Protein 5HDT (pdb70)

Nearest PDB structures (foldseek):
  5hdt-assembly1_A  TM=1.001E+00  e=0.000E+00  Homo sapiens
  5hdt-assembly2_B  TM=9.439E-01  e=1.548E-101  Homo sapiens
  5frs-assembly1_A  TM=8.100E-01  e=3.503E-16  Saccharomyces cerevisiae
  5frr-assembly2_B  TM=7.842E-01  e=1.836E-15  Saccharomyces cerevisiae
  5j3v-assembly1_A  TM=2.015E-01  e=1.944E-08  Homo sapiens

InterPro domains:
  IPR011989 Armadillo-like helical [G3DSA:1.25.10.10] (144-434)
  IPR011989 Armadillo-like helical [G3DSA:1.25.10.10] (574-1063)
  IPR016024 Armadillo-type fold [SSF48371] (43-1021)
  IPR039776 Sister chromatid cohesion protein Pds5 [PTHR12663] (15-964)

Solvent-accessible surface area: 98051 Å² total

Foldseek 3Di:
DDDPPDDPVVLVVLVCLVVLVALPCPPVCVVCVVVLVCLLDPCQLVPPDLSSLLSSLSSNLSQPVNPPPDHSDDDLVSVVSNLSNLVNLLLCQPLPDPCNVSSVSSLLRCLVRLSLVVCLPHPCNLVSLLSSLLSLLVRFDPSDDVSSLSLSVLCCQQVHPDAAPSSVCSLLVCQQPVNCVVGVRSVVSSLSNCLSNVVRCLVVLLVVCVVCLCVDQVSDPCSVCVLSSVLSNCVSDVSSCVVVLVSLLVQCVDPPPVSNQSSLLSVLVCLDLVDDCCVVPVSSVVSNLVQCPPPDVSSVLSVLLSLLSCLSPLVCVVVCLVSLQVQCVDPDPSSVQSSQVSQLSSCLVPVVSHDLSSLVSLLVQCPPPDPSRVLSSNLLSNCLQCQVVVVPHDVSNVSSLCSLQSLLLQCPDPDLSSVLSSVVSVCPSCPLPDDLLVVCSVLVSLLSYDPVSVVSVLVLQVLLVLLVLVLVLLVLLPDDDDPVSVVVNLLSLCNLSNPPPSVCSSVLCVVSVCSNPDVVLSVLSNQQSDLQRDLVSLVVSLVVNLVVPPPVSSCVNSVSVSNGDRRAHLVNLLSLLVQLVCLVPPVVCCVVVPHPSVSSNLSSLVVLLSCCQSRQQSCPDPSNLVSLLVQCPPPPSSVLSSLSSLLSRQQCCVPPPVVSVVSLLVSLLCCLAVHDQSSVLSSLSSLLRHDPVSLVSLVVRLVVLLVVLDPVDLLNLQSSLSSVLSCLQSPVPSCVVSVLCCCVPRLPPPQLDDPDQQDEDDDQADPPVRDDSSLSNLSSLSLSNPNVAACVVVPLLVNLVQLQCCLVLVNSNVVPPSHYNNNLSNNLSSLLNLQNLCLHVNSVVNQAPVSVLSSLCQCVDPDPVSNVVSVVSLLVCLLVLSHFLLNLSLLLQLVPPDPVSLVVSLVSLLNSQVVLVVVCVSDPDDDVRNCRRNNLLSLLSNLLSLLPDPLCDDQADDVSVVSLLSSLCSNVVNLVPCPPLSLLQNLLLVWQLFWAQLVCRPPPSSLSSNQSSLSNVCSVPDDSNPDHHPDNDDHDCNGIPGTDDHSHDPD/DDDPVDDPVVLVVLVCLVVLVPCPCVVVCLVVLLVLLDPCQLVPPDLSSLLSSLSSVLSVLLVVSNDDQVSVQSNLSNLVNLLVCLDPPDPPHVSSLSSLLSCLVSVSLVVLLPHPCNLVSLLSNLLSVLVRDDPSDDVSNLSLSVLCCQQVHPDAAPSNVCSLLVCQFPVNCVVRVGSVVSSLSNCLSNVVRCLVVLLVVCVVCLCVPCPRDPCSVRVLSSVLRSCVSPVSSCVVVLVSLLVQCVDPDPVSNQSSLLRVLVCLDLPDCCCVVDVVSVVSSLVQCPPPDVSSVQSVLLSLLSCLSPLVCVVVCLVSLQVQCVDPDPSSVQSSLVSQLVSCLVPVSSDDLSSLVSLLVQCPPPDVSSVLSSNLLSSCLVCAVVNPPHDVSNVSSLCSLQSLLLQCPDPDLSSNLSSLVSVCPSCPLPDDLLVVLSVLVSLLSYDPSSNVSVLVLVVLLVLLVLVLVLLVLLPDDDDPVSVVVNVVSVCNCVSPDDVLCVVSVCSNPDPVLSVLSNQQSDLQRDLVSLVVSVVVNLPPNSSVVCSSSSSHGPSRDHLSNLLSLLVVLVCLVPVVVPAVVSPHDSVSSNLSSLVVLLSVLQRRLQSQPDDSSLVSLLVQCVPDVSSNLSSLNSLQSRVQCCCPPPVPSVVSVLVSLLVCLQPHDQSSNLSSLSSLLRRPPCNLVSLVVNLVVLLVVADLVPLVDCQSSLSSNLVCLQSPVPSCVPSVVCCCVPRLPPVQLPDDDQEDEDPDQADDPVNDDSSLNNLSSLVLSNCNVADCPVVPLVVNLVQLLCCLVCVNCNVVDPRYYNNNLSSLLSSLLNLLNLCLHPRSVVNQDPSSLLSSLCQCVDPDPVSVVVSVVSLLVCLLVVSHFLLNLSLLLCLVPPDVVSLVVSLVSLLNSQVVLVVVCVVDPDDDPSCCGSHNLLNLLSNLLSLLPDPLPDDLADPVSLVSLLSSLCSNVVSLPPCPQLSLLQSLLLVQQLQWAFLVCRPPVVNLSSNQSSLSNLVSCPDDSNPDHHPDNDDHDPNTIDGHDHSHDPVSPVD/DDDDD

Organism: Homo sapiens (NCBI:txid9606)

Sequence (2095 aa):
EISDKISKEEVRRLKVVKTFDDQDSEEEKELYLNLALHLASDFFLKHPDKDVRLLVACCLADIFRIYAPEAPHTSPDKLKDIFFITRQLKGLEDTKSPQFNRYFYLLENIAWVKSYNICFELEDSNEIFTQLYRTLFSVINNGHNQKVHHVDLSSIICEGDTVSQELLDTVLVNLVPAHKNLNKQAYDLAKALLKRTAQAIEPYITNFFNQVLLGKTSISDLSEHVFDLILELYNIDSHLLLSVLPQLEFKLKSNDNEERLQVVKLLAKFGAKDSELASQNKPLWQCYLGRFNDIHVPIRLECVKFASHCLNHPDLAKDLTEYLKVRSHDPEEAIRHDVIVSIVTAAKKDILLVNDHLLNFVRERTLDKRWRVRKEAGLAQIYKKYALQSAAGKDAAKQIAWIKDKLLHIYYQNSIDDRLLVERIFAQYVPHNLETTERKCLYYLYATLDLNAVKALNEWKCQNLLRHQVKDLLDLIKQPKTDASVKAIFSKVVITRNLPDPGKAQDFKKFTQVLEDDEKIRKQLEVLVSPTCSCKQAEGCVREITKKLGNPFLEIKFLLERIAPVHIDTESISALIKQVNKSIDGTADDEDEGVPTDQAIRAGLELLKVLSFTHPISFHSAETFESLLACLKDDEKVAEAALQIFKNTGSKIEEDFPHIRSALLPVLHHKSKKGPPRQAKYAIHCIHAIFSSKETQFAQIFEPLHKSLDPSNLEHLITPLVTIGHIALLAPDQFAAPLKSLVATFIVKDLLNDRLPGKKTTKLWVPDEEVSPETVKIQAIKVRWLLGKNNHSKSGTSTLRLLTTILHSDGDLTEQGKISKPDSRLRLAAGSAIVKLAQEPCYHEIITLEQYQLCALAINDECYQVRQVFAQKLHKGLSRLRLPLEYAICALCAKDPVKERRAHARQCLVKNINVRREYLKQHAAVSEKLLSLLPEYVVPYTIHLLAHDPDYVKVQDIEQLKDVKECLWFVLEILAKNENNSHAFIRKVENIKQTKDAQGPDDAKNEKLYTVCDVANIISKSTTYSLESPKDPVLPARFFTQPTKNYLPPEEISDKISKEEVRRLKVVKTFDSEEEKELYLNLALHLASDFFLKHPDKDVRLLVACCLADIFRIAPHTSPDKLKDIFFITRQLKGLEDTKSPQFNRYFYLLENIAWVKSYNICFELEDSNEIFTQLYRTLFSVINNGHNQKVHHVDLSSIICEGDTVSQELLDTVLVNLVPAHKNLNKQAYDLAKALLKRTAQAIEPYITNFFNQVLLGKTSISDLSEHVFDLILELYNIDSHLLLSVLPQLEFKLKSNDNEERLQVVKLLAKFGAKDSELASQNKPLWQCYLGRFNDIHVPIRLECVKFASHCLNHPDLAKDLTEYLKVRSHDPEEAIRHDVIVSIVTAAKKDILLVNDHLLNFVRERTLDKRWRVRKEAGLAQIYKKYALQSAAGKDAAKQIAWIKDKLLHIYYQNSIDDRLLVERIFAQYVPHNLETTERKCLYYLYATLDLNAVKALNEWKCQNLLRHQVKDLLDLIKQPKTDASVKAIFSKVVITRNLPDDFKKFTQVLEDDEKIRKQLEVLVSPTCSCKQAEGCVREITKKPFLEIKFLLERIAPVHIDTESISALIKQVNKSIDGTADDEDEGVPTDQAIRAGLELLKVLSFTHPISFHSAETFESLLACLKDDEKVAEAALQIFKNTGSKIEEDFPHIRSALLPVLHHKSKKGPPRQAKYAIHCIHAIFSSKETQFAQIFEPLHKSLDPSNLEHLITPLVTIGHIALLAPDQFAAPLKSLVATFIVKDLLNDRLPGKKTTKLWVPDEEVSPETVKIQAIKVRWLLGKNNHSKSGTSTLRLLTTILHSDGDLTEQGKISKPDSRLRLAAGSAIVKLAQEPCYHEIITLEQYQLCALAINDECYQVRQVFAQKLHKGLSRLRLPLEYAICALCAKDPVKERRAHARQCLVKNINVRREYLKQHAAVSEKLLSLLPEYVVPYTIHLLAHDPDYVKVQDIEQLKDVKECLWFVLEILAKNENNSHAFIRKVENIKQTKDAQGPDDAKNEKLYTVCDVANIISKSTTYSLESPKDPVLPARFFTQTKNYLPPEKSFFKTYSR

Secondary structure (DSSP, 8-state):
---SSS-S---TTT--TTT----S-HHHHHHHHHHHHHHTSHHHHT-S-HHHHHHHHHHHHHHHHHHTTS-S---HHHHHHH--HHHHGGGGG-TTSTTHHHHHHHHHHHHHHTGGGGGGGSTTHHHHHHHHHHHHHHH--TT--TTT------HHHHSSS---HHHHHHHHGGGSHHHHHH-HHHHHHHHHHHHHTHHHHHHHHHHHHHHH-----TT-TTGGGHHHHHHHHHHH-GGGGTTTHHHHHHHTT-S-HHHHHHHHHHHH---STT--HHHH-HHHHHHHHGGGG-SSHHHHHHHHHHHHHH---GGGGGGTHHHHHHHTT-SSHHHHHHHHHHHHHHHHH-GGGS-HHHHHHHHHHTT-SSHHHHHH--HHHHHIIIIIS-BTBHHHHHHTTTHHHHHHHGGGSS-HHHHHHHHHHHHH---TTS-TTT--HHHHHHTTS-HHHHHHHH--HHHHHHHHHHHHHHHHHHS---HHHHHHHHHH---GGGSS-HHHHTT--HHHHHHHH-HHHHHHHHHHHSTT--HHHHHHHHHHHHHTT--TTT--HHHHHHHS-SS-SHHHHHHHHHHHHHHHS--SHHHHHTS-HHHHHHHHHHHHHHHHHHSSGGG-SHHHHHHHHHHH---HHHHHHHHHHHHHH-TTHHHH-HHHHHHHHHHHHHHHHH--HHHHHHHHHHHHHH-TTHHHHHHHHHHHHHHH--TT-SGGGHHHHHHHHHHHHH-TTTTHHHHHHIIIIIIIIII---SSPPPP-S-S---GGGS-TT--HHHHH--HHHH----TTSHHHHHHHHHHHHHHTTT-SS-SS-S-S---HHHHHHHHHHHHHHTSHHHHTT--HHHHHHHHGGGG-SSHHHHHHHHHHHHHHHHTT-S-TT--GGGGGGG-S-HHHHHHHHHHHHHHHHHHHHHHHHSPP-HHHHHTT-GGGHHHHHHHHHHT-TT--STT-HHHHHHHHHHHHHHHTT-----TTHHHHHH--TTGGGS--SSSTT----HHHHHHHHH-------SSSSS--SS-----TTTS-------S---/---SSS-S---TTT--TTT---TTTHHHHHHHHHHTTSHHHHT-S-HHHHHHHHHHHHHHHH---S--HHHHHHH--HHHHGGGGG-SSSSTTHHHHHHHHHHHHHTGGGGGGGSTTHHHHHHHHHHHHHHH--TTS-TTT------HHHHSSS---HHHHHHHHTTTSHHHHHH-HHHHHHHHHHHHHTHHHHHHHHHHHHHHH----TTS-TTGGGHHHHHHHHHHH-GGGGTTTHHHHHHHTT-S-HHHHHHHHHHHH---SSS--HHHH-HHHHHHHHGGGG-SSHHHHHHHHHHHHHH---TTTGGGSHHHHHHHTT-SSHHHHHHHHHHHHHHHHH-GGGS-HHHHHHHHHGGG-SSHHHHHH--HHHHHIIIIIS-SS-SHHHHSSTTHHHHHHGGGGSS-HHHHHHHHHHHHH---TTS-TTT--HHHHHHHHS-HHHHHHHH--HHHHHHHHHHHHHHHHHHS---TTHHHHHHHH---GGGS-----HHHHHHHH-SHHHHHHHHHH-TT--HHHHHHHHHHHS-------HHHHHHHS-SS-SHHHHHHHHHHHHHHHS-THHHHHHTS-HHHHHHHHHHHHHHHHHH-GGGG--HHHHHHHHHHH---HHHHHHHHHHHHHHGGGHHHH-HHHHHHHHHHHHHHHHH--HHHHHHHHHHHHHH-TTHHHHHHHHHHHHHHS--TT--TT-HHHHHHHHHHHHH-TTTTHHHHHHHIIIIIIIII----S-----S-S---GGGS-TT--HHHHH--HHHH----TTSHHHHHHHHHHHHHHTTT-TT-SS-S-S---HHHHHHHHHHHHHTTSHHHHTT--HHHHHHHHGGGG-SSHHHHHHHHHHHHHHHHTT-S-TT--GGGGGGG-S-HHHHHHHHHHHHHHHHHHHHHHHHS---THHHHTT-GGGHHHHHHHHHHT-TT--STT-HHHHHHHHHHHHHHHTT-----TTHHHHHH--HHHHTSEETT-TT----HHHHHHHHH-------SSSSSPPSS-----TTTEE-----S-------/-----

Radius of gyration: 55.64 Å; Cα contacts (8 Å, |Δi|>4): 2531; chains: 3; bounding box: 81×143×168 Å

Structure (mmCIF, N/CA/C/O backbone):
data_5HDT
#
_entry.id   5HDT
#
_cell.length_a   120.760
_cell.length_b   162.368
_cell.length_c   173.061
_cell.angle_alpha   90.00
_cell.angle_beta   90.00
_cell.angle_gamma   90.00
#
_symmetry.space_group_name_H-M   'P 21 21 21'
#
loop_
_entity.id
_entity.type
_entity.pdbx_description
1 polymer 'Sister chromatid cohesion protein PDS5 homolog B'
2 polymer 'Wings apart-like protein homolog'
3 non-polymer 'INOSITOL HEXAKISPHOSPHATE'
#
loop_
_atom_site.group_PDB
_atom_site.id
_atom_site.type_symbol
_atom_site.label_atom_id
_atom_site.label_alt_id
_atom_site.label_comp_id
_atom_site.label_asym_id
_atom_site.label_entity_id
_atom_site.label_seq_id
_atom_site.pdbx_PDB_ins_code
_atom_site.Cartn_x
_atom_site.Cartn_y
_atom_site.Cartn_z
_atom_site.occupancy
_atom_site.B_iso_or_equiv
_atom_site.auth_seq_id
_atom_site.auth_comp_id
_atom_site.auth_asym_id
_atom_site.auth_atom_id
_atom_site.pdbx_PDB_model_num
ATOM 17 N N . GLU A 1 12 ? 117.284 123.250 102.636 1.00 56.10 21 GLU A N 1
ATOM 18 C CA . GLU A 1 12 ? 116.677 124.554 102.884 1.00 57.16 21 GLU A CA 1
ATOM 19 C C . GLU A 1 12 ? 115.359 124.414 103.636 1.00 57.08 21 GLU A C 1
ATOM 20 O O . GLU A 1 12 ? 114.537 123.552 103.320 1.00 58.69 21 GLU A O 1
ATOM 32 N N . ILE A 1 13 ? 115.171 125.278 104.628 1.00 55.67 22 ILE A N 1
ATOM 33 C CA . ILE A 1 13 ? 113.921 125.355 105.374 1.00 51.50 22 ILE A CA 1
ATOM 34 C C . ILE A 1 13 ? 113.526 126.819 105.528 1.00 53.90 22 ILE A C 1
ATOM 35 O O . ILE A 1 13 ? 114.265 127.612 106.111 1.00 55.38 22 ILE A O 1
ATOM 51 N N . SER A 1 14 ? 112.358 127.170 105.000 1.00 52.84 23 SER A N 1
ATOM 52 C CA . SER A 1 14 ? 111.917 128.558 104.976 1.00 57.04 23 SER A CA 1
ATOM 53 C C . SER A 1 14 ? 110.400 128.653 104.907 1.00 57.61 23 SER A C 1
ATOM 54 O O . SER A 1 14 ? 109.704 127.639 104.912 1.00 55.75 23 SER A O 1
ATOM 62 N N . ASP A 1 15 ? 109.897 129.881 104.837 1.00 67.53 24 ASP A N 1
ATOM 63 C CA . ASP A 1 15 ? 108.460 130.126 104.789 1.00 78.64 24 ASP A CA 1
ATOM 64 C C . ASP A 1 15 ? 107.892 129.973 103.376 1.00 80.46 24 ASP A C 1
ATOM 65 O O . ASP A 1 15 ? 106.689 130.130 103.165 1.00 82.35 24 ASP A O 1
ATOM 74 N N . LYS A 1 16 ? 108.757 129.659 102.415 1.00 79.32 25 LYS A N 1
ATOM 75 C CA . LYS A 1 16 ? 108.335 129.497 101.026 1.00 78.66 25 LYS A CA 1
ATOM 76 C C . LYS A 1 16 ? 107.710 128.123 100.808 1.00 84.88 25 LYS A C 1
ATOM 77 O O . LYS A 1 16 ? 106.691 127.987 100.131 1.00 87.74 25 LYS A O 1
ATOM 96 N N . ILE A 1 17 ? 108.335 127.109 101.396 1.00 83.61 26 ILE A N 1
ATOM 97 C CA . ILE A 1 17 ? 107.945 125.720 101.193 1.00 80.85 26 ILE A CA 1
ATOM 98 C C . ILE A 1 17 ? 106.567 125.424 101.786 1.00 77.60 26 ILE A C 1
ATOM 99 O O . ILE A 1 17 ? 106.144 126.067 102.746 1.00 75.85 26 ILE A O 1
ATOM 115 N N . SER A 1 18 ? 105.871 124.452 101.201 1.00 81.18 27 SER A N 1
ATOM 116 C CA . SER A 1 18 ? 104.605 123.973 101.749 1.00 82.28 27 SER A CA 1
ATOM 117 C C . SER A 1 18 ? 104.819 123.429 103.157 1.00 79.40 27 SER A C 1
ATOM 118 O O . SER A 1 18 ? 105.903 122.944 103.480 1.00 81.67 27 SER A O 1
ATOM 126 N N . LYS A 1 19 ? 103.785 123.506 103.988 1.00 76.88 28 LYS A N 1
ATOM 127 C CA . LYS A 1 19 ? 103.902 123.101 105.385 1.00 75.70 28 LYS A CA 1
ATOM 128 C C . LYS A 1 19 ? 104.307 121.634 105.510 1.00 70.65 28 LYS A C 1
ATOM 129 O O . LYS A 1 19 ? 105.117 121.281 106.365 1.00 70.45 28 LYS A O 1
ATOM 148 N N . GLU A 1 20 ? 103.745 120.787 104.654 1.00 68.18 29 GLU A N 1
ATOM 149 C CA . GLU A 1 20 ? 104.055 119.361 104.679 1.00 67.73 29 GLU A CA 1
ATOM 150 C C . GLU A 1 20 ? 105.523 119.099 104.369 1.00 61.32 29 GLU A C 1
ATOM 151 O O . GLU A 1 20 ? 106.193 118.355 105.084 1.00 61.40 29 GLU A O 1
ATOM 163 N N . GLU A 1 21 ? 106.017 119.711 103.298 1.00 60.23 30 GLU A N 1
ATOM 164 C CA . GLU A 1 21 ? 107.386 119.480 102.850 1.00 62.65 30 GLU A CA 1
ATOM 165 C C . GLU A 1 21 ? 108.402 120.064 103.829 1.00 62.45 30 GLU A C 1
ATOM 166 O O . GLU A 1 21 ? 109.511 119.546 103.959 1.00 60.69 30 GLU A O 1
ATOM 195 N N . VAL A 1 23 ? 108.053 120.261 107.212 1.00 53.15 32 VAL A N 1
ATOM 196 C CA . VAL A 1 23 ? 108.136 119.279 108.284 1.00 48.09 32 VAL A CA 1
ATOM 197 C C . VAL A 1 23 ? 108.957 118.080 107.824 1.00 47.25 32 VAL A C 1
ATOM 198 O O . VAL A 1 23 ? 109.835 117.608 108.543 1.00 43.26 32 VAL A O 1
ATOM 211 N N . ARG A 1 24 ? 108.666 117.604 106.615 1.00 49.46 33 ARG A N 1
ATOM 212 C CA . ARG A 1 24 ? 109.376 116.471 106.030 1.00 50.63 33 ARG A CA 1
ATOM 213 C C . ARG A 1 24 ? 110.881 116.730 106.014 1.00 47.15 33 ARG A C 1
ATOM 214 O O . ARG A 1 24 ? 111.676 115.830 106.281 1.00 46.07 33 ARG A O 1
ATOM 235 N N . ARG A 1 25 ? 111.263 117.968 105.717 1.00 47.89 34 ARG A N 1
ATOM 236 C CA . ARG A 1 25 ? 112.670 118.353 105.703 1.00 52.21 34 ARG A CA 1
ATOM 237 C C . ARG A 1 25 ? 113.227 118.456 107.120 1.00 53.20 34 ARG A C 1
ATOM 238 O O . ARG A 1 25 ? 114.349 118.023 107.385 1.00 54.19 34 ARG A O 1
ATOM 259 N N . LEU A 1 26 ? 112.443 119.033 108.026 1.00 51.11 35 LEU A N 1
ATOM 260 C CA . LEU A 1 26 ? 112.867 119.190 109.415 1.00 46.41 35 LEU A CA 1
ATOM 261 C C . LEU A 1 26 ? 113.159 117.843 110.061 1.00 42.20 35 LEU A C 1
ATOM 262 O O . LEU A 1 26 ? 114.194 117.672 110.701 1.00 41.29 35 LEU A O 1
ATOM 278 N N . LYS A 1 27 ? 112.250 116.888 109.883 1.00 41.83 36 LYS A N 1
ATOM 279 C CA . LYS A 1 27 ? 112.397 115.572 110.497 1.00 44.69 36 LYS A CA 1
ATOM 280 C C . LYS A 1 27 ? 113.662 114.864 110.007 1.00 49.97 36 LYS A C 1
ATOM 281 O O . LYS A 1 27 ? 114.168 113.959 110.670 1.00 53.46 36 LYS A O 1
ATOM 317 N N . VAL A 1 29 ? 116.417 116.867 109.111 1.00 53.41 38 VAL A N 1
ATOM 318 C CA . VAL A 1 29 ? 117.423 117.738 109.710 1.00 51.07 38 VAL A CA 1
ATOM 319 C C . VAL A 1 29 ? 117.661 117.372 111.175 1.00 53.73 38 VAL A C 1
ATOM 320 O O . VAL A 1 29 ? 118.759 117.559 111.696 1.00 53.28 38 VAL A O 1
ATOM 333 N N . VAL A 1 30 ? 116.632 116.845 111.834 1.00 53.17 39 VAL A N 1
ATOM 334 C CA . VAL A 1 30 ? 116.770 116.386 113.211 1.00 52.46 39 VAL A CA 1
ATOM 335 C C . VAL A 1 30 ? 117.749 115.219 113.289 1.00 54.05 39 VAL A C 1
ATOM 336 O O . VAL A 1 30 ? 118.583 115.160 114.192 1.00 51.82 39 VAL A O 1
ATOM 349 N N . LYS A 1 31 ? 117.640 114.292 112.341 1.00 56.30 40 LYS A N 1
ATOM 350 C CA . LYS A 1 31 ? 118.476 113.097 112.337 1.00 58.45 40 LYS A CA 1
ATOM 351 C C . LYS A 1 31 ? 119.950 113.427 112.126 1.00 57.66 40 LYS A C 1
ATOM 352 O O . LYS A 1 31 ? 120.813 112.898 112.826 1.00 53.48 40 LYS A O 1
ATOM 371 N N . THR A 1 32 ? 120.241 114.293 111.161 1.00 62.15 41 THR A N 1
ATOM 372 C CA . THR A 1 32 ? 121.625 114.645 110.867 1.00 68.62 41 THR A CA 1
ATOM 373 C C . THR A 1 32 ? 122.251 115.392 112.044 1.00 55.57 41 THR A C 1
ATOM 374 O O . THR A 1 32 ? 123.397 115.132 112.405 1.00 52.49 41 THR A O 1
ATOM 385 N N . PHE A 1 33 ? 121.494 116.302 112.652 1.00 51.16 42 PHE A N 1
ATOM 386 C CA . PHE A 1 33 ? 121.977 117.039 113.818 1.00 47.63 42 PHE A CA 1
ATOM 387 C C . PHE A 1 33 ? 122.158 116.108 115.010 1.00 49.05 42 PHE A C 1
ATOM 388 O O . PHE A 1 33 ? 123.049 116.301 115.838 1.00 51.91 42 PHE A O 1
ATOM 422 N N . ASP A 1 35 ? 122.948 112.932 114.784 1.00 62.65 44 ASP A N 1
ATOM 423 C CA . ASP A 1 35 ? 124.034 112.001 114.494 1.00 63.94 44 ASP A CA 1
ATOM 424 C C . ASP A 1 35 ? 125.381 112.703 114.339 1.00 58.52 44 ASP A C 1
ATOM 425 O O . ASP A 1 35 ? 126.430 112.061 114.398 1.00 60.28 44 ASP A O 1
ATOM 451 N N . ASP A 1 37 ? 128.748 115.026 114.994 1.00 54.08 46 ASP A N 1
ATOM 452 C CA . ASP A 1 37 ? 129.729 114.966 116.073 1.00 59.09 46 ASP A CA 1
ATOM 453 C C . ASP A 1 37 ? 130.416 116.309 116.258 1.00 60.88 46 ASP A C 1
ATOM 454 O O . ASP A 1 37 ? 130.494 117.115 115.330 1.00 62.46 46 ASP A O 1
ATOM 463 N N . GLN A 1 38 ? 130.915 116.540 117.466 1.00 63.75 47 GLN A N 1
ATOM 464 C CA . GLN A 1 38 ? 131.645 117.759 117.778 1.00 69.77 47 GLN A CA 1
ATOM 465 C C . GLN A 1 38 ? 132.941 117.826 116.978 1.00 74.68 47 GLN A C 1
ATOM 466 O O . GLN A 1 38 ? 133.495 118.903 116.756 1.00 72.40 47 GLN A O 1
ATOM 480 N N . ASP A 1 39 ? 133.412 116.660 116.543 1.00 83.68 48 ASP A N 1
ATOM 481 C CA . ASP A 1 39 ? 134.676 116.545 115.824 1.00 85.08 48 ASP A CA 1
ATOM 482 C C . ASP A 1 39 ? 134.539 116.968 114.360 1.00 87.42 48 ASP A C 1
ATOM 483 O O . ASP A 1 39 ? 135.446 117.580 113.796 1.00 84.41 48 ASP A O 1
ATOM 492 N N . SER A 1 40 ? 133.403 116.642 113.753 1.00 99.55 49 SER A N 1
ATOM 493 C CA . SER A 1 40 ? 133.188 116.898 112.331 1.00 104.58 49 SER A CA 1
ATOM 494 C C . SER A 1 40 ? 133.196 118.389 111.998 1.00 92.00 49 SER A C 1
ATOM 495 O O . SER A 1 40 ? 132.141 118.990 111.800 1.00 82.84 49 SER A O 1
ATOM 503 N N . GLU A 1 41 ? 134.389 118.974 111.929 1.00 93.72 50 GLU A N 1
ATOM 504 C CA . GLU A 1 41 ? 134.538 120.386 111.580 1.00 94.01 50 GLU A CA 1
ATOM 505 C C . GLU A 1 41 ? 133.939 120.682 110.211 1.00 90.43 50 GLU A C 1
ATOM 506 O O . GLU A 1 41 ? 133.388 121.758 109.982 1.00 85.80 50 GLU A O 1
ATOM 518 N N . GLU A 1 42 ? 134.060 119.719 109.305 1.00 93.35 51 GLU A N 1
ATOM 519 C CA . GLU A 1 42 ? 133.607 119.887 107.931 1.00 94.34 51 GLU A CA 1
ATOM 520 C C . GLU A 1 42 ? 132.100 120.103 107.864 1.00 83.60 51 GLU A C 1
ATOM 521 O O . GLU A 1 42 ? 131.626 121.094 107.307 1.00 80.01 51 GLU A O 1
ATOM 533 N N . GLU A 1 43 ? 131.353 119.169 108.442 1.00 76.70 52 GLU A N 1
ATOM 534 C CA . GLU A 1 43 ? 129.898 119.203 108.390 1.00 67.06 52 GLU A CA 1
ATOM 535 C C . GLU A 1 43 ? 129.334 120.364 109.206 1.00 63.29 52 GLU A C 1
ATOM 536 O O . GLU A 1 43 ? 128.246 120.866 108.918 1.00 61.27 52 GLU A O 1
ATOM 548 N N . LYS A 1 44 ? 130.079 120.784 110.224 1.00 58.20 53 LYS A N 1
ATOM 549 C CA . LYS A 1 44 ? 129.661 121.893 111.073 1.00 53.98 53 LYS A CA 1
ATOM 550 C C . LYS A 1 44 ? 129.691 123.209 110.306 1.00 55.68 53 LYS A C 1
ATOM 551 O O . LYS A 1 44 ? 128.700 123.938 110.283 1.00 57.84 53 LYS A O 1
ATOM 570 N N . GLU A 1 45 ? 130.823 123.507 109.673 1.00 59.42 54 GLU A N 1
ATOM 571 C CA . GLU A 1 45 ? 130.954 124.719 108.870 1.00 63.15 54 GLU A CA 1
ATOM 572 C C . GLU A 1 45 ? 129.896 124.751 107.773 1.00 50.95 54 GLU A C 1
ATOM 573 O O . GLU A 1 45 ? 129.429 125.816 107.372 1.00 42.92 54 GLU A O 1
ATOM 585 N N . LEU A 1 46 ? 129.516 123.570 107.300 1.00 50.30 55 LEU A N 1
ATOM 586 C CA . LEU A 1 46 ? 128.529 123.453 106.236 1.00 52.78 55 LEU A CA 1
ATOM 587 C C . LEU A 1 46 ? 127.130 123.791 106.740 1.00 55.15 55 LEU A C 1
ATOM 588 O O . LEU A 1 46 ? 126.415 124.586 106.127 1.00 50.41 55 LEU A O 1
ATOM 604 N N . TYR A 1 47 ? 126.750 123.190 107.864 1.00 60.29 56 TYR A N 1
ATOM 605 C CA . TYR A 1 47 ? 125.405 123.342 108.409 1.00 57.61 56 TYR A CA 1
ATOM 606 C C . TYR A 1 47 ? 125.257 124.557 109.325 1.00 57.57 56 TYR A C 1
ATOM 607 O O . TYR A 1 47 ? 124.157 124.845 109.797 1.00 61.38 56 TYR A O 1
ATOM 625 N N . LEU A 1 48 ? 126.356 125.265 109.569 1.00 54.45 57 LEU A N 1
ATOM 626 C CA . LEU A 1 48 ? 126.357 126.391 110.501 1.00 53.21 57 LEU A CA 1
ATOM 627 C C . LEU A 1 48 ? 125.310 127.443 110.146 1.00 53.02 57 LEU A C 1
ATOM 628 O O . LEU A 1 48 ? 124.681 128.022 111.032 1.00 57.15 57 LEU A O 1
ATOM 644 N N . ASN A 1 49 ? 125.117 127.690 108.856 1.00 51.49 58 ASN A N 1
ATOM 645 C CA . ASN A 1 49 ? 124.177 128.716 108.428 1.00 51.16 58 ASN A CA 1
ATOM 646 C C . ASN A 1 49 ? 122.737 128.275 108.681 1.00 39.83 58 ASN A C 1
ATOM 647 O O . ASN A 1 49 ? 121.869 129.097 108.968 1.00 34.28 58 ASN A O 1
ATOM 658 N N . LEU A 1 50 ? 122.491 126.973 108.582 1.00 39.37 59 LEU A N 1
ATOM 659 C CA . LEU A 1 50 ? 121.166 126.425 108.852 1.00 38.77 59 LEU A CA 1
ATOM 660 C C . LEU A 1 50 ? 120.877 126.443 110.350 1.00 43.31 59 LEU A C 1
ATOM 661 O O . LEU A 1 50 ? 119.748 126.696 110.774 1.00 44.19 59 LEU A O 1
ATOM 677 N N . ALA A 1 51 ? 121.907 126.172 111.146 1.00 40.62 60 ALA A N 1
ATOM 678 C CA . ALA A 1 51 ? 121.790 126.224 112.598 1.00 36.11 60 ALA A CA 1
ATOM 679 C C . ALA A 1 51 ? 121.379 127.621 113.051 1.00 38.45 60 ALA A C 1
ATOM 680 O O . ALA A 1 51 ? 120.486 127.773 113.886 1.00 42.49 60 ALA A O 1
ATOM 687 N N . LEU A 1 52 ? 122.030 128.637 112.494 1.00 34.60 61 LEU A N 1
ATOM 688 C CA . LEU A 1 52 ? 121.714 130.023 112.825 1.00 34.86 61 LEU A CA 1
ATOM 689 C C . LEU A 1 52 ? 120.300 130.383 112.387 1.00 35.25 61 LEU A C 1
ATOM 690 O O . LEU A 1 52 ? 119.648 131.228 112.998 1.00 37.03 61 LEU A O 1
ATOM 706 N N . HIS A 1 53 ? 119.829 129.734 111.328 1.00 36.98 62 HIS A N 1
ATOM 707 C CA . HIS A 1 53 ? 118.534 130.063 110.746 1.00 40.68 62 HIS A CA 1
ATOM 708 C C . HIS A 1 53 ? 117.383 129.414 111.511 1.00 41.95 62 HIS A C 1
ATOM 709 O O . HIS A 1 53 ? 116.308 130.000 111.635 1.00 41.75 62 HIS A O 1
ATOM 723 N N . LEU A 1 54 ? 117.609 128.205 112.019 1.00 39.74 63 LEU A N 1
ATOM 724 C CA . LEU A 1 54 ? 116.576 127.484 112.762 1.00 33.26 63 LEU A CA 1
ATOM 725 C C . LEU A 1 54 ? 116.165 128.228 114.032 1.00 33.26 63 LEU A C 1
ATOM 726 O O . LEU A 1 54 ? 115.093 127.982 114.585 1.00 34.25 63 LEU A O 1
ATOM 742 N N . ALA A 1 55 ? 117.018 129.138 114.492 1.00 29.76 64 ALA A N 1
ATOM 743 C CA . ALA A 1 55 ? 116.706 129.955 115.658 1.00 30.27 64 ALA A CA 1
ATOM 744 C C . ALA A 1 55 ? 115.817 131.142 115.290 1.00 34.82 64 ALA A C 1
ATOM 745 O O . ALA A 1 55 ? 115.404 131.902 116.164 1.00 33.85 64 ALA A O 1
ATOM 752 N N . SER A 1 56 ? 115.520 131.293 114.001 1.00 39.46 65 SER A N 1
ATOM 753 C CA . SER A 1 56 ? 114.714 132.415 113.518 1.00 38.75 65 SER A CA 1
ATOM 754 C C . SER A 1 56 ? 113.355 132.490 114.206 1.00 34.73 65 SER A C 1
ATOM 755 O O . SER A 1 56 ? 112.778 131.472 114.586 1.00 32.08 65 SER A O 1
ATOM 763 N N . ASP A 1 57 ? 112.847 133.709 114.348 1.00 36.09 66 ASP A N 1
ATOM 764 C CA . ASP A 1 57 ? 111.577 133.947 115.025 1.00 39.15 66 ASP A CA 1
ATOM 765 C C . ASP A 1 57 ? 110.409 133.284 114.293 1.00 33.55 66 ASP A C 1
ATOM 766 O O . ASP A 1 57 ? 109.317 133.156 114.843 1.00 31.34 66 ASP A O 1
ATOM 775 N N . PHE A 1 58 ? 110.642 132.870 113.050 1.00 36.64 67 PHE A N 1
ATOM 776 C CA . PHE A 1 58 ? 109.628 132.160 112.276 1.00 40.16 67 PHE A CA 1
ATOM 777 C C . PHE A 1 58 ? 109.377 130.771 112.851 1.00 44.28 67 PHE A C 1
ATOM 778 O O . PHE A 1 58 ? 108.279 130.224 112.729 1.00 45.68 67 PHE A O 1
ATOM 795 N N . PHE A 1 59 ? 110.402 130.210 113.483 1.00 44.99 68 PHE A N 1
ATOM 796 C CA . PHE A 1 59 ? 110.312 128.881 114.073 1.00 43.19 68 PHE A CA 1
ATOM 797 C C . PHE A 1 59 ? 109.900 128.940 115.541 1.00 38.94 68 PHE A C 1
ATOM 798 O O . PHE A 1 59 ? 109.027 128.192 115.979 1.00 39.53 68 PHE A O 1
ATOM 815 N N . LEU A 1 60 ? 110.530 129.837 116.294 1.00 32.19 69 LEU A N 1
ATOM 816 C CA . LEU A 1 60 ? 110.300 129.934 117.732 1.00 29.42 69 LEU A CA 1
ATOM 817 C C . LEU A 1 60 ? 108.857 130.300 118.080 1.00 37.76 69 LEU A C 1
ATOM 818 O O . LEU A 1 60 ? 108.420 130.106 119.218 1.00 41.28 69 LEU A O 1
ATOM 834 N N . LYS A 1 61 ? 108.126 130.830 117.103 1.00 39.52 70 LYS A N 1
ATOM 835 C CA . LYS A 1 61 ? 106.742 131.246 117.312 1.00 38.79 70 LYS A CA 1
ATOM 836 C C . LYS A 1 61 ? 105.797 130.580 116.317 1.00 38.69 70 LYS A C 1
ATOM 837 O O . LYS A 1 61 ? 104.656 131.007 116.151 1.00 40.99 70 LYS A O 1
ATOM 856 N N . HIS A 1 62 ? 106.274 129.527 115.662 1.00 38.21 71 HIS A N 1
ATOM 857 C CA . HIS A 1 62 ? 105.456 128.797 114.700 1.00 42.22 71 HIS A CA 1
ATOM 858 C C . HIS A 1 62 ? 104.234 128.198 115.399 1.00 51.01 71 HIS A C 1
ATOM 859 O O . HIS A 1 62 ? 104.382 127.489 116.391 1.00 53.31 71 HIS A O 1
ATOM 873 N N . PRO A 1 63 ? 103.022 128.479 114.889 1.00 59.77 72 PRO A N 1
ATOM 874 C CA . PRO A 1 63 ? 101.817 128.030 115.602 1.00 64.00 72 PRO A CA 1
ATOM 875 C C . PRO A 1 63 ? 101.618 126.513 115.615 1.00 66.22 72 PRO A C 1
ATOM 876 O O . PRO A 1 63 ? 100.763 126.024 116.355 1.00 72.76 72 PRO A O 1
ATOM 887 N N . ASP A 1 64 ? 102.391 125.784 114.815 1.00 61.33 73 ASP A N 1
ATOM 888 C CA . ASP A 1 64 ? 102.277 124.330 114.765 1.00 60.47 73 ASP A CA 1
ATOM 889 C C . ASP A 1 64 ? 103.109 123.688 115.872 1.00 57.91 73 ASP A C 1
ATOM 890 O O . ASP A 1 64 ? 104.312 123.927 115.980 1.00 54.63 73 ASP A O 1
ATOM 899 N N . LYS A 1 65 ? 102.452 122.871 116.689 1.00 58.56 74 LYS A N 1
ATOM 900 C CA . LYS A 1 65 ? 103.088 122.222 117.832 1.00 55.18 74 LYS A CA 1
ATOM 901 C C . LYS A 1 65 ? 104.224 121.288 117.411 1.00 49.81 74 LYS A C 1
ATOM 902 O O . LYS A 1 65 ? 105.237 121.181 118.103 1.00 48.83 74 LYS A O 1
ATOM 921 N N . ASP A 1 66 ? 104.054 120.620 116.274 1.00 46.21 75 ASP A N 1
ATOM 922 C CA . ASP A 1 66 ? 105.030 119.640 115.809 1.00 47.44 75 ASP A CA 1
ATOM 923 C C . ASP A 1 66 ? 106.309 120.301 115.301 1.00 41.80 75 ASP A C 1
ATOM 924 O O . ASP A 1 66 ? 107.392 119.724 115.398 1.00 38.72 75 ASP A O 1
ATOM 933 N N . VAL A 1 67 ? 106.183 121.506 114.755 1.00 35.70 76 VAL A N 1
ATOM 934 C CA . VAL A 1 67 ? 107.339 122.224 114.230 1.00 33.74 76 VAL A CA 1
ATOM 935 C C . VAL A 1 67 ? 108.231 122.722 115.362 1.00 33.20 76 VAL A C 1
ATOM 936 O O . VAL A 1 67 ? 109.442 122.507 115.341 1.00 31.12 76 VAL A O 1
ATOM 949 N N . ARG A 1 68 ? 107.630 123.398 116.337 1.00 32.43 77 ARG A N 1
ATOM 950 C CA . ARG A 1 68 ? 108.372 123.916 117.482 1.00 30.21 77 ARG A CA 1
ATOM 951 C C . ARG A 1 68 ? 109.146 122.802 118.179 1.00 26.38 77 ARG A C 1
ATOM 952 O O . ARG A 1 68 ? 110.274 123.005 118.629 1.00 24.23 77 ARG A O 1
ATOM 973 N N . LEU A 1 69 ? 108.534 121.625 118.258 1.00 23.72 78 LEU A N 1
ATOM 974 C CA . LEU A 1 69 ? 109.176 120.472 118.874 1.00 24.74 78 LEU A CA 1
ATOM 975 C C . LEU A 1 69 ? 110.432 120.069 118.111 1.00 26.78 78 LEU A C 1
ATOM 976 O O . LEU A 1 69 ? 111.502 119.914 118.700 1.00 28.20 78 LEU A O 1
ATOM 992 N N . LEU A 1 70 ? 110.294 119.902 116.799 1.00 28.96 79 LEU A N 1
ATOM 993 C CA . LEU A 1 70 ? 111.416 119.516 115.951 1.00 24.07 79 LEU A CA 1
ATOM 994 C C . LEU A 1 70 ? 112.533 120.555 116.018 1.00 27.21 79 LEU A C 1
ATOM 995 O O . LEU A 1 70 ? 113.712 120.205 116.103 1.00 28.12 79 LEU A O 1
ATOM 1011 N N . VAL A 1 71 ? 112.158 121.831 115.997 1.00 26.06 80 VAL A N 1
ATOM 1012 C CA . VAL A 1 71 ? 113.133 122.916 116.049 1.00 25.37 80 VAL A CA 1
ATOM 1013 C C . VAL A 1 71 ? 113.851 122.931 117.393 1.00 26.44 80 VAL A C 1
ATOM 1014 O O . VAL A 1 71 ? 115.046 123.218 117.464 1.00 24.83 80 VAL A O 1
ATOM 1027 N N . ALA A 1 72 ? 113.112 122.628 118.456 1.00 26.54 81 ALA A N 1
ATOM 1028 C CA . ALA A 1 72 ? 113.686 122.564 119.794 1.00 26.07 81 ALA A CA 1
ATOM 1029 C C . ALA A 1 72 ? 114.780 121.506 119.859 1.00 20.26 81 ALA A C 1
ATOM 1030 O O . ALA A 1 72 ? 115.875 121.761 120.361 1.00 14.94 81 ALA A O 1
ATOM 1037 N N . CYS A 1 73 ? 114.475 120.321 119.343 1.00 14.90 82 CYS A N 1
ATOM 1038 C CA . CYS A 1 73 ? 115.439 119.229 119.302 1.00 26.80 82 CYS A CA 1
ATOM 1039 C C . CYS A 1 73 ? 116.708 119.623 118.546 1.00 33.81 82 CYS A C 1
ATOM 1040 O O . CYS A 1 73 ? 117.818 119.307 118.976 1.00 33.19 82 CYS A O 1
ATOM 1048 N N . CYS A 1 74 ? 116.537 120.310 117.419 1.00 33.55 83 CYS A N 1
ATOM 1049 C CA . CYS A 1 74 ? 117.670 120.784 116.629 1.00 34.34 83 CYS A CA 1
ATOM 1050 C C . CYS A 1 74 ? 118.552 121.717 117.442 1.00 34.17 83 CYS A C 1
ATOM 1051 O O . CYS A 1 74 ? 119.757 121.497 117.565 1.00 32.88 83 CYS A O 1
ATOM 1059 N N . LEU A 1 75 ? 117.938 122.761 117.990 1.00 34.97 84 LEU A N 1
ATOM 1060 C CA . LEU A 1 75 ? 118.660 123.769 118.756 1.00 34.53 84 LEU A CA 1
ATOM 1061 C C . LEU A 1 75 ? 119.446 123.139 119.895 1.00 33.30 84 LEU A C 1
ATOM 1062 O O . LEU A 1 75 ? 120.543 123.588 120.225 1.00 36.87 84 LEU A O 1
ATOM 1078 N N . ALA A 1 76 ? 118.882 122.092 120.487 1.00 26.67 85 ALA A N 1
ATOM 1079 C CA . ALA A 1 76 ? 119.555 121.369 121.554 1.00 26.29 85 ALA A CA 1
ATOM 1080 C C . ALA A 1 76 ? 120.859 120.762 121.044 1.00 29.52 85 ALA A C 1
ATOM 1081 O O . ALA A 1 76 ? 121.927 121.019 121.596 1.00 33.08 85 ALA A O 1
ATOM 1088 N N . ASP A 1 77 ? 120.772 119.964 119.985 1.00 31.16 86 ASP A N 1
ATOM 1089 C CA . ASP A 1 77 ? 121.962 119.359 119.396 1.00 32.35 86 ASP A CA 1
ATOM 1090 C C . ASP A 1 77 ? 122.919 120.420 118.855 1.00 30.57 86 ASP A C 1
ATOM 1091 O O . ASP A 1 77 ? 124.136 120.270 118.954 1.00 35.49 86 ASP A O 1
ATOM 1100 N N . ILE A 1 78 ? 122.370 121.488 118.286 1.00 24.81 87 ILE A N 1
ATOM 1101 C CA . ILE A 1 78 ? 123.188 122.589 117.788 1.00 24.44 87 ILE A CA 1
ATOM 1102 C C . ILE A 1 78 ? 124.055 123.165 118.906 1.00 29.55 87 ILE A C 1
ATOM 1103 O O . ILE A 1 78 ? 125.162 123.639 118.656 1.00 30.10 87 ILE A O 1
ATOM 1119 N N . PHE A 1 79 ? 123.549 123.123 120.136 1.00 35.75 88 PHE A N 1
ATOM 1120 C CA . PHE A 1 79 ? 124.333 123.533 121.298 1.00 39.49 88 PHE A CA 1
ATOM 1121 C C . PHE A 1 79 ? 125.338 122.445 121.667 1.00 37.34 88 PHE A C 1
ATOM 1122 O O . PHE A 1 79 ? 126.443 122.740 122.120 1.00 33.56 88 PHE A O 1
ATOM 1139 N N . ARG A 1 80 ? 124.949 121.190 121.469 1.00 38.45 89 ARG A N 1
ATOM 1140 C CA . ARG A 1 80 ? 125.816 120.057 121.774 1.00 39.18 89 ARG A CA 1
ATOM 1141 C C . ARG A 1 80 ? 127.030 120.039 120.857 1.00 42.38 89 ARG A C 1
ATOM 1142 O O . ARG A 1 80 ? 128.165 119.899 121.311 1.00 45.56 89 ARG A O 1
ATOM 1163 N N . ILE A 1 81 ? 126.773 120.181 119.562 1.00 44.65 90 ILE A N 1
ATOM 1164 C CA . ILE A 1 81 ? 127.805 120.036 118.542 1.00 43.90 90 ILE A CA 1
ATOM 1165 C C . ILE A 1 81 ? 128.866 121.128 118.638 1.00 46.59 90 ILE A C 1
ATOM 1166 O O . ILE A 1 81 ? 130.056 120.859 118.475 1.00 49.28 90 ILE A O 1
ATOM 1182 N N . TYR A 1 82 ? 128.433 122.355 118.908 1.00 48.60 91 TYR A N 1
ATOM 1183 C CA . TYR A 1 82 ? 129.314 123.515 118.824 1.00 53.97 91 TYR A CA 1
ATOM 1184 C C . TYR A 1 82 ? 129.944 123.886 120.169 1.00 61.76 91 TYR A C 1
ATOM 1185 O O . TYR A 1 82 ? 130.709 124.843 120.253 1.00 57.91 91 TYR A O 1
ATOM 1203 N N . ALA A 1 83 ? 129.629 123.128 121.213 1.00 71.91 92 ALA A N 1
ATOM 1204 C CA . ALA A 1 83 ? 130.116 123.442 122.555 1.00 83.43 92 ALA A CA 1
ATOM 1205 C C . ALA A 1 83 ? 131.637 123.338 122.636 1.00 91.49 92 ALA A C 1
ATOM 1206 O O . ALA A 1 83 ? 132.241 122.571 121.888 1.00 92.07 92 ALA A O 1
ATOM 1213 N N . PRO A 1 84 ? 132.263 124.104 123.551 1.00 100.59 93 PRO A N 1
ATOM 1214 C CA . PRO A 1 84 ? 131.650 125.099 124.443 1.00 102.14 93 PRO A CA 1
ATOM 1215 C C . PRO A 1 84 ? 131.472 126.482 123.806 1.00 97.49 93 PRO A C 1
ATOM 1216 O O . PRO A 1 84 ? 131.304 127.460 124.536 1.00 93.27 93 PRO A O 1
ATOM 1227 N N . GLU A 1 85 ? 131.509 126.559 122.477 1.00 96.54 94 GLU A N 1
ATOM 1228 C CA . GLU A 1 85 ? 131.364 127.833 121.774 1.00 97.36 94 GLU A CA 1
ATOM 1229 C C . GLU A 1 85 ? 130.160 127.819 120.832 1.00 94.67 94 GLU A C 1
ATOM 1230 O O . GLU A 1 85 ? 130.283 127.496 119.650 1.00 91.12 94 GLU A O 1
ATOM 1242 N N . ALA A 1 86 ? 129.000 128.183 121.369 1.00 92.86 95 ALA A N 1
ATOM 1243 C CA . ALA A 1 86 ? 127.760 128.190 120.601 1.00 85.92 95 ALA A CA 1
ATOM 1244 C C . ALA A 1 86 ? 127.845 129.148 119.411 1.00 80.17 95 ALA A C 1
ATOM 1245 O O . ALA A 1 86 ? 128.674 130.059 119.404 1.00 82.37 95 ALA A O 1
ATOM 1252 N N . PRO A 1 87 ? 126.982 128.949 118.400 1.00 72.47 96 PRO A N 1
ATOM 1253 C CA . PRO A 1 87 ? 127.013 129.809 117.213 1.00 67.39 96 PRO A CA 1
ATOM 1254 C C . PRO A 1 87 ? 126.250 131.116 117.406 1.00 58.07 96 PRO A C 1
ATOM 1255 O O . PRO A 1 87 ? 126.701 132.161 116.938 1.00 54.61 96 PRO A O 1
ATOM 1266 N N . HIS A 1 88 ? 125.110 131.053 118.087 1.00 55.32 97 HIS A N 1
ATOM 1267 C CA . HIS A 1 88 ? 124.312 132.245 118.362 1.00 51.12 97 HIS A CA 1
ATOM 1268 C C . HIS A 1 88 ? 125.005 133.097 119.423 1.00 52.79 97 HIS A C 1
ATOM 1269 O O . HIS A 1 88 ? 125.217 132.644 120.549 1.00 53.95 97 HIS A O 1
ATOM 1283 N N . THR A 1 89 ? 125.348 134.330 119.059 1.00 51.88 98 THR A N 1
ATOM 1284 C CA . THR A 1 89 ? 126.110 135.211 119.938 1.00 55.13 98 THR A CA 1
ATOM 1285 C C . THR A 1 89 ? 125.235 136.295 120.564 1.00 47.88 98 THR A C 1
ATOM 1286 O O . THR A 1 89 ? 125.520 136.769 121.664 1.00 45.93 98 THR A O 1
ATOM 1297 N N . SER A 1 90 ? 124.176 136.685 119.861 1.00 42.62 99 SER A N 1
ATOM 1298 C CA . SER A 1 90 ? 123.284 137.747 120.328 1.00 40.37 99 SER A CA 1
ATOM 1299 C C . SER A 1 90 ? 122.566 137.358 121.623 1.00 38.48 99 SER A C 1
ATOM 1300 O O . SER A 1 90 ? 121.782 136.409 121.626 1.00 40.72 99 SER A O 1
ATOM 1308 N N . PRO A 1 91 ? 122.828 138.085 122.728 1.00 34.27 100 PRO A N 1
ATOM 1309 C CA . PRO A 1 91 ? 122.169 137.764 124.003 1.00 33.34 100 PRO A CA 1
ATOM 1310 C C . PRO A 1 91 ? 120.643 137.830 123.950 1.00 38.45 100 PRO A C 1
ATOM 1311 O O . PRO A 1 91 ? 119.976 136.996 124.563 1.00 39.00 100 PRO A O 1
ATOM 1322 N N . ASP A 1 92 ? 120.100 138.811 123.236 1.00 42.95 101 ASP A N 1
ATOM 1323 C CA . ASP A 1 92 ? 118.654 138.945 123.109 1.00 49.18 101 ASP A CA 1
ATOM 1324 C C . ASP A 1 92 ? 118.079 137.732 122.392 1.00 44.09 101 ASP A C 1
ATOM 1325 O O . ASP A 1 92 ? 116.992 137.257 122.721 1.00 44.52 101 ASP A O 1
ATOM 1334 N N . LYS A 1 93 ? 118.822 137.231 121.413 1.00 43.53 102 LYS A N 1
ATOM 1335 C CA . LYS A 1 93 ? 118.401 136.065 120.650 1.00 44.16 102 LYS A CA 1
ATOM 1336 C C . LYS A 1 93 ? 118.617 134.799 121.462 1.00 40.02 102 LYS A C 1
ATOM 1337 O O . LYS A 1 93 ? 117.807 133.873 121.432 1.00 37.67 102 LYS A O 1
ATOM 1356 N N . LEU A 1 94 ? 119.725 134.771 122.191 1.00 37.24 103 LEU A N 1
ATOM 1357 C CA . LEU A 1 94 ? 120.087 133.622 123.007 1.00 31.28 103 LEU A CA 1
ATOM 1358 C C . LEU A 1 94 ? 119.092 133.447 124.156 1.00 30.00 103 LEU A C 1
ATOM 1359 O O . LEU A 1 94 ? 118.916 132.348 124.677 1.00 30.27 103 LEU A O 1
ATOM 1375 N N . LYS A 1 95 ? 118.436 134.538 124.537 1.00 28.68 104 LYS A N 1
ATOM 1376 C CA . LYS A 1 95 ? 117.398 134.498 125.560 1.00 21.18 104 LYS A CA 1
ATOM 1377 C C . LYS A 1 95 ? 116.088 133.946 125.004 1.00 18.82 104 LYS A C 1
ATOM 1378 O O . LYS A 1 95 ? 115.369 133.226 125.692 1.00 20.80 104 LYS A O 1
ATOM 1397 N N . ASP A 1 96 ? 115.779 134.291 123.759 1.00 23.38 105 ASP A N 1
ATOM 1398 C CA . ASP A 1 96 ? 114.549 133.832 123.124 1.00 28.59 105 ASP A CA 1
ATOM 1399 C C . ASP A 1 96 ? 114.548 132.318 122.958 1.00 28.79 105 ASP A C 1
ATOM 1400 O O . ASP A 1 96 ? 113.503 131.674 123.054 1.00 26.24 105 ASP A O 1
ATOM 1409 N N . ILE A 1 97 ? 115.727 131.760 122.704 1.00 31.04 106 ILE A N 1
ATOM 1410 C CA . ILE A 1 97 ? 115.878 130.326 122.484 1.00 24.78 106 ILE A CA 1
ATOM 1411 C C . ILE A 1 97 ? 115.562 129.522 123.735 1.00 24.45 106 ILE A C 1
ATOM 1412 O O . ILE A 1 97 ? 114.769 128.582 123.695 1.00 20.49 106 ILE A O 1
ATOM 1428 N N . PHE A 1 98 ? 116.200 129.879 124.843 1.00 23.34 107 PHE A N 1
ATOM 1429 C CA . PHE A 1 98 ? 116.091 129.076 126.053 1.00 20.48 107 PHE A CA 1
ATOM 1430 C C . PHE A 1 98 ? 114.725 129.214 126.712 1.00 18.10 107 PHE A C 1
ATOM 1431 O O . PHE A 1 98 ? 114.254 128.283 127.362 1.00 22.45 107 PHE A O 1
ATOM 1465 N N . PHE A 1 100 ? 112.075 129.642 124.817 1.00 15.97 109 PHE A N 1
ATOM 1466 C CA . PHE A 1 100 ? 111.320 128.838 123.863 1.00 17.99 109 PHE A CA 1
ATOM 1467 C C . PHE A 1 100 ? 111.423 127.357 124.208 1.00 23.23 109 PHE A C 1
ATOM 1468 O O . PHE A 1 100 ? 110.428 126.633 124.170 1.00 27.61 109 PHE A O 1
ATOM 1485 N N . ILE A 1 101 ? 112.626 126.915 124.557 1.00 19.33 110 ILE A N 1
ATOM 1486 C CA . ILE A 1 101 ? 112.847 125.525 124.935 1.00 16.66 110 ILE A CA 1
ATOM 1487 C C . ILE A 1 101 ? 112.040 125.164 126.181 1.00 18.04 110 ILE A C 1
ATOM 1488 O O . ILE A 1 101 ? 111.458 124.085 126.258 1.00 22.78 110 ILE A O 1
ATOM 1504 N N . THR A 1 102 ? 112.007 126.068 127.153 1.00 19.93 111 THR A N 1
ATOM 1505 C CA . THR A 1 102 ? 111.275 125.827 128.391 1.00 21.23 111 THR A CA 1
ATOM 1506 C C . THR A 1 102 ? 109.781 125.650 128.133 1.00 20.08 111 THR A C 1
ATOM 1507 O O . THR A 1 102 ? 109.119 124.850 128.793 1.00 23.15 111 THR A O 1
ATOM 1518 N N . ARG A 1 103 ? 109.252 126.400 127.174 1.00 13.12 112 ARG A N 1
ATOM 1519 C CA . ARG A 1 103 ? 107.849 126.274 126.811 1.00 15.86 112 ARG A CA 1
ATOM 1520 C C . ARG A 1 103 ? 107.573 124.911 126.196 1.00 17.98 112 ARG A C 1
ATOM 1521 O O . ARG A 1 103 ? 106.480 124.369 126.353 1.00 20.97 112 ARG A O 1
ATOM 1542 N N . GLN A 1 104 ? 108.562 124.359 125.498 1.00 16.33 113 GLN A N 1
ATOM 1543 C CA . GLN A 1 104 ? 108.407 123.051 124.865 1.00 17.98 113 GLN A CA 1
ATOM 1544 C C . GLN A 1 104 ? 108.453 121.921 125.887 1.00 18.78 113 GLN A C 1
ATOM 1545 O O . GLN A 1 104 ? 107.814 120.886 125.701 1.00 23.66 113 GLN A O 1
ATOM 1559 N N . LEU A 1 105 ? 109.206 122.116 126.965 1.00 18.32 114 LEU A N 1
ATOM 1560 C CA . LEU A 1 105 ? 109.315 121.099 128.005 1.00 14.59 114 LEU A CA 1
ATOM 1561 C C . LEU A 1 105 ? 107.969 120.838 128.676 1.00 16.55 114 LEU A C 1
ATOM 1562 O O . LEU A 1 105 ? 107.820 119.872 129.421 1.00 23.19 114 LEU A O 1
ATOM 1578 N N . LYS A 1 106 ? 106.991 121.700 128.416 1.00 17.50 115 LYS A N 1
ATOM 1579 C CA . LYS A 1 106 ? 105.636 121.468 128.898 1.00 24.34 115 LYS A CA 1
ATOM 1580 C C . LYS A 1 106 ? 105.081 120.169 128.333 1.00 22.29 115 LYS A C 1
ATOM 1581 O O . LYS A 1 106 ? 104.235 119.526 128.952 1.00 28.36 115 LYS A O 1
ATOM 1600 N N . GLY A 1 107 ? 105.563 119.791 127.155 1.00 21.09 116 GLY A N 1
ATOM 1601 C CA . GLY A 1 107 ? 105.076 118.605 126.474 1.00 21.83 116 GLY A CA 1
ATOM 1602 C C . GLY A 1 107 ? 105.420 117.313 127.189 1.00 18.74 116 GLY A C 1
ATOM 1603 O O . GLY A 1 107 ? 104.874 116.258 126.876 1.00 24.31 116 GLY A O 1
ATOM 1607 N N . LEU A 1 108 ? 106.332 117.392 128.151 1.00 19.32 117 LEU A N 1
ATOM 1608 C CA . LEU A 1 108 ? 106.730 116.222 128.920 1.00 21.57 117 LEU A CA 1
ATOM 1609 C C . LEU A 1 108 ? 105.570 115.671 129.741 1.00 22.33 117 LEU A C 1
ATOM 1610 O O . LEU A 1 108 ? 105.582 114.508 130.134 1.00 26.97 117 LEU A O 1
ATOM 1626 N N . GLU A 1 109 ? 104.569 116.507 129.995 1.00 22.60 118 GLU A N 1
ATOM 1627 C CA . GLU A 1 109 ? 103.490 116.143 130.907 1.00 28.11 118 GLU A CA 1
ATOM 1628 C C . GLU A 1 109 ? 102.602 115.033 130.344 1.00 25.25 118 GLU A C 1
ATOM 1629 O O . GLU A 1 109 ? 102.184 114.139 131.078 1.00 27.91 118 GLU A O 1
ATOM 1641 N N . ASP A 1 110 ? 102.322 115.087 129.046 1.00 26.20 119 ASP A N 1
ATOM 1642 C CA . ASP A 1 110 ? 101.462 114.094 128.407 1.00 31.75 119 ASP A CA 1
ATOM 1643 C C . ASP A 1 110 ? 102.257 112.850 128.005 1.00 29.32 119 ASP A C 1
ATOM 1644 O O . ASP A 1 110 ? 102.765 112.754 126.888 1.00 30.56 119 ASP A O 1
ATOM 1653 N N . THR A 1 111 ? 102.349 111.893 128.922 1.00 28.11 120 THR A N 1
ATOM 1654 C CA . THR A 1 111 ? 103.112 110.671 128.687 1.00 28.86 120 THR A CA 1
ATOM 1655 C C . THR A 1 111 ? 102.416 109.704 127.730 1.00 30.53 120 THR A C 1
ATOM 1656 O O . THR A 1 111 ? 103.010 108.711 127.306 1.00 34.16 120 THR A O 1
ATOM 1667 N N . LYS A 1 112 ? 101.163 109.994 127.392 1.00 30.46 121 LYS A N 1
ATOM 1668 C CA . LYS A 1 112 ? 100.383 109.124 126.515 1.00 29.48 121 LYS A CA 1
ATOM 1669 C C . LYS A 1 112 ? 100.443 109.583 125.059 1.00 29.37 121 LYS A C 1
ATOM 1670 O O . LYS A 1 112 ? 100.046 108.850 124.155 1.00 33.96 121 LYS A O 1
ATOM 1689 N N . SER A 1 113 ? 100.938 110.794 124.829 1.00 29.03 122 SER A N 1
ATOM 1690 C CA . SER A 1 113 ? 101.042 111.322 123.473 1.00 28.05 122 SER A CA 1
ATOM 1691 C C . SER A 1 113 ? 102.113 110.587 122.676 1.00 26.89 122 SER A C 1
ATOM 1692 O O . SER A 1 113 ? 103.116 110.154 123.241 1.00 32.75 122 SER A O 1
ATOM 1700 N N . PRO A 1 114 ? 101.908 110.443 121.355 1.00 28.02 123 PRO A N 1
ATOM 1701 C CA . PRO A 1 114 ? 102.926 109.784 120.527 1.00 29.19 123 PRO A CA 1
ATOM 1702 C C . PRO A 1 114 ? 104.210 110.601 120.391 1.00 30.99 123 PRO A C 1
ATOM 1703 O O . PRO A 1 114 ? 105.241 110.047 120.004 1.00 31.03 123 PRO A O 1
ATOM 1714 N N . GLN A 1 115 ? 104.148 111.892 120.709 1.00 29.10 124 GLN A N 1
ATOM 1715 C CA . GLN A 1 115 ? 105.314 112.766 120.588 1.00 29.21 124 GLN A CA 1
ATOM 1716 C C . GLN A 1 115 ? 106.153 112.802 121.863 1.00 25.88 124 GLN A C 1
ATOM 1717 O O . GLN A 1 115 ? 107.182 113.475 121.905 1.00 23.82 124 GLN A O 1
ATOM 1731 N N . PHE A 1 116 ? 105.722 112.080 122.895 1.00 29.00 125 PHE A N 1
ATOM 1732 C CA . PHE A 1 116 ? 106.384 112.155 124.196 1.00 27.92 125 PHE A CA 1
ATOM 1733 C C . PHE A 1 116 ? 107.870 111.832 124.116 1.00 30.47 125 PHE A C 1
ATOM 1734 O O . PHE A 1 116 ? 108.695 112.545 124.686 1.00 38.72 125 PHE A O 1
ATOM 1751 N N . ASN A 1 117 ? 108.207 110.759 123.411 1.00 27.64 126 ASN A N 1
ATOM 1752 C CA . ASN A 1 117 ? 109.591 110.308 123.338 1.00 32.47 126 ASN A CA 1
ATOM 1753 C C . ASN A 1 117 ? 110.514 111.351 122.716 1.00 32.06 126 ASN A C 1
ATOM 1754 O O . ASN A 1 117 ? 111.715 111.361 122.987 1.00 36.14 126 ASN A O 1
ATOM 1765 N N . ARG A 1 118 ? 109.951 112.232 121.894 1.00 29.74 127 ARG A N 1
ATOM 1766 C CA . ARG A 1 118 ? 110.716 113.340 121.332 1.00 27.32 127 ARG A CA 1
ATOM 1767 C C . ARG A 1 118 ? 110.980 114.396 122.400 1.00 27.01 127 ARG A C 1
ATOM 1768 O O . ARG A 1 118 ? 112.090 114.918 122.505 1.00 26.43 127 ARG A O 1
ATOM 1789 N N . TYR A 1 119 ? 109.956 114.713 123.189 1.00 24.50 128 TYR A N 1
ATOM 1790 C CA . TYR A 1 119 ? 110.119 115.644 124.302 1.00 22.70 128 TYR A CA 1
ATOM 1791 C C . TYR A 1 119 ? 111.134 115.095 125.292 1.00 21.53 128 TYR A C 1
ATOM 1792 O O . TYR A 1 119 ? 111.893 115.849 125.900 1.00 21.16 128 TYR A O 1
ATOM 1810 N N . PHE A 1 120 ? 111.147 113.776 125.446 1.00 20.08 129 PHE A N 1
ATOM 1811 C CA . PHE A 1 120 ? 112.094 113.130 126.341 1.00 21.85 129 PHE A CA 1
ATOM 1812 C C . PHE A 1 120 ? 113.511 113.263 125.795 1.00 28.77 129 PHE A C 1
ATOM 1813 O O . PHE A 1 120 ? 114.460 113.463 126.555 1.00 32.89 129 PHE A O 1
ATOM 1830 N N . TYR A 1 121 ? 113.654 113.151 124.478 1.00 25.92 130 TYR A N 1
ATOM 1831 C CA . TYR A 1 121 ? 114.959 113.321 123.852 1.00 21.91 130 TYR A CA 1
ATOM 1832 C C . TYR A 1 121 ? 115.461 114.748 124.055 1.00 19.33 130 TYR A C 1
ATOM 1833 O O . TYR A 1 121 ? 116.659 114.978 124.228 1.00 20.30 130 TYR A O 1
ATOM 1851 N N . LEU A 1 122 ? 114.539 115.705 124.028 1.00 17.60 131 LEU A N 1
ATOM 1852 C CA . LEU A 1 122 ? 114.887 117.097 124.279 1.00 18.35 131 LEU A CA 1
ATOM 1853 C C . LEU A 1 122 ? 115.401 117.250 125.701 1.00 14.19 131 LEU A C 1
ATOM 1854 O O . LEU A 1 122 ? 116.462 117.831 125.924 1.00 28.46 131 LEU A O 1
ATOM 1870 N N . LEU A 1 123 ? 114.641 116.723 126.656 1.00 17.88 132 LEU A N 1
ATOM 1871 C CA . LEU A 1 123 ? 115.032 116.752 128.060 1.00 18.14 132 LEU A CA 1
ATOM 1872 C C . LEU A 1 123 ? 116.382 116.081 128.252 1.00 14.04 132 LEU A C 1
ATOM 1873 O O . LEU A 1 123 ? 117.279 116.641 128.878 1.00 14.09 132 LEU A O 1
ATOM 1889 N N . GLU A 1 124 ? 116.520 114.882 127.701 1.00 14.16 133 GLU A N 1
ATOM 1890 C CA . GLU A 1 124 ? 117.740 114.101 127.857 1.00 28.98 133 GLU A CA 1
ATOM 1891 C C . GLU A 1 124 ? 118.955 114.843 127.305 1.00 24.52 133 GLU A C 1
ATOM 1892 O O . GLU A 1 124 ? 120.053 114.746 127.850 1.00 24.34 133 GLU A O 1
ATOM 1904 N N . ASN A 1 125 ? 118.750 115.592 126.227 1.00 24.23 134 ASN A N 1
ATOM 1905 C CA . ASN A 1 125 ? 119.848 116.291 125.575 1.00 29.76 134 ASN A CA 1
ATOM 1906 C C . ASN A 1 125 ? 120.347 117.497 126.369 1.00 29.55 134 ASN A C 1
ATOM 1907 O O . ASN A 1 125 ? 121.532 117.581 126.681 1.00 32.89 134 ASN A O 1
ATOM 1918 N N . ILE A 1 126 ? 119.452 118.431 126.687 1.00 21.79 135 ILE A N 1
ATOM 1919 C CA . ILE A 1 126 ? 119.839 119.632 127.429 1.00 20.43 135 ILE A CA 1
ATOM 1920 C C . ILE A 1 126 ? 120.373 119.278 128.813 1.00 14.52 135 ILE A C 1
ATOM 1921 O O . ILE A 1 126 ? 121.150 120.031 129.397 1.00 19.14 135 ILE A O 1
ATOM 1937 N N . ALA A 1 127 ? 119.952 118.130 129.332 1.00 14.42 136 ALA A N 1
ATOM 1938 C CA . ALA A 1 127 ? 120.433 117.653 130.621 1.00 18.23 136 ALA A CA 1
ATOM 1939 C C . ALA A 1 127 ? 121.874 117.166 130.518 1.00 20.98 136 ALA A C 1
ATOM 1940 O O . ALA A 1 127 ? 122.705 117.481 131.365 1.00 26.59 136 ALA A O 1
ATOM 1947 N N . TRP A 1 128 ? 122.163 116.395 129.476 1.00 26.20 137 TRP A N 1
ATOM 1948 C CA . TRP A 1 128 ? 123.497 115.841 129.272 1.00 32.94 137 TRP A CA 1
ATOM 1949 C C . TRP A 1 128 ? 124.498 116.934 128.903 1.00 24.88 137 TRP A C 1
ATOM 1950 O O . TRP A 1 128 ? 125.640 116.920 129.357 1.00 24.85 137 TRP A O 1
ATOM 1971 N N . VAL A 1 129 ? 124.054 117.886 128.091 1.00 20.76 138 VAL A N 1
ATOM 1972 C CA . VAL A 1 129 ? 124.933 118.918 127.550 1.00 22.74 138 VAL A CA 1
ATOM 1973 C C . VAL A 1 129 ? 125.104 120.105 128.499 1.00 25.82 138 VAL A C 1
ATOM 1974 O O . VAL A 1 129 ? 126.087 120.839 128.409 1.00 24.20 138 VAL A O 1
ATOM 1987 N N . LYS A 1 130 ? 124.151 120.283 129.410 1.00 29.32 139 LYS A N 1
ATOM 1988 C CA . LYS A 1 130 ? 124.136 121.440 130.302 1.00 24.00 139 LYS A CA 1
ATOM 1989 C C . LYS A 1 130 ? 124.076 122.726 129.483 1.00 21.79 139 LYS A C 1
ATOM 1990 O O . LYS A 1 130 ? 124.802 123.682 129.753 1.00 17.40 139 LYS A O 1
ATOM 2009 N N . SER A 1 131 ? 123.197 122.736 128.485 1.00 22.46 140 SER A N 1
ATOM 2010 C CA . SER A 1 131 ? 123.074 123.862 127.565 1.00 18.74 140 SER A CA 1
ATOM 2011 C C . SER A 1 131 ? 122.656 125.143 128.284 1.00 21.08 140 SER A C 1
ATOM 2012 O O . SER A 1 131 ? 123.094 126.236 127.924 1.00 21.90 140 SER A O 1
ATOM 2020 N N . TYR A 1 132 ? 121.810 125.002 129.301 1.00 20.22 141 TYR A N 1
ATOM 2021 C CA . TYR A 1 132 ? 121.264 126.156 130.008 1.00 19.45 141 TYR A CA 1
ATOM 2022 C C . TYR A 1 132 ? 122.328 126.962 130.745 1.00 19.55 141 TYR A C 1
ATOM 2023 O O . TYR A 1 132 ? 122.106 128.129 131.067 1.00 24.03 141 TYR A O 1
ATOM 2041 N N . ASN A 1 133 ? 123.478 126.350 131.014 1.00 16.39 142 ASN A N 1
ATOM 2042 C CA . ASN A 1 133 ? 124.567 127.056 131.684 1.00 19.65 142 ASN A CA 1
ATOM 2043 C C . ASN A 1 133 ? 125.044 128.254 130.873 1.00 16.92 142 ASN A C 1
ATOM 2044 O O . ASN A 1 133 ? 125.695 129.156 131.400 1.00 17.58 142 ASN A O 1
ATOM 2055 N N . ILE A 1 134 ? 124.716 128.255 129.586 1.00 17.76 143 ILE A N 1
ATOM 2056 C CA . ILE A 1 134 ? 125.029 129.378 128.710 1.00 22.57 143 ILE A CA 1
ATOM 2057 C C . ILE A 1 134 ? 124.384 130.664 129.221 1.00 22.43 143 ILE A C 1
ATOM 2058 O O . ILE A 1 134 ? 124.886 131.761 128.972 1.00 22.17 143 ILE A O 1
ATOM 2074 N N . CYS A 1 135 ? 123.278 130.519 129.943 1.00 17.33 144 CYS A N 1
ATOM 2075 C CA . CYS A 1 135 ? 122.494 131.666 130.385 1.00 18.60 144 CYS A CA 1
ATOM 2076 C C . CYS A 1 135 ? 123.066 132.372 131.618 1.00 22.28 144 CYS A C 1
ATOM 2077 O O . CYS A 1 135 ? 122.550 133.412 132.023 1.00 24.99 144 CYS A O 1
ATOM 2085 N N . PHE A 1 136 ? 124.118 131.817 132.217 1.00 14.72 145 PHE A N 1
ATOM 2086 C CA . PHE A 1 136 ? 124.735 132.442 133.387 1.00 24.52 145 PHE A CA 1
ATOM 2087 C C . PHE A 1 136 ? 125.166 133.878 133.094 1.00 34.75 145 PHE A C 1
ATOM 2088 O O . PHE A 1 136 ? 125.147 134.732 133.981 1.00 40.84 145 PHE A O 1
ATOM 2105 N N . GLU A 1 137 ? 125.551 134.141 131.850 1.00 41.64 146 GLU A N 1
ATOM 2106 C CA . GLU A 1 137 ? 126.090 135.444 131.481 1.00 46.17 146 GLU A CA 1
ATOM 2107 C C . GLU A 1 137 ? 125.004 136.425 131.035 1.00 40.49 146 GLU A C 1
ATOM 2108 O O . GLU A 1 137 ? 125.256 137.625 130.923 1.00 42.05 146 GLU A O 1
ATOM 2120 N N . LEU A 1 138 ? 123.799 135.917 130.789 1.00 32.95 147 LEU A N 1
ATOM 2121 C CA . LEU A 1 138 ? 122.689 136.763 130.357 1.00 27.40 147 LEU A CA 1
ATOM 2122 C C . LEU A 1 138 ? 122.099 137.537 131.528 1.00 35.05 147 LEU A C 1
ATOM 2123 O O . LEU A 1 138 ? 122.051 137.041 132.651 1.00 41.47 147 LEU A O 1
ATOM 2139 N N . GLU A 1 139 ? 121.636 138.751 131.254 1.00 38.20 148 GLU A N 1
ATOM 2140 C CA . GLU A 1 139 ? 121.137 139.632 132.301 1.00 36.02 148 GLU A CA 1
ATOM 2141 C C . GLU A 1 139 ? 119.860 139.082 132.936 1.00 29.51 148 GLU A C 1
ATOM 2142 O O . GLU A 1 139 ? 119.588 139.332 134.111 1.00 29.16 148 GLU A O 1
ATOM 2154 N N . ASP A 1 140 ? 119.091 138.323 132.158 1.00 26.06 149 ASP A N 1
ATOM 2155 C CA . ASP A 1 140 ? 117.812 137.784 132.618 1.00 22.63 149 ASP A CA 1
ATOM 2156 C C . ASP A 1 140 ? 117.925 136.316 133.021 1.00 16.66 149 ASP A C 1
ATOM 2157 O O . ASP A 1 140 ? 116.964 135.556 132.912 1.00 14.41 149 ASP A O 1
ATOM 2166 N N . SER A 1 141 ? 119.102 135.930 133.502 1.00 18.34 150 SER A N 1
ATOM 2167 C CA . SER A 1 141 ? 119.367 134.545 133.871 1.00 13.85 150 SER A CA 1
ATOM 2168 C C . SER A 1 141 ? 118.384 134.027 134.917 1.00 13.56 150 SER A C 1
ATOM 2169 O O . SER A 1 141 ? 117.897 132.902 134.815 1.00 108.42 150 SER A O 1
ATOM 2177 N N . ASN A 1 142 ? 118.088 134.847 135.918 1.00 25.47 151 ASN A N 1
ATOM 2178 C CA . ASN A 1 142 ? 117.231 134.415 137.017 1.00 22.57 151 ASN A CA 1
ATOM 2179 C C . ASN A 1 142 ? 115.796 134.152 136.575 1.00 21.32 151 ASN A C 1
ATOM 2180 O O . ASN A 1 142 ? 115.143 133.248 137.090 1.00 28.85 151 ASN A O 1
ATOM 2191 N N . GLU A 1 143 ? 115.306 134.941 135.625 1.00 17.93 152 GLU A N 1
ATOM 2192 C CA . GLU A 1 143 ? 113.965 134.738 135.093 1.00 14.89 152 GLU A CA 1
ATOM 2193 C C . GLU A 1 143 ? 113.909 133.436 134.315 1.00 17.95 152 GLU A C 1
ATOM 2194 O O . GLU A 1 143 ? 112.911 132.719 134.359 1.00 18.57 152 GLU A O 1
ATOM 2206 N N . ILE A 1 144 ? 114.987 133.142 133.597 1.00 13.19 153 ILE A N 1
ATOM 2207 C CA . ILE A 1 144 ? 115.066 131.931 132.793 1.00 22.40 153 ILE A CA 1
ATOM 2208 C C . ILE A 1 144 ? 115.114 130.690 133.679 1.00 24.75 153 ILE A C 1
ATOM 2209 O O . ILE A 1 144 ? 114.368 129.736 133.462 1.00 28.75 153 ILE A O 1
ATOM 2225 N N . PHE A 1 145 ? 115.997 130.706 134.672 1.00 19.72 154 PHE A N 1
ATOM 2226 C CA . PHE A 1 145 ? 116.172 129.559 135.552 1.00 18.49 154 PHE A CA 1
ATOM 2227 C C . PHE A 1 145 ? 114.947 129.344 136.436 1.00 17.81 154 PHE A C 1
ATOM 2228 O O . PHE A 1 145 ? 114.576 128.208 136.731 1.00 18.71 154 PHE A O 1
ATOM 2245 N N . THR A 1 146 ? 114.322 130.434 136.862 1.00 17.79 155 THR A N 1
ATOM 2246 C CA . THR A 1 146 ? 113.134 130.335 137.698 1.00 19.88 155 THR A CA 1
ATOM 2247 C C . THR A 1 146 ? 111.983 129.720 136.910 1.00 17.38 155 THR A C 1
ATOM 2248 O O . THR A 1 146 ? 111.281 128.841 137.407 1.00 12.11 155 THR A O 1
ATOM 2259 N N . GLN A 1 147 ? 111.797 130.179 135.677 1.00 18.47 156 GLN A N 1
ATOM 2260 C CA . GLN A 1 147 ? 110.720 129.674 134.836 1.00 22.08 156 GLN A CA 1
ATOM 2261 C C . GLN A 1 147 ? 110.983 128.226 134.428 1.00 18.89 156 GLN A C 1
ATOM 2262 O O . GLN A 1 147 ? 110.050 127.453 134.210 1.00 20.33 156 GLN A O 1
ATOM 2276 N N . LEU A 1 148 ? 112.258 127.865 134.328 1.00 12.62 157 LEU A N 1
ATOM 2277 C CA . LEU A 1 148 ? 112.646 126.488 134.049 1.00 12.70 157 LEU A CA 1
ATOM 2278 C C . LEU A 1 148 ? 112.252 125.575 135.205 1.00 20.07 157 LEU A C 1
ATOM 2279 O O . LEU A 1 148 ? 111.635 124.530 134.999 1.00 20.38 157 LEU A O 1
ATOM 2295 N N . TYR A 1 149 ? 112.621 125.975 136.419 1.00 20.97 158 TYR A N 1
ATOM 2296 C CA . TYR A 1 149 ? 112.326 125.189 137.613 1.00 12.22 158 TYR A CA 1
ATOM 2297 C C . TYR A 1 149 ? 110.827 124.996 137.805 1.00 11.98 158 TYR A C 1
ATOM 2298 O O . TYR A 1 149 ? 110.377 123.888 138.083 1.00 11.88 158 TYR A O 1
ATOM 2316 N N . ARG A 1 150 ? 110.059 126.073 137.660 1.00 12.15 159 ARG A N 1
ATOM 2317 C CA . ARG A 1 150 ? 108.608 125.994 137.805 1.00 11.66 159 ARG A CA 1
ATOM 2318 C C . ARG A 1 150 ? 108.019 125.000 136.814 1.00 11.95 159 ARG A C 1
ATOM 2319 O O . ARG A 1 150 ? 107.162 124.193 137.170 1.00 16.39 159 ARG A O 1
ATOM 2340 N N . THR A 1 151 ? 108.482 125.069 135.570 1.00 11.91 160 THR A N 1
ATOM 2341 C CA . THR A 1 151 ? 107.997 124.180 134.521 1.00 18.33 160 THR A CA 1
ATOM 2342 C C . THR A 1 151 ? 108.235 122.721 134.892 1.00 22.81 160 THR A C 1
ATOM 2343 O O . THR A 1 151 ? 107.308 121.913 134.869 1.00 25.00 160 THR A O 1
ATOM 2354 N N . LEU A 1 152 ? 109.474 122.390 135.241 1.00 24.17 161 LEU A N 1
ATOM 2355 C CA . LEU A 1 152 ? 109.837 121.010 135.543 1.00 12.12 161 LEU A CA 1
ATOM 2356 C C . LEU A 1 152 ? 109.030 120.463 136.716 1.00 11.88 161 LEU A C 1
ATOM 2357 O O . LEU A 1 152 ? 108.601 119.310 136.695 1.00 28.10 161 LEU A O 1
ATOM 2373 N N . PHE A 1 153 ? 108.811 121.289 137.732 1.00 22.40 162 PHE A N 1
ATOM 2374 C CA . PHE A 1 153 ? 108.049 120.857 138.898 1.00 17.81 162 PHE A CA 1
ATOM 2375 C C . PHE A 1 153 ? 106.549 120.781 138.608 1.00 11.29 162 PHE A C 1
ATOM 2376 O O . PHE A 1 153 ? 105.805 120.155 139.363 1.00 26.29 162 PHE A O 1
ATOM 2393 N N . SER A 1 154 ? 106.109 121.400 137.513 1.00 20.03 163 SER A N 1
ATOM 2394 C CA . SER A 1 154 ? 104.685 121.420 137.169 1.00 18.69 163 SER A CA 1
ATOM 2395 C C . SER A 1 154 ? 104.317 120.347 136.142 1.00 19.34 163 SER A C 1
ATOM 2396 O O . SER A 1 154 ? 103.134 120.090 135.918 1.00 24.45 163 SER A O 1
ATOM 2404 N N . VAL A 1 155 ? 105.321 119.724 135.525 1.00 17.91 164 VAL A N 1
ATOM 2405 C CA . VAL A 1 155 ? 105.074 118.682 134.528 1.00 19.93 164 VAL A CA 1
ATOM 2406 C C . VAL A 1 155 ? 105.284 117.287 135.104 1.00 20.39 164 VAL A C 1
ATOM 2407 O O . VAL A 1 155 ? 104.677 116.328 134.635 1.00 29.68 164 VAL A O 1
ATOM 2420 N N . ILE A 1 156 ? 106.141 117.171 136.113 1.00 12.97 165 ILE A N 1
ATOM 2421 C CA . ILE A 1 156 ? 106.452 115.864 136.685 1.00 17.21 165 ILE A CA 1
ATOM 2422 C C . ILE A 1 156 ? 105.203 115.214 137.281 1.00 20.54 165 ILE A C 1
ATOM 2423 O O . ILE A 1 156 ? 104.466 115.835 138.046 1.00 23.26 165 ILE A O 1
ATOM 2439 N N . ASN A 1 157 ? 104.968 113.961 136.906 1.00 21.81 166 ASN A N 1
ATOM 2440 C CA . ASN A 1 157 ? 103.814 113.215 137.393 1.00 21.95 166 ASN A CA 1
ATOM 2441 C C . ASN A 1 157 ? 104.138 111.730 137.522 1.00 22.95 166 ASN A C 1
ATOM 2442 O O . ASN A 1 157 ? 105.266 111.309 137.260 1.00 22.86 166 ASN A O 1
ATOM 2453 N N . ASN A 1 158 ? 103.147 110.944 137.933 1.00 22.94 167 ASN A N 1
ATOM 2454 C CA . ASN A 1 158 ? 103.341 109.512 138.153 1.00 21.79 167 ASN A CA 1
ATOM 2455 C C . ASN A 1 158 ? 103.561 108.719 136.863 1.00 17.76 167 ASN A C 1
ATOM 2456 O O . ASN A 1 158 ? 103.822 107.517 136.908 1.00 20.59 167 ASN A O 1
ATOM 2467 N N . GLY A 1 159 ? 103.463 109.393 135.721 1.00 14.89 168 GLY A N 1
ATOM 2468 C CA . GLY A 1 159 ? 103.659 108.753 134.433 1.00 16.34 168 GLY A CA 1
ATOM 2469 C C . GLY A 1 159 ? 105.107 108.729 133.975 1.00 22.69 168 GLY A C 1
ATOM 2470 O O . GLY A 1 159 ? 105.427 108.109 132.962 1.00 36.57 168 GLY A O 1
ATOM 2474 N N . HIS A 1 160 ? 105.982 109.397 134.720 1.00 18.43 169 HIS A N 1
ATOM 2475 C CA . HIS A 1 160 ? 107.391 109.517 134.346 1.00 21.11 169 HIS A CA 1
ATOM 2476 C C . HIS A 1 160 ? 108.271 108.493 135.058 1.00 24.24 169 HIS A C 1
ATOM 2477 O O . HIS A 1 160 ? 108.212 108.357 136.281 1.00 22.02 169 HIS A O 1
ATOM 2491 N N . ASN A 1 161 ? 109.097 107.783 134.293 1.00 23.92 170 ASN A N 1
ATOM 2492 C CA . ASN A 1 161 ? 110.046 106.846 134.883 1.00 22.00 170 ASN A CA 1
ATOM 2493 C C . ASN A 1 161 ? 111.186 107.599 135.565 1.00 23.99 170 ASN A C 1
ATOM 2494 O O . ASN A 1 161 ? 111.240 108.826 135.513 1.00 29.45 170 ASN A O 1
ATOM 2505 N N . GLN A 1 162 ? 112.099 106.862 136.190 1.00 25.42 171 GLN A N 1
ATOM 2506 C CA . GLN A 1 162 ? 113.180 107.468 136.963 1.00 24.33 171 GLN A CA 1
ATOM 2507 C C . GLN A 1 162 ? 114.202 108.192 136.089 1.00 26.70 171 GLN A C 1
ATOM 2508 O O . GLN A 1 162 ? 114.932 109.056 136.571 1.00 32.05 171 GLN A O 1
ATOM 2522 N N . LYS A 1 163 ? 114.260 107.836 134.810 1.00 22.47 172 LYS A N 1
ATOM 2523 C CA . LYS A 1 163 ? 115.156 108.514 133.879 1.00 25.90 172 LYS A CA 1
ATOM 2524 C C . LYS A 1 163 ? 114.743 109.975 133.701 1.00 21.23 172 LYS A C 1
ATOM 2525 O O . LYS A 1 163 ? 115.592 110.861 133.594 1.00 22.31 172 LYS A O 1
ATOM 2544 N N . VAL A 1 164 ? 113.438 110.223 133.668 1.00 16.99 173 VAL A N 1
ATOM 2545 C CA . VAL A 1 164 ? 112.926 111.587 133.620 1.00 13.05 173 VAL A CA 1
ATOM 2546 C C . VAL A 1 164 ? 113.351 112.339 134.874 1.00 12.95 173 VAL A C 1
ATOM 2547 O O . VAL A 1 164 ? 113.905 113.431 134.790 1.00 26.90 173 VAL A O 1
ATOM 2560 N N . HIS A 1 165 ? 113.081 111.748 136.035 1.00 12.80 174 HIS A N 1
ATOM 2561 C CA . HIS A 1 165 ? 113.488 112.331 137.309 1.00 12.71 174 HIS A CA 1
ATOM 2562 C C . HIS A 1 165 ? 114.985 112.623 137.335 1.00 16.94 174 HIS A C 1
ATOM 2563 O O . HIS A 1 165 ? 115.412 113.674 137.804 1.00 21.60 174 HIS A O 1
ATOM 2594 N N . HIS A 1 167 ? 117.174 113.064 134.804 1.00 33.09 176 HIS A N 1
ATOM 2595 C CA . HIS A 1 167 ? 117.586 114.104 133.867 1.00 30.36 176 HIS A CA 1
ATOM 2596 C C . HIS A 1 167 ? 117.252 115.493 134.393 1.00 30.78 176 HIS A C 1
ATOM 2597 O O . HIS A 1 167 ? 118.006 116.443 134.187 1.00 33.29 176 HIS A O 1
ATOM 2628 N N . VAL A 1 169 ? 117.059 116.379 137.562 1.00 13.10 178 VAL A N 1
ATOM 2629 C CA . VAL A 1 169 ? 117.997 116.691 138.636 1.00 16.23 178 VAL A CA 1
ATOM 2630 C C . VAL A 1 169 ? 119.351 117.104 138.067 1.00 22.70 178 VAL A C 1
ATOM 2631 O O . VAL A 1 169 ? 119.952 118.072 138.531 1.00 25.39 178 VAL A O 1
ATOM 2644 N N . ASP A 1 170 ? 119.835 116.361 137.075 1.00 25.40 179 ASP A N 1
ATOM 2645 C CA . ASP A 1 170 ? 121.081 116.706 136.394 1.00 21.00 179 ASP A CA 1
ATOM 2646 C C . ASP A 1 170 ? 121.018 118.120 135.835 1.00 17.43 179 ASP A C 1
ATOM 2647 O O . ASP A 1 170 ? 121.953 118.906 135.980 1.00 22.85 179 ASP A O 1
ATOM 2656 N N . LEU A 1 171 ? 119.901 118.431 135.192 1.00 16.57 180 LEU A N 1
ATOM 2657 C CA . LEU A 1 171 ? 119.703 119.728 134.563 1.00 20.96 180 LEU A CA 1
ATOM 2658 C C . LEU A 1 171 ? 119.695 120.858 135.592 1.00 22.26 180 LEU A C 1
ATOM 2659 O O . LEU A 1 171 ? 120.358 121.877 135.408 1.00 26.93 180 LEU A O 1
ATOM 2692 N N . SER A 1 173 ? 120.661 120.677 138.864 1.00 13.44 182 SER A N 1
ATOM 2693 C CA . SER A 1 173 ? 121.830 120.647 139.736 1.00 25.88 182 SER A CA 1
ATOM 2694 C C . SER A 1 173 ? 122.954 121.518 139.194 1.00 30.99 182 SER A C 1
ATOM 2695 O O . SER A 1 173 ? 123.591 122.266 139.937 1.00 32.42 182 SER A O 1
ATOM 2703 N N . SER A 1 174 ? 123.192 121.405 137.892 1.00 30.17 183 SER A N 1
ATOM 2704 C CA . SER A 1 174 ? 124.264 122.137 137.235 1.00 26.56 183 SER A CA 1
ATOM 2705 C C . SER A 1 174 ? 124.125 123.638 137.457 1.00 23.69 183 SER A C 1
ATOM 2706 O O . SER A 1 174 ? 125.101 124.324 137.762 1.00 24.00 183 SER A O 1
ATOM 2714 N N . ILE A 1 175 ? 122.902 124.136 137.319 1.00 13.92 184 ILE A N 1
ATOM 2715 C CA . ILE A 1 175 ? 122.625 125.561 137.454 1.00 13.86 184 ILE A CA 1
ATOM 2716 C C . ILE A 1 175 ? 122.994 126.092 138.842 1.00 28.61 184 ILE A C 1
ATOM 2717 O O . ILE A 1 175 ? 123.422 127.238 138.979 1.00 30.38 184 ILE A O 1
ATOM 2733 N N . ILE A 1 176 ? 122.828 125.259 139.865 1.00 23.10 185 ILE A N 1
ATOM 2734 C CA . ILE A 1 176 ? 123.146 125.649 141.235 1.00 20.62 185 ILE A CA 1
ATOM 2735 C C . ILE A 1 176 ? 124.631 125.495 141.535 1.00 18.49 185 ILE A C 1
ATOM 2736 O O . ILE A 1 176 ? 125.264 126.404 142.070 1.00 22.65 185 ILE A O 1
ATOM 2752 N N . CYS A 1 177 ? 125.174 124.330 141.201 1.00 16.25 186 CYS A N 1
ATOM 2753 C CA . CYS A 1 177 ? 126.556 123.997 141.528 1.00 14.97 186 CYS A CA 1
ATOM 2754 C C . CYS A 1 177 ? 127.561 124.869 140.787 1.00 17.08 186 CYS A C 1
ATOM 2755 O O . CYS A 1 177 ? 128.569 125.284 141.357 1.00 24.50 186 CYS A O 1
ATOM 2763 N N . GLU A 1 178 ? 127.280 125.144 139.518 1.00 21.44 187 GLU A N 1
ATOM 2764 C CA . GLU A 1 178 ? 128.222 125.851 138.658 1.00 26.12 187 GLU A CA 1
ATOM 2765 C C . GLU A 1 178 ? 127.812 127.305 138.425 1.00 25.56 187 GLU A C 1
ATOM 2766 O O . GLU A 1 178 ? 128.472 128.032 137.684 1.00 27.02 187 GLU A O 1
ATOM 2778 N N . GLY A 1 179 ? 126.733 127.728 139.075 1.00 24.75 188 GLY A N 1
ATOM 2779 C CA . GLY A 1 179 ? 126.251 129.091 138.947 1.00 22.53 188 GLY A CA 1
ATOM 2780 C C . GLY A 1 179 ? 126.926 130.013 139.942 1.00 28.66 188 GLY A C 1
ATOM 2781 O O . GLY A 1 179 ? 127.555 129.553 140.894 1.00 32.37 188 GLY A O 1
ATOM 2785 N N . ASP A 1 180 ? 126.795 131.317 139.720 1.00 31.50 189 ASP A N 1
ATOM 2786 C CA . ASP A 1 180 ? 127.394 132.307 140.606 1.00 34.02 189 ASP A CA 1
ATOM 2787 C C . ASP A 1 180 ? 126.623 132.414 141.911 1.00 30.01 189 ASP A C 1
ATOM 2788 O O . ASP A 1 180 ? 127.208 132.627 142.974 1.00 28.29 189 ASP A O 1
ATOM 2797 N N . THR A 1 181 ? 125.306 132.267 141.821 1.00 33.14 190 THR A N 1
ATOM 2798 C CA . THR A 1 181 ? 124.435 132.506 142.962 1.00 34.34 190 THR A CA 1
ATOM 2799 C C . THR A 1 181 ? 123.096 131.788 142.830 1.00 30.95 190 THR A C 1
ATOM 2800 O O . THR A 1 181 ? 122.787 131.203 141.791 1.00 32.70 190 THR A O 1
ATOM 2811 N N . VAL A 1 182 ? 122.313 131.845 143.901 1.00 29.31 191 VAL A N 1
ATOM 2812 C CA . VAL A 1 182 ? 120.950 131.336 143.904 1.00 25.50 191 VAL A CA 1
ATOM 2813 C C . VAL A 1 182 ? 120.058 132.346 144.605 1.00 29.04 191 VAL A C 1
ATOM 2814 O O . VAL A 1 182 ? 120.130 132.518 145.822 1.00 62.39 191 VAL A O 1
ATOM 2827 N N . SER A 1 183 ? 119.223 133.017 143.824 1.00 18.01 192 SER A N 1
ATOM 2828 C CA . SER A 1 183 ? 118.284 133.986 144.365 1.00 16.40 192 SER A CA 1
ATOM 2829 C C . SER A 1 183 ? 117.277 133.297 145.264 1.00 25.39 192 SER A C 1
ATOM 2830 O O . SER A 1 183 ? 117.070 132.088 145.168 1.00 31.37 192 SER A O 1
ATOM 2838 N N . GLN A 1 184 ? 116.639 134.072 146.133 1.00 27.02 193 GLN A N 1
ATOM 2839 C CA . GLN A 1 184 ? 115.615 133.526 147.009 1.00 23.01 193 GLN A CA 1
ATOM 2840 C C . GLN A 1 184 ? 114.446 133.000 146.184 1.00 21.42 193 GLN A C 1
ATOM 2841 O O . GLN A 1 184 ? 113.842 131.985 146.526 1.00 22.27 193 GLN A O 1
ATOM 2855 N N . GLU A 1 185 ? 114.139 133.698 145.095 1.00 15.54 194 GLU A N 1
ATOM 2856 C CA . GLU A 1 185 ? 113.050 133.308 144.210 1.00 15.50 194 GLU A CA 1
ATOM 2857 C C . GLU A 1 185 ? 113.288 131.928 143.610 1.00 22.97 194 GLU A C 1
ATOM 2858 O O . GLU A 1 185 ? 112.395 131.081 143.612 1.00 24.49 194 GLU A O 1
ATOM 2870 N N . LEU A 1 186 ? 114.491 131.711 143.090 1.00 25.66 195 LEU A N 1
ATOM 2871 C CA . LEU A 1 186 ? 114.856 130.421 142.516 1.00 22.28 195 LEU A CA 1
ATOM 2872 C C . LEU A 1 186 ? 114.853 129.325 143.579 1.00 21.12 195 LEU A C 1
ATOM 2873 O O . LEU A 1 186 ? 114.407 128.209 143.326 1.00 23.83 195 LEU A O 1
ATOM 2889 N N . LEU A 1 187 ? 115.361 129.648 144.764 1.00 23.34 196 LEU A N 1
ATOM 2890 C CA . LEU A 1 187 ? 115.377 128.698 145.872 1.00 19.59 196 LEU A CA 1
ATOM 2891 C C . LEU A 1 187 ? 113.959 128.306 146.277 1.00 16.13 196 LEU A C 1
ATOM 2892 O O . LEU A 1 187 ? 113.708 127.158 146.638 1.00 14.55 196 LEU A O 1
ATOM 2908 N N . ASP A 1 188 ? 113.037 129.264 146.212 1.00 17.83 197 ASP A N 1
ATOM 2909 C CA . ASP A 1 188 ? 111.646 129.025 146.589 1.00 17.96 197 ASP A CA 1
ATOM 2910 C C . ASP A 1 188 ? 110.927 128.064 145.642 1.00 19.08 197 ASP A C 1
ATOM 2911 O O . ASP A 1 188 ? 110.004 127.366 146.059 1.00 18.68 197 ASP A O 1
ATOM 2920 N N . THR A 1 189 ? 111.328 128.031 144.372 1.00 16.16 198 THR A N 1
ATOM 2921 C CA . THR A 1 189 ? 110.701 127.115 143.421 1.00 11.33 198 THR A CA 1
ATOM 2922 C C . THR A 1 189 ? 110.967 125.666 143.817 1.00 21.24 198 THR A C 1
ATOM 2923 O O . THR A 1 189 ? 110.260 124.758 143.381 1.00 23.72 198 THR A O 1
ATOM 2934 N N . VAL A 1 190 ? 111.984 125.461 144.647 1.00 11.40 199 VAL A N 1
ATOM 2935 C CA . VAL A 1 190 ? 112.351 124.129 145.111 1.00 11.42 199 VAL A CA 1
ATOM 2936 C C . VAL A 1 190 ? 111.726 123.833 146.472 1.00 11.19 199 VAL A C 1
ATOM 2937 O O . VAL A 1 190 ? 111.174 122.755 146.688 1.00 11.49 199 VAL A O 1
ATOM 2950 N N . LEU A 1 191 ? 111.808 124.794 147.386 1.00 11.10 200 LEU A N 1
ATOM 2951 C CA . LEU A 1 191 ? 111.345 124.583 148.754 1.00 14.25 200 LEU A CA 1
ATOM 2952 C C . LEU A 1 191 ? 109.825 124.539 148.867 1.00 15.68 200 LEU A C 1
ATOM 2953 O O . LEU A 1 191 ? 109.290 123.930 149.790 1.00 17.85 200 LEU A O 1
ATOM 2969 N N . VAL A 1 192 ? 109.128 125.193 147.947 1.00 10.62 201 VAL A N 1
ATOM 2970 C CA . VAL A 1 192 ? 107.674 125.237 148.011 1.00 19.89 201 VAL A CA 1
ATOM 2971 C C . VAL A 1 192 ? 107.081 123.835 147.891 1.00 20.00 201 VAL A C 1
ATOM 2972 O O . VAL A 1 192 ? 106.007 123.560 148.421 1.00 25.77 201 VAL A O 1
ATOM 2985 N N . ASN A 1 193 ? 107.787 122.949 147.197 1.00 17.26 202 ASN A N 1
ATOM 2986 C CA . ASN A 1 193 ? 107.323 121.578 147.020 1.00 17.11 202 ASN A CA 1
ATOM 2987 C C . ASN A 1 193 ? 107.371 120.778 148.319 1.00 19.98 202 ASN A C 1
ATOM 2988 O O . ASN A 1 193 ? 106.760 119.714 148.420 1.00 24.49 202 ASN A O 1
ATOM 2999 N N . LEU A 1 194 ? 108.093 121.298 149.308 1.00 21.28 203 LEU A N 1
ATOM 3000 C CA . LEU A 1 194 ? 108.274 120.609 150.585 1.00 17.92 203 LEU A CA 1
ATOM 3001 C C . LEU A 1 194 ? 107.196 120.985 151.596 1.00 16.60 203 LEU A C 1
ATOM 3002 O O . LEU A 1 194 ? 106.933 120.233 152.534 1.00 21.42 203 LEU A O 1
ATOM 3018 N N . VAL A 1 195 ? 106.591 122.154 151.411 1.00 14.98 204 VAL A N 1
ATOM 3019 C CA . VAL A 1 195 ? 105.490 122.602 152.263 1.00 18.02 204 VAL A CA 1
ATOM 3020 C C . VAL A 1 195 ? 104.434 121.500 152.368 1.00 28.70 204 VAL A C 1
ATOM 3021 O O . VAL A 1 195 ? 104.084 120.893 151.356 1.00 33.88 204 VAL A O 1
ATOM 3034 N N . PRO A 1 196 ? 103.928 121.230 153.588 1.00 36.21 205 PRO A N 1
ATOM 3035 C CA . PRO A 1 196 ? 102.992 120.112 153.779 1.00 31.84 205 PRO A CA 1
ATOM 3036 C C . PRO A 1 196 ? 101.776 120.135 152.854 1.00 25.82 205 PRO A C 1
ATOM 3037 O O . PRO A 1 196 ? 101.369 119.077 152.377 1.00 26.48 205 PRO A O 1
ATOM 3048 N N . ALA A 1 197 ? 101.214 121.313 152.603 1.00 25.13 206 ALA A N 1
ATOM 3049 C CA . ALA A 1 197 ? 100.043 121.435 151.736 1.00 26.18 206 ALA A CA 1
ATOM 3050 C C . ALA A 1 197 ? 100.337 120.975 150.308 1.00 32.66 206 ALA A C 1
ATOM 3051 O O . ALA A 1 197 ? 99.518 120.300 149.686 1.00 37.86 206 ALA A O 1
ATOM 3058 N N . HIS A 1 198 ? 101.505 121.348 149.792 1.00 33.52 207 HIS A N 1
ATOM 3059 C CA . HIS A 1 198 ? 101.900 120.972 148.439 1.00 28.28 207 HIS A CA 1
ATOM 3060 C C . HIS A 1 198 ? 102.363 119.522 148.378 1.00 26.21 207 HIS A C 1
ATOM 3061 O O . HIS A 1 198 ? 102.030 118.797 147.441 1.00 31.37 207 HIS A O 1
ATOM 3075 N N . LYS A 1 199 ? 103.137 119.108 149.377 1.00 22.01 208 LYS A N 1
ATOM 3076 C CA . LYS A 1 199 ? 103.620 117.734 149.464 1.00 28.35 208 LYS A CA 1
ATOM 3077 C C . LYS A 1 199 ? 102.461 116.747 149.417 1.00 38.88 208 LYS A C 1
ATOM 3078 O O . LYS A 1 199 ? 102.603 115.631 148.918 1.00 41.08 208 LYS A O 1
ATOM 3097 N N . ASN A 1 200 ? 101.314 117.171 149.935 1.00 49.46 209 ASN A N 1
ATOM 3098 C CA . ASN A 1 200 ? 100.144 116.309 150.033 1.00 55.71 209 ASN A CA 1
ATOM 3099 C C . ASN A 1 200 ? 99.476 116.087 148.679 1.00 49.76 209 ASN A C 1
ATOM 3100 O O . ASN A 1 200 ? 99.115 114.962 148.334 1.00 46.11 209 ASN A O 1
ATOM 3111 N N . LEU A 1 201 ? 99.322 117.163 147.915 1.00 46.42 210 LEU A N 1
ATOM 3112 C CA . LEU A 1 201 ? 98.627 117.108 146.632 1.00 46.14 210 LEU A CA 1
ATOM 3113 C C . LEU A 1 201 ? 99.540 116.712 145.471 1.00 45.11 210 LEU A C 1
ATOM 3114 O O . LEU A 1 201 ? 99.062 116.475 144.360 1.00 48.77 210 LEU A O 1
ATOM 3130 N N . ASN A 1 202 ? 100.846 116.645 145.721 1.00 35.89 211 ASN A N 1
ATOM 3131 C CA . ASN A 1 202 ? 101.806 116.367 144.655 1.00 26.98 211 ASN A CA 1
ATOM 3132 C C . ASN A 1 202 ? 103.078 115.704 145.177 1.00 20.03 211 ASN A C 1
ATOM 3133 O O . ASN A 1 202 ? 104.062 116.373 145.484 1.00 24.26 211 ASN A O 1
ATOM 3144 N N . LYS A 1 203 ? 103.053 114.379 145.260 1.00 16.54 212 LYS A N 1
ATOM 3145 C CA . LYS A 1 203 ? 104.179 113.623 145.792 1.00 24.27 212 LYS A CA 1
ATOM 3146 C C . LYS A 1 203 ? 105.350 113.599 144.810 1.00 25.63 212 LYS A C 1
ATOM 3147 O O . LYS A 1 203 ? 106.502 113.439 145.208 1.00 27.73 212 LYS A O 1
ATOM 3166 N N . GLN A 1 204 ? 105.049 113.762 143.527 1.00 24.46 213 GLN A N 1
ATOM 3167 C CA . GLN A 1 204 ? 106.064 113.662 142.488 1.00 22.57 213 GLN A CA 1
ATOM 3168 C C . GLN A 1 204 ? 106.994 114.869 142.534 1.00 19.79 213 GLN A C 1
ATOM 3169 O O . GLN A 1 204 ? 108.218 114.729 142.529 1.00 18.56 213 GLN A O 1
ATOM 3183 N N . ALA A 1 205 ? 106.403 116.057 142.578 1.00 16.95 214 ALA A N 1
ATOM 3184 C CA . ALA A 1 205 ? 107.169 117.285 142.720 1.00 11.01 214 ALA A CA 1
ATOM 3185 C C . ALA A 1 205 ? 107.968 117.257 144.017 1.00 12.48 214 ALA A C 1
ATOM 3186 O O . ALA A 1 205 ? 109.077 117.782 144.088 1.00 16.70 214 ALA A O 1
ATOM 3193 N N . TYR A 1 206 ? 107.395 116.634 145.039 1.00 15.63 215 TYR A N 1
ATOM 3194 C CA . TYR A 1 206 ? 108.050 116.517 146.334 1.00 20.26 215 TYR A CA 1
ATOM 3195 C C . TYR A 1 206 ? 109.299 115.639 146.252 1.00 22.54 215 TYR A C 1
ATOM 3196 O O . TYR A 1 206 ? 110.359 116.010 146.758 1.00 20.96 215 TYR A O 1
ATOM 3214 N N . ASP A 1 207 ? 109.174 114.479 145.613 1.00 22.01 216 ASP A N 1
ATOM 3215 C CA . ASP A 1 207 ? 110.301 113.561 145.476 1.00 21.60 216 ASP A CA 1
ATOM 3216 C C . ASP A 1 207 ? 111.412 114.190 144.650 1.00 20.92 216 ASP A C 1
ATOM 3217 O O . ASP A 1 207 ? 112.594 113.951 144.894 1.00 20.55 216 ASP A O 1
ATOM 3226 N N . LEU A 1 208 ? 111.023 114.991 143.665 1.00 23.97 217 LEU A N 1
ATOM 3227 C CA . LEU A 1 208 ? 111.981 115.616 142.763 1.00 19.38 217 LEU A CA 1
ATOM 3228 C C . LEU A 1 208 ? 112.789 116.684 143.488 1.00 18.65 217 LEU A C 1
ATOM 3229 O O . LEU A 1 208 ? 113.994 116.813 143.280 1.00 21.00 217 LEU A O 1
ATOM 3245 N N . ALA A 1 209 ? 112.117 117.446 144.343 1.00 19.14 218 ALA A N 1
ATOM 3246 C CA . ALA A 1 209 ? 112.778 118.465 145.145 1.00 11.59 218 ALA A CA 1
ATOM 3247 C C . ALA A 1 209 ? 113.780 117.841 146.111 1.00 17.29 218 ALA A C 1
ATOM 3248 O O . ALA A 1 209 ? 114.881 118.359 146.285 1.00 22.63 218 ALA A O 1
ATOM 3255 N N . LYS A 1 210 ? 113.394 116.735 146.741 1.00 16.01 219 LYS A N 1
ATOM 3256 C CA . LYS A 1 210 ? 114.283 116.026 147.657 1.00 15.91 219 LYS A CA 1
ATOM 3257 C C . LYS A 1 210 ? 115.539 115.547 146.944 1.00 19.46 219 LYS A C 1
ATOM 3258 O O . LYS A 1 210 ? 116.650 115.704 147.451 1.00 25.10 219 LYS A O 1
ATOM 3277 N N . ALA A 1 211 ? 115.356 114.958 145.767 1.00 18.65 220 ALA A N 1
ATOM 3278 C CA . ALA A 1 211 ? 116.476 114.455 144.985 1.00 19.13 220 ALA A CA 1
ATOM 3279 C C . ALA A 1 211 ? 117.418 115.593 144.614 1.00 22.19 220 ALA A C 1
ATOM 3280 O O . ALA A 1 211 ? 118.638 115.432 144.628 1.00 23.10 220 ALA A O 1
ATOM 3287 N N . LEU A 1 212 ? 116.839 116.744 144.290 1.00 19.50 221 LEU A N 1
ATOM 3288 C CA . LEU A 1 212 ? 117.615 117.915 143.904 1.00 18.33 221 LEU A CA 1
ATOM 3289 C C . LEU A 1 212 ? 118.438 118.455 145.065 1.00 19.35 221 LEU A C 1
ATOM 3290 O O . LEU A 1 212 ? 119.649 118.639 144.948 1.00 21.26 221 LEU A O 1
ATOM 3306 N N . LEU A 1 213 ? 117.768 118.718 146.182 1.00 23.81 222 LEU A N 1
ATOM 3307 C CA . LEU A 1 213 ? 118.425 119.258 147.366 1.00 23.11 222 LEU A CA 1
ATOM 3308 C C . LEU A 1 213 ? 119.513 118.317 147.874 1.00 21.68 222 LEU A C 1
ATOM 3309 O O . LEU A 1 213 ? 120.565 118.762 148.330 1.00 22.70 222 LEU A O 1
ATOM 3325 N N . LYS A 1 214 ? 119.259 117.017 147.787 1.00 21.59 223 LYS A N 1
ATOM 3326 C CA . LYS A 1 214 ? 120.231 116.024 148.226 1.00 23.98 223 LYS A CA 1
ATOM 3327 C C . LYS A 1 214 ? 121.463 116.040 147.326 1.00 27.34 223 LYS A C 1
ATOM 3328 O O . LYS A 1 214 ? 122.594 115.965 147.804 1.00 31.51 223 LYS A O 1
ATOM 3347 N N . ARG A 1 215 ? 121.234 116.136 146.021 1.00 29.44 224 ARG A N 1
ATOM 3348 C CA . ARG A 1 215 ? 122.314 116.150 145.040 1.00 24.16 224 ARG A CA 1
ATOM 3349 C C . ARG A 1 215 ? 123.209 117.375 145.198 1.00 21.97 224 ARG A C 1
ATOM 3350 O O . ARG A 1 215 ? 124.413 117.305 144.955 1.00 21.08 224 ARG A O 1
ATOM 3371 N N . THR A 1 216 ? 122.608 118.493 145.595 1.00 21.60 225 THR A N 1
ATOM 3372 C CA . THR A 1 216 ? 123.302 119.776 145.635 1.00 22.84 225 THR A CA 1
ATOM 3373 C C . THR A 1 216 ? 123.412 120.326 147.053 1.00 29.52 225 THR A C 1
ATOM 3374 O O . THR A 1 216 ? 123.404 121.541 147.255 1.00 34.17 225 THR A O 1
ATOM 3385 N N . ALA A 1 217 ? 123.515 119.431 148.029 1.00 29.09 226 ALA A N 1
ATOM 3386 C CA . ALA A 1 217 ? 123.512 119.822 149.438 1.00 27.98 226 ALA A CA 1
ATOM 3387 C C . ALA A 1 217 ? 124.646 120.786 149.772 1.00 29.35 226 ALA A C 1
ATOM 3388 O O . ALA A 1 217 ? 124.418 121.833 150.376 1.00 29.10 226 ALA A O 1
ATOM 3395 N N . GLN A 1 218 ? 125.863 120.429 149.375 1.00 29.45 227 GLN A N 1
ATOM 3396 C CA . GLN A 1 218 ? 127.036 121.252 149.652 1.00 30.88 227 GLN A CA 1
ATOM 3397 C C . GLN A 1 218 ? 126.895 122.634 149.024 1.00 25.02 227 GLN A C 1
ATOM 3398 O O . GLN A 1 218 ? 127.223 123.648 149.641 1.00 27.15 227 GLN A O 1
ATOM 3412 N N . ALA A 1 219 ? 126.392 122.662 147.796 1.00 25.26 228 ALA A N 1
ATOM 3413 C CA . ALA A 1 219 ? 126.358 123.882 147.002 1.00 20.13 228 ALA A CA 1
ATOM 3414 C C . ALA A 1 219 ? 125.254 124.844 147.437 1.00 20.63 228 ALA A C 1
ATOM 3415 O O . ALA A 1 219 ? 125.410 126.061 147.310 1.00 20.96 228 ALA A O 1
ATOM 3422 N N . ILE A 1 220 ? 124.149 124.306 147.952 1.00 19.79 229 ILE A N 1
ATOM 3423 C CA . ILE A 1 220 ? 122.970 125.119 148.248 1.00 22.29 229 ILE A CA 1
ATOM 3424 C C . ILE A 1 220 ? 122.836 125.491 149.727 1.00 26.64 229 ILE A C 1
ATOM 3425 O O . ILE A 1 220 ? 122.010 126.330 150.084 1.00 31.79 229 ILE A O 1
ATOM 3441 N N . GLU A 1 221 ? 123.642 124.869 150.581 1.00 28.47 230 GLU A N 1
ATOM 3442 C CA . GLU A 1 221 ? 123.578 125.117 152.024 1.00 29.84 230 GLU A CA 1
ATOM 3443 C C . GLU A 1 221 ? 123.646 126.604 152.395 1.00 30.44 230 GLU A C 1
ATOM 3444 O O . GLU A 1 221 ? 122.884 127.056 153.250 1.00 36.18 230 GLU A O 1
ATOM 3456 N N . PRO A 1 222 ? 124.552 127.372 151.761 1.00 23.08 231 PRO A N 1
ATOM 3457 C CA . PRO A 1 222 ? 124.651 128.795 152.113 1.00 20.88 231 PRO A CA 1
ATOM 3458 C C . PRO A 1 222 ? 123.370 129.594 151.864 1.00 22.95 231 PRO A C 1
ATOM 3459 O O . PRO A 1 222 ? 123.074 130.519 152.620 1.00 21.92 231 PRO A O 1
ATOM 3470 N N . TYR A 1 223 ? 122.631 129.247 150.815 1.00 22.25 232 TYR A N 1
ATOM 3471 C CA . TYR A 1 223 ? 121.415 129.976 150.463 1.00 21.51 232 TYR A CA 1
ATOM 3472 C C . TYR A 1 223 ? 120.247 129.550 151.347 1.00 23.19 232 TYR A C 1
ATOM 3473 O O . TYR A 1 223 ? 119.327 130.329 151.599 1.00 24.49 232 TYR A O 1
ATOM 3491 N N . ILE A 1 224 ? 120.290 128.306 151.809 1.00 20.80 233 ILE A N 1
ATOM 3492 C CA . ILE A 1 224 ? 119.339 127.820 152.799 1.00 22.03 233 ILE A CA 1
ATOM 3493 C C . ILE A 1 224 ? 119.618 128.475 154.143 1.00 22.86 233 ILE A C 1
ATOM 3494 O O . ILE A 1 224 ? 118.703 128.949 154.813 1.00 24.44 233 ILE A O 1
ATOM 3510 N N . THR A 1 225 ? 120.889 128.485 154.534 1.00 21.42 234 THR A N 1
ATOM 3511 C CA . THR A 1 225 ? 121.317 129.143 155.762 1.00 19.95 234 THR A CA 1
ATOM 3512 C C . THR A 1 225 ? 120.925 130.615 155.758 1.00 23.22 234 THR A C 1
ATOM 3513 O O . THR A 1 225 ? 120.487 131.152 156.774 1.00 28.62 234 THR A O 1
ATOM 3524 N N . ASN A 1 226 ? 121.085 131.264 154.610 1.00 24.32 235 ASN A N 1
ATOM 3525 C CA . ASN A 1 226 ? 120.728 132.668 154.478 1.00 24.43 235 ASN A CA 1
ATOM 3526 C C . ASN A 1 226 ? 119.223 132.874 154.561 1.00 24.95 235 ASN A C 1
ATOM 3527 O O . ASN A 1 226 ? 118.756 133.910 155.029 1.00 28.87 235 ASN A O 1
ATOM 3538 N N . PHE A 1 227 ? 118.465 131.885 154.101 1.00 26.37 236 PHE A N 1
ATOM 3539 C CA . PHE A 1 227 ? 117.011 131.977 154.117 1.00 25.40 236 PHE A CA 1
ATOM 3540 C C . PHE A 1 227 ? 116.489 131.976 155.550 1.00 29.09 236 PHE A C 1
ATOM 3541 O O . PHE A 1 227 ? 115.717 132.852 155.940 1.00 27.60 236 PHE A O 1
ATOM 3558 N N . PHE A 1 228 ? 116.927 130.997 156.334 1.00 30.85 237 PHE A N 1
ATOM 3559 C CA . PHE A 1 228 ? 116.451 130.847 157.703 1.00 31.74 237 PHE A CA 1
ATOM 3560 C C . PHE A 1 228 ? 116.976 131.949 158.611 1.00 34.19 237 PHE A C 1
ATOM 3561 O O . PHE A 1 228 ? 116.266 132.410 159.504 1.00 36.15 237 PHE A O 1
ATOM 3578 N N . ASN A 1 229 ? 118.217 132.368 158.384 1.00 34.07 238 ASN A N 1
ATOM 3579 C CA . ASN A 1 229 ? 118.823 133.423 159.188 1.00 30.67 238 ASN A CA 1
ATOM 3580 C C . ASN A 1 229 ? 118.078 134.748 159.047 1.00 27.48 238 ASN A C 1
ATOM 3581 O O . ASN A 1 229 ? 118.043 135.550 159.978 1.00 33.11 238 ASN A O 1
ATOM 3592 N N . GLN A 1 230 ? 117.480 134.970 157.881 1.00 21.14 239 GLN A N 1
ATOM 3593 C CA . GLN A 1 230 ? 116.756 136.208 157.611 1.00 27.89 239 GLN A CA 1
ATOM 3594 C C . GLN A 1 230 ? 115.401 136.241 158.312 1.00 34.88 239 GLN A C 1
ATOM 3595 O O . GLN A 1 230 ? 114.959 137.291 158.777 1.00 41.39 239 GLN A O 1
ATOM 3609 N N . VAL A 1 231 ? 114.747 135.087 158.384 1.00 39.05 240 VAL A N 1
ATOM 3610 C CA . VAL A 1 231 ? 113.383 135.015 158.897 1.00 39.09 240 VAL A CA 1
ATOM 3611 C C . VAL A 1 231 ? 113.355 134.685 160.390 1.00 37.34 240 VAL A C 1
ATOM 3612 O O . VAL A 1 231 ? 112.566 135.261 161.137 1.00 38.08 240 VAL A O 1
ATOM 3625 N N . LEU A 1 232 ? 114.219 133.773 160.827 1.00 36.84 241 LEU A N 1
ATOM 3626 C CA . LEU A 1 232 ? 114.263 133.389 162.235 1.00 40.67 241 LEU A CA 1
ATOM 3627 C C . LEU A 1 232 ? 114.905 134.471 163.096 1.00 47.22 241 LEU A C 1
ATOM 3628 O O . LEU A 1 232 ? 114.279 134.998 164.017 1.00 54.08 241 LEU A O 1
ATOM 3661 N N . LEU A 1 234 ? 116.453 137.592 162.178 1.00 29.99 243 LEU A N 1
ATOM 3662 C CA . LEU A 1 234 ? 116.219 138.995 161.865 1.00 27.55 243 LEU A CA 1
ATOM 3663 C C . LEU A 1 234 ? 114.739 139.307 161.639 1.00 25.88 243 LEU A C 1
ATOM 3664 O O . LEU A 1 234 ? 114.367 140.463 161.445 1.00 27.81 243 LEU A O 1
ATOM 3680 N N . GLY A 1 235 ? 113.899 138.275 161.657 1.00 25.27 244 GLY A N 1
ATOM 3681 C CA . GLY A 1 235 ? 112.459 138.463 161.599 1.00 26.37 244 GLY A CA 1
ATOM 3682 C C . GLY A 1 235 ? 111.916 139.019 160.294 1.00 33.98 244 GLY A C 1
ATOM 3683 O O . GLY A 1 235 ? 110.792 139.523 160.257 1.00 33.95 244 GLY A O 1
ATOM 3687 N N . LYS A 1 236 ? 112.699 138.933 159.224 1.00 42.03 245 LYS A N 1
ATOM 3688 C CA . LYS A 1 236 ? 112.249 139.407 157.918 1.00 49.06 245 LYS A CA 1
ATOM 3689 C C . LYS A 1 236 ? 111.352 138.371 157.247 1.00 53.70 245 LYS A C 1
ATOM 3690 O O . LYS A 1 236 ? 111.830 137.338 156.779 1.00 58.99 245 LYS A O 1
ATOM 3709 N N . THR A 1 237 ? 110.052 138.654 157.203 1.00 48.10 246 THR A N 1
ATOM 3710 C CA . THR A 1 237 ? 109.080 137.734 156.616 1.00 44.82 246 THR A CA 1
ATOM 3711 C C . THR A 1 237 ? 108.791 138.065 155.153 1.00 49.65 246 THR A C 1
ATOM 3712 O O . THR A 1 237 ? 108.311 137.216 154.400 1.00 54.26 246 THR A O 1
ATOM 3723 N N . SER A 1 238 ? 109.079 139.300 154.756 1.00 48.97 247 SER A N 1
ATOM 3724 C CA . SER A 1 238 ? 108.824 139.749 153.389 1.00 48.94 247 SER A CA 1
ATOM 3725 C C . SER A 1 238 ? 109.757 139.071 152.390 1.00 41.22 247 SER A C 1
ATOM 3726 O O . SER A 1 238 ? 109.512 139.098 151.182 1.00 41.18 247 SER A O 1
ATOM 3734 N N . ILE A 1 239 ? 110.824 138.467 152.902 1.00 34.16 248 ILE A N 1
ATOM 3735 C CA . ILE A 1 239 ? 111.835 137.836 152.062 1.00 31.64 248 ILE A CA 1
ATOM 3736 C C . ILE A 1 239 ? 111.241 136.754 151.160 1.00 34.01 248 ILE A C 1
ATOM 3737 O O . ILE A 1 239 ? 111.689 136.567 150.028 1.00 33.18 248 ILE A O 1
ATOM 3753 N N . SER A 1 240 ? 110.226 136.057 151.662 1.00 35.97 249 SER A N 1
ATOM 3754 C CA . SER A 1 240 ? 109.639 134.931 150.946 1.00 33.22 249 SER A CA 1
ATOM 3755 C C . SER A 1 240 ? 108.212 134.658 151.408 1.00 39.64 249 SER A C 1
ATOM 3756 O O . SER A 1 240 ? 107.840 134.984 152.537 1.00 45.14 249 SER A O 1
ATOM 3764 N N . ASP A 1 241 ? 107.417 134.059 150.528 1.00 44.05 250 ASP A N 1
ATOM 3765 C CA . ASP A 1 241 ? 106.057 133.658 150.871 1.00 49.25 250 ASP A CA 1
ATOM 3766 C C . ASP A 1 241 ? 106.052 132.344 151.649 1.00 46.03 250 ASP A C 1
ATOM 3767 O O . ASP A 1 241 ? 105.000 131.879 152.090 1.00 48.88 250 ASP A O 1
ATOM 3776 N N . LEU A 1 242 ? 107.234 131.753 151.814 1.00 41.30 251 LEU A N 1
ATOM 3777 C CA . LEU A 1 242 ? 107.383 130.504 152.553 1.00 33.11 251 LEU A CA 1
ATOM 3778 C C . LEU A 1 242 ? 107.884 130.754 153.970 1.00 30.42 251 LEU A C 1
ATOM 3779 O O . LEU A 1 242 ? 108.363 129.839 154.637 1.00 31.25 251 LEU A O 1
ATOM 3795 N N . SER A 1 243 ? 107.773 131.997 154.428 1.00 36.89 252 SER A N 1
ATOM 3796 C CA . SER A 1 243 ? 108.278 132.377 155.745 1.00 39.50 252 SER A CA 1
ATOM 3797 C C . SER A 1 243 ? 107.495 131.710 156.873 1.00 39.80 252 SER A C 1
ATOM 3798 O O . SER A 1 243 ? 108.041 131.441 157.943 1.00 42.60 252 SER A O 1
ATOM 3806 N N . GLU A 1 244 ? 106.217 131.442 156.631 1.00 39.52 253 GLU A N 1
ATOM 3807 C CA . GLU A 1 244 ? 105.356 130.854 157.651 1.00 40.49 253 GLU A CA 1
ATOM 3808 C C . GLU A 1 244 ? 105.624 129.362 157.851 1.00 36.39 253 GLU A C 1
ATOM 3809 O O . GLU A 1 244 ? 105.270 128.801 158.889 1.00 38.86 253 GLU A O 1
ATOM 3821 N N . HIS A 1 245 ? 106.258 128.730 156.864 1.00 29.63 254 HIS A N 1
ATOM 3822 C CA . HIS A 1 245 ? 106.466 127.282 156.881 1.00 27.80 254 HIS A CA 1
ATOM 3823 C C . HIS A 1 245 ? 107.880 126.882 157.296 1.00 25.94 254 HIS A C 1
ATOM 3824 O O . HIS A 1 245 ? 108.288 125.740 157.077 1.00 27.33 254 HIS A O 1
ATOM 3838 N N . VAL A 1 246 ? 108.626 127.809 157.890 1.00 23.58 255 VAL A N 1
ATOM 3839 C CA . VAL A 1 246 ? 110.028 127.554 158.225 1.00 28.24 255 VAL A CA 1
ATOM 3840 C C . VAL A 1 246 ? 110.239 126.284 159.049 1.00 29.70 255 VAL A C 1
ATOM 3841 O O . VAL A 1 246 ? 111.130 125.493 158.746 1.00 34.74 255 VAL A O 1
ATOM 3854 N N . PHE A 1 247 ? 109.427 126.080 160.080 1.00 26.77 256 PHE A N 1
ATOM 3855 C CA . PHE A 1 247 ? 109.609 124.926 160.952 1.00 25.77 256 PHE A CA 1
ATOM 3856 C C . PHE A 1 247 ? 109.264 123.631 160.224 1.00 26.25 256 PHE A C 1
ATOM 3857 O O . PHE A 1 247 ? 109.930 122.613 160.411 1.00 29.70 256 PHE A O 1
ATOM 3874 N N . ASP A 1 248 ? 108.229 123.671 159.391 1.00 26.04 257 ASP A N 1
ATOM 3875 C CA . ASP A 1 248 ? 107.882 122.520 158.561 1.00 28.17 257 ASP A CA 1
ATOM 3876 C C . ASP A 1 248 ? 109.024 122.206 157.599 1.00 23.29 257 ASP A C 1
ATOM 3877 O O . ASP A 1 248 ? 109.323 121.042 157.331 1.00 17.90 257 ASP A O 1
ATOM 3886 N N . LEU A 1 249 ? 109.661 123.255 157.086 1.00 22.08 258 LEU A N 1
ATOM 3887 C CA . LEU A 1 249 ? 110.751 123.101 156.132 1.00 18.51 258 LEU A CA 1
ATOM 3888 C C . LEU A 1 249 ? 112.026 122.568 156.789 1.00 18.86 258 LEU A C 1
ATOM 3889 O O . LEU A 1 249 ? 112.712 121.723 156.211 1.00 20.74 258 LEU A O 1
ATOM 3905 N N . ILE A 1 250 ? 112.348 123.057 157.985 1.00 15.85 259 ILE A N 1
ATOM 3906 C CA . ILE A 1 250 ? 113.546 122.601 158.688 1.00 18.94 259 ILE A CA 1
ATOM 3907 C C . ILE A 1 250 ? 113.465 121.103 158.952 1.00 19.92 259 ILE A C 1
ATOM 3908 O O . ILE A 1 250 ? 114.466 120.394 158.869 1.00 19.95 259 ILE A O 1
ATOM 3924 N N . LEU A 1 251 ? 112.270 120.624 159.272 1.00 20.29 260 LEU A N 1
ATOM 3925 C CA . LEU A 1 251 ? 112.075 119.205 159.532 1.00 23.12 260 LEU A CA 1
ATOM 3926 C C . LEU A 1 251 ? 112.284 118.403 158.254 1.00 24.24 260 LEU A C 1
ATOM 3927 O O . LEU A 1 251 ? 113.005 117.402 158.244 1.00 26.34 260 LEU A O 1
ATOM 3943 N N . GLU A 1 252 ? 111.652 118.855 157.177 1.00 22.38 261 GLU A N 1
ATOM 3944 C CA . GLU A 1 252 ? 111.776 118.206 155.880 1.00 17.61 261 GLU A CA 1
ATOM 3945 C C . GLU A 1 252 ? 113.233 118.179 155.429 1.00 20.27 261 GLU A C 1
ATOM 3946 O O . GLU A 1 252 ? 113.721 117.163 154.936 1.00 23.34 261 GLU A O 1
ATOM 3958 N N . LEU A 1 253 ? 113.927 119.298 155.614 1.00 19.00 262 LEU A N 1
ATOM 3959 C CA . LEU A 1 253 ? 115.313 119.422 155.174 1.00 20.96 262 LEU A CA 1
ATOM 3960 C C . LEU A 1 253 ? 116.263 118.522 155.956 1.00 23.43 262 LEU A C 1
ATOM 3961 O O . LEU A 1 253 ? 117.201 117.962 155.384 1.00 18.85 262 LEU A O 1
ATOM 3977 N N . TYR A 1 254 ? 116.032 118.385 157.259 1.00 26.16 263 TYR A N 1
ATOM 3978 C CA . TYR A 1 254 ? 116.911 117.568 158.085 1.00 27.97 263 TYR A CA 1
ATOM 3979 C C . TYR A 1 254 ? 116.898 116.115 157.625 1.00 24.54 263 TYR A C 1
ATOM 3980 O O . TYR A 1 254 ? 117.929 115.443 157.642 1.00 20.88 263 TYR A O 1
ATOM 3998 N N . ASN A 1 255 ? 115.728 115.637 157.213 1.00 24.86 264 ASN A N 1
ATOM 3999 C CA . ASN A 1 255 ? 115.581 114.252 156.782 1.00 27.95 264 ASN A CA 1
ATOM 4000 C C . ASN A 1 255 ? 116.211 113.997 155.417 1.00 31.64 264 ASN A C 1
ATOM 4001 O O . ASN A 1 255 ? 116.686 112.895 155.144 1.00 36.62 264 ASN A O 1
ATOM 4012 N N . ILE A 1 256 ? 116.216 115.016 154.563 1.00 29.00 265 ILE A N 1
ATOM 4013 C CA . ILE A 1 256 ? 116.848 114.909 153.252 1.00 24.57 265 ILE A CA 1
ATOM 4014 C C . ILE A 1 256 ? 118.357 114.763 153.408 1.00 26.49 265 ILE A C 1
ATOM 4015 O O . ILE A 1 256 ? 118.961 113.840 152.860 1.00 27.75 265 ILE A O 1
ATOM 4031 N N . ASP A 1 257 ? 118.959 115.687 154.150 1.00 27.95 266 ASP A N 1
ATOM 4032 C CA . ASP A 1 257 ? 120.391 115.648 154.423 1.00 32.14 266 ASP A CA 1
ATOM 4033 C C . ASP A 1 257 ? 120.704 116.558 155.606 1.00 30.12 266 ASP A C 1
ATOM 4034 O O . ASP A 1 257 ? 120.263 117.707 155.650 1.00 28.30 266 ASP A O 1
ATOM 4043 N N . SER A 1 258 ? 121.466 116.035 156.562 1.00 31.51 267 SER A N 1
ATOM 4044 C CA . SER A 1 258 ? 121.774 116.769 157.784 1.00 33.59 267 SER A CA 1
ATOM 4045 C C . SER A 1 258 ? 122.591 118.021 157.493 1.00 32.18 267 SER A C 1
ATOM 4046 O O . SER A 1 258 ? 122.455 119.033 158.181 1.00 34.50 267 SER A O 1
ATOM 4054 N N . HIS A 1 259 ? 123.436 117.946 156.468 1.00 32.60 268 HIS A N 1
ATOM 4055 C CA . HIS A 1 259 ? 124.341 119.042 156.137 1.00 31.47 268 HIS A CA 1
ATOM 4056 C C . HIS A 1 259 ? 123.592 120.309 155.734 1.00 31.82 268 HIS A C 1
ATOM 4057 O O . HIS A 1 259 ? 124.127 121.413 155.842 1.00 34.71 268 HIS A O 1
ATOM 4071 N N . LEU A 1 260 ? 122.358 120.153 155.268 1.00 30.05 269 LEU A N 1
ATOM 4072 C CA . LEU A 1 260 ? 121.561 121.297 154.840 1.00 27.46 269 LEU A CA 1
ATOM 4073 C C . LEU A 1 260 ? 121.313 122.265 155.996 1.00 30.52 269 LEU A C 1
ATOM 4074 O O . LEU A 1 260 ? 121.185 123.472 155.785 1.00 33.61 269 LEU A O 1
ATOM 4090 N N . LEU A 1 261 ? 121.262 121.730 157.214 1.00 31.30 270 LEU A N 1
ATOM 4091 C CA . LEU A 1 261 ? 121.018 122.538 158.406 1.00 33.78 270 LEU A CA 1
ATOM 4092 C C . LEU A 1 261 ? 122.288 122.757 159.224 1.00 37.59 270 LEU A C 1
ATOM 4093 O O . LEU A 1 261 ? 122.219 123.027 160.421 1.00 41.62 270 LEU A O 1
ATOM 4109 N N . LEU A 1 262 ? 123.438 122.642 158.567 1.00 38.35 271 LEU A N 1
ATOM 4110 C CA . LEU A 1 262 ? 124.735 122.821 159.212 1.00 37.66 271 LEU A CA 1
ATOM 4111 C C . LEU A 1 262 ? 124.771 124.078 160.084 1.00 37.41 271 LEU A C 1
ATOM 4112 O O . LEU A 1 262 ? 125.159 124.020 161.252 1.00 43.86 271 LEU A O 1
ATOM 4128 N N . SER A 1 263 ? 124.345 125.202 159.518 1.00 32.89 272 SER A N 1
ATOM 4129 C CA . SER A 1 263 ? 124.372 126.480 160.223 1.00 31.12 272 SER A CA 1
ATOM 4130 C C . SER A 1 263 ? 123.000 126.880 160.765 1.00 34.62 272 SER A C 1
ATOM 4131 O O . SER A 1 263 ? 122.823 128.003 161.235 1.00 38.76 272 SER A O 1
ATOM 4139 N N . VAL A 1 264 ? 122.038 125.963 160.699 1.00 34.68 273 VAL A N 1
ATOM 4140 C CA . VAL A 1 264 ? 120.687 126.227 161.193 1.00 34.90 273 VAL A CA 1
ATOM 4141 C C . VAL A 1 264 ? 120.502 125.660 162.601 1.00 38.10 273 VAL A C 1
ATOM 4142 O O . VAL A 1 264 ? 119.722 126.188 163.393 1.00 36.35 273 VAL A O 1
ATOM 4155 N N . LEU A 1 265 ? 121.219 124.585 162.912 1.00 37.49 274 LEU A N 1
ATOM 4156 C CA . LEU A 1 265 ? 121.128 123.985 164.238 1.00 36.03 274 LEU A CA 1
ATOM 4157 C C . LEU A 1 265 ? 121.618 124.955 165.316 1.00 35.58 274 LEU A C 1
ATOM 4158 O O . LEU A 1 265 ? 121.011 125.048 166.381 1.00 39.60 274 LEU A O 1
ATOM 4174 N N . PRO A 1 266 ? 122.717 125.685 165.050 1.00 34.41 275 PRO A N 1
ATOM 4175 C CA . PRO A 1 266 ? 123.086 126.739 166.003 1.00 31.87 275 PRO A CA 1
ATOM 4176 C C . PRO A 1 266 ? 122.026 127.833 166.135 1.00 32.33 275 PRO A C 1
ATOM 4177 O O . PRO A 1 266 ? 121.934 128.463 167.187 1.00 35.80 275 PRO A O 1
ATOM 4188 N N . GLN A 1 267 ? 121.245 128.060 165.083 1.00 33.48 276 GLN A N 1
ATOM 4189 C CA . GLN A 1 267 ? 120.194 129.073 165.125 1.00 36.31 276 GLN A CA 1
ATOM 4190 C C . GLN A 1 267 ? 119.016 128.591 165.966 1.00 39.53 276 GLN A C 1
ATOM 4191 O O . GLN A 1 267 ? 118.275 129.398 166.530 1.00 42.10 276 GLN A O 1
ATOM 4205 N N . LEU A 1 268 ? 118.847 127.275 166.049 1.00 36.62 277 LEU A N 1
ATOM 4206 C CA . LEU A 1 268 ? 117.800 126.690 166.879 1.00 32.10 277 LEU A CA 1
ATOM 4207 C C . LEU A 1 268 ? 118.222 126.696 168.343 1.00 33.49 277 LEU A C 1
ATOM 4208 O O . LEU A 1 268 ? 117.415 126.964 169.233 1.00 35.69 277 LEU A O 1
ATOM 4224 N N . GLU A 1 269 ? 119.495 126.397 168.580 1.00 31.07 278 GLU A N 1
ATOM 4225 C CA . GLU A 1 269 ? 120.062 126.441 169.921 1.00 27.01 278 GLU A CA 1
ATOM 4226 C C . GLU A 1 269 ? 119.887 127.826 170.537 1.00 28.01 278 GLU A C 1
ATOM 4227 O O . GLU A 1 269 ? 119.676 127.956 171.741 1.00 34.45 278 GLU A O 1
ATOM 4239 N N . PHE A 1 270 ? 119.974 128.856 169.703 1.00 28.28 279 PHE A N 1
ATOM 4240 C CA . PHE A 1 270 ? 119.787 130.230 170.154 1.00 30.32 279 PHE A CA 1
ATOM 4241 C C . PHE A 1 270 ? 118.318 130.509 170.456 1.00 34.74 279 PHE A C 1
ATOM 4242 O O . PHE A 1 270 ? 117.996 131.279 171.361 1.00 40.61 279 PHE A O 1
ATOM 4259 N N . LYS A 1 271 ? 117.431 129.880 169.691 1.00 31.89 280 LYS A N 1
ATOM 4260 C CA . LYS A 1 271 ? 115.996 130.119 169.825 1.00 33.03 280 LYS A CA 1
ATOM 4261 C C . LYS A 1 271 ? 115.406 129.437 171.058 1.00 32.99 280 LYS A C 1
ATOM 4262 O O . LYS A 1 271 ? 114.330 129.814 171.524 1.00 28.32 280 LYS A O 1
ATOM 4281 N N . LEU A 1 272 ? 116.103 128.430 171.579 1.00 31.17 281 LEU A N 1
ATOM 4282 C CA . LEU A 1 272 ? 115.686 127.794 172.824 1.00 28.41 281 LEU A CA 1
ATOM 4283 C C . LEU A 1 272 ? 115.809 128.771 173.988 1.00 30.69 281 LEU A C 1
ATOM 4284 O O . LEU A 1 272 ? 115.114 128.639 174.996 1.00 34.60 281 LEU A O 1
ATOM 4300 N N . LYS A 1 273 ? 116.694 129.753 173.841 1.00 28.16 282 LYS A N 1
ATOM 4301 C CA . LYS A 1 273 ? 116.914 130.754 174.879 1.00 25.78 282 LYS A CA 1
ATOM 4302 C C . LYS A 1 273 ? 115.948 131.930 174.733 1.00 25.31 282 LYS A C 1
ATOM 4303 O O . LYS A 1 273 ? 116.020 132.901 175.487 1.00 28.12 282 LYS A O 1
ATOM 4322 N N . SER A 1 274 ? 115.042 131.835 173.765 1.00 23.61 283 SER A N 1
ATOM 4323 C CA . SER A 1 274 ? 114.078 132.901 173.508 1.00 24.45 283 SER A CA 1
ATOM 4324 C C . SER A 1 274 ? 113.176 133.149 174.711 1.00 28.48 283 SER A C 1
ATOM 4325 O O . SER A 1 274 ? 112.888 132.233 175.480 1.00 32.80 283 SER A O 1
ATOM 4333 N N . ASN A 1 275 ? 112.735 134.393 174.867 1.00 30.15 284 ASN A N 1
ATOM 4334 C CA . ASN A 1 275 ? 111.796 134.751 175.923 1.00 31.01 284 ASN A CA 1
ATOM 4335 C C . ASN A 1 275 ? 110.349 134.634 175.460 1.00 32.09 284 ASN A C 1
ATOM 4336 O O . ASN A 1 275 ? 109.422 134.756 176.259 1.00 40.71 284 ASN A O 1
ATOM 4347 N N . ASP A 1 276 ? 110.159 134.400 174.166 1.00 30.54 285 ASP A N 1
ATOM 4348 C CA . ASP A 1 276 ? 108.822 134.242 173.608 1.00 35.62 285 ASP A CA 1
ATOM 4349 C C . ASP A 1 276 ? 108.356 132.802 173.807 1.00 35.13 285 ASP A C 1
ATOM 4350 O O . ASP A 1 276 ? 108.849 131.883 173.150 1.00 36.04 285 ASP A O 1
ATOM 4359 N N . ASN A 1 277 ? 107.406 132.615 174.720 1.00 26.61 286 ASN A N 1
ATOM 4360 C CA . ASN A 1 277 ? 106.976 131.281 175.117 1.00 17.35 286 ASN A CA 1
ATOM 4361 C C . ASN A 1 277 ? 106.446 130.461 173.942 1.00 22.06 286 ASN A C 1
ATOM 4362 O O . ASN A 1 277 ? 106.773 129.281 173.799 1.00 21.10 286 ASN A O 1
ATOM 4373 N N . GLU A 1 278 ? 105.642 131.091 173.093 1.00 27.88 287 GLU A N 1
ATOM 4374 C CA . GLU A 1 278 ? 105.058 130.401 171.949 1.00 25.61 287 GLU A CA 1
ATOM 4375 C C . GLU A 1 278 ? 106.141 130.002 170.954 1.00 21.04 287 GLU A C 1
ATOM 4376 O O . GLU A 1 278 ? 106.116 128.898 170.411 1.00 22.29 287 GLU A O 1
ATOM 4388 N N . GLU A 1 279 ? 107.094 130.898 170.719 1.00 24.92 288 GLU A N 1
ATOM 4389 C CA . GLU A 1 279 ? 108.197 130.607 169.808 1.00 29.35 288 GLU A CA 1
ATOM 4390 C C . GLU A 1 279 ? 109.110 129.538 170.391 1.00 25.36 288 GLU A C 1
ATOM 4391 O O . GLU A 1 279 ? 109.581 128.657 169.675 1.00 16.07 288 GLU A O 1
ATOM 4403 N N . ARG A 1 280 ? 109.367 129.627 171.693 1.00 31.71 289 ARG A N 1
ATOM 4404 C CA . ARG A 1 280 ? 110.199 128.640 172.371 1.00 28.47 289 ARG A CA 1
ATOM 4405 C C . ARG A 1 280 ? 109.538 127.269 172.300 1.00 26.38 289 ARG A C 1
ATOM 4406 O O . ARG A 1 280 ? 110.201 126.260 172.067 1.00 29.63 289 ARG A O 1
ATOM 4427 N N . LEU A 1 281 ? 108.223 127.248 172.491 1.00 23.03 290 LEU A N 1
ATOM 4428 C CA . LEU A 1 281 ? 107.446 126.018 172.403 1.00 17.25 290 LEU A CA 1
ATOM 4429 C C . LEU A 1 281 ? 107.590 125.346 171.040 1.00 23.58 290 LEU A C 1
ATOM 4430 O O . LEU A 1 281 ? 107.755 124.127 170.955 1.00 26.32 290 LEU A O 1
ATOM 4446 N N . GLN A 1 282 ? 107.532 126.144 169.977 1.00 26.44 291 GLN A N 1
ATOM 4447 C CA . GLN A 1 282 ? 107.567 125.611 168.618 1.00 26.41 291 GLN A CA 1
ATOM 4448 C C . GLN A 1 282 ? 108.918 124.987 168.288 1.00 23.17 291 GLN A C 1
ATOM 4449 O O . GLN A 1 282 ? 108.987 123.973 167.593 1.00 27.34 291 GLN A O 1
ATOM 4463 N N . VAL A 1 283 ? 109.990 125.590 168.790 1.00 18.51 292 VAL A N 1
ATOM 4464 C CA . VAL A 1 283 ? 111.327 125.040 168.600 1.00 18.01 292 VAL A CA 1
ATOM 4465 C C . VAL A 1 283 ? 111.464 123.699 169.322 1.00 22.10 292 VAL A C 1
ATOM 4466 O O . VAL A 1 283 ? 112.130 122.785 168.831 1.00 20.69 292 VAL A O 1
ATOM 4479 N N . VAL A 1 284 ? 110.839 123.590 170.493 1.00 22.20 293 VAL A N 1
ATOM 4480 C CA . VAL A 1 284 ? 110.866 122.345 171.256 1.00 23.12 293 VAL A CA 1
ATOM 4481 C C . VAL A 1 284 ? 110.045 121.256 170.565 1.00 19.50 293 VAL A C 1
ATOM 4482 O O . VAL A 1 284 ? 110.474 120.102 170.502 1.00 16.56 293 VAL A O 1
ATOM 4495 N N . LYS A 1 285 ? 108.866 121.621 170.063 1.00 17.26 294 LYS A N 1
ATOM 4496 C CA . LYS A 1 285 ? 108.043 120.692 169.289 1.00 16.76 294 LYS A CA 1
ATOM 4497 C C . LYS A 1 285 ? 108.821 120.159 168.096 1.00 20.54 294 LYS A C 1
ATOM 4498 O O . LYS A 1 285 ? 108.764 118.973 167.776 1.00 26.20 294 LYS A O 1
ATOM 4517 N N . LEU A 1 286 ? 109.545 121.055 167.438 1.00 22.01 295 LEU A N 1
ATOM 4518 C CA . LEU A 1 286 ? 110.330 120.696 166.270 1.00 20.11 295 LEU A CA 1
ATOM 4519 C C . LEU A 1 286 ? 111.470 119.755 166.641 1.00 21.60 295 LEU A C 1
ATOM 4520 O O . LEU A 1 286 ? 111.583 118.656 166.096 1.00 25.29 295 LEU A O 1
ATOM 4536 N N . LEU A 1 287 ? 112.314 120.194 167.570 1.00 22.88 296 LEU A N 1
ATOM 4537 C CA . LEU A 1 287 ? 113.473 119.411 167.986 1.00 22.58 296 LEU A CA 1
ATOM 4538 C C . LEU A 1 287 ? 113.065 118.052 168.551 1.00 20.37 296 LEU A C 1
ATOM 4539 O O . LEU A 1 287 ? 113.837 117.095 168.499 1.00 17.42 296 LEU A O 1
ATOM 4555 N N . ALA A 1 288 ? 111.850 117.967 169.085 1.00 18.48 297 ALA A N 1
ATOM 4556 C CA . ALA A 1 288 ? 111.336 116.696 169.582 1.00 22.13 297 ALA A CA 1
ATOM 4557 C C . ALA A 1 288 ? 111.254 115.681 168.446 1.00 24.72 297 ALA A C 1
ATOM 4558 O O . ALA A 1 288 ? 111.708 114.544 168.582 1.00 26.05 297 ALA A O 1
ATOM 4565 N N . LYS A 1 289 ? 110.679 116.102 167.324 1.00 20.45 298 LYS A N 1
ATOM 4566 C CA . LYS A 1 289 ? 110.570 115.242 166.152 1.00 19.26 298 LYS A CA 1
ATOM 4567 C C . LYS A 1 289 ? 111.948 114.875 165.608 1.00 23.74 298 LYS A C 1
ATOM 4568 O O . LYS A 1 289 ? 112.179 113.738 165.201 1.00 27.36 298 LYS A O 1
ATOM 4604 N N . PHE A 1 291 ? 114.987 114.861 167.265 1.00 29.96 300 PHE A N 1
ATOM 4605 C CA . PHE A 1 291 ? 115.693 113.988 168.198 1.00 29.25 300 PHE A CA 1
ATOM 4606 C C . PHE A 1 291 ? 115.002 112.631 168.325 1.00 27.66 300 PHE A C 1
ATOM 4607 O O . PHE A 1 291 ? 115.659 111.596 168.444 1.00 25.66 300 PHE A O 1
ATOM 4624 N N . GLY A 1 292 ? 113.673 112.648 168.292 1.00 26.56 301 GLY A N 1
ATOM 4625 C CA . GLY A 1 292 ? 112.880 111.462 168.561 1.00 25.79 301 GLY A CA 1
ATOM 4626 C C . GLY A 1 292 ? 112.827 110.433 167.445 1.00 27.52 301 GLY A C 1
ATOM 4627 O O . GLY A 1 292 ? 112.656 109.245 167.719 1.00 30.35 301 GLY A O 1
ATOM 4631 N N . ALA A 1 293 ? 112.959 110.882 166.198 1.00 29.44 302 ALA A N 1
ATOM 4632 C CA . ALA A 1 293 ? 112.852 109.998 165.035 1.00 28.21 302 ALA A CA 1
ATOM 4633 C C . ALA A 1 293 ? 113.757 108.776 165.175 1.00 36.17 302 ALA A C 1
ATOM 4634 O O . ALA A 1 293 ? 114.846 108.866 165.740 1.00 40.44 302 ALA A O 1
ATOM 4641 N N . LYS A 1 294 ? 113.297 107.639 164.660 1.00 44.32 303 LYS A N 1
ATOM 4642 C CA . LYS A 1 294 ? 113.958 106.356 164.899 1.00 58.05 303 LYS A CA 1
ATOM 4643 C C . LYS A 1 294 ? 115.405 106.320 164.408 1.00 65.36 303 LYS A C 1
ATOM 4644 O O . LYS A 1 294 ? 116.299 105.875 165.129 1.00 70.57 303 LYS A O 1
ATOM 4663 N N . ASP A 1 295 ? 115.629 106.778 163.183 1.00 66.38 304 ASP A N 1
ATOM 4664 C CA . ASP A 1 295 ? 116.953 106.704 162.575 1.00 72.65 304 ASP A CA 1
ATOM 4665 C C . ASP A 1 295 ? 117.812 107.920 162.910 1.00 66.45 304 ASP A C 1
ATOM 4666 O O . ASP A 1 295 ? 118.972 107.994 162.502 1.00 69.33 304 ASP A O 1
ATOM 4675 N N . SER A 1 296 ? 117.246 108.867 163.653 1.00 55.96 305 SER A N 1
ATOM 4676 C CA . SER A 1 296 ? 117.930 110.126 163.930 1.00 46.58 305 SER A CA 1
ATOM 4677 C C . SER A 1 296 ? 119.241 109.918 164.678 1.00 41.26 305 SER A C 1
ATOM 4678 O O . SER A 1 296 ? 119.408 108.939 165.405 1.00 39.13 305 SER A O 1
ATOM 4686 N N . GLU A 1 297 ? 120.164 110.854 164.483 1.00 39.99 306 GLU A N 1
ATOM 4687 C CA . GLU A 1 297 ? 121.465 110.812 165.135 1.00 39.67 306 GLU A CA 1
ATOM 4688 C C . GLU A 1 297 ? 121.898 112.231 165.500 1.00 34.20 306 GLU A C 1
ATOM 4689 O O . GLU A 1 297 ? 123.087 112.535 165.570 1.00 36.57 306 GLU A O 1
ATOM 4701 N N . LEU A 1 298 ? 120.916 113.095 165.739 1.00 29.68 307 LEU A N 1
ATOM 4702 C CA . LEU A 1 298 ? 121.183 114.494 166.053 1.00 30.24 307 LEU A CA 1
ATOM 4703 C C . LEU A 1 298 ? 121.869 114.647 167.407 1.00 37.03 307 LEU A C 1
ATOM 4704 O O . LEU A 1 298 ? 122.657 115.570 167.609 1.00 39.66 307 LEU A O 1
ATOM 4720 N N . ALA A 1 299 ? 121.564 113.741 168.331 1.00 39.75 308 ALA A N 1
ATOM 4721 C CA . ALA A 1 299 ? 122.123 113.802 169.678 1.00 38.72 308 ALA A CA 1
ATOM 4722 C C . ALA A 1 299 ? 123.623 113.511 169.674 1.00 44.38 308 ALA A C 1
ATOM 4723 O O . ALA A 1 299 ? 124.387 114.146 170.401 1.00 47.59 308 ALA A O 1
ATOM 4730 N N . SER A 1 300 ? 124.039 112.552 168.851 1.00 44.03 309 SER A N 1
ATOM 4731 C CA . SER A 1 300 ? 125.448 112.181 168.752 1.00 43.77 309 SER A CA 1
ATOM 4732 C C . SER A 1 300 ? 126.245 113.207 167.954 1.00 45.61 309 SER A C 1
ATOM 4733 O O . SER A 1 300 ? 127.425 113.432 168.220 1.00 47.64 309 SER A O 1
ATOM 4741 N N . GLN A 1 301 ? 125.591 113.823 166.973 1.00 45.72 310 GLN A N 1
ATOM 4742 C CA . GLN A 1 301 ? 126.256 114.754 166.067 1.00 46.79 310 GLN A CA 1
ATOM 4743 C C . GLN A 1 301 ? 126.317 116.173 166.629 1.00 46.55 310 GLN A C 1
ATOM 4744 O O . GLN A 1 301 ? 127.155 116.974 166.212 1.00 47.62 310 GLN A O 1
ATOM 4758 N N . ASN A 1 302 ? 125.428 116.479 167.570 1.00 45.63 311 ASN A N 1
ATOM 4759 C CA . ASN A 1 302 ? 125.366 117.810 168.167 1.00 42.94 311 ASN A CA 1
ATOM 4760 C C . ASN A 1 302 ? 125.006 117.735 169.652 1.00 40.21 311 ASN A C 1
ATOM 4761 O O . ASN A 1 302 ? 123.854 117.935 170.039 1.00 41.28 311 ASN A O 1
ATOM 4772 N N . LYS A 1 303 ? 126.008 117.443 170.477 1.00 39.18 312 LYS A N 1
ATOM 4773 C CA . LYS A 1 303 ? 125.811 117.276 171.916 1.00 35.48 312 LYS A CA 1
ATOM 4774 C C . LYS A 1 303 ? 125.321 118.547 172.613 1.00 34.65 312 LYS A C 1
ATOM 4775 O O . LYS A 1 303 ? 124.426 118.475 173.454 1.00 36.84 312 LYS A O 1
ATOM 4794 N N . PRO A 1 304 ? 125.909 119.711 172.285 1.00 34.99 313 PRO A N 1
ATOM 4795 C CA . PRO A 1 304 ? 125.446 120.937 172.948 1.00 37.08 313 PRO A CA 1
ATOM 4796 C C . PRO A 1 304 ? 123.964 121.221 172.716 1.00 37.99 313 PRO A C 1
ATOM 4797 O O . PRO A 1 304 ? 123.293 121.729 173.615 1.00 39.06 313 PRO A O 1
ATOM 4808 N N . LEU A 1 305 ? 123.463 120.895 171.529 1.00 36.51 314 LEU A N 1
ATOM 4809 C CA . LEU A 1 305 ? 122.054 121.108 171.220 1.00 33.50 314 LEU A CA 1
ATOM 4810 C C . LEU A 1 305 ? 121.200 120.135 172.022 1.00 31.65 314 LEU A C 1
ATOM 4811 O O . LEU A 1 305 ? 120.113 120.479 172.485 1.00 31.07 314 LEU A O 1
ATOM 4827 N N . TRP A 1 306 ? 121.709 118.918 172.184 1.00 29.84 315 TRP A N 1
ATOM 4828 C CA . TRP A 1 306 ? 121.033 117.890 172.965 1.00 28.68 315 TRP A CA 1
ATOM 4829 C C . TRP A 1 306 ? 120.906 118.327 174.421 1.00 27.07 315 TRP A C 1
ATOM 4830 O O . TRP A 1 306 ? 119.829 118.246 175.008 1.00 27.61 315 TRP A O 1
ATOM 4851 N N . GLN A 1 307 ? 122.005 118.808 174.993 1.00 26.59 316 GLN A N 1
ATOM 4852 C CA . GLN A 1 307 ? 122.015 119.249 176.384 1.00 25.15 316 GLN A CA 1
ATOM 4853 C C . GLN A 1 307 ? 121.190 120.517 176.568 1.00 27.05 316 GLN A C 1
ATOM 4854 O O . GLN A 1 307 ? 120.515 120.690 177.583 1.00 31.72 316 GLN A O 1
ATOM 4868 N N . CYS A 1 308 ? 121.251 121.404 175.583 1.00 26.88 317 CYS A N 1
ATOM 4869 C CA . CYS A 1 308 ? 120.486 122.640 175.630 1.00 28.37 317 CYS A CA 1
ATOM 4870 C C . CYS A 1 308 ? 118.997 122.329 175.491 1.00 28.81 317 CYS A C 1
ATOM 4871 O O . CYS A 1 308 ? 118.147 123.088 175.959 1.00 28.90 317 CYS A O 1
ATOM 4879 N N . TYR A 1 309 ? 118.691 121.200 174.858 1.00 30.50 318 TYR A N 1
ATOM 4880 C CA . TYR A 1 309 ? 117.307 120.772 174.668 1.00 29.15 318 TYR A CA 1
ATOM 4881 C C . TYR A 1 309 ? 116.749 120.125 175.933 1.00 27.11 318 TYR A C 1
ATOM 4882 O O . TYR A 1 309 ? 115.653 120.470 176.378 1.00 23.40 318 TYR A O 1
ATOM 4900 N N . LEU A 1 310 ? 117.505 119.192 176.507 1.00 28.15 319 LEU A N 1
ATOM 4901 C CA . LEU A 1 310 ? 117.104 118.522 177.742 1.00 21.02 319 LEU A CA 1
ATOM 4902 C C . LEU A 1 310 ? 116.842 119.525 178.861 1.00 21.56 319 LEU A C 1
ATOM 4903 O O . LEU A 1 310 ? 116.055 119.266 179.766 1.00 20.12 319 LEU A O 1
ATOM 4919 N N . GLY A 1 311 ? 117.504 120.674 178.792 1.00 24.64 320 GLY A N 1
ATOM 4920 C CA . GLY A 1 311 ? 117.309 121.718 179.779 1.00 23.97 320 GLY A CA 1
ATOM 4921 C C . GLY A 1 311 ? 115.887 122.242 179.813 1.00 9.39 320 GLY A C 1
ATOM 4922 O O . GLY A 1 311 ? 115.478 122.866 180.790 1.00 30.38 320 GLY A O 1
ATOM 4926 N N . ARG A 1 312 ? 115.127 121.989 178.751 1.00 15.89 321 ARG A N 1
ATOM 4927 C CA . ARG A 1 312 ? 113.765 122.504 178.646 1.00 17.79 321 ARG A CA 1
ATOM 4928 C C . ARG A 1 312 ? 112.760 121.643 179.405 1.00 15.34 321 ARG A C 1
ATOM 4929 O O . ARG A 1 312 ? 111.594 122.015 179.538 1.00 14.10 321 ARG A O 1
ATOM 4950 N N . PHE A 1 313 ? 113.208 120.494 179.901 1.00 15.12 322 PHE A N 1
ATOM 4951 C CA . PHE A 1 313 ? 112.400 119.714 180.831 1.00 16.96 322 PHE A CA 1
ATOM 4952 C C . PHE A 1 313 ? 112.035 120.548 182.061 1.00 17.30 322 PHE A C 1
ATOM 4953 O O . PHE A 1 313 ? 111.021 120.294 182.707 1.00 15.94 322 PHE A O 1
ATOM 4970 N N . ASN A 1 314 ? 112.877 121.530 182.382 1.00 15.76 323 ASN A N 1
ATOM 4971 C CA . ASN A 1 314 ? 112.672 122.395 183.545 1.00 12.08 323 ASN A CA 1
ATOM 4972 C C . ASN A 1 314 ? 112.098 123.756 183.168 1.00 11.16 323 ASN A C 1
ATOM 4973 O O . ASN A 1 314 ? 112.167 124.705 183.948 1.00 11.68 323 ASN A O 1
ATOM 4984 N N . ASP A 1 315 ? 111.535 123.850 181.971 1.00 15.24 324 ASP A N 1
ATOM 4985 C CA . ASP A 1 315 ? 110.946 125.099 181.507 1.00 20.42 324 ASP A CA 1
ATOM 4986 C C . ASP A 1 315 ? 109.791 125.506 182.414 1.00 13.29 324 ASP A C 1
ATOM 4987 O O . ASP A 1 315 ? 109.068 124.652 182.929 1.00 7.88 324 ASP A O 1
ATOM 4996 N N . ILE A 1 316 ? 109.632 126.810 182.618 1.00 9.02 325 ILE A N 1
ATOM 4997 C CA . ILE A 1 316 ? 108.519 127.332 183.404 1.00 14.74 325 ILE A CA 1
ATOM 4998 C C . ILE A 1 316 ? 107.180 127.115 182.705 1.00 21.98 325 ILE A C 1
ATOM 4999 O O . ILE A 1 316 ? 106.147 126.966 183.358 1.00 27.22 325 ILE A O 1
ATOM 5015 N N . HIS A 1 317 ? 107.206 127.109 181.376 1.00 18.50 326 HIS A N 1
ATOM 5016 C CA . HIS A 1 317 ? 105.987 127.015 180.581 1.00 20.53 326 HIS A CA 1
ATOM 5017 C C . HIS A 1 317 ? 105.501 125.572 180.495 1.00 20.38 326 HIS A C 1
ATOM 5018 O O . HIS A 1 317 ? 106.217 124.695 180.008 1.00 21.35 326 HIS A O 1
ATOM 5032 N N . VAL A 1 318 ? 104.275 125.337 180.951 1.00 21.42 327 VAL A N 1
ATOM 5033 C CA . VAL A 1 318 ? 103.757 123.979 181.103 1.00 17.86 327 VAL A CA 1
ATOM 5034 C C . VAL A 1 318 ? 103.747 123.197 179.785 1.00 17.29 327 VAL A C 1
ATOM 5035 O O . VAL A 1 318 ? 104.170 122.041 179.759 1.00 23.89 327 VAL A O 1
ATOM 5048 N N . PRO A 1 319 ? 103.273 123.813 178.688 1.00 14.61 328 PRO A N 1
ATOM 5049 C CA . PRO A 1 319 ? 103.249 123.076 177.415 1.00 7.26 328 PRO A CA 1
ATOM 5050 C C . PRO A 1 319 ? 104.622 122.602 176.937 1.00 11.36 328 PRO A C 1
ATOM 5051 O O . PRO A 1 319 ? 104.694 121.612 176.209 1.00 11.95 328 PRO A O 1
ATOM 5062 N N . ILE A 1 320 ? 105.689 123.293 177.327 1.00 13.83 329 ILE A N 1
ATOM 5063 C CA . ILE A 1 320 ? 107.032 122.875 176.939 1.00 13.41 329 ILE A CA 1
ATOM 5064 C C . ILE A 1 320 ? 107.445 121.657 177.755 1.00 14.76 329 ILE A C 1
ATOM 5065 O O . ILE A 1 320 ? 108.018 120.707 177.224 1.00 12.43 329 ILE A O 1
ATOM 5081 N N . ARG A 1 321 ? 107.162 121.698 179.052 1.00 16.78 330 ARG A N 1
ATOM 5082 C CA . ARG A 1 321 ? 107.410 120.556 179.919 1.00 15.07 330 ARG A CA 1
ATOM 5083 C C . ARG A 1 321 ? 106.622 119.346 179.442 1.00 13.50 330 ARG A C 1
ATOM 5084 O O . ARG A 1 321 ? 107.158 118.247 179.337 1.00 14.75 330 ARG A O 1
ATOM 5105 N N . LEU A 1 322 ? 105.346 119.564 179.150 1.00 11.70 331 LEU A N 1
ATOM 5106 C CA . LEU A 1 322 ? 104.468 118.499 178.690 1.00 16.55 331 LEU A CA 1
ATOM 5107 C C . LEU A 1 322 ? 104.978 117.878 177.393 1.00 24.47 331 LEU A C 1
ATOM 5108 O O . LEU A 1 322 ? 104.862 116.671 177.185 1.00 30.41 331 LEU A O 1
ATOM 5124 N N . GLU A 1 323 ? 105.544 118.710 176.524 1.00 27.66 332 GLU A N 1
ATOM 5125 C CA . GLU A 1 323 ? 106.068 118.239 175.248 1.00 27.41 332 GLU A CA 1
ATOM 5126 C C . GLU A 1 323 ? 107.330 117.407 175.456 1.00 27.64 332 GLU A C 1
ATOM 5127 O O . GLU A 1 323 ? 107.522 116.384 174.798 1.00 31.28 332 GLU A O 1
ATOM 5139 N N . CYS A 1 324 ? 108.187 117.847 176.371 1.00 27.27 333 CYS A N 1
ATOM 5140 C CA . CYS A 1 324 ? 109.410 117.114 176.681 1.00 28.06 333 CYS A CA 1
ATOM 5141 C C . CYS A 1 324 ? 109.093 115.763 177.317 1.00 27.10 333 CYS A C 1
ATOM 5142 O O . CYS A 1 324 ? 109.817 114.787 177.120 1.00 24.45 333 CYS A O 1
ATOM 5150 N N . VAL A 1 325 ? 108.008 115.716 178.082 1.00 28.03 334 VAL A N 1
ATOM 5151 C CA . VAL A 1 325 ? 107.604 114.495 178.767 1.00 22.47 334 VAL A CA 1
ATOM 5152 C C . VAL A 1 325 ? 106.985 113.505 177.790 1.00 22.28 334 VAL A C 1
ATOM 5153 O O . VAL A 1 325 ? 107.245 112.306 177.867 1.00 18.58 334 VAL A O 1
ATOM 5166 N N . LYS A 1 326 ? 106.157 114.007 176.879 1.00 25.33 335 LYS A N 1
ATOM 5167 C CA . LYS A 1 326 ? 105.608 113.167 175.822 1.00 21.24 335 LYS A CA 1
ATOM 5168 C C . LYS A 1 326 ? 106.734 112.644 174.940 1.00 20.18 335 LYS A C 1
ATOM 5169 O O . LYS A 1 326 ? 106.710 111.497 174.498 1.00 25.95 335 LYS A O 1
ATOM 5188 N N . PHE A 1 327 ? 107.722 113.496 174.692 1.00 18.02 336 PHE A N 1
ATOM 5189 C CA . PHE A 1 327 ? 108.861 113.140 173.857 1.00 17.31 336 PHE A CA 1
ATOM 5190 C C . PHE A 1 327 ? 109.665 111.991 174.452 1.00 20.32 336 PHE A C 1
ATOM 5191 O O . PHE A 1 327 ? 110.248 111.190 173.721 1.00 23.80 336 PHE A O 1
ATOM 5208 N N . ALA A 1 328 ? 109.688 111.908 175.778 1.00 27.34 337 ALA A N 1
ATOM 5209 C CA . ALA A 1 328 ? 110.513 110.918 176.468 1.00 27.25 337 ALA A CA 1
ATOM 5210 C C . ALA A 1 328 ? 110.102 109.492 176.117 1.00 23.53 337 ALA A C 1
ATOM 5211 O O . ALA A 1 328 ? 110.934 108.587 176.115 1.00 23.11 337 ALA A O 1
ATOM 5218 N N . SER A 1 329 ? 108.821 109.292 175.823 1.00 22.96 338 SER A N 1
ATOM 5219 C CA . SER A 1 329 ? 108.329 107.967 175.468 1.00 27.05 338 SER A CA 1
ATOM 5220 C C . SER A 1 329 ? 108.995 107.489 174.180 1.00 26.96 338 SER A C 1
ATOM 5221 O O . SER A 1 329 ? 109.527 106.379 174.117 1.00 23.99 338 SER A O 1
ATOM 5229 N N . HIS A 1 330 ? 108.974 108.343 173.162 1.00 29.61 339 HIS A N 1
ATOM 5230 C CA . HIS A 1 330 ? 109.570 108.018 171.873 1.00 27.09 339 HIS A CA 1
ATOM 5231 C C . HIS A 1 330 ? 111.079 107.831 171.989 1.00 22.98 339 HIS A C 1
ATOM 5232 O O . HIS A 1 330 ? 111.653 106.942 171.361 1.00 23.65 339 HIS A O 1
ATOM 5246 N N . CYS A 1 331 ? 111.717 108.669 172.797 1.00 19.61 340 CYS A N 1
ATOM 5247 C CA . CYS A 1 331 ? 113.158 108.581 172.993 1.00 21.25 340 CYS A CA 1
ATOM 5248 C C . CYS A 1 331 ? 113.533 107.256 173.647 1.00 29.77 340 CYS A C 1
ATOM 5249 O O . CYS A 1 331 ? 114.491 106.604 173.235 1.00 35.13 340 CYS A O 1
ATOM 5257 N N . LEU A 1 332 ? 112.769 106.862 174.663 1.00 32.33 341 LEU A N 1
ATOM 5258 C CA . LEU A 1 332 ? 113.023 105.614 175.378 1.00 30.50 341 LEU A CA 1
ATOM 5259 C C . LEU A 1 332 ? 112.885 104.412 174.453 1.00 31.51 341 LEU A C 1
ATOM 5260 O O . LEU A 1 332 ? 113.628 103.438 174.571 1.00 32.48 341 LEU A O 1
ATOM 5293 N N . ASN A 1 334 ? 113.036 104.482 170.951 1.00 34.81 343 ASN A N 1
ATOM 5294 C CA . ASN A 1 334 ? 113.859 104.554 169.744 1.00 31.20 343 ASN A CA 1
ATOM 5295 C C . ASN A 1 334 ? 115.352 104.743 170.015 1.00 34.94 343 ASN A C 1
ATOM 5296 O O . ASN A 1 334 ? 116.183 104.429 169.161 1.00 38.09 343 ASN A O 1
ATOM 5307 N N . HIS A 1 335 ? 115.687 105.255 171.197 1.00 33.63 344 HIS A N 1
ATOM 5308 C CA . HIS A 1 335 ? 117.073 105.575 171.532 1.00 31.22 344 HIS A CA 1
ATOM 5309 C C . HIS A 1 335 ? 117.440 105.121 172.944 1.00 33.60 344 HIS A C 1
ATOM 5310 O O . HIS A 1 335 ? 117.571 105.945 173.852 1.00 31.42 344 HIS A O 1
ATOM 5324 N N . PRO A 1 336 ? 117.609 103.803 173.130 1.00 37.33 345 PRO A N 1
ATOM 5325 C CA . PRO A 1 336 ? 117.994 103.226 174.424 1.00 38.75 345 PRO A CA 1
ATOM 5326 C C . PRO A 1 336 ? 119.235 103.875 175.034 1.00 43.58 345 PRO A C 1
ATOM 5327 O O . PRO A 1 336 ? 119.291 104.069 176.248 1.00 50.59 345 PRO A O 1
ATOM 5338 N N . ASP A 1 337 ? 120.212 104.208 174.199 1.00 46.17 346 ASP A N 1
ATOM 5339 C CA . ASP A 1 337 ? 121.472 104.770 174.678 1.00 52.08 346 ASP A CA 1
ATOM 5340 C C . ASP A 1 337 ? 121.303 106.181 175.239 1.00 49.25 346 ASP A C 1
ATOM 5341 O O . ASP A 1 337 ? 122.173 106.676 175.959 1.00 46.83 346 ASP A O 1
ATOM 5350 N N . LEU A 1 338 ? 120.187 106.824 174.905 1.00 44.36 347 LEU A N 1
ATOM 5351 C CA . LEU A 1 338 ? 119.883 108.161 175.410 1.00 42.10 347 LEU A CA 1
ATOM 5352 C C . LEU A 1 338 ? 118.971 108.113 176.635 1.00 44.26 347 LEU A C 1
ATOM 5353 O O . LEU A 1 338 ? 118.664 109.147 177.231 1.00 45.89 347 LEU A O 1
ATOM 5369 N N . ALA A 1 339 ? 118.542 106.912 177.009 1.00 40.73 348 ALA A N 1
ATOM 5370 C CA . ALA A 1 339 ? 117.640 106.739 178.141 1.00 37.56 348 ALA A CA 1
ATOM 5371 C C . ALA A 1 339 ? 118.250 107.265 179.437 1.00 35.96 348 ALA A C 1
ATOM 5372 O O . ALA A 1 339 ? 117.540 107.787 180.296 1.00 39.89 348 ALA A O 1
ATOM 5379 N N . LYS A 1 340 ? 119.565 107.129 179.575 1.00 31.06 349 LYS A N 1
ATOM 5380 C CA . LYS A 1 340 ? 120.241 107.507 180.812 1.00 34.31 349 LYS A CA 1
ATOM 5381 C C . LYS A 1 340 ? 120.218 109.016 181.035 1.00 35.42 349 LYS A C 1
ATOM 5382 O O . LYS A 1 340 ? 120.273 109.482 182.173 1.00 40.28 349 LYS A O 1
ATOM 5401 N N . ASP A 1 341 ? 120.134 109.776 179.949 1.00 36.88 350 ASP A N 1
ATOM 5402 C CA . ASP A 1 341 ? 120.107 111.233 180.040 1.00 36.41 350 ASP A CA 1
ATOM 5403 C C . ASP A 1 341 ? 118.722 111.760 180.406 1.00 29.33 350 ASP A C 1
ATOM 5404 O O . ASP A 1 341 ? 118.538 112.965 180.568 1.00 32.03 350 ASP A O 1
ATOM 5413 N N . LEU A 1 342 ? 117.755 110.855 180.535 1.00 25.68 351 LEU A N 1
ATOM 5414 C CA . LEU A 1 342 ? 116.373 111.234 180.810 1.00 24.14 351 LEU A CA 1
ATOM 5415 C C . LEU A 1 342 ? 115.957 110.968 182.253 1.00 26.92 351 LEU A C 1
ATOM 5416 O O . LEU A 1 342 ? 115.025 111.593 182.758 1.00 29.09 351 LEU A O 1
ATOM 5432 N N . THR A 1 343 ? 116.650 110.041 182.909 1.00 29.43 352 THR A N 1
ATOM 5433 C CA . THR A 1 343 ? 116.245 109.554 184.225 1.00 30.73 352 THR A CA 1
ATOM 5434 C C . THR A 1 343 ? 116.094 110.677 185.246 1.00 31.88 352 THR A C 1
ATOM 5435 O O . THR A 1 343 ? 115.120 110.712 185.997 1.00 33.71 352 THR A O 1
ATOM 5446 N N . GLU A 1 344 ? 117.055 111.594 185.271 1.00 31.94 353 GLU A N 1
ATOM 5447 C CA . GLU A 1 344 ? 117.039 112.680 186.244 1.00 27.34 353 GLU A CA 1
ATOM 5448 C C . GLU A 1 344 ? 115.880 113.644 185.998 1.00 28.87 353 GLU A C 1
ATOM 5449 O O . GLU A 1 344 ? 115.278 114.151 186.945 1.00 33.28 353 GLU A O 1
ATOM 5461 N N . TYR A 1 345 ? 115.566 113.895 184.731 1.00 27.81 354 TYR A N 1
ATOM 5462 C CA . TYR A 1 345 ? 114.503 114.834 184.383 1.00 23.19 354 TYR A CA 1
ATOM 5463 C C . TYR A 1 345 ? 113.124 114.221 184.610 1.00 24.14 354 TYR A C 1
ATOM 5464 O O . TYR A 1 345 ? 112.184 114.916 184.995 1.00 23.66 354 TYR A O 1
ATOM 5482 N N . LEU A 1 346 ? 113.004 112.920 184.370 1.00 24.20 355 LEU A N 1
ATOM 5483 C CA . LEU A 1 346 ? 111.745 112.223 184.598 1.00 23.73 355 LEU A CA 1
ATOM 5484 C C . LEU A 1 346 ? 111.453 112.103 186.094 1.00 26.36 355 LEU A C 1
ATOM 5485 O O . LEU A 1 346 ? 110.298 111.987 186.503 1.00 28.13 355 LEU A O 1
ATOM 5501 N N . LYS A 1 347 ? 112.503 112.134 186.908 1.00 24.58 356 LYS A N 1
ATOM 5502 C CA . LYS A 1 347 ? 112.347 112.071 188.356 1.00 20.77 356 LYS A CA 1
ATOM 5503 C C . LYS A 1 347 ? 111.630 113.306 188.888 1.00 21.19 356 LYS A C 1
ATOM 5504 O O . LYS A 1 347 ? 110.600 113.198 189.549 1.00 28.40 356 LYS A O 1
ATOM 5523 N N . VAL A 1 348 ? 112.186 114.479 188.605 1.00 17.82 357 VAL A N 1
ATOM 5524 C CA . VAL A 1 348 ? 111.634 115.728 189.119 1.00 17.18 357 VAL A CA 1
ATOM 5525 C C . VAL A 1 348 ? 110.249 116.017 188.550 1.00 21.94 357 VAL A C 1
ATOM 5526 O O . VAL A 1 348 ? 109.415 116.629 189.218 1.00 29.43 357 VAL A O 1
ATOM 5539 N N . ARG A 1 349 ? 110.005 115.587 187.316 1.00 18.86 358 ARG A N 1
ATOM 5540 C CA . ARG A 1 349 ? 108.724 115.845 186.666 1.00 12.45 358 ARG A CA 1
ATOM 5541 C C . ARG A 1 349 ? 107.632 114.936 187.214 1.00 12.65 358 ARG A C 1
ATOM 5542 O O . ARG A 1 349 ? 106.447 115.228 187.072 1.00 10.89 358 ARG A O 1
ATOM 5563 N N . SER A 1 350 ? 108.026 113.834 187.839 1.00 20.10 359 SER A N 1
ATOM 5564 C CA . SER A 1 350 ? 107.057 112.961 188.484 1.00 17.75 359 SER A CA 1
ATOM 5565 C C . SER A 1 350 ? 106.513 113.623 189.748 1.00 13.02 359 SER A C 1
ATOM 5566 O O . SER A 1 350 ? 105.520 113.167 190.312 1.00 16.41 359 SER A O 1
ATOM 5574 N N . HIS A 1 351 ? 107.168 114.699 190.184 1.00 14.90 360 HIS A N 1
ATOM 5575 C CA . HIS A 1 351 ? 106.731 115.467 191.350 1.00 15.72 360 HIS A CA 1
ATOM 5576 C C . HIS A 1 351 ? 106.149 116.821 190.946 1.00 16.29 360 HIS A C 1
ATOM 5577 O O . HIS A 1 351 ? 105.952 117.696 191.788 1.00 21.02 360 HIS A O 1
ATOM 5591 N N . ASP A 1 352 ? 105.867 116.983 189.658 1.00 14.93 361 ASP A N 1
ATOM 5592 C CA . ASP A 1 352 ? 105.456 118.272 189.106 1.00 18.04 361 ASP A CA 1
ATOM 5593 C C . ASP A 1 352 ? 104.185 118.808 189.778 1.00 16.97 361 ASP A C 1
ATOM 5594 O O . ASP A 1 352 ? 103.318 118.026 190.168 1.00 20.53 361 ASP A O 1
ATOM 5603 N N . PRO A 1 353 ? 104.075 120.141 189.930 1.00 16.73 362 PRO A N 1
ATOM 5604 C CA . PRO A 1 353 ? 102.835 120.730 190.456 1.00 17.80 362 PRO A CA 1
ATOM 5605 C C . PRO A 1 353 ? 101.636 120.459 189.563 1.00 20.98 362 PRO A C 1
ATOM 5606 O O . PRO A 1 353 ? 100.515 120.346 190.055 1.00 26.58 362 PRO A O 1
ATOM 5617 N N . GLU A 1 354 ? 101.879 120.365 188.261 1.00 22.73 363 GLU A N 1
ATOM 5618 C CA . GLU A 1 354 ? 100.811 120.142 187.297 1.00 26.34 363 GLU A CA 1
ATOM 5619 C C . GLU A 1 354 ? 100.499 118.655 187.169 1.00 29.41 363 GLU A C 1
ATOM 5620 O O . GLU A 1 354 ? 101.369 117.851 186.829 1.00 30.27 363 GLU A O 1
ATOM 5632 N N . GLU A 1 355 ? 99.248 118.305 187.456 1.00 27.51 364 GLU A N 1
ATOM 5633 C CA . GLU A 1 355 ? 98.773 116.929 187.362 1.00 21.62 364 GLU A CA 1
ATOM 5634 C C . GLU A 1 355 ? 99.032 116.325 185.982 1.00 15.92 364 GLU A C 1
ATOM 5635 O O . GLU A 1 355 ? 99.395 115.154 185.866 1.00 13.17 364 GLU A O 1
ATOM 5647 N N . ALA A 1 356 ? 98.846 117.131 184.941 1.00 16.14 365 ALA A N 1
ATOM 5648 C CA . ALA A 1 356 ? 98.982 116.659 183.565 1.00 12.98 365 ALA A CA 1
ATOM 5649 C C . ALA A 1 356 ? 100.393 116.163 183.273 1.00 14.53 365 ALA A C 1
ATOM 5650 O O . ALA A 1 356 ? 100.581 115.212 182.516 1.00 18.61 365 ALA A O 1
ATOM 5657 N N . ILE A 1 357 ? 101.382 116.813 183.873 1.00 15.79 366 ILE A N 1
ATOM 5658 C CA . ILE A 1 357 ? 102.774 116.431 183.673 1.00 13.36 366 ILE A CA 1
ATOM 5659 C C . ILE A 1 357 ? 103.109 115.169 184.462 1.00 13.03 366 ILE A C 1
ATOM 5660 O O . ILE A 1 357 ? 103.766 114.275 183.944 1.00 16.09 366 ILE A O 1
ATOM 5676 N N . ARG A 1 358 ? 102.668 115.100 185.713 1.00 16.30 367 ARG A N 1
ATOM 5677 C CA . ARG A 1 358 ? 102.855 113.891 186.510 1.00 15.33 367 ARG A CA 1
ATOM 5678 C C . ARG A 1 358 ? 102.210 112.692 185.825 1.00 14.61 367 ARG A C 1
ATOM 5679 O O . ARG A 1 358 ? 102.787 111.608 185.763 1.00 10.38 367 ARG A O 1
ATOM 5700 N N . HIS A 1 359 ? 101.009 112.903 185.303 1.00 18.58 368 HIS A N 1
ATOM 5701 C CA . HIS A 1 359 ? 100.280 111.854 184.609 1.00 19.52 368 HIS A CA 1
ATOM 5702 C C . HIS A 1 359 ? 101.036 111.356 183.382 1.00 25.07 368 HIS A C 1
ATOM 5703 O O . HIS A 1 359 ? 101.166 110.151 183.176 1.00 29.03 368 HIS A O 1
ATOM 5717 N N . ASP A 1 360 ? 101.540 112.283 182.572 1.00 26.11 369 ASP A N 1
ATOM 5718 C CA . ASP A 1 360 ? 102.184 111.921 181.312 1.00 24.89 369 ASP A CA 1
ATOM 5719 C C . ASP A 1 360 ? 103.581 111.328 181.493 1.00 16.71 369 ASP A C 1
ATOM 5720 O O . ASP A 1 360 ? 104.074 110.634 180.606 1.00 19.77 369 ASP A O 1
ATOM 5729 N N . VAL A 1 361 ? 104.222 111.594 182.627 1.00 13.90 370 VAL A N 1
ATOM 5730 C CA . VAL A 1 361 ? 105.487 110.931 182.936 1.00 18.51 370 VAL A CA 1
ATOM 5731 C C . VAL A 1 361 ? 105.246 109.432 183.091 1.00 18.89 370 VAL A C 1
ATOM 5732 O O . VAL A 1 361 ? 106.084 108.615 182.715 1.00 22.29 370 VAL A O 1
ATOM 5745 N N . ILE A 1 362 ? 104.092 109.079 183.648 1.00 17.75 371 ILE A N 1
ATOM 5746 C CA . ILE A 1 362 ? 103.723 107.681 183.825 1.00 17.53 371 ILE A CA 1
ATOM 5747 C C . ILE A 1 362 ? 103.428 107.026 182.480 1.00 17.20 371 ILE A C 1
ATOM 5748 O O . ILE A 1 362 ? 103.901 105.924 182.203 1.00 19.38 371 ILE A O 1
ATOM 5764 N N . VAL A 1 363 ? 102.642 107.706 181.652 1.00 16.96 372 VAL A N 1
ATOM 5765 C CA . VAL A 1 363 ? 102.275 107.183 180.338 1.00 19.04 372 VAL A CA 1
ATOM 5766 C C . VAL A 1 363 ? 103.511 106.894 179.491 1.00 22.49 372 VAL A C 1
ATOM 5767 O O . VAL A 1 363 ? 103.560 105.899 178.769 1.00 23.49 372 VAL A O 1
ATOM 5780 N N . SER A 1 364 ? 104.508 107.766 179.579 1.00 23.17 373 SER A N 1
ATOM 5781 C CA . SER A 1 364 ? 105.725 107.603 178.794 1.00 23.41 373 SER A CA 1
ATOM 5782 C C . SER A 1 364 ? 106.532 106.391 179.244 1.00 25.62 373 SER A C 1
ATOM 5783 O O . SER A 1 364 ? 106.982 105.599 178.419 1.00 30.55 373 SER A O 1
ATOM 5791 N N . ILE A 1 365 ? 106.716 106.251 180.552 1.00 22.39 374 ILE A N 1
ATOM 5792 C CA . ILE A 1 365 ? 107.475 105.133 181.097 1.00 19.49 374 ILE A CA 1
ATOM 5793 C C . ILE A 1 365 ? 106.764 103.807 180.836 1.00 19.54 374 ILE A C 1
ATOM 5794 O O . ILE A 1 365 ? 107.391 102.830 180.425 1.00 21.37 374 ILE A O 1
ATOM 5810 N N . VAL A 1 366 ? 105.456 103.775 181.075 1.00 18.88 375 VAL A N 1
ATOM 5811 C CA . VAL A 1 366 ? 104.670 102.564 180.861 1.00 18.88 375 VAL A CA 1
ATOM 5812 C C . VAL A 1 366 ? 104.647 102.172 179.386 1.00 22.24 375 VAL A C 1
ATOM 5813 O O . VAL A 1 366 ? 104.857 101.009 179.049 1.00 28.90 375 VAL A O 1
ATOM 5826 N N . THR A 1 367 ? 104.382 103.141 178.514 1.00 23.30 376 THR A N 1
ATOM 5827 C CA . THR A 1 367 ? 104.338 102.892 177.074 1.00 24.82 376 THR A CA 1
ATOM 5828 C C . THR A 1 367 ? 105.622 102.238 176.572 1.00 25.02 376 THR A C 1
ATOM 5829 O O . THR A 1 367 ? 105.579 101.297 175.780 1.00 29.14 376 THR A O 1
ATOM 5840 N N . ALA A 1 368 ? 106.763 102.744 177.027 1.00 18.31 377 ALA A N 1
ATOM 5841 C CA . ALA A 1 368 ? 108.045 102.147 176.680 1.00 17.94 377 ALA A CA 1
ATOM 5842 C C . ALA A 1 368 ? 108.153 100.740 177.255 1.00 26.74 377 ALA A C 1
ATOM 5843 O O . ALA A 1 368 ? 108.627 99.821 176.585 1.00 30.92 377 ALA A O 1
ATOM 5850 N N . ALA A 1 369 ? 107.713 100.580 178.500 1.00 30.08 378 ALA A N 1
ATOM 5851 C CA . ALA A 1 369 ? 107.797 99.297 179.194 1.00 29.46 378 ALA A CA 1
ATOM 5852 C C . ALA A 1 369 ? 106.964 98.219 178.508 1.00 25.88 378 ALA A C 1
ATOM 5853 O O . ALA A 1 369 ? 107.400 97.075 178.385 1.00 25.75 378 ALA A O 1
ATOM 5860 N N . LYS A 1 370 ? 105.766 98.588 178.066 1.00 26.84 379 LYS A N 1
ATOM 5861 C CA . LYS A 1 370 ? 104.859 97.635 177.437 1.00 30.30 379 LYS A CA 1
ATOM 5862 C C . LYS A 1 370 ? 105.390 97.160 176.088 1.00 42.33 379 LYS A C 1
ATOM 5863 O O . LYS A 1 370 ? 105.074 96.055 175.647 1.00 51.04 379 LYS A O 1
ATOM 5882 N N . LYS A 1 371 ? 106.194 97.993 175.433 1.00 45.35 380 LYS A N 1
ATOM 5883 C CA . LYS A 1 371 ? 106.847 97.594 174.192 1.00 45.43 380 LYS A CA 1
ATOM 5884 C C . LYS A 1 371 ? 107.964 96.610 174.512 1.00 47.33 380 LYS A C 1
ATOM 5885 O O . LYS A 1 371 ? 108.084 95.557 173.885 1.00 53.12 380 LYS A O 1
ATOM 5904 N N . ASP A 1 372 ? 108.779 96.967 175.499 1.00 42.47 381 ASP A N 1
ATOM 5905 C CA . ASP A 1 372 ? 109.866 96.111 175.960 1.00 38.32 381 ASP A CA 1
ATOM 5906 C C . ASP A 1 372 ? 110.359 96.597 177.320 1.00 27.69 381 ASP A C 1
ATOM 5907 O O . ASP A 1 372 ? 110.757 97.752 177.469 1.00 20.63 381 ASP A O 1
ATOM 5916 N N . ILE A 1 373 ? 110.325 95.711 178.309 1.00 26.72 382 ILE A N 1
ATOM 5917 C CA . ILE A 1 373 ? 110.675 96.079 179.677 1.00 31.43 382 ILE A CA 1
ATOM 5918 C C . ILE A 1 373 ? 112.147 96.480 179.796 1.00 32.21 382 ILE A C 1
ATOM 5919 O O . ILE A 1 373 ? 112.523 97.211 180.712 1.00 32.13 382 ILE A O 1
ATOM 5935 N N . LEU A 1 374 ? 112.975 96.017 178.865 1.00 35.38 383 LEU A N 1
ATOM 5936 C CA . LEU A 1 374 ? 114.398 96.345 178.891 1.00 38.57 383 LEU A CA 1
ATOM 5937 C C . LEU A 1 374 ? 114.657 97.804 178.521 1.00 36.12 383 LEU A C 1
ATOM 5938 O O . LEU A 1 374 ? 115.764 98.309 178.709 1.00 37.18 383 LEU A O 1
ATOM 5954 N N . LEU A 1 375 ? 113.638 98.478 177.998 1.00 31.52 384 LEU A N 1
ATOM 5955 C CA . LEU A 1 375 ? 113.763 99.884 177.624 1.00 25.32 384 LEU A CA 1
ATOM 5956 C C . LEU A 1 375 ? 113.617 100.815 178.830 1.00 28.47 384 LEU A C 1
ATOM 5957 O O . LEU A 1 375 ? 113.942 102.001 178.747 1.00 29.33 384 LEU A O 1
ATOM 5973 N N . VAL A 1 376 ? 113.122 100.275 179.941 1.00 29.77 385 VAL A N 1
ATOM 5974 C CA . VAL A 1 376 ? 112.985 101.035 181.178 1.00 30.65 385 VAL A CA 1
ATOM 5975 C C . VAL A 1 376 ? 113.810 100.377 182.276 1.00 36.63 385 VAL A C 1
ATOM 5976 O O . VAL A 1 376 ? 113.828 99.151 182.398 1.00 45.05 385 VAL A O 1
ATOM 5989 N N . ASN A 1 377 ? 114.501 101.194 183.063 1.00 34.06 386 ASN A N 1
ATOM 5990 C CA . ASN A 1 377 ? 115.321 100.685 184.152 1.00 34.51 386 ASN A CA 1
ATOM 5991 C C . ASN A 1 377 ? 114.518 100.613 185.449 1.00 36.25 386 ASN A C 1
ATOM 5992 O O . ASN A 1 377 ? 113.302 100.818 185.445 1.00 33.53 386 ASN A O 1
ATOM 6003 N N . ASP A 1 378 ? 115.199 100.317 186.552 1.00 38.20 387 ASP A N 1
ATOM 6004 C CA . ASP A 1 378 ? 114.549 100.204 187.852 1.00 37.45 387 ASP A CA 1
ATOM 6005 C C . ASP A 1 378 ? 114.093 101.562 188.379 1.00 36.45 387 ASP A C 1
ATOM 6006 O O . ASP A 1 378 ? 113.085 101.656 189.082 1.00 39.82 387 ASP A O 1
ATOM 6015 N N . HIS A 1 379 ? 114.835 102.611 188.041 1.00 29.31 388 HIS A N 1
ATOM 6016 C CA . HIS A 1 379 ? 114.524 103.951 188.523 1.00 26.75 388 HIS A CA 1
ATOM 6017 C C . HIS A 1 379 ? 113.205 104.462 187.965 1.00 24.82 388 HIS A C 1
ATOM 6018 O O . HIS A 1 379 ? 112.455 105.147 188.658 1.00 29.29 388 HIS A O 1
ATOM 6032 N N . LEU A 1 380 ? 112.925 104.135 186.710 1.00 23.66 389 LEU A N 1
ATOM 6033 C CA . LEU A 1 380 ? 111.717 104.627 186.063 1.00 24.45 389 LEU A CA 1
ATOM 6034 C C . LEU A 1 380 ? 110.486 103.900 186.589 1.00 19.10 389 LEU A C 1
ATOM 6035 O O . LEU A 1 380 ? 109.422 104.498 186.733 1.00 20.15 389 LEU A O 1
ATOM 6051 N N . LEU A 1 381 ? 110.628 102.612 186.877 1.00 17.75 390 LEU A N 1
ATOM 6052 C CA . LEU A 1 381 ? 109.523 101.846 187.438 1.00 17.89 390 LEU A CA 1
ATOM 6053 C C . LEU A 1 381 ? 109.259 102.273 188.879 1.00 16.62 390 LEU A C 1
ATOM 6054 O O . LEU A 1 381 ? 108.120 102.256 189.343 1.00 16.74 390 LEU A O 1
ATOM 6070 N N . ASN A 1 382 ? 110.314 102.662 189.583 1.00 18.13 391 ASN A N 1
ATOM 6071 C CA . ASN A 1 382 ? 110.163 103.171 190.937 1.00 19.04 391 ASN A CA 1
ATOM 6072 C C . ASN A 1 382 ? 109.402 104.493 190.948 1.00 22.91 391 ASN A C 1
ATOM 6073 O O . ASN A 1 382 ? 108.706 104.802 191.912 1.00 28.48 391 ASN A O 1
ATOM 6084 N N . PHE A 1 383 ? 109.534 105.270 189.876 1.00 20.16 392 PHE A N 1
ATOM 6085 C CA . PHE A 1 383 ? 108.788 106.520 189.751 1.00 17.65 392 PHE A CA 1
ATOM 6086 C C . PHE A 1 383 ? 107.299 106.225 189.608 1.00 18.06 392 PHE A C 1
ATOM 6087 O O . PHE A 1 383 ? 106.465 106.889 190.220 1.00 18.75 392 PHE A O 1
ATOM 6104 N N . VAL A 1 384 ? 106.968 105.227 188.795 1.00 19.43 393 VAL A N 1
ATOM 6105 C CA . VAL A 1 384 ? 105.580 104.816 188.633 1.00 17.90 393 VAL A CA 1
ATOM 6106 C C . VAL A 1 384 ? 105.036 104.304 189.958 1.00 23.20 393 VAL A C 1
ATOM 6107 O O . VAL A 1 384 ? 103.898 104.594 190.323 1.00 30.29 393 VAL A O 1
ATOM 6120 N N . ARG A 1 385 ? 105.857 103.537 190.669 1.00 23.09 394 ARG A N 1
ATOM 6121 C CA . ARG A 1 385 ? 105.493 103.036 191.987 1.00 22.92 394 ARG A CA 1
ATOM 6122 C C . ARG A 1 385 ? 105.141 104.196 192.910 1.00 18.60 394 ARG A C 1
ATOM 6123 O O . ARG A 1 385 ? 104.076 104.209 193.525 1.00 15.26 394 ARG A O 1
ATOM 6144 N N . GLU A 1 386 ? 106.036 105.177 192.986 1.00 14.81 395 GLU A N 1
ATOM 6145 C CA . GLU A 1 386 ? 105.837 106.338 193.847 1.00 11.16 395 GLU A CA 1
ATOM 6146 C C . GLU A 1 386 ? 104.559 107.103 193.513 1.00 13.59 395 GLU A C 1
ATOM 6147 O O . GLU A 1 386 ? 104.030 107.820 194.361 1.00 16.18 395 GLU A O 1
ATOM 6159 N N . ARG A 1 387 ? 104.066 106.951 192.285 1.00 13.53 396 ARG A N 1
ATOM 6160 C CA . ARG A 1 387 ? 102.880 107.687 191.843 1.00 14.05 396 ARG A CA 1
ATOM 6161 C C . ARG A 1 387 ? 101.571 106.979 192.190 1.00 15.30 396 ARG A C 1
ATOM 6162 O O . ARG A 1 387 ? 100.499 107.565 192.059 1.00 11.03 396 ARG A O 1
ATOM 6183 N N . THR A 1 388 ? 101.643 105.724 192.621 1.00 18.45 397 THR A N 1
ATOM 6184 C CA . THR A 1 388 ? 100.451 105.047 193.120 1.00 16.10 397 THR A CA 1
ATOM 6185 C C . THR A 1 388 ? 99.982 105.713 194.418 1.00 17.10 397 THR A C 1
ATOM 6186 O O . THR A 1 388 ? 98.834 105.549 194.829 1.00 17.66 397 THR A O 1
ATOM 6197 N N . LEU A 1 389 ? 100.882 106.465 195.051 1.00 15.50 398 LEU A N 1
ATOM 6198 C CA . LEU A 1 389 ? 100.569 107.219 196.263 1.00 19.14 398 LEU A CA 1
ATOM 6199 C C . LEU A 1 389 ? 100.347 108.703 195.954 1.00 22.15 398 LEU A C 1
ATOM 6200 O O . LEU A 1 389 ? 100.313 109.537 196.857 1.00 22.61 398 LEU A O 1
ATOM 6216 N N . ASP A 1 390 ? 100.196 109.026 194.674 1.00 24.62 399 ASP A N 1
ATOM 6217 C CA . ASP A 1 390 ? 99.945 110.403 194.254 1.00 24.07 399 ASP A CA 1
ATOM 6218 C C . ASP A 1 390 ? 98.666 110.936 194.894 1.00 22.80 399 ASP A C 1
ATOM 6219 O O . ASP A 1 390 ? 97.786 110.169 195.277 1.00 24.78 399 ASP A O 1
ATOM 6228 N N . LYS A 1 391 ? 98.568 112.255 195.006 1.00 22.11 400 LYS A N 1
ATOM 6229 C CA . LYS A 1 391 ? 97.437 112.883 195.673 1.00 19.96 400 LYS A CA 1
ATOM 6230 C C . LYS A 1 391 ? 96.205 112.920 194.771 1.00 21.39 400 LYS A C 1
ATOM 6231 O O . LYS A 1 391 ? 95.076 112.986 195.258 1.00 28.04 400 LYS A O 1
ATOM 6250 N N . ARG A 1 392 ? 96.427 112.883 193.459 1.00 17.94 401 ARG A N 1
ATOM 6251 C CA . ARG A 1 392 ? 95.334 112.888 192.490 1.00 16.62 401 ARG A CA 1
ATOM 6252 C C . ARG A 1 392 ? 94.960 111.467 192.095 1.00 17.28 401 ARG A C 1
ATOM 6253 O O . ARG A 1 392 ? 95.815 110.684 191.679 1.00 17.91 401 ARG A O 1
ATOM 6274 N N . TRP A 1 393 ? 93.679 111.142 192.228 1.00 19.70 402 TRP A N 1
ATOM 6275 C CA . TRP A 1 393 ? 93.185 109.818 191.879 1.00 22.44 402 TRP A CA 1
ATOM 6276 C C . TRP A 1 393 ? 93.497 109.453 190.432 1.00 24.50 402 TRP A C 1
ATOM 6277 O O . TRP A 1 393 ? 93.894 108.325 190.141 1.00 28.36 402 TRP A O 1
ATOM 6298 N N . ARG A 1 394 ? 93.316 110.408 189.529 1.00 28.02 403 ARG A N 1
ATOM 6299 C CA . ARG A 1 394 ? 93.518 110.152 188.107 1.00 31.90 403 ARG A CA 1
ATOM 6300 C C . ARG A 1 394 ? 94.960 109.743 187.820 1.00 26.76 403 ARG A C 1
ATOM 6301 O O . ARG A 1 394 ? 95.222 108.981 186.890 1.00 31.91 403 ARG A O 1
ATOM 6322 N N . VAL A 1 395 ? 95.890 110.247 188.625 1.00 17.81 404 VAL A N 1
ATOM 6323 C CA . VAL A 1 395 ? 97.303 109.917 188.464 1.00 17.38 404 VAL A CA 1
ATOM 6324 C C . VAL A 1 395 ? 97.625 108.522 188.992 1.00 17.81 404 VAL A C 1
ATOM 6325 O O . VAL A 1 395 ? 98.240 107.718 188.295 1.00 16.53 404 VAL A O 1
ATOM 6338 N N . ARG A 1 396 ? 97.227 108.239 190.229 1.00 20.10 405 ARG A N 1
ATOM 6339 C CA . ARG A 1 396 ? 97.520 106.940 190.821 1.00 17.68 405 ARG A CA 1
ATOM 6340 C C . ARG A 1 396 ? 96.700 105.840 190.152 1.00 14.14 405 ARG A C 1
ATOM 6341 O O . ARG A 1 396 ? 97.098 104.680 190.149 1.00 21.01 405 ARG A O 1
ATOM 6362 N N . LYS A 1 397 ? 95.565 106.208 189.570 1.00 15.83 406 LYS A N 1
ATOM 6363 C CA . LYS A 1 397 ? 94.803 105.280 188.741 1.00 19.72 406 LYS A CA 1
ATOM 6364 C C . LYS A 1 397 ? 95.633 104.858 187.531 1.00 26.87 406 LYS A C 1
ATOM 6365 O O . LYS A 1 397 ? 95.565 103.713 187.084 1.00 30.85 406 LYS A O 1
ATOM 6384 N N . GLU A 1 398 ? 96.418 105.795 187.007 1.00 28.91 407 GLU A N 1
ATOM 6385 C CA . GLU A 1 398 ? 97.234 105.547 185.823 1.00 25.69 407 GLU A CA 1
ATOM 6386 C C . GLU A 1 398 ? 98.451 104.693 186.158 1.00 22.77 407 GLU A C 1
ATOM 6387 O O . GLU A 1 398 ? 98.869 103.855 185.361 1.00 24.87 407 GLU A O 1
ATOM 6399 N N . ALA A 1 399 ? 99.021 104.917 187.337 1.00 19.14 408 ALA A N 1
ATOM 6400 C CA . ALA A 1 399 ? 100.227 104.208 187.749 1.00 17.82 408 ALA A CA 1
ATOM 6401 C C . ALA A 1 399 ? 99.933 102.748 188.077 1.00 19.94 408 ALA A C 1
ATOM 6402 O O . ALA A 1 399 ? 100.697 101.858 187.706 1.00 24.37 408 ALA A O 1
ATOM 6443 N N . GLY A 1 402 ? 99.227 100.869 185.023 1.00 19.59 411 GLY A N 1
ATOM 6444 C CA . GLY A 1 402 ? 100.498 100.690 184.348 1.00 21.75 411 GLY A CA 1
ATOM 6445 C C . GLY A 1 402 ? 101.236 99.473 184.867 1.00 23.72 411 GLY A C 1
ATOM 6446 O O . GLY A 1 402 ? 101.644 98.605 184.095 1.00 27.61 411 GLY A O 1
ATOM 6450 N N . LEU A 1 403 ? 101.401 99.410 186.185 1.00 21.61 412 LEU A N 1
ATOM 6451 C CA . LEU A 1 403 ? 102.091 98.298 186.824 1.00 20.49 412 LEU A CA 1
ATOM 6452 C C . LEU A 1 403 ? 101.346 96.978 186.628 1.00 21.57 412 LEU A C 1
ATOM 6453 O O . LEU A 1 403 ? 101.963 95.917 186.527 1.00 26.15 412 LEU A O 1
ATOM 6469 N N . ALA A 1 404 ? 100.021 97.043 186.581 1.00 19.87 413 ALA A N 1
ATOM 6470 C CA . ALA A 1 404 ? 99.216 95.856 186.330 1.00 22.97 413 ALA A CA 1
ATOM 6471 C C . ALA A 1 404 ? 99.542 95.278 184.959 1.00 25.35 413 ALA A C 1
ATOM 6472 O O . ALA A 1 404 ? 99.838 94.091 184.824 1.00 26.92 413 ALA A O 1
ATOM 6479 N N . GLN A 1 405 ? 99.491 96.134 183.944 1.00 27.27 414 GLN A N 1
ATOM 6480 C CA . GLN A 1 405 ? 99.737 95.714 182.572 1.00 24.99 414 GLN A CA 1
ATOM 6481 C C . GLN A 1 405 ? 101.162 95.204 182.394 1.00 25.56 414 GLN A C 1
ATOM 6482 O O . GLN A 1 405 ? 101.412 94.316 181.579 1.00 28.09 414 GLN A O 1
ATOM 6496 N N . ILE A 1 406 ? 102.093 95.765 183.160 1.00 21.17 415 ILE A N 1
ATOM 6497 C CA . ILE A 1 406 ? 103.475 95.305 183.132 1.00 19.79 415 ILE A CA 1
ATOM 6498 C C . ILE A 1 406 ? 103.581 93.917 183.754 1.00 26.04 415 ILE A C 1
ATOM 6499 O O . ILE A 1 406 ? 104.253 93.039 183.214 1.00 31.49 415 ILE A O 1
ATOM 6515 N N . TYR A 1 407 ? 102.919 93.727 184.891 1.00 29.06 416 TYR A N 1
ATOM 6516 C CA . TYR A 1 407 ? 102.912 92.435 185.570 1.00 27.06 416 TYR A CA 1
ATOM 6517 C C . TYR A 1 407 ? 102.364 91.341 184.662 1.00 25.40 416 TYR A C 1
ATOM 6518 O O . TYR A 1 407 ? 102.964 90.275 184.526 1.00 20.72 416 TYR A O 1
ATOM 6536 N N . LYS A 1 408 ? 101.220 91.615 184.043 1.00 29.49 417 LYS A N 1
ATOM 6537 C CA . LYS A 1 408 ? 100.538 90.623 183.222 1.00 33.41 417 LYS A CA 1
ATOM 6538 C C . LYS A 1 408 ? 101.411 90.155 182.064 1.00 32.48 417 LYS A C 1
ATOM 6539 O O . LYS A 1 408 ? 101.286 89.021 181.608 1.00 38.23 417 LYS A O 1
ATOM 6558 N N . LYS A 1 409 ? 102.304 91.023 181.600 1.00 30.63 418 LYS A N 1
ATOM 6559 C CA . LYS A 1 409 ? 103.173 90.686 180.480 1.00 31.04 418 LYS A CA 1
ATOM 6560 C C . LYS A 1 409 ? 104.478 90.042 180.930 1.00 31.82 418 LYS A C 1
ATOM 6561 O O . LYS A 1 409 ? 104.819 88.946 180.488 1.00 38.77 418 LYS A O 1
ATOM 6580 N N . TYR A 1 410 ? 105.202 90.719 181.815 1.00 26.63 419 TYR A N 1
ATOM 6581 C CA . TYR A 1 410 ? 106.587 90.355 182.098 1.00 31.88 419 TYR A CA 1
ATOM 6582 C C . TYR A 1 410 ? 106.770 89.498 183.352 1.00 36.48 419 TYR A C 1
ATOM 6583 O O . TYR A 1 410 ? 107.880 89.043 183.633 1.00 44.02 419 TYR A O 1
ATOM 6601 N N . ALA A 1 411 ? 105.689 89.269 184.094 1.00 37.87 420 ALA A N 1
ATOM 6602 C CA . ALA A 1 411 ? 105.740 88.430 185.291 1.00 36.47 420 ALA A CA 1
ATOM 6603 C C . ALA A 1 411 ? 104.858 87.198 185.128 1.00 35.01 420 ALA A C 1
ATOM 6604 O O . ALA A 1 411 ? 105.322 86.067 185.262 1.00 38.82 420 ALA A O 1
ATOM 6611 N N . LEU A 1 412 ? 103.583 87.426 184.837 1.00 30.45 421 LEU A N 1
ATOM 6612 C CA . LEU A 1 412 ? 102.636 86.336 184.652 1.00 32.53 421 LEU A CA 1
ATOM 6613 C C . LEU A 1 412 ? 103.015 85.473 183.452 1.00 36.10 421 LEU A C 1
ATOM 6614 O O . LEU A 1 412 ? 103.043 84.245 183.544 1.00 37.76 421 LEU A O 1
ATOM 6630 N N . GLN A 1 413 ? 103.315 86.126 182.334 1.00 40.60 422 GLN A N 1
ATOM 6631 C CA . GLN A 1 413 ? 103.582 85.432 181.078 1.00 43.76 422 GLN A CA 1
ATOM 6632 C C . GLN A 1 413 ? 105.075 85.271 180.787 1.00 50.99 422 GLN A C 1
ATOM 6633 O O . GLN A 1 413 ? 105.452 84.527 179.883 1.00 51.70 422 GLN A O 1
ATOM 6647 N N . SER A 1 414 ? 105.915 85.965 181.551 1.00 60.84 423 SER A N 1
ATOM 6648 C CA . SER A 1 414 ? 107.363 85.912 181.354 1.00 68.26 423 SER A CA 1
ATOM 6649 C C . SER A 1 414 ? 107.719 86.219 179.903 1.00 73.55 423 SER A C 1
ATOM 6650 O O . SER A 1 414 ? 108.403 85.437 179.242 1.00 83.57 423 SER A O 1
ATOM 6658 N N . ALA A 1 415 ? 107.247 87.361 179.415 1.00 65.79 424 ALA A N 1
ATOM 6659 C CA . ALA A 1 415 ? 107.403 87.722 178.010 1.00 57.81 424 ALA A CA 1
ATOM 6660 C C . ALA A 1 415 ? 108.823 88.176 177.677 1.00 53.25 424 ALA A C 1
ATOM 6661 O O . ALA A 1 415 ? 109.178 88.294 176.503 1.00 48.97 424 ALA A O 1
ATOM 6668 N N . ALA A 1 416 ? 109.627 88.425 178.708 1.00 53.65 425 ALA A N 1
ATOM 6669 C CA . ALA A 1 416 ? 110.996 88.906 178.529 1.00 51.85 425 ALA A CA 1
ATOM 6670 C C . ALA A 1 416 ? 112.006 88.003 179.234 1.00 51.81 425 ALA A C 1
ATOM 6671 O O . ALA A 1 416 ? 113.127 88.422 179.532 1.00 51.58 425 ALA A O 1
ATOM 6678 N N . GLY A 1 417 ? 111.602 86.764 179.497 1.00 49.66 426 GLY A N 1
ATOM 6679 C CA . GLY A 1 417 ? 112.468 85.802 180.153 1.00 53.66 426 GLY A CA 1
ATOM 6680 C C . GLY A 1 417 ? 112.251 85.773 181.652 1.00 58.17 426 GLY A C 1
ATOM 6681 O O . GLY A 1 417 ? 111.394 86.485 182.177 1.00 62.23 426 GLY A O 1
ATOM 6685 N N . LYS A 1 418 ? 113.038 84.952 182.341 1.00 57.99 427 LYS A N 1
ATOM 6686 C CA . LYS A 1 418 ? 112.867 84.740 183.774 1.00 62.34 427 LYS A CA 1
ATOM 6687 C C . LYS A 1 418 ? 113.608 85.780 184.613 1.00 65.23 427 LYS A C 1
ATOM 6688 O O . LYS A 1 418 ? 113.144 86.155 185.690 1.00 68.32 427 LYS A O 1
ATOM 6707 N N . ASP A 1 419 ? 114.758 86.240 184.128 1.00 67.04 428 ASP A N 1
ATOM 6708 C CA . ASP A 1 419 ? 115.544 87.232 184.859 1.00 68.61 428 ASP A CA 1
ATOM 6709 C C . ASP A 1 419 ? 114.840 88.586 184.881 1.00 59.52 428 ASP A C 1
ATOM 6710 O O . ASP A 1 419 ? 115.023 89.376 185.808 1.00 57.80 428 ASP A O 1
ATOM 6719 N N . ALA A 1 420 ? 114.038 88.851 183.854 1.00 52.17 429 ALA A N 1
ATOM 6720 C CA . ALA A 1 420 ? 113.281 90.095 183.779 1.00 45.10 429 ALA A CA 1
ATOM 6721 C C . ALA A 1 420 ? 112.085 90.058 184.727 1.00 46.01 429 ALA A C 1
ATOM 6722 O O . ALA A 1 420 ? 111.660 91.089 185.248 1.00 47.20 429 ALA A O 1
ATOM 6729 N N . ALA A 1 421 ? 111.549 88.862 184.948 1.00 42.33 430 ALA A N 1
ATOM 6730 C CA . ALA A 1 421 ? 110.387 88.685 185.813 1.00 32.46 430 ALA A CA 1
ATOM 6731 C C . ALA A 1 421 ? 110.751 88.847 187.291 1.00 31.63 430 ALA A C 1
ATOM 6732 O O . ALA A 1 421 ? 109.881 89.107 188.125 1.00 35.04 430 ALA A O 1
ATOM 6739 N N . LYS A 1 422 ? 112.032 88.688 187.612 1.00 28.35 431 LYS A N 1
ATOM 6740 C CA . LYS A 1 422 ? 112.509 88.888 188.978 1.00 35.20 431 LYS A CA 1
ATOM 6741 C C . LYS A 1 422 ? 112.818 90.357 189.238 1.00 36.35 431 LYS A C 1
ATOM 6742 O O . LYS A 1 422 ? 112.859 90.796 190.387 1.00 35.00 431 LYS A O 1
ATOM 6761 N N . GLN A 1 423 ? 113.037 91.112 188.167 1.00 41.75 432 GLN A N 1
ATOM 6762 C CA . GLN A 1 423 ? 113.226 92.553 188.278 1.00 46.83 432 GLN A CA 1
ATOM 6763 C C . GLN A 1 423 ? 111.960 93.204 188.830 1.00 42.67 432 GLN A C 1
ATOM 6764 O O . GLN A 1 423 ? 112.030 94.175 189.584 1.00 45.17 432 GLN A O 1
ATOM 6778 N N . ILE A 1 424 ? 110.809 92.654 188.447 1.00 37.96 433 ILE A N 1
ATOM 6779 C CA . ILE A 1 424 ? 109.509 93.216 188.803 1.00 30.09 433 ILE A CA 1
ATOM 6780 C C . ILE A 1 424 ? 108.716 92.291 189.724 1.00 29.58 433 ILE A C 1
ATOM 6781 O O . ILE A 1 424 ? 107.485 92.282 189.702 1.00 35.58 433 ILE A O 1
ATOM 6797 N N . ALA A 1 425 ? 109.418 91.518 190.541 1.00 29.43 434 ALA A N 1
ATOM 6798 C CA . ALA A 1 425 ? 108.755 90.625 191.484 1.00 32.30 434 ALA A CA 1
ATOM 6799 C C . ALA A 1 425 ? 108.016 91.408 192.571 1.00 29.52 434 ALA A C 1
ATOM 6800 O O . ALA A 1 425 ? 107.222 90.838 193.317 1.00 34.76 434 ALA A O 1
ATOM 6807 N N . TRP A 1 426 ? 108.276 92.711 192.649 1.00 22.39 435 TRP A N 1
ATOM 6808 C CA . TRP A 1 426 ? 107.714 93.556 193.702 1.00 18.91 435 TRP A CA 1
ATOM 6809 C C . TRP A 1 426 ? 106.329 94.100 193.364 1.00 20.08 435 TRP A C 1
ATOM 6810 O O . TRP A 1 426 ? 105.643 94.637 194.234 1.00 21.20 435 TRP A O 1
ATOM 6831 N N . ILE A 1 427 ? 105.918 93.971 192.107 1.00 20.26 436 ILE A N 1
ATOM 6832 C CA . ILE A 1 427 ? 104.657 94.561 191.667 1.00 17.69 436 ILE A CA 1
ATOM 6833 C C . ILE A 1 427 ? 103.456 93.893 192.330 1.00 20.26 436 ILE A C 1
ATOM 6834 O O . ILE A 1 427 ? 102.558 94.580 192.811 1.00 22.64 436 ILE A O 1
ATOM 6850 N N . LYS A 1 428 ? 103.436 92.563 192.350 1.00 22.40 437 LYS A N 1
ATOM 6851 C CA . LYS A 1 428 ? 102.308 91.826 192.917 1.00 17.65 437 LYS A CA 1
ATOM 6852 C C . LYS A 1 428 ? 102.062 92.222 194.370 1.00 20.97 437 LYS A C 1
ATOM 6853 O O . LYS A 1 428 ? 100.918 92.410 194.784 1.00 25.48 437 LYS A O 1
ATOM 6872 N N . ASP A 1 429 ? 103.138 92.362 195.138 1.00 19.07 438 ASP A N 1
ATOM 6873 C CA . ASP A 1 429 ? 103.024 92.721 196.546 1.00 20.41 438 ASP A CA 1
ATOM 6874 C C . ASP A 1 429 ? 102.583 94.168 196.723 1.00 26.75 438 ASP A C 1
ATOM 6875 O O . ASP A 1 429 ? 101.690 94.459 197.515 1.00 36.22 438 ASP A O 1
ATOM 6884 N N . LYS A 1 430 ? 103.211 95.070 195.978 1.00 29.86 439 LYS A N 1
ATOM 6885 C CA . LYS A 1 430 ? 102.955 96.498 196.126 1.00 29.62 439 LYS A CA 1
ATOM 6886 C C . LYS A 1 430 ? 101.536 96.867 195.708 1.00 26.04 439 LYS A C 1
ATOM 6887 O O . LYS A 1 430 ? 100.901 97.716 196.332 1.00 26.87 439 LYS A O 1
ATOM 6906 N N . LEU A 1 431 ? 101.036 96.225 194.659 1.00 20.35 440 LEU A N 1
ATOM 6907 C CA . LEU A 1 431 ? 99.689 96.501 194.179 1.00 16.92 440 LEU A CA 1
ATOM 6908 C C . LEU A 1 431 ? 98.644 96.089 195.210 1.00 19.94 440 LEU A C 1
ATOM 6909 O O . LEU A 1 431 ? 97.644 96.778 195.397 1.00 18.39 440 LEU A O 1
ATOM 6925 N N . LEU A 1 432 ? 98.876 94.965 195.879 1.00 22.75 441 LEU A N 1
ATOM 6926 C CA . LEU A 1 432 ? 97.911 94.450 196.843 1.00 17.04 441 LEU A CA 1
ATOM 6927 C C . LEU A 1 432 ? 97.986 95.195 198.177 1.00 17.12 441 LEU A C 1
ATOM 6928 O O . LEU A 1 432 ? 97.014 95.222 198.931 1.00 24.33 441 LEU A O 1
ATOM 6944 N N . HIS A 1 433 ? 99.131 95.806 198.464 1.00 12.51 442 HIS A N 1
ATOM 6945 C CA . HIS A 1 433 ? 99.267 96.629 199.663 1.00 13.59 442 HIS A CA 1
ATOM 6946 C C . HIS A 1 433 ? 98.391 97.876 199.569 1.00 15.20 442 HIS A C 1
ATOM 6947 O O . HIS A 1 433 ? 98.111 98.521 200.578 1.00 17.99 442 HIS A O 1
ATOM 6961 N N . ILE A 1 434 ? 97.969 98.217 198.353 1.00 21.19 443 ILE A N 1
ATOM 6962 C CA . ILE A 1 434 ? 97.130 99.393 198.126 1.00 21.39 443 ILE A CA 1
ATOM 6963 C C . ILE A 1 434 ? 95.759 99.201 198.764 1.00 22.52 443 ILE A C 1
ATOM 6964 O O . ILE A 1 434 ? 95.065 100.170 199.064 1.00 20.19 443 ILE A O 1
ATOM 6980 N N . TYR A 1 435 ? 95.374 97.949 198.984 1.00 24.32 444 TYR A N 1
ATOM 6981 C CA . TYR A 1 435 ? 94.060 97.660 199.541 1.00 23.31 444 TYR A CA 1
ATOM 6982 C C . TYR A 1 435 ? 93.919 98.180 200.972 1.00 20.06 444 TYR A C 1
ATOM 6983 O O . TYR A 1 435 ? 92.809 98.259 201.500 1.00 18.98 444 TYR A O 1
ATOM 7001 N N . TYR A 1 436 ? 95.039 98.540 201.593 1.00 11.55 445 TYR A N 1
ATOM 7002 C CA . TYR A 1 436 ? 95.019 99.089 202.946 1.00 15.70 445 TYR A CA 1
ATOM 7003 C C . TYR A 1 436 ? 94.744 100.593 202.955 1.00 19.49 445 TYR A C 1
ATOM 7004 O O . TYR A 1 436 ? 94.719 101.215 204.016 1.00 24.63 445 TYR A O 1
ATOM 7022 N N . GLN A 1 437 ? 94.540 101.176 201.777 1.00 19.90 446 GLN A N 1
ATOM 7023 C CA . GLN A 1 437 ? 94.277 102.609 201.673 1.00 23.55 446 GLN A CA 1
ATOM 7024 C C . GLN A 1 437 ? 92.844 102.920 202.074 1.00 33.99 446 GLN A C 1
ATOM 7025 O O . GLN A 1 437 ? 91.944 102.103 201.879 1.00 34.85 446 GLN A O 1
ATOM 7039 N N . ASN A 1 438 ? 92.642 104.107 202.636 1.00 45.50 447 ASN A N 1
ATOM 7040 C CA . ASN A 1 438 ? 91.311 104.556 203.021 1.00 50.87 447 ASN A CA 1
ATOM 7041 C C . ASN A 1 438 ? 90.430 104.777 201.801 1.00 46.55 447 ASN A C 1
ATOM 7042 O O . ASN A 1 438 ? 89.225 104.528 201.842 1.00 51.56 447 ASN A O 1
ATOM 7053 N N . SER A 1 439 ? 91.043 105.247 200.720 1.00 38.17 448 SER A N 1
ATOM 7054 C CA . SER A 1 439 ? 90.319 105.565 199.494 1.00 36.75 448 SER A CA 1
ATOM 7055 C C . SER A 1 439 ? 89.533 104.373 198.971 1.00 31.62 448 SER A C 1
ATOM 7056 O O . SER A 1 439 ? 90.097 103.312 198.705 1.00 30.70 448 SER A O 1
ATOM 7064 N N . ILE A 1 440 ? 88.225 104.554 198.826 1.00 31.30 449 ILE A N 1
ATOM 7065 C CA . ILE A 1 440 ? 87.370 103.509 198.278 1.00 30.23 449 ILE A CA 1
ATOM 7066 C C . ILE A 1 440 ? 87.692 103.286 196.804 1.00 28.02 449 ILE A C 1
ATOM 7067 O O . ILE A 1 440 ? 87.616 102.164 196.310 1.00 26.47 449 ILE A O 1
ATOM 7083 N N . ASP A 1 441 ? 88.059 104.358 196.110 1.00 30.91 450 ASP A N 1
ATOM 7084 C CA . ASP A 1 441 ? 88.394 104.271 194.693 1.00 30.96 450 ASP A CA 1
ATOM 7085 C C . ASP A 1 441 ? 89.624 103.395 194.468 1.00 29.37 450 ASP A C 1
ATOM 7086 O O . ASP A 1 441 ? 89.675 102.621 193.514 1.00 28.92 450 ASP A O 1
ATOM 7095 N N . ASP A 1 442 ? 90.612 103.527 195.349 1.00 29.73 451 ASP A N 1
ATOM 7096 C CA . ASP A 1 442 ? 91.821 102.713 195.272 1.00 27.62 451 ASP A CA 1
ATOM 7097 C C . ASP A 1 442 ? 91.525 101.242 195.535 1.00 23.94 451 ASP A C 1
ATOM 7098 O O . ASP A 1 442 ? 91.896 100.377 194.745 1.00 23.96 451 ASP A O 1
ATOM 7107 N N . ARG A 1 443 ? 90.855 100.968 196.651 1.00 24.88 452 ARG A N 1
ATOM 7108 C CA . ARG A 1 443 ? 90.561 99.599 197.062 1.00 19.23 452 ARG A CA 1
ATOM 7109 C C . ARG A 1 443 ? 89.795 98.826 195.998 1.00 16.82 452 ARG A C 1
ATOM 7110 O O . ARG A 1 443 ? 90.103 97.668 195.727 1.00 23.25 452 ARG A O 1
ATOM 7131 N N . LEU A 1 444 ? 88.802 99.465 195.390 1.00 16.86 453 LEU A N 1
ATOM 7132 C CA . LEU A 1 444 ? 88.003 98.811 194.362 1.00 19.26 453 LEU A CA 1
ATOM 7133 C C . LEU A 1 444 ? 88.804 98.586 193.081 1.00 19.76 453 LEU A C 1
ATOM 7134 O O . LEU A 1 444 ? 88.502 97.676 192.308 1.00 22.48 453 LEU A O 1
ATOM 7150 N N . LEU A 1 445 ? 89.824 99.407 192.856 1.00 16.82 454 LEU A N 1
ATOM 7151 C CA . LEU A 1 445 ? 90.652 99.259 191.667 1.00 12.79 454 LEU A CA 1
ATOM 7152 C C . LEU A 1 445 ? 91.594 98.070 191.815 1.00 20.19 454 LEU A C 1
ATOM 7153 O O . LEU A 1 445 ? 91.872 97.367 190.842 1.00 24.11 454 LEU A O 1
ATOM 7169 N N . VAL A 1 446 ? 92.085 97.850 193.032 1.00 17.77 455 VAL A N 1
ATOM 7170 C CA . VAL A 1 446 ? 92.925 96.690 193.311 1.00 16.05 455 VAL A CA 1
ATOM 7171 C C . VAL A 1 446 ? 92.160 95.403 193.020 1.00 20.78 455 VAL A C 1
ATOM 7172 O O . VAL A 1 446 ? 92.734 94.421 192.551 1.00 23.33 455 VAL A O 1
ATOM 7185 N N . GLU A 1 447 ? 90.864 95.412 193.313 1.00 21.37 456 GLU A N 1
ATOM 7186 C CA . GLU A 1 447 ? 90.018 94.253 193.061 1.00 23.13 456 GLU A CA 1
ATOM 7187 C C . GLU A 1 447 ? 89.885 93.988 191.567 1.00 22.95 456 GLU A C 1
ATOM 7188 O O . GLU A 1 447 ? 89.953 92.840 191.128 1.00 27.20 456 GLU A O 1
ATOM 7200 N N . ARG A 1 448 ? 89.691 95.048 190.788 1.00 22.56 457 ARG A N 1
ATOM 7201 C CA . ARG A 1 448 ? 89.590 94.911 189.340 1.00 26.42 457 ARG A CA 1
ATOM 7202 C C . ARG A 1 448 ? 90.910 94.422 188.758 1.00 22.06 457 ARG A C 1
ATOM 7203 O O . ARG A 1 448 ? 90.926 93.571 187.868 1.00 24.87 457 ARG A O 1
ATOM 7224 N N . ILE A 1 449 ? 92.012 94.961 189.270 1.00 15.98 458 ILE A N 1
ATOM 7225 C CA . ILE A 1 449 ? 93.343 94.564 188.823 1.00 14.84 458 ILE A CA 1
ATOM 7226 C C . ILE A 1 449 ? 93.600 93.089 189.117 1.00 14.90 458 ILE A C 1
ATOM 7227 O O . ILE A 1 449 ? 94.130 92.364 188.278 1.00 16.48 458 ILE A O 1
ATOM 7243 N N . PHE A 1 450 ? 93.235 92.655 190.317 1.00 17.66 459 PHE A N 1
ATOM 7244 C CA . PHE A 1 450 ? 93.423 91.265 190.713 1.00 12.96 459 PHE A CA 1
ATOM 7245 C C . PHE A 1 450 ? 92.622 90.325 189.819 1.00 11.82 459 PHE A C 1
ATOM 7246 O O . PHE A 1 450 ? 93.080 89.238 189.481 1.00 17.23 459 PHE A O 1
ATOM 7263 N N . ALA A 1 451 ? 91.429 90.757 189.429 1.00 12.45 460 ALA A N 1
ATOM 7264 C CA . ALA A 1 451 ? 90.541 89.928 188.626 1.00 15.87 460 ALA A CA 1
ATOM 7265 C C . ALA A 1 451 ? 90.959 89.867 187.154 1.00 20.50 460 ALA A C 1
ATOM 7266 O O . ALA A 1 451 ? 90.661 88.889 186.466 1.00 20.45 460 ALA A O 1
ATOM 7273 N N . GLN A 1 452 ? 91.649 90.900 186.678 1.00 25.05 461 GLN A N 1
ATOM 7274 C CA . GLN A 1 452 ? 92.011 90.993 185.262 1.00 30.37 461 GLN A CA 1
ATOM 7275 C C . GLN A 1 452 ? 93.475 90.667 184.966 1.00 29.75 461 GLN A C 1
ATOM 7276 O O . GLN A 1 452 ? 93.772 89.977 183.990 1.00 35.76 461 GLN A O 1
ATOM 7290 N N . TYR A 1 453 ? 94.384 91.150 185.808 1.00 23.13 462 TYR A N 1
ATOM 7291 C CA . TYR A 1 453 ? 95.807 91.148 185.473 1.00 23.58 462 TYR A CA 1
ATOM 7292 C C . TYR A 1 453 ? 96.653 90.184 186.298 1.00 25.65 462 TYR A C 1
ATOM 7293 O O . TYR A 1 453 ? 97.692 89.719 185.832 1.00 32.79 462 TYR A O 1
ATOM 7328 N N . VAL A 1 455 ? 95.208 87.385 188.434 1.00 15.52 464 VAL A N 1
ATOM 7329 C CA . VAL A 1 455 ? 94.595 86.074 188.269 1.00 15.64 464 VAL A CA 1
ATOM 7330 C C . VAL A 1 455 ? 93.415 86.219 187.310 1.00 18.82 464 VAL A C 1
ATOM 7331 O O . VAL A 1 455 ? 92.262 86.249 187.740 1.00 18.80 464 VAL A O 1
ATOM 7344 N N . PRO A 1 456 ? 93.708 86.330 186.003 1.00 24.34 465 PRO A N 1
ATOM 7345 C CA . PRO A 1 456 ? 92.701 86.596 184.968 1.00 25.00 465 PRO A CA 1
ATOM 7346 C C . PRO A 1 456 ? 91.456 85.726 185.095 1.00 24.63 465 PRO A C 1
ATOM 7347 O O . PRO A 1 456 ? 91.554 84.508 185.216 1.00 27.73 465 PRO A O 1
ATOM 7358 N N . HIS A 1 457 ? 90.293 86.364 185.064 1.00 25.96 466 HIS A N 1
ATOM 7359 C CA . HIS A 1 457 ? 89.034 85.670 185.277 1.00 27.45 466 HIS A CA 1
ATOM 7360 C C . HIS A 1 457 ? 88.670 84.774 184.098 1.00 31.86 466 HIS A C 1
ATOM 7361 O O . HIS A 1 457 ? 88.019 83.743 184.272 1.00 36.10 466 HIS A O 1
ATOM 7375 N N . ASN A 1 458 ? 89.099 85.165 182.902 1.00 35.28 467 ASN A N 1
ATOM 7376 C CA . ASN A 1 458 ? 88.729 84.446 181.686 1.00 36.15 467 ASN A CA 1
ATOM 7377 C C . ASN A 1 458 ? 89.445 83.102 181.550 1.00 29.82 467 ASN A C 1
ATOM 7378 O O . ASN A 1 458 ? 89.141 82.317 180.652 1.00 30.10 467 ASN A O 1
ATOM 7389 N N . LEU A 1 459 ? 90.393 82.839 182.442 1.00 27.47 468 LEU A N 1
ATOM 7390 C CA . LEU A 1 459 ? 91.077 81.553 182.469 1.00 28.88 468 LEU A CA 1
ATOM 7391 C C . LEU A 1 459 ? 90.108 80.440 182.850 1.00 29.99 468 LEU A C 1
ATOM 7392 O O . LEU A 1 459 ? 89.165 80.662 183.606 1.00 32.12 468 LEU A O 1
ATOM 7408 N N . GLU A 1 460 ? 90.341 79.246 182.318 1.00 31.74 469 GLU A N 1
ATOM 7409 C CA . GLU A 1 460 ? 89.527 78.089 182.663 1.00 35.08 469 GLU A CA 1
ATOM 7410 C C . GLU A 1 460 ? 89.781 77.737 184.124 1.00 33.23 469 GLU A C 1
ATOM 7411 O O . GLU A 1 460 ? 90.842 78.055 184.663 1.00 37.94 469 GLU A O 1
ATOM 7423 N N . THR A 1 461 ? 88.803 77.094 184.757 1.00 27.30 470 THR A N 1
ATOM 7424 C CA . THR A 1 461 ? 88.828 76.847 186.197 1.00 26.62 470 THR A CA 1
ATOM 7425 C C . THR A 1 461 ? 90.150 76.259 186.688 1.00 27.56 470 THR A C 1
ATOM 7426 O O . THR A 1 461 ? 90.792 76.825 187.575 1.00 26.41 470 THR A O 1
ATOM 7437 N N . THR A 1 462 ? 90.557 75.133 186.111 1.00 32.12 471 THR A N 1
ATOM 7438 C CA . THR A 1 462 ? 91.774 74.449 186.548 1.00 33.35 471 THR A CA 1
ATOM 7439 C C . THR A 1 462 ? 93.009 75.322 186.349 1.00 32.94 471 THR A C 1
ATOM 7440 O O . THR A 1 462 ? 93.918 75.326 187.181 1.00 32.98 471 THR A O 1
ATOM 7451 N N . GLU A 1 463 ? 93.038 76.058 185.244 1.00 35.85 472 GLU A N 1
ATOM 7452 C CA . GLU A 1 463 ? 94.141 76.966 184.957 1.00 37.90 472 GLU A CA 1
ATOM 7453 C C . GLU A 1 463 ? 94.087 78.180 185.880 1.00 30.67 472 GLU A C 1
ATOM 7454 O O . GLU A 1 463 ? 95.120 78.726 186.271 1.00 26.04 472 GLU A O 1
ATOM 7466 N N . ARG A 1 464 ? 92.871 78.591 186.228 1.00 26.57 473 ARG A N 1
ATOM 7467 C CA . ARG A 1 464 ? 92.664 79.775 187.051 1.00 21.17 473 ARG A CA 1
ATOM 7468 C C . ARG A 1 464 ? 93.114 79.551 188.494 1.00 20.59 473 ARG A C 1
ATOM 7469 O O . ARG A 1 464 ? 93.615 80.472 189.139 1.00 20.33 473 ARG A O 1
ATOM 7507 N N . LYS A 1 466 ? 95.343 77.102 189.317 1.00 30.34 475 LYS A N 1
ATOM 7508 C CA . LYS A 1 466 ? 96.775 76.853 189.211 1.00 33.37 475 LYS A CA 1
ATOM 7509 C C . LYS A 1 466 ? 97.502 78.187 189.303 1.00 29.93 475 LYS A C 1
ATOM 7510 O O . LYS A 1 466 ? 98.541 78.303 189.951 1.00 31.55 475 LYS A O 1
ATOM 7529 N N . CYS A 1 467 ? 96.931 79.197 188.656 1.00 24.93 476 CYS A N 1
ATOM 7530 C CA . CYS A 1 467 ? 97.484 80.541 188.685 1.00 22.46 476 CYS A CA 1
ATOM 7531 C C . CYS A 1 467 ? 97.443 81.111 190.102 1.00 21.95 476 CYS A C 1
ATOM 7532 O O . CYS A 1 467 ? 98.458 81.577 190.622 1.00 22.79 476 CYS A O 1
ATOM 7540 N N . LEU A 1 468 ? 96.270 81.054 190.726 1.00 20.50 477 LEU A N 1
ATOM 7541 C CA . LEU A 1 468 ? 96.079 81.610 192.062 1.00 21.36 477 LEU A CA 1
ATOM 7542 C C . LEU A 1 468 ? 96.933 80.889 193.095 1.00 19.12 477 LEU A C 1
ATOM 7543 O O . LEU A 1 468 ? 97.490 81.513 193.999 1.00 14.68 477 LEU A O 1
ATOM 7559 N N . TYR A 1 469 ? 97.018 79.570 192.955 1.00 24.54 478 TYR A N 1
ATOM 7560 C CA . TYR A 1 469 ? 97.722 78.726 193.914 1.00 22.90 478 TYR A CA 1
ATOM 7561 C C . TYR A 1 469 ? 99.179 79.153 194.072 1.00 23.89 478 TYR A C 1
ATOM 7562 O O . TYR A 1 469 ? 99.653 79.363 195.189 1.00 21.63 478 TYR A O 1
ATOM 7580 N N . TYR A 1 470 ? 99.880 79.301 192.952 1.00 27.50 479 TYR A N 1
ATOM 7581 C CA . TYR A 1 470 ? 101.298 79.641 192.987 1.00 24.47 479 TYR A CA 1
ATOM 7582 C C . TYR A 1 470 ? 101.514 81.123 193.277 1.00 22.61 479 TYR A C 1
ATOM 7583 O O . TYR A 1 470 ? 102.553 81.511 193.813 1.00 26.36 479 TYR A O 1
ATOM 7601 N N . LEU A 1 471 ? 100.533 81.949 192.932 1.00 18.54 480 LEU A N 1
ATOM 7602 C CA . LEU A 1 471 ? 100.587 83.364 193.280 1.00 18.65 480 LEU A CA 1
ATOM 7603 C C . LEU A 1 471 ? 100.533 83.528 194.793 1.00 23.96 480 LEU A C 1
ATOM 7604 O O . LEU A 1 471 ? 101.385 84.187 195.389 1.00 26.57 480 LEU A O 1
ATOM 7620 N N . TYR A 1 472 ? 99.525 82.915 195.405 1.00 27.50 481 TYR A N 1
ATOM 7621 C CA . TYR A 1 472 ? 99.310 83.013 196.845 1.00 26.35 481 TYR A CA 1
ATOM 7622 C C . TYR A 1 472 ? 100.512 82.480 197.624 1.00 26.38 481 TYR A C 1
ATOM 7623 O O . TYR A 1 472 ? 100.750 82.875 198.765 1.00 27.19 481 TYR A O 1
ATOM 7641 N N . ALA A 1 473 ? 101.276 81.592 196.994 1.00 27.28 482 ALA A N 1
ATOM 7642 C CA . ALA A 1 473 ? 102.434 80.982 197.638 1.00 25.26 482 ALA A CA 1
ATOM 7643 C C . ALA A 1 473 ? 103.664 81.886 197.596 1.00 24.48 482 ALA A C 1
ATOM 7644 O O . ALA A 1 473 ? 104.634 81.648 198.316 1.00 24.80 482 ALA A O 1
ATOM 7651 N N . THR A 1 474 ? 103.615 82.920 196.758 1.00 24.81 483 THR A N 1
ATOM 7652 C CA . THR A 1 474 ? 104.767 83.794 196.538 1.00 23.43 483 THR A CA 1
ATOM 7653 C C . THR A 1 474 ? 104.520 85.242 196.970 1.00 21.75 483 THR A C 1
ATOM 7654 O O . THR A 1 474 ? 105.367 86.110 196.757 1.00 18.61 483 THR A O 1
ATOM 7665 N N . LEU A 1 475 ? 103.369 85.503 197.580 1.00 22.98 484 LEU A N 1
ATOM 7666 C CA . LEU A 1 475 ? 103.021 86.863 197.980 1.00 20.63 484 LEU A CA 1
ATOM 7667 C C . LEU A 1 475 ? 103.619 87.245 199.332 1.00 19.04 484 LEU A C 1
ATOM 7668 O O . LEU A 1 475 ? 103.909 86.390 200.168 1.00 17.54 484 LEU A O 1
ATOM 7684 N N . ASP A 1 476 ? 103.809 88.547 199.516 1.00 26.19 485 ASP A N 1
ATOM 7685 C CA . ASP A 1 476 ? 104.244 89.124 200.783 1.00 29.84 485 ASP A CA 1
ATOM 7686 C C . ASP A 1 476 ? 103.272 88.742 201.900 1.00 31.87 485 ASP A C 1
ATOM 7687 O O . ASP A 1 476 ? 102.152 88.303 201.634 1.00 30.72 485 ASP A O 1
ATOM 7696 N N . LEU A 1 477 ? 103.695 88.901 203.149 1.00 31.89 486 LEU A N 1
ATOM 7697 C CA . LEU A 1 477 ? 102.827 88.577 204.277 1.00 33.32 486 LEU A CA 1
ATOM 7698 C C . LEU A 1 477 ? 101.618 89.511 204.329 1.00 31.56 486 LEU A C 1
ATOM 7699 O O . LEU A 1 477 ? 100.494 89.065 204.546 1.00 34.42 486 LEU A O 1
ATOM 7715 N N . ASN A 1 478 ? 101.850 90.806 204.135 1.00 28.52 487 ASN A N 1
ATOM 7716 C CA . ASN A 1 478 ? 100.760 91.778 204.125 1.00 23.74 487 ASN A CA 1
ATOM 7717 C C . ASN A 1 478 ? 99.935 91.681 202.847 1.00 23.97 487 ASN A C 1
ATOM 7718 O O . ASN A 1 478 ? 98.783 92.115 202.804 1.00 18.77 487 ASN A O 1
ATOM 7729 N N . ALA A 1 479 ? 100.528 91.109 201.805 1.00 27.49 488 ALA A N 1
ATOM 7730 C CA . ALA A 1 479 ? 99.827 90.934 200.543 1.00 25.67 488 ALA A CA 1
ATOM 7731 C C . ALA A 1 479 ? 98.718 89.891 200.686 1.00 27.20 488 ALA A C 1
ATOM 7732 O O . ALA A 1 479 ? 97.583 90.131 200.273 1.00 26.73 488 ALA A O 1
ATOM 7739 N N . VAL A 1 480 ? 99.038 88.742 201.277 1.00 26.96 489 VAL A N 1
ATOM 7740 C CA . VAL A 1 480 ? 98.035 87.696 201.470 1.00 26.54 489 VAL A CA 1
ATOM 7741 C C . VAL A 1 480 ? 96.973 88.161 202.464 1.00 21.80 489 VAL A C 1
ATOM 7742 O O . VAL A 1 480 ? 95.800 87.816 202.331 1.00 24.76 489 VAL A O 1
ATOM 7755 N N . LYS A 1 481 ? 97.384 88.947 203.454 1.00 15.46 490 LYS A N 1
ATOM 7756 C CA . LYS A 1 481 ? 96.437 89.530 204.396 1.00 18.94 490 LYS A CA 1
ATOM 7757 C C . LYS A 1 481 ? 95.442 90.419 203.653 1.00 20.30 490 LYS A C 1
ATOM 7758 O O . LYS A 1 481 ? 94.238 90.350 203.895 1.00 24.01 490 LYS A O 1
ATOM 7777 N N . ALA A 1 482 ? 95.954 91.246 202.745 1.00 17.33 491 ALA A N 1
ATOM 7778 C CA . ALA A 1 482 ? 95.110 92.137 201.958 1.00 16.91 491 ALA A CA 1
ATOM 7779 C C . ALA A 1 482 ? 94.127 91.322 201.137 1.00 16.92 491 ALA A C 1
ATOM 7780 O O . ALA A 1 482 ? 92.960 91.686 200.988 1.00 16.76 491 ALA A O 1
ATOM 7787 N N . LEU A 1 483 ? 94.611 90.205 200.613 1.00 18.63 492 LEU A N 1
ATOM 7788 C CA . LEU A 1 483 ? 93.805 89.354 199.755 1.00 18.81 492 LEU A CA 1
ATOM 7789 C C . LEU A 1 483 ? 92.724 88.639 200.564 1.00 22.80 492 LEU A C 1
ATOM 7790 O O . LEU A 1 483 ? 91.625 88.400 200.068 1.00 24.36 492 LEU A O 1
ATOM 7806 N N . ASN A 1 484 ? 93.038 88.308 201.814 1.00 23.36 493 ASN A N 1
ATOM 7807 C CA . ASN A 1 484 ? 92.056 87.700 202.703 1.00 21.95 493 ASN A CA 1
ATOM 7808 C C . ASN A 1 484 ? 90.964 88.705 203.059 1.00 20.82 493 ASN A C 1
ATOM 7809 O O . ASN A 1 484 ? 89.777 88.377 203.044 1.00 21.78 493 ASN A O 1
ATOM 7820 N N . GLU A 1 485 ? 91.375 89.932 203.366 1.00 18.25 494 GLU A N 1
ATOM 7821 C CA . GLU A 1 485 ? 90.440 91.005 203.691 1.00 18.18 494 GLU A CA 1
ATOM 7822 C C . GLU A 1 485 ? 89.517 91.299 202.511 1.00 20.43 494 GLU A C 1
ATOM 7823 O O . GLU A 1 485 ? 88.355 91.662 202.694 1.00 24.96 494 GLU A O 1
ATOM 7852 N N . TRP A 1 487 ? 88.494 89.044 200.166 1.00 19.46 496 TRP A N 1
ATOM 7853 C CA . TRP A 1 487 ? 87.508 87.966 200.156 1.00 17.52 496 TRP A CA 1
ATOM 7854 C C . TRP A 1 487 ? 86.403 88.268 201.162 1.00 15.13 496 TRP A C 1
ATOM 7855 O O . TRP A 1 487 ? 85.215 88.174 200.856 1.00 12.90 496 TRP A O 1
ATOM 7876 N N . LYS A 1 488 ? 86.824 88.629 202.370 1.00 17.42 497 LYS A N 1
ATOM 7877 C CA . LYS A 1 488 ? 85.921 88.850 203.492 1.00 13.42 497 LYS A CA 1
ATOM 7878 C C . LYS A 1 488 ? 84.965 90.014 203.243 1.00 15.75 497 LYS A C 1
ATOM 7879 O O . LYS A 1 488 ? 83.794 89.949 203.612 1.00 18.75 497 LYS A O 1
ATOM 7898 N N . CYS A 1 489 ? 85.459 91.070 202.603 1.00 18.94 498 CYS A N 1
ATOM 7899 C CA . CYS A 1 489 ? 84.639 92.246 202.324 1.00 16.03 498 CYS A CA 1
ATOM 7900 C C . CYS A 1 489 ? 83.553 91.959 201.286 1.00 18.48 498 CYS A C 1
ATOM 7901 O O . CYS A 1 489 ? 82.430 92.448 201.409 1.00 22.70 498 CYS A O 1
ATOM 7909 N N . GLN A 1 490 ? 83.884 91.174 200.265 1.00 16.90 499 GLN A N 1
ATOM 7910 C CA . GLN A 1 490 ? 82.901 90.795 199.256 1.00 19.25 499 GLN A CA 1
ATOM 7911 C C . GLN A 1 490 ? 81.824 89.928 199.891 1.00 23.28 499 GLN A C 1
ATOM 7912 O O . GLN A 1 490 ? 80.635 90.127 199.647 1.00 25.96 499 GLN A O 1
ATOM 7926 N N . ASN A 1 491 ? 82.253 88.967 200.706 1.00 21.87 500 ASN A N 1
ATOM 7927 C CA . ASN A 1 491 ? 81.332 88.097 201.429 1.00 20.03 500 ASN A CA 1
ATOM 7928 C C . ASN A 1 491 ? 80.314 88.913 202.209 1.00 21.40 500 ASN A C 1
ATOM 7929 O O . ASN A 1 491 ? 79.113 88.651 202.160 1.00 27.77 500 ASN A O 1
ATOM 7940 N N . LEU A 1 492 ? 80.812 89.910 202.927 1.00 17.42 501 LEU A N 1
ATOM 7941 C CA . LEU A 1 492 ? 79.970 90.788 203.720 1.00 19.48 501 LEU A CA 1
ATOM 7942 C C . LEU A 1 492 ? 79.015 91.583 202.826 1.00 20.06 501 LEU A C 1
ATOM 7943 O O . LEU A 1 492 ? 77.855 91.794 203.184 1.00 22.82 501 LEU A O 1
ATOM 7959 N N . LEU A 1 493 ? 79.496 92.008 201.660 1.00 15.41 502 LEU A N 1
ATOM 7960 C CA . LEU A 1 493 ? 78.672 92.785 200.733 1.00 12.46 502 LEU A CA 1
ATOM 7961 C C . LEU A 1 493 ? 77.597 91.930 200.073 1.00 18.33 502 LEU A C 1
ATOM 7962 O O . LEU A 1 493 ? 76.462 92.375 199.910 1.00 21.48 502 LEU A O 1
ATOM 7978 N N . ARG A 1 494 ? 77.959 90.716 199.671 1.00 19.48 503 ARG A N 1
ATOM 7979 C CA . ARG A 1 494 ? 76.992 89.799 199.079 1.00 16.27 503 ARG A CA 1
ATOM 7980 C C . ARG A 1 494 ? 75.867 89.531 200.074 1.00 20.00 503 ARG A C 1
ATOM 7981 O O . ARG A 1 494 ? 74.695 89.494 199.704 1.00 22.36 503 ARG A O 1
ATOM 8002 N N . HIS A 1 495 ? 76.228 89.361 201.342 1.00 18.26 504 HIS A N 1
ATOM 8003 C CA . HIS A 1 495 ? 75.236 89.132 202.386 1.00 20.55 504 HIS A CA 1
ATOM 8004 C C . HIS A 1 495 ? 74.324 90.340 202.571 1.00 16.92 504 HIS A C 1
ATOM 8005 O O . HIS A 1 495 ? 73.123 90.191 202.793 1.00 13.66 504 HIS A O 1
ATOM 8019 N N . GLN A 1 496 ? 74.896 91.534 202.481 1.00 15.64 505 GLN A N 1
ATOM 8020 C CA . GLN A 1 496 ? 74.118 92.755 202.631 1.00 16.49 505 GLN A CA 1
ATOM 8021 C C . GLN A 1 496 ? 73.102 92.900 201.503 1.00 15.61 505 GLN A C 1
ATOM 8022 O O . GLN A 1 496 ? 72.008 93.421 201.714 1.00 16.57 505 GLN A O 1
ATOM 8036 N N . VAL A 1 497 ? 73.455 92.427 200.311 1.00 14.29 506 VAL A N 1
ATOM 8037 C CA . VAL A 1 497 ? 72.548 92.517 199.171 1.00 14.97 506 VAL A CA 1
ATOM 8038 C C . VAL A 1 497 ? 71.408 91.510 199.311 1.00 19.98 506 VAL A C 1
ATOM 8039 O O . VAL A 1 497 ? 70.254 91.840 199.030 1.00 22.94 506 VAL A O 1
ATOM 8052 N N . LYS A 1 498 ? 71.723 90.288 199.741 1.00 17.78 507 LYS A N 1
ATOM 8053 C CA . LYS A 1 498 ? 70.683 89.281 199.940 1.00 17.91 507 LYS A CA 1
ATOM 8054 C C . LYS A 1 498 ? 69.711 89.750 201.016 1.00 17.20 507 LYS A C 1
ATOM 8055 O O . LYS A 1 498 ? 68.506 89.513 200.921 1.00 19.78 507 LYS A O 1
ATOM 8074 N N . ASP A 1 499 ? 70.239 90.420 202.036 1.00 12.91 508 ASP A N 1
ATOM 8075 C CA . ASP A 1 499 ? 69.406 90.974 203.094 1.00 14.76 508 ASP A CA 1
ATOM 8076 C C . ASP A 1 499 ? 68.468 92.035 202.534 1.00 16.81 508 ASP A C 1
ATOM 8077 O O . ASP A 1 499 ? 67.302 92.109 202.922 1.00 21.81 508 ASP A O 1
ATOM 8086 N N . LEU A 1 500 ? 68.981 92.851 201.620 1.00 13.34 509 LEU A N 1
ATOM 8087 C CA . LEU A 1 500 ? 68.183 93.910 201.015 1.00 10.23 509 LEU A CA 1
ATOM 8088 C C . LEU A 1 500 ? 67.050 93.317 200.186 1.00 17.09 509 LEU A C 1
ATOM 8089 O O . LEU A 1 500 ? 65.922 93.809 200.222 1.00 19.68 509 LEU A O 1
ATOM 8105 N N . LEU A 1 501 ? 67.356 92.259 199.440 1.00 19.53 510 LEU A N 1
ATOM 8106 C CA . LEU A 1 501 ? 66.356 91.592 198.614 1.00 19.06 510 LEU A CA 1
ATOM 8107 C C . LEU A 1 501 ? 65.262 90.972 199.472 1.00 19.52 510 LEU A C 1
ATOM 8108 O O . LEU A 1 501 ? 64.084 91.030 199.124 1.00 23.79 510 LEU A O 1
ATOM 8124 N N . ASP A 1 502 ? 65.656 90.380 200.594 1.00 17.93 511 ASP A N 1
ATOM 8125 C CA . ASP A 1 502 ? 64.697 89.765 201.499 1.00 20.34 511 ASP A CA 1
ATOM 8126 C C . ASP A 1 502 ? 63.783 90.822 202.117 1.00 21.43 511 ASP A C 1
ATOM 8127 O O . ASP A 1 502 ? 62.601 90.568 202.346 1.00 26.98 511 ASP A O 1
ATOM 8136 N N . LEU A 1 503 ? 64.328 92.008 202.379 1.00 18.95 512 LEU A N 1
ATOM 8137 C CA . LEU A 1 503 ? 63.533 93.108 202.922 1.00 17.37 512 LEU A CA 1
ATOM 8138 C C . LEU A 1 503 ? 62.502 93.594 201.906 1.00 19.90 512 LEU A C 1
ATOM 8139 O O . LEU A 1 503 ? 61.372 93.924 202.262 1.00 27.54 512 LEU A O 1
ATOM 8155 N N . ILE A 1 504 ? 62.901 93.638 200.640 1.00 13.06 513 ILE A N 1
ATOM 8156 C CA . ILE A 1 504 ? 62.020 94.097 199.574 1.00 18.02 513 ILE A CA 1
ATOM 8157 C C . ILE A 1 504 ? 60.884 93.102 199.332 1.00 21.56 513 ILE A C 1
ATOM 8158 O O . ILE A 1 504 ? 59.795 93.485 198.907 1.00 21.22 513 ILE A O 1
ATOM 8174 N N . LYS A 1 505 ? 61.139 91.828 199.613 1.00 25.88 514 LYS A N 1
ATOM 8175 C CA . LYS A 1 505 ? 60.137 90.787 199.409 1.00 31.64 514 LYS A CA 1
ATOM 8176 C C . LYS A 1 505 ? 59.057 90.812 200.487 1.00 30.72 514 LYS A C 1
ATOM 8177 O O . LYS A 1 505 ? 57.993 90.217 200.317 1.00 31.30 514 LYS A O 1
ATOM 8196 N N . GLN A 1 506 ? 59.328 91.496 201.594 1.00 30.54 515 GLN A N 1
ATOM 8197 C CA . GLN A 1 506 ? 58.366 91.579 202.690 1.00 29.20 515 GLN A CA 1
ATOM 8198 C C . GLN A 1 506 ? 57.175 92.462 202.332 1.00 29.26 515 GLN A C 1
ATOM 8199 O O . GLN A 1 506 ? 57.272 93.305 201.441 1.00 34.45 515 GLN A O 1
ATOM 8213 N N . PRO A 1 507 ? 56.040 92.270 203.025 1.00 25.90 516 PRO A N 1
ATOM 8214 C CA . PRO A 1 507 ? 54.933 93.224 202.904 1.00 24.57 516 PRO A CA 1
ATOM 8215 C C . PRO A 1 507 ? 55.377 94.624 203.303 1.00 23.27 516 PRO A C 1
ATOM 8216 O O . PRO A 1 507 ? 55.915 94.808 204.394 1.00 27.54 516 PRO A O 1
ATOM 8227 N N . LYS A 1 508 ? 55.147 95.597 202.429 1.00 18.81 517 LYS A N 1
ATOM 8228 C CA . LYS A 1 508 ? 55.696 96.935 202.611 1.00 15.56 517 LYS A CA 1
ATOM 8229 C C . LYS A 1 508 ? 54.971 97.723 203.699 1.00 19.40 517 LYS A C 1
ATOM 8230 O O . LYS A 1 508 ? 53.806 98.092 203.544 1.00 26.79 517 LYS A O 1
ATOM 8249 N N . THR A 1 509 ? 55.678 97.961 204.802 1.00 20.34 518 THR A N 1
ATOM 8250 C CA . THR A 1 509 ? 55.215 98.843 205.873 1.00 21.21 518 THR A CA 1
ATOM 8251 C C . THR A 1 509 ? 56.180 100.012 206.060 1.00 24.63 518 THR A C 1
ATOM 8252 O O . THR A 1 509 ? 57.272 100.021 205.490 1.00 27.83 518 THR A O 1
ATOM 8263 N N . ASP A 1 510 ? 55.782 100.992 206.866 1.00 25.64 519 ASP A N 1
ATOM 8264 C CA . ASP A 1 510 ? 56.659 102.116 207.189 1.00 22.71 519 ASP A CA 1
ATOM 8265 C C . ASP A 1 510 ? 57.938 101.633 207.868 1.00 18.05 519 ASP A C 1
ATOM 8266 O O . ASP A 1 510 ? 58.983 102.272 207.763 1.00 17.29 519 ASP A O 1
ATOM 8275 N N . ALA A 1 511 ? 57.848 100.499 208.555 1.00 19.17 520 ALA A N 1
ATOM 8276 C CA . ALA A 1 511 ? 58.991 99.938 209.267 1.00 15.56 520 ALA A CA 1
ATOM 8277 C C . ALA A 1 511 ? 60.019 99.337 208.312 1.00 18.00 520 ALA A C 1
ATOM 8278 O O . ALA A 1 511 ? 61.216 99.591 208.438 1.00 22.17 520 ALA A O 1
ATOM 8285 N N . SER A 1 512 ? 59.555 98.534 207.360 1.00 19.08 521 SER A N 1
ATOM 8286 C CA . SER A 1 512 ? 60.462 97.895 206.412 1.00 17.68 521 SER A CA 1
ATOM 8287 C C . SER A 1 512 ? 61.064 98.938 205.479 1.00 16.47 521 SER A C 1
ATOM 8288 O O . SER A 1 512 ? 62.217 98.818 205.070 1.00 17.88 521 SER A O 1
ATOM 8296 N N . VAL A 1 513 ? 60.282 99.961 205.146 1.00 16.43 522 VAL A N 1
ATOM 8297 C CA . VAL A 1 513 ? 60.778 101.055 204.316 1.00 15.93 522 VAL A CA 1
ATOM 8298 C C . VAL A 1 513 ? 62.007 101.686 204.959 1.00 16.55 522 VAL A C 1
ATOM 8299 O O . VAL A 1 513 ? 62.955 102.064 204.273 1.00 19.33 522 VAL A O 1
ATOM 8312 N N . LYS A 1 514 ? 61.988 101.786 206.282 1.00 20.37 523 LYS A N 1
ATOM 8313 C CA . LYS A 1 514 ? 63.111 102.358 207.011 1.00 16.65 523 LYS A CA 1
ATOM 8314 C C . LYS A 1 514 ? 64.268 101.365 207.058 1.00 16.26 523 LYS A C 1
ATOM 8315 O O . LYS A 1 514 ? 65.429 101.747 206.903 1.00 21.18 523 LYS A O 1
ATOM 8334 N N . ALA A 1 515 ? 63.946 100.089 207.254 1.00 11.26 524 ALA A N 1
ATOM 8335 C CA . ALA A 1 515 ? 64.956 99.036 207.257 1.00 9.62 524 ALA A CA 1
ATOM 8336 C C . ALA A 1 515 ? 65.678 98.982 205.918 1.00 11.39 524 ALA A C 1
ATOM 8337 O O . ALA A 1 515 ? 66.893 98.805 205.863 1.00 21.10 524 ALA A O 1
ATOM 8344 N N . ILE A 1 516 ? 64.916 99.128 204.840 1.00 7.39 525 ILE A N 1
ATOM 8345 C CA . ILE A 1 516 ? 65.479 99.104 203.500 1.00 11.71 525 ILE A CA 1
ATOM 8346 C C . ILE A 1 516 ? 66.429 100.275 203.293 1.00 19.51 525 ILE A C 1
ATOM 8347 O O . ILE A 1 516 ? 67.473 100.132 202.658 1.00 26.18 525 ILE A O 1
ATOM 8363 N N . PHE A 1 517 ? 66.061 101.436 203.821 1.00 18.73 526 PHE A N 1
ATOM 8364 C CA . PHE A 1 517 ? 66.891 102.621 203.668 1.00 19.65 526 PHE A CA 1
ATOM 8365 C C . PHE A 1 517 ? 68.202 102.463 204.430 1.00 20.34 526 PHE A C 1
ATOM 8366 O O . PHE A 1 517 ? 69.246 102.938 203.981 1.00 21.06 526 PHE A O 1
ATOM 8383 N N . SER A 1 518 ? 68.145 101.796 205.579 1.00 19.16 527 SER A N 1
ATOM 8384 C CA . SER A 1 518 ? 69.346 101.541 206.368 1.00 24.21 527 SER A CA 1
ATOM 8385 C C . SER A 1 518 ? 70.302 100.641 205.601 1.00 27.11 527 SER A C 1
ATOM 8386 O O . SER A 1 518 ? 71.501 100.908 205.542 1.00 32.15 527 SER A O 1
ATOM 8394 N N . LYS A 1 519 ? 69.767 99.574 205.014 1.00 23.59 528 LYS A N 1
ATOM 8395 C CA . LYS A 1 519 ? 70.583 98.638 204.251 1.00 24.09 528 LYS A CA 1
ATOM 8396 C C . LYS A 1 519 ? 71.224 99.329 203.058 1.00 28.04 528 LYS A C 1
ATOM 8397 O O . LYS A 1 519 ? 72.405 99.130 202.780 1.00 35.52 528 LYS A O 1
ATOM 8416 N N . VAL A 1 520 ? 70.434 100.133 202.355 1.00 20.28 529 VAL A N 1
ATOM 8417 C CA . VAL A 1 520 ? 70.933 100.888 201.215 1.00 18.47 529 VAL A CA 1
ATOM 8418 C C . VAL A 1 520 ? 72.090 101.782 201.644 1.00 28.72 529 VAL A C 1
ATOM 8419 O O . VAL A 1 520 ? 73.127 101.835 200.986 1.00 34.84 529 VAL A O 1
ATOM 8449 N N . VAL A 1 522 ? 74.100 101.401 204.014 1.00 33.71 531 VAL A N 1
ATOM 8450 C CA . VAL A 1 522 ? 75.273 100.598 204.357 1.00 26.14 531 VAL A CA 1
ATOM 8451 C C . VAL A 1 522 ? 76.033 100.149 203.112 1.00 29.82 531 VAL A C 1
ATOM 8452 O O . VAL A 1 522 ? 77.265 100.130 203.098 1.00 35.23 531 VAL A O 1
ATOM 8465 N N . ILE A 1 523 ? 75.292 99.774 202.076 1.00 27.41 532 ILE A N 1
ATOM 8466 C CA . ILE A 1 523 ? 75.891 99.301 200.835 1.00 27.82 532 ILE A CA 1
ATOM 8467 C C . ILE A 1 523 ? 76.656 100.411 200.117 1.00 38.96 532 ILE A C 1
ATOM 8468 O O . ILE A 1 523 ? 77.703 100.162 199.520 1.00 46.84 532 ILE A O 1
ATOM 8484 N N . THR A 1 524 ? 76.130 101.630 200.170 1.00 41.35 533 THR A N 1
ATOM 8485 C CA . THR A 1 524 ? 76.734 102.753 199.459 1.00 45.72 533 THR A CA 1
ATOM 8486 C C . THR A 1 524 ? 78.089 103.151 200.031 1.00 49.35 533 THR A C 1
ATOM 8487 O O . THR A 1 524 ? 78.915 103.729 199.326 1.00 58.24 533 THR A O 1
ATOM 8498 N N . ARG A 1 525 ? 78.317 102.851 201.305 1.00 41.75 534 ARG A N 1
ATOM 8499 C CA . ARG A 1 525 ? 79.621 103.097 201.912 1.00 46.52 534 ARG A CA 1
ATOM 8500 C C . ARG A 1 525 ? 80.695 102.234 201.250 1.00 44.46 534 ARG A C 1
ATOM 8501 O O . ARG A 1 525 ? 81.888 102.496 201.396 1.00 44.30 534 ARG A O 1
ATOM 8522 N N . ASN A 1 526 ? 80.257 101.205 200.529 1.00 45.69 535 ASN A N 1
ATOM 8523 C CA . ASN A 1 526 ? 81.153 100.320 199.790 1.00 45.13 535 ASN A CA 1
ATOM 8524 C C . ASN A 1 526 ? 81.114 100.600 198.289 1.00 40.00 535 ASN A C 1
ATOM 8525 O O . ASN A 1 526 ? 81.418 99.725 197.476 1.00 35.05 535 ASN A O 1
ATOM 8536 N N . LEU A 1 527 ? 80.736 101.825 197.931 1.00 40.25 536 LEU A N 1
ATOM 8537 C CA . LEU A 1 527 ? 80.672 102.244 196.533 1.00 37.95 536 LEU A CA 1
ATOM 8538 C C . LEU A 1 527 ? 81.358 103.594 196.345 1.00 36.43 536 LEU A C 1
ATOM 8539 O O . LEU A 1 527 ? 81.417 104.396 197.276 1.00 36.74 536 LEU A O 1
ATOM 8555 N N . PRO A 1 528 ? 81.880 103.850 195.136 1.00 39.78 537 PRO A N 1
ATOM 8556 C CA . PRO A 1 528 ? 82.577 105.113 194.872 1.00 44.59 537 PRO A CA 1
ATOM 8557 C C . PRO A 1 528 ? 81.615 106.281 194.675 1.00 47.56 537 PRO A C 1
ATOM 8558 O O . PRO A 1 528 ? 80.544 106.094 194.098 1.00 44.19 537 PRO A O 1
ATOM 8569 N N . ASP A 1 529 ? 82.005 107.463 195.147 1.00 55.28 538 ASP A N 1
ATOM 8570 C CA . ASP A 1 529 ? 81.179 108.663 195.039 1.00 62.71 538 ASP A CA 1
ATOM 8571 C C . ASP A 1 529 ? 79.858 108.476 195.790 1.00 72.09 538 ASP A C 1
ATOM 8572 O O . ASP A 1 529 ? 78.792 108.401 195.175 1.00 75.94 538 ASP A O 1
ATOM 8581 N N . PRO A 1 530 ? 79.926 108.404 197.131 1.00 78.33 539 PRO A N 1
ATOM 8582 C CA . PRO A 1 530 ? 78.730 108.188 197.956 1.00 79.65 539 PRO A CA 1
ATOM 8583 C C . PRO A 1 530 ? 77.722 109.335 197.873 1.00 81.78 539 PRO A C 1
ATOM 8584 O O . PRO A 1 530 ? 76.588 109.188 198.332 1.00 83.93 539 PRO A O 1
ATOM 8595 N N . GLY A 1 531 ? 78.131 110.459 197.296 1.00 82.89 540 GLY A N 1
ATOM 8596 C CA . GLY A 1 531 ? 77.231 111.580 197.096 1.00 82.85 540 GLY A CA 1
ATOM 8597 C C . GLY A 1 531 ? 76.180 111.267 196.047 1.00 84.16 540 GLY A C 1
ATOM 8598 O O . GLY A 1 531 ? 75.081 111.822 196.072 1.00 84.49 540 GLY A O 1
ATOM 8602 N N . LYS A 1 532 ? 76.525 110.370 195.127 1.00 88.09 541 LYS A N 1
ATOM 8603 C CA . LYS A 1 532 ? 75.621 109.958 194.057 1.00 90.37 541 LYS A CA 1
ATOM 8604 C C . LYS A 1 532 ? 75.088 108.548 194.294 1.00 85.23 541 LYS A C 1
ATOM 8605 O O . LYS A 1 532 ? 74.004 108.200 193.827 1.00 81.52 541 LYS A O 1
ATOM 8624 N N . ALA A 1 533 ? 75.855 107.741 195.022 1.00 87.83 542 ALA A N 1
ATOM 8625 C CA . ALA A 1 533 ? 75.492 106.348 195.269 1.00 85.72 542 ALA A CA 1
ATOM 8626 C C . ALA A 1 533 ? 74.198 106.230 196.072 1.00 81.04 542 ALA A C 1
ATOM 8627 O O . ALA A 1 533 ? 73.354 105.383 195.776 1.00 81.82 542 ALA A O 1
ATOM 8634 N N . GLN A 1 534 ? 74.054 107.074 197.090 1.00 82.94 543 GLN A N 1
ATOM 8635 C CA . GLN A 1 534 ? 72.857 107.079 197.926 1.00 83.81 543 GLN A CA 1
ATOM 8636 C C . GLN A 1 534 ? 71.609 107.296 197.077 1.00 82.15 543 GLN A C 1
ATOM 8637 O O . GLN A 1 534 ? 70.590 106.633 197.273 1.00 77.16 543 GLN A O 1
ATOM 8651 N N . ASP A 1 535 ? 71.704 108.221 196.128 1.00 84.15 544 ASP A N 1
ATOM 8652 C CA . ASP A 1 535 ? 70.580 108.549 195.259 1.00 85.20 544 ASP A CA 1
ATOM 8653 C C . ASP A 1 535 ? 70.373 107.492 194.177 1.00 76.74 544 ASP A C 1
ATOM 8654 O O . ASP A 1 535 ? 69.248 107.249 193.746 1.00 79.58 544 ASP A O 1
ATOM 8663 N N . PHE A 1 536 ? 71.461 106.872 193.733 1.00 66.31 545 PHE A N 1
ATOM 8664 C CA . PHE A 1 536 ? 71.375 105.839 192.709 1.00 60.82 545 PHE A CA 1
ATOM 8665 C C . PHE A 1 536 ? 70.804 104.551 193.283 1.00 60.54 545 PHE A C 1
ATOM 8666 O O . PHE A 1 536 ? 70.127 103.800 192.582 1.00 60.99 545 PHE A O 1
ATOM 8700 N N . LYS A 1 538 ? 68.656 104.507 195.738 1.00 61.58 547 LYS A N 1
ATOM 8701 C CA . LYS A 1 538 ? 67.237 104.806 195.881 1.00 61.40 547 LYS A CA 1
ATOM 8702 C C . LYS A 1 538 ? 66.519 104.372 194.610 1.00 54.09 547 LYS A C 1
ATOM 8703 O O . LYS A 1 538 ? 65.487 103.703 194.660 1.00 51.66 547 LYS A O 1
ATOM 8722 N N . LYS A 1 539 ? 67.077 104.772 193.472 1.00 51.21 548 LYS A N 1
ATOM 8723 C CA . LYS A 1 539 ? 66.573 104.357 192.169 1.00 47.15 548 LYS A CA 1
ATOM 8724 C C . LYS A 1 539 ? 66.627 102.841 192.048 1.00 41.99 548 LYS A C 1
ATOM 8725 O O . LYS A 1 539 ? 65.721 102.221 191.499 1.00 44.62 548 LYS A O 1
ATOM 8744 N N . PHE A 1 540 ? 67.698 102.249 192.564 1.00 37.68 549 PHE A N 1
ATOM 8745 C CA . PHE A 1 540 ? 67.912 100.812 192.441 1.00 38.56 549 PHE A CA 1
ATOM 8746 C C . PHE A 1 540 ? 66.866 100.012 193.215 1.00 37.47 549 PHE A C 1
ATOM 8747 O O . PHE A 1 540 ? 66.341 99.021 192.709 1.00 38.85 549 PHE A O 1
ATOM 8764 N N . THR A 1 541 ? 66.566 100.438 194.439 1.00 35.32 550 THR A N 1
ATOM 8765 C CA . THR A 1 541 ? 65.539 99.776 195.236 1.00 35.99 550 THR A CA 1
ATOM 8766 C C . THR A 1 541 ? 64.182 99.893 194.555 1.00 36.81 550 THR A C 1
ATOM 8767 O O . THR A 1 541 ? 63.394 98.948 194.557 1.00 38.21 550 THR A O 1
ATOM 8778 N N . GLN A 1 542 ? 63.921 101.058 193.972 1.00 37.97 551 GLN A N 1
ATOM 8779 C CA . GLN A 1 542 ? 62.676 101.299 193.255 1.00 42.38 5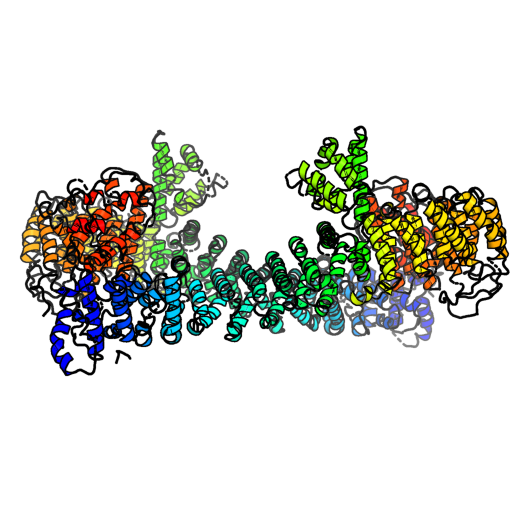51 GLN A CA 1
ATOM 8780 C C . GLN A 1 542 ? 62.511 100.282 192.129 1.00 36.82 551 GLN A C 1
ATOM 8781 O O . GLN A 1 542 ? 61.438 99.707 191.952 1.00 40.39 551 GLN A O 1
ATOM 8795 N N . VAL A 1 543 ? 63.584 100.056 191.379 1.00 31.22 552 VAL A N 1
ATOM 8796 C CA . VAL A 1 543 ? 63.568 99.098 190.279 1.00 29.15 552 VAL A CA 1
ATOM 8797 C C . VAL A 1 543 ? 63.343 97.675 190.783 1.00 32.92 552 VAL A C 1
ATOM 8798 O O . VAL A 1 543 ? 62.634 96.889 190.153 1.00 35.46 552 VAL A O 1
ATOM 8811 N N . LEU A 1 544 ? 63.956 97.344 191.915 1.00 34.06 553 LEU A N 1
ATOM 8812 C CA . LEU A 1 544 ? 63.855 96.000 192.470 1.00 31.80 553 LEU A CA 1
ATOM 8813 C C . LEU A 1 544 ? 62.457 95.708 193.002 1.00 33.73 553 LEU A C 1
ATOM 8814 O O . LEU A 1 544 ? 61.969 94.585 192.886 1.00 34.71 553 LEU A O 1
ATOM 8830 N N . GLU A 1 545 ? 61.815 96.715 193.585 1.00 41.33 554 GLU A N 1
ATOM 8831 C CA . GLU A 1 545 ? 60.451 96.558 194.082 1.00 49.83 554 GLU A CA 1
ATOM 8832 C C . GLU A 1 545 ? 59.482 96.243 192.946 1.00 52.91 554 GLU A C 1
ATOM 8833 O O . GLU A 1 545 ? 58.479 95.558 193.149 1.00 54.93 554 GLU A O 1
ATOM 8845 N N . ASP A 1 546 ? 59.794 96.741 191.752 1.00 54.97 555 ASP A N 1
ATOM 8846 C CA . ASP A 1 546 ? 58.909 96.607 190.598 1.00 59.30 555 ASP A CA 1
ATOM 8847 C C . ASP A 1 546 ? 59.275 95.418 189.711 1.00 62.51 555 ASP A C 1
ATOM 8848 O O . ASP A 1 546 ? 58.485 94.485 189.554 1.00 66.38 555 ASP A O 1
ATOM 8857 N N . ASP A 1 547 ? 60.469 95.459 189.128 1.00 60.10 556 ASP A N 1
ATOM 8858 C CA . ASP A 1 547 ? 60.901 94.424 188.192 1.00 57.76 556 ASP A CA 1
ATOM 8859 C C . ASP A 1 547 ? 61.216 93.121 188.923 1.00 52.73 556 ASP A C 1
ATOM 8860 O O . ASP A 1 547 ? 62.239 93.004 189.597 1.00 48.34 556 ASP A O 1
ATOM 8869 N N . GLU A 1 548 ? 60.326 92.143 188.782 1.00 57.49 557 GLU A N 1
ATOM 8870 C CA . GLU A 1 548 ? 60.488 90.851 189.437 1.00 63.59 557 GLU A CA 1
ATOM 8871 C C . GLU A 1 548 ? 61.568 90.019 188.755 1.00 63.77 557 GLU A C 1
ATOM 8872 O O . GLU A 1 548 ? 62.205 89.177 189.386 1.00 67.68 557 GLU A O 1
ATOM 8884 N N . LYS A 1 549 ? 61.775 90.262 187.466 1.00 62.34 558 LYS A N 1
ATOM 8885 C CA . LYS A 1 549 ? 62.742 89.498 186.684 1.00 62.27 558 LYS A CA 1
ATOM 8886 C C . LYS A 1 549 ? 64.184 89.918 186.978 1.00 55.54 558 LYS A C 1
ATOM 8887 O O . LYS A 1 549 ? 65.112 89.130 186.796 1.00 55.19 558 LYS A O 1
ATOM 8906 N N . ILE A 1 550 ? 64.368 91.155 187.429 1.00 47.69 559 ILE A N 1
ATOM 8907 C CA . ILE A 1 550 ? 65.689 91.635 187.826 1.00 39.51 559 ILE A CA 1
ATOM 8908 C C . ILE A 1 550 ? 66.016 91.138 189.230 1.00 37.10 559 ILE A C 1
ATOM 8909 O O . ILE A 1 550 ? 67.175 90.878 189.552 1.00 34.79 559 ILE A O 1
ATOM 8925 N N . ARG A 1 551 ? 64.987 91.016 190.062 1.00 34.55 560 ARG A N 1
ATOM 8926 C CA . ARG A 1 551 ? 65.147 90.462 191.402 1.00 35.01 560 ARG A CA 1
ATOM 8927 C C . ARG A 1 551 ? 65.679 89.036 191.337 1.00 36.42 560 ARG A C 1
ATOM 8928 O O . ARG A 1 551 ? 66.608 88.683 192.059 1.00 37.22 560 ARG A O 1
ATOM 8949 N N . LYS A 1 552 ? 65.084 88.225 190.467 1.00 40.25 561 LYS A N 1
ATOM 8950 C CA . LYS A 1 552 ? 65.472 86.827 190.328 1.00 43.67 561 LYS A CA 1
ATOM 8951 C C . LYS A 1 552 ? 66.940 86.685 189.946 1.00 41.51 561 LYS A C 1
ATOM 8952 O O . LYS A 1 552 ? 67.655 85.856 190.506 1.00 45.38 561 LYS A O 1
ATOM 8971 N N . GLN A 1 553 ? 67.382 87.493 188.989 1.00 36.95 562 GLN A N 1
ATOM 8972 C CA . GLN A 1 553 ? 68.759 87.424 188.511 1.00 41.28 562 GLN A CA 1
ATOM 8973 C C . GLN A 1 553 ? 69.753 87.814 189.600 1.00 35.72 562 GLN A C 1
ATOM 8974 O O . GLN A 1 553 ? 70.857 87.276 189.665 1.00 35.83 562 GLN A O 1
ATOM 8988 N N . LEU A 1 554 ? 69.358 88.750 190.454 1.00 31.79 563 LEU A N 1
ATOM 8989 C CA . LEU A 1 554 ? 70.218 89.191 191.542 1.00 26.43 563 LEU A CA 1
ATOM 8990 C C . LEU A 1 554 ? 70.196 88.167 192.678 1.00 27.00 563 LEU A C 1
ATOM 8991 O O . LEU A 1 554 ? 71.202 87.964 193.354 1.00 30.54 563 LEU A O 1
ATOM 9007 N N . GLU A 1 555 ? 69.051 87.519 192.878 1.00 28.44 564 GLU A N 1
ATOM 9008 C CA . GLU A 1 555 ? 68.938 86.450 193.867 1.00 27.23 564 GLU A CA 1
ATOM 9009 C C . GLU A 1 555 ? 69.920 85.332 193.551 1.00 24.46 564 GLU A C 1
ATOM 9010 O O . GLU A 1 555 ? 70.525 84.750 194.450 1.00 27.65 564 GLU A O 1
ATOM 9022 N N . VAL A 1 556 ? 70.071 85.040 192.264 1.00 22.09 565 VAL A N 1
ATOM 9023 C CA . VAL A 1 556 ? 70.961 83.978 191.812 1.00 22.83 565 VAL A CA 1
ATOM 9024 C C . VAL A 1 556 ? 72.420 84.391 191.945 1.00 22.34 565 VAL A C 1
ATOM 9025 O O . VAL A 1 556 ? 73.268 83.588 192.333 1.00 22.71 565 VAL A O 1
ATOM 9038 N N . LEU A 1 557 ? 72.703 85.645 191.611 1.00 22.97 566 LEU A N 1
ATOM 9039 C CA . LEU A 1 557 ? 74.066 86.163 191.644 1.00 24.86 566 LEU A CA 1
ATOM 9040 C C . LEU A 1 557 ? 74.630 86.166 193.062 1.00 27.66 566 LEU A C 1
ATOM 9041 O O . LEU A 1 557 ? 75.838 86.015 193.259 1.00 30.78 566 LEU A O 1
ATOM 9057 N N . VAL A 1 558 ? 73.749 86.322 194.045 1.00 23.08 567 VAL A N 1
ATOM 9058 C CA . VAL A 1 558 ? 74.161 86.472 195.437 1.00 25.13 567 VAL A CA 1
ATOM 9059 C C . VAL A 1 558 ? 74.142 85.143 196.203 1.00 25.69 567 VAL A C 1
ATOM 9060 O O . VAL A 1 558 ? 74.767 85.027 197.256 1.00 27.23 567 VAL A O 1
ATOM 9073 N N . SER A 1 559 ? 73.450 84.138 195.672 1.00 24.35 568 SER A N 1
ATOM 9074 C CA . SER A 1 559 ? 73.402 82.831 196.327 1.00 21.83 568 SER A CA 1
ATOM 9075 C C . SER A 1 559 ? 74.806 82.241 196.460 1.00 22.78 568 SER A C 1
ATOM 9076 O O . SER A 1 559 ? 75.636 82.408 195.566 1.00 27.42 568 SER A O 1
ATOM 9084 N N . PRO A 1 560 ? 75.077 81.544 197.576 1.00 18.71 569 PRO A N 1
ATOM 9085 C CA . PRO A 1 560 ? 76.421 81.001 197.808 1.00 18.81 569 PRO A CA 1
ATOM 9086 C C . PRO A 1 560 ? 76.802 79.859 196.863 1.00 18.61 569 PRO A C 1
ATOM 9087 O O . PRO A 1 560 ? 77.969 79.462 196.848 1.00 27.26 569 PRO A O 1
ATOM 9098 N N . THR A 1 561 ? 75.844 79.349 196.093 1.00 17.75 570 THR A N 1
ATOM 9099 C CA . THR A 1 561 ? 76.111 78.270 195.139 1.00 24.17 570 THR A CA 1
ATOM 9100 C C . THR A 1 561 ? 76.200 78.796 193.708 1.00 27.85 570 THR A C 1
ATOM 9101 O O . THR A 1 561 ? 76.063 78.035 192.749 1.00 33.11 570 THR A O 1
ATOM 9112 N N . CYS A 1 562 ? 76.430 80.097 193.568 1.00 22.72 571 CYS A N 1
ATOM 9113 C CA . CYS A 1 562 ? 76.523 80.713 192.250 1.00 22.33 571 CYS A CA 1
ATOM 9114 C C . CYS A 1 562 ? 77.891 80.459 191.630 1.00 24.19 571 CYS A C 1
ATOM 9115 O O . CYS A 1 562 ? 78.912 80.908 192.151 1.00 31.79 571 CYS A O 1
ATOM 9123 N N . SER A 1 563 ? 77.910 79.730 190.520 1.00 21.74 572 SER A N 1
ATOM 9124 C CA . SER A 1 563 ? 79.157 79.460 189.816 1.00 19.34 572 SER A CA 1
ATOM 9125 C C . SER A 1 563 ? 79.609 80.715 189.091 1.00 19.94 572 SER A C 1
ATOM 9126 O O . SER A 1 563 ? 78.823 81.637 188.886 1.00 16.91 572 SER A O 1
ATOM 9134 N N . CYS A 1 564 ? 80.876 80.746 188.698 1.00 23.70 573 CYS A N 1
ATOM 9135 C CA . CYS A 1 564 ? 81.418 81.895 187.991 1.00 18.10 573 CYS A CA 1
ATOM 9136 C C . CYS A 1 564 ? 80.725 82.071 186.641 1.00 23.73 573 CYS A C 1
ATOM 9137 O O . CYS A 1 564 ? 80.537 83.194 186.175 1.00 26.47 573 CYS A O 1
ATOM 9145 N N . LYS A 1 565 ? 80.334 80.957 186.028 1.00 29.61 574 LYS A N 1
ATOM 9146 C CA . LYS A 1 565 ? 79.642 80.985 184.742 1.00 31.63 574 LYS A CA 1
ATOM 9147 C C . LYS A 1 565 ? 78.268 81.637 184.862 1.00 32.52 574 LYS A C 1
ATOM 9148 O O . LYS A 1 565 ? 77.931 82.533 184.089 1.00 35.54 574 LYS A O 1
ATOM 9167 N N . GLN A 1 566 ? 77.474 81.173 185.824 1.00 31.30 575 GLN A N 1
ATOM 9168 C CA . GLN A 1 566 ? 76.166 81.765 186.094 1.00 33.63 575 GLN A CA 1
ATOM 9169 C C . GLN A 1 566 ? 76.278 83.262 186.341 1.00 35.78 575 GLN A C 1
ATOM 9170 O O . GLN A 1 566 ? 75.465 84.047 185.852 1.00 39.14 575 GLN A O 1
ATOM 9184 N N . ALA A 1 567 ? 77.290 83.645 187.115 1.00 31.93 576 ALA A N 1
ATOM 9185 C CA . ALA A 1 567 ? 77.506 85.038 187.477 1.00 32.33 576 ALA A CA 1
ATOM 9186 C C . ALA A 1 567 ? 77.688 85.911 186.241 1.00 32.06 576 ALA A C 1
ATOM 9187 O O . ALA A 1 567 ? 77.081 86.976 186.134 1.00 33.71 576 ALA A O 1
ATOM 9194 N N . GLU A 1 568 ? 78.522 85.457 185.310 1.00 35.91 577 GLU A N 1
ATOM 9195 C CA . GLU A 1 568 ? 78.743 86.189 184.066 1.00 42.31 577 GLU A CA 1
ATOM 9196 C C . GLU A 1 568 ? 77.432 86.366 183.308 1.00 41.33 577 GLU A C 1
ATOM 9197 O O . GLU A 1 568 ? 77.212 87.387 182.658 1.00 42.78 577 GLU A O 1
ATOM 9209 N N . GLY A 1 569 ? 76.561 85.369 183.406 1.00 40.08 578 GLY A N 1
ATOM 9210 C CA . GLY A 1 569 ? 75.256 85.436 182.778 1.00 39.82 578 GLY A CA 1
ATOM 9211 C C . GLY A 1 569 ? 74.320 86.398 183.486 1.00 39.39 578 GLY A C 1
ATOM 9212 O O . GLY A 1 569 ? 73.534 87.091 182.845 1.00 40.52 578 GLY A O 1
ATOM 9216 N N . CYS A 1 570 ? 74.409 86.444 184.812 1.00 39.25 579 CYS A N 1
ATOM 9217 C CA . CYS A 1 570 ? 73.517 87.275 185.617 1.00 32.61 579 CYS A CA 1
ATOM 9218 C C . CYS A 1 570 ? 73.799 88.764 185.451 1.00 32.33 579 CYS A C 1
ATOM 9219 O O . CYS A 1 570 ? 72.871 89.567 185.361 1.00 31.05 579 CYS A O 1
ATOM 9227 N N . VAL A 1 571 ? 75.074 89.137 185.420 1.00 34.19 580 VAL A N 1
ATOM 9228 C CA . VAL A 1 571 ? 75.440 90.533 185.208 1.00 39.03 580 VAL A CA 1
ATOM 9229 C C . VAL A 1 571 ? 75.050 90.970 183.800 1.00 44.64 580 VAL A C 1
ATOM 9230 O O . VAL A 1 571 ? 74.772 92.143 183.558 1.00 51.33 580 VAL A O 1
ATOM 9243 N N . ARG A 1 572 ? 75.032 90.016 182.875 1.00 44.79 581 ARG A N 1
ATOM 9244 C CA . ARG A 1 572 ? 74.639 90.291 181.500 1.00 49.14 581 ARG A CA 1
ATOM 9245 C C . ARG A 1 572 ? 73.168 90.695 181.430 1.00 48.08 581 ARG A C 1
ATOM 9246 O O . ARG A 1 572 ? 72.827 91.743 180.881 1.00 47.44 581 ARG A O 1
ATOM 9267 N N . GLU A 1 573 ? 72.303 89.858 181.995 1.00 49.29 582 GLU A N 1
ATOM 9268 C CA . GLU A 1 573 ? 70.862 90.082 181.945 1.00 54.48 582 GLU A CA 1
ATOM 9269 C C . GLU A 1 573 ? 70.451 91.355 182.675 1.00 55.20 582 GLU A C 1
ATOM 9270 O O . GLU A 1 573 ? 69.581 92.089 182.209 1.00 62.65 582 GLU A O 1
ATOM 9282 N N . ILE A 1 574 ? 71.071 91.612 183.822 1.00 50.91 583 ILE A N 1
ATOM 9283 C CA . ILE A 1 574 ? 70.732 92.788 184.615 1.00 50.25 583 ILE A CA 1
ATOM 9284 C C . ILE A 1 574 ? 71.156 94.063 183.896 1.00 50.64 583 ILE A C 1
ATOM 9285 O O . ILE A 1 574 ? 70.410 95.041 183.866 1.00 47.15 583 ILE A O 1
ATOM 9301 N N . THR A 1 575 ? 72.355 94.050 183.325 1.00 60.30 584 THR A N 1
ATOM 9302 C CA . THR A 1 575 ? 72.867 95.206 182.597 1.00 63.14 584 THR A CA 1
ATOM 9303 C C . THR A 1 575 ? 71.979 95.528 181.399 1.00 68.14 584 THR A C 1
ATOM 9304 O O . THR A 1 575 ? 71.776 96.695 181.062 1.00 72.73 584 THR A O 1
ATOM 9315 N N . LYS A 1 576 ? 71.450 94.489 180.761 1.00 68.19 585 LYS A N 1
ATOM 9316 C CA . LYS A 1 576 ? 70.584 94.664 179.600 1.00 67.89 585 LYS A CA 1
ATOM 9317 C C . LYS A 1 576 ? 69.274 95.354 179.959 1.00 68.48 585 LYS A C 1
ATOM 9318 O O . LYS A 1 576 ? 68.898 96.346 179.337 1.00 72.10 585 LYS A O 1
ATOM 9337 N N . LYS A 1 577 ? 68.582 94.827 180.964 1.00 69.56 586 LYS A N 1
ATOM 9338 C CA . LYS A 1 577 ? 67.255 95.322 181.323 1.00 74.11 586 LYS A CA 1
ATOM 9339 C C . LYS A 1 577 ? 67.289 96.679 182.034 1.00 68.07 586 LYS A C 1
ATOM 9340 O O . LYS A 1 577 ? 66.251 97.179 182.471 1.00 66.27 586 LYS A O 1
ATOM 9359 N N . LEU A 1 578 ? 68.479 97.267 182.142 1.00 63.61 587 LEU A N 1
ATOM 9360 C CA . LEU A 1 578 ? 68.635 98.611 182.696 1.00 61.90 587 LEU A CA 1
ATOM 9361 C C . LEU A 1 578 ? 69.219 99.572 181.660 1.00 61.98 587 LEU A C 1
ATOM 9362 O O . LEU A 1 578 ? 69.547 100.718 181.975 1.00 54.03 587 LEU A O 1
ATOM 9378 N N . GLY A 1 579 ? 69.342 99.099 180.423 1.00 75.12 588 GLY A N 1
ATOM 9379 C CA . GLY A 1 579 ? 69.857 99.918 179.341 1.00 74.20 588 GLY A CA 1
ATOM 9380 C C . GLY A 1 579 ? 68.814 100.883 178.810 1.00 69.98 588 GLY A C 1
ATOM 9381 O O . GLY A 1 579 ? 68.714 101.099 177.602 1.00 66.37 588 GLY A O 1
ATOM 9385 N N . ASN A 1 586 ? 72.090 106.701 182.972 1.00 71.99 595 ASN A N 1
ATOM 9386 C CA . ASN A 1 586 ? 73.322 106.292 182.307 1.00 76.44 595 ASN A CA 1
ATOM 9387 C C . ASN A 1 586 ? 74.518 106.352 183.266 1.00 76.84 595 ASN A C 1
ATOM 9388 O O . ASN A 1 586 ? 75.341 105.437 183.280 1.00 78.68 595 ASN A O 1
ATOM 9398 N N . PRO A 1 587 ? 74.620 107.420 184.079 1.00 75.33 596 PRO A N 1
ATOM 9399 C CA . PRO A 1 587 ? 75.578 107.337 185.188 1.00 72.45 596 PRO A CA 1
ATOM 9400 C C . PRO A 1 587 ? 75.091 106.360 186.255 1.00 66.00 596 PRO A C 1
ATOM 9401 O O . PRO A 1 587 ? 75.873 105.876 187.074 1.00 62.40 596 PRO A O 1
ATOM 9412 N N . PHE A 1 588 ? 73.790 106.091 186.236 1.00 60.92 597 PHE A N 1
ATOM 9413 C CA . PHE A 1 588 ? 73.175 105.123 187.132 1.00 53.83 597 PHE A CA 1
ATOM 9414 C C . PHE A 1 588 ? 73.611 103.710 186.763 1.00 51.99 597 PHE A C 1
ATOM 9415 O O . PHE A 1 588 ? 74.052 102.941 187.616 1.00 52.26 597 PHE A O 1
ATOM 9432 N N . LEU A 1 589 ? 73.492 103.381 185.481 1.00 49.97 598 LEU A N 1
ATOM 9433 C CA . LEU A 1 589 ? 73.899 102.074 184.980 1.00 50.36 598 LEU A CA 1
ATOM 9434 C C . LEU A 1 589 ? 75.397 101.849 185.179 1.00 52.66 598 LEU A C 1
ATOM 9435 O O . LEU A 1 589 ? 75.860 100.712 185.231 1.00 51.82 598 LEU A O 1
ATOM 9451 N N . GLU A 1 590 ? 76.151 102.939 185.284 1.00 59.12 599 GLU A N 1
ATOM 9452 C CA . GLU A 1 590 ? 77.582 102.858 185.549 1.00 63.06 599 GLU A CA 1
ATOM 9453 C C . GLU A 1 590 ? 77.820 102.446 186.999 1.00 62.67 599 GLU A C 1
ATOM 9454 O O . GLU A 1 590 ? 78.727 101.668 187.296 1.00 65.32 599 GLU A O 1
ATOM 9483 N N . ILE A 1 592 ? 75.799 100.717 189.053 1.00 39.76 601 ILE A N 1
ATOM 9484 C CA . ILE A 1 592 ? 75.372 99.360 189.364 1.00 42.77 601 ILE A CA 1
ATOM 9485 C C . ILE A 1 592 ? 76.399 98.339 188.886 1.00 44.46 601 ILE A C 1
ATOM 9486 O O . ILE A 1 592 ? 76.566 97.291 189.505 1.00 50.27 601 ILE A O 1
ATOM 9502 N N . LYS A 1 593 ? 77.094 98.645 187.795 1.00 41.98 602 LYS A N 1
ATOM 9503 C CA . LYS A 1 593 ? 78.133 97.752 187.294 1.00 40.42 602 LYS A CA 1
ATOM 9504 C C . LYS A 1 593 ? 79.257 97.608 188.315 1.00 34.58 602 LYS A C 1
ATOM 9505 O O . LYS A 1 593 ? 79.853 96.539 188.440 1.00 36.28 602 LYS A O 1
ATOM 9524 N N . PHE A 1 594 ? 79.548 98.683 189.044 1.00 27.87 603 PHE A N 1
ATOM 9525 C CA . PHE A 1 594 ? 80.515 98.608 190.132 1.00 29.32 603 PHE A CA 1
ATOM 9526 C C . PHE A 1 594 ? 80.004 97.635 191.186 1.00 27.63 603 PHE A C 1
ATOM 9527 O O . PHE A 1 594 ? 80.740 96.771 191.653 1.00 29.55 603 PHE A O 1
ATOM 9544 N N . LEU A 1 595 ? 78.734 97.777 191.550 1.00 26.51 604 LEU A N 1
ATOM 9545 C CA . LEU A 1 595 ? 78.121 96.895 192.536 1.00 25.56 604 LEU A CA 1
ATOM 9546 C C . LEU A 1 595 ? 78.132 95.448 192.052 1.00 29.41 604 LEU A C 1
ATOM 9547 O O . LEU A 1 595 ? 78.428 94.532 192.818 1.00 29.23 604 LEU A O 1
ATOM 9563 N N . LEU A 1 596 ? 77.811 95.250 190.777 1.00 27.80 605 LEU A N 1
ATOM 9564 C CA . LEU A 1 596 ? 77.674 93.909 190.228 1.00 25.26 605 LEU A CA 1
ATOM 9565 C C . LEU A 1 596 ? 79.010 93.187 190.125 1.00 23.82 605 LEU A C 1
ATOM 9566 O O . LEU A 1 596 ? 79.066 91.971 190.282 1.00 26.46 605 LEU A O 1
ATOM 9582 N N . GLU A 1 597 ? 80.086 93.920 189.858 1.00 23.46 606 GLU A N 1
ATOM 9583 C CA . GLU A 1 597 ? 81.389 93.281 189.715 1.00 26.45 606 GLU A CA 1
ATOM 9584 C C . GLU A 1 597 ? 81.989 92.967 191.085 1.00 29.46 606 GLU A C 1
ATOM 9585 O O . GLU A 1 597 ? 82.845 92.089 191.204 1.00 37.36 606 GLU A O 1
ATOM 9597 N N . ARG A 1 598 ? 81.534 93.674 192.117 1.00 24.31 607 ARG A N 1
ATOM 9598 C CA . ARG A 1 598 ? 82.007 93.421 193.475 1.00 20.38 607 ARG A CA 1
ATOM 9599 C C . ARG A 1 598 ? 81.450 92.114 194.025 1.00 21.60 607 ARG A C 1
ATOM 9600 O O . ARG A 1 598 ? 82.182 91.310 194.603 1.00 29.42 607 ARG A O 1
ATOM 9621 N N . ILE A 1 599 ? 80.150 91.911 193.843 1.00 16.35 608 ILE A N 1
ATOM 9622 C CA . ILE A 1 599 ? 79.459 90.777 194.444 1.00 16.17 608 ILE A CA 1
ATOM 9623 C C . ILE A 1 599 ? 79.541 89.534 193.568 1.00 19.47 608 ILE A C 1
ATOM 9624 O O . ILE A 1 599 ? 79.444 88.413 194.065 1.00 21.45 608 ILE A O 1
ATOM 9640 N N . ALA A 1 600 ? 79.721 89.729 192.267 1.00 19.95 609 ALA A N 1
ATOM 9641 C CA . ALA A 1 600 ? 79.755 88.605 191.339 1.00 21.61 609 ALA A CA 1
ATOM 9642 C C . ALA A 1 600 ? 80.979 87.733 191.600 1.00 24.87 609 ALA A C 1
ATOM 9643 O O . ALA A 1 600 ? 82.099 88.241 191.642 1.00 28.36 609 ALA A O 1
ATOM 9650 N N . PRO A 1 601 ? 80.774 86.417 191.784 1.00 21.93 610 PRO A N 1
ATOM 9651 C CA . PRO A 1 601 ? 81.939 85.542 191.940 1.00 20.31 610 PRO A CA 1
ATOM 9652 C C . PRO A 1 601 ? 82.745 85.442 190.647 1.00 22.67 610 PRO A C 1
ATOM 9653 O O . PRO A 1 601 ? 82.181 85.207 189.578 1.00 24.35 610 PRO A O 1
ATOM 9664 N N . VAL A 1 602 ? 84.055 85.625 190.761 1.00 26.25 611 VAL A N 1
ATOM 9665 C CA . VAL A 1 602 ? 84.943 85.647 189.606 1.00 25.37 611 VAL A CA 1
ATOM 9666 C C . VAL A 1 602 ? 85.936 84.490 189.662 1.00 26.87 611 VAL A C 1
ATOM 9667 O O . VAL A 1 602 ? 86.210 83.847 188.647 1.00 30.59 611 VAL A O 1
ATOM 9680 N N . HIS A 1 603 ? 86.465 84.231 190.855 1.00 23.09 612 HIS A N 1
ATOM 9681 C CA . HIS A 1 603 ? 87.489 83.212 191.050 1.00 21.00 612 HIS A CA 1
ATOM 9682 C C . HIS A 1 603 ? 86.955 81.967 191.755 1.00 23.39 612 HIS A C 1
ATOM 9683 O O . HIS A 1 603 ? 87.240 80.844 191.342 1.00 27.35 612 HIS A O 1
ATOM 9697 N N . ILE A 1 604 ? 86.186 82.174 192.820 1.00 26.45 613 ILE A N 1
ATOM 9698 C CA . ILE A 1 604 ? 85.783 81.086 193.709 1.00 23.49 613 ILE A CA 1
ATOM 9699 C C . ILE A 1 604 ? 84.345 80.612 193.494 1.00 18.87 613 ILE A C 1
ATOM 9700 O O . ILE A 1 604 ? 83.394 81.380 193.646 1.00 21.11 613 ILE A O 1
ATOM 9716 N N . ASP A 1 605 ? 84.202 79.337 193.147 1.00 11.05 614 ASP A N 1
ATOM 9717 C CA . ASP A 1 605 ? 82.910 78.664 193.160 1.00 12.23 614 ASP A CA 1
ATOM 9718 C C . ASP A 1 605 ? 83.125 77.196 193.520 1.00 17.56 614 ASP A C 1
ATOM 9719 O O . ASP A 1 605 ? 84.217 76.811 193.935 1.00 19.51 614 ASP A O 1
ATOM 9728 N N . THR A 1 606 ? 82.092 76.378 193.358 1.00 21.09 615 THR A N 1
ATOM 9729 C CA . THR A 1 606 ? 82.159 74.985 193.785 1.00 21.80 615 THR A CA 1
ATOM 9730 C C . THR A 1 606 ? 83.224 74.192 193.023 1.00 26.18 615 THR A C 1
ATOM 9731 O O . THR A 1 606 ? 83.940 73.382 193.612 1.00 33.94 615 THR A O 1
ATOM 9742 N N . GLU A 1 607 ? 83.328 74.430 191.720 1.00 25.53 616 GLU A N 1
ATOM 9743 C CA . GLU A 1 607 ? 84.286 73.713 190.883 1.00 26.18 616 GLU A CA 1
ATOM 9744 C C . GLU A 1 607 ? 85.717 74.194 191.117 1.00 26.56 616 GLU A C 1
ATOM 9745 O O . GLU A 1 607 ? 86.666 73.414 191.016 1.00 31.62 616 GLU A O 1
ATOM 9757 N N . SER A 1 608 ? 85.868 75.479 191.420 1.00 19.17 617 SER A N 1
ATOM 9758 C CA . SER A 1 608 ? 87.183 76.060 191.662 1.00 16.31 617 SER A CA 1
ATOM 9759 C C . SER A 1 608 ? 87.819 75.458 192.908 1.00 17.82 617 SER A C 1
ATOM 9760 O O . SER A 1 608 ? 88.991 75.084 192.896 1.00 17.03 617 SER A O 1
ATOM 9768 N N . ILE A 1 609 ? 87.040 75.373 193.982 1.00 18.50 618 ILE A N 1
ATOM 9769 C CA . ILE A 1 609 ? 87.521 74.798 195.231 1.00 16.77 618 ILE A CA 1
ATOM 9770 C C . ILE A 1 609 ? 87.986 73.367 194.993 1.00 22.49 618 ILE A C 1
ATOM 9771 O O . ILE A 1 609 ? 88.995 72.934 195.547 1.00 24.05 618 ILE A O 1
ATOM 9787 N N . SER A 1 610 ? 87.243 72.640 194.163 1.00 24.50 619 SER A N 1
ATOM 9788 C CA . SER A 1 610 ? 87.610 71.277 193.796 1.00 24.13 619 SER A CA 1
ATOM 9789 C C . SER A 1 610 ? 88.937 71.259 193.045 1.00 26.07 619 SER A C 1
ATOM 9790 O O . SER A 1 610 ? 89.802 70.427 193.312 1.00 28.18 619 SER A O 1
ATOM 9798 N N . ALA A 1 611 ? 89.090 72.184 192.103 1.00 24.65 620 ALA A N 1
ATOM 9799 C CA . ALA A 1 611 ? 90.317 72.284 191.323 1.00 24.61 620 ALA A CA 1
ATOM 9800 C C . ALA A 1 611 ? 91.499 72.662 192.205 1.00 25.71 620 ALA A C 1
ATOM 9801 O O . ALA A 1 611 ? 92.619 72.196 191.992 1.00 31.04 620 ALA A O 1
ATOM 9808 N N . LEU A 1 612 ? 91.241 73.510 193.196 1.00 22.91 621 LEU A N 1
ATOM 9809 C CA . LEU A 1 612 ? 92.298 74.034 194.051 1.00 18.31 621 LEU A CA 1
ATOM 9810 C C . LEU A 1 612 ? 92.801 72.988 195.037 1.00 20.47 621 LEU A C 1
ATOM 9811 O O . LEU A 1 612 ? 94.001 72.894 195.281 1.00 22.15 621 LEU A O 1
ATOM 9827 N N . ILE A 1 613 ? 91.890 72.208 195.611 1.00 25.54 622 ILE A N 1
ATOM 9828 C CA . ILE A 1 613 ? 92.288 71.169 196.554 1.00 28.26 622 ILE A CA 1
ATOM 9829 C C . ILE A 1 613 ? 93.032 70.071 195.801 1.00 31.30 622 ILE A C 1
ATOM 9830 O O . ILE A 1 613 ? 93.968 69.469 196.324 1.00 34.96 622 ILE A O 1
ATOM 9846 N N . LYS A 1 614 ? 92.615 69.829 194.563 1.00 32.02 623 LYS A N 1
ATOM 9847 C CA . LYS A 1 614 ? 93.269 68.844 193.713 1.00 28.74 623 LYS A CA 1
ATOM 9848 C C . LYS A 1 614 ? 94.667 69.313 193.316 1.00 27.14 623 LYS A C 1
ATOM 9849 O O . LYS A 1 614 ? 95.577 68.502 193.132 1.00 24.45 623 LYS A O 1
ATOM 9868 N N . GLN A 1 615 ? 94.831 70.625 193.185 1.00 28.70 624 GLN A N 1
ATOM 9869 C CA . GLN A 1 615 ? 96.126 71.203 192.851 1.00 33.12 624 GLN A CA 1
ATOM 9870 C C . GLN A 1 615 ? 97.095 71.043 194.018 1.00 37.71 624 GLN A C 1
ATOM 9871 O O . GLN A 1 615 ? 98.279 70.785 193.815 1.00 45.63 624 GLN A O 1
ATOM 9885 N N . VAL A 1 616 ? 96.590 71.195 195.238 1.00 35.25 625 VAL A N 1
ATOM 9886 C CA . VAL A 1 616 ? 97.412 70.996 196.428 1.00 33.23 625 VAL A CA 1
ATOM 9887 C C . VAL A 1 616 ? 97.743 69.516 196.583 1.00 36.15 625 VAL A C 1
ATOM 9888 O O . VAL A 1 616 ? 98.852 69.163 196.979 1.00 35.62 625 VAL A O 1
ATOM 9901 N N . ASN A 1 617 ? 96.776 68.655 196.281 1.00 41.56 626 ASN A N 1
ATOM 9902 C CA . ASN A 1 617 ? 97.008 67.215 196.297 1.00 47.52 626 ASN A CA 1
ATOM 9903 C C . ASN A 1 617 ? 98.157 66.837 195.374 1.00 48.59 626 ASN A C 1
ATOM 9904 O O . ASN A 1 617 ? 99.072 66.121 195.779 1.00 48.57 626 ASN A O 1
ATOM 9915 N N . LYS A 1 618 ? 98.097 67.317 194.134 1.00 47.08 627 LYS A N 1
ATOM 9916 C CA . LYS A 1 618 ? 99.162 67.084 193.167 1.00 47.45 627 LYS A CA 1
ATOM 9917 C C . LYS A 1 618 ? 100.513 67.466 193.759 1.00 44.71 627 LYS A C 1
ATOM 9918 O O . LYS A 1 618 ? 101.468 66.694 193.701 1.00 44.80 627 LYS A O 1
ATOM 9937 N N . SER A 1 619 ? 100.572 68.653 194.352 1.00 44.19 628 SER A N 1
ATOM 9938 C CA . SER A 1 619 ? 101.800 69.176 194.938 1.00 45.25 628 SER A CA 1
ATOM 9939 C C . SER A 1 619 ? 102.369 68.256 196.019 1.00 45.62 628 SER A C 1
ATOM 9940 O O . SER A 1 619 ? 103.574 68.255 196.265 1.00 48.21 628 SER A O 1
ATOM 9948 N N . ILE A 1 620 ? 101.507 67.470 196.654 1.00 50.81 629 ILE A N 1
ATOM 9949 C CA . ILE A 1 620 ? 101.937 66.589 197.736 1.00 54.92 629 ILE A CA 1
ATOM 9950 C C . ILE A 1 620 ? 102.544 65.288 197.199 1.00 56.63 629 ILE A C 1
ATOM 9951 O O . ILE A 1 620 ? 103.453 64.728 197.814 1.00 53.25 629 ILE A O 1
ATOM 9967 N N . ASP A 1 621 ? 102.044 64.816 196.057 1.00 61.51 630 ASP A N 1
ATOM 9968 C CA . ASP A 1 621 ? 102.542 63.584 195.445 1.00 70.25 630 ASP A CA 1
ATOM 9969 C C . ASP A 1 621 ? 103.065 63.805 194.021 1.00 82.06 630 ASP A C 1
ATOM 9970 O O . ASP A 1 621 ? 102.358 63.569 193.039 1.00 80.01 630 ASP A O 1
ATOM 9979 N N . GLY A 1 622 ? 104.314 64.252 193.923 1.00 95.74 631 GLY A N 1
ATOM 9980 C CA . GLY A 1 622 ? 104.971 64.440 192.639 1.00 110.48 631 GLY A CA 1
ATOM 9981 C C . GLY A 1 622 ? 104.813 65.848 192.098 1.00 125.06 631 GLY A C 1
ATOM 9982 O O . GLY A 1 622 ? 105.567 66.746 192.463 1.00 137.10 631 GLY A O 1
ATOM 9986 N N . THR A 1 623 ? 103.838 66.023 191.209 1.00 125.29 632 THR A N 1
ATOM 9987 C CA . THR A 1 623 ? 103.446 67.331 190.677 1.00 120.85 632 THR A CA 1
ATOM 9988 C C . THR A 1 623 ? 104.421 67.857 189.620 1.00 115.49 632 THR A C 1
ATOM 9989 O O . THR A 1 623 ? 103.992 68.251 188.536 1.00 113.55 632 THR A O 1
ATOM 10000 N N . ALA A 1 624 ? 105.716 67.875 189.926 1.00 114.91 633 ALA A N 1
ATOM 10001 C CA . ALA A 1 624 ? 106.749 68.312 188.981 1.00 122.03 633 ALA A CA 1
ATOM 10002 C C . ALA A 1 624 ? 106.595 69.761 188.481 1.00 127.34 633 ALA A C 1
ATOM 10003 O O . ALA A 1 624 ? 107.460 70.262 187.761 1.00 131.78 633 ALA A O 1
ATOM 10010 N N . ASP A 1 625 ? 105.509 70.429 188.865 1.00 130.46 634 ASP A N 1
ATOM 10011 C CA . ASP A 1 625 ? 105.255 71.812 188.462 1.00 130.89 634 ASP A CA 1
ATOM 10012 C C . ASP A 1 625 ? 105.951 72.829 189.367 1.00 108.25 634 ASP A C 1
ATOM 10013 O O . ASP A 1 625 ? 106.488 73.825 188.883 1.00 116.98 634 ASP A O 1
ATOM 10022 N N . ASP A 1 626 ? 105.930 72.574 190.674 1.00 102.18 635 ASP A N 1
ATOM 10023 C CA . ASP A 1 626 ? 106.449 73.518 191.665 1.00 94.16 635 ASP A CA 1
ATOM 10024 C C . ASP A 1 626 ? 107.847 74.015 191.320 1.00 99.52 635 ASP A C 1
ATOM 10025 O O . ASP A 1 626 ? 108.150 75.199 191.463 1.00 97.95 635 ASP A O 1
ATOM 10034 N N . GLU A 1 627 ? 108.691 73.098 190.861 1.00 111.29 636 GLU A N 1
ATOM 10035 C CA . GLU A 1 627 ? 110.091 73.401 190.594 1.00 110.00 636 GLU A CA 1
ATOM 10036 C C . GLU A 1 627 ? 110.250 74.380 189.431 1.00 106.21 636 GLU A C 1
ATOM 10037 O O . GLU A 1 627 ? 110.991 75.358 189.536 1.00 110.60 636 GLU A O 1
ATOM 10049 N N . ASP A 1 628 ? 109.545 74.126 188.332 1.00 91.93 637 ASP A N 1
ATOM 10050 C CA . ASP A 1 628 ? 109.653 74.969 187.144 1.00 88.79 637 ASP A CA 1
ATOM 10051 C C . ASP A 1 628 ? 108.751 76.201 187.227 1.00 83.91 637 ASP A C 1
ATOM 10052 O O . ASP A 1 628 ? 108.854 77.107 186.398 1.00 83.65 637 ASP A O 1
ATOM 10061 N N . GLU A 1 629 ? 107.870 76.234 188.224 1.00 79.45 638 GLU A N 1
ATOM 10062 C CA . GLU A 1 629 ? 106.978 77.375 188.419 1.00 69.01 638 GLU A CA 1
ATOM 10063 C C . GLU A 1 629 ? 107.631 78.423 189.319 1.00 61.09 638 GLU A C 1
ATOM 10064 O O . GLU A 1 629 ? 107.133 79.541 189.448 1.00 62.13 638 GLU A O 1
ATOM 10076 N N . GLY A 1 630 ? 108.740 78.049 189.949 1.00 57.07 639 GLY A N 1
ATOM 10077 C CA . GLY A 1 630 ? 109.523 78.982 190.738 1.00 58.28 639 GLY A CA 1
ATOM 10078 C C . GLY A 1 630 ? 109.033 79.138 192.162 1.00 61.56 639 GLY A C 1
ATOM 10079 O O . GLY A 1 630 ? 108.834 80.255 192.640 1.00 65.91 639 GLY A O 1
ATOM 10083 N N . VAL A 1 631 ? 108.840 78.017 192.847 1.00 59.82 640 VAL A N 1
ATOM 10084 C CA . VAL A 1 631 ? 108.478 78.050 194.258 1.00 58.25 640 VAL A CA 1
ATOM 10085 C C . VAL A 1 631 ? 108.736 76.685 194.903 1.00 49.80 640 VAL A C 1
ATOM 10086 O O . VAL A 1 631 ? 108.370 75.654 194.337 1.00 45.36 640 VAL A O 1
ATOM 10099 N N . PRO A 1 632 ? 109.385 76.671 196.083 1.00 44.88 641 PRO A N 1
ATOM 10100 C CA . PRO A 1 632 ? 109.609 75.396 196.773 1.00 43.66 641 PRO A CA 1
ATOM 10101 C C . PRO A 1 632 ? 108.316 74.634 197.022 1.00 49.38 641 PRO A C 1
ATOM 10102 O O . PRO A 1 632 ? 107.346 75.214 197.510 1.00 57.00 641 PRO A O 1
ATOM 10113 N N . THR A 1 633 ? 108.310 73.347 196.690 1.00 49.89 642 THR A N 1
ATOM 10114 C CA . THR A 1 633 ? 107.141 72.500 196.899 1.00 51.53 642 THR A CA 1
ATOM 10115 C C . THR A 1 633 ? 106.682 72.525 198.357 1.00 52.53 642 THR A C 1
ATOM 10116 O O . THR A 1 633 ? 105.532 72.212 198.659 1.00 52.59 642 THR A O 1
ATOM 10127 N N . ASP A 1 634 ? 107.585 72.906 199.256 1.00 56.40 643 ASP A N 1
ATOM 10128 C CA . ASP A 1 634 ? 107.264 73.000 200.675 1.00 63.25 643 ASP A CA 1
ATOM 10129 C C . ASP A 1 634 ? 106.286 74.141 200.947 1.00 58.06 643 ASP A C 1
ATOM 10130 O O . ASP A 1 634 ? 105.159 73.911 201.385 1.00 58.27 643 ASP A O 1
ATOM 10139 N N . GLN A 1 635 ? 106.720 75.370 200.678 1.00 51.26 644 GLN A N 1
ATOM 10140 C CA . GLN A 1 635 ? 105.926 76.551 201.005 1.00 43.32 644 GLN A CA 1
ATOM 10141 C C . GLN A 1 635 ? 104.669 76.652 200.148 1.00 37.05 644 GLN A C 1
ATOM 10142 O O . GLN A 1 635 ? 103.700 77.305 200.536 1.00 37.22 644 GLN A O 1
ATOM 10156 N N . ALA A 1 636 ? 104.690 76.018 198.981 1.00 31.01 645 ALA A N 1
ATOM 10157 C CA . ALA A 1 636 ? 103.525 76.010 198.105 1.00 30.05 645 ALA A CA 1
ATOM 10158 C C . ALA A 1 636 ? 102.395 75.213 198.746 1.00 33.74 645 ALA A C 1
ATOM 10159 O O . ALA A 1 636 ? 101.237 75.627 198.719 1.00 35.78 645 ALA A O 1
ATOM 10166 N N . ILE A 1 637 ? 102.742 74.068 199.326 1.00 33.96 646 ILE A N 1
ATOM 10167 C CA . ILE A 1 637 ? 101.769 73.235 200.019 1.00 31.74 646 ILE A CA 1
ATOM 10168 C C . ILE A 1 637 ? 101.178 73.986 201.208 1.00 29.14 646 ILE A C 1
ATOM 10169 O O . ILE A 1 637 ? 99.962 74.036 201.368 1.00 31.08 646 ILE A O 1
ATOM 10185 N N . ARG A 1 638 ? 102.041 74.575 202.032 1.00 27.40 647 ARG A N 1
ATOM 10186 C CA . ARG A 1 638 ? 101.592 75.304 203.214 1.00 29.02 647 ARG A CA 1
ATOM 10187 C C . ARG A 1 638 ? 100.660 76.447 202.827 1.00 27.53 647 ARG A C 1
ATOM 10188 O O . ARG A 1 638 ? 99.638 76.670 203.473 1.00 29.49 647 ARG A O 1
ATOM 10209 N N . ALA A 1 639 ? 101.017 77.164 201.767 1.00 24.58 648 ALA A N 1
ATOM 10210 C CA . ALA A 1 639 ? 100.210 78.280 201.293 1.00 21.66 648 ALA A CA 1
ATOM 10211 C C . ALA A 1 639 ? 98.851 77.788 200.805 1.00 24.57 648 ALA A C 1
ATOM 10212 O O . ALA A 1 639 ? 97.821 78.398 201.089 1.00 27.45 648 ALA A O 1
ATOM 10219 N N . GLY A 1 640 ? 98.856 76.678 200.073 1.00 22.93 649 GLY A N 1
ATOM 10220 C CA . GLY A 1 640 ? 97.627 76.106 199.553 1.00 21.95 649 GLY A CA 1
ATOM 10221 C C . GLY A 1 640 ? 96.662 75.719 200.657 1.00 24.00 649 GLY A C 1
ATOM 10222 O O . GLY A 1 640 ? 95.446 75.827 200.495 1.00 24.87 649 GLY A O 1
ATOM 10226 N N . LEU A 1 641 ? 97.204 75.270 201.785 1.00 24.84 650 LEU A N 1
ATOM 10227 C CA . LEU A 1 641 ? 96.379 74.889 202.925 1.00 24.33 650 LEU A CA 1
ATOM 10228 C C . LEU A 1 641 ? 95.824 76.132 203.608 1.00 28.97 650 LEU A C 1
ATOM 10229 O O . LEU A 1 641 ? 94.666 76.157 204.025 1.00 33.11 650 LEU A O 1
ATOM 10245 N N . GLU A 1 642 ? 96.653 77.164 203.718 1.00 27.00 651 GLU A N 1
ATOM 10246 C CA . GLU A 1 642 ? 96.218 78.422 204.308 1.00 22.96 651 GLU A CA 1
ATOM 10247 C C . GLU A 1 642 ? 95.140 79.060 203.443 1.00 18.82 651 GLU A C 1
ATOM 10248 O O . GLU A 1 642 ? 94.165 79.609 203.955 1.00 17.98 651 GLU A O 1
ATOM 10260 N N . LEU A 1 643 ? 95.318 78.974 202.128 1.00 19.00 652 LEU A N 1
ATOM 10261 C CA . LEU A 1 643 ? 94.352 79.530 201.189 1.00 15.81 652 LEU A CA 1
ATOM 10262 C C . LEU A 1 643 ? 93.006 78.841 201.360 1.00 17.04 652 LEU A C 1
ATOM 10263 O O . LEU A 1 643 ? 91.968 79.496 201.438 1.00 23.26 652 LEU A O 1
ATOM 10279 N N . LEU A 1 644 ? 93.034 77.515 201.430 1.00 15.79 653 LEU A N 1
ATOM 10280 C CA . LEU A 1 644 ? 91.821 76.731 201.615 1.00 17.29 653 LEU A CA 1
ATOM 10281 C C . LEU A 1 644 ? 91.183 77.005 202.974 1.00 17.89 653 LEU A C 1
ATOM 10282 O O . LEU A 1 644 ? 89.959 77.051 203.093 1.00 19.81 653 LEU A O 1
ATOM 10298 N N . LYS A 1 645 ? 92.014 77.193 203.995 1.00 14.47 654 LYS A N 1
ATOM 10299 C CA . LYS A 1 645 ? 91.516 77.509 205.327 1.00 15.55 654 LYS A CA 1
ATOM 10300 C C . LYS A 1 645 ? 90.824 78.867 205.329 1.00 18.92 654 LYS A C 1
ATOM 10301 O O . LYS A 1 645 ? 89.806 79.052 205.993 1.00 20.44 654 LYS A O 1
ATOM 10320 N N . VAL A 1 646 ? 91.378 79.815 204.580 1.00 18.46 655 VAL A N 1
ATOM 10321 C CA . VAL A 1 646 ? 90.780 81.139 204.463 1.00 13.90 655 VAL A CA 1
ATOM 10322 C C . VAL A 1 646 ? 89.456 81.061 203.712 1.00 15.86 655 VAL A C 1
ATOM 10323 O O . VAL A 1 646 ? 88.448 81.614 204.148 1.00 16.62 655 VAL A O 1
ATOM 10336 N N . LEU A 1 647 ? 89.470 80.370 202.579 1.00 16.05 656 LEU A N 1
ATOM 10337 C CA . LEU A 1 647 ? 88.287 80.264 201.740 1.00 15.52 656 LEU A CA 1
ATOM 10338 C C . LEU A 1 647 ? 87.182 79.449 202.412 1.00 20.75 656 LEU A C 1
ATOM 10339 O O . LEU A 1 647 ? 86.014 79.560 202.040 1.00 27.06 656 LEU A O 1
ATOM 10355 N N . SER A 1 648 ? 87.542 78.640 203.403 1.00 20.65 657 SER A N 1
ATOM 10356 C CA . SER A 1 648 ? 86.548 77.853 204.128 1.00 20.25 657 SER A CA 1
ATOM 10357 C C . SER A 1 648 ? 85.717 78.747 205.046 1.00 20.65 657 SER A C 1
ATOM 10358 O O . SER A 1 648 ? 84.634 78.358 205.480 1.00 25.21 657 SER A O 1
ATOM 10366 N N . PHE A 1 649 ? 86.228 79.941 205.337 1.00 14.92 658 PHE A N 1
ATOM 10367 C CA . PHE A 1 649 ? 85.493 80.918 206.138 1.00 16.34 658 PHE A CA 1
ATOM 10368 C C . PHE A 1 649 ? 84.660 81.851 205.261 1.00 16.42 658 PHE A C 1
ATOM 10369 O O . PHE A 1 649 ? 83.538 82.208 205.619 1.00 21.90 658 PHE A O 1
ATOM 10386 N N . THR A 1 650 ? 85.209 82.240 204.113 1.00 16.17 659 THR A N 1
ATOM 10387 C CA . THR A 1 650 ? 84.554 83.209 203.235 1.00 16.10 659 THR A CA 1
ATOM 10388 C C . THR A 1 650 ? 83.610 82.541 202.234 1.00 19.38 659 THR A C 1
ATOM 10389 O O . THR A 1 650 ? 82.595 83.124 201.850 1.00 20.05 659 THR A O 1
ATOM 10400 N N . HIS A 1 651 ? 83.957 81.325 201.811 1.00 18.91 660 HIS A N 1
ATOM 10401 C CA . HIS A 1 651 ? 83.177 80.581 200.822 1.00 14.27 660 HIS A CA 1
ATOM 10402 C C . HIS A 1 651 ? 82.910 79.153 201.282 1.00 20.63 660 HIS A C 1
ATOM 10403 O O . HIS A 1 651 ? 83.246 78.204 200.574 1.00 21.42 660 HIS A O 1
ATOM 10417 N N . PRO A 1 652 ? 82.298 78.993 202.463 1.00 23.45 661 PRO A N 1
ATOM 10418 C CA . PRO A 1 652 ? 82.096 77.657 203.035 1.00 16.36 661 PRO A CA 1
ATOM 10419 C C . PRO A 1 652 ? 81.218 76.757 202.171 1.00 17.13 661 PRO A C 1
ATOM 10420 O O . PRO A 1 652 ? 81.539 75.580 202.006 1.00 22.13 661 PRO A O 1
ATOM 10431 N N . ILE A 1 653 ? 80.129 77.297 201.631 1.00 15.96 662 ILE A N 1
ATOM 10432 C CA . ILE A 1 653 ? 79.200 76.489 200.840 1.00 20.85 662 ILE A CA 1
ATOM 10433 C C . ILE A 1 653 ? 79.883 75.937 199.597 1.00 22.22 662 ILE A C 1
ATOM 10434 O O . ILE A 1 653 ? 79.550 74.851 199.126 1.00 27.20 662 ILE A O 1
ATOM 10450 N N . SER A 1 654 ? 80.840 76.693 199.070 1.00 19.17 663 SER A N 1
ATOM 10451 C CA . SER A 1 654 ? 81.533 76.303 197.849 1.00 19.38 663 SER A CA 1
ATOM 10452 C C . SER A 1 654 ? 82.351 75.028 198.041 1.00 16.33 663 SER A C 1
ATOM 10453 O O . SER A 1 654 ? 82.766 74.403 197.069 1.00 24.94 663 SER A O 1
ATOM 10461 N N . PHE A 1 655 ? 82.579 74.642 199.292 1.00 13.56 664 PHE A N 1
ATOM 10462 C CA . PHE A 1 655 ? 83.299 73.406 199.584 1.00 18.88 664 PHE A CA 1
ATOM 10463 C C . PHE A 1 655 ? 82.369 72.198 199.527 1.00 20.65 664 PHE A C 1
ATOM 10464 O O . PHE A 1 655 ? 82.824 71.054 199.537 1.00 20.59 664 PHE A O 1
ATOM 10481 N N . HIS A 1 656 ? 81.067 72.455 199.457 1.00 19.15 665 HIS A N 1
ATOM 10482 C CA . HIS A 1 656 ? 80.083 71.382 199.514 1.00 19.45 665 HIS A CA 1
ATOM 10483 C C . HIS A 1 656 ? 79.942 70.663 198.174 1.00 21.31 665 HIS A C 1
ATOM 10484 O O . HIS A 1 656 ? 79.014 70.925 197.408 1.00 23.77 665 HIS A O 1
ATOM 10498 N N . SER A 1 657 ? 80.872 69.753 197.901 1.00 21.57 666 SER A N 1
ATOM 10499 C CA . SER A 1 657 ? 80.794 68.897 196.724 1.00 23.16 666 SER A CA 1
ATOM 10500 C C . SER A 1 657 ? 81.450 67.555 197.023 1.00 27.89 666 SER A C 1
ATOM 10501 O O . SER A 1 657 ? 82.315 67.459 197.895 1.00 27.29 666 SER A O 1
ATOM 10509 N N . ALA A 1 658 ? 81.031 66.524 196.297 1.00 34.08 667 ALA A N 1
ATOM 10510 C CA . ALA A 1 658 ? 81.559 65.181 196.495 1.00 34.48 667 ALA A CA 1
ATOM 10511 C C . ALA A 1 658 ? 83.059 65.133 196.218 1.00 33.91 667 ALA A C 1
ATOM 10512 O O . ALA A 1 658 ? 83.808 64.477 196.940 1.00 35.60 667 ALA A O 1
ATOM 10519 N N . GLU A 1 659 ? 83.492 65.837 195.176 1.00 32.40 668 GLU A N 1
ATOM 10520 C CA . GLU A 1 659 ? 84.897 65.832 194.778 1.00 31.06 668 GLU A CA 1
ATOM 10521 C C . GLU A 1 659 ? 85.778 66.475 195.846 1.00 24.85 668 GLU A C 1
ATOM 10522 O O . GLU A 1 659 ? 86.861 65.971 196.147 1.00 22.69 668 GLU A O 1
ATOM 10534 N N . THR A 1 660 ? 85.310 67.583 196.416 1.00 20.92 669 THR A N 1
ATOM 10535 C CA . THR A 1 660 ? 86.073 68.307 197.429 1.00 18.26 669 THR A CA 1
ATOM 10536 C C . THR A 1 660 ? 86.213 67.490 198.709 1.00 21.50 669 THR A C 1
ATOM 10537 O O . THR A 1 660 ? 87.300 67.397 199.280 1.00 27.04 669 THR A O 1
ATOM 10548 N N . PHE A 1 661 ? 85.112 66.902 199.162 1.00 23.93 670 PHE A N 1
ATOM 10549 C CA . PHE A 1 661 ? 85.119 66.141 200.406 1.00 23.87 670 PHE A CA 1
ATOM 10550 C C . PHE A 1 661 ? 85.922 64.849 200.260 1.00 25.82 670 PHE A C 1
ATOM 10551 O O . PHE A 1 661 ? 86.558 64.397 201.212 1.00 27.73 670 PHE A O 1
ATOM 10568 N N . GLU A 1 662 ? 85.894 64.257 199.071 1.00 27.81 671 GLU A N 1
ATOM 10569 C CA . GLU A 1 662 ? 86.696 63.070 198.807 1.00 33.60 671 GLU A CA 1
ATOM 10570 C C . GLU A 1 662 ? 88.181 63.421 198.843 1.00 33.60 671 GLU A C 1
ATOM 10571 O O . GLU A 1 662 ? 88.990 62.673 199.393 1.00 34.59 671 GLU A O 1
ATOM 10583 N N . SER A 1 663 ? 88.531 64.567 198.267 1.00 30.09 672 SER A N 1
ATOM 10584 C CA . SER A 1 663 ? 89.911 65.038 198.278 1.00 30.49 672 SER A CA 1
ATOM 10585 C C . SER A 1 663 ? 90.360 65.361 199.699 1.00 31.39 672 SER A C 1
ATOM 10586 O O . SER A 1 663 ? 91.503 65.099 200.072 1.00 33.07 672 SER A O 1
ATOM 10594 N N . LEU A 1 664 ? 89.454 65.932 200.487 1.00 29.95 673 LEU A N 1
ATOM 10595 C CA . LEU A 1 664 ? 89.752 66.283 201.871 1.00 32.17 673 LEU A CA 1
ATOM 10596 C C . LEU A 1 664 ? 89.935 65.041 202.735 1.00 37.78 673 LEU A C 1
ATOM 10597 O O . LEU A 1 664 ? 90.709 65.052 203.693 1.00 38.41 673 LEU A O 1
ATOM 10613 N N . LEU A 1 665 ? 89.211 63.977 202.401 1.00 40.73 674 LEU A N 1
ATOM 10614 C CA . LEU A 1 665 ? 89.319 62.719 203.132 1.00 38.23 674 LEU A CA 1
ATOM 10615 C C . LEU A 1 665 ? 90.711 62.121 202.976 1.00 36.00 674 LEU A C 1
ATOM 10616 O O . LEU A 1 665 ? 91.312 61.660 203.945 1.00 40.01 674 LEU A O 1
ATOM 10632 N N . ALA A 1 666 ? 91.214 62.124 201.747 1.00 29.37 675 ALA A N 1
ATOM 10633 C CA . ALA A 1 666 ? 92.547 61.617 201.474 1.00 25.58 675 ALA A CA 1
ATOM 10634 C C . ALA A 1 666 ? 93.590 62.458 202.206 1.00 31.97 675 ALA A C 1
ATOM 10635 O O . ALA A 1 666 ? 94.586 61.930 202.701 1.00 37.81 675 ALA A O 1
ATOM 10642 N N . CYS A 1 667 ? 93.349 63.765 202.279 1.00 32.43 676 CYS A N 1
ATOM 10643 C CA . CYS A 1 667 ? 94.236 64.674 203.000 1.00 39.58 676 CYS A CA 1
ATOM 10644 C C . CYS A 1 667 ? 94.243 64.372 204.492 1.00 45.53 676 CYS A C 1
ATOM 10645 O O . CYS A 1 667 ? 95.240 64.587 205.180 1.00 48.49 676 CYS A O 1
ATOM 10653 N N . LEU A 1 668 ? 93.118 63.875 204.989 1.00 45.28 677 LEU A N 1
ATOM 10654 C CA . LEU A 1 668 ? 92.960 63.614 206.411 1.00 39.89 677 LEU A CA 1
ATOM 10655 C C . LEU A 1 668 ? 93.715 62.357 206.847 1.00 45.96 677 LEU A C 1
ATOM 10656 O O . LEU A 1 668 ? 93.914 62.129 208.041 1.00 50.22 677 LEU A O 1
ATOM 10672 N N . LYS A 1 669 ? 94.142 61.558 205.871 1.00 48.43 678 LYS A N 1
ATOM 10673 C CA . LYS A 1 669 ? 94.869 60.316 206.131 1.00 48.53 678 LYS A CA 1
ATOM 10674 C C . LYS A 1 669 ? 96.274 60.361 205.529 1.00 55.17 678 LYS A C 1
ATOM 10675 O O . LYS A 1 669 ? 96.715 59.400 204.898 1.00 59.50 678 LYS A O 1
ATOM 10711 N N . ASP A 1 671 ? 99.300 61.404 207.224 1.00 76.88 680 ASP A N 1
ATOM 10712 C CA . ASP A 1 671 ? 100.393 61.263 208.196 1.00 79.86 680 ASP A CA 1
ATOM 10713 C C . ASP A 1 671 ? 101.183 62.568 208.327 1.00 77.37 680 ASP A C 1
ATOM 10714 O O . ASP A 1 671 ? 102.001 62.713 209.236 1.00 81.97 680 ASP A O 1
ATOM 10723 N N . ASP A 1 672 ? 100.943 63.512 207.421 1.00 66.41 681 ASP A N 1
ATOM 10724 C CA . ASP A 1 672 ? 101.473 64.864 207.565 1.00 56.16 681 ASP A CA 1
ATOM 10725 C C . ASP A 1 672 ? 100.544 65.639 208.489 1.00 48.43 681 ASP A C 1
ATOM 10726 O O . ASP A 1 672 ? 99.391 65.897 208.145 1.00 46.98 681 ASP A O 1
ATOM 10735 N N . GLU A 1 673 ? 101.048 66.000 209.665 1.00 47.65 682 GLU A N 1
ATOM 10736 C CA . GLU A 1 673 ? 100.227 66.642 210.683 1.00 51.59 682 GLU A CA 1
ATOM 10737 C C . GLU A 1 673 ? 99.614 67.946 210.185 1.00 53.03 682 GLU A C 1
ATOM 10738 O O . GLU A 1 673 ? 98.442 68.221 210.436 1.00 59.43 682 GLU A O 1
ATOM 10750 N N . LYS A 1 674 ? 100.401 68.741 209.470 1.00 47.53 683 LYS A N 1
ATOM 10751 C CA . LYS A 1 674 ? 99.939 70.045 209.010 1.00 45.09 683 LYS A CA 1
ATOM 10752 C C . LYS A 1 674 ? 98.850 69.912 207.948 1.00 35.16 683 LYS A C 1
ATOM 10753 O O . LYS A 1 674 ? 97.968 70.765 207.846 1.00 36.48 683 LYS A O 1
ATOM 10772 N N . VAL A 1 675 ? 98.907 68.842 207.164 1.00 28.10 684 VAL A N 1
ATOM 10773 C CA . VAL A 1 675 ? 97.898 68.592 206.140 1.00 24.36 684 VAL A CA 1
ATOM 10774 C C . VAL A 1 675 ? 96.607 68.078 206.774 1.00 29.56 684 VAL A C 1
ATOM 10775 O O . VAL A 1 675 ? 95.512 68.499 206.399 1.00 30.31 684 VAL A O 1
ATOM 10788 N N . ALA A 1 676 ? 96.744 67.166 207.731 1.00 30.17 685 ALA A N 1
ATOM 10789 C CA . ALA A 1 676 ? 95.594 66.623 208.446 1.00 26.20 685 ALA A CA 1
ATOM 10790 C C . ALA A 1 676 ? 94.928 67.696 209.303 1.00 26.16 685 ALA A C 1
ATOM 10791 O O . ALA A 1 676 ? 93.701 67.784 209.354 1.00 24.86 685 ALA A O 1
ATOM 10798 N N . GLU A 1 677 ? 95.744 68.503 209.975 1.00 26.76 686 GLU A N 1
ATOM 10799 C CA . GLU A 1 677 ? 95.239 69.600 210.796 1.00 27.17 686 GLU A CA 1
ATOM 10800 C C . GLU A 1 677 ? 94.377 70.550 209.973 1.00 30.79 686 GLU A C 1
ATOM 10801 O O . GLU A 1 677 ? 93.388 71.091 210.469 1.00 37.43 686 GLU A O 1
ATOM 10813 N N . ALA A 1 678 ? 94.752 70.743 208.712 1.00 24.06 687 ALA A N 1
ATOM 10814 C CA . ALA A 1 678 ? 94.025 71.647 207.830 1.00 19.88 687 ALA A CA 1
ATOM 10815 C C . ALA A 1 678 ? 92.709 71.031 207.372 1.00 20.95 687 ALA A C 1
ATOM 10816 O O . ALA A 1 678 ? 91.679 71.702 207.350 1.00 29.85 687 ALA A O 1
ATOM 10823 N N . ALA A 1 679 ? 92.744 69.754 207.006 1.00 14.07 688 ALA A N 1
ATOM 10824 C CA . ALA A 1 679 ? 91.547 69.069 206.533 1.00 14.60 688 ALA A CA 1
ATOM 10825 C C . ALA A 1 679 ? 90.471 69.030 207.615 1.00 15.10 688 ALA A C 1
ATOM 10826 O O . ALA A 1 679 ? 89.285 69.189 207.327 1.00 17.99 688 ALA A O 1
ATOM 10833 N N . LEU A 1 680 ? 90.889 68.818 208.859 1.00 15.43 689 LEU A N 1
ATOM 10834 C CA . LEU A 1 680 ? 89.956 68.777 209.979 1.00 19.47 689 LEU A CA 1
ATOM 10835 C C . LEU A 1 680 ? 89.291 70.132 210.173 1.00 22.00 689 LEU A C 1
ATOM 10836 O O . LEU A 1 680 ? 88.090 70.213 210.431 1.00 25.24 689 LEU A O 1
ATOM 10852 N N . GLN A 1 681 ? 90.076 71.195 210.040 1.00 20.36 690 GLN A N 1
ATOM 10853 C CA . GLN A 1 681 ? 89.567 72.543 210.254 1.00 20.61 690 GLN A CA 1
ATOM 10854 C C . GLN A 1 681 ? 88.592 72.937 209.150 1.00 16.94 690 GLN A C 1
ATOM 10855 O O . GLN A 1 681 ? 87.629 73.662 209.393 1.00 20.23 690 GLN A O 1
ATOM 10869 N N . ILE A 1 682 ? 88.841 72.445 207.941 1.00 17.55 691 ILE A N 1
ATOM 10870 C CA . ILE A 1 682 ? 87.970 72.722 206.805 1.00 16.76 691 ILE A CA 1
ATOM 10871 C C . ILE A 1 682 ? 86.647 71.959 206.916 1.00 21.38 691 ILE A C 1
ATOM 10872 O O . ILE A 1 682 ? 85.590 72.497 206.590 1.00 22.19 691 ILE A O 1
ATOM 10888 N N . PHE A 1 683 ? 86.709 70.705 207.361 1.00 23.69 692 PHE A N 1
ATOM 10889 C CA . PHE A 1 683 ? 85.500 69.915 207.595 1.00 22.70 692 PHE A CA 1
ATOM 10890 C C . PHE A 1 683 ? 84.614 70.570 208.648 1.00 22.79 692 PHE A C 1
ATOM 10891 O O . PHE A 1 683 ? 83.390 70.629 208.502 1.00 17.94 692 PHE A O 1
ATOM 10908 N N . LYS A 1 684 ? 85.249 71.046 209.714 1.00 23.69 693 LYS A N 1
ATOM 10909 C CA . LYS A 1 684 ? 84.559 71.738 210.797 1.00 28.45 693 LYS A CA 1
ATOM 10910 C C . LYS A 1 684 ? 83.767 72.940 210.287 1.00 28.91 693 LYS A C 1
ATOM 10911 O O . LYS A 1 684 ? 82.689 73.245 210.801 1.00 30.75 693 LYS A O 1
ATOM 10930 N N . ASN A 1 685 ? 84.302 73.608 209.268 1.00 25.14 694 ASN A N 1
ATOM 10931 C CA . ASN A 1 685 ? 83.729 74.859 208.778 1.00 22.65 694 ASN A CA 1
ATOM 10932 C C . ASN A 1 685 ? 82.808 74.708 207.568 1.00 18.80 694 ASN A C 1
ATOM 10933 O O . ASN A 1 685 ? 82.164 75.677 207.168 1.00 20.89 694 ASN A O 1
ATOM 10944 N N . THR A 1 686 ? 82.742 73.511 206.987 1.00 14.84 695 THR A N 1
ATOM 10945 C CA . THR A 1 686 ? 81.971 73.303 205.760 1.00 16.55 695 THR A CA 1
ATOM 10946 C C . THR A 1 686 ? 81.187 71.993 205.730 1.00 21.10 695 THR A C 1
ATOM 10947 O O . THR A 1 686 ? 80.451 71.730 204.776 1.00 20.77 695 THR A O 1
ATOM 10958 N N . GLY A 1 687 ? 81.339 71.174 206.765 1.00 23.19 696 GLY A N 1
ATOM 10959 C CA . GLY A 1 687 ? 80.735 69.853 206.774 1.00 21.53 696 GLY A CA 1
ATOM 10960 C C . GLY A 1 687 ? 79.320 69.823 207.318 1.00 21.12 696 GLY A C 1
ATOM 10961 O O . GLY A 1 687 ? 78.789 68.755 207.612 1.00 21.09 696 GLY A O 1
ATOM 10965 N N . SER A 1 688 ? 78.702 70.992 207.432 1.00 26.62 697 SER A N 1
ATOM 10966 C CA . SER A 1 688 ? 77.402 71.124 208.086 1.00 28.27 697 SER A CA 1
ATOM 10967 C C . SER A 1 688 ? 76.286 70.286 207.451 1.00 27.49 697 SER A C 1
ATOM 10968 O O . SER A 1 688 ? 75.277 70.013 208.100 1.00 33.43 697 SER A O 1
ATOM 10976 N N . LYS A 1 689 ? 76.464 69.882 206.195 1.00 23.94 698 LYS A N 1
ATOM 10977 C CA . LYS A 1 689 ? 75.438 69.123 205.477 1.00 19.30 698 LYS A CA 1
ATOM 10978 C C . LYS A 1 689 ? 75.982 67.828 204.862 1.00 19.46 698 LYS A C 1
ATOM 10979 O O . LYS A 1 689 ? 75.339 67.228 204.000 1.00 17.63 698 LYS A O 1
ATOM 10998 N N . ILE A 1 690 ? 77.159 67.397 205.307 1.00 19.57 699 ILE A N 1
ATOM 10999 C CA . ILE A 1 690 ? 77.768 66.172 204.795 1.00 17.17 699 ILE A CA 1
ATOM 11000 C C . ILE A 1 690 ? 76.895 64.958 205.073 1.00 23.81 699 ILE A C 1
ATOM 11001 O O . ILE A 1 690 ? 76.734 64.089 204.217 1.00 22.28 699 ILE A O 1
ATOM 11017 N N . GLU A 1 691 ? 76.346 64.902 206.280 1.00 32.91 700 GLU A N 1
ATOM 11018 C CA . GLU A 1 691 ? 75.544 63.764 206.713 1.00 38.45 700 GLU A CA 1
ATOM 11019 C C . GLU A 1 691 ? 74.303 63.587 205.847 1.00 34.97 700 GLU A C 1
ATOM 11020 O O . GLU A 1 691 ? 73.852 62.467 205.611 1.00 34.18 700 GLU A O 1
ATOM 11032 N N . GLU A 1 692 ? 73.762 64.701 205.368 1.00 35.39 701 GLU A N 1
ATOM 11033 C CA . GLU A 1 692 ? 72.528 64.685 204.594 1.00 38.97 701 GLU A CA 1
ATOM 11034 C C . GLU A 1 692 ? 72.770 64.327 203.129 1.00 40.02 701 GLU A C 1
ATOM 11035 O O . GLU A 1 692 ? 72.089 63.461 202.579 1.00 42.39 701 GLU A O 1
ATOM 11047 N N . ASP A 1 693 ? 73.745 64.987 202.507 1.00 38.15 702 ASP A N 1
ATOM 11048 C CA . ASP A 1 693 ? 73.956 64.869 201.065 1.00 33.85 702 ASP A CA 1
ATOM 11049 C C . ASP A 1 693 ? 75.042 63.869 200.670 1.00 34.06 702 ASP A C 1
ATOM 11050 O O . ASP A 1 693 ? 75.072 63.415 199.527 1.00 39.84 702 ASP A O 1
ATOM 11059 N N . PHE A 1 694 ? 75.931 63.533 201.600 1.00 35.30 703 PHE A N 1
ATOM 11060 C CA . PHE A 1 694 ? 77.058 62.650 201.296 1.00 37.80 703 PHE A CA 1
ATOM 11061 C C . PHE A 1 694 ? 77.304 61.634 202.407 1.00 39.73 703 PHE A C 1
ATOM 11062 O O . PHE A 1 694 ? 78.309 61.712 203.112 1.00 37.26 703 PHE A O 1
ATOM 11079 N N . PRO A 1 695 ? 76.388 60.665 202.556 1.00 42.30 704 PRO A N 1
ATOM 11080 C CA . PRO A 1 695 ? 76.464 59.689 203.650 1.00 37.54 704 PRO A CA 1
ATOM 11081 C C . PRO A 1 695 ? 77.712 58.809 203.610 1.00 34.81 704 PRO A C 1
ATOM 11082 O O . PRO A 1 695 ? 78.182 58.384 204.664 1.00 39.85 704 PRO A O 1
ATOM 11093 N N . HIS A 1 696 ? 78.240 58.539 202.422 1.00 31.47 705 HIS A N 1
ATOM 11094 C CA . HIS A 1 696 ? 79.421 57.690 202.302 1.00 33.61 705 HIS A CA 1
ATOM 11095 C C . HIS A 1 696 ? 80.655 58.414 202.833 1.00 34.74 705 HIS A C 1
ATOM 11096 O O . HIS A 1 696 ? 81.571 57.785 203.361 1.00 39.07 705 HIS A O 1
ATOM 11110 N N . ILE A 1 697 ? 80.673 59.737 202.692 1.00 34.51 706 ILE A N 1
ATOM 11111 C CA . ILE A 1 697 ? 81.736 60.555 203.267 1.00 30.46 706 ILE A CA 1
ATOM 11112 C C . ILE A 1 697 ? 81.643 60.520 204.790 1.00 29.60 706 ILE A C 1
ATOM 11113 O O . ILE A 1 697 ? 82.642 60.310 205.479 1.00 33.42 706 ILE A O 1
ATOM 11129 N N . ARG A 1 698 ? 80.433 60.741 205.299 1.00 23.04 707 ARG A N 1
ATOM 11130 C CA . ARG A 1 698 ? 80.158 60.721 206.734 1.00 23.39 707 ARG A CA 1
ATOM 11131 C C . ARG A 1 698 ? 80.707 59.467 207.408 1.00 27.55 707 ARG A C 1
ATOM 11132 O O . ARG A 1 698 ? 81.438 59.551 208.397 1.00 29.85 707 ARG A O 1
ATOM 11153 N N . SER A 1 699 ? 80.334 58.308 206.876 1.00 29.28 708 SER A N 1
ATOM 11154 C CA . SER A 1 699 ? 80.698 57.034 207.481 1.00 33.54 708 SER A CA 1
ATOM 11155 C C . SER A 1 699 ? 82.194 56.768 207.357 1.00 34.06 708 SER A C 1
ATOM 11156 O O . SER A 1 699 ? 82.792 56.140 208.228 1.00 39.99 708 SER A O 1
ATOM 11164 N N . ALA A 1 700 ? 82.792 57.247 206.273 1.00 29.42 709 ALA A N 1
ATOM 11165 C CA . ALA A 1 700 ? 84.230 57.110 206.069 1.00 25.16 709 ALA A CA 1
ATOM 11166 C C . ALA A 1 700 ? 85.001 58.011 207.026 1.00 27.87 709 ALA A C 1
ATOM 11167 O O . ALA A 1 700 ? 86.156 57.743 207.358 1.00 33.71 709 ALA A O 1
ATOM 11174 N N . LEU A 1 701 ? 84.344 59.077 207.469 1.00 27.20 710 LEU A N 1
ATOM 11175 C CA . LEU A 1 701 ? 84.972 60.101 208.292 1.00 26.43 710 LEU A CA 1
ATOM 11176 C C . LEU A 1 701 ? 84.942 59.747 209.780 1.00 30.00 710 LEU A C 1
ATOM 11177 O O . LEU A 1 701 ? 85.859 60.095 210.523 1.00 33.25 710 LEU A O 1
ATOM 11193 N N . LEU A 1 702 ? 83.891 59.047 210.201 1.00 27.58 711 LEU A N 1
ATOM 11194 C CA . LEU A 1 702 ? 83.673 58.730 211.615 1.00 24.17 711 LEU A CA 1
ATOM 11195 C C . LEU A 1 702 ? 84.870 58.076 212.304 1.00 29.41 711 LEU A C 1
ATOM 11196 O O . LEU A 1 702 ? 85.335 58.574 213.330 1.00 35.34 711 LEU A O 1
ATOM 11212 N N . PRO A 1 703 ? 85.362 56.950 211.759 1.00 28.20 712 PRO A N 1
ATOM 11213 C CA . PRO A 1 703 ? 86.460 56.233 212.420 1.00 26.78 712 PRO A CA 1
ATOM 11214 C C . PRO A 1 703 ? 87.714 57.086 212.602 1.00 26.82 712 PRO A C 1
ATOM 11215 O O . PRO A 1 703 ? 88.417 56.940 213.602 1.00 29.87 712 PRO A O 1
ATOM 11226 N N . VAL A 1 704 ? 87.983 57.968 211.646 1.00 22.30 713 VAL A N 1
ATOM 11227 C CA . VAL A 1 704 ? 89.178 58.802 211.699 1.00 23.54 713 VAL A CA 1
ATOM 11228 C C . VAL A 1 704 ? 89.062 59.813 212.831 1.00 21.93 713 VAL A C 1
ATOM 11229 O O . VAL A 1 704 ? 90.024 60.057 213.561 1.00 20.73 713 VAL A O 1
ATOM 11242 N N . LEU A 1 705 ? 87.877 60.396 212.975 1.00 23.62 714 LEU A N 1
ATOM 11243 C CA . LEU A 1 705 ? 87.642 61.397 214.005 1.00 24.70 714 LEU A CA 1
ATOM 11244 C C . LEU A 1 705 ? 87.776 60.796 215.400 1.00 29.87 714 LEU A C 1
ATOM 11245 O O . LEU A 1 705 ? 88.298 61.441 216.307 1.00 35.11 714 LEU A O 1
ATOM 11261 N N . HIS A 1 706 ? 87.309 59.563 215.569 1.00 29.92 715 HIS A N 1
ATOM 11262 C CA . HIS A 1 706 ? 87.430 58.878 216.852 1.00 24.20 715 HIS A CA 1
ATOM 11263 C C . HIS A 1 706 ? 88.886 58.576 217.171 1.00 19.55 715 HIS A C 1
ATOM 11264 O O . HIS A 1 706 ? 89.316 58.706 218.315 1.00 21.71 715 HIS A O 1
ATOM 11278 N N . HIS A 1 707 ? 89.644 58.174 216.156 1.00 17.10 716 HIS A N 1
ATOM 11279 C CA . HIS A 1 707 ? 91.063 57.893 216.337 1.00 24.56 716 HIS A CA 1
ATOM 11280 C C . HIS A 1 707 ? 91.805 59.150 216.775 1.00 29.41 716 HIS A C 1
ATOM 11281 O O . HIS A 1 707 ? 92.462 59.159 217.816 1.00 30.65 716 HIS A O 1
ATOM 11295 N N . LYS A 1 708 ? 91.688 60.210 215.979 1.00 31.07 717 LYS A N 1
ATOM 11296 C CA . LYS A 1 708 ? 92.363 61.472 216.268 1.00 29.74 717 LYS A CA 1
ATOM 11297 C C . LYS A 1 708 ? 91.920 62.036 217.614 1.00 31.12 717 LYS A C 1
ATOM 11298 O O . LYS A 1 708 ? 92.708 62.651 218.332 1.00 32.07 717 LYS A O 1
ATOM 11317 N N . SER A 1 709 ? 90.655 61.812 217.951 1.00 30.84 718 SER A N 1
ATOM 11318 C CA . SER A 1 709 ? 90.091 62.303 219.201 1.00 30.30 718 SER A CA 1
ATOM 11319 C C . SER A 1 709 ? 90.621 61.543 220.419 1.00 34.59 718 SER A C 1
ATOM 11320 O O . SER A 1 709 ? 90.582 62.054 221.539 1.00 34.55 718 SER A O 1
ATOM 11328 N N . LYS A 1 710 ? 91.120 60.330 220.194 1.00 39.96 719 LYS A N 1
ATOM 11329 C CA . LYS A 1 710 ? 91.593 59.468 221.277 1.00 39.08 719 LYS A CA 1
ATOM 11330 C C . LYS A 1 710 ? 93.120 59.410 221.367 1.00 38.92 719 LYS A C 1
ATOM 11331 O O . LYS A 1 710 ? 93.681 59.390 222.463 1.00 38.28 719 LYS A O 1
ATOM 11350 N N . LYS A 1 711 ? 93.782 59.387 220.213 1.00 39.47 720 LYS A N 1
ATOM 11351 C CA . LYS A 1 711 ? 95.230 59.193 220.158 1.00 41.48 720 LYS A CA 1
ATOM 11352 C C . LYS A 1 711 ? 95.983 60.457 219.751 1.00 38.12 720 LYS A C 1
ATOM 11353 O O . LYS A 1 711 ? 97.211 60.452 219.666 1.00 37.85 720 LYS A O 1
ATOM 11372 N N . GLY A 1 712 ? 95.253 61.538 219.501 1.00 36.88 721 GLY A N 1
ATOM 11373 C CA . GLY A 1 712 ? 95.874 62.806 219.165 1.00 33.68 721 GLY A CA 1
ATOM 11374 C C . GLY A 1 712 ? 96.370 62.861 217.729 1.00 31.89 721 GLY A C 1
ATOM 11375 O O . GLY A 1 712 ? 95.968 62.039 216.903 1.00 35.60 721 GLY A O 1
ATOM 11379 N N . PRO A 1 713 ? 97.252 63.828 217.418 1.00 26.46 722 PRO A N 1
ATOM 11380 C CA . PRO A 1 713 ? 97.794 64.840 218.336 1.00 28.33 722 PRO A CA 1
ATOM 11381 C C . PRO A 1 713 ? 96.725 65.776 218.895 1.00 33.02 722 PRO A C 1
ATOM 11382 O O . PRO A 1 713 ? 95.610 65.796 218.373 1.00 37.16 722 PRO A O 1
ATOM 11393 N N . PRO A 1 714 ? 97.064 66.548 219.941 1.00 31.07 723 PRO A N 1
ATOM 11394 C CA . PRO A 1 714 ? 96.124 67.460 220.604 1.00 30.07 723 PRO A CA 1
ATOM 11395 C C . PRO A 1 714 ? 95.366 68.368 219.638 1.00 30.11 723 PRO A C 1
ATOM 11396 O O . PRO A 1 714 ? 94.137 68.411 219.688 1.00 32.95 723 PRO A O 1
ATOM 11407 N N . ARG A 1 715 ? 96.090 69.075 218.775 1.00 26.82 724 ARG A N 1
ATOM 11408 C CA . ARG A 1 715 ? 95.475 70.012 217.841 1.00 27.46 724 ARG A CA 1
ATOM 11409 C C . ARG A 1 715 ? 94.410 69.315 216.998 1.00 29.11 724 ARG A C 1
ATOM 11410 O O . ARG A 1 715 ? 93.309 69.835 216.822 1.00 35.64 724 ARG A O 1
ATOM 11431 N N . GLN A 1 716 ? 94.737 68.129 216.496 1.00 24.16 725 GLN A N 1
ATOM 11432 C CA . GLN A 1 716 ? 93.812 67.373 215.659 1.00 21.26 725 GLN A CA 1
ATOM 11433 C C . GLN A 1 716 ? 92.672 66.780 216.485 1.00 20.82 725 GLN A C 1
ATOM 11434 O O . GLN A 1 716 ? 91.556 66.620 215.988 1.00 25.64 725 GLN A O 1
ATOM 11448 N N . ALA A 1 717 ? 92.953 66.462 217.745 1.00 16.64 726 ALA A N 1
ATOM 11449 C CA . ALA A 1 717 ? 91.935 65.931 218.648 1.00 16.31 726 ALA A CA 1
ATOM 11450 C C . ALA A 1 717 ? 90.858 66.980 218.892 1.00 20.41 726 ALA A C 1
ATOM 11451 O O . ALA A 1 717 ? 89.664 66.676 218.895 1.00 21.29 726 ALA A O 1
ATOM 11458 N N . LYS A 1 718 ? 91.295 68.219 219.091 1.00 25.31 727 LYS A N 1
ATOM 11459 C CA . LYS A 1 718 ? 90.383 69.340 219.274 1.00 23.90 727 LYS A CA 1
ATOM 11460 C C . LYS A 1 718 ? 89.467 69.504 218.066 1.00 20.11 727 LYS A C 1
ATOM 11461 O O . LYS A 1 718 ? 88.243 69.511 218.197 1.00 16.95 727 LYS A O 1
ATOM 11480 N N . TYR A 1 719 ? 90.070 69.641 216.890 1.00 20.43 728 TYR A N 1
ATOM 11481 C CA . TYR A 1 719 ? 89.312 69.827 215.661 1.00 22.82 728 TYR A CA 1
ATOM 11482 C C . TYR A 1 719 ? 88.385 68.642 215.407 1.00 23.04 728 TYR A C 1
ATOM 11483 O O . TYR A 1 719 ? 87.269 68.816 214.915 1.00 21.86 728 TYR A O 1
ATOM 11501 N N . ALA A 1 720 ? 88.845 67.444 215.755 1.00 21.31 729 ALA A N 1
ATOM 11502 C CA . ALA A 1 720 ? 88.041 66.240 215.579 1.00 16.74 729 ALA A CA 1
ATOM 11503 C C . ALA A 1 720 ? 86.758 66.324 216.401 1.00 15.68 729 ALA A C 1
ATOM 11504 O O . ALA A 1 720 ? 85.678 65.995 215.912 1.00 17.51 729 ALA A O 1
ATOM 11511 N N . ILE A 1 721 ? 86.879 66.770 217.646 1.00 17.46 730 ILE A N 1
ATOM 11512 C CA . ILE A 1 721 ? 85.721 66.901 218.527 1.00 19.20 730 ILE A CA 1
ATOM 11513 C C . ILE A 1 721 ? 84.707 67.908 217.985 1.00 18.19 730 ILE A C 1
ATOM 11514 O O . ILE A 1 721 ? 83.499 67.690 218.076 1.00 18.33 730 ILE A O 1
ATOM 11530 N N . HIS A 1 722 ? 85.198 69.011 217.431 1.00 17.71 731 HIS A N 1
ATOM 11531 C CA . HIS A 1 722 ? 84.319 70.023 216.860 1.00 18.72 731 HIS A CA 1
ATOM 11532 C C . HIS A 1 722 ? 83.733 69.554 215.529 1.00 22.38 731 HIS A C 1
ATOM 11533 O O . HIS A 1 722 ? 82.636 69.968 215.152 1.00 26.94 731 HIS A O 1
ATOM 11547 N N . CYS A 1 723 ? 84.460 68.688 214.825 1.00 16.87 732 CYS A N 1
ATOM 11548 C CA . CYS A 1 723 ? 83.946 68.069 213.605 1.00 17.66 732 CYS A CA 1
ATOM 11549 C C . CYS A 1 723 ? 82.752 67.172 213.909 1.00 20.50 732 CYS A C 1
ATOM 11550 O O . CYS A 1 723 ? 81.751 67.193 213.192 1.00 23.85 732 CYS A O 1
ATOM 11558 N N . ILE A 1 724 ? 82.871 66.373 214.966 1.00 15.84 733 ILE A N 1
ATOM 11559 C CA . ILE A 1 724 ? 81.786 65.493 215.386 1.00 14.31 733 ILE A CA 1
ATOM 11560 C C . ILE A 1 724 ? 80.557 66.312 215.767 1.00 16.26 733 ILE A C 1
ATOM 11561 O O . ILE A 1 724 ? 79.430 65.951 215.431 1.00 19.58 733 ILE A O 1
ATOM 11577 N N . HIS A 1 725 ? 80.788 67.412 216.474 1.00 17.33 734 HIS A N 1
ATOM 11578 C CA . HIS A 1 725 ? 79.716 68.304 216.900 1.00 21.09 734 HIS A CA 1
ATOM 11579 C C . HIS A 1 725 ? 79.039 68.993 215.711 1.00 22.72 734 HIS A C 1
ATOM 11580 O O . HIS A 1 725 ? 77.844 69.285 215.749 1.00 24.26 734 HIS A O 1
ATOM 11594 N N . ALA A 1 726 ? 79.808 69.236 214.654 1.00 17.87 735 ALA A N 1
ATOM 11595 C CA . ALA A 1 726 ? 79.329 70.015 213.516 1.00 18.50 735 ALA A CA 1
ATOM 11596 C C . ALA A 1 726 ? 78.556 69.180 212.501 1.00 22.75 735 ALA A C 1
ATOM 11597 O O . ALA A 1 726 ? 77.597 69.659 211.898 1.00 27.19 735 ALA A O 1
ATOM 11604 N N . ILE A 1 727 ? 78.980 67.936 212.317 1.00 23.33 736 ILE A N 1
ATOM 11605 C CA . ILE A 1 727 ? 78.488 67.111 211.219 1.00 25.03 736 ILE A CA 1
ATOM 11606 C C . ILE A 1 727 ? 77.429 66.095 211.645 1.00 29.49 736 ILE A C 1
ATOM 11607 O O . ILE A 1 727 ? 76.434 65.903 210.945 1.00 34.84 736 ILE A O 1
ATOM 11623 N N . PHE A 1 728 ? 77.651 65.445 212.784 1.00 21.47 737 PHE A N 1
ATOM 11624 C CA . PHE A 1 728 ? 76.857 64.283 213.168 1.00 19.41 737 PHE A CA 1
ATOM 11625 C C . PHE A 1 728 ? 75.723 64.607 214.130 1.00 26.78 737 PHE A C 1
ATOM 11626 O O . PHE A 1 728 ? 75.948 65.101 215.235 1.00 30.80 737 PHE A O 1
ATOM 11643 N N . SER A 1 729 ? 74.501 64.304 213.702 1.00 27.25 738 SER A N 1
ATOM 11644 C CA . SER A 1 729 ? 73.328 64.452 214.553 1.00 26.40 738 SER A CA 1
ATOM 11645 C C . SER A 1 729 ? 73.392 63.490 215.734 1.00 29.84 738 SER A C 1
ATOM 11646 O O . SER A 1 729 ? 72.733 63.697 216.754 1.00 34.56 738 SER A O 1
ATOM 11654 N N . SER A 1 730 ? 74.191 62.437 215.586 1.00 27.58 739 SER A N 1
ATOM 11655 C CA . SER A 1 730 ? 74.351 61.433 216.630 1.00 26.75 739 SER A CA 1
ATOM 11656 C C . SER A 1 730 ? 75.496 61.785 217.572 1.00 33.64 739 SER A C 1
ATOM 11657 O O . SER A 1 730 ? 75.990 60.923 218.298 1.00 36.09 739 SER A O 1
ATOM 11665 N N . LYS A 1 731 ? 75.908 63.051 217.560 1.00 34.06 740 LYS A N 1
ATOM 11666 C CA . LYS A 1 731 ? 77.091 63.493 218.295 1.00 30.74 740 LYS A CA 1
ATOM 11667 C C . LYS A 1 731 ? 77.093 63.065 219.762 1.00 29.80 740 LYS A C 1
ATOM 11668 O O . LYS A 1 731 ? 78.155 62.845 220.344 1.00 29.54 740 LYS A O 1
ATOM 11687 N N . GLU A 1 732 ? 75.908 62.940 220.352 1.00 29.85 741 GLU A N 1
ATOM 11688 C CA . GLU A 1 732 ? 75.793 62.559 221.756 1.00 29.91 741 GLU A CA 1
ATOM 11689 C C . GLU A 1 732 ? 76.436 61.200 222.020 1.00 31.35 741 GLU A C 1
ATOM 11690 O O . GLU A 1 732 ? 77.322 61.080 222.868 1.00 34.50 741 GLU A O 1
ATOM 11702 N N . THR A 1 733 ? 75.998 60.181 221.287 1.00 29.68 742 THR A N 1
ATOM 11703 C CA . THR A 1 733 ? 76.525 58.835 221.475 1.00 27.28 742 THR A CA 1
ATOM 11704 C C . THR A 1 733 ? 77.986 58.761 221.047 1.00 28.92 742 THR A C 1
ATOM 11705 O O . THR A 1 733 ? 78.756 57.972 221.593 1.00 32.13 742 THR A O 1
ATOM 11716 N N . GLN A 1 734 ? 78.365 59.584 220.073 1.00 27.19 743 GLN A N 1
ATOM 11717 C CA . GLN A 1 734 ? 79.752 59.640 219.621 1.00 25.07 743 GLN A CA 1
ATOM 11718 C C . GLN A 1 734 ? 80.663 60.092 220.757 1.00 25.53 743 GLN A C 1
ATOM 11719 O O . GLN A 1 734 ? 81.734 59.525 220.974 1.00 23.50 743 GLN A O 1
ATOM 11733 N N . PHE A 1 735 ? 80.225 61.115 221.482 1.00 28.06 744 PHE A N 1
ATOM 11734 C CA . PHE A 1 735 ? 80.992 61.651 222.597 1.00 28.18 744 PHE A CA 1
ATOM 11735 C C . PHE A 1 735 ? 81.096 60.641 223.734 1.00 28.77 744 PHE A C 1
ATOM 11736 O O . PHE A 1 735 ? 82.101 60.599 224.444 1.00 29.56 744 PHE A O 1
ATOM 11753 N N . ALA A 1 736 ? 80.054 59.834 223.909 1.00 29.95 745 ALA A N 1
ATOM 11754 C CA . ALA A 1 736 ? 80.047 58.821 224.957 1.00 27.03 745 ALA A CA 1
ATOM 11755 C C . ALA A 1 736 ? 81.152 57.794 224.726 1.00 30.59 745 ALA A C 1
ATOM 11756 O O . ALA A 1 736 ? 81.894 57.456 225.648 1.00 36.56 745 ALA A O 1
ATOM 11763 N N . GLN A 1 737 ? 81.265 57.307 223.493 1.00 27.02 746 GLN A N 1
ATOM 11764 C CA . GLN A 1 737 ? 82.289 56.321 223.153 1.00 26.88 746 GLN A CA 1
ATOM 11765 C C . GLN A 1 737 ? 83.695 56.867 223.362 1.00 29.26 746 GLN A C 1
ATOM 11766 O O . GLN A 1 737 ? 84.644 56.104 223.529 1.00 33.26 746 GLN A O 1
ATOM 11780 N N . ILE A 1 738 ? 83.824 58.188 223.328 1.00 29.58 747 ILE A N 1
ATOM 11781 C CA . ILE A 1 738 ? 85.121 58.839 223.456 1.00 28.67 747 ILE A CA 1
ATOM 11782 C C . ILE A 1 738 ? 85.404 59.211 224.907 1.00 29.84 747 ILE A C 1
ATOM 11783 O O . ILE A 1 738 ? 86.503 58.986 225.412 1.00 27.06 747 ILE A O 1
ATOM 11799 N N . PHE A 1 739 ? 84.401 59.776 225.570 1.00 30.01 748 PHE A N 1
ATOM 11800 C CA . PHE A 1 739 ? 84.569 60.313 226.915 1.00 27.46 748 PHE A CA 1
ATOM 11801 C C . PHE A 1 739 ? 84.865 59.230 227.943 1.00 34.88 748 PHE A C 1
ATOM 11802 O O . PHE A 1 739 ? 85.818 59.345 228.714 1.00 36.95 748 PHE A O 1
ATOM 11819 N N . GLU A 1 740 ? 84.045 58.182 227.952 1.00 42.85 749 GLU A N 1
ATOM 11820 C CA . GLU A 1 740 ? 84.119 57.158 228.993 1.00 48.56 749 GLU A CA 1
ATOM 11821 C C . GLU A 1 740 ? 85.480 56.449 229.027 1.00 49.19 749 GLU A C 1
ATOM 11822 O O . GLU A 1 740 ? 86.058 56.293 230.103 1.00 50.92 749 GLU A O 1
ATOM 11834 N N . PRO A 1 741 ? 86.005 56.025 227.862 1.00 45.34 750 PRO A N 1
ATOM 11835 C CA . PRO A 1 741 ? 87.370 55.482 227.898 1.00 46.23 750 PRO A CA 1
ATOM 11836 C C . PRO A 1 741 ? 88.411 56.493 228.374 1.00 50.91 750 PRO A C 1
ATOM 11837 O O . PRO A 1 741 ? 89.284 56.146 229.171 1.00 50.71 750 PRO A O 1
ATOM 11848 N N . LEU A 1 742 ? 88.322 57.726 227.881 1.00 56.46 751 LEU A N 1
ATOM 11849 C CA . LEU A 1 742 ? 89.269 58.769 228.261 1.00 53.34 751 LEU A CA 1
ATOM 11850 C C . LEU A 1 742 ? 89.090 59.167 229.723 1.00 55.05 751 LEU A C 1
ATOM 11851 O O . LEU A 1 742 ? 90.022 59.663 230.353 1.00 51.89 751 LEU A O 1
ATOM 11867 N N . HIS A 1 743 ? 87.893 58.946 230.257 1.00 52.46 752 HIS A N 1
ATOM 11868 C CA . HIS A 1 743 ? 87.616 59.244 231.657 1.00 55.39 752 HIS A CA 1
ATOM 11869 C C . HIS A 1 743 ? 88.350 58.264 232.570 1.00 61.31 752 HIS A C 1
ATOM 11870 O O . HIS A 1 743 ? 88.751 58.616 233.679 1.00 63.69 752 HIS A O 1
ATOM 11884 N N . LYS A 1 744 ? 88.525 57.034 232.094 1.00 65.42 753 LYS A N 1
ATOM 11885 C CA . LYS A 1 744 ? 89.218 56.000 232.858 1.00 67.19 753 LYS A CA 1
ATOM 11886 C C . LYS A 1 744 ? 90.731 56.186 232.845 1.00 73.10 753 LYS A C 1
ATOM 11887 O O . LYS A 1 744 ? 91.391 56.024 233.870 1.00 78.40 753 LYS A O 1
ATOM 11906 N N . SER A 1 745 ? 91.274 56.519 231.678 1.00 74.84 754 SER A N 1
ATOM 11907 C CA . SER A 1 745 ? 92.721 56.609 231.498 1.00 79.07 754 SER A CA 1
ATOM 11908 C C . SER A 1 745 ? 93.363 57.665 232.395 1.00 80.24 754 SER A C 1
ATOM 11909 O O . SER A 1 745 ? 94.579 57.658 232.596 1.00 84.99 754 SER A O 1
ATOM 11917 N N . LEU A 1 746 ? 92.551 58.570 232.933 1.00 77.65 755 LEU A N 1
ATOM 11918 C CA . LEU A 1 746 ? 93.067 59.640 233.777 1.00 73.49 755 LEU A CA 1
ATOM 11919 C C . LEU A 1 746 ? 93.654 59.083 235.069 1.00 71.84 755 LEU A C 1
ATOM 11920 O O . LEU A 1 746 ? 92.949 58.915 236.066 1.00 61.97 755 LEU A O 1
ATOM 11936 N N . ASP A 1 747 ? 94.952 58.798 235.028 1.00 83.79 756 ASP A N 1
ATOM 11937 C CA . ASP A 1 747 ? 95.684 58.278 236.176 1.00 92.76 756 ASP A CA 1
ATOM 11938 C C . ASP A 1 747 ? 96.926 59.140 236.401 1.00 87.92 756 ASP A C 1
ATOM 11939 O O . ASP A 1 747 ? 97.747 59.279 235.493 1.00 86.27 756 ASP A O 1
ATOM 11948 N N . PRO A 1 748 ? 97.069 59.734 237.603 1.00 119.07 757 PRO A N 1
ATOM 11949 C CA . PRO A 1 748 ? 98.233 60.592 237.867 1.00 124.98 757 PRO A CA 1
ATOM 11950 C C . PRO A 1 748 ? 99.585 59.913 237.644 1.00 110.22 757 PRO A C 1
ATOM 11951 O O . PRO A 1 748 ? 100.597 60.605 237.540 1.00 108.61 757 PRO A O 1
ATOM 11962 N N . SER A 1 749 ? 99.602 58.585 237.576 1.00 97.67 758 SER A N 1
ATOM 11963 C CA . SER A 1 749 ? 100.839 57.848 237.335 1.00 104.88 758 SER A CA 1
ATOM 11964 C C . SER A 1 749 ? 101.427 58.199 235.969 1.00 105.04 758 SER A C 1
ATOM 11965 O O . SER A 1 749 ? 102.646 58.279 235.810 1.00 100.79 758 SER A O 1
ATOM 11973 N N . ASN A 1 750 ? 100.550 58.401 234.989 1.00 111.44 759 ASN A N 1
ATOM 11974 C CA . ASN A 1 750 ? 100.957 58.823 233.653 1.00 113.73 759 ASN A CA 1
ATOM 11975 C C . ASN A 1 750 ? 100.787 60.326 233.480 1.00 111.93 759 ASN A C 1
ATOM 11976 O O . ASN A 1 750 ? 99.677 60.843 233.584 1.00 113.24 759 ASN A O 1
ATOM 11987 N N . LEU A 1 751 ? 101.891 61.022 233.222 1.00 111.14 760 LEU A N 1
ATOM 11988 C CA . LEU A 1 751 ? 101.862 62.465 233.009 1.00 109.47 760 LEU A CA 1
ATOM 11989 C C . LEU A 1 751 ? 101.926 62.795 231.523 1.00 104.15 760 LEU A C 1
ATOM 11990 O O . LEU A 1 751 ? 101.204 63.665 231.038 1.00 104.55 760 LEU A O 1
ATOM 12006 N N . GLU A 1 752 ? 102.792 62.094 230.802 1.00 100.77 761 GLU A N 1
ATOM 12007 C CA . GLU A 1 752 ? 103.006 62.377 229.389 1.00 99.96 761 GLU A CA 1
ATOM 12008 C C . GLU A 1 752 ? 101.783 62.038 228.542 1.00 91.43 761 GLU A C 1
ATOM 12009 O O . GLU A 1 752 ? 101.572 62.629 227.483 1.00 95.90 761 GLU A O 1
ATOM 12021 N N . HIS A 1 753 ? 100.979 61.091 229.016 1.00 83.98 762 HIS A N 1
ATOM 12022 C CA . HIS A 1 753 ? 99.837 60.599 228.253 1.00 77.40 762 HIS A CA 1
ATOM 12023 C C . HIS A 1 753 ? 98.528 61.301 228.612 1.00 64.75 762 HIS A C 1
ATOM 12024 O O . HIS A 1 753 ? 97.461 60.891 228.156 1.00 61.22 762 HIS A O 1
ATOM 12038 N N . LEU A 1 754 ? 98.609 62.356 229.419 1.00 57.42 763 LEU A N 1
ATOM 12039 C CA . LEU A 1 754 ? 97.414 63.067 229.877 1.00 51.57 763 LEU A CA 1
ATOM 12040 C C . LEU A 1 754 ? 97.105 64.321 229.063 1.00 45.88 763 LEU A C 1
ATOM 12041 O O . LEU A 1 754 ? 96.055 64.938 229.245 1.00 45.66 763 LEU A O 1
ATOM 12057 N N . ILE A 1 755 ? 98.008 64.696 228.165 1.00 40.09 764 ILE A N 1
ATOM 12058 C CA . ILE A 1 755 ? 97.820 65.902 227.365 1.00 36.35 764 ILE A CA 1
ATOM 12059 C C . ILE A 1 755 ? 96.587 65.804 226.466 1.00 32.40 764 ILE A C 1
ATOM 12060 O O . ILE A 1 755 ? 95.646 66.580 226.609 1.00 29.07 764 ILE A O 1
ATOM 12076 N N . THR A 1 756 ? 96.599 64.851 225.539 1.00 36.12 765 THR A N 1
ATOM 12077 C CA . THR A 1 756 ? 95.513 64.714 224.571 1.00 33.63 765 THR A CA 1
ATOM 12078 C C . THR A 1 756 ? 94.163 64.401 225.229 1.00 28.30 765 THR A C 1
ATOM 12079 O O . THR A 1 756 ? 93.146 64.981 224.849 1.00 30.24 765 THR A O 1
ATOM 12090 N N . PRO A 1 757 ? 94.141 63.481 226.209 1.00 26.82 766 PRO A N 1
ATOM 12091 C CA . PRO A 1 757 ? 92.865 63.222 226.888 1.00 31.07 766 PRO A CA 1
ATOM 12092 C C . PRO A 1 757 ? 92.258 64.462 227.547 1.00 32.30 766 PRO A C 1
ATOM 12093 O O . PRO A 1 757 ? 91.042 64.640 227.502 1.00 32.65 766 PRO A O 1
ATOM 12104 N N . LEU A 1 758 ? 93.093 65.298 228.156 1.00 33.36 767 LEU A N 1
ATOM 12105 C CA . LEU A 1 758 ? 92.612 66.520 228.794 1.00 29.54 767 LEU A CA 1
ATOM 12106 C C . LEU A 1 758 ? 92.077 67.509 227.765 1.00 25.91 767 LEU A C 1
ATOM 12107 O O . LEU A 1 758 ? 91.094 68.204 228.019 1.00 34.11 767 LEU A O 1
ATOM 12123 N N . VAL A 1 759 ? 92.727 67.576 226.608 1.00 16.49 768 VAL A N 1
ATOM 12124 C CA . VAL A 1 759 ? 92.263 68.442 225.530 1.00 15.08 768 VAL A CA 1
ATOM 12125 C C . VAL A 1 759 ? 90.885 67.995 225.055 1.00 21.15 768 VAL A C 1
ATOM 12126 O O . VAL A 1 759 ? 89.953 68.794 224.989 1.00 26.15 768 VAL A O 1
ATOM 12139 N N . THR A 1 760 ? 90.770 66.711 224.728 1.00 26.11 769 THR A N 1
ATOM 12140 C CA . THR A 1 760 ? 89.523 66.144 224.224 1.00 24.02 769 THR A CA 1
ATOM 12141 C C . THR A 1 760 ? 88.379 66.325 225.215 1.00 26.55 769 THR A C 1
ATOM 12142 O O . THR A 1 760 ? 87.282 66.726 224.833 1.00 31.40 769 THR A O 1
ATOM 12153 N N . ILE A 1 761 ? 88.639 66.027 226.484 1.00 27.87 770 ILE A N 1
ATOM 12154 C CA . ILE A 1 761 ? 87.625 66.163 227.524 1.00 29.92 770 ILE A CA 1
ATOM 12155 C C . ILE A 1 761 ? 87.192 67.618 227.666 1.00 29.68 770 ILE A C 1
ATOM 12156 O O . ILE A 1 761 ? 86.014 67.909 227.875 1.00 27.81 770 ILE A O 1
ATOM 12172 N N . GLY A 1 762 ? 88.155 68.527 227.557 1.00 28.93 771 GLY A N 1
ATOM 12173 C CA . GLY A 1 762 ? 87.883 69.943 227.697 1.00 28.89 771 GLY A CA 1
ATOM 12174 C C . GLY A 1 762 ? 86.904 70.451 226.658 1.00 25.89 771 GLY A C 1
ATOM 12175 O O . GLY A 1 762 ? 85.978 71.198 226.977 1.00 24.97 771 GLY A O 1
ATOM 12179 N N . HIS A 1 763 ? 87.102 70.039 225.411 1.00 21.07 772 HIS A N 1
ATOM 12180 C CA . HIS A 1 763 ? 86.245 70.489 224.323 1.00 21.31 772 HIS A CA 1
ATOM 12181 C C . HIS A 1 763 ? 84.887 69.796 224.372 1.00 24.16 772 HIS A C 1
ATOM 12182 O O . HIS A 1 763 ? 83.882 70.355 223.934 1.00 23.82 772 HIS A O 1
ATOM 12196 N N . ILE A 1 764 ? 84.859 68.584 224.913 1.00 26.44 773 ILE A N 1
ATOM 12197 C CA . ILE A 1 764 ? 83.601 67.883 225.122 1.00 28.05 773 ILE A CA 1
ATOM 12198 C C . ILE A 1 764 ? 82.802 68.598 226.209 1.00 26.03 773 ILE A C 1
ATOM 12199 O O . ILE A 1 764 ? 81.587 68.752 226.098 1.00 28.47 773 ILE A O 1
ATOM 12215 N N . ALA A 1 765 ? 83.493 69.040 227.254 1.00 24.54 774 ALA A N 1
ATOM 12216 C CA . ALA A 1 765 ? 82.852 69.771 228.342 1.00 26.94 774 ALA A CA 1
ATOM 12217 C C . ALA A 1 765 ? 82.302 71.105 227.853 1.00 27.45 774 ALA A C 1
ATOM 12218 O O . ALA A 1 765 ? 81.358 71.647 228.426 1.00 31.20 774 ALA A O 1
ATOM 12225 N N . LEU A 1 766 ? 82.904 71.628 226.790 1.00 29.10 775 LEU A N 1
ATOM 12226 C CA . LEU A 1 766 ? 82.497 72.906 226.217 1.00 29.47 775 LEU A CA 1
ATOM 12227 C C . LEU A 1 766 ? 81.257 72.745 225.339 1.00 28.82 775 LEU A C 1
ATOM 12228 O O . LEU A 1 766 ? 80.324 73.547 225.407 1.00 26.71 775 LEU A O 1
ATOM 12244 N N . LEU A 1 767 ? 81.260 71.696 224.521 1.00 29.38 776 LEU A N 1
ATOM 12245 C CA . LEU A 1 767 ? 80.209 71.466 223.535 1.00 24.96 776 LEU A CA 1
ATOM 12246 C C . LEU A 1 767 ? 79.060 70.622 224.085 1.00 25.25 776 LEU A C 1
ATOM 12247 O O . LEU A 1 767 ? 77.931 70.705 223.597 1.00 24.90 776 LEU A O 1
ATOM 12263 N N . ALA A 1 768 ? 79.353 69.816 225.102 1.00 25.10 777 ALA A N 1
ATOM 12264 C CA . ALA A 1 768 ? 78.353 68.948 225.717 1.00 23.74 777 ALA A CA 1
ATOM 12265 C C . ALA A 1 768 ? 78.356 69.114 227.235 1.00 28.66 777 ALA A C 1
ATOM 12266 O O . ALA A 1 768 ? 78.753 68.203 227.962 1.00 30.16 777 ALA A O 1
ATOM 12273 N N . PRO A 1 769 ? 77.904 70.283 227.719 1.00 31.34 778 PRO A N 1
ATOM 12274 C CA . PRO A 1 769 ? 77.960 70.589 229.153 1.00 34.76 778 PRO A CA 1
ATOM 12275 C C . PRO A 1 769 ? 76.998 69.754 229.993 1.00 41.06 778 PRO A C 1
ATOM 12276 O O . PRO A 1 769 ? 77.370 69.279 231.067 1.00 44.44 778 PRO A O 1
ATOM 12287 N N . ASP A 1 770 ? 75.773 69.589 229.503 1.00 41.34 779 ASP A N 1
ATOM 12288 C CA . ASP A 1 770 ? 74.717 68.933 230.265 1.00 41.61 779 ASP A CA 1
ATOM 12289 C C . ASP A 1 770 ? 74.851 67.411 230.246 1.00 37.57 779 ASP A C 1
ATOM 12290 O O . ASP A 1 770 ? 74.601 66.745 231.249 1.00 39.56 779 ASP A O 1
ATOM 12299 N N . GLN A 1 771 ? 75.246 66.868 229.100 1.00 33.17 780 GLN A N 1
ATOM 12300 C CA . GLN A 1 771 ? 75.351 65.423 228.929 1.00 30.61 780 GLN A CA 1
ATOM 12301 C C . GLN A 1 771 ? 76.373 64.802 229.883 1.00 31.01 780 GLN A C 1
ATOM 12302 O O . GLN A 1 771 ? 76.224 63.649 230.288 1.00 32.48 780 GLN A O 1
ATOM 12316 N N . PHE A 1 772 ? 77.401 65.570 230.239 1.00 32.74 781 PHE A N 1
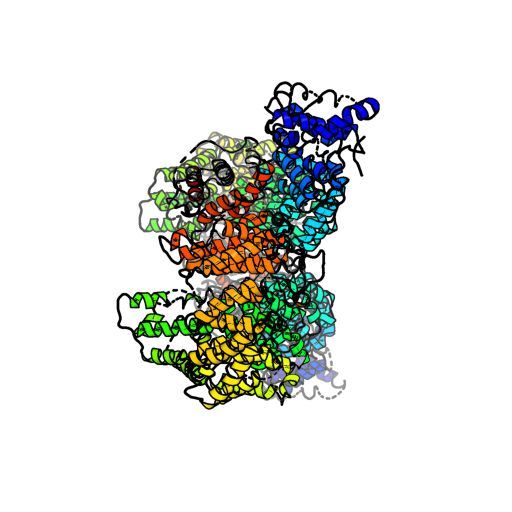ATOM 12317 C CA . PHE A 1 772 ? 78.482 65.077 231.092 1.00 34.43 781 PHE A CA 1
ATOM 12318 C C . PHE A 1 772 ? 78.665 65.946 232.337 1.00 35.38 781 PHE A C 1
ATOM 12319 O O . PHE A 1 772 ? 79.768 66.046 232.876 1.00 33.29 781 PHE A O 1
ATOM 12336 N N . ALA A 1 773 ? 77.577 66.559 232.794 1.00 35.37 782 ALA A N 1
ATOM 12337 C CA . ALA A 1 773 ? 77.626 67.492 233.917 1.00 36.59 782 ALA A CA 1
ATOM 12338 C C . ALA A 1 773 ? 78.223 66.870 235.180 1.00 46.49 782 ALA A C 1
ATOM 12339 O O . ALA A 1 773 ? 79.044 67.493 235.855 1.00 53.01 782 ALA A O 1
ATOM 12346 N N . ALA A 1 774 ? 77.816 65.645 235.497 1.00 46.08 783 ALA A N 1
ATOM 12347 C CA . ALA A 1 774 ? 78.218 65.026 23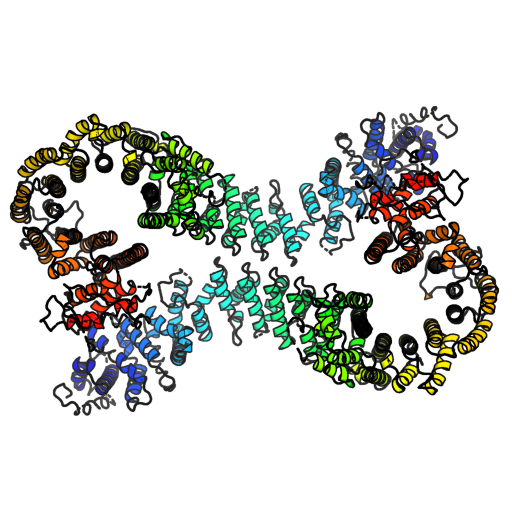6.758 1.00 39.98 783 ALA A CA 1
ATOM 12348 C C . ALA A 1 774 ? 79.641 64.452 236.715 1.00 36.73 783 ALA A C 1
ATOM 12349 O O . ALA A 1 774 ? 80.423 64.696 237.633 1.00 37.84 783 ALA A O 1
ATOM 12356 N N . PRO A 1 775 ? 79.987 63.687 235.661 1.00 34.13 784 PRO A N 1
ATOM 12357 C CA . PRO A 1 775 ? 81.366 63.178 235.600 1.00 35.28 784 PRO A CA 1
ATOM 12358 C C . PRO A 1 775 ? 82.424 64.283 235.591 1.00 39.79 784 PRO A C 1
ATOM 12359 O O . PRO A 1 775 ? 83.483 64.124 236.198 1.00 40.67 784 PRO A O 1
ATOM 12370 N N . LEU A 1 776 ? 82.136 65.385 234.905 1.00 39.95 785 LEU A N 1
ATOM 12371 C CA . LEU A 1 776 ? 83.065 66.509 234.839 1.00 37.71 785 LEU A CA 1
ATOM 12372 C C . LEU A 1 776 ? 83.231 67.166 236.204 1.00 35.28 785 LEU A C 1
ATOM 12373 O O . LEU A 1 776 ? 84.348 67.439 236.641 1.00 34.56 785 LEU A O 1
ATOM 12389 N N . LYS A 1 777 ? 82.109 67.417 236.869 1.00 34.02 786 LYS A N 1
ATOM 12390 C CA . LYS A 1 777 ? 82.110 68.054 238.179 1.00 32.94 786 LYS A CA 1
ATOM 12391 C C . LYS A 1 777 ? 82.971 67.267 239.165 1.00 34.15 786 LYS A C 1
ATOM 12392 O O . LYS A 1 777 ? 83.719 67.849 239.951 1.00 34.99 786 LYS A O 1
ATOM 12411 N N . SER A 1 778 ? 82.871 65.943 239.106 1.00 36.75 787 SER A N 1
ATOM 12412 C CA . SER A 1 778 ? 83.676 65.073 239.955 1.00 45.71 787 SER A CA 1
ATOM 12413 C C . SER A 1 778 ? 85.117 65.026 239.461 1.00 50.03 787 SER A C 1
ATOM 12414 O O . SER A 1 778 ? 86.058 65.037 240.253 1.00 54.36 787 SER A O 1
ATOM 12422 N N . LEU A 1 779 ? 85.271 64.969 238.142 1.00 46.15 788 LEU A N 1
ATOM 12423 C CA . LEU A 1 779 ? 86.581 64.911 237.506 1.00 41.48 788 LEU A CA 1
ATOM 12424 C C . LEU A 1 779 ? 87.447 66.109 237.886 1.00 36.71 788 LEU A C 1
ATOM 12425 O O . LEU A 1 779 ? 88.616 65.955 238.234 1.00 34.21 788 LEU A O 1
ATOM 12441 N N . VAL A 1 780 ? 86.868 67.303 237.818 1.00 36.38 789 VAL A N 1
ATOM 12442 C CA . VAL A 1 780 ? 87.586 68.519 238.177 1.00 39.75 789 VAL A CA 1
ATOM 12443 C C . VAL A 1 780 ? 87.913 68.537 239.667 1.00 41.93 789 VAL A C 1
ATOM 12444 O O . VAL A 1 780 ? 89.051 68.790 240.058 1.00 41.58 789 VAL A O 1
ATOM 12457 N N . ALA A 1 781 ? 86.906 68.262 240.490 1.00 44.76 790 ALA A N 1
ATOM 12458 C CA . ALA A 1 781 ? 87.039 68.363 241.940 1.00 43.37 790 ALA A CA 1
ATOM 12459 C C . ALA A 1 781 ? 88.113 67.438 242.509 1.00 47.31 790 ALA A C 1
ATOM 12460 O O . ALA A 1 781 ? 88.868 67.836 243.397 1.00 52.15 790 ALA A O 1
ATOM 12467 N N . THR A 1 782 ? 88.183 66.211 241.998 1.00 48.06 791 THR A N 1
ATOM 12468 C CA . THR A 1 782 ? 89.068 65.195 242.567 1.00 50.96 791 THR A CA 1
ATOM 12469 C C . THR A 1 782 ? 90.386 65.052 241.807 1.00 48.14 791 THR A C 1
ATOM 12470 O O . THR A 1 782 ? 91.455 65.068 242.414 1.00 53.29 791 THR A O 1
ATOM 12481 N N . PHE A 1 783 ? 90.318 64.914 240.487 1.00 42.15 792 PHE A N 1
ATOM 12482 C CA . PHE A 1 783 ? 91.518 64.651 239.697 1.00 44.63 792 PHE A CA 1
ATOM 12483 C C . PHE A 1 783 ? 92.309 65.916 239.370 1.00 49.93 792 PHE A C 1
ATOM 12484 O O . PHE A 1 783 ? 93.513 65.980 239.612 1.00 53.61 792 PHE A O 1
ATOM 12501 N N . ILE A 1 784 ? 91.640 66.917 238.808 1.00 49.09 793 ILE A N 1
ATOM 12502 C CA . ILE A 1 784 ? 92.316 68.155 238.428 1.00 43.99 793 ILE A CA 1
ATOM 12503 C C . ILE A 1 784 ? 92.835 68.890 239.652 1.00 44.90 793 ILE A C 1
ATOM 12504 O O . ILE A 1 784 ? 94.041 69.043 239.831 1.00 46.67 793 ILE A O 1
ATOM 12520 N N . VAL A 1 785 ? 91.915 69.353 240.488 1.00 43.72 794 VAL A N 1
ATOM 12521 C CA . VAL A 1 785 ? 92.280 70.124 241.665 1.00 44.14 794 VAL A CA 1
ATOM 12522 C C . VAL A 1 785 ? 93.166 69.317 242.615 1.00 48.15 794 VAL A C 1
ATOM 12523 O O . VAL A 1 785 ? 94.358 69.589 242.730 1.00 47.09 794 VAL A O 1
ATOM 12536 N N . LYS A 1 786 ? 92.590 68.318 243.275 1.00 51.17 795 LYS A N 1
ATOM 12537 C CA . LYS A 1 786 ? 93.263 67.649 244.386 1.00 57.89 795 LYS A CA 1
ATOM 12538 C C . LYS A 1 786 ? 94.440 66.753 243.982 1.00 59.43 795 LYS A C 1
ATOM 12539 O O . LYS A 1 786 ? 95.473 66.759 244.651 1.00 60.78 795 LYS A O 1
ATOM 12558 N N . ASP A 1 787 ? 94.296 65.985 242.906 1.00 62.95 796 ASP A N 1
ATOM 12559 C CA . ASP A 1 787 ? 95.312 64.990 242.555 1.00 65.86 796 ASP A CA 1
ATOM 12560 C C . ASP A 1 787 ? 96.435 65.544 241.680 1.00 63.19 796 ASP A C 1
ATOM 12561 O O . ASP A 1 787 ? 97.560 65.047 241.730 1.00 61.25 796 ASP A O 1
ATOM 12570 N N . LEU A 1 788 ? 96.134 66.568 240.886 1.00 64.54 797 LEU A N 1
ATOM 12571 C CA . LEU A 1 788 ? 97.041 66.998 239.824 1.00 64.77 797 LEU A CA 1
ATOM 12572 C C . LEU A 1 788 ? 97.703 68.352 240.091 1.00 59.83 797 LEU A C 1
ATOM 12573 O O . LEU A 1 788 ? 98.908 68.504 239.888 1.00 58.69 797 LEU A O 1
ATOM 12589 N N . LEU A 1 789 ? 96.925 69.329 240.547 1.00 55.26 798 LEU A N 1
ATOM 12590 C CA . LEU A 1 789 ? 97.450 70.675 240.781 1.00 52.01 798 LEU A CA 1
ATOM 12591 C C . LEU A 1 789 ? 98.158 70.809 242.133 1.00 57.58 798 LEU A C 1
ATOM 12592 O O . LEU A 1 789 ? 98.873 71.786 242.368 1.00 53.92 798 LEU A O 1
ATOM 12625 N N . ASN A 1 791 ? 100.247 68.437 243.581 1.00 91.91 800 ASN A N 1
ATOM 12626 C CA . ASN A 1 791 ? 101.426 67.584 243.716 1.00 96.12 800 ASN A CA 1
ATOM 12627 C C . ASN A 1 791 ? 102.517 67.930 242.707 1.00 89.91 800 ASN A C 1
ATOM 12628 O O . ASN A 1 791 ? 102.256 68.574 241.691 1.00 82.64 800 ASN A O 1
ATOM 12639 N N . ASP A 1 792 ? 103.739 67.494 243.007 1.00 93.94 801 ASP A N 1
ATOM 12640 C CA . ASP A 1 792 ? 104.890 67.721 242.139 1.00 110.66 801 ASP A CA 1
ATOM 12641 C C . ASP A 1 792 ? 105.700 66.437 241.987 1.00 116.71 801 ASP A C 1
ATOM 12642 O O . ASP A 1 792 ? 106.782 66.305 242.560 1.00 106.24 801 ASP A O 1
ATOM 12651 N N . ARG A 1 793 ? 105.170 65.493 241.215 1.00 128.14 802 ARG A N 1
ATOM 12652 C CA . ARG A 1 793 ? 105.812 64.193 241.040 1.00 130.63 802 ARG A CA 1
ATOM 12653 C C . ARG A 1 793 ? 107.198 64.307 240.410 1.00 121.83 802 ARG A C 1
ATOM 12654 O O . ARG A 1 793 ? 108.131 63.618 240.826 1.00 114.14 802 ARG A O 1
ATOM 12675 N N . LEU A 1 794 ? 107.325 65.174 239.408 1.00 126.45 803 LEU A N 1
ATOM 12676 C CA . LEU A 1 794 ? 108.588 65.363 238.698 1.00 132.22 803 LEU A CA 1
ATOM 12677 C C . LEU A 1 794 ? 109.046 66.818 238.777 1.00 126.72 803 LEU A C 1
ATOM 12678 O O . LEU A 1 794 ? 108.732 67.618 237.896 1.00 130.13 803 LEU A O 1
ATOM 12694 N N . PRO A 1 795 ? 109.786 67.167 239.843 1.00 114.90 804 PRO A N 1
ATOM 12695 C CA . PRO A 1 795 ? 110.302 68.530 240.007 1.00 103.76 804 PRO A CA 1
ATOM 12696 C C . PRO A 1 795 ? 111.214 68.959 238.863 1.00 91.44 804 PRO A C 1
ATOM 12697 O O . PRO A 1 795 ? 112.192 68.271 238.570 1.00 78.20 804 PRO A O 1
ATOM 12708 N N . GLY A 1 796 ? 110.889 70.077 238.221 1.00 105.27 805 GLY A N 1
ATOM 12709 C CA . GLY A 1 796 ? 111.744 70.636 237.191 1.00 109.05 805 GLY A CA 1
ATOM 12710 C C . GLY A 1 796 ? 113.086 71.018 237.783 1.00 109.83 805 GLY A C 1
ATOM 12711 O O . GLY A 1 796 ? 113.188 71.260 238.987 1.00 109.95 805 GLY A O 1
ATOM 12715 N N . LYS A 1 797 ? 114.117 71.070 236.947 1.00 104.83 806 LYS A N 1
ATOM 12716 C CA . LYS A 1 797 ? 115.460 71.363 237.432 1.00 97.15 806 LYS A CA 1
ATOM 12717 C C . LYS A 1 797 ? 115.539 72.776 238.001 1.00 91.91 806 LYS A C 1
ATOM 12718 O O . LYS A 1 797 ? 114.967 73.713 237.448 1.00 94.00 806 LYS A O 1
ATOM 12737 N N . LYS A 1 798 ? 116.238 72.915 239.122 1.00 86.11 807 LYS A N 1
ATOM 12738 C CA . LYS A 1 798 ? 116.451 74.222 239.736 1.00 79.91 807 LYS A CA 1
ATOM 12739 C C . LYS A 1 798 ? 117.348 75.086 238.851 1.00 68.74 807 LYS A C 1
ATOM 12740 O O . LYS A 1 798 ? 118.425 74.656 238.437 1.00 66.43 807 LYS A O 1
ATOM 12759 N N . THR A 1 799 ? 116.893 76.305 238.566 1.00 60.80 808 THR A N 1
ATOM 12760 C CA . THR A 1 799 ? 117.606 77.210 237.669 1.00 52.81 808 THR A CA 1
ATOM 12761 C C . THR A 1 799 ? 117.390 78.674 238.043 1.00 49.87 808 THR A C 1
ATOM 12762 O O . THR A 1 799 ? 116.506 79.003 238.834 1.00 47.87 808 THR A O 1
ATOM 12773 N N . THR A 1 800 ? 118.211 79.545 237.463 1.00 51.72 809 THR A N 1
ATOM 12774 C CA . THR A 1 800 ? 118.132 80.980 237.712 1.00 52.03 809 THR A CA 1
ATOM 12775 C C . THR A 1 800 ? 117.166 81.653 236.742 1.00 53.97 809 THR A C 1
ATOM 12776 O O . THR A 1 800 ? 116.552 82.669 237.066 1.00 54.89 809 THR A O 1
ATOM 12787 N N . LYS A 1 801 ? 117.038 81.076 235.551 1.00 53.15 810 LYS A N 1
ATOM 12788 C CA . LYS A 1 801 ? 116.182 81.635 234.510 1.00 52.46 810 LYS A CA 1
ATOM 12789 C C . LYS A 1 801 ? 114.714 81.657 234.939 1.00 50.09 810 LYS A C 1
ATOM 12790 O O . LYS A 1 801 ? 114.267 80.800 235.701 1.00 46.29 810 LYS A O 1
ATOM 12809 N N . LEU A 1 802 ? 113.975 82.648 234.444 1.00 51.10 811 LEU A N 1
ATOM 12810 C CA . LEU A 1 802 ? 112.551 82.793 234.747 1.00 48.24 811 LEU A CA 1
ATOM 12811 C C . LEU A 1 802 ? 111.668 82.237 233.631 1.00 43.03 811 LEU A C 1
ATOM 12812 O O . LEU A 1 802 ? 110.441 82.214 233.753 1.00 39.72 811 LEU A O 1
ATOM 12828 N N . TRP A 1 803 ? 112.293 81.791 232.546 1.00 37.21 812 TRP A N 1
ATOM 12829 C CA . TRP A 1 803 ? 111.550 81.282 231.402 1.00 34.92 812 TRP A CA 1
ATOM 12830 C C . TRP A 1 803 ? 112.384 80.302 230.589 1.00 39.25 812 TRP A C 1
ATOM 12831 O O . TRP A 1 803 ? 113.601 80.455 230.477 1.00 40.28 812 TRP A O 1
ATOM 12852 N N . VAL A 1 804 ? 111.717 79.298 230.025 1.00 40.66 813 VAL A N 1
ATOM 12853 C CA . VAL A 1 804 ? 112.376 78.299 229.190 1.00 39.20 813 VAL A CA 1
ATOM 12854 C C . VAL A 1 804 ? 111.513 77.974 227.975 1.00 39.87 813 VAL A C 1
ATOM 12855 O O . VAL A 1 804 ? 110.291 78.106 228.032 1.00 37.71 813 VAL A O 1
ATOM 12868 N N . PRO A 1 805 ? 112.143 77.546 226.867 1.00 38.60 814 PRO A N 1
ATOM 12869 C CA . PRO A 1 805 ? 111.368 77.149 225.685 1.00 43.31 814 PRO A CA 1
ATOM 12870 C C . PRO A 1 805 ? 110.380 76.028 225.991 1.00 47.70 814 PRO A C 1
ATOM 12871 O O . PRO A 1 805 ? 110.541 75.339 226.996 1.00 48.78 814 PRO A O 1
ATOM 12882 N N . ASP A 1 806 ? 109.380 75.850 225.132 1.00 56.57 815 ASP A N 1
ATOM 12883 C CA . ASP A 1 806 ? 108.348 74.837 225.345 1.00 61.93 815 ASP A CA 1
ATOM 12884 C C . ASP A 1 806 ? 108.940 73.436 225.483 1.00 63.75 815 ASP A C 1
ATOM 12885 O O . ASP A 1 806 ? 108.361 72.570 226.139 1.00 64.07 815 ASP A O 1
ATOM 12894 N N . GLU A 1 807 ? 110.099 73.221 224.868 1.00 67.20 816 GLU A N 1
ATOM 12895 C CA . GLU A 1 807 ? 110.746 71.914 224.883 1.00 65.35 816 GLU A CA 1
ATOM 12896 C C . GLU A 1 807 ? 111.268 71.550 226.272 1.00 63.25 816 GLU A C 1
ATOM 12897 O O . GLU A 1 807 ? 111.232 70.386 226.670 1.00 66.94 816 GLU A O 1
ATOM 12909 N N . GLU A 1 808 ? 111.744 72.553 227.004 1.00 55.52 817 GLU A N 1
ATOM 12910 C CA . GLU A 1 808 ? 112.439 72.324 228.269 1.00 51.98 817 GLU A CA 1
ATOM 12911 C C . GLU A 1 808 ? 111.524 72.442 229.489 1.00 46.23 817 GLU A C 1
ATOM 12912 O O . GLU A 1 808 ? 111.993 72.408 230.626 1.00 43.25 817 GLU A O 1
ATOM 12924 N N . VAL A 1 809 ? 110.223 72.582 229.256 1.00 47.37 818 VAL A N 1
ATOM 12925 C CA . VAL A 1 809 ? 109.260 72.637 230.351 1.00 43.87 818 VAL A CA 1
ATOM 12926 C C . VAL A 1 809 ? 108.977 71.228 230.854 1.00 45.58 818 VAL A C 1
ATOM 12927 O O . VAL A 1 809 ? 108.854 70.294 230.062 1.00 47.84 818 VAL A O 1
ATOM 12940 N N . SER A 1 810 ? 108.879 71.077 232.170 1.00 48.03 819 SER A N 1
ATOM 12941 C CA . SER A 1 810 ? 108.572 69.780 232.758 1.00 55.08 819 SER A CA 1
ATOM 12942 C C . SER A 1 810 ? 107.211 69.295 232.260 1.00 56.55 819 SER A C 1
ATOM 12943 O O . SER A 1 810 ? 106.245 70.057 232.290 1.00 56.45 819 SER A O 1
ATOM 12951 N N . PRO A 1 811 ? 107.129 68.034 231.793 1.00 55.70 820 PRO A N 1
ATOM 12952 C CA . PRO A 1 811 ? 105.849 67.514 231.289 1.00 51.80 820 PRO A CA 1
ATOM 12953 C C . PRO A 1 811 ? 104.692 67.634 232.278 1.00 45.33 820 PRO A C 1
ATOM 12954 O O . PRO A 1 811 ? 103.541 67.665 231.851 1.00 45.02 820 PRO A O 1
ATOM 12965 N N . GLU A 1 812 ? 104.989 67.701 233.572 1.00 46.34 821 GLU A N 1
ATOM 12966 C CA . GLU A 1 812 ? 103.945 67.857 234.579 1.00 53.64 821 GLU A CA 1
ATOM 12967 C C . GLU A 1 812 ? 103.321 69.246 234.502 1.00 52.41 821 GLU A C 1
ATOM 12968 O O . GLU A 1 812 ? 102.116 69.406 234.701 1.00 52.74 821 GLU A O 1
ATOM 12980 N N . THR A 1 813 ? 104.147 70.249 234.223 1.00 49.20 822 THR A N 1
ATOM 12981 C CA . THR A 1 813 ? 103.666 71.617 234.089 1.00 44.82 822 THR A CA 1
ATOM 12982 C C . THR A 1 813 ? 102.761 71.735 232.869 1.00 38.35 822 THR A C 1
ATOM 12983 O O . THR A 1 813 ? 101.706 72.363 232.930 1.00 36.84 822 THR A O 1
ATOM 13011 N N . VAL A 1 815 ? 100.941 69.602 231.693 1.00 33.25 824 VAL A N 1
ATOM 13012 C CA . VAL A 1 815 ? 99.676 68.958 232.022 1.00 33.10 824 VAL A CA 1
ATOM 13013 C C . VAL A 1 815 ? 98.824 69.873 232.894 1.00 31.87 824 VAL A C 1
ATOM 13014 O O . VAL A 1 815 ? 97.608 69.950 232.722 1.00 31.85 824 VAL A O 1
ATOM 13027 N N . LYS A 1 816 ? 99.466 70.560 233.834 1.00 32.14 825 LYS A N 1
ATOM 13028 C CA . LYS A 1 816 ? 98.767 71.497 234.704 1.00 29.73 825 LYS A CA 1
ATOM 13029 C C . LYS A 1 816 ? 98.158 72.625 233.880 1.00 33.48 825 LYS A C 1
ATOM 13030 O O . LYS A 1 816 ? 96.996 72.983 234.065 1.00 36.21 825 LYS A O 1
ATOM 13049 N N . ILE A 1 817 ? 98.953 73.175 232.967 1.00 30.85 826 ILE A N 1
ATOM 13050 C CA . ILE A 1 817 ? 98.486 74.224 232.068 1.00 27.62 826 ILE A CA 1
ATOM 13051 C C . ILE A 1 817 ? 97.257 73.756 231.305 1.00 25.86 826 ILE A C 1
ATOM 13052 O O . ILE A 1 817 ? 96.252 74.460 231.236 1.00 27.80 826 ILE A O 1
ATOM 13068 N N . GLN A 1 818 ? 97.345 72.558 230.739 1.00 27.80 827 GLN A N 1
ATOM 13069 C CA . GLN A 1 818 ? 96.255 72.005 229.949 1.00 27.88 827 GLN A CA 1
ATOM 13070 C C . GLN A 1 818 ? 95.059 71.671 230.835 1.00 27.09 827 GLN A C 1
ATOM 13071 O O . GLN A 1 818 ? 93.917 71.669 230.377 1.00 29.32 827 GLN A O 1
ATOM 13085 N N . ALA A 1 819 ? 95.330 71.396 232.106 1.00 26.40 828 ALA A N 1
ATOM 13086 C CA . ALA A 1 819 ? 94.277 71.096 233.068 1.00 22.85 828 ALA A CA 1
ATOM 13087 C C . ALA A 1 819 ? 93.537 72.370 233.451 1.00 23.63 828 ALA A C 1
ATOM 13088 O O . ALA A 1 819 ? 92.347 72.339 233.762 1.00 21.72 828 ALA A O 1
ATOM 13095 N N . ILE A 1 820 ? 94.251 73.490 233.431 1.00 28.38 829 ILE A N 1
ATOM 13096 C CA . ILE A 1 820 ? 93.645 74.786 233.704 1.00 28.50 829 ILE A CA 1
ATOM 13097 C C . ILE A 1 820 ? 92.769 75.204 232.529 1.00 28.93 829 ILE A C 1
ATOM 13098 O O . ILE A 1 820 ? 91.640 75.652 232.720 1.00 32.14 829 ILE A O 1
ATOM 13114 N N . LYS A 1 821 ? 93.293 75.057 231.315 1.00 21.97 830 LYS A N 1
ATOM 13115 C CA . LYS A 1 821 ? 92.527 75.372 230.115 1.00 20.48 830 LYS A CA 1
ATOM 13116 C C . LYS A 1 821 ? 91.284 74.491 230.040 1.00 22.11 830 LYS A C 1
ATOM 13117 O O . LYS A 1 821 ? 90.264 74.888 229.481 1.00 24.09 830 LYS A O 1
ATOM 13170 N N . VAL A 1 824 ? 88.533 76.006 232.309 1.00 27.00 833 VAL A N 1
ATOM 13171 C CA . VAL A 1 824 ? 87.925 77.183 231.705 1.00 28.21 833 VAL A CA 1
ATOM 13172 C C . VAL A 1 824 ? 86.865 76.759 230.700 1.00 31.52 833 VAL A C 1
ATOM 13173 O O . VAL A 1 824 ? 85.763 77.304 230.683 1.00 38.13 833 VAL A O 1
ATOM 13186 N N . ARG A 1 825 ? 87.204 75.783 229.864 1.00 29.90 834 ARG A N 1
ATOM 13187 C CA . ARG A 1 825 ? 86.271 75.279 228.865 1.00 27.25 834 ARG A CA 1
ATOM 13188 C C . ARG A 1 825 ? 85.079 74.613 229.545 1.00 23.90 834 ARG A C 1
ATOM 13189 O O . ARG A 1 825 ? 83.955 74.672 229.048 1.00 20.78 834 ARG A O 1
ATOM 13210 N N . TRP A 1 826 ? 85.335 73.997 230.694 1.00 26.92 835 TRP A N 1
ATOM 13211 C CA . TRP A 1 826 ? 84.283 73.379 231.493 1.00 32.15 835 TRP A CA 1
ATOM 13212 C C . TRP A 1 826 ? 83.283 74.432 231.969 1.00 34.80 835 TRP A C 1
ATOM 13213 O O . TRP A 1 826 ? 82.081 74.173 232.037 1.00 35.98 835 TRP A O 1
ATOM 13234 N N . LEU A 1 827 ? 83.784 75.626 232.273 1.00 37.04 836 LEU A N 1
ATOM 13235 C CA . LEU A 1 827 ? 82.941 76.726 232.735 1.00 33.52 836 LEU A CA 1
ATOM 13236 C C . LEU A 1 827 ? 82.248 77.437 231.574 1.00 32.04 836 LEU A C 1
ATOM 13237 O O . LEU A 1 827 ? 81.081 77.811 231.680 1.00 33.79 836 LEU A O 1
ATOM 13253 N N . LEU A 1 828 ? 82.963 77.625 230.470 1.00 29.50 837 LEU A N 1
ATOM 13254 C CA . LEU A 1 828 ? 82.384 78.272 229.298 1.00 26.73 837 LEU A CA 1
ATOM 13255 C C . LEU A 1 828 ? 81.293 77.405 228.671 1.00 28.24 837 LEU A C 1
ATOM 13256 O O . LEU A 1 828 ? 80.469 77.894 227.902 1.00 26.63 837 LEU A O 1
ATOM 13272 N N . GLY A 1 829 ? 81.295 76.117 229.003 1.00 35.63 838 GLY A N 1
ATOM 13273 C CA . GLY A 1 829 ? 80.256 75.211 228.548 1.00 38.56 838 GLY A CA 1
ATOM 13274 C C . GLY A 1 829 ? 78.970 75.403 229.329 1.00 41.32 838 GLY A C 1
ATOM 13275 O O . GLY A 1 829 ? 77.881 75.431 228.756 1.00 42.84 838 GLY A O 1
ATOM 13296 N N . LYS A 1 831 ? 78.136 78.141 231.271 1.00 55.31 840 LYS A N 1
ATOM 13297 C CA . LYS A 1 831 ? 77.671 79.521 231.161 1.00 56.92 840 LYS A CA 1
ATOM 13298 C C . LYS A 1 831 ? 76.674 79.868 232.265 1.00 54.70 840 LYS A C 1
ATOM 13299 O O . LYS A 1 831 ? 75.734 80.630 232.045 1.00 55.84 840 LYS A O 1
ATOM 13318 N N . ASN A 1 832 ? 76.883 79.302 233.450 1.00 72.77 841 ASN A N 1
ATOM 13319 C CA . ASN A 1 832 ? 76.079 79.653 234.615 1.00 92.03 841 ASN A CA 1
ATOM 13320 C C . ASN A 1 832 ? 76.848 79.391 235.908 1.00 82.91 841 ASN A C 1
ATOM 13321 O O . ASN A 1 832 ? 77.681 78.489 235.975 1.00 69.66 841 ASN A O 1
ATOM 13332 N N . ASN A 1 833 ? 76.567 80.199 236.925 1.00 93.60 842 ASN A N 1
ATOM 13333 C CA . ASN A 1 833 ? 77.226 80.083 238.222 1.00 104.26 842 ASN A CA 1
ATOM 13334 C C . ASN A 1 833 ? 76.234 79.693 239.311 1.00 108.69 842 ASN A C 1
ATOM 13335 O O . ASN A 1 833 ? 76.400 80.054 240.477 1.00 106.75 842 ASN A O 1
ATOM 13346 N N . HIS A 1 834 ? 75.200 78.954 238.918 1.00 115.26 843 HIS A N 1
ATOM 13347 C CA . HIS A 1 834 ? 74.127 78.569 239.829 1.00 119.76 843 HIS A CA 1
ATOM 13348 C C . HIS A 1 834 ? 74.637 77.800 241.044 1.00 126.39 843 HIS A C 1
ATOM 13349 O O . HIS A 1 834 ? 74.370 78.182 242.184 1.00 129.15 843 HIS A O 1
ATOM 13363 N N . SER A 1 835 ? 75.376 76.722 240.798 1.00 123.22 844 SER A N 1
ATOM 13364 C CA . SER A 1 835 ? 75.865 75.869 241.876 1.00 121.49 844 SER A CA 1
ATOM 13365 C C . SER A 1 835 ? 77.186 76.373 242.452 1.00 119.49 844 SER A C 1
ATOM 13366 O O . SER A 1 835 ? 77.957 75.597 243.019 1.00 122.06 844 SER A O 1
ATOM 13374 N N . LYS A 1 836 ? 77.441 77.672 242.305 1.00 112.32 845 LYS A N 1
ATOM 13375 C CA . LYS A 1 836 ? 78.637 78.299 242.861 1.00 103.49 845 LYS A CA 1
ATOM 13376 C C . LYS A 1 836 ? 79.903 77.605 242.366 1.00 90.11 845 LYS A C 1
ATOM 13377 O O . LYS A 1 836 ? 80.921 77.573 243.058 1.00 87.50 845 LYS A O 1
ATOM 13396 N N . SER A 1 837 ? 79.829 77.049 241.162 1.00 83.01 846 SER A N 1
ATOM 13397 C CA . SER A 1 837 ? 80.939 76.295 240.594 1.00 72.02 846 SER A CA 1
ATOM 13398 C C . SER A 1 837 ? 81.970 77.230 239.968 1.00 57.56 846 SER A C 1
ATOM 13399 O O . SER A 1 837 ? 83.150 76.893 239.870 1.00 51.65 846 SER A O 1
ATOM 13407 N N . GLY A 1 838 ? 81.518 78.409 239.550 1.00 52.67 847 GLY A N 1
ATOM 13408 C CA . GLY A 1 838 ? 82.401 79.402 238.968 1.00 46.34 847 GLY A CA 1
ATOM 13409 C C . GLY A 1 838 ? 83.232 80.110 240.020 1.00 47.39 847 GLY A C 1
ATOM 13410 O O . GLY A 1 838 ? 84.385 80.462 239.777 1.00 49.63 847 GLY A O 1
ATOM 13414 N N . THR A 1 839 ? 82.642 80.319 241.194 1.00 47.85 848 THR A N 1
ATOM 13415 C CA . THR A 1 839 ? 83.334 80.977 242.297 1.00 43.04 848 THR A CA 1
ATOM 13416 C C . THR A 1 839 ? 84.538 80.151 242.738 1.00 40.99 848 THR A C 1
ATOM 13417 O O . THR A 1 839 ? 85.604 80.693 243.028 1.00 41.08 848 THR A O 1
ATOM 13428 N N . SER A 1 840 ? 84.355 78.836 242.786 1.00 39.43 849 SER A N 1
ATOM 13429 C CA . SER A 1 840 ? 85.407 77.922 243.213 1.00 39.70 849 SER A CA 1
ATOM 13430 C C . SER A 1 840 ? 86.635 78.003 242.312 1.00 39.14 849 SER A C 1
ATOM 13431 O O . SER A 1 840 ? 87.765 78.114 242.792 1.00 36.28 849 SER A O 1
ATOM 13439 N N . THR A 1 841 ? 86.409 77.944 241.005 1.00 39.45 850 THR A N 1
ATOM 13440 C CA . THR A 1 841 ? 87.499 77.955 240.040 1.00 36.19 850 THR A CA 1
ATOM 13441 C C . THR A 1 841 ? 88.218 79.298 240.039 1.00 34.33 850 THR A C 1
ATOM 13442 O O . THR A 1 841 ? 89.443 79.355 239.925 1.00 33.20 850 THR A O 1
ATOM 13453 N N . LEU A 1 842 ? 87.454 80.379 240.163 1.00 33.14 851 LEU A N 1
ATOM 13454 C CA . LEU A 1 842 ? 88.036 81.715 240.229 1.00 32.69 851 LEU A CA 1
ATOM 13455 C C . LEU A 1 842 ? 88.842 81.891 241.511 1.00 35.40 851 LEU A C 1
ATOM 13456 O O . LEU A 1 842 ? 89.846 82.600 241.529 1.00 34.13 851 LEU A O 1
ATOM 13472 N N . ARG A 1 843 ? 88.399 81.243 242.583 1.00 40.27 852 ARG A N 1
ATOM 13473 C CA . ARG A 1 843 ? 89.121 81.290 243.845 1.00 44.66 852 ARG A CA 1
ATOM 13474 C C . ARG A 1 843 ? 90.436 80.525 243.724 1.00 44.51 852 ARG A C 1
ATOM 13475 O O . ARG A 1 843 ? 91.438 80.898 244.332 1.00 50.01 852 ARG A O 1
ATOM 13496 N N . LEU A 1 844 ? 90.426 79.457 242.932 1.00 41.62 853 LEU A N 1
ATOM 13497 C CA . LEU A 1 844 ? 91.612 78.627 242.742 1.00 40.46 853 LEU A CA 1
ATOM 13498 C C . LEU A 1 844 ? 92.669 79.338 241.902 1.00 41.04 853 LEU A C 1
ATOM 13499 O O . LEU A 1 844 ? 93.836 79.405 242.286 1.00 40.22 853 LEU A O 1
ATOM 13515 N N . LEU A 1 845 ? 92.255 79.855 240.749 1.00 40.24 854 LEU A N 1
ATOM 13516 C CA . LEU A 1 845 ? 93.166 80.545 239.842 1.00 35.48 854 LEU A CA 1
ATOM 13517 C C . LEU A 1 845 ? 93.842 81.729 240.526 1.00 38.06 854 LEU A C 1
ATOM 13518 O O . LEU A 1 845 ? 94.978 82.077 240.204 1.00 40.73 854 LEU A O 1
ATOM 13534 N N . THR A 1 846 ? 93.137 82.343 241.472 1.00 39.61 855 THR A N 1
ATOM 13535 C CA . THR A 1 846 ? 93.660 83.500 242.189 1.00 38.34 855 THR A CA 1
ATOM 13536 C C . THR A 1 846 ? 94.774 83.098 243.146 1.00 37.95 855 THR A C 1
ATOM 13537 O O . THR A 1 846 ? 95.782 83.794 243.258 1.00 41.47 855 THR A O 1
ATOM 13548 N N . THR A 1 847 ? 94.589 81.978 243.836 1.00 37.96 856 THR A N 1
ATOM 13549 C CA . THR A 1 847 ? 95.592 81.491 244.777 1.00 39.26 856 THR A CA 1
ATOM 13550 C C . THR A 1 847 ? 96.878 81.102 244.050 1.00 37.30 856 THR A C 1
ATOM 13551 O O . THR A 1 847 ? 97.967 81.231 244.603 1.00 43.70 856 THR A O 1
ATOM 13562 N N . ILE A 1 848 ? 96.752 80.629 242.813 1.00 32.52 857 ILE A N 1
ATOM 13563 C CA . ILE A 1 848 ? 97.925 80.313 242.006 1.00 33.56 857 ILE A CA 1
ATOM 13564 C C . ILE A 1 848 ? 98.750 81.571 241.754 1.00 36.53 857 ILE A C 1
ATOM 13565 O O . ILE A 1 848 ? 99.979 81.533 241.799 1.00 41.64 857 ILE A O 1
ATOM 13581 N N . LEU A 1 849 ? 98.071 82.680 241.479 1.00 36.28 858 LEU A N 1
ATOM 13582 C CA . LEU A 1 849 ? 98.750 83.950 241.243 1.00 38.23 858 LEU A CA 1
ATOM 13583 C C . LEU A 1 849 ? 99.321 84.525 242.535 1.00 40.94 858 LEU A C 1
ATOM 13584 O O . LEU A 1 849 ? 100.411 85.099 242.539 1.00 38.35 858 LEU A O 1
ATOM 13600 N N . HIS A 1 850 ? 98.580 84.371 243.627 1.00 42.85 859 HIS A N 1
ATOM 13601 C CA . HIS A 1 850 ? 98.989 84.924 244.912 1.00 46.03 859 HIS A CA 1
ATOM 13602 C C . HIS A 1 850 ? 100.205 84.185 245.461 1.00 41.82 859 HIS A C 1
ATOM 13603 O O . HIS A 1 850 ? 100.991 84.749 246.222 1.00 42.07 859 HIS A O 1
ATOM 13617 N N . SER A 1 851 ? 100.353 82.924 245.069 1.00 39.99 860 SER A N 1
ATOM 13618 C CA . SER A 1 851 ? 101.483 82.112 245.505 1.00 37.81 860 SER A CA 1
ATOM 13619 C C . SER A 1 851 ? 102.586 82.083 244.448 1.00 38.23 860 SER A C 1
ATOM 13620 O O . SER A 1 851 ? 103.444 81.201 244.459 1.00 39.46 860 SER A O 1
ATOM 13628 N N . ASP A 1 852 ? 102.550 83.050 243.536 1.00 37.45 861 ASP A N 1
ATOM 13629 C CA . ASP A 1 852 ? 103.591 83.214 242.522 1.00 39.02 861 ASP A CA 1
ATOM 13630 C C . ASP A 1 852 ? 103.731 81.999 241.598 1.00 38.56 861 ASP A C 1
ATOM 13631 O O . ASP A 1 852 ? 104.754 81.835 240.932 1.00 36.09 861 ASP A O 1
ATOM 13640 N N . GLY A 1 853 ? 102.698 81.160 241.557 1.00 39.97 862 GLY A N 1
ATOM 13641 C CA . GLY A 1 853 ? 102.680 79.994 240.688 1.00 41.97 862 GLY A CA 1
ATOM 13642 C C . GLY A 1 853 ? 102.875 78.683 241.432 1.00 50.05 862 GLY A C 1
ATOM 13643 O O . GLY A 1 853 ? 102.530 77.616 240.921 1.00 53.42 862 GLY A O 1
ATOM 13647 N N . ASP A 1 854 ? 103.429 78.763 242.639 1.00 53.61 863 ASP A N 1
ATOM 13648 C CA . ASP A 1 854 ? 103.642 77.584 243.473 1.00 53.24 863 ASP A CA 1
ATOM 13649 C C . ASP A 1 854 ? 102.432 77.363 244.376 1.00 47.82 863 ASP A C 1
ATOM 13650 O O . ASP A 1 854 ? 102.395 77.837 245.510 1.00 48.27 863 ASP A O 1
ATOM 13659 N N . LEU A 1 855 ? 101.443 76.639 243.862 1.00 42.77 864 LEU A N 1
ATOM 13660 C CA . LEU A 1 855 ? 100.191 76.428 244.580 1.00 39.71 864 LEU A CA 1
ATOM 13661 C C . LEU A 1 855 ? 100.410 75.690 245.904 1.00 42.48 864 LEU A C 1
ATOM 13662 O O . LEU A 1 855 ? 99.709 75.942 246.886 1.00 37.20 864 LEU A O 1
ATOM 13678 N N . THR A 1 856 ? 101.388 74.789 245.926 1.00 49.64 865 THR A N 1
ATOM 13679 C CA . THR A 1 856 ? 101.692 74.008 247.122 1.00 56.67 865 THR A CA 1
ATOM 13680 C C . THR A 1 856 ? 102.659 74.747 248.049 1.00 65.83 865 THR A C 1
ATOM 13681 O O . THR A 1 856 ? 102.707 74.473 249.248 1.00 69.51 865 THR A O 1
ATOM 13692 N N . GLU A 1 857 ? 103.426 75.675 247.481 1.00 69.58 866 GLU A N 1
ATOM 13693 C CA . GLU A 1 857 ? 104.390 76.483 248.232 1.00 67.16 866 GLU A CA 1
ATOM 13694 C C . GLU A 1 857 ? 105.461 75.626 248.911 1.00 67.04 866 GLU A C 1
ATOM 13695 O O . GLU A 1 857 ? 105.996 76.000 249.955 1.00 67.69 866 GLU A O 1
ATOM 13707 N N . GLN A 1 858 ? 105.784 74.487 248.305 1.00 70.54 867 GLN A N 1
ATOM 13708 C CA . GLN A 1 858 ? 106.815 73.600 248.840 1.00 74.98 867 GLN A CA 1
ATOM 13709 C C . GLN A 1 858 ? 108.185 73.933 248.255 1.00 71.52 867 GLN A C 1
ATOM 13710 O O . GLN A 1 858 ? 109.217 73.551 248.809 1.00 77.28 867 GLN A O 1
ATOM 13724 N N . GLY A 1 859 ? 108.191 74.645 247.133 1.00 65.34 868 GLY A N 1
ATOM 13725 C CA . GLY A 1 859 ? 109.428 75.054 246.494 1.00 58.73 868 GLY A CA 1
ATOM 13726 C C . GLY A 1 859 ? 110.017 73.980 245.598 1.00 57.22 868 GLY A C 1
ATOM 13727 O O . GLY A 1 859 ? 111.135 74.122 245.102 1.00 54.70 868 GLY A O 1
ATOM 13731 N N . LYS A 1 860 ? 109.266 72.904 245.387 1.00 65.93 869 LYS A N 1
ATOM 13732 C CA . LYS A 1 860 ? 109.720 71.816 244.528 1.00 71.01 869 LYS A CA 1
ATOM 13733 C C . LYS A 1 860 ? 109.540 72.168 243.055 1.00 64.61 869 LYS A C 1
ATOM 13734 O O . LYS A 1 860 ? 110.177 71.577 242.183 1.00 63.15 869 LYS A O 1
ATOM 13753 N N . ILE A 1 861 ? 108.674 73.138 242.785 1.00 59.01 870 ILE A N 1
ATOM 13754 C CA . ILE A 1 861 ? 108.386 73.547 241.415 1.00 54.68 870 ILE A CA 1
ATOM 13755 C C . ILE A 1 861 ? 109.442 74.521 240.893 1.00 46.51 870 ILE A C 1
ATOM 13756 O O . ILE A 1 861 ? 109.919 75.390 241.623 1.00 43.05 870 ILE A O 1
ATOM 13772 N N . SER A 1 862 ? 109.801 74.364 239.622 1.00 44.38 871 SER A N 1
ATOM 13773 C CA . SER A 1 862 ? 110.836 75.179 238.995 1.00 46.53 871 SER A CA 1
ATOM 13774 C C . SER A 1 862 ? 110.367 76.622 238.820 1.00 54.73 871 SER A C 1
ATOM 13775 O O . SER A 1 862 ? 109.168 76.891 238.831 1.00 63.48 871 SER A O 1
ATOM 13783 N N . LYS A 1 863 ? 111.309 77.548 238.654 1.00 52.69 872 LYS A N 1
ATOM 13784 C CA . LYS A 1 863 ? 110.963 78.960 238.491 1.00 52.14 872 LYS A CA 1
ATOM 13785 C C . LYS A 1 863 ? 110.334 79.242 237.122 1.00 46.05 872 LYS A C 1
ATOM 13786 O O . LYS A 1 863 ? 109.321 79.938 237.041 1.00 46.54 872 LYS A O 1
ATOM 13805 N N . PRO A 1 864 ? 110.932 78.717 236.039 1.00 39.06 873 PRO A N 1
ATOM 13806 C CA . PRO A 1 864 ? 110.276 78.862 234.734 1.00 40.83 873 PRO A CA 1
ATOM 13807 C C . PRO A 1 864 ? 108.889 78.228 234.687 1.00 42.71 873 PRO A C 1
ATOM 13808 O O . PRO A 1 864 ? 108.025 78.704 233.954 1.00 44.45 873 PRO A O 1
ATOM 13819 N N . ASP A 1 865 ? 108.685 77.161 235.454 1.00 44.31 874 ASP A N 1
ATOM 13820 C CA . ASP A 1 865 ? 107.387 76.500 235.507 1.00 43.81 874 ASP A CA 1
ATOM 13821 C C . ASP A 1 865 ? 106.385 77.355 236.271 1.00 37.81 874 ASP A C 1
ATOM 13822 O O . ASP A 1 865 ? 105.203 77.390 235.933 1.00 40.95 874 ASP A O 1
ATOM 13848 N N . SER A 1 867 ? 106.432 80.589 236.310 1.00 33.75 876 SER A N 1
ATOM 13849 C CA . SER A 1 867 ? 106.082 81.649 235.373 1.00 28.22 876 SER A CA 1
ATOM 13850 C C . SER A 1 867 ? 104.950 81.205 234.454 1.00 31.73 876 SER A C 1
ATOM 13851 O O . SER A 1 867 ? 103.980 81.934 234.252 1.00 35.28 876 SER A O 1
ATOM 13859 N N . ARG A 1 868 ? 105.071 79.999 233.908 1.00 32.01 877 ARG A N 1
ATOM 13860 C CA . ARG A 1 868 ? 104.081 79.491 232.967 1.00 31.14 877 ARG A CA 1
ATOM 13861 C C . ARG A 1 868 ? 102.754 79.173 233.656 1.00 28.70 877 ARG A C 1
ATOM 13862 O O . ARG A 1 868 ? 101.724 79.058 232.995 1.00 31.03 877 ARG A O 1
ATOM 13883 N N . LEU A 1 869 ? 102.780 79.045 234.981 1.00 26.57 878 LEU A N 1
ATOM 13884 C CA . LEU A 1 869 ? 101.561 78.801 235.750 1.00 27.11 878 LEU A CA 1
ATOM 13885 C C . LEU A 1 869 ? 100.880 80.113 236.130 1.00 32.75 878 LEU A C 1
ATOM 13886 O O . LEU A 1 869 ? 99.652 80.189 236.183 1.00 36.24 878 LEU A O 1
ATOM 13902 N N . ARG A 1 870 ? 101.674 81.143 236.404 1.00 32.56 879 ARG A N 1
ATOM 13903 C CA . ARG A 1 870 ? 101.121 82.469 236.644 1.00 26.62 879 ARG A CA 1
ATOM 13904 C C . ARG A 1 870 ? 100.424 82.949 235.377 1.00 29.17 879 ARG A C 1
ATOM 13905 O O . ARG A 1 870 ? 99.301 83.453 235.423 1.00 28.35 879 ARG A O 1
ATOM 13926 N N . LEU A 1 871 ? 101.099 82.773 234.246 1.00 28.90 880 LEU A N 1
ATOM 13927 C CA . LEU A 1 871 ? 100.560 83.171 232.950 1.00 24.32 880 LEU A CA 1
ATOM 13928 C C . LEU A 1 871 ? 99.278 82.415 232.626 1.00 24.85 880 LEU A C 1
ATOM 13929 O O . LEU A 1 871 ? 98.348 82.977 232.051 1.00 22.63 880 LEU A O 1
ATOM 13945 N N . ALA A 1 872 ? 99.234 81.139 232.998 1.00 28.20 881 ALA A N 1
ATOM 13946 C CA . ALA A 1 872 ? 98.080 80.294 232.713 1.00 26.95 881 ALA A CA 1
ATOM 13947 C C . ALA A 1 872 ? 96.869 80.714 233.540 1.00 28.34 881 ALA A C 1
ATOM 13948 O O . ALA A 1 872 ? 95.745 80.738 233.039 1.00 31.82 881 ALA A O 1
ATOM 13955 N N . ALA A 1 873 ? 97.103 81.043 234.806 1.00 25.43 882 ALA A N 1
ATOM 13956 C CA . ALA A 1 873 ? 96.026 81.451 235.699 1.00 27.08 882 ALA A CA 1
ATOM 13957 C C . ALA A 1 873 ? 95.547 82.861 235.358 1.00 32.59 882 ALA A C 1
ATOM 13958 O O . ALA A 1 873 ? 94.353 83.156 235.427 1.00 35.02 882 ALA A O 1
ATOM 13965 N N . GLY A 1 874 ? 96.485 83.729 234.992 1.00 33.21 883 GLY A N 1
ATOM 13966 C CA . GLY A 1 874 ? 96.152 85.084 234.591 1.00 25.57 883 GLY A CA 1
ATOM 13967 C C . GLY A 1 874 ? 95.360 85.087 233.299 1.00 21.76 883 GLY A C 1
ATOM 13968 O O . GLY A 1 874 ? 94.377 85.811 233.163 1.00 23.62 883 GLY A O 1
ATOM 13972 N N . SER A 1 875 ? 95.791 84.268 232.347 1.00 20.13 884 SER A N 1
ATOM 13973 C CA . SER A 1 875 ? 95.098 84.144 231.073 1.00 19.99 884 SER A CA 1
ATOM 13974 C C . SER A 1 875 ? 93.705 83.557 231.268 1.00 26.32 884 SER A C 1
ATOM 13975 O O . SER A 1 875 ? 92.766 83.910 230.551 1.00 30.05 884 SER A O 1
ATOM 13983 N N . ALA A 1 876 ? 93.578 82.661 232.243 1.00 27.20 885 ALA A N 1
ATOM 13984 C CA . ALA A 1 876 ? 92.312 81.985 232.505 1.00 23.42 885 ALA A CA 1
ATOM 13985 C C . ALA A 1 876 ? 91.243 82.975 232.958 1.00 25.46 885 ALA A C 1
ATOM 13986 O O . ALA A 1 876 ? 90.129 82.969 232.436 1.00 28.38 885 ALA A O 1
ATOM 13993 N N . ILE A 1 877 ? 91.587 83.826 233.921 1.00 27.31 886 ILE A N 1
ATOM 13994 C CA . ILE A 1 877 ? 90.642 84.807 234.452 1.00 26.69 886 ILE A CA 1
ATOM 13995 C C . ILE A 1 877 ? 90.187 85.773 233.360 1.00 26.69 886 ILE A C 1
ATOM 13996 O O . ILE A 1 877 ? 89.017 86.150 233.303 1.00 27.13 886 ILE A O 1
ATOM 14012 N N . VAL A 1 878 ? 91.116 86.170 232.497 1.00 28.64 887 VAL A N 1
ATOM 14013 C CA . VAL A 1 878 ? 90.808 87.093 231.410 1.00 26.02 887 VAL A CA 1
ATOM 14014 C C . VAL A 1 878 ? 89.830 86.462 230.422 1.00 29.35 887 VAL A C 1
ATOM 14015 O O . VAL A 1 878 ? 88.972 87.146 229.869 1.00 34.06 887 VAL A O 1
ATOM 14028 N N . LYS A 1 879 ? 89.958 85.156 230.205 1.00 24.54 888 LYS A N 1
ATOM 14029 C CA . LYS A 1 879 ? 89.076 84.456 229.280 1.00 21.21 888 LYS A CA 1
ATOM 14030 C C . LYS A 1 879 ? 87.677 84.309 229.875 1.00 27.61 888 LYS A C 1
ATOM 14031 O O . LYS A 1 879 ? 86.676 84.450 229.172 1.00 34.92 888 LYS A O 1
ATOM 14050 N N . LEU A 1 880 ? 87.609 84.023 231.172 1.00 22.51 889 LEU A N 1
ATOM 14051 C CA . LEU A 1 880 ? 86.327 83.901 231.857 1.00 22.37 889 LEU A CA 1
ATOM 14052 C C . LEU A 1 880 ? 85.631 85.257 231.955 1.00 23.36 889 LEU A C 1
ATOM 14053 O O . LEU A 1 880 ? 84.405 85.336 231.927 1.00 28.55 889 LEU A O 1
ATOM 14069 N N . ALA A 1 881 ? 86.418 86.323 232.070 1.00 18.04 890 ALA A N 1
ATOM 14070 C CA . ALA A 1 881 ? 85.866 87.669 232.183 1.00 18.80 890 ALA A CA 1
ATOM 14071 C C . ALA A 1 881 ? 85.143 88.071 230.904 1.00 19.19 890 ALA A C 1
ATOM 14072 O O . ALA A 1 881 ? 84.286 88.954 230.921 1.00 24.48 890 ALA A O 1
ATOM 14079 N N . GLN A 1 882 ? 85.495 87.422 229.799 1.00 21.57 891 GLN A N 1
ATOM 14080 C CA . GLN A 1 882 ? 84.851 87.685 228.516 1.00 27.06 891 GLN A CA 1
ATOM 14081 C C . GLN A 1 882 ? 83.490 87.001 228.428 1.00 30.55 891 GLN A C 1
ATOM 14082 O O . GLN A 1 882 ? 82.756 87.189 227.457 1.00 29.78 891 GLN A O 1
ATOM 14096 N N . GLU A 1 883 ? 83.167 86.204 229.444 1.00 34.93 892 GLU A N 1
ATOM 14097 C CA . GLU A 1 883 ? 81.859 85.569 229.556 1.00 35.97 892 GLU A CA 1
ATOM 14098 C C . GLU A 1 883 ? 81.054 86.299 230.630 1.00 31.08 892 GLU A C 1
ATOM 14099 O O . GLU A 1 883 ? 81.402 86.221 231.808 1.00 32.47 892 GLU A O 1
ATOM 14111 N N . PRO A 1 884 ? 79.983 87.016 230.233 1.00 27.42 893 PRO A N 1
ATOM 14112 C CA . PRO A 1 884 ? 79.237 87.881 231.162 1.00 26.46 893 PRO A CA 1
ATOM 14113 C C . PRO A 1 884 ? 78.870 87.245 232.507 1.00 28.29 893 PRO A C 1
ATOM 14114 O O . PRO A 1 884 ? 78.954 87.917 233.534 1.00 28.30 893 PRO A O 1
ATOM 14125 N N . CYS A 1 885 ? 78.477 85.976 232.502 1.00 30.01 894 CYS A N 1
ATOM 14126 C CA . CYS A 1 885 ? 77.999 85.330 233.721 1.00 31.27 894 CYS A CA 1
ATOM 14127 C C . CYS A 1 885 ? 79.110 85.145 234.754 1.00 35.88 894 CYS A C 1
ATOM 14128 O O . CYS A 1 885 ? 78.844 85.110 235.956 1.00 42.11 894 CYS A O 1
ATOM 14136 N N . TYR A 1 886 ? 80.350 85.024 234.288 1.00 34.64 895 TYR A N 1
ATOM 14137 C CA . TYR A 1 886 ? 81.489 84.852 235.187 1.00 32.27 895 TYR A CA 1
ATOM 14138 C C . TYR A 1 886 ? 82.153 86.188 235.507 1.00 34.36 895 TYR A C 1
ATOM 14139 O O . TYR A 1 886 ? 82.876 86.309 236.496 1.00 33.61 895 TYR A O 1
ATOM 14157 N N . HIS A 1 887 ? 81.907 87.188 234.668 1.00 34.05 896 HIS A N 1
ATOM 14158 C CA . HIS A 1 887 ? 82.399 88.533 234.930 1.00 34.77 896 HIS A CA 1
ATOM 14159 C C . HIS A 1 887 ? 81.759 89.090 236.199 1.00 38.55 896 HIS A C 1
ATOM 14160 O O . HIS A 1 887 ? 82.385 89.846 236.941 1.00 40.36 896 HIS A O 1
ATOM 14174 N N . GLU A 1 888 ? 80.509 88.704 236.439 1.00 45.14 897 GLU A N 1
ATOM 14175 C CA . GLU A 1 888 ? 79.780 89.123 237.631 1.00 50.72 897 GLU A CA 1
ATOM 14176 C C . GLU A 1 888 ? 80.432 88.579 238.896 1.00 49.64 897 GLU A C 1
ATOM 14177 O O . GLU A 1 888 ? 80.416 89.224 239.944 1.00 53.67 897 GLU A O 1
ATOM 14189 N N . ILE A 1 889 ? 81.003 87.384 238.789 1.00 45.24 898 ILE A N 1
ATOM 14190 C CA . ILE A 1 889 ? 81.581 86.702 239.939 1.00 46.81 898 ILE A CA 1
ATOM 14191 C C . ILE A 1 889 ? 82.951 87.259 240.308 1.00 45.26 898 ILE A C 1
ATOM 14192 O O . ILE A 1 889 ? 83.323 87.275 241.482 1.00 46.30 898 ILE A O 1
ATOM 14208 N N . ILE A 1 890 ? 83.704 87.702 239.306 1.00 43.06 899 ILE A N 1
ATOM 14209 C CA . ILE A 1 890 ? 85.052 88.210 239.536 1.00 37.15 899 ILE A CA 1
ATOM 14210 C C . ILE A 1 890 ? 85.019 89.424 240.455 1.00 35.30 899 ILE A C 1
ATOM 14211 O O . ILE A 1 890 ? 84.519 90.487 240.087 1.00 30.55 899 ILE A O 1
ATOM 14227 N N . THR A 1 891 ? 85.558 89.249 241.657 1.00 39.51 900 THR A N 1
ATOM 14228 C CA . THR A 1 891 ? 85.627 90.321 242.639 1.00 41.40 900 THR A CA 1
ATOM 14229 C C . THR A 1 891 ? 86.723 91.310 242.266 1.00 46.16 900 THR A C 1
ATOM 14230 O O . THR A 1 891 ? 87.633 90.980 241.505 1.00 47.15 900 THR A O 1
ATOM 14241 N N . LEU A 1 892 ? 86.630 92.522 242.807 1.00 45.91 901 LEU A N 1
ATOM 14242 C CA . LEU A 1 892 ? 87.640 93.549 242.574 1.00 40.33 901 LEU A CA 1
ATOM 14243 C C . LEU A 1 892 ? 89.033 93.058 242.954 1.00 35.41 901 LEU A C 1
ATOM 14244 O O . LEU A 1 892 ? 89.994 93.264 242.216 1.00 34.33 901 LEU A O 1
ATOM 14260 N N . GLU A 1 893 ? 89.133 92.402 244.105 1.00 34.46 902 GLU A N 1
ATOM 14261 C CA . GLU A 1 893 ? 90.420 91.939 244.609 1.00 35.43 902 GLU A CA 1
ATOM 14262 C C . GLU A 1 893 ? 91.043 90.899 243.677 1.00 34.69 902 GLU A C 1
ATOM 14263 O O . GLU A 1 893 ? 92.258 90.886 243.476 1.00 31.58 902 GLU A O 1
ATOM 14275 N N . GLN A 1 894 ? 90.208 90.035 243.107 1.00 37.31 903 GLN A N 1
ATOM 14276 C CA . GLN A 1 894 ? 90.676 89.039 242.146 1.00 35.04 903 GLN A CA 1
ATOM 14277 C C . GLN A 1 894 ? 91.150 89.712 240.863 1.00 33.50 903 GLN A C 1
ATOM 14278 O O . GLN A 1 894 ? 92.194 89.364 240.313 1.00 33.85 903 GLN A O 1
ATOM 14292 N N . TYR A 1 895 ? 90.370 90.679 240.395 1.00 30.45 904 TYR A N 1
ATOM 14293 C CA . TYR A 1 895 ? 90.697 91.420 239.185 1.00 28.99 904 TYR A CA 1
ATOM 14294 C C . TYR A 1 895 ? 91.958 92.258 239.364 1.00 31.38 904 TYR A C 1
ATOM 14295 O O . TYR A 1 895 ? 92.771 92.372 238.447 1.00 34.21 904 TYR A O 1
ATOM 14313 N N . GLN A 1 896 ? 92.122 92.835 240.550 1.00 30.50 905 GLN A N 1
ATOM 14314 C CA . GLN A 1 896 ? 93.267 93.692 240.833 1.00 28.40 905 GLN A CA 1
ATOM 14315 C C . GLN A 1 896 ? 94.556 92.885 240.930 1.00 26.23 905 GLN A C 1
ATOM 14316 O O . GLN A 1 896 ? 95.620 93.351 240.526 1.00 28.79 905 GLN A O 1
ATOM 14330 N N . LEU A 1 897 ? 94.456 91.673 241.463 1.00 28.42 906 LEU A N 1
ATOM 14331 C CA . LEU A 1 897 ? 95.610 90.788 241.558 1.00 32.09 906 LEU A CA 1
ATOM 14332 C C . LEU A 1 897 ? 95.972 90.257 240.176 1.00 34.17 906 LEU A C 1
ATOM 14333 O O . LEU A 1 897 ? 97.149 90.120 239.839 1.00 37.62 906 LEU A O 1
ATOM 14349 N N . CYS A 1 898 ? 94.950 89.968 239.378 1.00 31.37 907 CYS A N 1
ATOM 14350 C CA . CYS A 1 898 ? 95.148 89.508 238.009 1.00 30.08 907 CYS A CA 1
ATOM 14351 C C . CYS A 1 898 ? 95.824 90.586 237.171 1.00 27.49 907 CYS A C 1
ATOM 14352 O O . CYS A 1 898 ? 96.662 90.291 236.320 1.00 26.64 907 CYS A O 1
ATOM 14360 N N . ALA A 1 899 ? 95.456 91.837 237.426 1.00 27.02 908 ALA A N 1
ATOM 14361 C CA . ALA A 1 899 ? 95.977 92.967 236.666 1.00 27.24 908 ALA A CA 1
ATOM 14362 C C . ALA A 1 899 ? 97.485 93.119 236.834 1.00 29.13 908 ALA A C 1
ATOM 14363 O O . ALA A 1 899 ? 98.174 93.563 235.917 1.00 31.05 908 ALA A O 1
ATOM 14370 N N . LEU A 1 900 ? 97.995 92.748 238.005 1.00 28.44 909 LEU A N 1
ATOM 14371 C CA . LEU A 1 900 ? 99.415 92.902 238.303 1.00 25.38 909 LEU A CA 1
ATOM 14372 C C . LEU A 1 900 ? 100.291 91.949 237.488 1.00 24.83 909 LEU A C 1
ATOM 14373 O O . LEU A 1 900 ? 101.518 92.032 237.536 1.00 28.75 909 LEU A O 1
ATOM 14389 N N . ALA A 1 901 ? 99.664 91.045 236.741 1.00 18.01 910 ALA A N 1
ATOM 14390 C CA . ALA A 1 901 ? 100.400 90.148 235.858 1.00 19.06 910 ALA A CA 1
ATOM 14391 C C . ALA A 1 901 ? 101.056 90.930 234.723 1.00 26.40 910 ALA A C 1
ATOM 14392 O O . ALA A 1 901 ? 101.994 90.449 234.083 1.00 26.87 910 ALA A O 1
ATOM 14399 N N . ILE A 1 902 ? 100.557 92.136 234.474 1.00 30.38 911 ILE A N 1
ATOM 14400 C CA . ILE A 1 902 ? 101.095 92.984 233.418 1.00 30.34 911 ILE A CA 1
ATOM 14401 C C . ILE A 1 902 ? 102.488 93.504 233.784 1.00 36.12 911 ILE A C 1
ATOM 14402 O O . ILE A 1 902 ? 103.221 93.995 232.923 1.00 37.19 911 ILE A O 1
ATOM 14418 N N . ASN A 1 903 ? 102.840 93.397 235.064 1.00 38.43 912 ASN A N 1
ATOM 14419 C CA . ASN A 1 903 ? 104.156 93.809 235.549 1.00 39.38 912 ASN A CA 1
ATOM 14420 C C . ASN A 1 903 ? 104.900 92.652 236.208 1.00 39.82 912 ASN A C 1
ATOM 14421 O O . ASN A 1 903 ? 105.697 92.855 237.125 1.00 41.69 912 ASN A O 1
ATOM 14432 N N . ASP A 1 904 ? 104.636 91.439 235.733 1.00 37.27 913 ASP A N 1
ATOM 14433 C CA . ASP A 1 904 ? 105.289 90.251 236.269 1.00 36.79 913 ASP A CA 1
ATOM 14434 C C . ASP A 1 904 ? 106.803 90.360 236.106 1.00 36.76 913 ASP A C 1
ATOM 14435 O O . ASP A 1 904 ? 107.289 91.051 235.210 1.00 35.59 913 ASP A O 1
ATOM 14444 N N . GLU A 1 905 ? 107.541 89.686 236.982 1.00 33.42 914 GLU A N 1
ATOM 14445 C CA . GLU A 1 905 ? 108.997 89.703 236.931 1.00 33.09 914 GLU A CA 1
ATOM 14446 C C . GLU A 1 905 ? 109.506 89.151 235.601 1.00 27.09 914 GLU A C 1
ATOM 14447 O O . GLU A 1 905 ? 110.569 89.545 235.121 1.00 25.69 914 GLU A O 1
ATOM 14459 N N . CYS A 1 906 ? 108.732 88.243 235.012 1.00 24.85 915 CYS A N 1
ATOM 14460 C CA . CYS A 1 906 ? 109.104 87.590 233.761 1.00 24.14 915 CYS A CA 1
ATOM 14461 C C . CYS A 1 906 ? 108.580 88.349 232.544 1.00 30.67 915 CYS A C 1
ATOM 14462 O O . CYS A 1 906 ? 107.385 88.627 232.443 1.00 35.75 915 CYS A O 1
ATOM 14470 N N . TYR A 1 907 ? 109.478 88.672 231.617 1.00 35.17 916 TYR A N 1
ATOM 14471 C CA . TYR A 1 907 ? 109.114 89.417 230.415 1.00 33.74 916 TYR A CA 1
ATOM 14472 C C . TYR A 1 907 ? 108.088 88.669 229.570 1.00 36.01 916 TYR A C 1
ATOM 14473 O O . TYR A 1 907 ? 107.124 89.262 229.084 1.00 38.82 916 TYR A O 1
ATOM 14491 N N . GLN A 1 908 ? 108.305 87.369 229.394 1.00 34.04 917 GLN A N 1
ATOM 14492 C CA . GLN A 1 908 ? 107.427 86.551 228.562 1.00 30.39 917 GLN A CA 1
ATOM 14493 C C . GLN A 1 908 ? 106.011 86.515 229.132 1.00 30.11 917 GLN A C 1
ATOM 14494 O O . GLN A 1 908 ? 105.033 86.537 228.386 1.00 33.12 917 GLN A O 1
ATOM 14508 N N . VAL A 1 909 ? 105.909 86.467 230.456 1.00 26.98 918 VAL A N 1
ATOM 14509 C CA . VAL A 1 909 ? 104.614 86.441 231.127 1.00 23.13 918 VAL A CA 1
ATOM 14510 C C . VAL A 1 909 ? 103.832 87.721 230.857 1.00 27.02 918 VAL A C 1
ATOM 14511 O O . VAL A 1 909 ? 102.676 87.673 230.440 1.00 31.70 918 VAL A O 1
ATOM 14524 N N . ARG A 1 910 ? 104.461 88.866 231.102 1.00 27.65 919 ARG A N 1
ATOM 14525 C CA . ARG A 1 910 ? 103.779 90.142 230.929 1.00 28.00 919 ARG A CA 1
ATOM 14526 C C . ARG A 1 910 ? 103.486 90.408 229.454 1.00 31.67 919 ARG A C 1
ATOM 14527 O O . ARG A 1 910 ? 102.512 91.083 229.123 1.00 36.93 919 ARG A O 1
ATOM 14548 N N . GLN A 1 911 ? 104.325 89.874 228.571 1.00 32.59 920 GLN A N 1
ATOM 14549 C CA . GLN A 1 911 ? 104.128 90.046 227.136 1.00 37.65 920 GLN A CA 1
ATOM 14550 C C . GLN A 1 911 ? 102.879 89.309 226.663 1.00 38.07 920 GLN A C 1
ATOM 14551 O O . GLN A 1 911 ? 102.001 89.899 226.035 1.00 41.71 920 GLN A O 1
ATOM 14565 N N . VAL A 1 912 ? 102.810 88.016 226.961 1.00 31.14 921 VAL A N 1
ATOM 14566 C CA . VAL A 1 912 ? 101.695 87.188 226.518 1.00 25.56 921 VAL A CA 1
ATOM 14567 C C . VAL A 1 912 ? 100.394 87.586 227.208 1.00 22.95 921 VAL A C 1
ATOM 14568 O O . VAL A 1 912 ? 99.329 87.563 226.592 1.00 26.20 921 VAL A O 1
ATOM 14581 N N . PHE A 1 913 ? 100.478 87.939 228.487 1.00 19.51 922 PHE A N 1
ATOM 14582 C CA . PHE A 1 913 ? 99.304 88.393 229.223 1.00 21.55 922 PHE A CA 1
ATOM 14583 C C . PHE A 1 913 ? 98.712 89.623 228.548 1.00 24.66 922 PHE A C 1
ATOM 14584 O O . PHE A 1 913 ? 97.496 89.737 228.390 1.00 26.56 922 PHE A O 1
ATOM 14601 N N . ALA A 1 914 ? 99.585 90.538 228.142 1.00 25.46 923 ALA A N 1
ATOM 14602 C CA . ALA A 1 914 ? 99.160 91.746 227.450 1.00 22.06 923 ALA A CA 1
ATOM 14603 C C . ALA A 1 914 ? 98.514 91.403 226.109 1.00 22.75 923 ALA A C 1
ATOM 14604 O O . ALA A 1 914 ? 97.510 92.003 225.726 1.00 21.87 923 ALA A O 1
ATOM 14611 N N . GLN A 1 915 ? 99.090 90.434 225.402 1.00 25.87 924 GLN A N 1
ATOM 14612 C CA . GLN A 1 915 ? 98.547 89.991 224.120 1.00 25.01 924 GLN A CA 1
ATOM 14613 C C . GLN A 1 915 ? 97.126 89.468 224.285 1.00 22.49 924 GLN A C 1
ATOM 14614 O O . GLN A 1 915 ? 96.291 89.620 223.392 1.00 23.10 924 GLN A O 1
ATOM 14628 N N . LYS A 1 916 ? 96.858 88.854 225.433 1.00 19.70 925 LYS A N 1
ATOM 14629 C CA . LYS A 1 916 ? 95.542 88.296 225.713 1.00 19.41 925 LYS A CA 1
ATOM 14630 C C . LYS A 1 916 ? 94.536 89.403 226.008 1.00 22.96 925 LYS A C 1
ATOM 14631 O O . LYS A 1 916 ? 93.372 89.306 225.621 1.00 26.58 925 LYS A O 1
ATOM 14650 N N . LEU A 1 917 ? 94.985 90.452 226.692 1.00 23.08 926 LEU A N 1
ATOM 14651 C CA . LEU A 1 917 ? 94.134 91.610 226.945 1.00 24.55 926 LEU A CA 1
ATOM 14652 C C . LEU A 1 917 ? 93.750 92.282 225.633 1.00 26.33 926 LEU A C 1
ATOM 14653 O O . LEU A 1 917 ? 92.574 92.541 225.380 1.00 32.91 926 LEU A O 1
ATOM 14669 N N . HIS A 1 918 ? 94.753 92.561 224.806 1.00 24.32 927 HIS A N 1
ATOM 14670 C CA . HIS A 1 918 ? 94.543 93.182 223.503 1.00 22.99 927 HIS A CA 1
ATOM 14671 C C . HIS A 1 918 ? 93.502 92.420 222.691 1.00 19.52 927 HIS A C 1
ATOM 14672 O O . HIS A 1 918 ? 92.597 93.016 222.107 1.00 23.66 927 HIS A O 1
ATOM 14686 N N . LYS A 1 919 ? 93.627 91.098 222.670 1.00 16.63 928 LYS A N 1
ATOM 14687 C CA . LYS A 1 919 ? 92.729 90.260 221.887 1.00 18.81 928 LYS A CA 1
ATOM 14688 C C . LYS A 1 919 ? 91.304 90.335 222.426 1.00 21.71 928 LYS A C 1
ATOM 14689 O O . LYS A 1 919 ? 90.348 90.433 221.659 1.00 26.86 928 LYS A O 1
ATOM 14708 N N . GLY A 1 920 ? 91.164 90.298 223.746 1.00 22.68 929 GLY A N 1
ATOM 14709 C CA . GLY A 1 920 ? 89.856 90.380 224.367 1.00 21.09 929 GLY A CA 1
ATOM 14710 C C . GLY A 1 920 ? 89.223 91.738 224.136 1.00 20.09 929 GLY A C 1
ATOM 14711 O O . GLY A 1 920 ? 88.007 91.851 223.974 1.00 19.63 929 GLY A O 1
ATOM 14715 N N . LEU A 1 921 ? 90.055 92.774 224.111 1.00 19.78 930 LEU A N 1
ATOM 14716 C CA . LEU A 1 921 ? 89.571 94.136 223.924 1.00 22.20 930 LEU A CA 1
ATOM 14717 C C . LEU A 1 921 ? 89.265 94.419 222.454 1.00 27.19 930 LEU A C 1
ATOM 14718 O O . LEU A 1 921 ? 88.360 95.191 222.143 1.00 29.34 930 LEU A O 1
ATOM 14734 N N . SER A 1 922 ? 90.019 93.796 221.553 1.00 29.20 931 SER A N 1
ATOM 14735 C CA . SER A 1 922 ? 89.826 94.006 220.120 1.00 31.13 931 SER A CA 1
ATOM 14736 C C . SER A 1 922 ? 88.494 93.439 219.651 1.00 31.91 931 SER A C 1
ATOM 14737 O O . SER A 1 922 ? 87.859 93.978 218.743 1.00 31.60 931 SER A O 1
ATOM 14745 N N . ARG A 1 923 ? 88.081 92.345 220.279 1.00 28.70 932 ARG A N 1
ATOM 14746 C CA . ARG A 1 923 ? 86.850 91.662 219.913 1.00 25.44 932 ARG A CA 1
ATOM 14747 C C . ARG A 1 923 ? 85.647 92.246 220.644 1.00 28.94 932 ARG A C 1
ATOM 14748 O O . ARG A 1 923 ? 84.535 91.736 220.517 1.00 32.75 932 ARG A O 1
ATOM 14769 N N . LEU A 1 924 ? 85.876 93.317 221.401 1.00 30.67 933 LEU A N 1
ATOM 14770 C CA . LEU A 1 924 ? 84.808 94.001 222.130 1.00 33.42 933 LEU A CA 1
ATOM 14771 C C . LEU A 1 924 ? 84.043 93.029 223.033 1.00 33.28 933 LEU A C 1
ATOM 14772 O O . LEU A 1 924 ? 82.818 93.105 223.153 1.00 32.42 933 LEU A O 1
ATOM 14788 N N . ARG A 1 925 ? 84.780 92.119 223.667 1.00 32.45 934 ARG A N 1
ATOM 14789 C CA . ARG A 1 925 ? 84.192 91.147 224.588 1.00 37.40 934 ARG A CA 1
ATOM 14790 C C . ARG A 1 925 ? 84.771 91.280 225.993 1.00 32.17 934 ARG A C 1
ATOM 14791 O O . ARG A 1 925 ? 84.275 90.660 226.934 1.00 35.48 934 ARG A O 1
ATOM 14812 N N . LEU A 1 926 ? 85.813 92.096 226.130 1.00 27.68 935 LEU A N 1
ATOM 14813 C CA . LEU A 1 926 ? 86.473 92.303 227.418 1.00 24.53 935 LEU A CA 1
ATOM 14814 C C . LEU A 1 926 ? 86.166 93.709 227.956 1.00 25.84 935 LEU A C 1
ATOM 14815 O O . LEU A 1 926 ? 86.432 94.698 227.272 1.00 24.64 935 LEU A O 1
ATOM 14831 N N . PRO A 1 927 ? 85.593 93.805 229.175 1.00 26.07 936 PRO A N 1
ATOM 14832 C CA . PRO A 1 927 ? 85.230 95.116 229.742 1.00 26.36 936 PRO A CA 1
ATOM 14833 C C . PRO A 1 927 ? 86.392 96.107 229.853 1.00 34.16 936 PRO A C 1
ATOM 14834 O O . PRO A 1 927 ? 87.555 95.707 229.846 1.00 41.87 936 PRO A O 1
ATOM 14845 N N . LEU A 1 928 ? 86.061 97.391 229.972 1.00 34.62 937 LEU A N 1
ATOM 14846 C CA . LEU A 1 928 ? 87.056 98.463 229.947 1.00 33.79 937 LEU A CA 1
ATOM 14847 C C . LEU A 1 928 ? 87.968 98.462 231.165 1.00 33.65 937 LEU A C 1
ATOM 14848 O O . LEU A 1 928 ? 89.069 99.010 231.117 1.00 35.53 937 LEU A O 1
ATOM 14864 N N . GLU A 1 929 ? 87.515 97.856 232.257 1.00 29.52 938 GLU A N 1
ATOM 14865 C CA . GLU A 1 929 ? 88.322 97.799 233.470 1.00 30.14 938 GLU A CA 1
ATOM 14866 C C . GLU A 1 929 ? 89.624 97.052 233.201 1.00 28.42 938 GLU A C 1
ATOM 14867 O O . GLU A 1 929 ? 90.627 97.267 233.882 1.00 27.16 938 GLU A O 1
ATOM 14879 N N . TYR A 1 930 ? 89.600 96.183 232.194 1.00 26.83 939 TYR A N 1
ATOM 14880 C CA . TYR A 1 930 ? 90.780 95.422 231.806 1.00 23.86 939 TYR A CA 1
ATOM 14881 C C . TYR A 1 930 ? 91.654 96.210 230.834 1.00 27.81 939 TYR A C 1
ATOM 14882 O O . TYR A 1 930 ? 92.810 95.857 230.606 1.00 35.03 939 TYR A O 1
ATOM 14917 N N . ALA A 1 932 ? 92.109 99.427 231.507 1.00 24.10 941 ALA A N 1
ATOM 14918 C CA . ALA A 1 932 ? 92.767 100.291 232.477 1.00 20.35 941 ALA A CA 1
ATOM 14919 C C . ALA A 1 932 ? 94.077 99.667 232.943 1.00 22.65 941 ALA A C 1
ATOM 14920 O O . ALA A 1 932 ? 94.962 100.363 233.438 1.00 22.08 941 ALA A O 1
ATOM 14927 N N . ILE A 1 933 ? 94.192 98.352 232.782 1.00 26.11 942 ILE A N 1
ATOM 14928 C CA . ILE A 1 933 ? 95.390 97.627 233.189 1.00 25.24 942 ILE A CA 1
ATOM 14929 C C . ILE A 1 933 ? 96.596 98.083 232.379 1.00 25.02 942 ILE A C 1
ATOM 14930 O O . ILE A 1 933 ? 97.718 98.098 232.882 1.00 29.31 942 ILE A O 1
ATOM 14946 N N . CYS A 1 934 ? 96.358 98.456 231.126 1.00 23.65 943 CYS A N 1
ATOM 14947 C CA . CYS A 1 934 ? 97.428 98.899 230.237 1.00 27.15 943 CYS A CA 1
ATOM 14948 C C . CYS A 1 934 ? 98.140 100.136 230.785 1.00 31.12 943 CYS A C 1
ATOM 14949 O O . CYS A 1 934 ? 99.275 100.421 230.409 1.00 31.70 943 CYS A O 1
ATOM 14957 N N . ALA A 1 935 ? 97.472 100.864 231.676 1.00 33.24 944 ALA A N 1
ATOM 14958 C CA . ALA A 1 935 ? 98.057 102.053 232.288 1.00 34.80 944 ALA A CA 1
ATOM 14959 C C . ALA A 1 935 ? 99.256 101.695 233.159 1.00 38.67 944 ALA A C 1
ATOM 14960 O O . ALA A 1 935 ? 100.140 102.524 233.382 1.00 43.19 944 ALA A O 1
ATOM 14967 N N . LEU A 1 936 ? 99.281 100.460 233.653 1.00 34.97 945 LEU A N 1
ATOM 14968 C CA . LEU A 1 936 ? 100.360 100.003 234.524 1.00 28.88 945 LEU A CA 1
ATOM 14969 C C . LEU A 1 936 ? 101.623 99.668 233.736 1.00 27.48 945 LEU A C 1
ATOM 14970 O O . LEU A 1 936 ? 102.676 99.409 234.322 1.00 30.93 945 LEU A O 1
ATOM 14986 N N . CYS A 1 937 ? 101.520 99.672 232.410 1.00 21.39 946 CYS A N 1
ATOM 14987 C CA . CYS A 1 937 ? 102.666 99.370 231.555 1.00 21.44 946 CYS A CA 1
ATOM 14988 C C . CYS A 1 937 ? 103.655 100.532 231.490 1.00 27.60 946 CYS A C 1
ATOM 14989 O O . CYS A 1 937 ? 104.729 100.407 230.901 1.00 29.11 946 CYS A O 1
ATOM 14997 N N . ALA A 1 938 ? 103.291 101.661 232.091 1.00 30.92 947 ALA A N 1
ATOM 14998 C CA . ALA A 1 938 ? 104.197 102.802 232.178 1.00 28.96 947 ALA A CA 1
ATOM 14999 C C . ALA A 1 938 ? 105.343 102.505 233.143 1.00 37.45 947 ALA A C 1
ATOM 15000 O O . ALA A 1 938 ? 106.364 103.193 233.141 1.00 41.54 947 ALA A O 1
ATOM 15007 N N . LYS A 1 939 ? 105.162 101.472 233.964 1.00 40.43 948 LYS A N 1
ATOM 15008 C CA . LYS A 1 939 ? 106.177 101.049 234.922 1.00 39.43 948 LYS A CA 1
ATOM 15009 C C . LYS A 1 939 ? 107.163 100.060 234.306 1.00 38.17 948 LYS A C 1
ATOM 15010 O O . LYS A 1 939 ? 108.045 99.545 234.993 1.00 37.54 948 LYS A O 1
ATOM 15029 N N . ASP A 1 940 ? 107.011 99.795 233.013 1.00 37.72 949 ASP A N 1
ATOM 15030 C CA . ASP A 1 940 ? 107.791 98.757 232.350 1.00 39.67 949 ASP A CA 1
ATOM 15031 C C . ASP A 1 940 ? 109.118 99.309 231.829 1.00 48.73 949 ASP A C 1
ATOM 15032 O O . ASP A 1 940 ? 109.120 100.221 231.001 1.00 57.35 949 ASP A O 1
ATOM 15041 N N . PRO A 1 941 ? 110.253 98.763 232.308 1.00 43.27 950 PRO A N 1
ATOM 15042 C CA . PRO A 1 941 ? 111.556 99.241 231.826 1.00 40.19 950 PRO A CA 1
ATOM 15043 C C . PRO A 1 941 ? 111.763 99.024 230.329 1.00 41.37 950 PRO A C 1
ATOM 15044 O O . PRO A 1 941 ? 112.488 99.784 229.686 1.00 43.62 950 PRO A O 1
ATOM 15055 N N . VAL A 1 942 ? 111.129 97.989 229.790 1.00 39.13 951 VAL A N 1
ATOM 15056 C CA . VAL A 1 942 ? 111.336 97.595 228.402 1.00 40.84 951 VAL A CA 1
ATOM 15057 C C . VAL A 1 942 ? 110.587 98.514 227.441 1.00 45.80 951 VAL A C 1
ATOM 15058 O O . VAL A 1 942 ? 109.373 98.688 227.549 1.00 46.78 951 VAL A O 1
ATOM 15071 N N . LYS A 1 943 ? 111.325 99.091 226.497 1.00 51.00 952 LYS A N 1
ATOM 15072 C CA . LYS A 1 943 ? 110.755 99.987 225.498 1.00 56.25 952 LYS A CA 1
ATOM 15073 C C . LYS A 1 943 ? 109.698 99.287 224.655 1.00 55.91 952 LYS A C 1
ATOM 15074 O O . LYS A 1 943 ? 108.650 99.860 224.358 1.00 56.68 952 LYS A O 1
ATOM 15093 N N . GLU A 1 944 ? 109.982 98.048 224.270 1.00 56.36 953 GLU A N 1
ATOM 15094 C CA . GLU A 1 944 ? 109.076 97.285 223.422 1.00 57.35 953 GLU A CA 1
ATOM 15095 C C . GLU A 1 944 ? 107.727 97.077 224.102 1.00 51.38 953 GLU A C 1
ATOM 15096 O O . GLU A 1 944 ? 106.689 97.065 223.441 1.00 52.27 953 GLU A O 1
ATOM 15108 N N . ARG A 1 945 ? 107.744 96.920 225.421 1.00 43.34 954 ARG A N 1
ATOM 15109 C CA . ARG A 1 945 ? 106.512 96.702 226.169 1.00 39.15 954 ARG A CA 1
ATOM 15110 C C . ARG A 1 945 ? 105.667 97.970 226.213 1.00 35.74 954 ARG A C 1
ATOM 15111 O O . ARG A 1 945 ? 104.446 97.916 226.071 1.00 35.32 954 ARG A O 1
ATOM 15132 N N . ARG A 1 946 ? 106.318 99.110 226.416 1.00 35.05 955 ARG A N 1
ATOM 15133 C CA . ARG A 1 946 ? 105.611 100.383 226.439 1.00 33.50 955 ARG A CA 1
ATOM 15134 C C . ARG A 1 946 ? 105.022 100.703 225.068 1.00 32.45 955 ARG A C 1
ATOM 15135 O O . ARG A 1 946 ? 103.941 101.279 224.970 1.00 34.53 955 ARG A O 1
ATOM 15156 N N . ALA A 1 947 ? 105.733 100.319 224.013 1.00 30.96 956 ALA A N 1
ATOM 15157 C CA . ALA A 1 947 ? 105.287 100.591 222.653 1.00 31.32 956 ALA A CA 1
ATOM 15158 C C . ALA A 1 947 ? 104.046 99.777 222.312 1.00 32.42 956 ALA A C 1
ATOM 15159 O O . ALA A 1 947 ? 103.123 100.276 221.671 1.00 36.93 956 ALA A O 1
ATOM 15166 N N . HIS A 1 948 ? 104.031 98.521 222.743 1.00 30.21 957 HIS A N 1
ATOM 15167 C CA . HIS A 1 948 ? 102.904 97.639 222.476 1.00 32.72 957 HIS A CA 1
ATOM 15168 C C . HIS A 1 948 ? 101.684 98.047 223.296 1.00 29.23 957 HIS A C 1
ATOM 15169 O O . HIS A 1 948 ? 100.548 97.912 222.843 1.00 32.09 957 HIS A O 1
ATOM 15183 N N . ALA A 1 949 ? 101.926 98.546 224.504 1.00 24.97 958 ALA A N 1
ATOM 15184 C CA . ALA A 1 949 ? 100.848 98.990 225.382 1.00 25.03 958 ALA A CA 1
ATOM 15185 C C . ALA A 1 949 ? 100.144 100.211 224.802 1.00 28.19 958 ALA A C 1
ATOM 15186 O O . ALA A 1 949 ? 98.915 100.290 224.808 1.00 29.02 958 ALA A O 1
ATOM 15193 N N . ARG A 1 950 ? 100.927 101.166 224.309 1.00 29.97 959 ARG A N 1
ATOM 15194 C CA . ARG A 1 950 ? 100.371 102.346 223.660 1.00 30.56 959 ARG A CA 1
ATOM 15195 C C . ARG A 1 950 ? 99.641 101.946 222.383 1.00 31.93 959 ARG A C 1
ATOM 15196 O O . ARG A 1 950 ? 98.555 102.447 222.098 1.00 31.99 959 ARG A O 1
ATOM 15217 N N . GLN A 1 951 ? 100.247 101.041 221.620 1.00 33.66 960 GLN A N 1
ATOM 15218 C CA . GLN A 1 951 ? 99.640 100.529 220.397 1.00 37.85 960 GLN A CA 1
ATOM 15219 C C . GLN A 1 951 ? 98.285 99.897 220.702 1.00 35.65 960 GLN A C 1
ATOM 15220 O O . GLN A 1 951 ? 97.318 100.095 219.968 1.00 37.27 960 GLN A O 1
ATOM 15234 N N . CYS A 1 952 ? 98.225 99.136 221.789 1.00 33.36 961 CYS A N 1
ATOM 15235 C CA . CYS A 1 952 ? 96.990 98.483 222.204 1.00 33.26 961 CYS A CA 1
ATOM 15236 C C . CYS A 1 952 ? 95.910 99.511 222.509 1.00 30.88 961 CYS A C 1
ATOM 15237 O O . CYS A 1 952 ? 94.773 99.380 222.060 1.00 33.39 961 CYS A O 1
ATOM 15245 N N . LEU A 1 953 ? 96.276 100.538 223.269 1.00 27.89 962 LEU A N 1
ATOM 15246 C CA . LEU A 1 953 ? 95.334 101.574 223.676 1.00 25.37 962 LEU A CA 1
ATOM 15247 C C . LEU A 1 953 ? 94.778 102.338 222.479 1.00 28.56 962 LEU A C 1
ATOM 15248 O O . LEU A 1 953 ? 93.572 102.557 222.387 1.00 32.76 962 LEU A O 1
ATOM 15264 N N . VAL A 1 954 ? 95.656 102.740 221.566 1.00 27.44 963 VAL A N 1
ATOM 15265 C CA . VAL A 1 954 ? 95.238 103.498 220.392 1.00 29.26 963 VAL A CA 1
ATOM 15266 C C . VAL A 1 954 ? 94.235 102.701 219.561 1.00 31.99 963 VAL A C 1
ATOM 15267 O O . VAL A 1 954 ? 93.160 103.199 219.226 1.00 28.18 963 VAL A O 1
ATOM 15280 N N . LYS A 1 955 ? 94.595 101.463 219.239 1.00 33.88 964 LYS A N 1
ATOM 15281 C CA . LYS A 1 955 ? 93.756 100.614 218.403 1.00 34.17 964 LYS A CA 1
ATOM 15282 C C . LYS A 1 955 ? 92.414 100.305 219.063 1.00 35.78 964 LYS A C 1
ATOM 15283 O O . LYS A 1 955 ? 91.393 100.225 218.383 1.00 38.14 964 LYS A O 1
ATOM 15302 N N . ASN A 1 956 ? 92.411 100.144 220.383 1.00 37.07 965 ASN A N 1
ATOM 15303 C CA . ASN A 1 956 ? 91.189 99.787 221.103 1.00 38.15 965 ASN A CA 1
ATOM 15304 C C . ASN A 1 956 ? 90.285 100.981 221.385 1.00 36.63 965 ASN A C 1
ATOM 15305 O O . ASN A 1 956 ? 89.068 100.829 221.498 1.00 37.34 965 ASN A O 1
ATOM 15316 N N . ILE A 1 957 ? 90.876 102.163 221.508 1.00 34.07 966 ILE A N 1
ATOM 15317 C CA . ILE A 1 957 ? 90.094 103.376 221.713 1.00 32.05 966 ILE A CA 1
ATOM 15318 C C . ILE A 1 957 ? 89.431 103.794 220.403 1.00 33.27 966 ILE A C 1
ATOM 15319 O O . ILE A 1 957 ? 88.307 104.291 220.399 1.00 37.94 966 ILE A O 1
ATOM 15335 N N . ASN A 1 958 ? 90.131 103.585 219.292 1.00 32.61 967 ASN A N 1
ATOM 15336 C CA . ASN A 1 958 ? 89.625 103.985 217.984 1.00 36.10 967 ASN A CA 1
ATOM 15337 C C . ASN A 1 958 ? 88.466 103.119 217.493 1.00 41.26 967 ASN A C 1
ATOM 15338 O O . ASN A 1 958 ? 87.436 103.645 217.071 1.00 43.36 967 ASN A O 1
ATOM 15349 N N . VAL A 1 959 ? 88.630 101.798 217.540 1.00 43.00 968 VAL A N 1
ATOM 15350 C CA . VAL A 1 959 ? 87.593 100.894 217.043 1.00 46.74 968 VAL A CA 1
ATOM 15351 C C . VAL A 1 959 ? 86.308 101.035 217.846 1.00 48.78 968 VAL A C 1
ATOM 15352 O O . VAL A 1 959 ? 85.220 100.765 217.340 1.00 55.26 968 VAL A O 1
ATOM 15365 N N . ARG A 1 960 ? 86.437 101.456 219.098 1.00 46.84 969 ARG A N 1
ATOM 15366 C CA . ARG A 1 960 ? 85.274 101.671 219.948 1.00 46.93 969 ARG A CA 1
ATOM 15367 C C . ARG A 1 960 ? 84.568 102.970 219.579 1.00 47.51 969 ARG A C 1
ATOM 15368 O O . ARG A 1 960 ? 83.359 103.101 219.765 1.00 48.89 969 ARG A O 1
ATOM 15389 N N . ARG A 1 961 ? 85.327 103.922 219.047 1.00 47.13 970 ARG A N 1
ATOM 15390 C CA . ARG A 1 961 ? 84.757 105.180 218.579 1.00 50.95 970 ARG A CA 1
ATOM 15391 C C . ARG A 1 961 ? 84.135 105.017 217.195 1.00 56.26 970 ARG A C 1
ATOM 15392 O O . ARG A 1 961 ? 83.039 105.516 216.939 1.00 58.67 970 ARG A O 1
ATOM 15413 N N . GLU A 1 962 ? 84.836 104.319 216.307 1.00 59.64 971 GLU A N 1
ATOM 15414 C CA . GLU A 1 962 ? 84.322 104.061 214.966 1.00 63.28 971 GLU A CA 1
ATOM 15415 C C . GLU A 1 962 ? 83.059 103.208 215.010 1.00 61.44 971 GLU A C 1
ATOM 15416 O O . GLU A 1 962 ? 82.155 103.385 214.195 1.00 66.94 971 GLU A O 1
ATOM 15428 N N . TYR A 1 963 ? 83.002 102.279 215.958 1.00 55.38 972 TYR A N 1
ATOM 15429 C CA . TYR A 1 963 ? 81.832 101.423 216.114 1.00 51.36 972 TYR A CA 1
ATOM 15430 C C . TYR A 1 963 ? 80.623 102.240 216.561 1.00 48.30 972 TYR A C 1
ATOM 15431 O O . TYR A 1 963 ? 79.535 102.104 216.004 1.00 49.13 972 TYR A O 1
ATOM 15449 N N . LEU A 1 964 ? 80.817 103.087 217.567 1.00 50.75 973 LEU A N 1
ATOM 15450 C CA . LEU A 1 964 ? 79.738 103.921 218.087 1.00 51.42 973 LEU A CA 1
ATOM 15451 C C . LEU A 1 964 ? 79.295 104.961 217.063 1.00 57.53 973 LEU A C 1
ATOM 15452 O O . LEU A 1 964 ? 78.163 105.444 217.106 1.00 61.60 973 LEU A O 1
ATOM 15468 N N . LYS A 1 965 ? 80.194 105.304 216.147 1.00 60.28 974 LYS A N 1
ATOM 15469 C CA . LYS A 1 965 ? 79.894 106.279 215.106 1.00 63.64 974 LYS A CA 1
ATOM 15470 C C . LYS A 1 965 ? 78.799 105.767 214.174 1.00 71.47 974 LYS A C 1
ATOM 15471 O O . LYS A 1 965 ? 77.916 106.521 213.764 1.00 71.52 974 LYS A O 1
ATOM 15490 N N . GLN A 1 966 ? 78.862 104.479 213.853 1.00 77.69 975 GLN A N 1
ATOM 15491 C CA . GLN A 1 966 ? 77.948 103.873 212.890 1.00 87.23 975 GLN A CA 1
ATOM 15492 C C . GLN A 1 966 ? 76.702 103.293 213.557 1.00 88.52 975 GLN A C 1
ATOM 15493 O O . GLN A 1 966 ? 75.581 103.524 213.104 1.00 84.28 975 GLN A O 1
ATOM 15507 N N . HIS A 1 967 ? 76.905 102.543 214.636 1.00 92.16 976 HIS A N 1
ATOM 15508 C CA . HIS A 1 967 ? 75.808 101.862 215.316 1.00 94.40 976 HIS A CA 1
ATOM 15509 C C . HIS A 1 967 ? 75.105 102.778 216.311 1.00 85.83 976 HIS A C 1
ATOM 15510 O O . HIS A 1 967 ? 75.748 103.548 217.024 1.00 69.49 976 HIS A O 1
ATOM 15524 N N . ALA A 1 968 ? 73.779 102.689 216.354 1.00 100.85 977 ALA A N 1
ATOM 15525 C CA . ALA A 1 968 ? 72.995 103.429 217.335 1.00 103.96 977 ALA A CA 1
ATOM 15526 C C . ALA A 1 968 ? 73.247 102.859 218.727 1.00 109.61 977 ALA A C 1
ATOM 15527 O O . ALA A 1 968 ? 73.332 101.642 218.901 1.00 109.82 977 ALA A O 1
ATOM 15534 N N . ALA A 1 969 ? 73.362 103.742 219.713 1.00 112.41 978 ALA A N 1
ATOM 15535 C CA . ALA A 1 969 ? 73.731 103.341 221.067 1.00 117.33 978 ALA A CA 1
ATOM 15536 C C . ALA A 1 969 ? 72.516 102.983 221.919 1.00 120.85 978 ALA A C 1
ATOM 15537 O O . ALA A 1 969 ? 71.380 103.307 221.573 1.00 119.56 978 ALA A O 1
ATOM 15544 N N . VAL A 1 970 ? 72.778 102.306 223.035 1.00 124.27 979 VAL A N 1
ATOM 15545 C CA . VAL A 1 970 ? 71.746 101.943 224.000 1.00 122.12 979 VAL A CA 1
ATOM 15546 C C . VAL A 1 970 ? 72.294 102.161 225.406 1.00 115.47 979 VAL A C 1
ATOM 15547 O O . VAL A 1 970 ? 73.495 102.019 225.628 1.00 104.25 979 VAL A O 1
ATOM 15560 N N . SER A 1 971 ? 71.405 102.493 226.340 1.00 125.76 980 SER A N 1
ATOM 15561 C CA . SER A 1 971 ? 71.769 102.880 227.706 1.00 123.12 980 SER A CA 1
ATOM 15562 C C . SER A 1 971 ? 72.964 102.125 228.294 1.00 118.75 980 SER A C 1
ATOM 15563 O O . SER A 1 971 ? 74.007 102.722 228.558 1.00 117.22 980 SER A O 1
ATOM 15571 N N . GLU A 1 972 ? 72.811 100.820 228.494 1.00 119.11 981 GLU A N 1
ATOM 15572 C CA . GLU A 1 972 ? 73.853 100.018 229.132 1.00 115.04 981 GLU A CA 1
ATOM 15573 C C . GLU A 1 972 ? 74.944 99.611 228.142 1.00 110.79 981 GLU A C 1
ATOM 15574 O O . GLU A 1 972 ? 76.110 99.476 228.516 1.00 110.68 981 GLU A O 1
ATOM 15586 N N . LYS A 1 973 ? 74.564 99.415 226.882 1.00 107.26 982 LYS A N 1
ATOM 15587 C CA . LYS A 1 973 ? 75.514 99.005 225.851 1.00 101.08 982 LYS A CA 1
ATOM 15588 C C . LYS A 1 973 ? 76.370 100.172 225.354 1.00 93.15 982 LYS A C 1
ATOM 15589 O O . LYS A 1 973 ? 77.328 99.970 224.607 1.00 87.82 982 LYS A O 1
ATOM 15608 N N . LEU A 1 974 ? 76.026 101.388 225.769 1.00 93.78 983 LEU A N 1
ATOM 15609 C CA . LEU A 1 974 ? 76.780 102.575 225.375 1.00 89.94 983 LEU A CA 1
ATOM 15610 C C . LEU A 1 974 ? 77.925 102.829 226.354 1.00 88.96 983 LEU A C 1
ATOM 15611 O O . LEU A 1 974 ? 79.041 103.154 225.945 1.00 91.96 983 LEU A O 1
ATOM 15627 N N . LEU A 1 975 ? 77.646 102.673 227.645 1.00 83.56 984 LEU A N 1
ATOM 15628 C CA . LEU A 1 975 ? 78.664 102.854 228.676 1.00 80.64 984 LEU A CA 1
ATOM 15629 C C . LEU A 1 975 ? 79.791 101.842 228.510 1.00 78.90 984 LEU A C 1
ATOM 15630 O O . LEU A 1 975 ? 80.924 102.084 228.925 1.00 79.81 984 LEU A O 1
ATOM 15646 N N . SER A 1 976 ? 79.468 100.707 227.900 1.00 74.45 985 SER A N 1
ATOM 15647 C CA . SER A 1 976 ? 80.419 99.615 227.744 1.00 67.25 985 SER A CA 1
ATOM 15648 C C . SER A 1 976 ? 81.480 99.905 226.684 1.00 60.83 985 SER A C 1
ATOM 15649 O O . SER A 1 976 ? 82.570 99.332 226.720 1.00 60.86 985 SER A O 1
ATOM 15657 N N . LEU A 1 977 ? 81.159 100.796 225.748 1.00 52.32 986 LEU A N 1
ATOM 15658 C CA . LEU A 1 977 ? 82.028 101.053 224.604 1.00 47.00 986 LEU A CA 1
ATOM 15659 C C . LEU A 1 977 ? 82.697 102.423 224.658 1.00 45.57 986 LEU A C 1
ATOM 15660 O O . LEU A 1 977 ? 83.771 102.605 224.088 1.00 46.81 986 LEU A O 1
ATOM 15676 N N . LEU A 1 978 ? 82.071 103.384 225.331 1.00 44.44 987 LEU A N 1
ATOM 15677 C CA . LEU A 1 978 ? 82.647 104.724 225.429 1.00 44.35 987 LEU A CA 1
ATOM 15678 C C . LEU A 1 978 ? 84.035 104.669 226.067 1.00 37.61 987 LEU A C 1
ATOM 15679 O O . LEU A 1 978 ? 84.151 104.365 227.254 1.00 41.17 987 LEU A O 1
ATOM 15695 N N . PRO A 1 979 ? 85.092 104.960 225.285 1.00 30.28 988 PRO A N 1
ATOM 15696 C CA . PRO A 1 979 ? 86.452 104.812 225.818 1.00 28.41 988 PRO A CA 1
ATOM 15697 C C . PRO A 1 979 ? 86.707 105.672 227.047 1.00 34.03 988 PRO A C 1
ATOM 15698 O O . PRO A 1 979 ? 87.486 105.281 227.917 1.00 37.05 988 PRO A O 1
ATOM 15709 N N . GLU A 1 980 ? 86.051 106.828 227.112 1.00 33.12 989 GLU A N 1
ATOM 15710 C CA . GLU A 1 980 ? 86.262 107.773 228.203 1.00 29.14 989 GLU A CA 1
ATOM 15711 C C . GLU A 1 980 ? 85.998 107.135 229.563 1.00 31.70 989 GLU A C 1
ATOM 15712 O O . GLU A 1 980 ? 86.529 107.586 230.578 1.00 36.90 989 GLU A O 1
ATOM 15724 N N . TYR A 1 981 ? 85.191 106.079 229.580 1.00 30.97 990 TYR A N 1
ATOM 15725 C CA . TYR A 1 981 ? 84.835 105.409 230.827 1.00 34.37 990 TYR A CA 1
ATOM 15726 C C . TYR A 1 981 ? 85.970 104.542 231.375 1.00 33.81 990 TYR A C 1
ATOM 15727 O O . TYR A 1 981 ? 85.789 103.833 232.364 1.00 33.64 990 TYR A O 1
ATOM 15745 N N . VAL A 1 982 ? 87.139 104.606 230.744 1.00 31.26 991 VAL A N 1
ATOM 15746 C CA . VAL A 1 982 ? 88.306 103.884 231.238 1.00 30.22 991 VAL A CA 1
ATOM 15747 C C . VAL A 1 982 ? 88.956 104.642 232.391 1.00 34.66 991 VAL A C 1
ATOM 15748 O O . VAL A 1 982 ? 89.626 104.049 233.240 1.00 36.20 991 VAL A O 1
ATOM 15761 N N . VAL A 1 983 ? 88.752 105.956 232.413 1.00 34.59 992 VAL A N 1
ATOM 15762 C CA . VAL A 1 983 ? 89.410 106.819 233.389 1.00 33.79 992 VAL A CA 1
ATOM 15763 C C . VAL A 1 983 ? 89.021 106.476 234.831 1.00 34.41 992 VAL A C 1
ATOM 15764 O O . VAL A 1 983 ? 89.897 106.368 235.686 1.00 40.30 992 VAL A O 1
ATOM 15777 N N . PRO A 1 984 ? 87.715 106.308 235.113 1.00 33.52 993 PRO A N 1
ATOM 15778 C CA . PRO A 1 984 ? 87.351 105.885 236.471 1.00 37.08 993 PRO A CA 1
ATOM 15779 C C . PRO A 1 984 ? 88.024 104.581 236.890 1.00 41.12 993 PRO A C 1
ATOM 15780 O O . PRO A 1 984 ? 88.483 104.463 238.027 1.00 47.24 993 PRO A O 1
ATOM 15791 N N . TYR A 1 985 ? 88.074 103.616 235.978 1.00 37.60 994 TYR A N 1
ATOM 15792 C CA . TYR A 1 985 ? 88.712 102.336 236.253 1.00 31.29 994 TYR A CA 1
ATOM 15793 C C . TYR A 1 985 ? 90.209 102.511 236.474 1.00 32.49 994 TYR A C 1
ATOM 15794 O O . TYR A 1 985 ? 90.800 101.856 237.331 1.00 37.66 994 TYR A O 1
ATOM 15812 N N . THR A 1 986 ? 90.817 103.395 235.692 1.00 30.59 995 THR A N 1
ATOM 15813 C CA . THR A 1 986 ? 92.247 103.655 235.804 1.00 29.73 995 THR A CA 1
ATOM 15814 C C . THR A 1 986 ? 92.561 104.369 237.116 1.00 35.53 995 THR A C 1
ATOM 15815 O O . THR A 1 986 ? 93.559 104.070 237.771 1.00 34.24 995 THR A O 1
ATOM 15826 N N . ILE A 1 987 ? 91.703 105.314 237.493 1.00 39.37 996 ILE A N 1
ATOM 15827 C CA . ILE A 1 987 ? 91.853 106.029 238.757 1.00 36.28 996 ILE A CA 1
ATOM 15828 C C . ILE A 1 987 ? 91.714 105.064 239.927 1.00 35.03 996 ILE A C 1
ATOM 15829 O O . ILE A 1 987 ? 92.459 105.143 240.901 1.00 38.09 996 ILE A O 1
ATOM 15845 N N . HIS A 1 988 ? 90.752 104.155 239.823 1.00 33.53 997 HIS A N 1
ATOM 15846 C CA . HIS A 1 988 ? 90.505 103.191 240.883 1.00 35.07 997 HIS A CA 1
ATOM 15847 C C . HIS A 1 988 ? 91.644 102.182 240.979 1.00 31.14 997 HIS A C 1
ATOM 15848 O O . HIS A 1 988 ? 92.103 101.859 242.073 1.00 33.00 997 HIS A O 1
ATOM 15862 N N . LEU A 1 989 ? 92.100 101.694 239.829 1.00 29.31 998 LEU A N 1
ATOM 15863 C CA . LEU A 1 989 ? 93.133 100.663 239.782 1.00 27.21 998 LEU A CA 1
ATOM 15864 C C . LEU A 1 989 ? 94.443 101.164 240.374 1.00 28.23 998 LEU A C 1
ATOM 15865 O O . LEU A 1 989 ? 95.135 100.431 241.079 1.00 30.43 998 LEU A O 1
ATOM 15881 N N . LEU A 1 990 ? 94.777 102.418 240.087 1.00 32.67 999 LEU A N 1
ATOM 15882 C CA . LEU A 1 990 ? 96.019 103.011 240.570 1.00 30.15 999 LEU A CA 1
ATOM 15883 C C . LEU A 1 990 ? 95.933 103.321 242.056 1.00 31.57 999 LEU A C 1
ATOM 15884 O O . LEU A 1 990 ? 96.907 103.162 242.788 1.00 35.40 999 LEU A O 1
ATOM 15900 N N . ALA A 1 991 ? 94.758 103.759 242.496 1.00 32.81 1000 ALA A N 1
ATOM 15901 C CA . ALA A 1 991 ? 94.535 104.069 243.903 1.00 36.43 1000 ALA A CA 1
ATOM 15902 C C . ALA A 1 991 ? 94.699 102.825 244.778 1.00 39.09 1000 ALA A C 1
ATOM 15903 O O . ALA A 1 991 ? 94.915 102.934 245.986 1.00 39.88 1000 ALA A O 1
ATOM 15910 N N . HIS A 1 992 ? 94.599 101.651 244.158 1.00 39.01 1001 HIS A N 1
ATOM 15911 C CA . HIS A 1 992 ? 94.744 100.380 244.861 1.00 38.10 1001 HIS A CA 1
ATOM 15912 C C . HIS A 1 992 ? 96.037 99.661 244.495 1.00 36.83 1001 HIS A C 1
ATOM 15913 O O . HIS A 1 992 ? 96.240 98.509 244.872 1.00 37.52 1001 HIS A O 1
ATOM 15927 N N . ASP A 1 993 ? 96.914 100.336 243.761 1.00 39.09 1002 ASP A N 1
ATOM 15928 C CA . ASP A 1 993 ? 98.167 99.720 243.339 1.00 44.45 1002 ASP A CA 1
ATOM 15929 C C . ASP A 1 993 ? 99.072 99.448 244.546 1.00 43.91 1002 ASP A C 1
ATOM 15930 O O . ASP A 1 993 ? 99.090 100.238 245.490 1.00 45.34 1002 ASP A O 1
ATOM 15939 N N . PRO A 1 994 ? 99.820 98.327 244.525 1.00 42.36 1003 PRO A N 1
ATOM 15940 C CA . PRO A 1 994 ? 100.682 97.997 245.671 1.00 42.81 1003 PRO A CA 1
ATOM 15941 C C . PRO A 1 994 ? 101.806 99.001 245.928 1.00 39.92 1003 PRO A C 1
ATOM 15942 O O . PRO A 1 994 ? 102.204 99.183 247.079 1.00 37.68 1003 PRO A O 1
ATOM 15953 N N . ASP A 1 995 ? 102.318 99.631 244.874 1.00 39.35 1004 ASP A N 1
ATOM 15954 C CA . ASP A 1 995 ? 103.420 100.579 245.012 1.00 40.85 1004 ASP A CA 1
ATOM 15955 C C . ASP A 1 995 ? 102.964 101.868 245.691 1.00 39.31 1004 ASP A C 1
ATOM 15956 O O . ASP A 1 995 ? 103.772 102.593 246.272 1.00 41.60 1004 ASP A O 1
ATOM 15965 N N . TYR A 1 996 ? 101.666 102.146 245.618 1.00 35.99 1005 TYR A N 1
ATOM 15966 C CA . TYR A 1 996 ? 101.108 103.354 246.215 1.00 35.85 1005 TYR A CA 1
ATOM 15967 C C . TYR A 1 996 ? 100.765 103.120 247.685 1.00 41.98 1005 TYR A C 1
ATOM 15968 O O . TYR A 1 996 ? 99.624 102.800 248.023 1.00 42.78 1005 TYR A O 1
ATOM 15986 N N . VAL A 1 997 ? 101.759 103.291 248.553 1.00 48.09 1006 VAL A N 1
ATOM 15987 C CA . VAL A 1 997 ? 101.608 102.996 249.976 1.00 55.75 1006 VAL A CA 1
ATOM 15988 C C . VAL A 1 997 ? 101.279 104.253 250.772 1.00 61.97 1006 VAL A C 1
ATOM 15989 O O . VAL A 1 997 ? 100.224 104.340 251.402 1.00 64.42 1006 VAL A O 1
ATOM 16002 N N . LYS A 1 998 ? 102.193 105.219 250.745 1.00 65.77 1007 LYS A N 1
ATOM 16003 C CA . LYS A 1 998 ? 102.018 106.475 251.463 1.00 66.77 1007 LYS A CA 1
ATOM 16004 C C . LYS A 1 998 ? 101.153 107.425 250.644 1.00 63.99 1007 LYS A C 1
ATOM 16005 O O . LYS A 1 998 ? 101.451 107.701 249.484 1.00 57.69 1007 LYS A O 1
ATOM 16024 N N . VAL A 1 999 ? 100.087 107.924 251.264 1.00 66.45 1008 VAL A N 1
ATOM 16025 C CA . VAL A 1 999 ? 99.062 108.696 250.564 1.00 65.47 1008 VAL A CA 1
ATOM 16026 C C . VAL A 1 999 ? 99.621 109.914 249.834 1.00 58.49 1008 VAL A C 1
ATOM 16027 O O . VAL A 1 999 ? 99.324 110.128 248.658 1.00 55.11 1008 VAL A O 1
ATOM 16040 N N . GLN A 1 1000 ? 100.425 110.708 250.535 1.00 58.41 1009 GLN A N 1
ATOM 16041 C CA . GLN A 1 1000 ? 100.873 111.996 250.017 1.00 56.87 1009 GLN A CA 1
ATOM 16042 C C . GLN A 1 1000 ? 102.347 111.997 249.610 1.00 56.97 1009 GLN A C 1
ATOM 16043 O O . GLN A 1 1000 ? 102.945 113.059 249.434 1.00 60.19 1009 GLN A O 1
ATOM 16057 N N . ASP A 1 1001 ? 102.930 110.812 249.453 1.00 53.49 1010 ASP A N 1
ATOM 16058 C CA . ASP A 1 1001 ? 104.322 110.710 249.026 1.00 51.05 1010 ASP A CA 1
ATOM 16059 C C . ASP A 1 1001 ? 104.460 111.147 247.572 1.00 56.32 1010 ASP A C 1
ATOM 16060 O O . ASP A 1 1001 ? 103.567 110.921 246.758 1.00 60.17 1010 ASP A O 1
ATOM 16069 N N . ILE A 1 1002 ? 105.588 111.771 247.254 1.00 59.26 1011 ILE A N 1
ATOM 16070 C CA . ILE A 1 1002 ? 105.774 112.408 245.957 1.00 65.47 1011 ILE A CA 1
ATOM 16071 C C . ILE A 1 1002 ? 106.178 111.422 244.861 1.00 64.15 1011 ILE A C 1
ATOM 16072 O O . ILE A 1 1002 ? 105.529 111.358 243.818 1.00 61.97 1011 ILE A O 1
ATOM 16088 N N . GLU A 1 1003 ? 107.249 110.667 245.087 1.00 63.36 1012 GLU A N 1
ATOM 16089 C CA . GLU A 1 1003 ? 107.741 109.733 244.076 1.00 62.49 1012 GLU A CA 1
ATOM 16090 C C . GLU A 1 1003 ? 106.708 108.664 243.741 1.00 59.00 1012 GLU A C 1
ATOM 16091 O O . GLU A 1 1003 ? 106.659 108.172 242.614 1.00 66.10 1012 GLU A O 1
ATOM 16103 N N . GLN A 1 1004 ? 105.886 108.305 244.721 1.00 48.02 1013 GLN A N 1
ATOM 16104 C CA . GLN A 1 1004 ? 104.808 107.351 244.496 1.00 41.24 1013 GLN A CA 1
ATOM 16105 C C . GLN A 1 1004 ? 103.689 107.987 243.680 1.00 44.72 1013 GLN A C 1
ATOM 16106 O O . GLN A 1 1004 ? 103.035 107.314 242.882 1.00 42.81 1013 GLN A O 1
ATOM 16120 N N . LEU A 1 1005 ? 103.475 109.284 243.881 1.00 49.12 1014 LEU A N 1
ATOM 16121 C CA . LEU A 1 1005 ? 102.444 110.015 243.148 1.00 48.26 1014 LEU A CA 1
ATOM 16122 C C . LEU A 1 1005 ? 102.937 110.452 241.770 1.00 52.02 1014 LEU A C 1
ATOM 16123 O O . LEU A 1 1005 ? 102.136 110.692 240.868 1.00 57.52 1014 LEU A O 1
ATOM 16139 N N . LYS A 1 1006 ? 104.252 110.565 241.613 1.00 50.31 1015 LYS A N 1
ATOM 16140 C CA . LYS A 1 1006 ? 104.838 110.765 240.294 1.00 49.47 1015 LYS A CA 1
ATOM 16141 C C . LYS A 1 1006 ? 104.579 109.526 239.445 1.00 47.66 1015 LYS A C 1
ATOM 16142 O O . LYS A 1 1006 ? 104.382 109.615 238.234 1.00 45.44 1015 LYS A O 1
ATOM 16161 N N . ASP A 1 1007 ? 104.581 108.369 240.100 1.00 48.42 1016 ASP A N 1
ATOM 16162 C CA . ASP A 1 1007 ? 104.341 107.098 239.431 1.00 51.49 1016 ASP A CA 1
ATOM 16163 C C . ASP A 1 1007 ? 102.880 106.997 238.998 1.00 43.21 1016 ASP A C 1
ATOM 16164 O O . ASP A 1 1007 ? 102.583 106.606 237.869 1.00 47.27 1016 ASP A O 1
ATOM 16173 N N . VAL A 1 1008 ? 101.976 107.351 239.907 1.00 30.96 1017 VAL A N 1
ATOM 16174 C CA . VAL A 1 1008 ? 100.547 107.386 239.612 1.00 23.11 1017 VAL A CA 1
ATOM 16175 C C . VAL A 1 1008 ? 100.256 108.326 238.448 1.00 30.24 1017 VAL A C 1
ATOM 16176 O O . VAL A 1 1008 ? 99.369 108.068 237.634 1.00 34.24 1017 VAL A O 1
ATOM 16189 N N . LYS A 1 1009 ? 101.009 109.419 238.380 1.00 33.63 1018 LYS A N 1
ATOM 16190 C CA . LYS A 1 1009 ? 100.799 110.430 237.354 1.00 35.85 1018 LYS A CA 1
ATOM 16191 C C . LYS A 1 1009 ? 101.163 109.906 235.968 1.00 35.18 1018 LYS A C 1
ATOM 16192 O O . LYS A 1 1009 ? 100.374 110.022 235.031 1.00 31.00 1018 LYS A O 1
ATOM 16211 N N . GLU A 1 1010 ? 102.355 109.330 235.837 1.00 42.12 1019 GLU A N 1
ATOM 16212 C CA . GLU A 1 1010 ? 102.826 108.870 234.535 1.00 45.62 1019 GLU A CA 1
ATOM 16213 C C . GLU A 1 1010 ? 101.978 107.704 234.037 1.00 39.08 1019 GLU A C 1
ATOM 16214 O O . GLU A 1 1010 ? 101.896 107.459 232.836 1.00 38.65 1019 GLU A O 1
ATOM 16226 N N . CYS A 1 1011 ? 101.345 106.992 234.963 1.00 33.48 1020 CYS A N 1
ATOM 16227 C CA . CYS A 1 1011 ? 100.408 105.936 234.598 1.00 26.99 1020 CYS A CA 1
ATOM 16228 C C . CYS A 1 1011 ? 99.133 106.544 234.026 1.00 22.75 1020 CYS A C 1
ATOM 16229 O O . CYS A 1 1011 ? 98.653 106.126 232.974 1.00 20.84 1020 CYS A O 1
ATOM 16237 N N . LEU A 1 1012 ? 98.589 107.532 234.727 1.00 24.33 1021 LEU A N 1
ATOM 16238 C CA . LEU A 1 1012 ? 97.408 108.245 234.257 1.00 22.58 1021 LEU A CA 1
ATOM 16239 C C . LEU A 1 1012 ? 97.669 108.921 232.917 1.00 27.27 1021 LEU A C 1
ATOM 16240 O O . LEU A 1 1012 ? 96.838 108.871 232.012 1.00 31.02 1021 LEU A O 1
ATOM 16256 N N . TRP A 1 1013 ? 98.832 109.552 232.797 1.00 29.86 1022 TRP A N 1
ATOM 16257 C CA . TRP A 1 1013 ? 99.198 110.271 231.580 1.00 31.72 1022 TRP A CA 1
ATOM 16258 C C . TRP A 1 1013 ? 99.461 109.307 230.425 1.00 29.72 1022 TRP A C 1
ATOM 16259 O O . TRP A 1 1013 ? 99.407 109.690 229.257 1.00 30.14 1022 TRP A O 1
ATOM 16280 N N . PHE A 1 1014 ? 99.735 108.050 230.758 1.00 33.16 1023 PHE A N 1
ATOM 16281 C CA . PHE A 1 1014 ? 100.015 107.033 229.750 1.00 31.37 1023 PHE A CA 1
ATOM 16282 C C . PHE A 1 1014 ? 98.780 106.747 228.893 1.00 37.35 1023 PHE A C 1
ATOM 16283 O O . PHE A 1 1014 ? 98.899 106.484 227.694 1.00 38.88 1023 PHE A O 1
ATOM 16300 N N . VAL A 1 1015 ? 97.601 106.808 229.510 1.00 38.29 1024 VAL A N 1
ATOM 16301 C CA . VAL A 1 1015 ? 96.346 106.532 228.813 1.00 3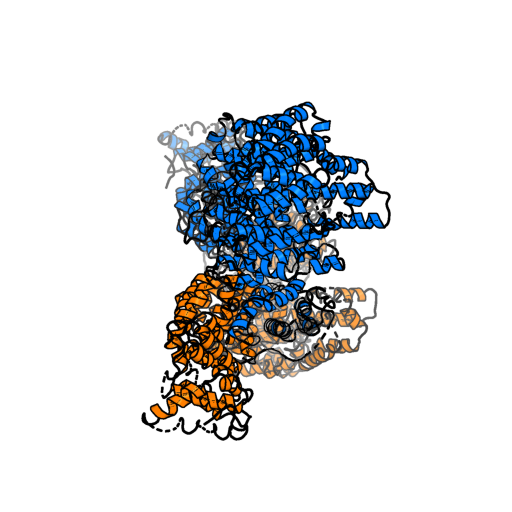5.38 1024 VAL A CA 1
ATOM 16302 C C . VAL A 1 1015 ? 95.634 107.815 228.399 1.00 33.76 1024 VAL A C 1
ATOM 16303 O O . VAL A 1 1015 ? 94.967 107.854 227.365 1.00 34.06 1024 VAL A O 1
ATOM 16316 N N . LEU A 1 1016 ? 95.776 108.864 229.204 1.00 33.27 1025 LEU A N 1
ATOM 16317 C CA . LEU A 1 1016 ? 95.075 110.118 228.950 1.00 28.98 1025 LEU A CA 1
ATOM 16318 C C . LEU A 1 1016 ? 95.621 110.830 227.717 1.00 32.93 1025 LEU A C 1
ATOM 16319 O O . LEU A 1 1016 ? 94.866 111.450 226.971 1.00 36.69 1025 LEU A O 1
ATOM 16335 N N . GLU A 1 1017 ? 96.930 110.740 227.506 1.00 35.99 1026 GLU A N 1
ATOM 16336 C CA . GLU A 1 1017 ? 97.555 111.348 226.336 1.00 36.67 1026 GLU A CA 1
ATOM 16337 C C . GLU A 1 1017 ? 96.935 110.807 225.052 1.00 38.41 1026 GLU A C 1
ATOM 16338 O O . GLU A 1 1017 ? 96.820 111.522 224.057 1.00 48.81 1026 GLU A O 1
ATOM 16350 N N . ILE A 1 1018 ? 96.530 109.542 225.089 1.00 31.32 1027 ILE A N 1
ATOM 16351 C CA . ILE A 1 1018 ? 95.923 108.892 223.935 1.00 33.45 1027 ILE A CA 1
ATOM 16352 C C . ILE A 1 1018 ? 94.425 109.169 223.884 1.00 38.50 1027 ILE A C 1
ATOM 16353 O O . ILE A 1 1018 ? 93.869 109.453 222.824 1.00 45.00 1027 ILE A O 1
ATOM 16369 N N . LEU A 1 1019 ? 93.780 109.080 225.041 1.00 34.86 1028 LEU A N 1
ATOM 16370 C CA . LEU A 1 1019 ? 92.336 109.248 225.143 1.00 28.57 1028 LEU A CA 1
ATOM 16371 C C . LEU A 1 1019 ? 91.901 110.669 224.786 1.00 35.98 1028 LEU A C 1
ATOM 16372 O O . LEU A 1 1019 ? 90.771 110.887 224.348 1.00 37.53 1028 LEU A O 1
ATOM 16405 N N . ALA A 1 1021 ? 93.705 112.724 222.658 1.00 45.55 1030 ALA A N 1
ATOM 16406 C CA . ALA A 1 1021 ? 94.304 113.137 221.393 1.00 47.80 1030 ALA A CA 1
ATOM 16407 C C . ALA A 1 1021 ? 93.259 113.642 220.397 1.00 54.72 1030 ALA A C 1
ATOM 16408 O O . ALA A 1 1021 ? 93.537 114.538 219.599 1.00 59.09 1030 ALA A O 1
ATOM 16415 N N . LYS A 1 1022 ? 92.058 113.072 220.449 1.00 55.30 1031 LYS A N 1
ATOM 16416 C CA . LYS A 1 1022 ? 90.993 113.451 219.528 1.00 55.62 1031 LYS A CA 1
ATOM 16417 C C . LYS A 1 1022 ? 90.428 114.818 219.890 1.00 57.54 1031 LYS A C 1
ATOM 16418 O O . LYS A 1 1022 ? 90.420 115.735 219.067 1.00 57.19 1031 LYS A O 1
ATOM 16437 N N . ASN A 1 1023 ? 89.954 114.940 221.127 1.00 59.38 1032 ASN A N 1
ATOM 16438 C CA . ASN A 1 1023 ? 89.381 116.185 221.630 1.00 60.06 1032 ASN A CA 1
ATOM 16439 C C . ASN A 1 1023 ? 88.190 116.651 220.791 1.00 63.02 1032 ASN A C 1
ATOM 16440 O O . ASN A 1 1023 ? 88.215 117.736 220.206 1.00 61.99 1032 ASN A O 1
ATOM 16451 N N . GLU A 1 1024 ? 87.153 115.820 220.739 1.00 66.00 1033 GLU A N 1
ATOM 16452 C CA . GLU A 1 1024 ? 85.929 116.146 220.014 1.00 69.63 1033 GLU A CA 1
ATOM 16453 C C . GLU A 1 1024 ? 84.703 115.724 220.813 1.00 69.64 1033 GLU A C 1
ATOM 16454 O O . GLU A 1 1024 ? 84.789 114.864 221.689 1.00 72.39 1033 GLU A O 1
ATOM 16466 N N . ASN A 1 1025 ? 83.564 116.333 220.497 1.00 70.14 1034 ASN A N 1
ATOM 16467 C CA . ASN A 1 1025 ? 82.307 116.042 221.179 1.00 72.45 1034 ASN A CA 1
ATOM 16468 C C . ASN A 1 1025 ? 82.423 116.213 222.691 1.00 72.36 1034 ASN A C 1
ATOM 16469 O O . ASN A 1 1025 ? 81.836 115.449 223.457 1.00 69.82 1034 ASN A O 1
ATOM 16480 N N . ASN A 1 1026 ? 83.181 117.225 223.107 1.00 74.96 1035 ASN A N 1
ATOM 16481 C CA . ASN A 1 1026 ? 83.398 117.509 224.522 1.00 75.58 1035 ASN A CA 1
ATOM 16482 C C . ASN A 1 1026 ? 83.931 116.291 225.269 1.00 74.01 1035 ASN A C 1
ATOM 16483 O O . ASN A 1 1026 ? 83.429 115.931 226.334 1.00 75.01 1035 ASN A O 1
ATOM 16494 N N . SER A 1 1027 ? 84.952 115.658 224.702 1.00 72.93 1036 SER A N 1
ATOM 16495 C CA . SER A 1 1027 ? 85.584 114.510 225.337 1.00 69.75 1036 SER A CA 1
ATOM 16496 C C . SER A 1 1027 ? 86.217 114.925 226.658 1.00 62.52 1036 SER A C 1
ATOM 16497 O O . SER A 1 1027 ? 86.070 114.243 227.671 1.00 62.84 1036 SER A O 1
ATOM 16505 N N . HIS A 1 1028 ? 86.911 116.059 226.640 1.00 54.01 1037 HIS A N 1
ATOM 16506 C CA . HIS A 1 1028 ? 87.642 116.532 227.809 1.00 45.95 1037 HIS A CA 1
ATOM 16507 C C . HIS A 1 1028 ? 86.695 116.976 228.917 1.00 46.51 1037 HIS A C 1
ATOM 16508 O O . HIS A 1 1028 ? 86.941 116.714 230.095 1.00 48.42 1037 HIS A O 1
ATOM 16522 N N . ALA A 1 1029 ? 85.616 117.650 228.535 1.00 46.42 1038 ALA A N 1
ATOM 16523 C CA . ALA A 1 1029 ? 84.617 118.093 229.498 1.00 45.45 1038 ALA A CA 1
ATOM 16524 C C . ALA A 1 1029 ? 83.933 116.888 230.129 1.00 44.03 1038 ALA A C 1
ATOM 16525 O O . ALA A 1 1029 ? 83.590 116.900 231.311 1.00 38.20 1038 ALA A O 1
ATOM 16532 N N . PHE A 1 1030 ? 83.742 115.847 229.327 1.00 48.56 1039 PHE A N 1
ATOM 16533 C CA . PHE A 1 1030 ? 83.118 114.615 229.793 1.00 47.25 1039 PHE A CA 1
ATOM 16534 C C . PHE A 1 1030 ? 83.999 113.944 230.839 1.00 41.81 1039 PHE A C 1
ATOM 16535 O O . PHE A 1 1030 ? 83.515 113.491 231.875 1.00 40.13 1039 PHE A O 1
ATOM 16552 N N . ILE A 1 1031 ? 85.297 113.895 230.558 1.00 39.41 1040 ILE A N 1
ATOM 16553 C CA . ILE A 1 1031 ? 86.257 113.260 231.452 1.00 36.44 1040 ILE A CA 1
ATOM 16554 C C . ILE A 1 1031 ? 86.309 113.959 232.806 1.00 40.93 1040 ILE A C 1
ATOM 16555 O O . ILE A 1 1031 ? 86.189 113.309 233.843 1.00 44.06 1040 ILE A O 1
ATOM 16571 N N . ARG A 1 1032 ? 86.489 115.277 232.799 1.00 40.32 1041 ARG A N 1
ATOM 16572 C CA . ARG A 1 1032 ? 86.630 116.019 234.047 1.00 49.69 1041 ARG A CA 1
ATOM 16573 C C . ARG A 1 1032 ? 85.378 115.894 234.908 1.00 49.94 1041 ARG A C 1
ATOM 16574 O O . ARG A 1 1032 ? 85.452 115.968 236.133 1.00 51.08 1041 ARG A O 1
ATOM 16595 N N . LYS A 1 1033 ? 84.231 115.700 234.266 1.00 50.83 1042 LYS A N 1
ATOM 16596 C CA . LYS A 1 1033 ? 82.979 115.566 234.996 1.00 55.78 1042 LYS A CA 1
ATOM 16597 C C . LYS A 1 1033 ? 82.926 114.222 235.712 1.00 56.22 1042 LYS A C 1
ATOM 16598 O O . LYS A 1 1033 ? 82.313 114.102 236.772 1.00 57.10 1042 LYS A O 1
ATOM 16634 N N . VAL A 1 1035 ? 85.709 112.676 236.868 1.00 52.26 1044 VAL A N 1
ATOM 16635 C CA . VAL A 1 1035 ? 86.660 112.830 237.960 1.00 52.57 1044 VAL A CA 1
ATOM 16636 C C . VAL A 1 1035 ? 86.051 113.645 239.096 1.00 54.58 1044 VAL A C 1
ATOM 16637 O O . VAL A 1 1035 ? 86.299 113.369 240.270 1.00 57.73 1044 VAL A O 1
ATOM 16650 N N . GLU A 1 1036 ? 85.256 114.650 238.744 1.00 52.05 1045 GLU A N 1
ATOM 16651 C CA . GLU A 1 1036 ? 84.556 115.446 239.742 1.00 50.88 1045 GLU A CA 1
ATOM 16652 C C . GLU A 1 1036 ? 83.557 114.581 240.502 1.00 54.00 1045 GLU A C 1
ATOM 16653 O O . GLU A 1 1036 ? 83.458 114.661 241.726 1.00 57.51 1045 GLU A O 1
ATOM 16665 N N . ASN A 1 1037 ? 82.822 113.751 239.767 1.00 51.31 1046 ASN A N 1
ATOM 16666 C CA . ASN A 1 1037 ? 81.831 112.867 240.369 1.00 52.97 1046 ASN A CA 1
ATOM 16667 C C . ASN A 1 1037 ? 82.461 111.850 241.315 1.00 53.31 1046 ASN A C 1
ATOM 16668 O O . ASN A 1 1037 ? 81.863 111.492 242.327 1.00 54.23 1046 ASN A O 1
ATOM 16679 N N . ILE A 1 1038 ? 83.663 111.387 240.986 1.00 54.05 1047 ILE A N 1
ATOM 16680 C CA . ILE A 1 1038 ? 84.350 110.405 241.821 1.00 56.40 1047 ILE A CA 1
ATOM 16681 C C . ILE A 1 1038 ? 84.639 110.985 243.202 1.00 55.83 1047 ILE A C 1
ATOM 16682 O O . ILE A 1 1038 ? 84.558 110.281 244.207 1.00 55.27 1047 ILE A O 1
ATOM 16698 N N . LYS A 1 1039 ? 84.971 112.272 243.248 1.00 59.02 1048 LYS A N 1
ATOM 16699 C CA . LYS A 1 1039 ? 85.261 112.937 244.515 1.00 62.82 1048 LYS A CA 1
ATOM 16700 C C . LYS A 1 1039 ? 84.008 113.096 245.377 1.00 65.70 1048 LYS A C 1
ATOM 16701 O O . LYS A 1 1039 ? 84.099 113.442 246.556 1.00 66.79 1048 LYS A O 1
ATOM 16720 N N . GLN A 1 1040 ? 82.846 112.842 244.781 1.00 64.83 1049 GLN A N 1
ATOM 16721 C CA . GLN A 1 1040 ? 81.574 112.920 245.491 1.00 62.58 1049 GLN A CA 1
ATOM 16722 C C . GLN A 1 1040 ? 81.076 111.533 245.907 1.00 59.00 1049 GLN A C 1
ATOM 16723 O O . GLN A 1 1040 ? 79.971 111.398 246.437 1.00 57.95 1049 GLN A O 1
ATOM 16737 N N . THR A 1 1041 ? 81.897 110.512 245.668 1.00 59.06 1050 THR A N 1
ATOM 16738 C CA . THR A 1 1041 ? 81.534 109.129 245.971 1.00 60.17 1050 THR A CA 1
ATOM 16739 C C . THR A 1 1041 ? 82.505 108.517 246.974 1.00 54.78 1050 THR A C 1
ATOM 16740 O O . THR A 1 1041 ? 83.353 109.214 247.532 1.00 53.92 1050 THR A O 1
ATOM 16751 N N . LYS A 1 1042 ? 82.366 107.214 247.201 1.00 54.59 1051 LYS A N 1
ATOM 16752 C CA . LYS A 1 1042 ? 83.257 106.478 248.089 1.00 58.85 1051 LYS A CA 1
ATOM 16753 C C . LYS A 1 1042 ? 83.833 105.272 247.352 1.00 59.15 1051 LYS A C 1
ATOM 16754 O O . LYS A 1 1042 ? 83.313 104.865 246.313 1.00 61.46 1051 LYS A O 1
ATOM 16773 N N . ASP A 1 1043 ? 84.907 104.707 247.895 1.00 57.36 1052 ASP A N 1
ATOM 16774 C CA . ASP A 1 1043 ? 85.707 103.721 247.174 1.00 61.97 1052 ASP A CA 1
ATOM 16775 C C . ASP A 1 1043 ? 84.969 102.415 246.887 1.00 73.01 1052 ASP A C 1
ATOM 16776 O O . ASP A 1 1043 ? 85.426 101.616 246.070 1.00 70.06 1052 ASP A O 1
ATOM 16785 N N . ALA A 1 1044 ? 83.854 102.185 247.577 1.00 79.65 1053 ALA A N 1
ATOM 16786 C CA . ALA A 1 1044 ? 83.020 100.994 247.374 1.00 82.99 1053 ALA A CA 1
ATOM 16787 C C . ALA A 1 1044 ? 83.705 99.690 247.806 1.00 83.34 1053 ALA A C 1
ATOM 16788 O O . ALA A 1 1044 ? 83.043 98.784 248.311 1.00 90.47 1053 ALA A O 1
ATOM 16795 N N . GLN A 1 1045 ? 85.015 99.585 247.602 1.00 72.77 1054 GLN A N 1
ATOM 16796 C CA . GLN A 1 1045 ? 85.782 98.452 248.110 1.00 63.99 1054 GLN A CA 1
ATOM 16797 C C . GLN A 1 1045 ? 86.017 98.603 249.616 1.00 69.85 1054 GLN A C 1
ATOM 16798 O O . GLN A 1 1045 ? 86.508 97.687 250.278 1.00 63.24 1054 GLN A O 1
ATOM 16812 N N . GLY A 1 1046 ? 85.658 99.768 250.149 1.00 88.43 1055 GLY A N 1
ATOM 16813 C CA . GLY A 1 1046 ? 85.771 100.040 251.570 1.00 94.38 1055 GLY A CA 1
ATOM 16814 C C . GLY A 1 1046 ? 85.302 101.451 251.877 1.00 98.93 1055 GLY A C 1
ATOM 16815 O O . GLY A 1 1046 ? 86.119 102.321 252.181 1.00 100.99 1055 GLY A O 1
ATOM 16819 N N . PRO A 1 1047 ? 83.982 101.691 251.790 1.00 151.70 1056 PRO A N 1
ATOM 16820 C CA . PRO A 1 1047 ? 83.413 103.035 251.953 1.00 161.11 1056 PRO A CA 1
ATOM 16821 C C . PRO A 1 1047 ? 83.717 103.679 253.305 1.00 130.28 1056 PRO A C 1
ATOM 16822 O O . PRO A 1 1047 ? 83.912 104.893 253.369 1.00 121.72 1056 PRO A O 1
ATOM 16833 N N . ASP A 1 1048 ? 83.749 102.879 254.365 1.00 111.63 1057 ASP A N 1
ATOM 16834 C CA . ASP A 1 1048 ? 83.980 103.401 255.708 1.00 116.59 1057 ASP A CA 1
ATOM 16835 C C . ASP A 1 1048 ? 85.459 103.690 255.953 1.00 111.49 1057 ASP A C 1
ATOM 16836 O O . ASP A 1 1048 ? 85.806 104.506 256.807 1.00 115.49 1057 ASP A O 1
ATOM 16845 N N . ASP A 1 1049 ? 86.327 103.016 255.204 1.00 105.77 1058 ASP A N 1
ATOM 16846 C CA . ASP A 1 1049 ? 87.767 103.220 255.324 1.00 103.20 1058 ASP A CA 1
ATOM 16847 C C . ASP A 1 1049 ? 88.139 104.623 254.850 1.00 107.06 1058 ASP A C 1
ATOM 16848 O O . ASP A 1 1049 ? 88.138 104.904 253.652 1.00 99.66 1058 ASP A O 1
ATOM 16857 N N . ALA A 1 1050 ? 88.461 105.497 255.798 1.00 106.33 1059 ALA A N 1
ATOM 16858 C CA . ALA A 1 1050 ? 88.770 106.887 255.486 1.00 101.49 1059 ALA A CA 1
ATOM 16859 C C . ALA A 1 1050 ? 90.070 107.010 254.699 1.00 96.87 1059 ALA A C 1
ATOM 16860 O O . ALA A 1 1050 ? 90.126 107.711 253.689 1.00 99.22 1059 ALA A O 1
ATOM 16867 N N . LYS A 1 1051 ? 91.112 106.327 255.165 1.00 88.09 1060 LYS A N 1
ATOM 16868 C CA . LYS A 1 1051 ? 92.427 106.406 254.536 1.00 86.53 1060 LYS A CA 1
ATOM 16869 C C . LYS A 1 1051 ? 92.402 105.919 253.090 1.00 81.16 1060 LYS A C 1
ATOM 16870 O O . LYS A 1 1051 ? 93.217 106.344 252.271 1.00 82.42 1060 LYS A O 1
ATOM 16906 N N . ASN A 1 1053 ? 89.686 106.229 251.042 1.00 62.79 1062 ASN A N 1
ATOM 16907 C CA . ASN A 1 1053 ? 88.993 107.249 250.263 1.00 60.47 1062 ASN A CA 1
ATOM 16908 C C . ASN A 1 1053 ? 89.888 108.458 250.025 1.00 56.92 1062 ASN A C 1
ATOM 16909 O O . ASN A 1 1053 ? 89.774 109.129 249.000 1.00 50.69 1062 ASN A O 1
ATOM 16920 N N . GLU A 1 1054 ? 90.774 108.733 250.977 1.00 65.82 1063 GLU A N 1
ATOM 16921 C CA . GLU A 1 1054 ? 91.769 109.785 250.811 1.00 70.71 1063 GLU A CA 1
ATOM 16922 C C . GLU A 1 1054 ? 92.633 109.483 249.592 1.00 63.49 1063 GLU A C 1
ATOM 16923 O O . GLU A 1 1054 ? 92.955 110.376 248.808 1.00 61.72 1063 GLU A O 1
ATOM 16935 N N . LYS A 1 1055 ? 92.998 108.213 249.443 1.00 61.46 1064 LYS A N 1
ATOM 16936 C CA . LYS A 1 1055 ? 93.830 107.774 248.330 1.00 58.13 1064 LYS A CA 1
ATOM 16937 C C . LYS A 1 1055 ? 93.077 107.828 247.007 1.00 53.62 1064 LYS A C 1
ATOM 16938 O O . LYS A 1 1055 ? 93.674 108.049 245.958 1.00 52.86 1064 LYS A O 1
ATOM 16957 N N . LEU A 1 1056 ? 91.768 107.616 247.051 1.00 53.89 1065 LEU A N 1
ATOM 16958 C CA . LEU A 1 1056 ? 90.956 107.726 245.847 1.00 56.18 1065 LEU A CA 1
ATOM 16959 C C . LEU A 1 1056 ? 90.875 109.182 245.399 1.00 61.99 1065 LEU A C 1
ATOM 16960 O O . LEU A 1 1056 ? 91.164 109.502 244.247 1.00 67.99 1065 LEU A O 1
ATOM 16976 N N . TYR A 1 1057 ? 90.493 110.060 246.322 1.00 61.40 1066 TYR A N 1
ATOM 16977 C CA . TYR A 1 1057 ? 90.293 111.473 246.010 1.00 59.21 1066 TYR A CA 1
ATOM 16978 C C . TYR A 1 1057 ? 91.564 112.156 245.505 1.00 54.16 1066 TYR A C 1
ATOM 16979 O O . TYR A 1 1057 ? 91.495 113.068 244.683 1.00 56.58 1066 TYR A O 1
ATOM 16997 N N . THR A 1 1058 ? 92.720 111.728 246.000 1.00 47.71 1067 THR A N 1
ATOM 16998 C CA . THR A 1 1058 ? 93.974 112.362 245.611 1.00 46.54 1067 THR A CA 1
ATOM 16999 C C . THR A 1 1058 ? 94.397 111.947 244.206 1.00 43.75 1067 THR A C 1
ATOM 17000 O O . THR A 1 1058 ? 94.927 112.761 243.454 1.00 45.16 1067 THR A O 1
ATOM 17011 N N . VAL A 1 1059 ? 94.156 110.690 243.846 1.00 43.06 1068 VAL A N 1
ATOM 17012 C CA . VAL A 1 1059 ? 94.435 110.232 242.487 1.00 39.51 1068 VAL A CA 1
ATOM 17013 C C . VAL A 1 1059 ? 93.573 111.010 241.495 1.00 39.74 1068 VAL A C 1
ATOM 17014 O O . VAL A 1 1059 ? 93.995 111.277 240.370 1.00 42.90 1068 VAL A O 1
ATOM 17027 N N . CYS A 1 1060 ? 92.366 111.376 241.917 1.00 36.01 1069 CYS A N 1
ATOM 17028 C CA . CYS A 1 1060 ? 91.492 112.204 241.095 1.00 36.51 1069 CYS A CA 1
ATOM 17029 C C . CYS A 1 1060 ? 92.109 113.578 240.854 1.00 37.37 1069 CYS A C 1
ATOM 17030 O O . CYS A 1 1060 ? 92.049 114.108 239.744 1.00 38.72 1069 CYS A O 1
ATOM 17038 N N . ASP A 1 1061 ? 92.701 114.154 241.895 1.00 34.52 1070 ASP A N 1
ATOM 17039 C CA . ASP A 1 1061 ? 93.301 115.477 241.781 1.00 40.30 1070 ASP A CA 1
ATOM 17040 C C . ASP A 1 1061 ? 94.557 115.440 240.919 1.00 38.70 1070 ASP A C 1
ATOM 17041 O O . ASP A 1 1061 ? 94.854 116.401 240.212 1.00 38.98 1070 ASP A O 1
ATOM 17050 N N . VAL A 1 1062 ? 95.295 114.335 240.978 1.00 35.29 1071 VAL A N 1
ATOM 17051 C CA . VAL A 1 1062 ? 96.439 114.154 240.094 1.00 34.42 1071 VAL A CA 1
ATOM 17052 C C . VAL A 1 1062 ? 95.939 114.041 238.659 1.00 40.63 1071 VAL A C 1
ATOM 17053 O O . VAL A 1 1062 ? 96.508 114.633 237.744 1.00 39.98 1071 VAL A O 1
ATOM 17066 N N . ALA A 1 1063 ? 94.871 113.272 238.475 1.00 43.00 1072 ALA A N 1
ATOM 17067 C CA . ALA A 1 1063 ? 94.237 113.142 237.171 1.00 42.03 1072 ALA A CA 1
ATOM 17068 C C . ALA A 1 1063 ? 93.707 114.491 236.707 1.00 39.53 1072 ALA A C 1
ATOM 17069 O O . ALA A 1 1063 ? 93.823 114.845 235.536 1.00 37.38 1072 ALA A O 1
ATOM 17093 N N . ASN A 1 1065 ? 94.826 117.403 237.578 1.00 40.56 1074 ASN A N 1
ATOM 17094 C CA . ASN A 1 1065 ? 95.957 118.277 237.299 1.00 40.81 1074 ASN A CA 1
ATOM 17095 C C . ASN A 1 1065 ? 96.487 118.055 235.885 1.00 39.66 1074 ASN A C 1
ATOM 17096 O O . ASN A 1 1065 ? 96.953 118.988 235.232 1.00 39.13 1074 ASN A O 1
ATOM 17107 N N . ILE A 1 1066 ? 96.404 116.813 235.417 1.00 41.35 1075 ILE A N 1
ATOM 17108 C CA . ILE A 1 1066 ? 96.859 116.461 234.077 1.00 39.70 1075 ILE A CA 1
ATOM 17109 C C . ILE A 1 1066 ? 95.921 117.035 233.019 1.00 42.71 1075 ILE A C 1
ATOM 17110 O O . ILE A 1 1066 ? 96.370 117.619 232.033 1.00 46.38 1075 ILE A O 1
ATOM 17126 N N . ILE A 1 1067 ? 94.620 116.859 233.228 1.00 43.64 1076 ILE A N 1
ATOM 17127 C CA . ILE A 1 1067 ? 93.610 117.349 232.294 1.00 44.75 1076 ILE A CA 1
ATOM 17128 C C . ILE A 1 1067 ? 93.693 118.867 232.136 1.00 46.98 1076 ILE A C 1
ATOM 17129 O O . ILE A 1 1067 ? 93.684 119.388 231.020 1.00 44.12 1076 ILE A O 1
ATOM 17162 N N . SER A 1 1069 ? 96.179 120.847 232.674 1.00 44.95 1078 SER A N 1
ATOM 17163 C CA . SER A 1 1069 ? 97.460 121.332 232.172 1.00 45.90 1078 SER A CA 1
ATOM 17164 C C . SER A 1 1069 ? 97.756 120.904 230.735 1.00 42.56 1078 SER A C 1
ATOM 17165 O O . SER A 1 1069 ? 98.765 121.320 230.163 1.00 42.21 1078 SER A O 1
ATOM 17173 N N . LYS A 1 1070 ? 96.879 120.087 230.153 1.00 42.52 1079 LYS A N 1
ATOM 17174 C CA . LYS A 1 1070 ? 97.119 119.519 228.826 1.00 42.73 1079 LYS A CA 1
ATOM 17175 C C . LYS A 1 1070 ? 96.045 119.898 227.808 1.00 44.71 1079 LYS A C 1
ATOM 17176 O O . LYS A 1 1070 ? 96.154 119.551 226.630 1.00 46.05 1079 LYS A O 1
ATOM 17195 N N . SER A 1 1071 ? 95.010 120.599 228.260 1.00 47.41 1080 SER A N 1
ATOM 17196 C CA . SER A 1 1071 ? 93.927 121.002 227.370 1.00 49.51 1080 SER A CA 1
ATOM 17197 C C . SER A 1 1071 ? 93.330 122.346 227.759 1.00 55.42 1080 SER A C 1
ATOM 17198 O O . SER A 1 1071 ? 93.717 122.956 228.759 1.00 57.76 1080 SER A O 1
ATOM 17206 N N . THR A 1 1072 ? 92.375 122.787 226.948 1.00 56.25 1081 THR A N 1
ATOM 17207 C CA . THR A 1 1072 ? 91.690 124.054 227.155 1.00 55.48 1081 THR A CA 1
ATOM 17208 C C . THR A 1 1072 ? 90.176 123.896 227.011 1.00 57.30 1081 THR A C 1
ATOM 17209 O O . THR A 1 1072 ? 89.414 124.797 227.361 1.00 60.01 1081 THR A O 1
ATOM 17220 N N . THR A 1 1073 ? 89.752 122.742 226.504 1.00 55.75 1082 THR A N 1
ATOM 17221 C CA . THR A 1 1073 ? 88.342 122.483 226.232 1.00 54.37 1082 THR A CA 1
ATOM 17222 C C . THR A 1 1073 ? 87.694 121.649 227.333 1.00 45.26 1082 THR A C 1
ATOM 17223 O O . THR A 1 1073 ? 86.626 121.070 227.134 1.00 42.77 1082 THR A O 1
ATOM 17234 N N . TYR A 1 1074 ? 88.340 121.589 228.493 1.00 44.02 1083 TYR A N 1
ATOM 17235 C CA . TYR A 1 1074 ? 87.840 120.782 229.601 1.00 49.42 1083 TYR A CA 1
ATOM 17236 C C . TYR A 1 1074 ? 86.767 121.519 230.401 1.00 53.24 1083 TYR A C 1
ATOM 17237 O O . TYR A 1 1074 ? 85.871 120.898 230.972 1.00 53.56 1083 TYR A O 1
ATOM 17255 N N . SER A 1 1075 ? 86.856 122.844 230.428 1.00 59.40 1084 SER A N 1
ATOM 17256 C CA . SER A 1 1075 ? 85.963 123.659 231.247 1.00 61.61 1084 SER A CA 1
ATOM 17257 C C . SER A 1 1075 ? 84.539 123.736 230.692 1.00 62.34 1084 SER A C 1
ATOM 17258 O O . SER A 1 1075 ? 83.647 124.284 231.340 1.00 61.54 1084 SER A O 1
ATOM 17266 N N . LEU A 1 1076 ? 84.326 123.186 229.500 1.00 63.68 1085 LEU A N 1
ATOM 17267 C CA . LEU A 1 1076 ? 83.007 123.214 228.874 1.00 64.70 1085 LEU A CA 1
ATOM 17268 C C . LEU A 1 1076 ? 82.027 122.303 229.609 1.00 66.82 1085 LEU A C 1
ATOM 17269 O O . LEU A 1 1076 ? 82.391 121.636 230.578 1.00 62.17 1085 LEU A O 1
ATOM 17285 N N . GLU A 1 1077 ? 80.783 122.280 229.141 1.00 77.95 1086 GLU A N 1
ATOM 17286 C CA . GLU A 1 1077 ? 79.747 121.452 229.750 1.00 85.72 1086 GLU A CA 1
ATOM 17287 C C . GLU A 1 1077 ? 79.836 120.013 229.258 1.00 86.19 1086 GLU A C 1
ATOM 17288 O O . GLU A 1 1077 ? 80.114 119.764 228.085 1.00 85.15 1086 GLU A O 1
ATOM 17300 N N . SER A 1 1078 ? 79.596 119.069 230.162 1.00 92.10 1087 SER A N 1
ATOM 17301 C CA . SER A 1 1078 ? 79.586 117.656 229.804 1.00 98.11 1087 SER A CA 1
ATOM 17302 C C . SER A 1 1078 ? 78.320 117.329 229.015 1.00 101.03 1087 SER A C 1
ATOM 17303 O O . SER A 1 1078 ? 77.235 117.785 229.374 1.00 95.16 1087 SER A O 1
ATOM 17311 N N . PRO A 1 1079 ? 78.450 116.533 227.939 1.00 111.11 1088 PRO A N 1
ATOM 17312 C CA . PRO A 1 1079 ? 77.265 116.217 227.131 1.00 111.09 1088 PRO A CA 1
ATOM 17313 C C . PRO A 1 1079 ? 76.215 115.432 227.911 1.00 112.65 1088 PRO A C 1
ATOM 17314 O O . PRO A 1 1079 ? 75.022 115.556 227.631 1.00 117.11 1088 PRO A O 1
ATOM 17325 N N . LYS A 1 1080 ? 76.657 114.639 228.882 1.00 117.34 1089 LYS A N 1
ATOM 17326 C CA . LYS A 1 1080 ? 75.741 113.843 229.690 1.00 115.60 1089 LYS A CA 1
ATOM 17327 C C . LYS A 1 1080 ? 76.344 113.551 231.058 1.00 97.71 1089 LYS A C 1
ATOM 17328 O O . LYS A 1 1080 ? 77.559 113.420 231.197 1.00 84.13 1089 LYS A O 1
ATOM 17347 N N . ASP A 1 1081 ? 75.485 113.459 232.068 1.00 96.64 1090 ASP A N 1
ATOM 17348 C CA . ASP A 1 1081 ? 75.929 113.194 233.431 1.00 92.42 1090 ASP A CA 1
ATOM 17349 C C . ASP A 1 1081 ? 76.489 111.774 233.531 1.00 88.36 1090 ASP A C 1
ATOM 17350 O O . ASP A 1 1081 ? 75.735 110.806 233.426 1.00 89.08 1090 ASP A O 1
ATOM 17359 N N . PRO A 1 1082 ? 77.813 111.641 233.737 1.00 82.03 1091 PRO A N 1
ATOM 17360 C CA . PRO A 1 1082 ? 78.430 110.308 233.716 1.00 74.56 1091 PRO A CA 1
ATOM 17361 C C . PRO A 1 1082 ? 77.966 109.392 234.845 1.00 66.71 1091 PRO A C 1
ATOM 17362 O O . PRO A 1 1082 ? 77.933 109.803 236.005 1.00 64.61 1091 PRO A O 1
ATOM 17373 N N . VAL A 1 1083 ? 77.613 108.159 234.493 1.00 60.44 1092 VAL A N 1
ATOM 17374 C CA . VAL A 1 1083 ? 77.255 107.142 235.474 1.00 55.91 1092 VAL A CA 1
ATOM 17375 C C . VAL A 1 1083 ? 78.487 106.319 235.827 1.00 51.98 1092 VAL A C 1
ATOM 17376 O O . VAL A 1 1083 ? 79.001 105.574 234.994 1.00 52.13 1092 VAL A O 1
ATOM 17389 N N . LEU A 1 1084 ? 78.965 106.459 237.059 1.00 50.56 1093 LEU A N 1
ATOM 17390 C CA . LEU A 1 1084 ? 80.138 105.713 237.498 1.00 54.99 1093 LEU A CA 1
ATOM 17391 C C . LEU A 1 1084 ? 79.761 104.259 237.767 1.00 57.57 1093 LEU A C 1
ATOM 17392 O O . LEU A 1 1084 ? 78.614 103.974 238.114 1.00 60.99 1093 LEU A O 1
ATOM 17408 N N . PRO A 1 1085 ? 80.721 103.332 237.601 1.00 55.40 1094 PRO A N 1
ATOM 17409 C CA . PRO A 1 1085 ? 80.442 101.919 237.890 1.00 53.01 1094 PRO A CA 1
ATOM 17410 C C . PRO A 1 1085 ? 79.982 101.705 239.328 1.00 52.52 1094 PRO A C 1
ATOM 17411 O O . PRO A 1 1085 ? 80.640 102.168 240.257 1.00 46.65 1094 PRO A O 1
ATOM 17422 N N . ALA A 1 1086 ? 78.866 101.005 239.499 1.00 62.32 1095 ALA A N 1
ATOM 17423 C CA . ALA A 1 1086 ? 78.241 100.855 240.808 1.00 67.51 1095 ALA A CA 1
ATOM 17424 C C . ALA A 1 1086 ? 79.107 100.061 241.784 1.00 66.67 1095 ALA A C 1
ATOM 17425 O O . ALA A 1 1086 ? 79.050 100.290 242.993 1.00 68.84 1095 ALA A O 1
ATOM 17432 N N . ARG A 1 1087 ? 79.904 99.134 241.260 1.00 61.71 1096 ARG A N 1
ATOM 17433 C CA . ARG A 1 1087 ? 80.713 98.257 242.105 1.00 59.66 1096 ARG A CA 1
ATOM 17434 C C . ARG A 1 1087 ? 82.156 98.745 242.246 1.00 51.57 1096 ARG A C 1
ATOM 17435 O O . ARG A 1 1087 ? 83.004 98.036 242.787 1.00 45.40 1096 ARG A O 1
ATOM 17456 N N . PHE A 1 1088 ? 82.423 99.953 241.756 1.00 53.08 1097 PHE A N 1
ATOM 17457 C CA . PHE A 1 1088 ? 83.711 100.614 241.964 1.00 53.16 1097 PHE A CA 1
ATOM 17458 C C . PHE A 1 1088 ? 83.526 101.901 242.765 1.00 53.79 1097 PHE A C 1
ATOM 17459 O O . PHE A 1 1088 ? 84.429 102.336 243.482 1.00 49.37 1097 PHE A O 1
ATOM 17476 N N . PHE A 1 1089 ? 82.350 102.508 242.630 1.00 56.38 1098 PHE A N 1
ATOM 17477 C CA . PHE A 1 1089 ? 82.033 103.747 243.328 1.00 55.84 1098 PHE A CA 1
ATOM 17478 C C . PHE A 1 1089 ? 80.590 103.740 243.816 1.00 58.93 1098 PHE A C 1
ATOM 17479 O O . PHE A 1 1089 ? 79.680 103.342 243.087 1.00 57.38 1098 PHE A O 1
ATOM 17496 N N . THR A 1 1090 ? 80.387 104.183 245.052 1.00 59.21 1099 THR A N 1
ATOM 17497 C CA . THR A 1 1090 ? 79.043 104.355 245.585 1.00 61.45 1099 THR A CA 1
ATOM 17498 C C . THR A 1 1090 ? 78.336 105.480 244.838 1.00 66.57 1099 THR A C 1
ATOM 17499 O O . THR A 1 1090 ? 78.964 106.219 244.082 1.00 62.34 1099 THR A O 1
ATOM 17510 N N . GLN A 1 1091 ? 77.030 105.608 245.045 1.00 75.84 1100 GLN A N 1
ATOM 17511 C CA . GLN A 1 1091 ? 76.275 106.686 244.414 1.00 78.00 1100 GLN A CA 1
ATOM 17512 C C . GLN A 1 1091 ? 76.727 108.027 244.991 1.00 73.71 1100 GLN A C 1
ATOM 17513 O O . GLN A 1 1091 ? 76.932 108.141 246.200 1.00 72.46 1100 GLN A O 1
ATOM 17527 N N . PRO A 1 1092 ? 76.898 109.047 244.132 1.00 86.63 1101 PRO A N 1
ATOM 17528 C CA . PRO A 1 1092 ? 77.353 110.349 244.638 1.00 96.17 1101 PRO A CA 1
ATOM 17529 C C . PRO A 1 1092 ? 76.261 111.113 245.385 1.00 100.12 1101 PRO A C 1
ATOM 17530 O O . PRO A 1 1092 ? 76.582 111.890 246.285 1.00 101.17 1101 PRO A O 1
ATOM 17541 N N . THR A 1 1099 ? 85.802 118.383 246.963 1.00 79.92 1108 THR A N 1
ATOM 17542 C CA . THR A 1 1099 ? 85.767 119.617 247.740 1.00 82.77 1108 THR A CA 1
ATOM 17543 C C . THR A 1 1099 ? 87.118 120.340 247.682 1.00 81.85 1108 THR A C 1
ATOM 17544 O O . THR A 1 1099 ? 87.300 121.253 246.874 1.00 80.28 1108 THR A O 1
ATOM 17554 N N . LYS A 1 1100 ? 88.058 119.932 248.533 1.00 81.71 1109 LYS A N 1
ATOM 17555 C CA . LYS A 1 1100 ? 89.388 120.538 248.563 1.00 76.50 1109 LYS A CA 1
ATOM 17556 C C . LYS A 1 1100 ? 90.349 119.775 247.656 1.00 71.68 1109 LYS A C 1
ATOM 17557 O O . LYS A 1 1100 ? 89.990 118.740 247.095 1.00 60.98 1109 LYS A O 1
ATOM 17576 N N . ASN A 1 1101 ? 91.570 120.289 247.521 1.00 84.25 1110 ASN A N 1
ATOM 17577 C CA . ASN A 1 1101 ? 92.615 119.596 246.776 1.00 84.96 1110 ASN A CA 1
ATOM 17578 C C . ASN A 1 1101 ? 93.423 118.698 247.709 1.00 78.60 1110 ASN A C 1
ATOM 17579 O O . ASN A 1 1101 ? 93.833 119.120 248.792 1.00 77.90 1110 ASN A O 1
ATOM 17590 N N . TYR A 1 1102 ? 93.641 117.458 247.284 1.00 69.91 1111 TYR A N 1
ATOM 17591 C CA . TYR A 1 1102 ? 94.343 116.472 248.097 1.00 58.39 1111 TYR A CA 1
ATOM 17592 C C . TYR A 1 1102 ? 95.806 116.338 247.682 1.00 54.20 1111 TYR A C 1
ATOM 17593 O O . TYR A 1 1102 ? 96.521 115.464 248.173 1.00 49.10 1111 TYR A O 1
ATOM 17611 N N . LEU A 1 1103 ? 96.251 117.204 246.777 1.00 57.09 1112 LEU A N 1
ATOM 17612 C CA . LEU A 1 1103 ? 97.631 117.168 246.306 1.00 64.16 1112 LEU A CA 1
ATOM 17613 C C . LEU A 1 1103 ? 98.587 117.760 247.331 1.00 69.36 1112 LEU A C 1
ATOM 17614 O O . LEU A 1 1103 ? 98.250 118.739 247.997 1.00 74.82 1112 LEU A O 1
ATOM 17630 N N . PRO A 1 1104 ? 99.788 117.172 247.464 1.00 71.00 1113 PRO A N 1
ATOM 17631 C CA . PRO A 1 1104 ? 100.822 117.915 248.190 1.00 70.31 1113 PRO A CA 1
ATOM 17632 C C . PRO A 1 1104 ? 101.246 119.128 247.365 1.00 70.46 1113 PRO A C 1
ATOM 17633 O O . PRO A 1 1104 ? 101.361 118.995 246.147 1.00 69.02 1113 PRO A O 1
ATOM 17644 N N . PRO A 1 1105 ? 101.472 120.289 248.004 1.00 74.23 1114 PRO A N 1
ATOM 17645 C CA . PRO A 1 1105 ? 101.751 121.520 247.247 1.00 75.41 1114 PRO A CA 1
ATOM 17646 C C . PRO A 1 1105 ? 102.908 121.418 246.249 1.00 75.00 1114 PRO A C 1
ATOM 17647 O O . PRO A 1 1105 ? 103.020 122.268 245.366 1.00 74.08 1114 PRO A O 1
ATOM 17658 N N . GLU A 1 1106 ? 103.745 120.393 246.380 1.00 75.50 1115 GLU A N 1
ATOM 17659 C CA . GLU A 1 1106 ? 104.937 120.267 245.546 1.00 80.04 1115 GLU A CA 1
ATOM 17660 C C . GLU A 1 1106 ? 104.635 119.790 244.125 1.00 80.33 1115 GLU A C 1
ATOM 17661 O O . GLU A 1 1106 ? 105.460 119.951 243.226 1.00 78.56 1115 GLU A O 1
ATOM 17706 N N . GLU B 1 12 ? 118.058 127.425 268.227 1.00 83.49 21 GLU B N 1
ATOM 17707 C CA . GLU B 1 12 ? 117.420 126.190 267.773 1.00 81.29 21 GLU B CA 1
ATOM 17708 C C . GLU B 1 12 ? 116.092 126.540 267.107 1.00 79.33 21 GLU B C 1
ATOM 17709 O O . GLU B 1 12 ? 115.283 127.290 267.661 1.00 78.97 21 GLU B O 1
ATOM 17721 N N . ILE B 1 13 ? 115.889 126.001 265.908 1.00 73.68 22 ILE B N 1
ATOM 17722 C CA . ILE B 1 13 ? 114.639 126.159 265.178 1.00 64.62 22 ILE B CA 1
ATOM 17723 C C . ILE B 1 13 ? 114.002 124.787 264.966 1.00 57.62 22 ILE B C 1
ATOM 17724 O O . ILE B 1 13 ? 114.596 123.910 264.341 1.00 52.23 22 ILE B O 1
ATOM 17740 N N . SER B 1 14 ? 112.793 124.606 265.488 1.00 63.62 23 SER B N 1
ATOM 17741 C CA . SER B 1 14 ? 112.128 123.311 265.441 1.00 67.41 23 SER B CA 1
ATOM 17742 C C . SER B 1 14 ? 110.619 123.481 265.424 1.00 67.31 23 SER B C 1
ATOM 17743 O O . SER B 1 14 ? 110.106 124.598 265.499 1.00 61.84 23 SER B O 1
ATOM 17751 N N . ASP B 1 15 ? 109.911 122.362 265.324 1.00 73.24 24 ASP B N 1
ATOM 17752 C CA . ASP B 1 15 ? 108.456 122.376 265.306 1.00 77.24 24 ASP B CA 1
ATOM 17753 C C . ASP B 1 15 ? 107.874 122.686 266.683 1.00 81.30 24 ASP B C 1
ATOM 17754 O O . ASP B 1 15 ? 106.673 122.919 266.816 1.00 82.77 24 ASP B O 1
ATOM 17763 N N . LYS B 1 16 ? 108.729 122.691 267.703 1.00 82.76 25 LYS B N 1
ATOM 17764 C CA . LYS B 1 16 ? 108.294 122.959 269.070 1.00 82.99 25 LYS B CA 1
ATOM 17765 C C . LYS B 1 16 ? 108.217 124.457 269.340 1.00 87.87 25 LYS B C 1
ATOM 17766 O O . LYS B 1 16 ? 107.342 124.922 270.072 1.00 89.05 25 LYS B O 1
ATOM 17785 N N . ILE B 1 17 ? 109.141 125.206 268.747 1.00 88.89 26 ILE B N 1
ATOM 17786 C CA . ILE B 1 17 ? 109.171 126.655 268.896 1.00 95.40 26 ILE B CA 1
ATOM 17787 C C . ILE B 1 17 ? 107.877 127.262 268.358 1.00 90.71 26 ILE B C 1
ATOM 17788 O O . ILE B 1 17 ? 107.274 126.731 267.424 1.00 91.73 26 ILE B O 1
ATOM 17804 N N . SER B 1 18 ? 107.449 128.369 268.958 1.00 90.20 27 SER B N 1
ATOM 17805 C CA . SER B 1 18 ? 106.241 129.061 268.520 1.00 91.37 27 SER B CA 1
ATOM 17806 C C . SER B 1 18 ? 106.391 129.547 267.081 1.00 95.20 27 SER B C 1
ATOM 17807 O O . SER B 1 18 ? 107.507 129.697 266.582 1.00 93.21 27 SER B O 1
ATOM 17815 N N . LYS B 1 19 ? 105.264 129.792 266.419 1.00 100.89 28 LYS B N 1
ATOM 17816 C CA . LYS B 1 19 ? 105.269 130.212 265.022 1.00 102.86 28 LYS B CA 1
ATOM 17817 C C . LYS B 1 19 ? 105.969 131.558 264.849 1.00 100.22 28 LYS B C 1
ATOM 17818 O O . LYS B 1 19 ? 106.796 131.724 263.952 1.00 99.75 28 LYS B O 1
ATOM 17837 N N . GLU B 1 20 ? 105.635 132.511 265.714 1.00 102.35 29 GLU B N 1
ATOM 17838 C CA . GLU B 1 20 ? 106.195 133.855 265.631 1.00 98.47 29 GLU B CA 1
ATOM 17839 C C . GLU B 1 20 ? 107.694 133.827 265.908 1.00 93.13 29 GLU B C 1
ATOM 17840 O O . GLU B 1 20 ? 108.474 134.508 265.243 1.00 92.45 29 GLU B O 1
ATOM 17852 N N . GLU B 1 21 ? 108.087 133.028 266.894 1.00 90.90 30 GLU B N 1
ATOM 17853 C CA . GLU B 1 21 ? 109.482 132.949 267.310 1.00 90.31 30 GLU B CA 1
ATOM 17854 C C . GLU B 1 21 ? 110.349 132.294 266.238 1.00 90.02 30 GLU B C 1
ATOM 17855 O O . GLU B 1 21 ? 111.479 132.722 266.004 1.00 92.34 30 GLU B O 1
ATOM 17884 N N . VAL B 1 23 ? 109.953 132.266 262.980 1.00 90.89 32 VAL B N 1
ATOM 17885 C CA . VAL B 1 23 ? 110.187 133.239 261.922 1.00 89.62 32 VAL B CA 1
ATOM 17886 C C . VAL B 1 23 ? 111.272 134.220 262.346 1.00 91.01 32 VAL B C 1
ATOM 17887 O O . VAL B 1 23 ? 112.277 134.381 261.656 1.00 88.50 32 VAL B O 1
ATOM 17900 N N . ARG B 1 24 ? 111.061 134.866 263.489 1.00 94.95 33 ARG B N 1
ATOM 17901 C CA . ARG B 1 24 ? 111.990 135.872 263.989 1.00 98.87 33 ARG B CA 1
ATOM 17902 C C . ARG B 1 24 ? 113.383 135.292 264.208 1.00 99.65 33 ARG B C 1
ATOM 17903 O O . ARG B 1 24 ? 114.385 135.988 264.048 1.00 100.35 33 ARG B O 1
ATOM 17924 N N . ARG B 1 25 ? 113.442 134.015 264.574 1.00 101.49 34 ARG B N 1
ATOM 17925 C CA . ARG B 1 25 ? 114.715 133.362 264.851 1.00 101.19 34 ARG B CA 1
ATOM 17926 C C . ARG B 1 25 ? 115.419 132.965 263.557 1.00 93.11 34 ARG B C 1
ATOM 17927 O O . ARG B 1 25 ? 116.642 132.862 263.521 1.00 85.34 34 ARG B O 1
ATOM 17948 N N . LEU B 1 26 ? 114.644 132.746 262.498 1.00 99.17 35 LEU B N 1
ATOM 17949 C CA . LEU B 1 26 ? 115.212 132.432 261.187 1.00 95.98 35 LEU B CA 1
ATOM 17950 C C . LEU B 1 26 ? 115.806 133.677 260.538 1.00 100.71 35 LEU B C 1
ATOM 17951 O O . LEU B 1 26 ? 116.826 133.603 259.855 1.00 97.16 35 LEU B O 1
ATOM 17967 N N . LYS B 1 27 ? 115.161 134.819 260.758 1.00 114.03 36 LYS B N 1
ATOM 17968 C CA . LYS B 1 27 ? 115.609 136.081 260.177 1.00 117.20 36 LYS B CA 1
ATOM 17969 C C . LYS B 1 27 ? 117.020 136.449 260.639 1.00 104.36 36 LYS B C 1
ATOM 17970 O O . LYS B 1 27 ? 117.685 137.276 260.015 1.00 92.09 36 LYS B O 1
ATOM 18006 N N . VAL B 1 29 ? 119.311 133.851 261.272 1.00 124.23 38 VAL B N 1
ATOM 18007 C CA . VAL B 1 29 ? 120.130 132.793 260.691 1.00 121.46 38 VAL B CA 1
ATOM 18008 C C . VAL B 1 29 ? 120.609 133.158 259.287 1.00 120.68 38 VAL B C 1
ATOM 18009 O O . VAL B 1 29 ? 121.734 132.837 258.907 1.00 117.45 38 VAL B O 1
ATOM 18022 N N . VAL B 1 30 ? 119.755 133.829 258.520 1.00 123.47 39 VAL B N 1
ATOM 18023 C CA . VAL B 1 30 ? 120.115 134.239 257.166 1.00 115.61 39 VAL B CA 1
ATOM 18024 C C . VAL B 1 30 ? 121.256 135.253 257.183 1.00 105.11 39 VAL B C 1
ATOM 18025 O O . VAL B 1 30 ? 122.124 135.234 256.310 1.00 106.59 39 VAL B O 1
ATOM 18038 N N . LYS B 1 31 ? 121.254 136.128 258.184 1.00 110.81 40 LYS B N 1
ATOM 18039 C CA . LYS B 1 31 ? 122.230 137.210 258.260 1.00 110.16 40 LYS B CA 1
ATOM 18040 C C . LYS B 1 31 ? 123.607 136.721 258.702 1.00 105.16 40 LYS B C 1
ATOM 18041 O O . LYS B 1 31 ? 124.623 137.325 258.360 1.00 103.34 40 LYS B O 1
ATOM 18060 N N . THR B 1 32 ? 123.638 135.628 259.460 1.00 104.47 41 THR B N 1
ATOM 18061 C CA . THR B 1 32 ? 124.897 135.077 259.952 1.00 102.57 41 THR B CA 1
ATOM 18062 C C . THR B 1 32 ? 125.493 134.076 258.960 1.00 102.39 41 THR B C 1
ATOM 18063 O O . THR B 1 32 ? 126.682 133.760 259.026 1.00 100.89 41 THR B O 1
ATOM 18074 N N . PHE B 1 33 ? 124.666 133.586 258.039 1.00 100.20 42 PHE B N 1
ATOM 18075 C CA . PHE B 1 33 ? 125.128 132.650 257.015 1.00 94.41 42 PHE B CA 1
ATOM 18076 C C . PHE B 1 33 ? 125.732 133.374 255.812 1.00 92.16 42 PHE B C 1
ATOM 18077 O O . PHE B 1 33 ? 126.560 132.812 255.093 1.00 84.75 42 PHE B O 1
ATOM 18111 N N . ASP B 1 35 ? 127.207 136.605 256.008 1.00 107.95 44 ASP B N 1
ATOM 18112 C CA . ASP B 1 35 ? 128.357 137.408 256.414 1.00 103.78 44 ASP B CA 1
ATOM 18113 C C . ASP B 1 35 ? 129.542 136.537 256.824 1.00 104.82 44 ASP B C 1
ATOM 18114 O O . ASP B 1 35 ? 129.914 136.497 257.996 1.00 107.80 44 ASP B O 1
ATOM 18140 N N . SER B 1 40 ? 136.322 131.936 257.282 1.00 101.47 49 SER B N 1
ATOM 18141 C CA . SER B 1 40 ? 135.800 131.685 258.620 1.00 109.81 49 SER B CA 1
ATOM 18142 C C . SER B 1 40 ? 135.389 130.224 258.784 1.00 126.51 49 SER B C 1
ATOM 18143 O O . SER B 1 40 ? 134.222 129.926 259.036 1.00 131.88 49 SER B O 1
ATOM 18150 N N . GLU B 1 41 ? 136.352 129.317 258.648 1.00 131.03 50 GLU B N 1
ATOM 18151 C CA . GLU B 1 41 ? 136.079 127.887 258.778 1.00 131.88 50 GLU B CA 1
ATOM 18152 C C . GLU B 1 41 ? 135.845 127.475 260.231 1.00 125.41 50 GLU B C 1
ATOM 18153 O O . GLU B 1 41 ? 135.553 126.312 260.513 1.00 123.61 50 GLU B O 1
ATOM 18165 N N . GLU B 1 42 ? 135.980 128.428 261.148 1.00 125.11 51 GLU B N 1
ATOM 18166 C CA . GLU B 1 42 ? 135.706 128.178 262.558 1.00 120.57 51 GLU B CA 1
ATOM 18167 C C . GLU B 1 42 ? 134.233 127.845 262.767 1.00 122.96 51 GLU B C 1
ATOM 18168 O O . GLU B 1 42 ? 133.886 126.957 263.546 1.00 119.82 51 GLU B O 1
ATOM 18180 N N . GLU B 1 43 ? 133.373 128.563 262.053 1.00 125.77 52 GLU B N 1
ATOM 18181 C CA . GLU B 1 43 ? 131.932 128.462 262.249 1.00 126.19 52 GLU B CA 1
ATOM 18182 C C . GLU B 1 43 ? 131.339 127.255 261.529 1.00 130.96 52 GLU B C 1
ATOM 18183 O O . GLU B 1 43 ? 130.229 126.824 261.843 1.00 129.39 52 GLU B O 1
ATOM 18195 N N . LYS B 1 44 ? 132.080 126.713 260.566 1.00 135.04 53 LYS B N 1
ATOM 18196 C CA . LYS B 1 44 ? 131.609 125.572 259.784 1.00 135.07 53 LYS B CA 1
ATOM 18197 C C . LYS B 1 44 ? 131.291 124.372 260.669 1.00 134.04 53 LYS B C 1
ATOM 18198 O O . LYS B 1 44 ? 130.156 123.901 260.698 1.00 130.02 53 LYS B O 1
ATOM 18217 N N . GLU B 1 45 ? 132.294 123.891 261.396 1.00 134.89 54 GLU B N 1
ATOM 18218 C CA . GLU B 1 45 ? 132.145 122.702 262.233 1.00 134.97 54 GLU B CA 1
ATOM 18219 C C . GLU B 1 45 ? 130.997 122.825 263.235 1.00 132.48 54 GLU B C 1
ATOM 18220 O O . GLU B 1 45 ? 130.458 121.818 263.695 1.00 128.50 54 GLU B O 1
ATOM 18232 N N . LEU B 1 46 ? 130.624 124.058 263.565 1.00 137.54 55 LEU B N 1
ATOM 18233 C CA . LEU B 1 46 ? 129.563 124.308 264.537 1.00 141.10 55 LEU B CA 1
ATOM 18234 C C . LEU B 1 46 ? 128.183 124.349 263.883 1.00 137.91 55 LEU B C 1
ATOM 18235 O O . LEU B 1 46 ? 127.223 123.785 264.409 1.00 142.36 55 LEU B O 1
ATOM 18251 N N . TYR B 1 47 ? 128.090 125.011 262.734 1.00 149.38 56 TYR B N 1
ATOM 18252 C CA . TYR B 1 47 ? 126.809 125.204 262.059 1.00 150.71 56 TYR B CA 1
ATOM 18253 C C . TYR B 1 47 ? 126.425 124.041 261.147 1.00 130.11 56 TYR B C 1
ATOM 18254 O O . TYR B 1 47 ? 125.243 123.828 260.880 1.00 121.47 56 TYR B O 1
ATOM 18272 N N . LEU B 1 48 ? 127.414 123.292 260.666 1.00 119.79 57 LEU B N 1
ATOM 18273 C CA . LEU B 1 48 ? 127.147 122.202 259.727 1.00 122.50 57 LEU B CA 1
ATOM 18274 C C . LEU B 1 48 ? 126.338 121.070 260.366 1.00 123.00 57 LEU B C 1
ATOM 18275 O O . LEU B 1 48 ? 125.935 120.127 259.683 1.00 124.97 57 LEU B O 1
ATOM 18291 N N . ASN B 1 49 ? 126.105 121.162 261.671 1.00 120.52 58 ASN B N 1
ATOM 18292 C CA . ASN B 1 49 ? 125.140 120.295 262.335 1.00 113.62 58 ASN B CA 1
ATOM 18293 C C . ASN B 1 49 ? 123.730 120.839 262.124 1.00 93.25 58 ASN B C 1
ATOM 18294 O O . ASN B 1 49 ? 122.769 120.080 261.999 1.00 84.44 58 ASN B O 1
ATOM 18305 N N . LEU B 1 50 ? 123.624 122.165 262.083 1.00 87.62 59 LEU B N 1
ATOM 18306 C CA . LEU B 1 50 ? 122.350 122.839 261.852 1.00 88.61 59 LEU B CA 1
ATOM 18307 C C . LEU B 1 50 ? 122.010 122.875 260.368 1.00 89.01 59 LEU B C 1
ATOM 18308 O O . LEU B 1 50 ? 120.860 122.667 259.981 1.00 84.25 59 LEU B O 1
ATOM 18324 N N . ALA B 1 51 ? 123.017 123.152 259.545 1.00 97.43 60 ALA B N 1
ATOM 18325 C CA . ALA B 1 51 ? 122.833 123.253 258.101 1.00 92.39 60 ALA B CA 1
ATOM 18326 C C . ALA B 1 51 ? 122.241 121.970 257.528 1.00 88.59 60 ALA B C 1
ATOM 18327 O O . ALA B 1 51 ? 121.359 122.014 256.671 1.00 91.06 60 ALA B O 1
ATOM 18334 N N . LEU B 1 52 ? 122.729 120.831 258.007 1.00 83.68 61 LEU B N 1
ATOM 18335 C CA . LEU B 1 52 ? 122.228 119.536 257.563 1.00 81.64 61 LEU B CA 1
ATOM 18336 C C . LEU B 1 52 ? 120.777 119.343 258.002 1.00 76.11 61 LEU B C 1
ATOM 18337 O O . LEU B 1 52 ? 119.977 118.737 257.289 1.00 74.40 61 LEU B O 1
ATOM 18353 N N . HIS B 1 53 ? 120.447 119.872 259.176 1.00 73.61 62 HIS B N 1
ATOM 18354 C CA . HIS B 1 53 ? 119.097 119.769 259.723 1.00 67.21 62 HIS B CA 1
ATOM 18355 C C . HIS B 1 53 ? 118.168 120.819 259.119 1.00 63.98 62 HIS B C 1
ATOM 18356 O O . HIS B 1 53 ? 116.957 120.610 259.024 1.00 61.10 62 HIS B O 1
ATOM 18370 N N . LEU B 1 54 ? 118.740 121.943 258.698 1.00 62.30 63 LEU B N 1
ATOM 18371 C CA . LEU B 1 54 ? 117.951 123.056 258.176 1.00 62.46 63 LEU B CA 1
ATOM 18372 C C . LEU B 1 54 ? 117.377 122.756 256.785 1.00 66.95 63 LEU B C 1
ATOM 18373 O O . LEU B 1 54 ? 116.689 123.591 256.194 1.00 67.22 63 LEU B O 1
ATOM 18389 N N . ALA B 1 55 ? 117.666 121.562 256.270 1.00 62.26 64 ALA B N 1
ATOM 18390 C CA . ALA B 1 55 ? 117.092 121.091 255.013 1.00 54.81 64 ALA B CA 1
ATOM 18391 C C . ALA B 1 55 ? 116.101 119.956 255.264 1.00 54.97 64 ALA B C 1
ATOM 18392 O O . ALA B 1 55 ? 115.844 119.139 254.379 1.00 50.33 64 ALA B O 1
ATOM 18399 N N . SER B 1 56 ? 115.547 119.906 256.472 1.00 61.85 65 SER B N 1
ATOM 18400 C CA . SER B 1 56 ? 114.636 118.828 256.852 1.00 60.94 65 SER B CA 1
ATOM 18401 C C . SER B 1 56 ? 113.275 118.995 256.185 1.00 57.93 65 SER B C 1
ATOM 18402 O O . SER B 1 56 ? 112.904 120.095 255.778 1.00 56.50 65 SER B O 1
ATOM 18410 N N . ASP B 1 57 ? 112.535 117.894 256.084 1.00 59.54 66 ASP B N 1
ATOM 18411 C CA . ASP B 1 57 ? 111.231 117.897 255.429 1.00 63.79 66 ASP B CA 1
ATOM 18412 C C . ASP B 1 57 ? 110.254 118.846 256.118 1.00 59.70 66 ASP B C 1
ATOM 18413 O O . ASP B 1 57 ? 109.276 119.281 255.515 1.00 60.90 66 ASP B O 1
ATOM 18422 N N . PHE B 1 58 ? 110.519 119.160 257.381 1.00 55.13 67 PHE B N 1
ATOM 18423 C CA . PHE B 1 58 ? 109.688 120.105 258.118 1.00 52.91 67 PHE B CA 1
ATOM 18424 C C . PHE B 1 58 ? 109.775 121.493 257.492 1.00 50.23 67 PHE B C 1
ATOM 18425 O O . PHE B 1 58 ? 108.823 122.274 257.547 1.00 48.09 67 PHE B O 1
ATOM 18442 N N . PHE B 1 59 ? 110.924 121.788 256.890 1.00 53.30 68 PHE B N 1
ATOM 18443 C CA . PHE B 1 59 ? 111.156 123.078 256.253 1.00 59.34 68 PHE B CA 1
ATOM 18444 C C . PHE B 1 59 ? 110.720 123.070 254.792 1.00 59.45 68 PHE B C 1
ATOM 18445 O O . PHE B 1 59 ? 110.056 123.996 254.326 1.00 61.17 68 PHE B O 1
ATOM 18462 N N . LEU B 1 60 ? 111.098 122.018 254.073 1.00 56.13 69 LEU B N 1
ATOM 18463 C CA . LEU B 1 60 ? 110.838 121.933 252.640 1.00 49.11 69 LEU B CA 1
ATOM 18464 C C . LEU B 1 60 ? 109.351 121.772 252.330 1.00 47.95 69 LEU B C 1
ATOM 18465 O O . LEU B 1 60 ? 108.913 122.043 251.211 1.00 54.82 69 LEU B O 1
ATOM 18481 N N . LYS B 1 61 ? 108.584 121.334 253.325 1.00 41.50 70 LYS B N 1
ATOM 18482 C CA . LYS B 1 61 ? 107.146 121.133 253.170 1.00 39.35 70 LYS B CA 1
ATOM 18483 C C . LYS B 1 61 ? 106.352 122.097 254.048 1.00 38.35 70 LYS B C 1
ATOM 18484 O O . LYS B 1 61 ? 105.149 121.923 254.241 1.00 37.33 70 LYS B O 1
ATOM 18503 N N . HIS B 1 62 ? 107.025 123.116 254.572 1.00 40.84 71 HIS B N 1
ATOM 18504 C CA . HIS B 1 62 ? 106.384 124.066 255.476 1.00 50.33 71 HIS B CA 1
ATOM 18505 C C . HIS B 1 62 ? 105.310 124.867 254.738 1.00 57.93 71 HIS B C 1
ATOM 18506 O O . HIS B 1 62 ? 105.474 125.167 253.558 1.00 61.73 71 HIS B O 1
ATOM 18520 N N . PRO B 1 63 ? 104.204 125.213 255.426 1.00 65.69 72 PRO B N 1
ATOM 18521 C CA . PRO B 1 63 ? 103.097 125.881 254.729 1.00 69.44 72 PRO B CA 1
ATOM 18522 C C . PRO B 1 63 ? 103.204 127.407 254.627 1.00 71.63 72 PRO B C 1
ATOM 18523 O O . PRO B 1 63 ? 102.320 128.022 254.028 1.00 74.58 72 PRO B O 1
ATOM 18534 N N . ASP B 1 64 ? 104.256 128.003 255.183 1.00 73.76 73 ASP B N 1
ATOM 18535 C CA . ASP B 1 64 ? 104.423 129.457 255.139 1.00 78.23 73 ASP B CA 1
ATOM 18536 C C . ASP B 1 64 ? 105.476 129.871 254.113 1.00 84.08 73 ASP B C 1
ATOM 18537 O O . ASP B 1 64 ? 106.564 129.295 254.055 1.00 89.34 73 ASP B O 1
ATOM 18546 N N . LYS B 1 65 ? 105.143 130.876 253.308 1.00 87.65 74 LYS B N 1
ATOM 18547 C CA . LYS B 1 65 ? 106.060 131.400 252.302 1.00 87.11 74 LYS B CA 1
ATOM 18548 C C . LYS B 1 65 ? 107.338 131.936 252.933 1.00 83.36 74 LYS B C 1
ATOM 18549 O O . LYS B 1 65 ? 108.441 131.537 252.557 1.00 80.53 74 LYS B O 1
ATOM 18568 N N . ASP B 1 66 ? 107.174 132.845 253.890 1.00 83.89 75 ASP B N 1
ATOM 18569 C CA . ASP B 1 66 ? 108.297 133.534 254.515 1.00 79.31 75 ASP B CA 1
ATOM 18570 C C . ASP B 1 66 ? 109.316 132.551 255.084 1.00 73.44 75 ASP B C 1
ATOM 18571 O O . ASP B 1 66 ? 110.521 132.789 255.017 1.00 71.57 75 ASP B O 1
ATOM 18580 N N . VAL B 1 67 ? 108.828 131.444 255.633 1.00 70.83 76 VAL B N 1
ATOM 18581 C CA . VAL B 1 67 ? 109.706 130.413 256.174 1.00 72.45 76 VAL B CA 1
ATOM 18582 C C . VAL B 1 67 ? 110.509 129.753 255.057 1.00 71.57 76 VAL B C 1
ATOM 18583 O O . VAL B 1 67 ? 111.739 129.773 255.079 1.00 70.70 76 VAL B O 1
ATOM 18596 N N . ARG B 1 68 ? 109.805 129.170 254.088 1.00 68.81 77 ARG B N 1
ATOM 18597 C CA . ARG B 1 68 ? 110.445 128.506 252.954 1.00 64.65 77 ARG B CA 1
ATOM 18598 C C . ARG B 1 68 ? 111.425 129.425 252.229 1.00 63.43 77 ARG B C 1
ATOM 18599 O O . ARG B 1 68 ? 112.467 128.976 251.750 1.00 67.02 77 ARG B O 1
ATOM 18620 N N . LEU B 1 69 ? 111.084 130.707 252.146 1.00 56.19 78 LEU B N 1
ATOM 18621 C CA . LEU B 1 69 ? 111.970 131.697 251.546 1.00 54.77 78 LEU B CA 1
ATOM 18622 C C . LEU B 1 69 ? 113.299 131.730 252.290 1.00 57.41 78 LEU B C 1
ATOM 18623 O O . LEU B 1 69 ? 114.365 131.570 251.692 1.00 56.12 78 LEU B O 1
ATOM 18639 N N . LEU B 1 70 ? 113.223 131.929 253.603 1.00 62.52 79 LEU B N 1
ATOM 18640 C CA . LEU B 1 70 ? 114.409 132.033 254.444 1.00 62.36 79 LEU B CA 1
ATOM 18641 C C . LEU B 1 70 ? 115.239 130.754 254.411 1.00 64.18 79 LEU B C 1
ATOM 18642 O O . LEU B 1 70 ? 116.467 130.810 254.348 1.00 68.75 79 LEU B O 1
ATOM 18658 N N . VAL B 1 71 ? 114.570 129.606 254.451 1.00 58.60 80 VAL B N 1
ATOM 18659 C CA . VAL B 1 71 ? 115.260 128.322 254.402 1.00 57.88 80 VAL B CA 1
ATOM 18660 C C . VAL B 1 71 ? 116.064 128.209 253.112 1.00 58.02 80 VAL B C 1
ATOM 18661 O O . VAL B 1 71 ? 117.199 127.736 253.118 1.00 50.23 80 VAL B O 1
ATOM 18674 N N . ALA B 1 72 ? 115.469 128.651 252.009 1.00 66.99 81 ALA B N 1
ATOM 18675 C CA . ALA B 1 72 ? 116.140 128.626 250.716 1.00 65.95 81 ALA B CA 1
ATOM 18676 C C . ALA B 1 72 ? 117.388 129.503 250.746 1.00 62.39 81 ALA B C 1
ATOM 18677 O O . ALA B 1 72 ? 118.463 129.079 250.322 1.00 62.70 81 ALA B O 1
ATOM 18684 N N . CYS B 1 73 ? 117.237 130.724 251.252 1.00 53.31 82 CYS B N 1
ATOM 18685 C CA . CYS B 1 73 ? 118.356 131.651 251.374 1.00 46.42 82 CYS B CA 1
ATOM 18686 C C . CYS B 1 73 ? 119.492 131.037 252.187 1.00 52.13 82 CYS B C 1
ATOM 18687 O O . CYS B 1 73 ? 120.664 131.200 251.850 1.00 54.09 82 CYS B O 1
ATOM 18695 N N . CYS B 1 74 ? 119.139 130.331 253.258 1.00 56.57 83 CYS B N 1
ATOM 18696 C CA . CYS B 1 74 ? 120.129 129.655 254.087 1.00 63.55 83 CYS B CA 1
ATOM 18697 C C . CYS B 1 74 ? 120.849 128.580 253.287 1.00 67.60 83 CYS B C 1
ATOM 18698 O O . CYS B 1 74 ? 122.076 128.575 253.204 1.00 70.27 83 CYS B O 1
ATOM 18706 N N . LEU B 1 75 ? 120.073 127.674 252.697 1.00 68.81 84 LEU B N 1
ATOM 18707 C CA . LEU B 1 75 ? 120.624 126.573 251.915 1.00 69.49 84 LEU B CA 1
ATOM 18708 C C . LEU B 1 75 ? 121.499 127.084 250.776 1.00 69.83 84 LEU B C 1
ATOM 18709 O O . LEU B 1 75 ? 122.455 126.422 250.374 1.00 67.20 84 LEU B O 1
ATOM 18725 N N . ALA B 1 76 ? 121.175 128.268 250.268 1.00 73.08 85 ALA B N 1
ATOM 18726 C CA . ALA B 1 76 ? 121.974 128.890 249.222 1.00 76.59 85 ALA B CA 1
ATOM 18727 C C . ALA B 1 76 ? 123.370 129.225 249.742 1.00 79.19 85 ALA B C 1
ATOM 18728 O O . ALA B 1 76 ? 124.376 128.859 249.131 1.00 81.04 85 ALA B O 1
ATOM 18735 N N . ASP B 1 77 ? 123.424 129.917 250.877 1.00 80.19 86 ASP B N 1
ATOM 18736 C CA . ASP B 1 77 ? 124.694 130.291 251.490 1.00 73.26 86 ASP B CA 1
ATOM 18737 C C . ASP B 1 77 ? 125.425 129.073 252.046 1.00 75.60 86 ASP B C 1
ATOM 18738 O O . ASP B 1 77 ? 126.651 129.061 252.125 1.00 75.01 86 ASP B O 1
ATOM 18747 N N . ILE B 1 78 ? 124.667 128.055 252.438 1.00 77.34 87 ILE B N 1
ATOM 18748 C CA . ILE B 1 78 ? 125.256 126.811 252.918 1.00 79.63 87 ILE B CA 1
ATOM 18749 C C . ILE B 1 78 ? 126.031 126.120 251.796 1.00 82.09 87 ILE B C 1
ATOM 18750 O O . ILE B 1 78 ? 127.057 125.486 252.042 1.00 82.77 87 ILE B O 1
ATOM 18766 N N . PHE B 1 79 ? 125.536 126.246 250.568 1.00 81.94 88 PHE B N 1
ATOM 18767 C CA . PHE B 1 79 ? 126.208 125.664 249.410 1.00 78.09 88 PHE B CA 1
ATOM 18768 C C . PHE B 1 79 ? 127.439 126.475 249.018 1.00 75.55 88 PHE B C 1
ATOM 18769 O O . PHE B 1 79 ? 128.435 125.917 248.550 1.00 71.73 88 PHE B O 1
ATOM 18786 N N . ARG B 1 80 ? 127.362 127.790 249.197 1.00 74.55 89 ARG B N 1
ATOM 18787 C CA . ARG B 1 80 ? 128.513 128.661 248.982 1.00 77.25 89 ARG B CA 1
ATOM 18788 C C . ARG B 1 80 ? 129.651 128.245 249.906 1.00 80.22 89 ARG B C 1
ATOM 18789 O O . ARG B 1 80 ? 130.793 128.073 249.476 1.00 78.00 89 ARG B O 1
ATOM 18810 N N . ILE B 1 81 ? 129.315 128.083 251.181 1.00 78.83 90 ILE B N 1
ATOM 18811 C CA . ILE B 1 81 ? 130.293 127.805 252.222 1.00 69.76 90 ILE B CA 1
ATOM 18812 C C . ILE B 1 81 ? 130.378 126.306 252.497 1.00 63.08 90 ILE B C 1
ATOM 18813 O O . ILE B 1 81 ? 131.005 125.558 251.744 1.00 60.31 90 ILE B O 1
ATOM 18829 N N . ALA B 1 86 ? 129.703 120.136 249.617 1.00 124.11 95 ALA B N 1
ATOM 18830 C CA . ALA B 1 86 ? 128.316 119.697 249.722 1.00 124.03 95 ALA B CA 1
ATOM 18831 C C . ALA B 1 86 ? 128.037 119.116 251.107 1.00 122.49 95 ALA B C 1
ATOM 18832 O O . ALA B 1 86 ? 128.116 117.901 251.297 1.00 122.39 95 ALA B O 1
ATOM 18838 N N . PRO B 1 87 ? 127.716 119.986 252.081 1.00 131.47 96 PRO B N 1
ATOM 18839 C CA . PRO B 1 87 ? 127.436 119.565 253.460 1.00 130.44 96 PRO B CA 1
ATOM 18840 C C . PRO B 1 87 ? 126.387 118.459 253.568 1.00 117.69 96 PRO B C 1
ATOM 18841 O O . PRO B 1 87 ? 126.551 117.537 254.369 1.00 112.40 96 PRO B O 1
ATOM 18852 N N . HIS B 1 88 ? 125.327 118.551 252.771 1.00 112.36 97 HIS B N 1
ATOM 18853 C CA . HIS B 1 88 ? 124.231 117.589 252.842 1.00 106.55 97 HIS B CA 1
ATOM 18854 C C . HIS B 1 88 ? 124.655 116.223 252.312 1.00 108.95 97 HIS B C 1
ATOM 18855 O O . HIS B 1 88 ? 124.503 115.213 253.000 1.00 96.87 97 HIS B O 1
ATOM 18869 N N . THR B 1 89 ? 125.185 116.201 251.092 1.00 120.98 98 THR B N 1
ATOM 18870 C CA . THR B 1 89 ? 125.737 114.983 250.507 1.00 127.99 98 THR B CA 1
ATOM 18871 C C . THR B 1 89 ? 124.708 113.855 250.473 1.00 127.14 98 THR B C 1
ATOM 18872 O O . THR B 1 89 ? 124.765 112.922 251.274 1.00 132.22 98 THR B O 1
ATOM 18883 N N . SER B 1 90 ? 123.765 113.949 249.543 1.00 116.83 99 SER B N 1
ATOM 18884 C CA . SER B 1 90 ? 122.743 112.923 249.383 1.00 104.52 99 SER B CA 1
ATOM 18885 C C . SER B 1 90 ? 122.089 113.057 248.009 1.00 97.21 99 SER B C 1
ATOM 18886 O O . SER B 1 90 ? 121.828 114.170 247.556 1.00 88.09 99 SER B O 1
ATOM 18894 N N . PRO B 1 91 ? 121.810 111.925 247.343 1.00 103.48 100 PRO B N 1
ATOM 18895 C CA . PRO B 1 91 ? 121.284 112.034 245.979 1.00 103.13 100 PRO B CA 1
ATOM 18896 C C . PRO B 1 91 ? 119.818 112.455 245.941 1.00 98.21 100 PRO B C 1
ATOM 18897 O O . PRO B 1 91 ? 119.399 113.133 245.003 1.00 97.06 100 PRO B O 1
ATOM 18908 N N . ASP B 1 92 ? 119.055 112.063 246.956 1.00 93.17 101 ASP B N 1
ATOM 18909 C CA . ASP B 1 92 ? 117.640 112.405 247.029 1.00 92.04 101 ASP B CA 1
ATOM 18910 C C . ASP B 1 92 ? 117.443 113.765 247.686 1.00 91.71 101 ASP B C 1
ATOM 18911 O O . ASP B 1 92 ? 116.576 114.539 247.283 1.00 92.44 101 ASP B O 1
ATOM 18920 N N . LYS B 1 93 ? 118.254 114.052 248.698 1.00 88.68 102 LYS B N 1
ATOM 18921 C CA . LYS B 1 93 ? 118.114 115.292 249.450 1.00 86.34 102 LYS B CA 1
ATOM 18922 C C . LYS B 1 93 ? 118.545 116.484 248.605 1.00 75.89 102 LYS B C 1
ATOM 18923 O O . LYS B 1 93 ? 117.869 117.511 248.587 1.00 69.28 102 LYS B O 1
ATOM 18942 N N . LEU B 1 94 ? 119.667 116.345 247.904 1.00 77.88 103 LEU B N 1
ATOM 18943 C CA . LEU B 1 94 ? 120.154 117.411 247.032 1.00 75.68 103 LEU B CA 1
ATOM 18944 C C . LEU B 1 94 ? 119.119 117.744 245.965 1.00 67.05 103 LEU B C 1
ATOM 18945 O O . LEU B 1 94 ? 118.950 118.905 245.596 1.00 63.56 103 LEU B O 1
ATOM 18961 N N . LYS B 1 95 ? 118.427 116.721 245.477 1.00 62.80 104 LYS B N 1
ATOM 18962 C CA . LYS B 1 95 ? 117.355 116.927 244.516 1.00 60.27 104 LYS B CA 1
ATOM 18963 C C . LYS B 1 95 ? 116.242 117.743 245.157 1.00 57.56 104 LYS B C 1
ATOM 18964 O O . LYS B 1 95 ? 115.865 118.796 244.647 1.00 56.70 104 LYS B O 1
ATOM 18983 N N . ASP B 1 96 ? 115.731 117.257 246.284 1.00 60.81 105 ASP B N 1
ATOM 18984 C CA . ASP B 1 96 ? 114.637 117.920 246.988 1.00 61.35 105 ASP B CA 1
ATOM 18985 C C . ASP B 1 96 ? 114.980 119.368 247.322 1.00 52.87 105 ASP B C 1
ATOM 18986 O O . ASP B 1 96 ? 114.107 120.234 247.333 1.00 52.17 105 ASP B O 1
ATOM 18995 N N . ILE B 1 97 ? 116.257 119.623 247.587 1.00 48.45 106 ILE B N 1
ATOM 18996 C CA . ILE B 1 97 ? 116.715 120.964 247.931 1.00 47.75 106 ILE B CA 1
ATOM 18997 C C . ILE B 1 97 ? 116.595 121.912 246.743 1.00 46.71 106 ILE B C 1
ATOM 18998 O O . ILE B 1 97 ? 115.962 122.958 246.842 1.00 45.79 106 ILE B O 1
ATOM 19014 N N . PHE B 1 98 ? 117.204 121.551 245.618 1.00 43.87 107 PHE B N 1
ATOM 19015 C CA . PHE B 1 98 ? 117.213 122.437 244.459 1.00 39.05 107 PHE B CA 1
ATOM 19016 C C . PHE B 1 98 ? 115.828 122.537 243.827 1.00 32.42 107 PHE B C 1
ATOM 19017 O O . PHE B 1 98 ? 115.448 123.594 243.323 1.00 33.68 107 PHE B O 1
ATOM 19051 N N . PHE B 1 100 ? 113.196 122.445 245.659 1.00 39.37 109 PHE B N 1
ATOM 19052 C CA . PHE B 1 100 ? 112.583 123.353 246.622 1.00 39.78 109 PHE B CA 1
ATOM 19053 C C . PHE B 1 100 ? 112.953 124.802 246.316 1.00 35.08 109 PHE B C 1
ATOM 19054 O O . PHE B 1 100 ? 112.078 125.661 246.241 1.00 33.51 109 PHE B O 1
ATOM 19071 N N . ILE B 1 101 ? 114.243 125.065 246.120 1.00 35.46 110 ILE B N 1
ATOM 19072 C CA . ILE B 1 101 ? 114.706 126.420 245.828 1.00 40.24 110 ILE B CA 1
ATOM 19073 C C . ILE B 1 101 ? 114.048 126.939 244.553 1.00 43.71 110 ILE B C 1
ATOM 19074 O O . ILE B 1 101 ? 113.623 128.093 244.494 1.00 44.77 110 ILE B O 1
ATOM 19090 N N . THR B 1 102 ? 113.969 126.079 243.540 1.00 40.98 111 THR B N 1
ATOM 19091 C CA . THR B 1 102 ? 113.340 126.435 242.273 1.00 35.15 111 THR B CA 1
ATOM 19092 C C . THR B 1 102 ? 111.904 126.896 242.490 1.00 30.33 111 THR B C 1
ATOM 19093 O O . THR B 1 102 ? 111.491 127.919 241.951 1.00 30.45 111 THR B O 1
ATOM 19104 N N . ARG B 1 103 ? 111.147 126.138 243.277 1.00 32.08 112 ARG B N 1
ATOM 19105 C CA . ARG B 1 103 ? 109.748 126.467 243.533 1.00 37.22 112 ARG B CA 1
ATOM 19106 C C . ARG B 1 103 ? 109.600 127.839 244.187 1.00 41.68 112 ARG B C 1
ATOM 19107 O O . ARG B 1 103 ? 108.634 128.554 243.921 1.00 44.40 112 ARG B O 1
ATOM 19128 N N . GLN B 1 104 ? 110.558 128.206 245.033 1.00 41.05 113 GLN B N 1
ATOM 19129 C CA . GLN B 1 104 ? 110.488 129.474 245.754 1.00 40.95 113 GLN B CA 1
ATOM 19130 C C . GLN B 1 104 ? 110.832 130.661 244.856 1.00 45.03 113 GLN B C 1
ATOM 19131 O O . GLN B 1 104 ? 110.572 131.811 245.216 1.00 46.51 113 GLN B O 1
ATOM 19145 N N . LEU B 1 105 ? 111.413 130.386 243.692 1.00 46.68 114 LEU B N 1
ATOM 19146 C CA . LEU B 1 105 ? 111.749 131.447 242.747 1.00 47.16 114 LEU B CA 1
ATOM 19147 C C . LEU B 1 105 ? 110.511 131.959 242.014 1.00 53.57 114 LEU B C 1
ATOM 19148 O O . LEU B 1 105 ? 110.592 132.917 241.246 1.00 55.23 114 LEU B O 1
ATOM 19164 N N . LYS B 1 106 ? 109.365 131.329 242.258 1.00 54.96 115 LYS B N 1
ATOM 19165 C CA . LYS B 1 106 ? 108.108 131.792 241.680 1.00 61.00 115 LYS B CA 1
ATOM 19166 C C . LYS B 1 106 ? 107.629 133.081 242.345 1.00 64.54 115 LYS B C 1
ATOM 19167 O O . LYS B 1 106 ? 106.630 133.666 241.929 1.00 61.66 115 LYS B O 1
ATOM 19186 N N . GLY B 1 107 ? 108.345 133.518 243.377 1.00 76.63 116 GLY B N 1
ATOM 19187 C CA . GLY B 1 107 ? 107.984 134.721 244.107 1.00 83.90 116 GLY B CA 1
ATOM 19188 C C . GLY B 1 107 ? 108.536 135.996 243.495 1.00 88.86 116 GLY B C 1
ATOM 19189 O O . GLY B 1 107 ? 108.188 137.096 243.926 1.00 98.13 116 GLY B O 1
ATOM 19193 N N . LEU B 1 108 ? 109.398 135.856 242.494 1.00 94.61 117 LEU B N 1
ATOM 19194 C CA . LEU B 1 108 ? 109.961 137.013 241.805 1.00 97.01 117 LEU B CA 1
ATOM 19195 C C . LEU B 1 108 ? 108.911 137.709 240.944 1.00 105.58 117 LEU B C 1
ATOM 19196 O O . LEU B 1 108 ? 109.132 138.816 240.456 1.00 104.92 117 LEU B O 1
ATOM 19212 N N . GLU B 1 109 ? 107.767 137.055 240.765 1.00 111.28 118 GLU B N 1
ATOM 19213 C CA . GLU B 1 109 ? 106.718 137.566 239.891 1.00 116.84 118 GLU B CA 1
ATOM 19214 C C . GLU B 1 109 ? 106.085 138.844 240.440 1.00 109.52 118 GLU B C 1
ATOM 19215 O O . GLU B 1 109 ? 105.569 139.663 239.678 1.00 105.50 118 GLU B O 1
ATOM 19227 N N . ASP B 1 110 ? 106.130 139.008 241.760 1.00 110.62 119 ASP B N 1
ATOM 19228 C CA . ASP B 1 110 ? 105.567 140.187 242.414 1.00 118.43 119 ASP B CA 1
ATOM 19229 C C . ASP B 1 110 ? 106.677 141.148 242.840 1.00 134.72 119 ASP B C 1
ATOM 19230 O O . ASP B 1 110 ? 107.290 140.982 243.896 1.00 131.80 119 ASP B O 1
ATOM 19239 N N . THR B 1 111 ? 106.932 142.151 242.005 1.00 146.43 120 THR B N 1
ATOM 19240 C CA . THR B 1 111 ? 107.943 143.160 242.300 1.00 150.82 120 THR B CA 1
ATOM 19241 C C . THR B 1 111 ? 107.413 144.211 243.274 1.00 152.44 120 THR B C 1
ATOM 19242 O O . THR B 1 111 ? 108.188 144.905 243.932 1.00 156.48 120 THR B O 1
ATOM 19253 N N . LYS B 1 112 ? 106.091 144.317 243.362 1.00 151.00 121 LYS B N 1
ATOM 19254 C CA . LYS B 1 112 ? 105.449 145.339 244.182 1.00 146.31 121 LYS B CA 1
ATOM 19255 C C . LYS B 1 112 ? 105.399 144.952 245.658 1.00 143.61 121 LYS B C 1
ATOM 19256 O O . LYS B 1 112 ? 105.484 145.814 246.532 1.00 143.87 121 LYS B O 1
ATOM 19275 N N . SER B 1 113 ? 105.257 143.658 245.930 1.00 138.18 122 SER B N 1
ATOM 19276 C CA . SER B 1 113 ? 105.165 143.167 247.303 1.00 130.23 122 SER B CA 1
ATOM 19277 C C . SER B 1 113 ? 106.416 143.534 248.102 1.00 123.47 122 SER B C 1
ATOM 19278 O O . SER B 1 113 ? 107.506 143.613 247.535 1.00 117.88 122 SER B O 1
ATOM 19286 N N . PRO B 1 114 ? 106.263 143.771 249.420 1.00 125.21 123 PRO B N 1
ATOM 19287 C CA . PRO B 1 114 ? 107.431 144.090 250.254 1.00 124.95 123 PRO B CA 1
ATOM 19288 C C . PRO B 1 114 ? 108.515 143.020 250.175 1.00 124.71 123 PRO B C 1
ATOM 19289 O O . PRO B 1 114 ? 109.703 143.340 250.122 1.00 120.36 123 PRO B O 1
ATOM 19300 N N . GLN B 1 115 ? 108.097 141.759 250.167 1.00 130.28 124 GLN B N 1
ATOM 19301 C CA . GLN B 1 115 ? 109.022 140.643 250.036 1.00 127.16 124 GLN B CA 1
ATOM 19302 C C . GLN B 1 115 ? 109.568 140.580 248.616 1.00 120.80 124 GLN B C 1
ATOM 19303 O O . GLN B 1 115 ? 108.877 140.138 247.698 1.00 122.74 124 GLN B O 1
ATOM 19317 N N . PHE B 1 116 ? 110.804 141.034 248.434 1.00 126.27 125 PHE B N 1
ATOM 19318 C CA . PHE B 1 116 ? 111.441 140.986 247.125 1.00 130.38 125 PHE B CA 1
ATOM 19319 C C . PHE B 1 116 ? 112.956 140.920 247.239 1.00 122.83 125 PHE B C 1
ATOM 19320 O O . PHE B 1 116 ? 113.594 140.081 246.606 1.00 107.74 125 PHE B O 1
ATOM 19337 N N . ASN B 1 117 ? 113.532 141.809 248.041 1.00 131.63 126 ASN B N 1
ATOM 19338 C CA . ASN B 1 117 ? 114.981 141.859 248.200 1.00 137.95 126 ASN B CA 1
ATOM 19339 C C . ASN B 1 117 ? 115.534 140.548 248.752 1.00 114.42 126 ASN B C 1
ATOM 19340 O O . ASN B 1 117 ? 116.715 140.244 248.581 1.00 107.22 126 ASN B O 1
ATOM 19351 N N . ARG B 1 118 ? 114.675 139.775 249.410 1.00 101.56 127 ARG B N 1
ATOM 19352 C CA . ARG B 1 118 ? 115.043 138.440 249.865 1.00 97.29 127 ARG B CA 1
ATOM 19353 C C . ARG B 1 118 ? 115.016 137.474 248.686 1.00 94.20 127 ARG B C 1
ATOM 19354 O O . ARG B 1 118 ? 115.906 136.637 248.537 1.00 95.17 127 ARG B O 1
ATOM 19375 N N . TYR B 1 119 ? 113.985 137.593 247.853 1.00 85.71 128 TYR B N 1
ATOM 19376 C CA . TYR B 1 119 ? 113.892 136.809 246.625 1.00 75.13 128 TYR B CA 1
ATOM 19377 C C . TYR B 1 119 ? 115.035 137.167 245.680 1.00 68.62 128 TYR B C 1
ATOM 19378 O O . TYR B 1 119 ? 115.738 136.290 245.178 1.00 65.21 128 TYR B O 1
ATOM 19396 N N . PHE B 1 120 ? 115.205 138.464 245.441 1.00 65.54 129 PHE B N 1
ATOM 19397 C CA . PHE B 1 120 ? 116.264 138.970 244.576 1.00 65.88 129 PHE B CA 1
ATOM 19398 C C . PHE B 1 120 ? 117.633 138.495 245.055 1.00 67.98 129 PHE B C 1
ATOM 19399 O O . PHE B 1 120 ? 118.495 138.142 244.250 1.00 68.74 129 PHE B O 1
ATOM 19416 N N . TYR B 1 121 ? 117.825 138.492 246.371 1.00 71.06 130 TYR B N 1
ATOM 19417 C CA . TYR B 1 121 ? 119.086 138.057 246.961 1.00 73.62 130 TYR B CA 1
ATOM 19418 C C . TYR B 1 121 ? 119.323 136.572 246.709 1.00 72.45 130 TYR B C 1
ATOM 19419 O O . TYR B 1 121 ? 120.454 136.151 246.467 1.00 72.47 130 TYR B O 1
ATOM 19437 N N . LEU B 1 122 ? 118.252 135.784 246.768 1.00 72.38 131 LEU B N 1
ATOM 19438 C CA . LEU B 1 122 ? 118.340 134.352 246.502 1.00 70.94 131 LEU B CA 1
ATOM 19439 C C . LEU B 1 122 ? 118.800 134.116 245.069 1.00 73.82 131 LEU B C 1
ATOM 19440 O O . LEU B 1 122 ? 119.697 133.311 244.820 1.00 74.53 131 LEU B O 1
ATOM 19456 N N . LEU B 1 123 ? 118.176 134.827 244.135 1.00 70.30 132 LEU B N 1
ATOM 19457 C CA . LEU B 1 123 ? 118.543 134.751 242.727 1.00 66.82 132 LEU B CA 1
ATOM 19458 C C . LEU B 1 123 ? 120.003 135.141 242.522 1.00 68.32 132 LEU B C 1
ATOM 19459 O O . LEU B 1 123 ? 120.766 134.416 241.884 1.00 69.86 132 LEU B O 1
ATOM 19475 N N . GLU B 1 124 ? 120.384 136.290 243.072 1.00 70.94 133 GLU B N 1
ATOM 19476 C CA . GLU B 1 124 ? 121.743 136.799 242.933 1.00 74.86 133 GLU B CA 1
ATOM 19477 C C . GLU B 1 124 ? 122.763 135.855 243.565 1.00 72.25 133 GLU B C 1
ATOM 19478 O O . GLU B 1 124 ? 123.908 135.779 243.120 1.00 73.47 133 GLU B O 1
ATOM 19490 N N . ASN B 1 125 ? 122.344 135.137 244.602 1.00 73.63 134 ASN B N 1
ATOM 19491 C CA . ASN B 1 125 ? 123.244 134.237 245.312 1.00 78.49 134 ASN B CA 1
ATOM 19492 C C . ASN B 1 125 ? 123.581 133.005 244.479 1.00 74.37 134 ASN B C 1
ATOM 19493 O O . ASN B 1 125 ? 124.751 132.718 244.231 1.00 75.14 134 ASN B O 1
ATOM 19504 N N . ILE B 1 126 ? 122.551 132.281 244.049 1.00 75.05 135 ILE B N 1
ATOM 19505 C CA . ILE B 1 126 ? 122.740 131.089 243.226 1.00 75.16 135 ILE B CA 1
ATOM 19506 C C . ILE B 1 126 ? 123.378 131.449 241.889 1.00 75.65 135 ILE B C 1
ATOM 19507 O O . ILE B 1 126 ? 124.036 130.621 241.256 1.00 73.37 135 ILE B O 1
ATOM 19523 N N . ALA B 1 127 ? 123.175 132.691 241.463 1.00 78.61 136 ALA B N 1
ATOM 19524 C CA . ALA B 1 127 ? 123.745 133.176 240.215 1.00 79.89 136 ALA B CA 1
ATOM 19525 C C . ALA B 1 127 ? 125.258 133.338 240.332 1.00 83.81 136 ALA B C 1
ATOM 19526 O O . ALA B 1 127 ? 126.003 132.921 239.447 1.00 86.06 136 ALA B O 1
ATOM 19533 N N . TRP B 1 128 ? 125.705 133.939 241.430 1.00 86.47 137 TRP B N 1
ATOM 19534 C CA . TRP B 1 128 ? 127.124 134.222 241.629 1.00 91.06 137 TRP B CA 1
ATOM 19535 C C . TRP B 1 128 ? 127.888 132.985 242.094 1.00 96.94 137 TRP B C 1
ATOM 19536 O O . TRP B 1 128 ? 129.044 132.783 241.724 1.00 90.60 137 TRP B O 1
ATOM 19557 N N . VAL B 1 129 ? 127.236 132.160 242.906 1.00 109.26 138 VAL B N 1
ATOM 19558 C CA . VAL B 1 129 ? 127.869 130.968 243.462 1.00 123.37 138 VAL B CA 1
ATOM 19559 C C . VAL B 1 129 ? 127.905 129.827 242.448 1.00 104.69 138 VAL B C 1
ATOM 19560 O O . VAL B 1 129 ? 128.785 128.968 242.507 1.00 107.76 138 VAL B O 1
ATOM 19573 N N . LYS B 1 130 ? 126.952 129.834 241.519 1.00 82.10 139 LYS B N 1
ATOM 19574 C CA . LYS B 1 130 ? 126.794 128.749 240.552 1.00 79.06 139 LYS B CA 1
ATOM 19575 C C . LYS B 1 130 ? 126.499 127.446 241.288 1.00 70.85 139 LYS B C 1
ATOM 19576 O O . LYS B 1 130 ? 127.072 126.399 240.985 1.00 65.75 139 LYS B O 1
ATOM 19595 N N . SER B 1 131 ? 125.589 127.522 242.253 1.00 70.72 140 SER B N 1
ATOM 19596 C CA . SER B 1 131 ? 125.297 126.396 243.130 1.00 70.87 140 SER B CA 1
ATOM 19597 C C . SER B 1 131 ? 124.533 125.287 242.413 1.00 67.69 140 SER B C 1
ATOM 19598 O O . SER B 1 131 ? 124.687 124.111 242.740 1.00 68.61 140 SER B O 1
ATOM 19606 N N . TYR B 1 132 ? 123.709 125.661 241.439 1.00 60.19 141 TYR B N 1
ATOM 19607 C CA . TYR B 1 132 ? 122.934 124.681 240.685 1.00 53.88 141 TYR B CA 1
ATOM 19608 C C . TYR B 1 132 ? 123.841 123.717 239.925 1.00 53.57 141 TYR B C 1
ATOM 19609 O O . TYR B 1 132 ? 123.425 122.614 239.566 1.00 43.72 141 TYR B O 1
ATOM 19627 N N . ASN B 1 133 ? 125.083 124.135 239.689 1.00 65.84 142 ASN B N 1
ATOM 19628 C CA . ASN B 1 133 ? 126.055 123.303 238.985 1.00 69.83 142 ASN B CA 1
ATOM 19629 C C . ASN B 1 133 ? 126.464 122.079 239.798 1.00 72.05 142 ASN B C 1
ATOM 19630 O O . ASN B 1 133 ? 127.147 121.188 239.295 1.00 70.27 142 ASN B O 1
ATOM 19641 N N . ILE B 1 134 ? 126.049 122.043 241.059 1.00 78.96 143 ILE B N 1
ATOM 19642 C CA . ILE B 1 134 ? 126.255 120.874 241.902 1.00 83.85 143 ILE B CA 1
ATOM 19643 C C . ILE B 1 134 ? 125.444 119.690 241.374 1.00 79.80 143 ILE B C 1
ATOM 19644 O O . ILE B 1 134 ? 125.764 118.532 241.646 1.00 79.23 143 ILE B O 1
ATOM 19660 N N . CYS B 1 135 ? 124.408 119.990 240.598 1.00 76.12 144 CYS B N 1
ATOM 19661 C CA . CYS B 1 135 ? 123.431 118.985 240.194 1.00 71.89 144 CYS B CA 1
ATOM 19662 C C . CYS B 1 135 ? 123.880 118.086 239.043 1.00 72.23 144 CYS B C 1
ATOM 19663 O O . CYS B 1 135 ? 123.142 117.191 238.637 1.00 72.68 144 CYS B O 1
ATOM 19671 N N . PHE B 1 136 ? 125.082 118.314 238.522 1.00 73.90 145 PHE B N 1
ATOM 19672 C CA . PHE B 1 136 ? 125.551 117.582 237.345 1.00 77.13 145 PHE B CA 1
ATOM 19673 C C . PHE B 1 136 ? 125.718 116.082 237.600 1.00 82.11 145 PHE B C 1
ATOM 19674 O O . PHE B 1 136 ? 125.669 115.282 236.664 1.00 79.10 145 PHE B O 1
ATOM 19691 N N . GLU B 1 137 ? 125.905 115.703 238.861 1.00 92.92 146 GLU B N 1
ATOM 19692 C CA . GLU B 1 137 ? 126.224 114.319 239.204 1.00 100.19 146 GLU B CA 1
ATOM 19693 C C . GLU B 1 137 ? 124.999 113.469 239.552 1.00 95.59 146 GLU B C 1
ATOM 19694 O O . GLU B 1 137 ? 125.138 112.304 239.928 1.00 93.94 146 GLU B O 1
ATOM 19706 N N . LEU B 1 138 ? 123.805 114.039 239.416 1.00 90.79 147 LEU B N 1
ATOM 19707 C CA . LEU B 1 138 ? 122.580 113.312 239.737 1.00 88.71 147 LEU B CA 1
ATOM 19708 C C . LEU B 1 138 ? 121.963 112.683 238.494 1.00 78.96 147 LEU B C 1
ATOM 19709 O O . LEU B 1 138 ? 122.158 113.164 237.377 1.00 69.40 147 LEU B O 1
ATOM 19725 N N . GLU B 1 139 ? 121.219 111.603 238.702 1.00 86.24 148 GLU B N 1
ATOM 19726 C CA . GLU B 1 139 ? 120.597 110.870 237.606 1.00 84.52 148 GLU B CA 1
ATOM 19727 C C . GLU B 1 139 ? 119.391 111.628 237.052 1.00 80.77 148 GLU B C 1
ATOM 19728 O O . GLU B 1 139 ? 119.062 111.507 235.872 1.00 78.48 148 GLU B O 1
ATOM 19740 N N . ASP B 1 140 ? 118.741 112.405 237.915 1.00 79.31 149 ASP B N 1
ATOM 19741 C CA . ASP B 1 140 ? 117.590 113.215 237.526 1.00 74.58 149 ASP B CA 1
ATOM 19742 C C . ASP B 1 140 ? 118.004 114.673 237.349 1.00 69.34 149 ASP B C 1
ATOM 19743 O O . ASP B 1 140 ? 117.280 115.591 237.737 1.00 70.38 149 ASP B O 1
ATOM 19752 N N . SER B 1 141 ? 119.176 114.876 236.756 1.00 61.57 150 SER B N 1
ATOM 19753 C CA . SER B 1 141 ? 119.739 116.212 236.598 1.00 55.64 150 SER B CA 1
ATOM 19754 C C . SER B 1 141 ? 118.945 117.061 235.607 1.00 50.81 150 SER B C 1
ATOM 19755 O O . SER B 1 141 ? 118.854 118.280 235.757 1.00 48.42 150 SER B O 1
ATOM 19763 N N . ASN B 1 142 ? 118.374 116.415 234.596 1.00 47.38 151 ASN B N 1
ATOM 19764 C CA . ASN B 1 142 ? 117.636 117.126 233.559 1.00 45.33 151 ASN B CA 1
ATOM 19765 C C . ASN B 1 142 ? 116.310 117.663 234.087 1.00 44.73 151 ASN B C 1
ATOM 19766 O O . ASN B 1 142 ? 115.868 118.743 233.696 1.00 48.52 151 ASN B O 1
ATOM 19777 N N . GLU B 1 143 ? 115.682 116.905 234.980 1.00 43.58 152 GLU B N 1
ATOM 19778 C CA . GLU B 1 143 ? 114.412 117.310 235.573 1.00 45.03 152 GLU B CA 1
ATOM 19779 C C . GLU B 1 143 ? 114.565 118.606 236.366 1.00 40.76 152 GLU B C 1
ATOM 19780 O O . GLU B 1 143 ? 113.658 119.439 236.395 1.00 42.14 152 GLU B O 1
ATOM 19792 N N . ILE B 1 144 ? 115.718 118.767 237.008 1.00 33.62 153 ILE B N 1
ATOM 19793 C CA . ILE B 1 144 ? 115.997 119.961 237.800 1.00 34.63 153 ILE B CA 1
ATOM 19794 C C . ILE B 1 144 ? 116.163 121.184 236.903 1.00 34.61 153 ILE B C 1
ATOM 19795 O O . ILE B 1 144 ? 115.478 122.191 237.080 1.00 39.48 153 ILE B O 1
ATOM 19811 N N . PHE B 1 145 ? 117.083 121.090 235.947 1.00 32.06 154 PHE B N 1
ATOM 19812 C CA . PHE B 1 145 ? 117.402 122.212 235.070 1.00 29.92 154 PHE B CA 1
ATOM 19813 C C . PHE B 1 145 ? 116.202 122.614 234.228 1.00 26.49 154 PHE B C 1
ATOM 19814 O O . PHE B 1 145 ? 115.998 123.795 233.951 1.00 28.18 154 PHE B O 1
ATOM 19831 N N . THR B 1 146 ? 115.410 121.626 233.824 1.00 25.61 155 THR B N 1
ATOM 19832 C CA . THR B 1 146 ? 114.212 121.883 233.035 1.00 29.28 155 THR B CA 1
ATOM 19833 C C . THR B 1 146 ? 113.233 122.738 233.830 1.00 28.27 155 THR B C 1
ATOM 19834 O O . THR B 1 146 ? 112.762 123.765 233.345 1.00 29.12 155 THR B O 1
ATOM 19845 N N . GLN B 1 147 ? 112.935 122.311 235.053 1.00 30.97 156 GLN B N 1
ATOM 19846 C CA . GLN B 1 147 ? 112.022 123.047 235.920 1.00 35.23 156 GLN B CA 1
ATOM 19847 C C . GLN B 1 147 ? 112.564 124.430 236.271 1.00 33.55 156 GLN B C 1
ATOM 19848 O O . GLN B 1 147 ? 111.796 125.367 236.475 1.00 32.53 156 GLN B O 1
ATOM 19862 N N . LEU B 1 148 ? 113.886 124.552 236.342 1.00 33.29 157 LEU B N 1
ATOM 19863 C CA . LEU B 1 148 ? 114.517 125.837 236.625 1.00 28.07 157 LEU B CA 1
ATOM 19864 C C . LEU B 1 148 ? 114.261 126.829 235.492 1.00 30.86 157 LEU B C 1
ATOM 19865 O O . LEU B 1 148 ? 113.743 127.920 235.724 1.00 32.75 157 LEU B O 1
ATOM 19881 N N . TYR B 1 149 ? 114.627 126.446 234.270 1.00 30.99 158 TYR B N 1
ATOM 19882 C CA . TYR B 1 149 ? 114.428 127.302 233.103 1.00 28.86 158 TYR B CA 1
ATOM 19883 C C . TYR B 1 149 ? 112.958 127.646 232.935 1.00 25.19 158 TYR B C 1
ATOM 19884 O O . TYR B 1 149 ? 112.589 128.804 232.745 1.00 28.79 158 TYR B O 1
ATOM 19902 N N . ARG B 1 150 ? 112.125 126.618 233.008 1.00 21.89 159 ARG B N 1
ATOM 19903 C CA . ARG B 1 150 ? 110.694 126.763 232.812 1.00 24.78 159 ARG B CA 1
ATOM 19904 C C . ARG B 1 150 ? 110.100 127.755 233.809 1.00 28.78 159 ARG B C 1
ATOM 19905 O O . ARG B 1 150 ? 109.190 128.513 233.474 1.00 29.76 159 ARG B O 1
ATOM 19926 N N . THR B 1 151 ? 110.629 127.754 235.029 1.00 31.74 160 THR B N 1
ATOM 19927 C CA . THR B 1 151 ? 110.165 128.667 236.069 1.00 30.24 160 THR B CA 1
ATOM 19928 C C . THR B 1 151 ? 110.580 130.102 235.762 1.00 30.60 160 THR B C 1
ATOM 19929 O O . THR B 1 151 ? 109.756 131.013 235.797 1.00 34.49 160 THR B O 1
ATOM 19940 N N . LEU B 1 152 ? 111.860 130.296 235.463 1.00 27.72 161 LEU B N 1
ATOM 19941 C CA . LEU B 1 152 ? 112.398 131.631 235.220 1.00 28.59 161 LEU B CA 1
ATOM 19942 C C . LEU B 1 152 ? 111.711 132.339 234.052 1.00 31.91 161 LEU B C 1
ATOM 19943 O O . LEU B 1 152 ? 111.466 133.543 234.112 1.00 36.17 161 LEU B O 1
ATOM 19959 N N . PHE B 1 153 ? 111.401 131.601 232.992 1.00 31.00 162 PHE B N 1
ATOM 19960 C CA . PHE B 1 153 ? 110.724 132.192 231.844 1.00 30.91 162 PHE B CA 1
ATOM 19961 C C . PHE B 1 153 ? 109.267 132.529 232.163 1.00 34.73 162 PHE B C 1
ATOM 19962 O O . PHE B 1 153 ? 108.667 133.387 231.515 1.00 31.89 162 PHE B O 1
ATOM 19979 N N . SER B 1 154 ? 108.702 131.860 233.164 1.00 44.51 163 SER B N 1
ATOM 19980 C CA . SER B 1 154 ? 107.284 132.015 233.482 1.00 51.85 163 SER B CA 1
ATOM 19981 C C . SER B 1 154 ? 107.025 133.123 234.504 1.00 58.39 163 SER B C 1
ATOM 19982 O O . SER B 1 154 ? 105.905 133.625 234.607 1.00 61.57 163 SER B O 1
ATOM 19990 N N . VAL B 1 155 ? 108.056 133.504 235.252 1.00 61.37 164 VAL B N 1
ATOM 19991 C CA . VAL B 1 155 ? 107.906 134.514 236.296 1.00 68.26 164 VAL B CA 1
ATOM 19992 C C . VAL B 1 155 ? 108.221 135.918 235.799 1.00 78.25 164 VAL B C 1
ATOM 19993 O O . VAL B 1 155 ? 107.722 136.899 236.348 1.00 80.42 164 VAL B O 1
ATOM 20006 N N . ILE B 1 156 ? 109.057 136.012 234.771 1.00 87.18 165 ILE B N 1
ATOM 20007 C CA . ILE B 1 156 ? 109.570 137.304 234.328 1.00 96.47 165 ILE B CA 1
ATOM 20008 C C . ILE B 1 156 ? 108.467 138.250 233.855 1.00 89.83 165 ILE B C 1
ATOM 20009 O O . ILE B 1 156 ? 107.583 137.871 233.084 1.00 85.86 165 ILE B O 1
ATOM 20025 N N . ASN B 1 157 ? 108.536 139.485 234.345 1.00 89.22 166 ASN B N 1
ATOM 20026 C CA . ASN B 1 157 ? 107.655 140.562 233.910 1.00 91.56 166 ASN B CA 1
ATOM 20027 C C . ASN B 1 157 ? 108.487 141.785 233.553 1.00 86.33 166 ASN B C 1
ATOM 20028 O O . ASN B 1 157 ? 109.711 141.770 233.684 1.00 86.62 166 ASN B O 1
ATOM 20039 N N . ASN B 1 158 ? 107.824 142.844 233.104 1.00 82.73 167 ASN B N 1
ATOM 20040 C CA . ASN B 1 158 ? 108.514 144.084 232.770 1.00 83.04 167 ASN B CA 1
ATOM 20041 C C . ASN B 1 158 ? 108.860 144.906 234.013 1.00 84.46 167 ASN B C 1
ATOM 20042 O O . ASN B 1 158 ? 109.448 145.984 233.910 1.00 83.87 167 ASN B O 1
ATOM 20053 N N . GLY B 1 159 ? 108.496 144.390 235.185 1.00 82.77 168 GLY B N 1
ATOM 20054 C CA . GLY B 1 159 ? 108.768 145.069 236.440 1.00 80.53 168 GLY B CA 1
ATOM 20055 C C . GLY B 1 159 ? 110.194 144.873 236.924 1.00 80.02 168 GLY B C 1
ATOM 20056 O O . GLY B 1 159 ? 110.682 145.632 237.762 1.00 78.32 168 GLY B O 1
ATOM 20060 N N . HIS B 1 160 ? 110.862 143.853 236.397 1.00 80.38 169 HIS B N 1
ATOM 20061 C CA . HIS B 1 160 ? 112.234 143.548 236.791 1.00 76.06 169 HIS B CA 1
ATOM 20062 C C . HIS B 1 160 ? 113.229 144.434 236.052 1.00 72.60 169 HIS B C 1
ATOM 20063 O O . HIS B 1 160 ? 113.111 144.640 234.844 1.00 69.65 169 HIS B O 1
ATOM 20077 N N . ASN B 1 161 ? 114.208 144.958 236.782 1.00 72.66 170 ASN B N 1
ATOM 20078 C CA . ASN B 1 161 ? 115.295 145.711 236.170 1.00 71.02 170 ASN B CA 1
ATOM 20079 C C . ASN B 1 161 ? 116.269 144.762 235.480 1.00 67.77 170 ASN B C 1
ATOM 20080 O O . ASN B 1 161 ? 116.141 143.544 235.596 1.00 64.16 170 ASN B O 1
ATOM 20091 N N . GLN B 1 162 ? 117.244 145.318 234.769 1.00 70.62 171 GLN B N 1
ATOM 20092 C CA . GLN B 1 162 ? 118.202 144.501 234.031 1.00 76.43 171 GLN B CA 1
ATOM 20093 C C . GLN B 1 162 ? 119.120 143.713 234.962 1.00 79.33 171 GLN B C 1
ATOM 20094 O O . GLN B 1 162 ? 119.749 142.742 234.541 1.00 78.66 171 GLN B O 1
ATOM 20108 N N . LYS B 1 163 ? 119.197 144.129 236.222 1.00 83.75 172 LYS B N 1
ATOM 20109 C CA . LYS B 1 163 ? 119.994 143.412 237.212 1.00 86.61 172 LYS B CA 1
ATOM 20110 C C . LYS B 1 163 ? 119.482 141.985 237.367 1.00 79.72 172 LYS B C 1
ATOM 20111 O O . LYS B 1 163 ? 120.252 141.057 237.617 1.00 76.02 172 LYS B O 1
ATOM 20130 N N . VAL B 1 164 ? 118.172 141.820 237.217 1.00 77.83 173 VAL B N 1
ATOM 20131 C CA . VAL B 1 164 ? 117.548 140.507 237.298 1.00 73.29 173 VAL B CA 1
ATOM 20132 C C . VAL B 1 164 ? 117.907 139.674 236.074 1.00 62.17 173 VAL B C 1
ATOM 20133 O O . VAL B 1 164 ? 118.380 138.545 236.202 1.00 54.95 173 VAL B O 1
ATOM 20146 N N . HIS B 1 165 ? 117.671 140.242 234.893 1.00 58.32 174 HIS B N 1
ATOM 20147 C CA . HIS B 1 165 ? 117.987 139.582 233.630 1.00 52.87 174 HIS B CA 1
ATOM 20148 C C . HIS B 1 165 ? 119.422 139.070 233.615 1.00 54.45 174 HIS B C 1
ATOM 20149 O O . HIS B 1 165 ? 119.674 137.920 233.257 1.00 54.13 174 HIS B O 1
ATOM 20180 N N . HIS B 1 167 ? 121.347 138.224 235.986 1.00 60.95 176 HIS B N 1
ATOM 20181 C CA . HIS B 1 167 ? 121.526 137.082 236.872 1.00 63.51 176 HIS B CA 1
ATOM 20182 C C . HIS B 1 167 ? 120.827 135.844 236.322 1.00 59.64 176 HIS B C 1
ATOM 20183 O O . HIS B 1 167 ? 121.361 134.738 236.405 1.00 58.90 176 HIS B O 1
ATOM 20214 N N . VAL B 1 169 ? 120.248 135.168 233.134 1.00 43.35 178 VAL B N 1
ATOM 20215 C CA . VAL B 1 169 ? 121.072 134.711 232.021 1.00 41.46 178 VAL B CA 1
ATOM 20216 C C . VAL B 1 169 ? 122.376 134.106 232.529 1.00 44.99 178 VAL B C 1
ATOM 20217 O O . VAL B 1 169 ? 122.774 133.026 232.096 1.00 46.10 178 VAL B O 1
ATOM 20230 N N . ASP B 1 170 ? 123.039 134.810 233.443 1.00 51.39 179 ASP B N 1
ATOM 20231 C CA . ASP B 1 170 ? 124.291 134.334 234.019 1.00 58.09 179 ASP B CA 1
ATOM 20232 C C . ASP B 1 170 ? 124.073 132.987 234.703 1.00 55.66 179 ASP B C 1
ATOM 20233 O O . ASP B 1 170 ? 124.926 132.100 234.645 1.00 53.57 179 ASP B O 1
ATOM 20242 N N . LEU B 1 171 ? 122.915 132.842 235.338 1.00 54.37 180 LEU B N 1
ATOM 20243 C CA . LEU B 1 171 ? 122.542 131.589 235.984 1.00 53.70 180 LEU B CA 1
ATOM 20244 C C . LEU B 1 171 ? 122.369 130.478 234.955 1.00 47.88 180 LEU B C 1
ATOM 20245 O O . LEU B 1 171 ? 123.027 129.442 235.035 1.00 42.41 180 LEU B O 1
ATOM 20278 N N . SER B 1 173 ? 123.150 130.407 231.811 1.00 35.00 182 SER B N 1
ATOM 20279 C CA . SER B 1 173 ? 124.306 130.250 230.936 1.00 38.77 182 SER B CA 1
ATOM 20280 C C . SER B 1 173 ? 125.220 129.128 231.413 1.00 44.23 182 SER B C 1
ATOM 20281 O O . SER B 1 173 ? 125.750 128.358 230.613 1.00 47.18 182 SER B O 1
ATOM 20289 N N . SER B 1 174 ? 125.388 129.038 232.727 1.00 45.83 183 SER B N 1
ATOM 20290 C CA . SER B 1 174 ? 126.342 128.114 233.321 1.00 48.71 183 SER B CA 1
ATOM 20291 C C . SER B 1 174 ? 125.941 126.655 233.127 1.00 46.49 183 SER B C 1
ATOM 20292 O O . SER B 1 174 ? 126.790 125.808 232.852 1.00 48.60 183 SER B O 1
ATOM 20300 N N . ILE B 1 175 ? 124.653 126.361 233.270 1.00 43.51 184 ILE B N 1
ATOM 20301 C CA . ILE B 1 175 ? 124.170 124.990 233.142 1.00 47.34 184 ILE B CA 1
ATOM 20302 C C . ILE B 1 175 ? 124.442 124.447 231.741 1.00 47.51 184 ILE B C 1
ATOM 20303 O O . ILE B 1 175 ? 124.703 123.256 231.568 1.00 46.88 184 ILE B O 1
ATOM 20319 N N . ILE B 1 176 ? 124.383 125.326 230.745 1.00 52.68 185 ILE B N 1
ATOM 20320 C CA . ILE B 1 176 ? 124.620 124.930 229.360 1.00 53.70 185 ILE B CA 1
ATOM 20321 C C . ILE B 1 176 ? 126.114 124.768 229.084 1.00 57.19 185 ILE B C 1
ATOM 20322 O O . ILE B 1 176 ? 126.556 123.714 228.626 1.00 55.51 185 ILE B O 1
ATOM 20338 N N . CYS B 1 177 ? 126.881 125.819 229.360 1.00 65.95 186 CYS B N 1
ATOM 20339 C CA . CYS B 1 177 ? 128.320 125.824 229.109 1.00 77.42 186 CYS B CA 1
ATOM 20340 C C . CYS B 1 177 ? 129.052 124.700 229.840 1.00 95.46 186 CYS B C 1
ATOM 20341 O O . CYS B 1 177 ? 129.720 123.874 229.216 1.00 100.81 186 CYS B O 1
ATOM 20349 N N . GLU B 1 178 ? 128.921 124.672 231.162 1.00 102.06 187 GLU B N 1
ATOM 20350 C CA . GLU B 1 178 ? 129.711 123.767 231.991 1.00 106.85 187 GLU B CA 1
ATOM 20351 C C . GLU B 1 178 ? 129.147 122.348 232.025 1.00 98.13 187 GLU B C 1
ATOM 20352 O O . GLU B 1 178 ? 129.819 121.420 232.473 1.00 87.05 187 GLU B O 1
ATOM 20364 N N . GLY B 1 179 ? 127.917 122.181 231.553 1.00 102.93 188 GLY B N 1
ATOM 20365 C CA . GLY B 1 179 ? 127.318 120.861 231.461 1.00 104.39 188 GLY B CA 1
ATOM 20366 C C . GLY B 1 179 ? 127.945 120.061 230.336 1.00 103.72 188 GLY B C 1
ATOM 20367 O O . GLY B 1 179 ? 128.558 120.632 229.435 1.00 104.69 188 GLY B O 1
ATOM 20371 N N . ASP B 1 180 ? 127.794 118.741 230.385 1.00 105.61 189 ASP B N 1
ATOM 20372 C CA . ASP B 1 180 ? 128.370 117.871 229.361 1.00 100.36 189 ASP B CA 1
ATOM 20373 C C . ASP B 1 180 ? 127.438 117.721 228.159 1.00 92.27 189 ASP B C 1
ATOM 20374 O O . ASP B 1 180 ? 127.895 117.479 227.042 1.00 92.52 189 ASP B O 1
ATOM 20383 N N . THR B 1 181 ? 126.135 117.863 228.392 1.00 81.05 190 THR B N 1
ATOM 20384 C CA . THR B 1 181 ? 125.155 117.791 227.313 1.00 71.11 190 THR B CA 1
ATOM 20385 C C . THR B 1 181 ? 123.949 118.686 227.579 1.00 61.80 190 THR B C 1
ATOM 20386 O O . THR B 1 181 ? 123.747 119.165 228.696 1.00 59.98 190 THR B O 1
ATOM 20397 N N . VAL B 1 182 ? 123.154 118.896 226.534 1.00 51.96 191 VAL B N 1
ATOM 20398 C CA . VAL B 1 182 ? 121.913 119.654 226.627 1.00 40.90 191 VAL B CA 1
ATOM 20399 C C . VAL B 1 182 ? 120.805 118.878 225.932 1.00 36.84 191 VAL B C 1
ATOM 20400 O O . VAL B 1 182 ? 120.744 118.841 224.704 1.00 39.16 191 VAL B O 1
ATOM 20413 N N . SER B 1 183 ? 119.930 118.260 226.718 1.00 38.05 192 SER B N 1
ATOM 20414 C CA . SER B 1 183 ? 118.833 117.476 226.165 1.00 38.58 192 SER B CA 1
ATOM 20415 C C . SER B 1 183 ? 117.950 118.344 225.283 1.00 37.67 192 SER B C 1
ATOM 20416 O O . SER B 1 183 ? 118.018 119.573 225.335 1.00 30.74 192 SER B O 1
ATOM 20424 N N . GLN B 1 184 ? 117.119 117.701 224.473 1.00 40.65 193 GLN B N 1
ATOM 20425 C CA . GLN B 1 184 ? 116.204 118.432 223.613 1.00 41.65 193 GLN B CA 1
ATOM 20426 C C . GLN B 1 184 ? 115.157 119.150 224.454 1.00 43.63 193 GLN B C 1
ATOM 20427 O O . GLN B 1 184 ? 114.759 120.271 224.137 1.00 42.68 193 GLN B O 1
ATOM 20441 N N . GLU B 1 185 ? 114.720 118.497 225.528 1.00 44.72 194 GLU B N 1
ATOM 20442 C CA . GLU B 1 185 ? 113.715 119.067 226.418 1.00 38.06 194 GLU B CA 1
ATOM 20443 C C . GLU B 1 185 ? 114.207 120.369 227.040 1.00 31.24 194 GLU B C 1
ATOM 20444 O O . GLU B 1 185 ? 113.465 121.348 227.111 1.00 30.58 194 GLU B O 1
ATOM 20456 N N . LEU B 1 186 ? 115.458 120.382 227.485 1.00 28.33 195 LEU B N 1
ATOM 20457 C CA . LEU B 1 186 ? 116.023 121.576 228.101 1.00 30.59 195 LEU B CA 1
ATOM 20458 C C . LEU B 1 186 ? 116.167 122.689 227.069 1.00 32.48 195 LEU B C 1
ATOM 20459 O O . LEU B 1 186 ? 115.946 123.860 227.373 1.00 32.73 195 LEU B O 1
ATOM 20475 N N . LEU B 1 187 ? 116.538 122.317 225.849 1.00 33.38 196 LEU B N 1
ATOM 20476 C CA . LEU B 1 187 ? 116.671 123.286 224.768 1.00 32.20 196 LEU B CA 1
ATOM 20477 C C . LEU B 1 187 ? 115.307 123.858 224.382 1.00 30.56 196 LEU B C 1
ATOM 20478 O O . LEU B 1 187 ? 115.192 125.038 224.052 1.00 29.12 196 LEU B O 1
ATOM 20494 N N . ASP B 1 188 ? 114.277 123.018 224.429 1.00 29.44 197 ASP B N 1
ATOM 20495 C CA . ASP B 1 188 ? 112.928 123.445 224.072 1.00 32.72 197 ASP B CA 1
ATOM 20496 C C . ASP B 1 188 ? 112.399 124.506 225.032 1.00 37.53 197 ASP B C 1
ATOM 20497 O O . ASP B 1 188 ? 111.654 125.396 224.623 1.00 43.11 197 ASP B O 1
ATOM 20506 N N . THR B 1 189 ? 112.777 124.413 226.305 1.00 34.30 198 THR B N 1
ATOM 20507 C CA . THR B 1 189 ? 112.328 125.386 227.300 1.00 31.43 198 THR B CA 1
ATOM 20508 C C . THR B 1 189 ? 112.787 126.794 226.937 1.00 29.95 198 THR B C 1
ATOM 20509 O O . THR B 1 189 ? 112.159 127.778 227.330 1.00 35.79 198 THR B O 1
ATOM 20520 N N . VAL B 1 190 ? 113.884 126.880 226.190 1.00 21.48 199 VAL B N 1
ATOM 20521 C CA . VAL B 1 190 ? 114.419 128.162 225.751 1.00 21.87 199 VAL B CA 1
ATOM 20522 C C . VAL B 1 190 ? 113.791 128.602 224.430 1.00 24.08 199 VAL B C 1
ATOM 20523 O O . VAL B 1 190 ? 113.356 129.745 224.295 1.00 26.92 199 VAL B O 1
ATOM 20536 N N . LEU B 1 191 ? 113.750 127.691 223.462 1.00 24.23 200 LEU B N 1
ATOM 20537 C CA . LEU B 1 191 ? 113.301 128.020 222.111 1.00 26.60 200 LEU B CA 1
ATOM 20538 C C . LEU B 1 191 ? 111.799 128.275 222.044 1.00 27.99 200 LEU B C 1
ATOM 20539 O O . LEU B 1 191 ? 111.329 128.988 221.161 1.00 31.29 200 LEU B O 1
ATOM 20555 N N . VAL B 1 192 ? 111.048 127.693 222.972 1.00 24.33 201 VAL B N 1
ATOM 20556 C CA . VAL B 1 192 ? 109.596 127.835 222.973 1.00 24.03 201 VAL B CA 1
ATOM 20557 C C . VAL B 1 192 ? 109.192 129.303 223.096 1.00 28.32 201 VAL B C 1
ATOM 20558 O O . VAL B 1 192 ? 108.088 129.688 222.716 1.00 33.32 201 VAL B O 1
ATOM 20571 N N . ASN B 1 193 ? 110.095 130.122 223.624 1.00 30.47 202 ASN B N 1
ATOM 20572 C CA . ASN B 1 193 ? 109.826 131.544 223.793 1.00 33.92 202 ASN B CA 1
ATOM 20573 C C . ASN B 1 193 ? 109.943 132.322 222.482 1.00 38.70 202 ASN B C 1
ATOM 20574 O O . ASN B 1 193 ? 109.430 133.436 222.365 1.00 40.60 202 ASN B O 1
ATOM 20585 N N . LEU B 1 194 ? 110.605 131.722 221.495 1.00 37.01 203 LEU B N 1
ATOM 20586 C CA . LEU B 1 194 ? 110.895 132.398 220.234 1.00 35.02 203 LEU B CA 1
ATOM 20587 C C . LEU B 1 194 ? 109.785 132.252 219.200 1.00 36.52 203 LEU B C 1
ATOM 20588 O O . LEU B 1 194 ? 109.742 133.006 218.229 1.00 37.00 203 LEU B O 1
ATOM 20604 N N . VAL B 1 195 ? 108.896 131.282 219.391 1.00 36.16 204 VAL B N 1
ATOM 20605 C CA . VAL B 1 195 ? 107.826 131.061 218.425 1.00 40.82 204 VAL B CA 1
ATOM 20606 C C . VAL B 1 195 ? 106.907 132.281 218.415 1.00 50.38 204 VAL B C 1
ATOM 20607 O O . VAL B 1 195 ? 106.801 132.977 219.424 1.00 48.79 204 VAL B O 1
ATOM 20620 N N . PRO B 1 196 ? 106.245 132.549 217.275 1.00 64.48 205 PRO B N 1
ATOM 20621 C CA . PRO B 1 196 ? 105.450 133.779 217.141 1.00 63.72 205 PRO B CA 1
ATOM 20622 C C . PRO B 1 196 ? 104.364 133.940 218.203 1.00 59.23 205 PRO B C 1
ATOM 20623 O O . PRO B 1 196 ? 104.168 135.044 218.711 1.00 62.11 205 PRO B O 1
ATOM 20634 N N . ALA B 1 197 ? 103.671 132.855 218.530 1.00 51.81 206 ALA B N 1
ATOM 20635 C CA . ALA B 1 197 ? 102.568 132.911 219.485 1.00 49.48 206 ALA B CA 1
ATOM 20636 C C . ALA B 1 197 ? 103.042 133.313 220.883 1.00 51.49 206 ALA B C 1
ATOM 20637 O O . ALA B 1 197 ? 102.403 134.126 221.549 1.00 57.06 206 ALA B O 1
ATOM 20644 N N . HIS B 1 198 ? 104.160 132.746 221.323 1.00 49.18 207 HIS B N 1
ATOM 20645 C CA . HIS B 1 198 ? 104.701 133.052 222.643 1.00 48.16 207 HIS B CA 1
ATOM 20646 C C . HIS B 1 198 ? 105.473 134.371 222.635 1.00 47.52 207 HIS B C 1
ATOM 20647 O O . HIS B 1 198 ? 105.627 135.015 223.672 1.00 50.19 207 HIS B O 1
ATOM 20661 N N . LYS B 1 199 ? 105.954 134.766 221.461 1.00 47.06 208 LYS B N 1
ATOM 20662 C CA . LYS B 1 199 ? 106.687 136.019 221.310 1.00 51.27 208 LYS B CA 1
ATOM 20663 C C . LYS B 1 199 ? 105.795 137.220 221.607 1.00 53.06 208 LYS B C 1
ATOM 20664 O O . LYS B 1 199 ? 106.217 138.172 222.263 1.00 47.34 208 LYS B O 1
ATOM 20683 N N . ASN B 1 200 ? 104.562 137.173 221.114 1.00 61.96 209 ASN B N 1
ATOM 20684 C CA . ASN B 1 200 ? 103.641 138.296 221.246 1.00 66.00 209 ASN B CA 1
ATOM 20685 C C . ASN B 1 200 ? 103.072 138.434 222.655 1.00 68.66 209 ASN B C 1
ATOM 20686 O O . ASN B 1 200 ? 103.052 139.530 223.215 1.00 72.30 209 ASN B O 1
ATOM 20697 N N . LEU B 1 201 ? 102.609 137.326 223.225 1.00 70.39 210 LEU B N 1
ATOM 20698 C CA . LEU B 1 201 ? 102.016 137.348 224.559 1.00 69.79 210 LEU B CA 1
ATOM 20699 C C . LEU B 1 201 ? 103.040 137.700 225.638 1.00 67.50 210 LEU B C 1
ATOM 20700 O O . LEU B 1 201 ? 102.730 138.434 226.577 1.00 70.05 210 LEU B O 1
ATOM 20716 N N . ASN B 1 202 ? 104.255 137.173 225.497 1.00 63.00 211 ASN B N 1
ATOM 20717 C CA . ASN B 1 202 ? 105.319 137.406 226.467 1.00 62.79 211 ASN B CA 1
ATOM 20718 C C . ASN B 1 202 ? 106.571 137.962 225.796 1.00 61.36 211 ASN B C 1
ATOM 20719 O O . ASN B 1 202 ? 107.409 137.214 225.291 1.00 60.76 211 ASN B O 1
ATOM 20730 N N . LYS B 1 203 ? 106.687 139.285 225.798 1.00 64.42 212 LYS B N 1
ATOM 20731 C CA . LYS B 1 203 ? 107.824 139.965 225.190 1.00 67.00 212 LYS B CA 1
ATOM 20732 C C . LYS B 1 203 ? 109.075 139.824 226.058 1.00 60.97 212 LYS B C 1
ATOM 20733 O O . LYS B 1 203 ? 110.196 139.820 225.549 1.00 58.46 212 LYS B O 1
ATOM 20752 N N . GLN B 1 204 ? 108.878 139.698 227.366 1.00 54.77 213 GLN B N 1
ATOM 20753 C CA . GLN B 1 204 ? 109.993 139.646 228.307 1.00 51.09 213 GLN B CA 1
ATOM 20754 C C . GLN B 1 204 ? 110.690 138.290 228.305 1.00 45.59 213 GLN B C 1
ATOM 20755 O O . GLN B 1 204 ? 111.919 138.219 228.330 1.00 42.82 213 GLN B O 1
ATOM 20769 N N . ALA B 1 205 ? 109.906 137.218 228.286 1.00 45.06 214 ALA B N 1
ATOM 20770 C CA . ALA B 1 205 ? 110.465 135.875 228.182 1.00 41.85 214 ALA B CA 1
ATOM 20771 C C . ALA B 1 205 ? 111.194 135.734 226.851 1.00 39.65 214 ALA B C 1
ATOM 20772 O O . ALA B 1 205 ? 112.232 135.076 226.762 1.00 36.76 214 ALA B O 1
ATOM 20779 N N . TYR B 1 206 ? 110.639 136.369 225.823 1.00 41.80 215 TYR B N 1
ATOM 20780 C CA . TYR B 1 206 ? 111.242 136.385 224.496 1.00 41.92 215 TYR B CA 1
ATOM 20781 C C . TYR B 1 206 ? 112.620 137.038 224.536 1.00 41.56 215 TYR B C 1
ATOM 20782 O O . TYR B 1 206 ? 113.586 136.497 223.997 1.00 39.10 215 TYR B O 1
ATOM 20800 N N . ASP B 1 207 ? 112.710 138.194 225.187 1.00 44.93 216 ASP B N 1
ATOM 20801 C CA . ASP B 1 207 ? 113.974 138.918 225.283 1.00 47.49 216 ASP B CA 1
ATOM 20802 C C . ASP B 1 207 ? 114.977 138.182 226.165 1.00 40.89 216 ASP B C 1
ATOM 20803 O O . ASP B 1 207 ? 116.175 138.175 225.881 1.00 36.95 216 ASP B O 1
ATOM 20812 N N . LEU B 1 208 ? 114.488 137.562 227.232 1.00 40.07 217 LEU B N 1
ATOM 20813 C CA . LEU B 1 208 ? 115.353 136.785 228.111 1.00 41.02 217 LEU B CA 1
ATOM 20814 C C . LEU B 1 208 ? 115.936 135.596 227.359 1.00 39.97 217 LEU B C 1
ATOM 20815 O O . LEU B 1 208 ? 117.087 135.212 227.577 1.00 36.69 217 LEU B O 1
ATOM 20831 N N . ALA B 1 209 ? 115.128 135.013 226.477 1.00 39.52 218 ALA B N 1
ATOM 20832 C CA . ALA B 1 209 ? 115.573 133.904 225.643 1.00 35.76 218 ALA B CA 1
ATOM 20833 C C . ALA B 1 209 ? 116.625 134.391 224.656 1.00 36.49 218 ALA B C 1
ATOM 20834 O O . ALA B 1 209 ? 117.653 133.741 224.463 1.00 34.65 218 ALA B O 1
ATOM 20841 N N . LYS B 1 210 ? 116.363 135.541 224.039 1.00 40.56 219 LYS B N 1
ATOM 20842 C CA . LYS B 1 210 ? 117.327 136.169 223.139 1.00 46.23 219 LYS B CA 1
ATOM 20843 C C . LYS B 1 210 ? 118.663 136.371 223.839 1.00 48.66 219 LYS B C 1
ATOM 20844 O O . LYS B 1 210 ? 119.720 136.064 223.288 1.00 53.05 219 LYS B O 1
ATOM 20863 N N . ALA B 1 211 ? 118.602 136.890 225.061 1.00 45.97 220 ALA B N 1
ATOM 20864 C CA . ALA B 1 211 ? 119.799 137.181 225.835 1.00 40.30 220 ALA B CA 1
ATOM 20865 C C . ALA B 1 211 ? 120.575 135.907 226.140 1.00 38.62 220 ALA B C 1
ATOM 20866 O O . ALA B 1 211 ? 121.803 135.878 226.048 1.00 42.95 220 ALA B O 1
ATOM 20873 N N . LEU B 1 212 ? 119.850 134.855 226.503 1.00 33.53 221 LEU B N 1
ATOM 20874 C CA . LEU B 1 212 ? 120.474 133.583 226.848 1.00 34.30 221 LEU B CA 1
ATOM 20875 C C . LEU B 1 212 ? 121.165 132.962 225.637 1.00 38.38 221 LEU B C 1
ATOM 20876 O O . LEU B 1 212 ? 122.305 132.507 225.729 1.00 40.10 221 LEU B O 1
ATOM 20892 N N . LEU B 1 213 ? 120.471 132.948 224.504 1.00 39.92 222 LEU B N 1
ATOM 20893 C CA . LEU B 1 213 ? 120.999 132.331 223.292 1.00 37.29 222 LEU B CA 1
ATOM 20894 C C . LEU B 1 213 ? 122.229 133.070 222.773 1.00 40.83 222 LEU B C 1
ATOM 20895 O O . LEU B 1 213 ? 123.173 132.448 222.286 1.00 47.96 222 LEU B O 1
ATOM 20911 N N . LYS B 1 214 ? 122.218 134.394 222.881 1.00 38.32 223 LYS B N 1
ATOM 20912 C CA . LYS B 1 214 ? 123.323 135.204 222.382 1.00 43.23 223 LYS B CA 1
ATOM 20913 C C . LYS B 1 214 ? 124.582 134.982 223.215 1.00 45.58 223 LYS B C 1
ATOM 20914 O O . LYS B 1 214 ? 125.683 134.877 222.674 1.00 44.66 223 LYS B O 1
ATOM 20933 N N . ARG B 1 215 ? 124.412 134.907 224.532 1.00 49.43 224 ARG B N 1
ATOM 20934 C CA . ARG B 1 215 ? 125.528 134.675 225.445 1.00 54.32 224 ARG B CA 1
ATOM 20935 C C . ARG B 1 215 ? 126.101 133.271 225.268 1.00 55.35 224 ARG B C 1
ATOM 20936 O O . ARG B 1 215 ? 127.312 133.066 225.367 1.00 59.85 224 ARG B O 1
ATOM 20957 N N . THR B 1 216 ? 125.219 132.313 225.006 1.00 58.41 225 THR B N 1
ATOM 20958 C CA . THR B 1 216 ? 125.584 130.900 224.986 1.00 61.34 225 THR B CA 1
ATOM 20959 C C . THR B 1 216 ? 125.729 130.363 223.565 1.00 57.78 225 THR B C 1
ATOM 20960 O O . THR B 1 216 ? 125.744 129.151 223.353 1.00 58.83 225 THR B O 1
ATOM 20971 N N . ALA B 1 217 ? 125.840 131.272 222.599 1.00 44.75 226 ALA B N 1
ATOM 20972 C CA . ALA B 1 217 ? 125.843 130.914 221.182 1.00 35.71 226 ALA B CA 1
ATOM 20973 C C . ALA B 1 217 ? 126.855 129.820 220.844 1.00 37.17 226 ALA B C 1
ATOM 20974 O O . ALA B 1 217 ? 126.499 128.804 220.249 1.00 39.82 226 ALA B O 1
ATOM 20981 N N . GLN B 1 218 ? 128.109 130.031 221.231 1.00 42.73 227 GLN B N 1
ATOM 20982 C CA . GLN B 1 218 ? 129.190 129.101 220.909 1.00 46.76 227 GLN B CA 1
ATOM 20983 C C . GLN B 1 218 ? 128.946 127.707 221.487 1.00 46.48 227 GLN B C 1
ATOM 20984 O O . GLN B 1 218 ? 129.227 126.698 220.840 1.00 44.99 227 GLN B O 1
ATOM 20998 N N . ALA B 1 219 ? 128.422 127.659 222.706 1.00 46.53 228 ALA B N 1
ATOM 20999 C CA . ALA B 1 219 ? 128.268 126.399 223.422 1.00 44.82 228 ALA B CA 1
ATOM 21000 C C . ALA B 1 219 ? 127.013 125.634 223.006 1.00 48.11 228 ALA B C 1
ATOM 21001 O O . ALA B 1 219 ? 127.008 124.402 223.005 1.00 48.02 228 ALA B O 1
ATOM 21008 N N . ILE B 1 220 ? 125.956 126.362 222.653 1.00 48.21 229 ILE B N 1
ATOM 21009 C CA . ILE B 1 220 ? 124.651 125.746 222.412 1.00 48.89 229 ILE B CA 1
ATOM 21010 C C . ILE B 1 220 ? 124.422 125.393 220.941 1.00 54.24 229 ILE B C 1
ATOM 21011 O O . ILE B 1 220 ? 123.501 124.643 220.614 1.00 54.81 229 ILE B O 1
ATOM 21027 N N . GLU B 1 221 ? 125.265 125.932 220.065 1.00 58.09 230 GLU B N 1
ATOM 21028 C CA . GLU B 1 221 ? 125.134 125.723 218.622 1.00 60.43 230 GLU B CA 1
ATOM 21029 C C . GLU B 1 221 ? 125.006 124.247 218.217 1.00 54.11 230 GLU B C 1
ATOM 21030 O O . GLU B 1 221 ? 124.157 123.913 217.391 1.00 53.31 230 GLU B O 1
ATOM 21042 N N . PRO B 1 222 ? 125.840 123.359 218.791 1.00 47.28 231 PRO B N 1
ATOM 21043 C CA . PRO B 1 222 ? 125.791 121.954 218.365 1.00 40.83 231 PRO B CA 1
ATOM 21044 C C . PRO B 1 222 ? 124.437 121.290 218.597 1.00 41.12 231 PRO B C 1
ATOM 21045 O O . PRO B 1 222 ? 124.006 120.479 217.777 1.00 45.37 231 PRO B O 1
ATOM 21056 N N . TYR B 1 223 ? 123.781 121.626 219.702 1.00 40.05 232 TYR B N 1
ATOM 21057 C CA . TYR B 1 223 ? 122.505 121.010 220.046 1.00 38.42 232 TYR B CA 1
ATOM 21058 C C . TYR B 1 223 ? 121.393 121.598 219.185 1.00 37.04 232 TYR B C 1
ATOM 21059 O O . TYR B 1 223 ? 120.415 120.921 218.865 1.00 36.82 232 TYR B O 1
ATOM 21077 N N . ILE B 1 224 ? 121.556 122.861 218.807 1.00 37.56 233 ILE B N 1
ATOM 21078 C CA . ILE B 1 224 ? 120.633 123.510 217.886 1.00 37.72 233 ILE B CA 1
ATOM 21079 C C . ILE B 1 224 ? 120.743 122.874 216.506 1.00 37.96 233 ILE B C 1
ATOM 21080 O O . ILE B 1 224 ? 119.734 122.590 215.861 1.00 37.40 233 ILE B O 1
ATOM 21096 N N . THR B 1 225 ? 121.976 122.659 216.060 1.00 36.27 234 THR B N 1
ATOM 21097 C CA . THR B 1 225 ? 122.227 122.006 214.784 1.00 36.04 234 THR B CA 1
ATOM 21098 C C . THR B 1 225 ? 121.628 120.605 214.769 1.00 37.65 234 THR B C 1
ATOM 21099 O O . THR B 1 225 ? 121.025 120.188 213.781 1.00 41.67 234 THR B O 1
ATOM 21110 N N . ASN B 1 226 ? 121.798 119.883 215.871 1.00 36.93 235 ASN B N 1
ATOM 21111 C CA . ASN B 1 226 ? 121.260 118.536 215.984 1.00 42.60 235 ASN B CA 1
ATOM 21112 C C . ASN B 1 226 ? 119.742 118.549 215.881 1.00 43.36 235 ASN B C 1
ATOM 21113 O O . ASN B 1 226 ? 119.141 117.621 215.341 1.00 41.96 235 ASN B O 1
ATOM 21124 N N . PHE B 1 227 ? 119.129 119.610 216.396 1.00 45.45 236 PHE B N 1
ATOM 21125 C CA . PHE B 1 227 ? 117.674 119.722 216.410 1.00 46.46 236 PHE B CA 1
ATOM 21126 C C . PHE B 1 227 ? 117.121 119.849 214.998 1.00 47.51 236 PHE B C 1
ATOM 21127 O O . PHE B 1 227 ? 116.248 119.080 214.597 1.00 47.81 236 PHE B O 1
ATOM 21144 N N . PHE B 1 228 ? 117.634 120.816 214.246 1.00 46.70 237 PHE B N 1
ATOM 21145 C CA . PHE B 1 228 ? 117.163 121.044 212.886 1.00 47.72 237 PHE B CA 1
ATOM 21146 C C . PHE B 1 228 ? 117.520 119.872 211.982 1.00 47.78 237 PHE B C 1
ATOM 21147 O O . PHE B 1 228 ? 116.716 119.455 211.149 1.00 45.38 237 PHE B O 1
ATOM 21164 N N . ASN B 1 229 ? 118.723 119.336 212.156 1.00 48.51 238 ASN B N 1
ATOM 21165 C CA . ASN B 1 229 ? 119.169 118.195 211.366 1.00 44.94 238 ASN B CA 1
ATOM 21166 C C . ASN B 1 229 ? 118.267 116.982 211.562 1.00 41.66 238 ASN B C 1
ATOM 21167 O O . ASN B 1 229 ? 118.166 116.126 210.687 1.00 44.94 238 ASN B O 1
ATOM 21178 N N . GLN B 1 230 ? 117.607 116.913 212.712 1.00 38.33 239 GLN B N 1
ATOM 21179 C CA . GLN B 1 230 ? 116.752 115.777 213.022 1.00 44.66 239 GLN B CA 1
ATOM 21180 C C . GLN B 1 230 ? 115.387 115.917 212.353 1.00 46.09 239 GLN B C 1
ATOM 21181 O O . GLN B 1 230 ? 114.796 114.928 211.920 1.00 41.43 239 GLN B O 1
ATOM 21195 N N . VAL B 1 231 ? 114.898 117.151 212.265 1.00 55.72 240 VAL B N 1
ATOM 21196 C CA . VAL B 1 231 ? 113.539 117.409 211.795 1.00 59.61 240 VAL B CA 1
ATOM 21197 C C . VAL B 1 231 ? 113.498 117.786 210.313 1.00 58.87 240 VAL B C 1
ATOM 21198 O O . VAL B 1 231 ? 112.572 117.400 209.598 1.00 62.42 240 VAL B O 1
ATOM 21211 N N . LEU B 1 232 ? 114.493 118.538 209.852 1.00 52.77 241 LEU B N 1
ATOM 21212 C CA . LEU B 1 232 ? 114.566 118.910 208.440 1.00 48.25 241 LEU B CA 1
ATOM 21213 C C . LEU B 1 232 ? 115.038 117.741 207.585 1.00 45.54 241 LEU B C 1
ATOM 21214 O O . LEU B 1 232 ? 114.331 117.296 206.679 1.00 46.33 241 LEU B O 1
ATOM 21247 N N . LEU B 1 234 ? 116.388 114.317 208.512 1.00 53.31 243 LEU B N 1
ATOM 21248 C CA . LEU B 1 234 ? 115.946 112.961 208.822 1.00 51.58 243 LEU B CA 1
ATOM 21249 C C . LEU B 1 234 ? 114.430 112.861 208.991 1.00 50.41 243 LEU B C 1
ATOM 21250 O O . LEU B 1 234 ? 113.892 111.768 209.167 1.00 51.17 243 LEU B O 1
ATOM 21266 N N . GLY B 1 235 ? 113.746 114.000 208.941 1.00 48.78 244 GLY B N 1
ATOM 21267 C CA . GLY B 1 235 ? 112.294 114.019 208.976 1.00 50.46 244 GLY B CA 1
ATOM 21268 C C . GLY B 1 235 ? 111.687 113.542 210.284 1.00 53.85 244 GLY B C 1
ATOM 21269 O O . GLY B 1 235 ? 110.478 113.321 210.365 1.00 53.33 244 GLY B O 1
ATOM 21273 N N . LYS B 1 236 ? 112.520 113.387 211.309 1.00 57.43 245 LYS B N 1
ATOM 21274 C CA . LYS B 1 236 ? 112.056 112.934 212.617 1.00 61.83 245 LYS B CA 1
ATOM 21275 C C . LYS B 1 236 ? 111.357 114.063 213.368 1.00 65.17 245 LYS B C 1
ATOM 21276 O O . LYS B 1 236 ? 111.991 114.813 214.109 1.00 67.45 245 LYS B O 1
ATOM 21295 N N . THR B 1 237 ? 110.047 114.174 213.176 1.00 64.58 246 THR B N 1
ATOM 21296 C CA . THR B 1 237 ? 109.256 115.210 213.833 1.00 66.24 246 THR B CA 1
ATOM 21297 C C . THR B 1 237 ? 108.892 114.821 215.265 1.00 64.45 246 THR B C 1
ATOM 21298 O O . THR B 1 237 ? 108.199 115.564 215.962 1.00 59.24 246 THR B O 1
ATOM 21309 N N . SER B 1 238 ? 109.366 113.657 215.697 1.00 69.79 247 SER B N 1
ATOM 21310 C CA . SER B 1 238 ? 109.036 113.126 217.016 1.00 70.98 247 SER B CA 1
ATOM 21311 C C . SER B 1 238 ? 109.934 113.705 218.106 1.00 68.37 247 SER B C 1
ATOM 21312 O O . SER B 1 238 ? 109.572 113.704 219.283 1.00 67.74 247 SER B O 1
AT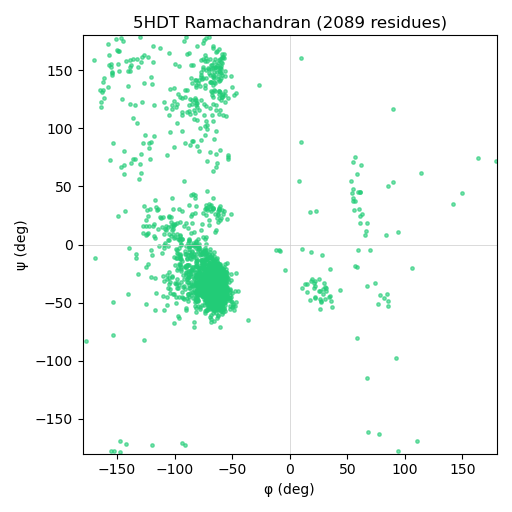OM 21320 N N . ILE B 1 239 ? 111.101 114.200 217.706 1.00 65.93 248 ILE B N 1
ATOM 21321 C CA . ILE B 1 239 ? 112.113 114.658 218.653 1.00 63.07 248 ILE B CA 1
ATOM 21322 C C . ILE B 1 239 ? 111.627 115.820 219.522 1.00 58.98 248 ILE B C 1
ATOM 21323 O O . ILE B 1 239 ? 112.113 116.005 220.639 1.00 59.65 248 ILE B O 1
ATOM 21339 N N . SER B 1 240 ? 110.671 116.596 219.018 1.00 54.16 249 SER B N 1
ATOM 21340 C CA . SER B 1 240 ? 110.195 117.773 219.739 1.00 50.88 249 SER B CA 1
ATOM 21341 C C . SER B 1 240 ? 108.787 118.197 219.331 1.00 52.64 249 SER B C 1
ATOM 21342 O O . SER B 1 240 ? 108.277 117.791 218.285 1.00 59.54 249 SER B O 1
ATOM 21350 N N . ASP B 1 241 ? 108.170 119.019 220.175 1.00 51.31 250 ASP B N 1
ATOM 21351 C CA . ASP B 1 241 ? 106.856 119.587 219.894 1.00 54.04 250 ASP B CA 1
ATOM 21352 C C . ASP B 1 241 ? 106.987 120.917 219.151 1.00 45.87 250 ASP B C 1
ATOM 21353 O O . ASP B 1 241 ? 105.994 121.487 218.695 1.00 40.14 250 ASP B O 1
ATOM 21362 N N . LEU B 1 242 ? 108.219 121.405 219.037 1.00 44.60 251 LEU B N 1
ATOM 21363 C CA . LEU B 1 242 ? 108.507 122.615 218.276 1.00 43.23 251 LEU B CA 1
ATOM 21364 C C . LEU B 1 242 ? 108.870 122.279 216.831 1.00 47.16 251 LEU B C 1
ATOM 21365 O O . LEU B 1 242 ? 109.416 123.114 216.110 1.00 51.31 251 LEU B O 1
ATOM 21381 N N . SER B 1 243 ? 108.564 121.055 216.412 1.00 48.72 252 SER B N 1
ATOM 21382 C CA . SER B 1 243 ? 108.943 120.578 215.087 1.00 48.91 252 SER B CA 1
ATOM 21383 C C . SER B 1 243 ? 108.182 121.311 213.982 1.00 48.68 252 SER B C 1
ATOM 21384 O O . SER B 1 243 ? 108.644 121.385 212.844 1.00 51.98 252 SER B O 1
ATOM 21392 N N . GLU B 1 244 ? 107.023 121.864 214.327 1.00 46.51 253 GLU B N 1
ATOM 21393 C CA . GLU B 1 244 ? 106.165 122.529 213.350 1.00 47.84 253 GLU B CA 1
ATOM 21394 C C . GLU B 1 244 ? 106.422 124.035 213.277 1.00 48.21 253 GLU B C 1
ATOM 21395 O O . GLU B 1 244 ? 105.721 124.751 212.560 1.00 53.83 253 GLU B O 1
ATOM 21407 N N . HIS B 1 245 ? 107.426 124.507 214.014 1.00 39.66 254 HIS B N 1
ATOM 21408 C CA . HIS B 1 245 ? 107.774 125.926 214.036 1.00 30.71 254 HIS B CA 1
ATOM 21409 C C . HIS B 1 245 ? 109.221 126.160 213.607 1.00 31.73 254 HIS B C 1
ATOM 21410 O O . HIS B 1 245 ? 109.771 127.237 213.835 1.00 36.19 254 HIS B O 1
ATOM 21424 N N . VAL B 1 246 ? 109.834 125.160 212.980 1.00 28.42 255 VAL B N 1
ATOM 21425 C CA . VAL B 1 246 ? 111.250 125.233 212.628 1.00 31.61 255 VAL B CA 1
ATOM 21426 C C . VAL B 1 246 ? 111.603 126.458 211.787 1.00 32.54 255 VAL B C 1
ATOM 21427 O O . VAL B 1 246 ? 112.637 127.083 212.005 1.00 36.47 255 VAL B O 1
ATOM 21440 N N . PHE B 1 247 ? 110.747 126.809 210.835 1.00 34.63 256 PHE B N 1
ATOM 21441 C CA . PHE B 1 247 ? 111.056 127.909 209.930 1.00 41.37 256 PHE B CA 1
ATOM 21442 C C . PHE B 1 247 ? 110.948 129.255 210.644 1.00 44.94 256 PHE B C 1
ATOM 21443 O O . PHE B 1 247 ? 111.763 130.150 210.417 1.00 50.86 256 PHE B O 1
ATOM 21460 N N . ASP B 1 248 ? 109.954 129.395 211.514 1.00 40.46 257 ASP B N 1
ATOM 21461 C CA . ASP B 1 248 ? 109.809 130.612 212.304 1.00 36.98 257 ASP B CA 1
ATOM 21462 C C . ASP B 1 248 ? 110.988 130.773 213.261 1.00 32.99 257 ASP B C 1
ATOM 21463 O O . ASP B 1 248 ? 111.382 131.893 213.589 1.00 36.11 257 ASP B O 1
ATOM 21472 N N . LEU B 1 249 ? 111.554 129.651 213.696 1.00 26.68 258 LEU B N 1
ATOM 21473 C CA . LEU B 1 249 ? 112.658 129.666 214.651 1.00 22.94 258 LEU B CA 1
ATOM 21474 C C . LEU B 1 249 ? 113.984 130.017 213.985 1.00 28.99 258 LEU B C 1
ATOM 21475 O O . LEU B 1 249 ? 114.772 130.786 214.533 1.00 34.11 258 LEU B O 1
ATOM 21491 N N . ILE B 1 250 ? 114.228 129.447 212.808 1.00 28.17 259 ILE B N 1
ATOM 21492 C CA . ILE B 1 250 ? 115.460 129.714 212.072 1.00 25.84 259 ILE B CA 1
ATOM 21493 C C . ILE B 1 250 ? 115.562 131.196 211.736 1.00 30.40 259 ILE B C 1
ATOM 21494 O O . ILE B 1 250 ? 116.657 131.751 211.671 1.00 34.09 259 ILE B O 1
ATOM 21510 N N . LEU B 1 251 ? 114.417 131.834 211.526 1.00 33.21 260 LEU B N 1
ATOM 21511 C CA . LEU B 1 251 ? 114.389 133.266 211.262 1.00 35.66 260 LEU B CA 1
ATOM 21512 C C . LEU B 1 251 ? 114.804 134.043 212.510 1.00 39.48 260 LEU B C 1
ATOM 21513 O O . LEU B 1 251 ? 115.599 134.980 212.434 1.00 40.06 260 LEU B O 1
ATOM 21529 N N . GLU B 1 252 ? 114.262 133.642 213.657 1.00 38.88 261 GLU B N 1
ATOM 21530 C CA . GLU B 1 252 ? 114.572 134.289 214.928 1.00 35.58 261 GLU B CA 1
ATOM 21531 C C . GLU B 1 252 ? 116.038 134.109 215.304 1.00 34.76 261 GLU B C 1
ATOM 21532 O O . GLU B 1 252 ? 116.711 135.067 215.684 1.00 37.02 261 GLU B O 1
ATOM 21544 N N . LEU B 1 253 ? 116.526 132.878 215.198 1.00 31.14 262 LEU B N 1
ATOM 21545 C CA . LEU B 1 253 ? 117.893 132.561 215.595 1.00 32.56 262 LEU B CA 1
ATOM 21546 C C . LEU B 1 253 ? 118.927 133.280 214.735 1.00 35.14 262 LEU B C 1
ATOM 21547 O O . LEU B 1 253 ? 120.064 133.473 215.164 1.00 39.24 262 LEU B O 1
ATOM 21563 N N . TYR B 1 254 ? 118.540 133.672 213.525 1.00 34.19 263 TYR B N 1
ATOM 21564 C CA . TYR B 1 254 ? 119.455 134.390 212.646 1.00 33.15 263 TYR B CA 1
ATOM 21565 C C . TYR B 1 254 ? 119.582 135.847 213.081 1.00 37.39 263 TYR B C 1
ATOM 21566 O O . TYR B 1 254 ? 120.664 136.430 213.018 1.00 38.30 263 TYR B O 1
ATOM 21584 N N . ASN B 1 255 ? 118.471 136.428 213.522 1.00 40.83 264 ASN B N 1
ATOM 21585 C CA . ASN B 1 255 ? 118.454 137.816 213.972 1.00 43.04 264 ASN B CA 1
ATOM 21586 C C . ASN B 1 255 ? 119.144 137.992 215.323 1.00 42.52 264 ASN B C 1
ATOM 21587 O O . ASN B 1 255 ? 119.519 139.104 215.697 1.00 43.70 264 ASN B O 1
ATOM 21598 N N . ILE B 1 256 ? 119.309 136.888 216.047 1.00 38.70 265 ILE B N 1
ATOM 21599 C CA . ILE B 1 256 ? 120.018 136.901 217.322 1.00 33.15 265 ILE B CA 1
ATOM 21600 C C . ILE B 1 256 ? 121.524 136.819 217.096 1.00 38.13 265 ILE B C 1
ATOM 21601 O O . ILE B 1 256 ? 122.259 137.761 217.397 1.00 42.53 265 ILE B O 1
ATOM 21617 N N . ASP B 1 257 ? 121.973 135.680 216.576 1.00 38.75 266 ASP B N 1
ATOM 21618 C CA . ASP B 1 257 ? 123.386 135.462 216.286 1.00 46.10 266 ASP B CA 1
ATOM 21619 C C . ASP B 1 257 ? 123.535 134.595 215.040 1.00 45.39 266 ASP B C 1
ATOM 21620 O O . ASP B 1 257 ? 122.978 133.502 214.961 1.00 43.72 266 ASP B O 1
ATOM 21629 N N . SER B 1 258 ? 124.292 135.094 214.070 1.00 49.72 267 SER B N 1
ATOM 21630 C CA . SER B 1 258 ? 124.500 134.384 212.814 1.00 51.90 267 SER B CA 1
ATOM 21631 C C . SER B 1 258 ? 125.118 133.007 213.041 1.00 54.82 267 SER B C 1
ATOM 21632 O O . SER B 1 258 ? 124.826 132.060 212.312 1.00 57.37 267 SER B O 1
ATOM 21640 N N . HIS B 1 259 ? 125.967 132.903 214.060 1.00 55.48 268 HIS B N 1
ATOM 21641 C CA . HIS B 1 259 ? 126.709 131.674 214.328 1.00 55.08 268 HIS B CA 1
ATOM 21642 C C . HIS B 1 259 ? 125.795 130.507 214.693 1.00 52.00 268 HIS B C 1
ATOM 21643 O O . HIS B 1 259 ? 126.119 129.350 214.422 1.00 53.65 268 HIS B O 1
ATOM 21657 N N . LEU B 1 260 ? 124.656 130.813 215.305 1.00 44.04 269 LEU B N 1
ATOM 21658 C CA . LEU B 1 260 ? 123.712 129.785 215.737 1.00 38.45 269 LEU B CA 1
ATOM 21659 C C . LEU B 1 260 ? 123.293 128.854 214.600 1.00 44.94 269 LEU B C 1
ATOM 21660 O O . LEU B 1 260 ? 122.955 127.693 214.835 1.00 44.32 269 LEU B O 1
ATOM 21676 N N . LEU B 1 261 ? 123.326 129.369 213.372 1.00 53.45 270 LEU B N 1
ATOM 21677 C CA . LEU B 1 261 ? 122.855 128.630 212.204 1.00 51.83 270 LEU B CA 1
ATOM 21678 C C . LEU B 1 261 ? 123.992 128.257 211.261 1.00 63.54 270 LEU B C 1
ATOM 21679 O O . LEU B 1 261 ? 123.765 128.024 210.074 1.00 69.74 270 LEU B O 1
ATOM 21695 N N . LEU B 1 262 ? 125.211 128.202 211.789 1.00 68.55 271 LEU B N 1
ATOM 21696 C CA . LEU B 1 262 ? 126.389 127.914 210.976 1.00 73.08 271 LEU B CA 1
ATOM 21697 C C . LEU B 1 262 ? 126.224 126.633 210.161 1.00 66.49 271 LEU B C 1
ATOM 21698 O O . LEU B 1 262 ? 126.517 126.609 208.965 1.00 68.24 271 LEU B O 1
ATOM 21714 N N . SER B 1 263 ? 125.745 125.578 210.813 1.00 55.61 272 SER B N 1
ATOM 21715 C CA . SER B 1 263 ? 125.587 124.280 210.169 1.00 49.66 272 SER B CA 1
ATOM 21716 C C . SER B 1 263 ? 124.170 124.071 209.643 1.00 44.79 272 SER B C 1
ATOM 21717 O O . SER B 1 263 ? 123.853 123.009 209.109 1.00 45.20 272 SER B O 1
ATOM 21725 N N . VAL B 1 264 ? 123.323 125.087 209.790 1.00 46.16 273 VAL B N 1
ATOM 21726 C CA . VAL B 1 264 ? 121.931 124.995 209.358 1.00 46.85 273 VAL B CA 1
ATOM 21727 C C . VAL B 1 264 ? 121.747 125.560 207.953 1.00 46.96 273 VAL B C 1
ATOM 21728 O O . VAL B 1 264 ? 120.892 125.097 207.201 1.00 48.90 273 VAL B O 1
ATOM 21741 N N . LEU B 1 265 ? 122.542 126.566 207.605 1.00 46.60 274 LEU B N 1
ATOM 21742 C CA . LEU B 1 265 ? 122.446 127.181 206.285 1.00 46.25 274 LEU B CA 1
ATOM 21743 C C . LEU B 1 265 ? 122.732 126.166 205.172 1.00 48.68 274 LEU B C 1
ATOM 21744 O O . LEU B 1 265 ? 122.040 126.160 204.154 1.00 52.63 274 LEU B O 1
ATOM 21760 N N . PRO B 1 266 ? 123.748 125.304 205.355 1.00 47.25 275 PRO B N 1
ATOM 21761 C CA . PRO B 1 266 ? 123.929 124.229 204.372 1.00 44.59 275 PRO B CA 1
ATOM 21762 C C . PRO B 1 266 ? 122.711 123.316 204.244 1.00 44.65 275 PRO B C 1
ATOM 21763 O O . PRO B 1 266 ? 122.502 122.727 203.183 1.00 48.39 275 PRO B O 1
ATOM 21774 N N . GLN B 1 267 ? 121.921 123.197 205.306 1.00 42.88 276 GLN B N 1
ATOM 21775 C CA . GLN B 1 267 ? 120.740 122.338 205.273 1.00 43.98 276 GLN B CA 1
ATOM 21776 C C . GLN B 1 267 ? 119.633 122.986 204.450 1.00 40.57 276 GLN B C 1
ATOM 21777 O O . GLN B 1 267 ? 118.839 122.296 203.812 1.00 38.32 276 GLN B O 1
ATOM 21791 N N . LEU B 1 268 ? 119.587 124.315 204.465 1.00 40.19 277 LEU B N 1
ATOM 21792 C CA . LEU B 1 268 ? 118.602 125.051 203.681 1.00 37.76 277 LEU B CA 1
ATOM 21793 C C . LEU B 1 268 ? 118.977 125.024 202.205 1.00 33.40 277 LEU B C 1
ATOM 21794 O O . LEU B 1 268 ? 118.109 124.964 201.335 1.00 33.50 277 LEU B O 1
ATOM 21810 N N . GLU B 1 269 ? 120.277 125.069 201.933 1.00 31.29 278 GLU B N 1
ATOM 21811 C CA . GLU B 1 269 ? 120.778 125.007 200.568 1.00 28.91 278 GLU B CA 1
ATOM 21812 C C . GLU B 1 269 ? 120.353 123.695 199.920 1.00 30.58 278 GLU B C 1
ATOM 21813 O O . GLU B 1 269 ? 120.036 123.646 198.732 1.00 35.93 278 GLU B O 1
ATOM 21825 N N . PHE B 1 270 ? 120.335 122.636 200.722 1.00 31.28 279 PHE B N 1
ATOM 21826 C CA . PHE B 1 270 ? 119.946 121.311 200.256 1.00 31.50 279 PHE B CA 1
ATOM 21827 C C . PHE B 1 270 ? 118.434 121.223 200.060 1.00 35.19 279 PHE B C 1
ATOM 21828 O O . PHE B 1 270 ? 117.952 120.480 199.204 1.00 43.48 279 PHE B O 1
ATOM 21845 N N . LYS B 1 271 ? 117.693 121.990 200.852 1.00 32.39 280 LYS B N 1
ATOM 21846 C CA . LYS B 1 271 ? 116.233 121.964 200.805 1.00 30.61 280 LYS B CA 1
ATOM 21847 C C . LYS B 1 271 ? 115.692 122.735 199.605 1.00 27.51 280 LYS B C 1
ATOM 21848 O O . LYS B 1 271 ? 114.552 122.528 199.191 1.00 28.06 280 LYS B O 1
ATOM 21867 N N . LEU B 1 272 ? 116.507 123.622 199.044 1.00 23.97 281 LEU B N 1
ATOM 21868 C CA . LEU B 1 272 ? 116.131 124.323 197.821 1.00 22.55 281 LEU B CA 1
ATOM 21869 C C . LEU B 1 272 ? 116.078 123.362 196.632 1.00 25.40 281 LEU B C 1
ATOM 21870 O O . LEU B 1 272 ? 115.581 123.718 195.563 1.00 34.03 281 LEU B O 1
ATOM 21886 N N . LYS B 1 273 ? 116.600 122.152 196.824 1.00 21.32 282 LYS B N 1
ATOM 21887 C CA . LYS B 1 273 ? 116.620 121.135 195.776 1.00 21.07 282 LYS B CA 1
ATOM 21888 C C . LYS B 1 273 ? 115.566 120.060 196.037 1.00 21.38 282 LYS B C 1
ATOM 21889 O O . LYS B 1 273 ? 115.538 119.026 195.367 1.00 21.09 282 LYS B O 1
ATOM 21908 N N . SER B 1 274 ? 114.702 120.308 197.016 1.00 20.25 283 SER B N 1
ATOM 21909 C CA . SER B 1 274 ? 113.655 119.359 197.371 1.00 16.16 283 SER B CA 1
ATOM 21910 C C . SER B 1 274 ? 112.647 119.199 196.243 1.00 18.02 283 SER B C 1
ATOM 21911 O O . SER B 1 274 ? 112.273 120.174 195.594 1.00 23.46 283 SER B O 1
ATOM 21919 N N . ASN B 1 275 ? 112.211 117.965 196.015 1.00 22.67 284 ASN B N 1
ATOM 21920 C CA . ASN B 1 275 ? 111.200 117.690 195.003 1.00 26.30 284 ASN B CA 1
ATOM 21921 C C . ASN B 1 275 ? 109.813 118.081 195.489 1.00 26.72 284 ASN B C 1
ATOM 21922 O O . ASN B 1 275 ? 108.893 118.246 194.690 1.00 36.85 284 ASN B O 1
ATOM 21933 N N . ASP B 1 276 ? 109.662 118.224 196.801 1.00 25.46 285 ASP B N 1
ATOM 21934 C CA . ASP B 1 276 ? 108.391 118.647 197.373 1.00 28.91 285 ASP B CA 1
ATOM 21935 C C . ASP B 1 276 ? 108.198 120.136 197.117 1.00 27.27 285 ASP B C 1
ATOM 21936 O O . ASP B 1 276 ? 109.020 120.955 197.527 1.00 29.80 285 ASP B O 1
ATOM 21945 N N . ASN B 1 277 ? 107.113 120.482 196.433 1.00 19.18 286 ASN B N 1
ATOM 21946 C CA . ASN B 1 277 ? 106.882 121.860 196.022 1.00 18.33 286 ASN B CA 1
ATOM 21947 C C . ASN B 1 277 ? 106.482 122.764 197.187 1.00 22.82 286 ASN B C 1
ATOM 21948 O O . ASN B 1 277 ? 106.878 123.929 197.239 1.00 22.91 286 ASN B O 1
ATOM 21959 N N . GLU B 1 278 ? 105.698 122.232 198.120 1.00 27.05 287 GLU B N 1
ATOM 21960 C CA . GLU B 1 278 ? 105.270 123.014 199.276 1.00 25.53 287 GLU B CA 1
ATOM 21961 C C . GLU B 1 278 ? 106.429 123.237 200.238 1.00 18.26 287 GLU B C 1
ATOM 21962 O O . GLU B 1 278 ? 106.565 124.314 200.814 1.00 18.69 287 GLU B O 1
ATOM 21974 N N . GLU B 1 279 ? 107.264 122.219 200.412 1.00 17.03 288 GLU B N 1
ATOM 21975 C CA . GLU B 1 279 ? 108.421 122.342 201.290 1.00 20.90 288 GLU B CA 1
ATOM 21976 C C . GLU B 1 279 ? 109.401 123.357 200.722 1.00 22.46 288 GLU B C 1
ATOM 21977 O O . GLU B 1 279 ? 109.892 124.227 201.438 1.00 22.53 288 GLU B O 1
ATOM 21989 N N . ARG B 1 280 ? 109.676 123.238 199.426 1.00 22.93 289 ARG B N 1
ATOM 21990 C CA . ARG B 1 280 ? 110.601 124.135 198.748 1.00 18.20 289 ARG B CA 1
ATOM 21991 C C . ARG B 1 280 ? 110.089 125.573 198.779 1.00 19.01 289 ARG B C 1
ATOM 21992 O O . ARG B 1 280 ? 110.875 126.515 198.808 1.00 20.17 289 ARG B O 1
ATOM 22013 N N . LEU B 1 281 ? 108.769 125.734 198.782 1.00 24.42 290 LEU B N 1
ATOM 22014 C CA . LEU B 1 281 ? 108.157 127.059 198.838 1.00 21.43 290 LEU B CA 1
ATOM 22015 C C . LEU B 1 281 ? 108.403 127.732 200.182 1.00 22.42 290 LEU B C 1
ATOM 22016 O O . LEU B 1 281 ? 108.612 128.941 200.246 1.00 28.03 290 LEU B O 1
ATOM 22032 N N . GLN B 1 282 ? 108.375 126.947 201.255 1.00 24.65 291 GLN B N 1
ATOM 22033 C CA . GLN B 1 282 ? 108.557 127.486 202.598 1.00 26.78 291 GLN B CA 1
ATOM 22034 C C . GLN B 1 282 ? 109.994 127.943 202.817 1.00 24.49 291 GLN B C 1
ATOM 22035 O O . GLN B 1 282 ? 110.244 128.885 203.568 1.00 30.54 291 GLN B O 1
ATOM 22049 N N . VAL B 1 283 ? 110.936 127.277 202.160 1.00 16.74 292 VAL B N 1
ATOM 22050 C CA . VAL B 1 283 ? 112.340 127.652 202.270 1.00 19.17 292 VAL B CA 1
ATOM 22051 C C . VAL B 1 283 ? 112.616 128.949 201.520 1.00 26.03 292 VAL B C 1
ATOM 22052 O O . VAL B 1 283 ? 113.415 129.773 201.963 1.00 32.51 292 VAL B O 1
ATOM 22065 N N . VAL B 1 284 ? 111.966 129.119 200.374 1.00 23.29 293 VAL B N 1
ATOM 22066 C CA . VAL B 1 284 ? 112.107 130.346 199.603 1.00 20.20 293 VAL B CA 1
ATOM 22067 C C . VAL B 1 284 ? 111.436 131.498 200.349 1.00 19.91 293 VAL B C 1
ATOM 22068 O O . VAL B 1 284 ? 111.996 132.591 200.436 1.00 20.30 293 VAL B O 1
ATOM 22081 N N . LYS B 1 285 ? 110.243 131.245 200.883 1.00 22.87 294 LYS B N 1
ATOM 22082 C CA . LYS B 1 285 ? 109.536 132.231 201.699 1.00 26.16 294 LYS B CA 1
ATOM 22083 C C . LYS B 1 285 ? 110.404 132.678 202.867 1.00 30.46 294 LYS B C 1
ATOM 22084 O O . LYS B 1 285 ? 110.424 133.852 203.234 1.00 33.57 294 LYS B O 1
ATOM 22103 N N . LEU B 1 286 ? 111.119 131.723 203.447 1.00 29.47 295 LEU B N 1
ATOM 22104 C CA . LEU B 1 286 ? 111.982 131.993 204.585 1.00 29.26 295 LEU B CA 1
ATOM 22105 C C . LEU B 1 286 ? 113.176 132.852 204.189 1.00 36.67 295 LEU B C 1
ATOM 22106 O O . LEU B 1 286 ? 113.347 133.959 204.698 1.00 44.89 295 LEU B O 1
ATOM 22122 N N . LEU B 1 287 ? 113.997 132.337 203.279 1.00 34.49 296 LEU B N 1
ATOM 22123 C CA . LEU B 1 287 ? 115.218 133.024 202.865 1.00 30.43 296 LEU B CA 1
ATOM 22124 C C . LEU B 1 287 ? 114.928 134.419 202.309 1.00 28.66 296 LEU B C 1
ATOM 22125 O O . LEU B 1 287 ? 115.792 135.294 202.328 1.00 26.05 296 LEU B O 1
ATOM 22141 N N . ALA B 1 288 ? 113.709 134.625 201.822 1.00 27.76 297 ALA B N 1
ATOM 22142 C CA . ALA B 1 288 ? 113.303 135.934 201.325 1.00 28.57 297 ALA B CA 1
ATOM 22143 C C . ALA B 1 288 ? 113.267 136.943 202.466 1.00 35.00 297 ALA B C 1
ATOM 22144 O O . ALA B 1 288 ? 113.584 138.117 202.278 1.00 37.69 297 ALA B O 1
ATOM 22151 N N . LYS B 1 289 ? 112.876 136.480 203.650 1.00 37.69 298 LYS B N 1
ATOM 22152 C CA . LYS B 1 289 ? 112.847 137.335 204.830 1.00 38.02 298 LYS B CA 1
ATOM 22153 C C . LYS B 1 289 ? 114.265 137.666 205.285 1.00 44.65 298 LYS B C 1
ATOM 22154 O O . LYS B 1 289 ? 114.558 138.807 205.642 1.00 51.11 298 LYS B O 1
ATOM 22190 N N . PHE B 1 291 ? 117.418 137.385 203.528 1.00 38.89 300 PHE B N 1
ATOM 22191 C CA . PHE B 1 291 ? 118.159 138.165 202.541 1.00 40.43 300 PHE B CA 1
ATOM 22192 C C . PHE B 1 291 ? 117.621 139.588 202.407 1.00 48.75 300 PHE B C 1
ATOM 22193 O O . PHE B 1 291 ? 118.391 140.541 202.288 1.00 52.05 300 PHE B O 1
ATOM 22210 N N . GLY B 1 292 ? 116.299 139.722 202.428 1.00 56.59 301 GLY B N 1
ATOM 22211 C CA . GLY B 1 292 ? 115.649 140.979 202.100 1.00 67.98 301 GLY B CA 1
ATOM 22212 C C . GLY B 1 292 ? 115.451 141.942 203.256 1.00 97.64 301 GLY B C 1
ATOM 22213 O O . GLY B 1 292 ? 114.877 143.016 203.073 1.00 99.52 301 GLY B O 1
ATOM 22217 N N . ALA B 1 293 ? 115.917 141.567 204.444 1.00 124.63 302 ALA B N 1
ATOM 22218 C CA . ALA B 1 293 ? 115.805 142.438 205.610 1.00 134.58 302 ALA B CA 1
ATOM 22219 C C . ALA B 1 293 ? 116.649 143.694 205.417 1.00 128.63 302 ALA B C 1
ATOM 22220 O O . ALA B 1 293 ? 117.593 143.700 204.628 1.00 130.36 302 ALA B O 1
ATOM 22227 N N . LYS B 1 294 ? 116.305 144.755 206.138 1.00 120.14 303 LYS B N 1
ATOM 22228 C CA . LYS B 1 294 ? 117.010 146.026 206.009 1.00 130.66 303 LYS B CA 1
ATOM 22229 C C . LYS B 1 294 ? 118.457 145.904 206.483 1.00 136.35 303 LYS B C 1
ATOM 22230 O O . LYS B 1 294 ? 119.381 146.348 205.800 1.00 142.59 303 LYS B O 1
ATOM 22249 N N . ASP B 1 295 ? 118.641 145.301 207.655 1.00 135.64 304 ASP B N 1
ATOM 22250 C CA . ASP B 1 295 ? 119.970 145.104 208.229 1.00 138.58 304 ASP B CA 1
ATOM 22251 C C . ASP B 1 295 ? 120.392 143.640 208.125 1.00 123.25 304 ASP B C 1
ATOM 22252 O O . ASP B 1 295 ? 120.342 142.894 209.105 1.00 121.53 304 ASP B O 1
ATOM 22261 N N . SER B 1 296 ? 120.806 143.240 206.927 1.00 145.11 305 SER B N 1
ATOM 22262 C CA . SER B 1 296 ? 121.223 141.867 206.671 1.00 146.73 305 SER B CA 1
ATOM 22263 C C . SER B 1 296 ? 122.539 141.830 205.905 1.00 100.37 305 SER B C 1
ATOM 22264 O O . SER B 1 296 ? 122.930 142.810 205.270 1.00 77.98 305 SER B O 1
ATOM 22272 N N . GLU B 1 297 ? 123.216 140.689 205.976 1.00 80.78 306 GLU B N 1
ATOM 22273 C CA . GLU B 1 297 ? 124.508 140.508 205.326 1.00 77.38 306 GLU B CA 1
ATOM 22274 C C . GLU B 1 297 ? 124.680 139.049 204.909 1.00 60.27 306 GLU B C 1
ATOM 22275 O O . GLU B 1 297 ? 125.797 138.559 204.761 1.00 56.71 306 GLU B O 1
ATOM 22287 N N . LEU B 1 298 ? 123.561 138.360 204.718 1.00 50.83 307 LEU B N 1
ATOM 22288 C CA . LEU B 1 298 ? 123.586 136.933 204.423 1.00 44.63 307 LEU B CA 1
ATOM 22289 C C . LEU B 1 298 ? 124.180 136.650 203.049 1.00 47.10 307 LEU B C 1
ATOM 22290 O O . LEU B 1 298 ? 124.872 135.651 202.859 1.00 49.09 307 LEU B O 1
ATOM 22306 N N . ALA B 1 299 ? 123.904 137.533 202.095 1.00 48.87 308 ALA B N 1
ATOM 22307 C CA . ALA B 1 299 ? 124.367 137.354 200.724 1.00 45.04 308 ALA B CA 1
ATOM 22308 C C . ALA B 1 299 ? 125.886 137.482 200.630 1.00 47.38 308 ALA B C 1
ATOM 22309 O O . ALA B 1 299 ? 126.527 136.792 199.837 1.00 46.86 308 ALA B O 1
ATOM 22316 N N . SER B 1 300 ? 126.454 138.367 201.443 1.00 50.92 309 SER B N 1
ATOM 22317 C CA . SER B 1 300 ? 127.897 138.585 201.451 1.00 50.12 309 SER B CA 1
ATOM 22318 C C . SER B 1 300 ? 128.616 137.457 202.180 1.00 52.14 309 SER B C 1
ATOM 22319 O O . SER B 1 300 ? 129.690 137.025 201.764 1.00 52.47 309 SER B O 1
ATOM 22327 N N . GLN B 1 301 ? 128.018 136.980 203.267 1.00 57.22 310 GLN B N 1
ATOM 22328 C CA . GLN B 1 301 ? 128.624 135.929 204.077 1.00 63.99 310 GLN B CA 1
ATOM 22329 C C . GLN B 1 301 ? 128.525 134.559 203.408 1.00 58.19 310 GLN B C 1
ATOM 22330 O O . GLN B 1 301 ? 129.452 133.752 203.498 1.00 58.19 310 GLN B O 1
ATOM 22344 N N . ASN B 1 302 ? 127.401 134.304 202.742 1.00 53.04 311 ASN B N 1
ATOM 22345 C CA . ASN B 1 302 ? 127.155 133.017 202.094 1.00 47.22 311 ASN B CA 1
ATOM 22346 C C . ASN B 1 302 ? 126.767 133.194 200.624 1.00 40.56 311 ASN B C 1
ATOM 22347 O O . ASN B 1 302 ? 125.588 133.266 200.280 1.00 37.71 311 ASN B O 1
ATOM 22358 N N . LYS B 1 303 ? 127.776 133.260 199.762 1.00 41.92 312 LYS B N 1
ATOM 22359 C CA . LYS B 1 303 ? 127.567 133.519 198.340 1.00 43.03 312 LYS B CA 1
ATOM 22360 C C . LYS B 1 303 ? 126.896 132.358 197.599 1.00 42.42 312 LYS B C 1
ATOM 22361 O O . LYS B 1 303 ? 125.985 132.585 196.804 1.00 45.75 312 LYS B O 1
ATOM 22380 N N . PRO B 1 304 ? 127.346 131.115 197.840 1.00 38.80 313 PRO B N 1
ATOM 22381 C CA . PRO B 1 304 ? 126.690 129.980 197.180 1.00 32.41 313 PRO B CA 1
ATOM 22382 C C . PRO B 1 304 ? 125.197 129.894 197.478 1.00 32.16 313 PRO B C 1
ATOM 22383 O O . PRO B 1 304 ? 124.408 129.607 196.577 1.00 34.11 313 PRO B O 1
ATOM 22394 N N . LEU B 1 305 ? 124.820 130.140 198.728 1.00 30.79 314 LEU B N 1
ATOM 22395 C CA . LEU B 1 305 ? 123.419 130.082 199.126 1.00 29.69 314 LEU B CA 1
ATOM 22396 C C . LEU B 1 305 ? 122.615 131.151 198.394 1.00 28.90 314 LEU B C 1
ATOM 22397 O O . LEU B 1 305 ? 121.488 130.907 197.961 1.00 31.88 314 LEU B O 1
ATOM 22413 N N . TRP B 1 306 ? 123.205 132.333 198.257 1.00 26.71 315 TRP B N 1
ATOM 22414 C CA . TRP B 1 306 ? 122.577 133.432 197.530 1.00 27.85 315 TRP B CA 1
ATOM 22415 C C . TRP B 1 306 ? 122.299 133.022 196.088 1.00 29.64 315 TRP B C 1
ATOM 22416 O O . TRP B 1 306 ? 121.237 133.319 195.543 1.00 32.95 315 TRP B O 1
ATOM 22437 N N . GLN B 1 307 ? 123.250 132.316 195.485 1.00 27.17 316 GLN B N 1
ATOM 22438 C CA . GLN B 1 307 ? 123.126 131.885 194.097 1.00 20.60 316 GLN B CA 1
ATOM 22439 C C . GLN B 1 307 ? 122.048 130.823 193.915 1.00 25.15 316 GLN B C 1
ATOM 22440 O O . GLN B 1 307 ? 121.259 130.892 192.974 1.00 33.92 316 GLN B O 1
ATOM 22454 N N . CYS B 1 308 ? 122.021 129.838 194.806 1.00 23.04 317 CYS B N 1
ATOM 22455 C CA . CYS B 1 308 ? 121.003 128.797 194.745 1.00 23.90 317 CYS B CA 1
ATOM 22456 C C . CYS B 1 308 ? 119.616 129.410 194.901 1.00 24.28 317 CYS B C 1
ATOM 22457 O O . CYS B 1 308 ? 118.666 128.998 194.237 1.00 27.17 317 CYS B O 1
ATOM 22465 N N . TYR B 1 309 ? 119.511 130.403 195.780 1.00 25.54 318 TYR B N 1
ATOM 22466 C CA . TYR B 1 309 ? 118.243 131.079 196.024 1.00 18.18 318 TYR B CA 1
ATOM 22467 C C . TYR B 1 309 ? 117.763 131.810 194.777 1.00 19.77 318 TYR B C 1
ATOM 22468 O O . TYR B 1 309 ? 116.602 131.693 194.397 1.00 25.48 318 TYR B O 1
ATOM 22486 N N . LEU B 1 310 ? 118.659 132.567 194.149 1.00 18.08 319 LEU B N 1
ATOM 22487 C CA . LEU B 1 310 ? 118.326 133.310 192.936 1.00 18.14 319 LEU B CA 1
ATOM 22488 C C . LEU B 1 310 ? 117.853 132.372 191.829 1.00 19.58 319 LEU B C 1
ATOM 22489 O O . LEU B 1 310 ? 117.000 132.731 191.021 1.00 18.30 319 LEU B O 1
ATOM 22505 N N . GLY B 1 311 ? 118.409 131.167 191.802 1.00 18.54 320 GLY B N 1
ATOM 22506 C CA . GLY B 1 311 ? 118.036 130.177 190.809 1.00 19.91 320 GLY B CA 1
ATOM 22507 C C . GLY B 1 311 ? 116.568 129.801 190.876 1.00 19.42 320 GLY B C 1
ATOM 22508 O O . GLY B 1 311 ? 116.020 129.247 189.923 1.00 18.99 320 GLY B O 1
ATOM 22512 N N . ARG B 1 312 ? 115.928 130.106 192.002 1.00 10.46 321 ARG B N 1
ATOM 22513 C CA . ARG B 1 312 ? 114.516 129.789 192.186 1.00 22.99 321 ARG B CA 1
ATOM 22514 C C . ARG B 1 312 ? 113.614 130.798 191.482 1.00 21.39 321 ARG B C 1
ATOM 22515 O O . ARG B 1 312 ? 112.392 130.653 191.487 1.00 20.99 321 ARG B O 1
ATOM 22536 N N . PHE B 1 313 ? 114.209 131.820 190.878 1.00 21.66 322 PHE B N 1
ATOM 22537 C CA . PHE B 1 313 ? 113.451 132.715 190.013 1.00 19.95 322 PHE B CA 1
ATOM 22538 C C . PHE B 1 313 ? 112.942 131.949 188.792 1.00 16.16 322 PHE B C 1
ATOM 22539 O O . PHE B 1 313 ? 111.954 132.340 188.177 1.00 18.46 322 PHE B O 1
ATOM 22556 N N . ASN B 1 314 ? 113.626 130.859 188.449 1.00 14.93 323 ASN B N 1
ATOM 22557 C CA . ASN B 1 314 ? 113.247 130.026 187.308 1.00 18.97 323 ASN B CA 1
ATOM 22558 C C . ASN B 1 314 ? 112.548 128.737 187.737 1.00 16.69 323 ASN B C 1
ATOM 22559 O O . ASN B 1 314 ? 112.543 127.749 187.002 1.00 15.14 323 ASN B O 1
ATOM 22570 N N . ASP B 1 315 ? 111.952 128.755 188.925 1.00 16.25 324 ASP B N 1
ATOM 22571 C CA . ASP B 1 315 ? 111.308 127.567 189.471 1.00 15.06 324 ASP B CA 1
ATOM 22572 C C . ASP B 1 315 ? 110.005 127.287 188.738 1.00 17.00 324 ASP B C 1
ATOM 22573 O O . ASP B 1 315 ? 109.211 128.192 188.491 1.00 18.38 324 ASP B O 1
ATOM 22582 N N . ILE B 1 316 ? 109.794 126.025 188.388 1.00 19.90 325 ILE B N 1
ATOM 22583 C CA . ILE B 1 316 ? 108.591 125.614 187.673 1.00 17.57 325 ILE B CA 1
ATOM 22584 C C . ILE B 1 316 ? 107.316 125.853 188.481 1.00 19.66 325 ILE B C 1
ATOM 22585 O O . ILE B 1 316 ? 106.235 125.995 187.911 1.00 24.67 325 ILE B O 1
ATOM 22601 N N . HIS B 1 317 ? 107.446 125.897 189.804 1.00 22.16 326 HIS B N 1
ATOM 22602 C CA . HIS B 1 317 ? 106.303 126.113 190.689 1.00 20.36 326 HIS B CA 1
ATOM 22603 C C . HIS B 1 317 ? 105.974 127.601 190.784 1.00 24.23 326 HIS B C 1
ATOM 22604 O O . HIS B 1 317 ? 106.807 128.402 191.210 1.00 25.57 326 HIS B O 1
ATOM 22618 N N . VAL B 1 318 ? 104.755 127.964 190.395 1.00 22.26 327 VAL B N 1
ATOM 22619 C CA . VAL B 1 318 ? 104.388 129.372 190.254 1.00 17.00 327 VAL B CA 1
ATOM 22620 C C . VAL B 1 318 ? 104.487 130.156 191.566 1.00 14.67 327 VAL B C 1
ATOM 22621 O O . VAL B 1 318 ? 105.052 131.247 191.576 1.00 21.27 327 VAL B O 1
ATOM 22634 N N . PRO B 1 319 ? 103.943 129.615 192.671 1.00 15.65 328 PRO B N 1
ATOM 22635 C CA . PRO B 1 319 ? 104.032 130.340 193.947 1.00 11.74 328 PRO B CA 1
ATOM 22636 C C . PRO B 1 319 ? 105.463 130.709 194.336 1.00 14.85 328 PRO B C 1
ATOM 22637 O O . PRO B 1 319 ? 105.673 131.717 195.010 1.00 19.51 328 PRO B O 1
ATOM 22648 N N . ILE B 1 320 ? 106.430 129.902 193.915 1.00 14.10 329 ILE B N 1
ATOM 22649 C CA . ILE B 1 320 ? 107.828 130.185 194.211 1.00 16.63 329 ILE B CA 1
ATOM 22650 C C . ILE B 1 320 ? 108.318 131.342 193.348 1.00 20.18 329 ILE B C 1
ATOM 22651 O O . ILE B 1 320 ? 108.947 132.271 193.850 1.00 26.46 329 ILE B O 1
ATOM 22667 N N . ARG B 1 321 ? 108.028 131.280 192.052 1.00 20.83 330 ARG B N 1
ATOM 22668 C CA . ARG B 1 321 ? 108.370 132.367 191.140 1.00 16.06 330 ARG B CA 1
ATOM 22669 C C . ARG B 1 321 ? 107.788 133.679 191.632 1.00 14.59 330 ARG B C 1
ATOM 22670 O O . ARG B 1 321 ? 108.447 134.714 191.596 1.00 15.45 330 ARG B O 1
ATOM 22691 N N . LEU B 1 322 ? 106.549 133.618 192.107 1.00 18.02 331 LEU B N 1
ATOM 22692 C CA . LEU B 1 322 ? 105.833 134.806 192.551 1.00 16.74 331 LEU B CA 1
ATOM 22693 C C . LEU B 1 322 ? 106.422 135.354 193.844 1.00 18.56 331 LEU B C 1
ATOM 22694 O O . LEU B 1 322 ? 106.422 136.562 194.072 1.00 24.17 331 LEU B O 1
ATOM 22710 N N . GLU B 1 323 ? 106.926 134.459 194.689 1.00 22.96 332 GLU B N 1
ATOM 22711 C CA . GLU B 1 323 ? 107.537 134.856 195.952 1.00 25.72 332 GLU B CA 1
ATOM 22712 C C . GLU B 1 323 ? 108.853 135.587 195.711 1.00 28.39 332 GLU B C 1
ATOM 22713 O O . GLU B 1 323 ? 109.186 136.539 196.417 1.00 33.29 332 GLU B O 1
ATOM 22725 N N . CYS B 1 324 ? 109.600 135.130 194.712 1.00 22.38 333 CYS B N 1
ATOM 22726 C CA . CYS B 1 324 ? 110.876 135.741 194.371 1.00 19.28 333 CYS B CA 1
ATOM 22727 C C . CYS B 1 324 ? 110.693 137.133 193.770 1.00 27.31 333 CYS B C 1
ATOM 22728 O O . CYS B 1 324 ? 111.469 138.045 194.055 1.00 29.80 333 CYS B O 1
ATOM 22736 N N . VAL B 1 325 ? 109.670 137.292 192.934 1.00 27.83 334 VAL B N 1
ATOM 22737 C CA . VAL B 1 325 ? 109.405 138.577 192.292 1.00 29.52 334 VAL B CA 1
ATOM 22738 C C . VAL B 1 325 ? 108.971 139.618 193.319 1.00 32.74 334 VAL B C 1
ATOM 22739 O O . VAL B 1 325 ? 109.314 140.794 193.206 1.00 35.72 334 VAL B O 1
ATOM 22752 N N . LYS B 1 326 ? 108.208 139.182 194.315 1.00 33.77 335 LYS B N 1
ATOM 22753 C CA . LYS B 1 326 ? 107.772 140.075 195.380 1.00 40.32 335 LYS B CA 1
ATOM 22754 C C . LYS B 1 326 ? 108.927 140.396 196.325 1.00 41.16 335 LYS B C 1
ATOM 22755 O O . LYS B 1 326 ? 108.970 141.472 196.922 1.00 41.65 335 LYS B O 1
ATOM 22774 N N . PHE B 1 327 ? 109.864 139.462 196.456 1.00 38.96 336 PHE B N 1
ATOM 22775 C CA . PHE B 1 327 ? 111.066 139.702 197.244 1.00 36.36 336 PHE B CA 1
ATOM 22776 C C . PHE B 1 327 ? 111.976 140.715 196.558 1.00 33.24 336 PHE B C 1
ATOM 22777 O O . PHE B 1 327 ? 112.644 141.509 197.220 1.00 33.35 336 PHE B O 1
ATOM 22794 N N . ALA B 1 328 ? 112.000 140.676 195.230 1.00 30.76 337 ALA B N 1
ATOM 22795 C CA . ALA B 1 328 ? 112.852 141.566 194.449 1.00 28.07 337 ALA B CA 1
ATOM 22796 C C . ALA B 1 328 ? 112.511 143.025 194.718 1.00 30.09 337 ALA B C 1
ATOM 22797 O O . ALA B 1 328 ? 113.371 143.898 194.623 1.00 33.25 337 ALA B O 1
ATOM 22804 N N . SER B 1 329 ? 111.251 143.283 195.052 1.00 30.96 338 SER B N 1
ATOM 22805 C CA . SER B 1 329 ? 110.813 144.630 195.394 1.00 31.95 338 SER B CA 1
ATOM 22806 C C . SER B 1 329 ? 111.627 145.195 196.556 1.00 32.98 338 SER B C 1
ATOM 22807 O O . SER B 1 329 ? 112.230 146.261 196.441 1.00 35.25 338 SER B O 1
ATOM 22815 N N . HIS B 1 330 ? 111.646 144.471 197.670 1.00 33.88 339 HIS B N 1
ATOM 22816 C CA . HIS B 1 330 ? 112.360 144.917 198.861 1.00 35.91 339 HIS B CA 1
ATOM 22817 C C . HIS B 1 330 ? 113.870 144.909 198.644 1.00 32.60 339 HIS B C 1
ATOM 22818 O O . HIS B 1 330 ? 114.573 145.813 199.092 1.00 38.17 339 HIS B O 1
ATOM 22832 N N . CYS B 1 331 ? 114.368 143.890 197.953 1.00 25.71 340 CYS B N 1
ATOM 22833 C CA . CYS B 1 331 ? 115.798 143.777 197.693 1.00 23.75 340 CYS B CA 1
ATOM 22834 C C . CYS B 1 331 ? 116.288 144.921 196.807 1.00 33.88 340 CYS B C 1
ATOM 22835 O O . CYS B 1 331 ? 117.472 145.251 196.809 1.00 40.82 340 CYS B O 1
ATOM 22843 N N . LEU B 1 332 ? 115.375 145.523 196.049 1.00 37.13 341 LEU B N 1
ATOM 22844 C CA . LEU B 1 332 ? 115.723 146.659 195.200 1.00 38.70 341 LEU B CA 1
ATOM 22845 C C . LEU B 1 332 ? 115.863 147.924 196.038 1.00 42.17 341 LEU B C 1
ATOM 22846 O O . LEU B 1 332 ? 116.692 148.789 195.745 1.00 41.22 341 LEU B O 1
ATOM 22879 N N . ASN B 1 334 ? 116.029 147.925 199.711 1.00 55.28 343 ASN B N 1
ATOM 22880 C CA . ASN B 1 334 ? 116.767 147.729 200.954 1.00 50.74 343 ASN B CA 1
ATOM 22881 C C . ASN B 1 334 ? 118.155 147.120 200.747 1.00 49.27 343 ASN B C 1
ATOM 22882 O O . ASN B 1 334 ? 118.925 146.989 201.700 1.00 55.43 343 ASN B O 1
ATOM 22893 N N . HIS B 1 335 ? 118.472 146.749 199.508 1.00 44.42 344 HIS B N 1
ATOM 22894 C CA . HIS B 1 335 ? 119.794 146.216 199.179 1.00 47.27 344 HIS B CA 1
ATOM 22895 C C . HIS B 1 335 ? 120.226 146.603 197.766 1.00 43.92 344 HIS B C 1
ATOM 22896 O O . HIS B 1 335 ? 120.358 145.739 196.899 1.00 42.02 344 HIS B O 1
ATOM 22910 N N . PRO B 1 336 ? 120.458 147.905 197.533 1.00 43.45 345 PRO B N 1
ATOM 22911 C CA . PRO B 1 336 ? 120.852 148.430 196.219 1.00 44.07 345 PRO B CA 1
ATOM 22912 C C . PRO B 1 336 ? 122.040 147.712 195.582 1.00 51.11 345 PRO B C 1
ATOM 22913 O O . PRO B 1 336 ? 122.169 147.724 194.358 1.00 53.05 345 PRO B O 1
ATOM 22924 N N . ASP B 1 337 ? 122.895 147.104 196.400 1.00 59.83 346 ASP B N 1
ATOM 22925 C CA . ASP B 1 337 ? 124.099 146.446 195.898 1.00 65.69 346 ASP B CA 1
ATOM 22926 C C . ASP B 1 337 ? 123.815 145.027 195.405 1.00 66.66 346 ASP B C 1
ATOM 22927 O O . ASP B 1 337 ? 124.682 144.384 194.810 1.00 59.10 346 ASP B O 1
ATOM 22936 N N . LEU B 1 338 ? 122.599 144.547 195.656 1.00 74.62 347 LEU B N 1
ATOM 22937 C CA . LEU B 1 338 ? 122.159 143.240 195.172 1.00 68.99 347 LEU B CA 1
ATOM 22938 C C . LEU B 1 338 ? 121.309 143.375 193.909 1.00 66.84 347 LEU B C 1
ATOM 22939 O O . LEU B 1 338 ? 121.121 142.407 193.172 1.00 64.74 347 LEU B O 1
ATOM 22955 N N . ALA B 1 339 ? 120.806 144.582 193.668 1.00 68.00 348 ALA B N 1
ATOM 22956 C CA . ALA B 1 339 ? 119.893 144.842 192.558 1.00 69.50 348 ALA B CA 1
ATOM 22957 C C . ALA B 1 339 ? 120.468 144.414 191.210 1.00 67.93 348 ALA B C 1
ATOM 22958 O O . ALA B 1 339 ? 119.722 144.088 190.286 1.00 74.39 348 ALA B O 1
ATOM 22965 N N . LYS B 1 340 ? 121.791 144.416 191.099 1.00 60.39 349 LYS B N 1
ATOM 22966 C CA . LYS B 1 340 ? 122.451 144.043 189.853 1.00 57.21 349 LYS B CA 1
ATOM 22967 C C . LYS B 1 340 ? 122.293 142.551 189.566 1.00 47.67 349 LYS B C 1
ATOM 22968 O O . LYS B 1 340 ? 122.351 142.122 188.412 1.00 38.25 349 LYS B O 1
ATOM 22987 N N . ASP B 1 341 ? 122.094 141.768 190.623 1.00 50.56 350 ASP B N 1
ATOM 22988 C CA . ASP B 1 341 ? 121.973 140.318 190.501 1.00 47.11 350 ASP B CA 1
ATOM 22989 C C . ASP B 1 341 ? 120.571 139.890 190.078 1.00 40.27 350 ASP B C 1
ATOM 22990 O O . ASP B 1 341 ? 120.371 138.755 189.644 1.00 41.12 350 ASP B O 1
ATOM 22999 N N . LEU B 1 342 ? 119.609 140.800 190.206 1.00 33.32 351 LEU B N 1
ATOM 23000 C CA . LEU B 1 342 ? 118.210 140.496 189.914 1.00 25.38 351 LEU B CA 1
ATOM 23001 C C . LEU B 1 342 ? 117.783 140.890 188.501 1.00 29.81 351 LEU B C 1
ATOM 23002 O O . LEU B 1 342 ? 116.680 140.558 188.073 1.00 38.11 351 LEU B O 1
ATOM 23018 N N . THR B 1 343 ? 118.645 141.598 187.779 1.00 29.10 352 THR B N 1
ATOM 23019 C CA . THR B 1 343 ? 118.264 142.158 186.486 1.00 30.93 352 THR B CA 1
ATOM 23020 C C . THR B 1 343 ? 117.888 141.076 185.473 1.00 31.75 352 THR B C 1
ATOM 23021 O O . THR B 1 343 ? 116.840 141.163 184.835 1.00 36.47 352 THR B O 1
ATOM 23032 N N . GLU B 1 344 ? 118.732 140.059 185.326 1.00 29.17 353 GLU B N 1
ATOM 23033 C CA . GLU B 1 344 ? 118.483 139.019 184.331 1.00 27.63 353 GLU B CA 1
ATOM 23034 C C . GLU B 1 344 ? 117.227 138.218 184.669 1.00 28.69 353 GLU B C 1
ATOM 23035 O O . GLU B 1 344 ? 116.555 137.701 183.774 1.00 34.00 353 GLU B O 1
ATOM 23047 N N . TYR B 1 345 ? 116.909 138.124 185.957 1.00 22.43 354 TYR B N 1
ATOM 23048 C CA . TYR B 1 345 ? 115.764 137.334 186.402 1.00 21.85 354 TYR B CA 1
ATOM 23049 C C . TYR B 1 345 ? 114.456 138.105 186.234 1.00 21.14 354 TYR B C 1
ATOM 23050 O O . TYR B 1 345 ? 113.476 137.563 185.727 1.00 20.29 354 TYR B O 1
ATOM 23068 N N . LEU B 1 346 ? 114.440 139.368 186.652 1.00 21.81 355 LEU B N 1
ATOM 23069 C CA . LEU B 1 346 ? 113.271 140.216 186.444 1.00 21.22 355 LEU B CA 1
ATOM 23070 C C . LEU B 1 346 ? 112.989 140.363 184.950 1.00 24.21 355 LEU B C 1
ATOM 23071 O O . LEU B 1 346 ? 111.843 140.554 184.540 1.00 31.41 355 LEU B O 1
ATOM 23087 N N . LYS B 1 347 ? 114.040 140.265 184.142 1.00 16.82 356 LYS B N 1
ATOM 23088 C CA . LYS B 1 347 ? 113.904 140.346 182.695 1.00 18.87 356 LYS B CA 1
ATOM 23089 C C . LYS B 1 347 ? 113.036 139.211 182.164 1.00 21.30 356 LYS B C 1
ATOM 23090 O O . LYS B 1 347 ? 111.991 139.451 181.563 1.00 29.13 356 LYS B O 1
ATOM 23109 N N . VAL B 1 348 ? 113.475 137.975 182.380 1.00 18.22 357 VAL B N 1
ATOM 23110 C CA . VAL B 1 348 ? 112.734 136.812 181.898 1.00 18.37 357 VAL B CA 1
ATOM 23111 C C . VAL B 1 348 ? 111.352 136.726 182.538 1.00 20.27 357 VAL B C 1
ATOM 23112 O O . VAL B 1 348 ? 110.401 136.264 181.910 1.00 25.92 357 VAL B O 1
ATOM 23125 N N . ARG B 1 349 ? 111.236 137.179 183.782 1.00 21.42 358 ARG B N 1
ATOM 23126 C CA . ARG B 1 349 ? 109.966 137.100 184.497 1.00 25.12 358 ARG B CA 1
ATOM 23127 C C . ARG B 1 349 ? 108.979 138.146 183.992 1.00 27.83 358 ARG B C 1
ATOM 23128 O O . ARG B 1 349 ? 107.784 138.060 184.268 1.00 30.02 358 ARG B O 1
ATOM 23149 N N . SER B 1 350 ? 109.475 139.138 183.261 1.00 28.30 359 SER B N 1
ATOM 23150 C CA . SER B 1 350 ? 108.594 140.121 182.642 1.00 24.85 359 SER B CA 1
ATOM 23151 C C . SER B 1 350 ? 107.932 139.515 181.403 1.00 23.96 359 SER B C 1
ATOM 23152 O O . SER B 1 350 ? 106.970 140.071 180.873 1.00 24.12 359 SER B O 1
ATOM 23160 N N . HIS B 1 351 ? 108.458 138.375 180.954 1.00 24.77 360 HIS B N 1
ATOM 23161 C CA . HIS B 1 351 ? 107.887 137.620 179.837 1.00 21.61 360 HIS B CA 1
ATOM 23162 C C . HIS B 1 351 ? 107.163 136.361 180.316 1.00 22.45 360 HIS B C 1
ATOM 23163 O O . HIS B 1 351 ? 106.862 135.470 179.523 1.00 22.84 360 HIS B O 1
ATOM 23177 N N . ASP B 1 352 ? 106.888 136.291 181.614 1.00 23.92 361 ASP B N 1
ATOM 23178 C CA . ASP B 1 352 ? 106.364 135.074 182.230 1.00 23.77 361 ASP B CA 1
ATOM 23179 C C . ASP B 1 352 ? 105.000 134.669 181.665 1.00 25.00 361 ASP B C 1
ATOM 23180 O O . ASP B 1 352 ? 104.170 135.533 181.381 1.00 26.96 361 ASP B O 1
ATOM 23189 N N . PRO B 1 353 ? 104.762 133.353 181.500 1.00 24.21 362 PRO B N 1
ATOM 23190 C CA . PRO B 1 353 ? 103.439 132.876 181.080 1.00 18.84 362 PRO B CA 1
ATOM 23191 C C . PRO B 1 353 ? 102.317 133.321 182.014 1.00 22.07 362 PRO B C 1
ATOM 23192 O O . PRO B 1 353 ? 101.218 133.609 181.543 1.00 33.35 362 PRO B O 1
ATOM 23203 N N . GLU B 1 354 ? 102.590 133.369 183.315 1.00 16.63 363 GLU B N 1
ATOM 23204 C CA . GLU B 1 354 ? 101.578 133.765 184.292 1.00 23.45 363 GLU B CA 1
ATOM 23205 C C . GLU B 1 354 ? 101.453 135.283 184.379 1.00 29.57 363 GLU B C 1
ATOM 23206 O O . GLU B 1 354 ? 102.430 135.987 184.637 1.00 33.74 363 GLU B O 1
ATOM 23218 N N . GLU B 1 355 ? 100.236 135.773 184.165 1.00 30.66 364 GLU B N 1
ATOM 23219 C CA . GLU B 1 355 ? 99.940 137.197 184.229 1.00 25.74 364 GLU B CA 1
ATOM 23220 C C . GLU B 1 355 ? 100.332 137.793 185.577 1.00 27.17 364 GLU B C 1
ATOM 23221 O O . GLU B 1 355 ? 100.906 138.881 185.638 1.00 29.41 364 GLU B O 1
ATOM 23233 N N . ALA B 1 356 ? 100.021 137.075 186.652 1.00 29.43 365 ALA B N 1
ATOM 23234 C CA . ALA B 1 356 ? 100.266 137.567 188.005 1.00 25.27 365 ALA B CA 1
ATOM 23235 C C . ALA B 1 356 ? 101.746 137.851 188.230 1.00 27.93 365 ALA B C 1
ATOM 23236 O O . ALA B 1 356 ? 102.106 138.789 188.939 1.00 30.81 365 ALA B O 1
ATOM 23243 N N . ILE B 1 357 ? 102.600 137.035 187.621 1.00 25.86 366 ILE B N 1
ATOM 23244 C CA . ILE B 1 357 ? 104.041 137.217 187.739 1.00 23.14 366 ILE B CA 1
ATOM 23245 C C . ILE B 1 357 ? 104.492 138.420 186.918 1.00 24.31 366 ILE B C 1
ATOM 23246 O O . ILE B 1 357 ? 105.216 139.276 187.417 1.00 26.38 366 ILE B O 1
ATOM 23262 N N . ARG B 1 358 ? 104.063 138.479 185.661 1.00 27.56 367 ARG B N 1
ATOM 23263 C CA . ARG B 1 358 ? 104.380 139.609 184.797 1.00 21.51 367 ARG B CA 1
ATOM 23264 C C . ARG B 1 358 ? 103.913 140.915 185.424 1.00 26.54 367 ARG B C 1
ATOM 23265 O O . ARG B 1 358 ? 104.581 141.943 185.310 1.00 31.34 367 ARG B O 1
ATOM 23286 N N . HIS B 1 359 ? 102.771 140.864 186.100 1.00 26.22 368 HIS B N 1
ATOM 23287 C CA . HIS B 1 359 ? 102.203 142.050 186.726 1.00 26.54 368 HIS B CA 1
ATOM 23288 C C . HIS B 1 359 ? 103.034 142.499 187.924 1.00 28.42 368 HIS B C 1
ATOM 23289 O O . HIS B 1 359 ? 103.321 143.685 188.075 1.00 33.32 368 HIS B O 1
ATOM 23303 N N . ASP B 1 360 ? 103.430 141.551 188.769 1.00 27.80 369 ASP B N 1
ATOM 23304 C CA . ASP B 1 360 ? 104.144 141.882 190.000 1.00 30.60 369 ASP B CA 1
ATOM 23305 C C . ASP B 1 360 ? 105.579 142.335 189.737 1.00 28.21 369 ASP B C 1
ATOM 23306 O O . ASP B 1 360 ? 106.150 143.072 190.539 1.00 30.41 369 ASP B O 1
ATOM 23315 N N . VAL B 1 361 ? 106.161 141.902 188.623 1.00 24.41 370 VAL B N 1
ATOM 23316 C CA . VAL B 1 361 ? 107.484 142.386 188.239 1.00 20.19 370 VAL B CA 1
ATOM 23317 C C . VAL B 1 361 ? 107.429 143.895 188.025 1.00 21.47 370 VAL B C 1
ATOM 23318 O O . VAL B 1 361 ? 108.353 144.617 188.394 1.00 21.65 370 VAL B O 1
ATOM 23331 N N . ILE B 1 362 ? 106.338 144.362 187.430 1.00 20.29 371 ILE B N 1
ATOM 23332 C CA . ILE B 1 362 ? 106.152 145.784 187.185 1.00 24.33 371 ILE B CA 1
ATOM 23333 C C . ILE B 1 362 ? 105.960 146.531 188.498 1.00 28.17 371 ILE B C 1
ATOM 23334 O O . ILE B 1 362 ? 106.527 147.604 188.699 1.00 29.44 371 ILE B O 1
ATOM 23350 N N . VAL B 1 363 ? 105.152 145.963 189.386 1.00 28.06 372 VAL B N 1
ATOM 23351 C CA . VAL B 1 363 ? 104.901 146.567 190.688 1.00 26.54 372 VAL B CA 1
ATOM 23352 C C . VAL B 1 363 ? 106.203 146.707 191.469 1.00 24.85 372 VAL B C 1
ATOM 23353 O O . VAL B 1 363 ? 106.435 147.721 192.122 1.00 32.34 372 VAL B O 1
ATOM 23366 N N . SER B 1 364 ? 107.050 145.687 191.394 1.00 20.76 373 SER B N 1
ATOM 23367 C CA . SER B 1 364 ? 108.326 145.707 192.099 1.00 25.02 373 SER B CA 1
ATOM 23368 C C . SER B 1 364 ? 109.224 146.828 191.588 1.00 27.53 373 SER B C 1
ATOM 23369 O O . SER B 1 364 ? 109.844 147.544 192.375 1.00 28.27 373 SER B O 1
ATOM 23377 N N . ILE B 1 365 ? 109.285 146.978 190.269 1.00 26.34 374 ILE B N 1
ATOM 23378 C CA . ILE B 1 365 ? 110.145 147.980 189.648 1.00 22.93 374 ILE B CA 1
ATOM 23379 C C . ILE B 1 365 ? 109.585 149.389 189.851 1.00 25.06 374 ILE B C 1
ATOM 23380 O O . ILE B 1 365 ? 110.330 150.322 190.143 1.00 28.27 374 ILE B O 1
ATOM 23396 N N . VAL B 1 366 ? 108.273 149.538 189.694 1.00 25.70 375 VAL B N 1
ATOM 23397 C CA . VAL B 1 366 ? 107.629 150.842 189.824 1.00 24.66 375 VAL B CA 1
ATOM 23398 C C . VAL B 1 366 ? 107.624 151.320 191.273 1.00 31.00 375 VAL B C 1
ATOM 23399 O O . VAL B 1 366 ? 107.840 152.501 191.539 1.00 32.03 375 VAL B O 1
ATOM 23412 N N . THR B 1 367 ? 107.363 150.406 192.204 1.00 35.73 376 THR B N 1
ATOM 23413 C CA . THR B 1 367 ? 107.363 150.746 193.623 1.00 37.41 376 THR B CA 1
ATOM 23414 C C . THR B 1 367 ? 108.729 151.287 194.027 1.00 40.04 376 THR B C 1
ATOM 23415 O O . THR B 1 367 ? 108.829 152.291 194.733 1.00 43.80 376 THR B O 1
ATOM 23426 N N . ALA B 1 368 ? 109.780 150.615 193.568 1.00 36.54 377 ALA B N 1
ATOM 23427 C CA . ALA B 1 368 ? 111.146 151.041 193.845 1.00 30.02 377 ALA B CA 1
ATOM 23428 C C . ALA B 1 368 ? 111.455 152.374 193.173 1.00 31.60 377 ALA B C 1
ATOM 23429 O O . ALA B 1 368 ? 112.003 153.280 193.798 1.00 35.56 377 ALA B O 1
ATOM 23436 N N . ALA B 1 369 ? 111.099 152.487 191.898 1.00 32.89 378 ALA B N 1
ATOM 23437 C CA . ALA B 1 369 ? 111.416 153.676 191.114 1.00 34.69 378 ALA B CA 1
ATOM 23438 C C . ALA B 1 369 ? 110.824 154.942 191.729 1.00 37.51 378 ALA B C 1
ATOM 23439 O O . ALA B 1 369 ? 111.453 155.999 191.708 1.00 41.19 378 ALA B O 1
ATOM 23446 N N . LYS B 1 370 ? 109.621 154.835 192.282 1.00 37.82 379 LYS B N 1
ATOM 23447 C CA . LYS B 1 370 ? 108.933 156.002 192.822 1.00 40.58 379 LYS B CA 1
ATOM 23448 C C . LYS B 1 370 ? 109.564 156.461 194.130 1.00 40.60 379 LYS B C 1
ATOM 23449 O O . LYS B 1 370 ? 109.549 157.648 194.448 1.00 40.67 379 LYS B O 1
ATOM 23468 N N . LYS B 1 371 ? 110.119 155.520 194.887 1.00 41.53 380 LYS B N 1
ATOM 23469 C CA . LYS B 1 371 ? 110.832 155.863 196.112 1.00 44.86 380 LYS B CA 1
ATOM 23470 C C . LYS B 1 371 ? 112.103 156.638 195.774 1.00 46.41 380 LYS B C 1
ATOM 23471 O O . LYS B 1 371 ? 112.392 157.675 196.372 1.00 47.42 380 LYS B O 1
ATOM 23490 N N . ASP B 1 372 ? 112.857 156.123 194.808 1.00 42.94 381 ASP B N 1
ATOM 23491 C CA . ASP B 1 372 ? 114.087 156.765 194.364 1.00 42.33 381 ASP B CA 1
ATOM 23492 C C . ASP B 1 372 ? 114.515 156.200 193.012 1.00 34.60 381 ASP B C 1
ATOM 23493 O O . ASP B 1 372 ? 114.790 155.008 192.887 1.00 30.87 381 ASP B O 1
ATOM 23502 N N . ILE B 1 373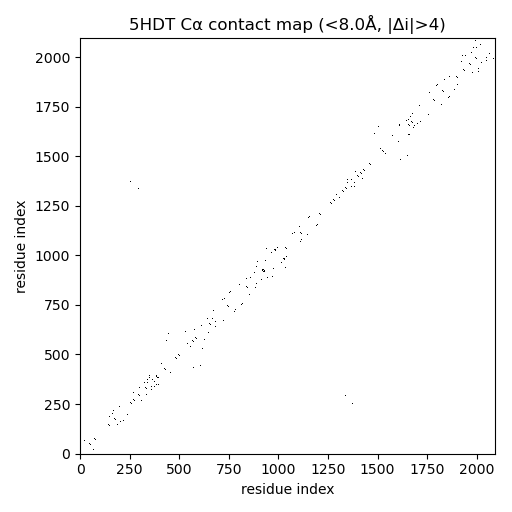 ? 114.567 157.067 192.005 1.00 31.81 382 ILE B N 1
ATOM 23503 C CA . ILE B 1 373 ? 114.873 156.652 190.638 1.00 30.24 382 ILE B CA 1
ATOM 23504 C C . ILE B 1 373 ? 116.227 155.950 190.544 1.00 32.08 382 ILE B C 1
ATOM 23505 O O . ILE B 1 373 ? 116.447 155.134 189.650 1.00 34.37 382 ILE B O 1
ATOM 23521 N N . LEU B 1 374 ? 117.127 156.258 191.473 1.00 33.47 383 LEU B N 1
ATOM 23522 C CA . LEU B 1 374 ? 118.463 155.666 191.461 1.00 34.94 383 LEU B CA 1
ATOM 23523 C C . LEU B 1 374 ? 118.450 154.205 191.920 1.00 37.23 383 LEU B C 1
ATOM 23524 O O . LEU B 1 374 ? 119.477 153.527 191.878 1.00 36.55 383 LEU B O 1
ATOM 23540 N N . LEU B 1 375 ? 117.289 153.724 192.357 1.00 36.60 384 LEU B N 1
ATOM 23541 C CA . LEU B 1 375 ? 117.152 152.333 192.780 1.00 34.74 384 LEU B CA 1
ATOM 23542 C C . LEU B 1 375 ? 116.880 151.405 191.597 1.00 34.70 384 LEU B C 1
ATOM 23543 O O . LEU B 1 375 ? 116.916 150.182 191.741 1.00 38.39 384 LEU B O 1
ATOM 23559 N N . VAL B 1 376 ? 116.607 151.992 190.434 1.00 31.58 385 VAL B N 1
ATOM 23560 C CA . VAL B 1 376 ? 116.368 151.225 189.217 1.00 29.80 385 VAL B CA 1
ATOM 23561 C C . VAL B 1 376 ? 117.278 151.707 188.089 1.00 31.13 385 VAL B C 1
ATOM 23562 O O . VAL B 1 376 ? 117.500 152.906 187.925 1.00 41.73 385 VAL B O 1
ATOM 23575 N N . ASN B 1 377 ? 117.814 150.760 187.326 1.00 28.30 386 ASN B N 1
ATOM 23576 C CA . ASN B 1 377 ? 118.639 151.077 186.169 1.00 36.40 386 ASN B CA 1
ATOM 23577 C C . ASN B 1 377 ? 117.774 151.207 184.916 1.00 43.90 386 ASN B C 1
ATOM 23578 O O . ASN B 1 377 ? 116.558 151.018 184.974 1.00 43.95 386 ASN B O 1
ATOM 23589 N N . ASP B 1 378 ? 118.397 151.527 183.787 1.00 49.54 387 ASP B N 1
ATOM 23590 C CA . ASP B 1 378 ? 117.659 151.717 182.543 1.00 55.67 387 ASP B CA 1
ATOM 23591 C C . ASP B 1 378 ? 117.050 150.411 182.042 1.00 45.88 387 ASP B C 1
ATOM 23592 O O . ASP B 1 378 ? 116.005 150.417 181.393 1.00 46.73 387 ASP B O 1
ATOM 23601 N N . HIS B 1 379 ? 117.703 149.294 182.348 1.00 35.70 388 HIS B N 1
ATOM 23602 C CA . HIS B 1 379 ? 117.213 147.988 181.925 1.00 26.56 388 HIS B CA 1
ATOM 23603 C C . HIS B 1 379 ? 115.851 147.675 182.536 1.00 29.48 388 HIS B C 1
ATOM 23604 O O . HIS B 1 379 ? 114.950 147.201 181.845 1.00 34.94 388 HIS B O 1
ATOM 23618 N N . LEU B 1 380 ? 115.702 147.934 183.831 1.00 28.22 389 LEU B N 1
ATOM 23619 C CA . LEU B 1 380 ? 114.450 147.642 184.514 1.00 24.24 389 LEU B CA 1
ATOM 23620 C C . LEU B 1 380 ? 113.323 148.509 183.960 1.00 24.22 389 LEU B C 1
ATOM 23621 O O . LEU B 1 380 ? 112.223 148.018 183.712 1.00 28.22 389 LEU B O 1
ATOM 23637 N N . LEU B 1 381 ? 113.598 149.792 183.755 1.00 23.74 390 LEU B N 1
ATOM 23638 C CA . LEU B 1 381 ? 112.591 150.696 183.215 1.00 24.88 390 LEU B CA 1
ATOM 23639 C C . LEU B 1 381 ? 112.188 150.258 181.810 1.00 23.71 390 LEU B C 1
ATOM 23640 O O . LEU B 1 381 ? 111.037 150.420 181.405 1.00 19.61 390 LEU B O 1
ATOM 23656 N N . ASN B 1 382 ? 113.135 149.686 181.075 1.00 24.66 391 ASN B N 1
ATOM 23657 C CA . ASN B 1 382 ? 112.859 149.229 179.722 1.00 26.04 391 ASN B CA 1
ATOM 23658 C C . ASN B 1 382 ? 111.905 148.038 179.730 1.00 26.04 391 ASN B C 1
ATOM 23659 O O . ASN B 1 382 ? 111.113 147.869 178.807 1.00 28.36 391 ASN B O 1
ATOM 23670 N N . PHE B 1 383 ? 111.979 147.218 180.776 1.00 26.20 392 PHE B N 1
ATOM 23671 C CA . PHE B 1 383 ? 111.066 146.089 180.917 1.00 20.37 392 PHE B CA 1
ATOM 23672 C C . PHE B 1 383 ? 109.652 146.614 181.104 1.00 19.93 392 PHE B C 1
ATOM 23673 O O . PHE B 1 383 ? 108.703 146.095 180.520 1.00 21.85 392 PHE B O 1
ATOM 23690 N N . VAL B 1 384 ? 109.522 147.654 181.920 1.00 16.42 393 VAL B N 1
ATOM 23691 C CA . VAL B 1 384 ? 108.227 148.265 182.171 1.00 17.75 393 VAL B CA 1
ATOM 23692 C C . VAL B 1 384 ? 107.665 148.846 180.877 1.00 25.10 393 VAL B C 1
ATOM 23693 O O . VAL B 1 384 ? 106.453 148.836 180.659 1.00 31.42 393 VAL B O 1
ATOM 23706 N N . ARG B 1 385 ? 108.548 149.345 180.018 1.00 23.32 394 ARG B N 1
ATOM 23707 C CA . ARG B 1 385 ? 108.133 149.868 178.722 1.00 26.08 394 ARG B CA 1
ATOM 23708 C C . ARG B 1 385 ? 107.590 148.741 177.852 1.00 25.05 394 ARG B C 1
ATOM 23709 O O . ARG B 1 385 ? 106.505 148.852 177.286 1.00 23.06 394 ARG B O 1
ATOM 23730 N N . GLU B 1 386 ? 108.353 147.657 177.754 1.00 26.01 395 GLU B N 1
ATOM 23731 C CA . GLU B 1 386 ? 107.965 146.511 176.939 1.00 23.78 395 GLU B CA 1
ATOM 23732 C C . GLU B 1 386 ? 106.591 145.976 177.330 1.00 27.46 395 GLU B C 1
ATOM 23733 O O . GLU B 1 386 ? 105.898 145.380 176.508 1.00 36.45 395 GLU B O 1
ATOM 23745 N N . ARG B 1 387 ? 106.195 146.197 178.580 1.00 24.33 396 ARG B N 1
ATOM 23746 C CA . ARG B 1 387 ? 104.938 145.658 179.086 1.00 22.62 396 ARG B CA 1
ATOM 23747 C C . ARG B 1 387 ? 103.741 146.548 178.762 1.00 28.23 396 ARG B C 1
ATOM 23748 O O . ARG B 1 387 ? 102.601 146.178 179.037 1.00 30.19 396 ARG B O 1
ATOM 23769 N N . THR B 1 388 ? 103.989 147.719 178.182 1.00 30.18 397 THR B N 1
ATOM 23770 C CA . THR B 1 388 ? 102.889 148.564 177.726 1.00 27.29 397 THR B CA 1
ATOM 23771 C C . THR B 1 388 ? 102.303 147.995 176.436 1.00 27.04 397 THR B C 1
ATOM 23772 O O . THR B 1 388 ? 101.290 148.484 175.937 1.00 36.16 397 THR B O 1
ATOM 23783 N N . LEU B 1 389 ? 102.954 146.960 175.907 1.00 24.68 398 LEU B N 1
ATOM 23784 C CA . LEU B 1 389 ? 102.457 146.217 174.752 1.00 22.17 398 LEU B CA 1
ATOM 23785 C C . LEU B 1 389 ? 102.061 144.800 175.160 1.00 24.10 398 LEU B C 1
ATOM 23786 O O . LEU B 1 389 ? 102.034 143.887 174.335 1.00 26.47 398 LEU B O 1
ATOM 23802 N N . ASP B 1 390 ? 101.764 144.621 176.442 1.00 28.39 399 ASP B N 1
ATOM 23803 C CA . ASP B 1 390 ? 101.386 143.314 176.960 1.00 32.41 399 ASP B CA 1
ATOM 23804 C C . ASP B 1 390 ? 100.027 142.911 176.405 1.00 32.63 399 ASP B C 1
ATOM 23805 O O . ASP B 1 390 ? 99.221 143.764 176.035 1.00 34.53 399 ASP B O 1
ATOM 23814 N N . LYS B 1 391 ? 99.781 141.608 176.341 1.00 31.59 400 LYS B N 1
ATOM 23815 C CA . LYS B 1 391 ? 98.535 141.093 175.787 1.00 32.87 400 LYS B CA 1
ATOM 23816 C C . LYS B 1 391 ? 97.381 141.236 176.776 1.00 28.69 400 LYS B C 1
ATOM 23817 O O . LYS B 1 391 ? 96.217 141.294 176.377 1.00 31.07 400 LYS B O 1
ATOM 23836 N N . ARG B 1 392 ? 97.711 141.300 178.063 1.00 28.23 401 ARG B N 1
ATOM 23837 C CA . ARG B 1 392 ? 96.709 141.453 179.113 1.00 36.05 401 ARG B CA 1
ATOM 23838 C C . ARG B 1 392 ? 96.565 142.925 179.488 1.00 32.67 401 ARG B C 1
ATOM 23839 O O . ARG B 1 392 ? 97.549 143.593 179.803 1.00 35.60 401 ARG B O 1
ATOM 23860 N N . TRP B 1 393 ? 95.335 143.424 179.456 1.00 29.06 402 TRP B N 1
ATOM 23861 C CA . TRP B 1 393 ? 95.068 144.824 179.758 1.00 31.36 402 TRP B CA 1
ATOM 23862 C C . TRP B 1 393 ? 95.510 145.204 181.166 1.00 34.41 402 TRP B C 1
ATOM 23863 O O . TRP B 1 393 ? 96.032 146.296 181.386 1.00 39.23 402 TRP B O 1
ATOM 23884 N N . ARG B 1 394 ? 95.299 144.299 182.114 1.00 37.11 403 ARG B N 1
ATOM 23885 C CA . ARG B 1 394 ? 95.628 144.561 183.511 1.00 38.56 403 ARG B CA 1
ATOM 23886 C C . ARG B 1 394 ? 97.125 144.825 183.689 1.00 36.49 403 ARG B C 1
ATOM 23887 O O . ARG B 1 394 ? 97.533 145.537 184.607 1.00 36.71 403 ARG B O 1
ATOM 23908 N N . VAL B 1 395 ? 97.936 144.252 182.805 1.00 31.19 404 VAL B N 1
ATOM 23909 C CA . VAL B 1 395 ? 99.378 144.477 182.827 1.00 29.52 404 VAL B CA 1
ATOM 23910 C C . VAL B 1 395 ? 99.722 145.808 182.168 1.00 33.77 404 VAL B C 1
ATOM 23911 O O . VAL B 1 395 ? 100.509 146.590 182.702 1.00 36.09 404 VAL B O 1
ATOM 23924 N N . ARG B 1 396 ? 99.136 146.048 180.998 1.00 31.56 405 ARG B N 1
ATOM 23925 C CA . ARG B 1 396 ? 99.349 147.291 180.264 1.00 24.38 405 ARG B CA 1
ATOM 23926 C C . ARG B 1 396 ? 98.980 148.502 181.111 1.00 23.76 405 ARG B C 1
ATOM 23927 O O . ARG B 1 396 ? 99.698 149.499 181.126 1.00 25.34 405 ARG B O 1
ATOM 23948 N N . LYS B 1 397 ? 97.859 148.400 181.817 1.00 27.00 406 LYS B N 1
ATOM 23949 C CA . LYS B 1 397 ? 97.388 149.469 182.689 1.00 32.52 406 LYS B CA 1
ATOM 23950 C C . LYS B 1 397 ? 98.449 149.827 183.722 1.00 36.50 406 LYS B C 1
ATOM 23951 O O . LYS B 1 397 ? 98.758 151.000 183.931 1.00 41.22 406 LYS B O 1
ATOM 23970 N N . GLU B 1 398 ? 99.009 148.804 184.358 1.00 37.00 407 GLU B N 1
ATOM 23971 C CA . GLU B 1 398 ? 100.007 148.996 185.402 1.00 38.95 407 GLU B CA 1
ATOM 23972 C C . GLU B 1 398 ? 101.283 149.605 184.832 1.00 40.88 407 GLU B C 1
ATOM 23973 O O . GLU B 1 398 ? 101.875 150.503 185.432 1.00 41.61 407 GLU B O 1
ATOM 23985 N N . ALA B 1 399 ? 101.700 149.107 183.672 1.00 37.34 408 ALA B N 1
ATOM 23986 C CA . ALA B 1 399 ? 102.934 149.557 183.037 1.00 32.77 408 ALA B CA 1
ATOM 23987 C C . ALA B 1 399 ? 102.853 151.025 182.632 1.00 33.52 408 ALA B C 1
ATOM 23988 O O . ALA B 1 399 ? 103.822 151.768 182.775 1.00 35.14 408 ALA B O 1
ATOM 24029 N N . GLY B 1 402 ? 102.665 153.310 185.826 1.00 40.34 411 GLY B N 1
ATOM 24030 C CA . GLY B 1 402 ? 103.966 153.365 186.463 1.00 39.33 411 GLY B CA 1
ATOM 24031 C C . GLY B 1 402 ? 104.845 154.430 185.842 1.00 35.47 411 GLY B C 1
ATOM 24032 O O . GLY B 1 402 ? 105.438 155.243 186.548 1.00 39.83 411 GLY B O 1
ATOM 24036 N N . LEU B 1 403 ? 104.919 154.431 184.516 1.00 28.94 412 LEU B N 1
ATOM 24037 C CA . LEU B 1 403 ? 105.753 155.387 183.800 1.00 28.68 412 LEU B CA 1
ATOM 24038 C C . LEU B 1 403 ? 105.187 156.802 183.889 1.00 31.97 412 LEU B C 1
ATOM 24039 O O . LEU B 1 403 ? 105.939 157.778 183.909 1.00 36.57 412 LEU B O 1
ATOM 24055 N N . ALA B 1 404 ? 103.863 156.911 183.936 1.00 27.92 413 ALA B N 1
ATOM 24056 C CA . ALA B 1 404 ? 103.215 158.211 184.062 1.00 23.76 413 ALA B CA 1
ATOM 24057 C C . ALA B 1 404 ? 103.557 158.832 185.408 1.00 28.96 413 ALA B C 1
ATOM 24058 O O . ALA B 1 404 ? 103.806 160.033 185.505 1.00 34.38 413 ALA B O 1
ATOM 24065 N N . GLN B 1 405 ? 103.573 158.001 186.444 1.00 29.59 414 GLN B N 1
ATOM 24066 C CA . GLN B 1 405 ? 103.904 158.459 187.785 1.00 33.77 414 GLN B CA 1
ATOM 24067 C C . GLN B 1 405 ? 105.385 158.809 187.875 1.00 32.41 414 GLN B C 1
ATOM 24068 O O . GLN B 1 405 ? 105.760 159.793 188.513 1.00 31.11 414 GLN B O 1
ATOM 24082 N N . ILE B 1 406 ? 106.220 158.002 187.228 1.00 32.54 415 ILE B N 1
ATOM 24083 C CA . ILE B 1 406 ? 107.659 158.241 187.206 1.00 30.64 415 ILE B CA 1
ATOM 24084 C C . ILE B 1 406 ? 107.980 159.519 186.439 1.00 36.17 415 ILE B C 1
ATOM 24085 O O . ILE B 1 406 ? 108.903 160.249 186.796 1.00 41.69 415 ILE B O 1
ATOM 24101 N N . TYR B 1 407 ? 107.218 159.784 185.383 1.00 33.93 416 TYR B N 1
ATOM 24102 C CA . TYR B 1 407 ? 107.420 160.989 184.587 1.00 29.83 416 TYR B CA 1
ATOM 24103 C C . TYR B 1 407 ? 107.099 162.241 185.392 1.00 32.09 416 TYR B C 1
ATOM 24104 O O . TYR B 1 407 ? 107.888 163.183 185.429 1.00 37.71 416 TYR B O 1
ATOM 24122 N N . LYS B 1 408 ? 105.933 162.248 186.028 1.00 33.45 417 LYS B N 1
ATOM 24123 C CA . LYS B 1 408 ? 105.485 163.411 186.784 1.00 34.96 417 LYS B CA 1
ATOM 24124 C C . LYS B 1 408 ? 106.478 163.763 187.886 1.00 38.25 417 LYS B C 1
ATOM 24125 O O . LYS B 1 408 ? 106.676 164.935 188.199 1.00 43.70 417 LYS B O 1
ATOM 24144 N N . LYS B 1 409 ? 107.110 162.746 188.463 1.00 38.98 418 LYS B N 1
ATOM 24145 C CA . LYS B 1 409 ? 108.002 162.954 189.598 1.00 39.33 418 LYS B CA 1
ATOM 24146 C C . LYS B 1 409 ? 109.419 163.344 189.186 1.00 40.48 418 LYS B C 1
ATOM 24147 O O . LYS B 1 409 ? 109.991 164.277 189.750 1.00 45.82 418 LYS B O 1
ATOM 24166 N N . TYR B 1 410 ? 109.979 162.636 188.210 1.00 36.85 419 TYR B N 1
ATOM 24167 C CA . TYR B 1 410 ? 111.401 162.765 187.895 1.00 36.91 419 TYR B CA 1
ATOM 24168 C C . TYR B 1 410 ? 111.696 163.540 186.607 1.00 41.70 419 TYR B C 1
ATOM 24169 O O . TYR B 1 410 ? 112.861 163.736 186.259 1.00 49.13 419 TYR B O 1
ATOM 24187 N N . ALA B 1 411 ? 110.653 163.981 185.907 1.00 38.41 420 ALA B N 1
ATOM 24188 C CA . ALA B 1 411 ? 110.829 164.745 184.670 1.00 38.62 420 ALA B CA 1
ATOM 24189 C C . ALA B 1 411 ? 110.087 166.076 184.735 1.00 49.03 420 ALA B C 1
ATOM 24190 O O . ALA B 1 411 ? 110.663 167.130 184.462 1.00 54.50 420 ALA B O 1
ATOM 24197 N N . LEU B 1 412 ? 108.810 166.027 185.095 1.00 52.01 421 LEU B N 1
ATOM 24198 C CA . LEU B 1 412 ? 108.010 167.238 185.217 1.00 50.39 421 LEU B CA 1
ATOM 24199 C C . LEU B 1 412 ? 108.431 168.031 186.449 1.00 54.18 421 LEU B C 1
ATOM 24200 O O . LEU B 1 412 ? 108.788 169.204 186.350 1.00 60.98 421 LEU B O 1
ATOM 24216 N N . GLN B 1 413 ? 108.386 167.381 187.607 1.00 52.32 422 GLN B N 1
ATOM 24217 C CA . GLN B 1 413 ? 108.788 168.007 188.862 1.00 52.15 422 GLN B CA 1
ATOM 24218 C C . GLN B 1 413 ? 110.306 167.969 189.032 1.00 56.08 422 GLN B C 1
ATOM 24219 O O . GLN B 1 413 ? 110.883 168.826 189.701 1.00 51.03 422 GLN B O 1
ATOM 24233 N N . SER B 1 414 ? 110.939 166.970 188.421 1.00 68.48 423 SER B N 1
ATOM 24234 C CA . SER B 1 414 ? 112.395 166.821 188.451 1.00 71.12 423 SER B CA 1
ATOM 24235 C C . SER B 1 414 ? 112.929 166.793 189.881 1.00 66.64 423 SER B C 1
ATOM 24236 O O . SER B 1 414 ? 113.582 167.734 190.330 1.00 67.12 423 SER B O 1
ATOM 24244 N N . ALA B 1 415 ? 112.654 165.702 190.586 1.00 66.60 424 ALA B N 1
ATOM 24245 C CA . ALA B 1 415 ? 113.021 165.581 191.992 1.00 70.48 424 ALA B CA 1
ATOM 24246 C C . ALA B 1 415 ? 114.414 164.983 192.181 1.00 80.47 424 ALA B C 1
ATOM 24247 O O . ALA B 1 415 ? 115.019 165.136 193.242 1.00 81.71 424 ALA B O 1
ATOM 24254 N N . ALA B 1 416 ? 114.917 164.306 191.152 1.00 88.64 425 ALA B N 1
ATOM 24255 C CA . ALA B 1 416 ? 116.211 163.629 191.232 1.00 93.90 425 ALA B CA 1
ATOM 24256 C C . ALA B 1 416 ? 117.303 164.374 190.461 1.00 88.22 425 ALA B C 1
ATOM 24257 O O . ALA B 1 416 ? 118.434 163.893 190.356 1.00 89.67 425 ALA B O 1
ATOM 24264 N N . GLY B 1 417 ? 116.958 165.540 189.921 1.00 79.54 426 GLY B N 1
ATOM 24265 C CA . GLY B 1 417 ? 117.913 166.379 189.217 1.00 71.70 426 GLY B CA 1
ATOM 24266 C C . GLY B 1 417 ? 117.662 166.454 187.724 1.00 69.32 426 GLY B C 1
ATOM 24267 O O . GLY B 1 417 ? 116.623 166.014 187.235 1.00 64.24 426 GLY B O 1
ATOM 24271 N N . LYS B 1 418 ? 118.626 167.018 187.001 1.00 78.42 427 LYS B N 1
ATOM 24272 C CA . LYS B 1 418 ? 118.508 167.202 185.559 1.00 78.04 427 LYS B CA 1
ATOM 24273 C C . LYS B 1 418 ? 119.032 165.989 184.797 1.00 73.76 427 LYS B C 1
ATOM 24274 O O . LYS B 1 418 ? 118.541 165.669 183.716 1.00 75.23 427 LYS B O 1
ATOM 24293 N N . ASP B 1 419 ? 120.033 165.320 185.360 1.00 73.35 428 ASP B N 1
ATOM 24294 C CA . ASP B 1 419 ? 120.599 164.132 184.732 1.00 77.66 428 ASP B CA 1
ATOM 24295 C C . ASP B 1 419 ? 119.645 162.951 184.858 1.00 72.24 428 ASP B C 1
ATOM 24296 O O . ASP B 1 419 ? 119.648 162.047 184.022 1.00 70.82 428 ASP B O 1
ATOM 24305 N N . ALA B 1 420 ? 118.830 162.965 185.908 1.00 70.34 429 ALA B N 1
ATOM 24306 C CA . ALA B 1 420 ? 117.848 161.912 186.131 1.00 64.41 429 ALA B CA 1
ATOM 24307 C C . ALA B 1 420 ? 116.666 162.070 185.182 1.00 60.36 429 ALA B C 1
ATOM 24308 O O . ALA B 1 420 ? 116.006 161.094 184.833 1.00 60.45 429 ALA B O 1
ATOM 24315 N N . ALA B 1 421 ? 116.404 163.305 184.768 1.00 48.16 430 ALA B N 1
ATOM 24316 C CA . ALA B 1 421 ? 115.296 163.590 183.866 1.00 40.54 430 ALA B CA 1
ATOM 24317 C C . ALA B 1 421 ? 115.666 163.270 182.421 1.00 44.64 430 ALA B C 1
ATOM 24318 O O . ALA B 1 421 ? 114.794 162.985 181.599 1.00 48.31 430 ALA B O 1
ATOM 24325 N N . LYS B 1 422 ? 116.959 163.313 182.115 1.00 45.86 431 LYS B N 1
ATOM 24326 C CA . LYS B 1 422 ? 117.429 163.075 180.754 1.00 48.11 431 LYS B CA 1
ATOM 24327 C C . LYS B 1 422 ? 117.386 161.594 180.389 1.00 46.14 431 LYS B C 1
ATOM 24328 O O . LYS B 1 422 ? 117.156 161.245 179.231 1.00 48.19 431 LYS B O 1
ATOM 24347 N N . GLN B 1 423 ? 117.602 160.724 181.371 1.00 45.20 432 GLN B N 1
ATOM 24348 C CA . GLN B 1 423 ? 117.502 159.285 181.140 1.00 48.27 432 GLN B CA 1
ATOM 24349 C C . GLN B 1 423 ? 116.036 158.876 181.001 1.00 41.14 432 GLN B C 1
ATOM 24350 O O . GLN B 1 423 ? 115.726 157.796 180.503 1.00 37.75 432 GLN B O 1
ATOM 24364 N N . ILE B 1 424 ? 115.147 159.763 181.441 1.00 39.86 433 ILE B N 1
ATOM 24365 C CA . ILE B 1 424 ? 113.705 159.532 181.420 1.00 36.38 433 ILE B CA 1
ATOM 24366 C C . ILE B 1 424 ? 113.067 160.143 180.168 1.00 37.42 433 ILE B C 1
ATOM 24367 O O . ILE B 1 424 ? 111.906 159.873 179.860 1.00 38.23 433 ILE B O 1
ATOM 24383 N N . ALA B 1 425 ? 113.848 160.932 179.432 1.00 41.89 434 ALA B N 1
ATOM 24384 C CA . ALA B 1 425 ? 113.353 161.713 178.294 1.00 43.95 434 ALA B CA 1
ATOM 24385 C C . ALA B 1 425 ? 112.465 160.936 177.315 1.00 45.71 434 ALA B C 1
ATOM 24386 O O . ALA B 1 425 ? 111.642 161.531 176.620 1.00 52.30 434 ALA B O 1
ATOM 24393 N N . TRP B 1 426 ? 112.625 159.618 177.267 1.00 40.28 435 TRP B N 1
ATOM 24394 C CA . TRP B 1 426 ? 111.904 158.792 176.298 1.00 34.86 435 TRP B CA 1
ATOM 24395 C C . TRP B 1 426 ? 110.464 158.471 176.709 1.00 29.45 435 TRP B C 1
ATOM 24396 O O . TRP B 1 426 ? 109.662 158.065 175.870 1.00 30.71 435 TRP B O 1
ATOM 24417 N N . ILE B 1 427 ? 110.135 158.647 177.986 1.00 24.45 436 ILE B N 1
ATOM 24418 C CA . ILE B 1 427 ? 108.821 158.240 178.490 1.00 22.30 436 ILE B CA 1
ATOM 24419 C C . ILE B 1 427 ? 107.680 158.995 177.813 1.00 23.68 436 ILE B C 1
ATOM 24420 O O . ILE B 1 427 ? 106.703 158.385 177.387 1.00 27.91 436 ILE B O 1
ATOM 24436 N N . LYS B 1 428 ? 107.792 160.317 177.731 1.00 27.07 437 LYS B N 1
ATOM 24437 C CA . LYS B 1 428 ? 106.730 161.126 177.139 1.00 33.57 437 LYS B CA 1
ATOM 24438 C C . LYS B 1 428 ? 106.480 160.751 175.680 1.00 36.35 437 LYS B C 1
ATOM 24439 O O . LYS B 1 428 ? 105.364 160.891 175.183 1.00 41.90 437 LYS B O 1
ATOM 24458 N N . ASP B 1 429 ? 107.515 160.272 174.998 1.00 36.80 438 ASP B N 1
ATOM 24459 C CA . ASP B 1 429 ? 107.376 159.851 173.609 1.00 38.42 438 ASP B CA 1
ATOM 24460 C C . ASP B 1 429 ? 106.690 158.494 173.507 1.00 39.57 438 ASP B C 1
ATOM 24461 O O . ASP B 1 429 ? 105.803 158.300 172.677 1.00 44.05 438 ASP B O 1
ATOM 24470 N N . LYS B 1 430 ? 107.098 157.559 174.357 1.00 38.61 439 LYS B N 1
ATOM 24471 C CA . LYS B 1 430 ? 106.587 156.195 174.293 1.00 35.13 439 LYS B CA 1
ATOM 24472 C C . LYS B 1 430 ? 105.150 156.086 174.795 1.00 31.03 439 LYS B C 1
ATOM 24473 O O . LYS B 1 430 ? 104.392 155.235 174.332 1.00 33.68 439 LYS B O 1
ATOM 24492 N N . LEU B 1 431 ? 104.773 156.942 175.738 1.00 26.32 440 LEU B N 1
ATOM 24493 C CA . LEU B 1 431 ? 103.424 156.907 176.289 1.00 25.66 440 LEU B CA 1
ATOM 24494 C C . LEU B 1 431 ? 102.392 157.397 175.280 1.00 33.45 440 LEU B C 1
ATOM 24495 O O . LEU B 1 431 ? 101.254 156.931 175.276 1.00 37.07 440 LEU B O 1
ATOM 24511 N N . LEU B 1 432 ? 102.786 158.335 174.425 1.00 34.82 441 LEU B N 1
ATOM 24512 C CA . LEU B 1 432 ? 101.856 158.905 173.456 1.00 35.80 441 LEU B CA 1
ATOM 24513 C C . LEU B 1 432 ? 101.737 158.037 172.207 1.00 33.74 441 LEU B C 1
ATOM 24514 O O . LEU B 1 432 ? 100.693 158.026 171.554 1.00 33.40 441 LEU B O 1
ATOM 24530 N N . HIS B 1 433 ? 102.799 157.306 171.880 1.00 32.13 442 HIS B N 1
ATOM 24531 C CA . HIS B 1 433 ? 102.759 156.361 170.767 1.00 28.18 442 HIS B CA 1
ATOM 24532 C C . HIS B 1 433 ? 101.669 155.316 170.994 1.00 32.55 442 HIS B C 1
ATOM 24533 O O . HIS B 1 433 ? 101.208 154.674 170.051 1.00 34.89 442 HIS B O 1
ATOM 24547 N N . ILE B 1 434 ? 101.270 155.149 172.252 1.00 35.45 443 ILE B N 1
ATOM 24548 C CA . ILE B 1 434 ? 100.217 154.209 172.620 1.00 35.71 443 ILE B CA 1
ATOM 24549 C C . ILE B 1 434 ? 98.883 154.579 171.978 1.00 36.71 443 ILE B C 1
ATOM 24550 O O . ILE B 1 434 ? 98.013 153.730 171.813 1.00 37.24 443 ILE B O 1
ATOM 24566 N N . TYR B 1 435 ? 98.716 155.845 171.608 1.00 38.91 444 TYR B N 1
ATOM 24567 C CA . TYR B 1 435 ? 97.451 156.286 171.034 1.00 35.30 444 TYR B CA 1
ATOM 24568 C C . TYR B 1 435 ? 97.224 155.689 169.649 1.00 36.76 444 TYR B C 1
ATOM 24569 O O . TYR B 1 435 ? 96.129 155.790 169.096 1.00 45.01 444 TYR B O 1
ATOM 24587 N N . TYR B 1 436 ? 98.258 155.067 169.092 1.00 28.59 445 TYR B N 1
ATOM 24588 C CA . TYR B 1 436 ? 98.136 154.386 167.810 1.00 30.76 445 TYR B CA 1
ATOM 24589 C C . TYR B 1 436 ? 97.638 152.949 167.980 1.00 32.49 445 TYR B C 1
ATOM 24590 O O . TYR B 1 436 ? 97.646 152.168 167.029 1.00 34.73 445 TYR B O 1
ATOM 24608 N N . GLN B 1 437 ? 97.201 152.605 169.189 1.00 34.13 446 GLN B N 1
ATOM 24609 C CA . GLN B 1 437 ? 96.719 151.256 169.469 1.00 40.29 446 GLN B CA 1
ATOM 24610 C C . GLN B 1 437 ? 95.242 151.129 169.098 1.00 47.59 446 GLN B C 1
ATOM 24611 O O . GLN B 1 437 ? 94.512 152.122 169.076 1.00 45.65 446 GLN B O 1
ATOM 24625 N N . ASN B 1 438 ? 94.812 149.907 168.798 1.00 52.84 447 ASN B N 1
ATOM 24626 C CA . ASN B 1 438 ? 93.416 149.647 168.468 1.00 54.66 447 ASN B CA 1
ATOM 24627 C C . ASN B 1 438 ? 92.533 149.702 169.707 1.00 50.07 447 ASN B C 1
ATOM 24628 O O . ASN B 1 438 ? 91.414 150.210 169.658 1.00 56.57 447 ASN B O 1
ATOM 24639 N N . SER B 1 439 ? 93.045 149.174 170.815 1.00 42.03 448 SER B N 1
ATOM 24640 C CA . SER B 1 439 ? 92.282 149.098 172.056 1.00 40.36 448 SER B CA 1
ATOM 24641 C C . SER B 1 439 ? 91.791 150.471 172.499 1.00 37.96 448 SER B C 1
ATOM 24642 O O . SER B 1 439 ? 92.566 151.422 172.582 1.00 38.40 448 SER B O 1
ATOM 24650 N N . ILE B 1 440 ? 90.495 150.568 172.778 1.00 39.99 449 ILE B N 1
ATOM 24651 C CA . ILE B 1 440 ? 89.910 151.819 173.243 1.00 42.61 449 ILE B CA 1
ATOM 24652 C C . ILE B 1 440 ? 90.344 152.103 174.678 1.00 43.99 449 ILE B C 1
ATOM 24653 O O . ILE B 1 440 ? 90.487 153.257 175.077 1.00 45.40 449 ILE B O 1
ATOM 24669 N N . ASP B 1 441 ? 90.552 151.041 175.450 1.00 44.31 450 ASP B N 1
ATOM 24670 C CA . ASP B 1 441 ? 90.993 151.179 176.831 1.00 46.61 450 ASP B CA 1
ATOM 24671 C C . ASP B 1 441 ? 92.371 151.828 176.891 1.00 44.07 450 ASP B C 1
ATOM 24672 O O . ASP B 1 441 ? 92.627 152.684 177.739 1.00 41.21 450 ASP B O 1
ATOM 24681 N N . ASP B 1 442 ? 93.251 151.413 175.985 1.00 42.35 451 ASP B N 1
ATOM 24682 C CA . ASP B 1 442 ? 94.591 151.979 175.896 1.00 40.81 451 ASP B CA 1
ATOM 24683 C C . ASP B 1 442 ? 94.529 153.465 175.579 1.00 38.80 451 ASP B C 1
ATOM 24684 O O . ASP B 1 442 ? 95.096 154.285 176.296 1.00 42.81 451 ASP B O 1
ATOM 24693 N N . ARG B 1 443 ? 93.830 153.802 174.500 1.00 36.12 452 ARG B N 1
ATOM 24694 C CA . ARG B 1 443 ? 93.782 155.175 174.018 1.00 36.72 452 ARG B CA 1
ATOM 24695 C C . ARG B 1 443 ? 93.157 156.119 175.043 1.00 38.81 452 ARG B C 1
ATOM 24696 O O . ARG B 1 443 ? 93.598 157.256 175.189 1.00 40.18 452 ARG B O 1
ATOM 24717 N N . LEU B 1 444 ? 92.148 155.646 175.766 1.00 41.46 453 LEU B N 1
ATOM 24718 C CA . LEU B 1 444 ? 91.487 156.482 176.761 1.00 46.72 453 LEU B CA 1
ATOM 24719 C C . LEU B 1 444 ? 92.350 156.649 178.006 1.00 44.53 453 LEU B C 1
ATOM 24720 O O . LEU B 1 444 ? 92.194 157.617 178.749 1.00 45.23 453 LEU B O 1
ATOM 24736 N N . LEU B 1 445 ? 93.259 155.707 178.233 1.00 44.00 454 LEU B N 1
ATOM 24737 C CA . LEU B 1 445 ? 94.172 155.800 179.365 1.00 39.95 454 LEU B CA 1
ATOM 24738 C C . LEU B 1 445 ? 95.253 156.835 179.081 1.00 37.98 454 LEU B C 1
ATOM 24739 O O . LEU B 1 445 ? 95.702 157.543 179.982 1.00 37.61 454 LEU B O 1
ATOM 24755 N N . VAL B 1 446 ? 95.665 156.916 177.821 1.00 34.36 455 VAL B N 1
ATOM 24756 C CA . VAL B 1 446 ? 96.626 157.922 177.396 1.00 30.22 455 VAL B CA 1
ATOM 24757 C C . VAL B 1 446 ? 96.056 159.317 177.625 1.00 36.86 455 VAL B C 1
ATOM 24758 O O . VAL B 1 446 ? 96.772 160.232 178.028 1.00 40.26 455 VAL B O 1
ATOM 24771 N N . GLU B 1 447 ? 94.761 159.470 177.368 1.00 38.45 456 GLU B N 1
ATOM 24772 C CA . GLU B 1 447 ? 94.087 160.749 177.561 1.00 38.05 456 GLU B CA 1
ATOM 24773 C C . GLU B 1 447 ? 94.008 161.120 179.039 1.00 42.57 456 GLU B C 1
ATOM 24774 O O . GLU B 1 447 ? 94.160 162.287 179.400 1.00 45.43 456 GLU B O 1
ATOM 24786 N N . ARG B 1 448 ? 93.769 160.126 179.888 1.00 45.68 457 ARG B N 1
ATOM 24787 C CA . ARG B 1 448 ? 93.713 160.351 181.329 1.00 52.70 457 ARG B CA 1
ATOM 24788 C C . ARG B 1 448 ? 95.103 160.653 181.879 1.00 52.64 457 ARG B C 1
ATOM 24789 O O . ARG B 1 448 ? 95.246 161.403 182.843 1.00 58.59 457 ARG B O 1
ATOM 24810 N N . ILE B 1 449 ? 96.124 160.066 181.261 1.00 45.71 458 ILE B N 1
ATOM 24811 C CA . ILE B 1 449 ? 97.502 160.275 181.693 1.00 39.44 458 ILE B CA 1
ATOM 24812 C C . ILE B 1 449 ? 97.990 161.662 181.289 1.00 38.81 458 ILE B C 1
ATOM 24813 O O . ILE B 1 449 ? 98.624 162.360 182.078 1.00 41.44 458 ILE B O 1
ATOM 24829 N N . PHE B 1 450 ? 97.699 162.050 180.053 1.00 37.14 459 PHE B N 1
ATOM 24830 C CA . PHE B 1 450 ? 98.089 163.360 179.552 1.00 37.86 459 PHE B CA 1
ATOM 24831 C C . PHE B 1 450 ? 97.530 164.478 180.424 1.00 42.48 459 PHE B C 1
ATOM 24832 O O . PHE B 1 450 ? 98.200 165.481 180.667 1.00 44.43 459 PHE B O 1
ATOM 24849 N N . ALA B 1 451 ? 96.304 164.293 180.899 1.00 43.03 460 ALA B N 1
ATOM 24850 C CA . ALA B 1 451 ? 95.590 165.348 181.607 1.00 41.87 460 ALA B CA 1
ATOM 24851 C C . ALA B 1 451 ? 95.873 165.362 183.108 1.00 42.61 460 ALA B C 1
ATOM 24852 O O . ALA B 1 451 ? 95.474 166.300 183.799 1.00 45.39 460 ALA B O 1
ATOM 24859 N N . GLN B 1 452 ? 96.560 164.337 183.608 1.00 43.29 461 GLN B N 1
ATOM 24860 C CA . GLN B 1 452 ? 96.807 164.211 185.045 1.00 45.79 461 GLN B CA 1
ATOM 24861 C C . GLN B 1 452 ? 98.287 164.083 185.414 1.00 46.64 461 GLN B C 1
ATOM 24862 O O . GLN B 1 452 ? 98.660 164.338 186.561 1.00 51.42 461 GLN B O 1
ATOM 24876 N N . TYR B 1 453 ? 99.124 163.699 184.453 1.00 40.96 462 TYR B N 1
ATOM 24877 C CA . TYR B 1 453 ? 100.526 163.405 184.743 1.00 36.75 462 TYR B CA 1
ATOM 24878 C C . TYR B 1 453 ? 101.508 164.169 183.853 1.00 38.11 462 TYR B C 1
ATOM 24879 O O . TYR B 1 453 ? 102.547 164.624 184.330 1.00 41.85 462 TYR B O 1
ATOM 24914 N N . VAL B 1 455 ? 100.578 166.902 181.579 1.00 37.68 464 VAL B N 1
ATOM 24915 C CA . VAL B 1 455 ? 100.188 168.307 181.642 1.00 32.81 464 VAL B CA 1
ATOM 24916 C C . VAL B 1 455 ? 98.999 168.453 182.592 1.00 38.26 464 VAL B C 1
ATOM 24917 O O . VAL B 1 455 ? 97.864 168.628 182.147 1.00 38.33 464 VAL B O 1
ATOM 24930 N N . PRO B 1 456 ? 99.261 168.366 183.910 1.00 40.71 465 PRO B N 1
ATOM 24931 C CA . PRO B 1 456 ? 98.225 168.398 184.951 1.00 39.56 465 PRO B CA 1
ATOM 24932 C C . PRO B 1 456 ? 97.224 169.533 184.775 1.00 44.42 465 PRO B C 1
ATOM 24933 O O . PRO B 1 456 ? 97.615 170.689 184.623 1.00 47.44 465 PRO B O 1
ATOM 24944 N N . HIS B 1 457 ? 95.941 169.194 184.799 1.00 48.68 466 HIS B N 1
ATOM 24945 C CA . HIS B 1 457 ? 94.886 170.178 184.598 1.00 52.29 466 HIS B CA 1
ATOM 24946 C C . HIS B 1 457 ? 94.669 171.030 185.847 1.00 53.93 466 HIS B C 1
ATOM 24947 O O . HIS B 1 457 ? 94.041 172.088 185.784 1.00 53.28 466 HIS B O 1
ATOM 24961 N N . ASN B 1 458 ? 95.191 170.568 186.979 1.00 59.31 467 ASN B N 1
ATOM 24962 C CA . ASN B 1 458 ? 95.053 171.296 188.236 1.00 63.65 467 ASN B CA 1
ATOM 24963 C C . ASN B 1 458 ? 95.902 172.567 188.263 1.00 64.46 467 ASN B C 1
ATOM 24964 O O . ASN B 1 458 ? 95.648 173.472 189.058 1.00 68.52 467 ASN B O 1
ATOM 24975 N N . LEU B 1 459 ? 96.906 172.628 187.392 1.00 57.85 468 LEU B N 1
ATOM 24976 C CA . LEU B 1 459 ? 97.792 173.787 187.316 1.00 49.89 468 LEU B CA 1
ATOM 24977 C C . LEU B 1 459 ? 97.041 175.024 186.842 1.00 41.46 468 LEU B C 1
ATOM 24978 O O . LEU B 1 459 ? 96.162 174.937 185.986 1.00 36.85 468 LEU B O 1
ATOM 24994 N N . GLU B 1 460 ? 97.397 176.175 187.405 1.00 45.75 469 GLU B N 1
ATOM 24995 C CA . GLU B 1 460 ? 96.812 177.444 186.992 1.00 53.53 469 GLU B CA 1
ATOM 24996 C C . GLU B 1 460 ? 97.123 177.683 185.516 1.00 54.97 469 GLU B C 1
ATOM 24997 O O . GLU B 1 460 ? 98.135 177.202 185.007 1.00 55.76 469 GLU B O 1
ATOM 25009 N N . THR B 1 461 ? 96.244 178.419 184.839 1.00 51.51 470 THR B N 1
ATOM 25010 C CA . THR B 1 461 ? 96.308 178.587 183.387 1.00 47.57 470 THR B CA 1
ATOM 25011 C C . THR B 1 461 ? 97.703 178.934 182.870 1.00 45.59 470 THR B C 1
ATOM 25012 O O . THR B 1 461 ? 98.221 178.268 181.975 1.00 44.63 470 THR B O 1
ATOM 25023 N N . THR B 1 462 ? 98.306 179.975 183.433 1.00 47.01 471 THR B N 1
ATOM 25024 C CA . THR B 1 462 ? 99.612 180.437 182.976 1.00 49.16 471 THR B CA 1
ATOM 25025 C C . THR B 1 462 ? 100.676 179.359 183.162 1.00 48.19 471 THR B C 1
ATOM 25026 O O . THR B 1 462 ? 101.522 179.151 182.293 1.00 38.83 471 THR B O 1
ATOM 25037 N N . GLU B 1 463 ? 100.624 178.674 184.299 1.00 62.66 472 GLU B N 1
ATOM 25038 C CA . GLU B 1 463 ? 101.590 177.628 184.611 1.00 69.80 472 GLU B CA 1
ATOM 25039 C C . GLU B 1 463 ? 101.350 176.390 183.751 1.00 63.38 472 GLU B C 1
ATOM 25040 O O . GLU B 1 463 ? 102.282 175.655 183.425 1.00 61.15 472 GLU B O 1
ATOM 25052 N N . ARG B 1 464 ? 100.092 176.173 183.381 1.00 56.75 473 ARG B N 1
ATOM 25053 C CA . ARG B 1 464 ? 99.698 174.970 182.656 1.00 51.70 473 ARG B CA 1
ATOM 25054 C C . ARG B 1 464 ? 100.116 175.013 181.188 1.00 48.93 473 ARG B C 1
ATOM 25055 O O . ARG B 1 464 ? 100.353 173.971 180.576 1.00 50.26 473 ARG B O 1
ATOM 25093 N N . LYS B 1 466 ? 102.808 176.819 180.108 1.00 53.38 475 LYS B N 1
ATOM 25094 C CA . LYS B 1 466 ? 104.262 176.740 180.099 1.00 59.80 475 LYS B CA 1
ATOM 25095 C C . LYS B 1 466 ? 104.672 175.275 180.050 1.00 57.51 475 LYS B C 1
ATOM 25096 O O . LYS B 1 466 ? 105.649 174.912 179.396 1.00 59.60 475 LYS B O 1
ATOM 25115 N N . CYS B 1 467 ? 103.904 174.436 180.737 1.00 52.37 476 CYS B N 1
ATOM 25116 C CA . CYS B 1 467 ? 104.154 173.001 180.755 1.00 46.64 476 CYS B CA 1
ATOM 25117 C C . CYS B 1 467 ? 103.912 172.385 179.379 1.00 44.35 476 CYS B C 1
ATOM 25118 O O . CYS B 1 467 ? 104.676 171.530 178.928 1.00 46.08 476 CYS B O 1
ATOM 25126 N N . LEU B 1 468 ? 102.851 172.832 178.713 1.00 38.39 477 LEU B N 1
ATOM 25127 C CA . LEU B 1 468 ? 102.475 172.293 177.409 1.00 32.34 477 LEU B CA 1
ATOM 25128 C C . LEU B 1 468 ? 103.336 172.869 176.288 1.00 35.12 477 LEU B C 1
ATOM 25129 O O . LEU B 1 468 ? 103.631 172.185 175.308 1.00 36.87 477 LEU B O 1
ATOM 25145 N N . TYR B 1 469 ? 103.731 174.130 176.433 1.00 39.04 478 TYR B N 1
ATOM 25146 C CA . TYR B 1 469 ? 104.499 174.817 175.401 1.00 41.08 478 TYR B CA 1
ATOM 25147 C C . TYR B 1 469 ? 105.837 174.127 175.151 1.00 38.38 478 TYR B C 1
ATOM 25148 O O . TYR B 1 469 ? 106.258 173.974 174.004 1.00 39.22 478 TYR B O 1
ATOM 25166 N N . TYR B 1 470 ? 106.493 173.702 176.227 1.00 38.23 479 TYR B N 1
ATOM 25167 C CA . TYR B 1 470 ? 107.808 173.077 176.123 1.00 40.66 479 TYR B CA 1
ATOM 25168 C C . TYR B 1 470 ? 107.691 171.574 175.909 1.00 45.24 479 TYR B C 1
ATOM 25169 O O . TYR B 1 470 ? 108.593 170.949 175.354 1.00 50.21 479 TYR B O 1
ATOM 25187 N N . LEU B 1 471 ? 106.579 170.997 176.350 1.00 42.56 480 LEU B N 1
ATOM 25188 C CA . LEU B 1 471 ? 106.307 169.591 176.083 1.00 37.87 480 LEU B CA 1
ATOM 25189 C C . LEU B 1 471 ? 106.180 169.378 174.579 1.00 35.35 480 LEU B C 1
ATOM 25190 O O . LEU B 1 471 ? 106.836 168.508 174.005 1.00 35.53 480 LEU B O 1
ATOM 25206 N N . TYR B 1 472 ? 105.345 170.197 173.947 1.00 33.48 481 TYR B N 1
ATOM 25207 C CA . TYR B 1 472 ? 105.083 170.101 172.515 1.00 32.82 481 TYR B CA 1
ATOM 25208 C C . TYR B 1 472 ? 106.347 170.350 171.692 1.00 37.92 481 TYR B C 1
ATOM 25209 O O . TYR B 1 472 ? 106.465 169.882 170.559 1.00 43.95 481 TYR B O 1
ATOM 25227 N N . ALA B 1 473 ? 107.293 171.082 172.271 1.00 38.79 482 ALA B N 1
ATOM 25228 C CA . ALA B 1 473 ? 108.513 171.458 171.563 1.00 38.17 482 ALA B CA 1
ATOM 25229 C C . ALA B 1 473 ? 109.587 170.374 171.641 1.00 34.10 482 ALA B C 1
ATOM 25230 O O . ALA B 1 473 ? 110.514 170.358 170.831 1.00 33.89 482 ALA B O 1
ATOM 25237 N N . THR B 1 474 ? 109.456 169.472 172.611 1.00 33.36 483 THR B N 1
ATOM 25238 C CA . THR B 1 474 ? 110.474 168.455 172.865 1.00 33.60 483 THR B CA 1
ATOM 25239 C C . THR B 1 474 ? 109.986 167.037 172.570 1.00 32.26 483 THR B C 1
ATOM 25240 O O . THR B 1 474 ? 110.740 166.076 172.714 1.00 33.76 483 THR B O 1
ATOM 25251 N N . LEU B 1 475 ? 108.730 166.904 172.157 1.00 31.33 484 LEU B N 1
ATOM 25252 C CA . LEU B 1 475 ? 108.174 165.588 171.855 1.00 31.20 484 LEU B CA 1
ATOM 25253 C C . LEU B 1 475 ? 108.692 165.048 170.526 1.00 36.26 484 LEU B C 1
ATOM 25254 O O . LEU B 1 475 ? 109.048 165.807 169.623 1.00 30.64 484 LEU B O 1
ATOM 25270 N N . ASP B 1 476 ? 108.733 163.723 170.427 1.00 44.01 485 ASP B N 1
ATOM 25271 C CA . ASP B 1 476 ? 109.056 163.040 169.182 1.00 47.90 485 ASP B CA 1
ATOM 25272 C C . ASP B 1 476 ? 108.059 163.443 168.102 1.00 42.86 485 ASP B C 1
ATOM 25273 O O . ASP B 1 476 ? 106.976 163.942 168.404 1.00 43.68 485 ASP B O 1
ATOM 25282 N N . LEU B 1 477 ? 108.420 163.235 166.842 1.00 39.97 486 LEU B N 1
ATOM 25283 C CA . LEU B 1 477 ? 107.551 163.628 165.741 1.00 39.65 486 LEU B CA 1
ATOM 25284 C C . LEU B 1 477 ? 106.255 162.818 165.732 1.00 35.87 486 LEU B C 1
ATOM 25285 O O . LEU B 1 477 ? 105.176 163.368 165.515 1.00 34.77 486 LEU B O 1
ATOM 25301 N N . ASN B 1 478 ? 106.361 161.514 165.966 1.00 37.91 487 ASN B N 1
ATOM 25302 C CA . ASN B 1 478 ? 105.181 160.655 166.027 1.00 38.48 487 ASN B CA 1
ATOM 25303 C C . ASN B 1 478 ? 104.346 160.928 167.272 1.00 34.68 487 ASN B C 1
ATOM 25304 O O . ASN B 1 478 ? 103.146 160.659 167.292 1.00 32.28 487 ASN B O 1
ATOM 25315 N N . ALA B 1 479 ? 104.983 161.458 168.310 1.00 34.50 488 ALA B N 1
ATOM 25316 C CA . ALA B 1 479 ? 104.275 161.812 169.534 1.00 32.15 488 ALA B CA 1
ATOM 25317 C C . ALA B 1 479 ? 103.413 163.048 169.307 1.00 36.19 488 ALA B C 1
ATOM 25318 O O . ALA B 1 479 ? 102.348 163.190 169.906 1.00 40.52 488 ALA B O 1
ATOM 25325 N N . VAL B 1 480 ? 103.879 163.941 168.438 1.00 37.25 489 VAL B N 1
ATOM 25326 C CA . VAL B 1 480 ? 103.123 165.137 168.088 1.00 32.52 489 VAL B CA 1
ATOM 25327 C C . VAL B 1 480 ? 101.858 164.750 167.328 1.00 29.15 489 VAL B C 1
ATOM 25328 O O . VAL B 1 480 ? 100.763 165.189 167.677 1.00 30.30 489 VAL B O 1
ATOM 25341 N N . LYS B 1 481 ? 102.013 163.927 166.295 1.00 26.67 490 LYS B N 1
ATOM 25342 C CA . LYS B 1 481 ? 100.878 163.490 165.487 1.00 28.61 490 LYS B CA 1
ATOM 25343 C C . LYS B 1 481 ? 99.857 162.726 166.330 1.00 29.86 490 LYS B C 1
ATOM 25344 O O . LYS B 1 481 ? 98.653 162.803 166.081 1.00 33.23 490 LYS B O 1
ATOM 25363 N N . ALA B 1 482 ? 100.344 161.996 167.329 1.00 22.81 491 ALA B N 1
ATOM 25364 C CA . ALA B 1 482 ? 99.473 161.254 168.233 1.00 21.69 491 ALA B CA 1
ATOM 25365 C C . ALA B 1 482 ? 98.695 162.210 169.124 1.00 22.30 491 ALA B C 1
ATOM 25366 O O . ALA B 1 482 ? 97.491 162.054 169.322 1.00 22.26 491 ALA B O 1
ATOM 25373 N N . LEU B 1 483 ? 99.394 163.199 169.665 1.00 27.00 492 LEU B N 1
ATOM 25374 C CA . LEU B 1 483 ? 98.766 164.179 170.537 1.00 31.34 492 LEU B CA 1
ATOM 25375 C C . LEU B 1 483 ? 97.793 165.043 169.741 1.00 39.63 492 LEU B C 1
ATOM 25376 O O . LEU B 1 483 ? 96.801 165.530 170.280 1.00 49.90 492 LEU B O 1
ATOM 25392 N N . ASN B 1 484 ? 98.077 165.222 168.455 1.00 32.37 493 ASN B N 1
ATOM 25393 C CA . ASN B 1 484 ? 97.174 165.952 167.577 1.00 30.77 493 ASN B CA 1
ATOM 25394 C C . ASN B 1 484 ? 95.905 165.146 167.327 1.00 33.67 493 ASN B C 1
ATOM 25395 O O . ASN B 1 484 ? 94.794 165.665 167.452 1.00 36.42 493 ASN B O 1
ATOM 25406 N N . GLU B 1 485 ? 96.080 163.874 166.981 1.00 36.86 494 GLU B N 1
ATOM 25407 C CA . GLU B 1 485 ? 94.955 162.978 166.729 1.00 40.30 494 GLU B CA 1
ATOM 25408 C C . GLU B 1 485 ? 94.027 162.905 167.937 1.00 43.48 494 GLU B C 1
ATOM 25409 O O . GLU B 1 485 ? 92.807 162.841 167.792 1.00 46.34 494 GLU B O 1
ATOM 25438 N N . TRP B 1 487 ? 93.474 165.250 170.190 1.00 51.45 496 TRP B N 1
ATOM 25439 C CA . TRP B 1 487 ? 92.700 166.480 170.282 1.00 55.29 496 TRP B CA 1
ATOM 25440 C C . TRP B 1 487 ? 91.587 166.489 169.240 1.00 52.06 496 TRP B C 1
ATOM 25441 O O . TRP B 1 487 ? 90.510 167.037 169.475 1.00 53.39 496 TRP B O 1
ATOM 25462 N N . LYS B 1 488 ? 91.851 165.876 168.091 1.00 47.86 497 LYS B N 1
ATOM 25463 C CA . LYS B 1 488 ? 90.852 165.771 167.035 1.00 49.66 497 LYS B CA 1
ATOM 25464 C C . LYS B 1 488 ? 89.676 164.911 167.490 1.00 47.50 497 LYS B C 1
ATOM 25465 O O . LYS B 1 488 ? 88.520 165.316 167.369 1.00 49.54 497 LYS B O 1
ATOM 25484 N N . CYS B 1 489 ? 89.979 163.729 168.016 1.00 42.88 498 CYS B N 1
ATOM 25485 C CA . CYS B 1 489 ? 88.949 162.784 168.434 1.00 41.37 498 CYS B CA 1
ATOM 25486 C C . CYS B 1 489 ? 88.119 163.325 169.592 1.00 42.25 498 CYS B C 1
ATOM 25487 O O . CYS B 1 489 ? 86.910 163.100 169.657 1.00 46.72 498 CYS B O 1
ATOM 25495 N N . GLN B 1 490 ? 88.769 164.033 170.508 1.00 40.26 499 GLN B N 1
ATOM 25496 C CA . GLN B 1 490 ? 88.077 164.611 171.651 1.00 42.07 499 GLN B CA 1
ATOM 25497 C C . GLN B 1 490 ? 87.098 165.685 171.198 1.00 45.14 499 GLN B C 1
ATOM 25498 O O . GLN B 1 490 ? 85.946 165.710 171.629 1.00 44.70 499 GLN B O 1
ATOM 25512 N N . ASN B 1 491 ? 87.562 166.570 170.322 1.00 48.51 500 ASN B N 1
ATOM 25513 C CA . ASN B 1 491 ? 86.724 167.640 169.799 1.00 49.35 500 ASN B CA 1
ATOM 25514 C C . ASN B 1 491 ? 85.640 167.098 168.875 1.00 53.22 500 ASN B C 1
ATOM 25515 O O . ASN B 1 491 ? 84.559 167.676 168.764 1.00 56.89 500 ASN B O 1
ATOM 25526 N N . LEU B 1 492 ? 85.936 165.987 168.210 1.00 53.29 501 LEU B N 1
ATOM 25527 C CA . LEU B 1 492 ? 84.966 165.347 167.332 1.00 52.47 501 LEU B CA 1
ATOM 25528 C C . LEU B 1 492 ? 83.782 164.843 168.148 1.00 54.12 501 LEU B C 1
ATOM 25529 O O . LEU B 1 492 ? 82.628 165.104 167.810 1.00 59.85 501 LEU B O 1
ATOM 25545 N N . LEU B 1 493 ? 84.078 164.121 169.224 1.00 49.95 502 LEU B N 1
ATOM 25546 C CA . LEU B 1 493 ? 83.044 163.630 170.126 1.00 48.51 502 LEU B CA 1
ATOM 25547 C C . LEU B 1 493 ? 82.361 164.795 170.828 1.00 53.23 502 LEU B C 1
ATOM 25548 O O . LEU B 1 493 ? 81.169 164.739 171.123 1.00 54.84 502 LEU B O 1
ATOM 25564 N N . ARG B 1 494 ? 83.127 165.847 171.093 1.00 58.10 503 ARG B N 1
ATOM 25565 C CA . ARG B 1 494 ? 82.603 167.035 171.754 1.00 62.23 503 ARG B CA 1
ATOM 25566 C C . ARG B 1 494 ? 81.441 167.616 170.955 1.00 61.36 503 ARG B C 1
ATOM 25567 O O . ARG B 1 494 ? 80.409 167.973 171.518 1.00 61.25 503 ARG B O 1
ATOM 25588 N N . HIS B 1 495 ? 81.609 167.687 169.638 1.00 62.50 504 HIS B N 1
ATOM 25589 C CA . HIS B 1 495 ? 80.561 168.191 168.755 1.00 62.66 504 HIS B CA 1
ATOM 25590 C C . HIS B 1 495 ? 79.391 167.217 168.662 1.00 58.49 504 HIS B C 1
ATOM 25591 O O . HIS B 1 495 ? 78.231 167.628 168.633 1.00 56.70 504 HIS B O 1
ATOM 25605 N N . GLN B 1 496 ? 79.701 165.926 168.611 1.00 56.10 505 GLN B N 1
ATOM 25606 C CA . GLN B 1 496 ? 78.678 164.895 168.478 1.00 53.93 505 GLN B CA 1
ATOM 25607 C C . GLN B 1 496 ? 77.724 164.887 169.669 1.00 52.80 505 GLN B C 1
ATOM 25608 O O . GLN B 1 496 ? 76.582 164.447 169.550 1.00 54.32 505 GLN B O 1
ATOM 25622 N N . VAL B 1 497 ? 78.191 165.376 170.813 1.00 55.50 506 VAL B N 1
ATOM 25623 C CA . VAL B 1 497 ? 77.368 165.423 172.018 1.00 62.72 506 VAL B CA 1
ATOM 25624 C C . VAL B 1 497 ? 76.453 166.643 172.000 1.00 67.02 506 VAL B C 1
ATOM 25625 O O . VAL B 1 497 ? 75.334 166.591 172.506 1.00 73.33 506 VAL B O 1
ATOM 25638 N N . LYS B 1 498 ? 76.930 167.741 171.423 1.00 66.94 507 LYS B N 1
ATOM 25639 C CA . LYS B 1 498 ? 76.131 168.958 171.348 1.00 67.14 507 LYS B CA 1
ATOM 25640 C C . LYS B 1 498 ? 74.991 168.779 170.348 1.00 67.18 507 LYS B C 1
ATOM 25641 O O . LYS B 1 498 ? 73.880 169.261 170.572 1.00 67.84 507 LYS B O 1
ATOM 25660 N N . ASP B 1 499 ? 75.270 168.082 169.250 1.00 65.53 508 ASP B N 1
ATOM 25661 C CA . ASP B 1 499 ? 74.251 167.805 168.244 1.00 65.34 508 ASP B CA 1
ATOM 25662 C C . ASP B 1 499 ? 73.128 166.955 168.829 1.00 65.58 508 ASP B C 1
ATOM 25663 O O . ASP B 1 499 ? 71.971 167.075 168.425 1.00 68.59 508 ASP B O 1
ATOM 25672 N N . LEU B 1 500 ? 73.476 166.097 169.783 1.00 66.73 509 LEU B N 1
ATOM 25673 C CA . LEU B 1 500 ? 72.491 165.260 170.454 1.00 66.74 509 LEU B CA 1
ATOM 25674 C C . LEU B 1 500 ? 71.548 166.114 171.293 1.00 68.28 509 LEU B C 1
ATOM 25675 O O . LEU B 1 500 ? 70.340 165.887 171.303 1.00 70.50 509 LEU B O 1
ATOM 25691 N N . LEU B 1 501 ? 72.106 167.097 171.992 1.00 68.94 510 LEU B N 1
ATOM 25692 C CA . LEU B 1 501 ? 71.310 167.976 172.841 1.00 70.31 510 LEU B CA 1
ATOM 25693 C C . LEU B 1 501 ? 70.338 168.814 172.016 1.00 68.01 510 LEU B C 1
ATOM 25694 O O . LEU B 1 501 ? 69.272 169.196 172.501 1.00 65.18 510 LEU B O 1
ATOM 25710 N N . ASP B 1 502 ? 70.709 169.101 170.772 1.00 68.74 511 ASP B N 1
ATOM 25711 C CA . ASP B 1 502 ? 69.841 169.859 169.880 1.00 68.98 511 ASP B CA 1
ATOM 25712 C C . ASP B 1 502 ? 68.651 169.007 169.447 1.00 69.39 511 ASP B C 1
ATOM 25713 O O . ASP B 1 502 ? 67.546 169.519 169.274 1.00 70.68 511 ASP B O 1
ATOM 25722 N N . LEU B 1 503 ? 68.882 167.708 169.278 1.00 63.31 512 LEU B N 1
ATOM 25723 C CA . LEU B 1 503 ? 67.819 166.784 168.895 1.00 60.60 512 LEU B CA 1
ATOM 25724 C C . LEU B 1 503 ? 66.895 166.485 170.073 1.00 60.05 512 LEU B C 1
ATOM 25725 O O . LEU B 1 503 ? 65.722 166.166 169.884 1.00 55.31 512 LEU B O 1
ATOM 25741 N N . ILE B 1 504 ? 67.431 166.582 171.286 1.00 76.04 513 ILE B N 1
ATOM 25742 C CA . ILE B 1 504 ? 66.633 166.400 172.495 1.00 81.56 513 ILE B CA 1
ATOM 25743 C C . ILE B 1 504 ? 65.664 167.565 172.679 1.00 87.28 513 ILE B C 1
ATOM 25744 O O . ILE B 1 504 ? 64.552 167.387 173.179 1.00 88.86 513 ILE B O 1
ATOM 25760 N N . LYS B 1 505 ? 66.094 168.756 172.276 1.00 88.52 514 LYS B N 1
ATOM 25761 C CA . LYS B 1 505 ? 65.279 169.956 172.425 1.00 92.35 514 LYS B CA 1
ATOM 25762 C C . LYS B 1 505 ? 64.172 170.018 171.376 1.00 96.91 514 LYS B C 1
ATOM 25763 O O . LYS B 1 505 ? 63.158 170.685 171.578 1.00 97.57 514 LYS B O 1
ATOM 25782 N N . GLN B 1 506 ? 64.369 169.325 170.258 1.00 113.43 515 GLN B N 1
ATOM 25783 C CA . GLN B 1 506 ? 63.361 169.284 169.202 1.00 115.23 515 GLN B CA 1
ATOM 25784 C C . GLN B 1 506 ? 62.048 168.705 169.719 1.00 102.55 515 GLN B C 1
ATOM 25785 O O . GLN B 1 506 ? 62.041 167.976 170.712 1.00 90.71 515 GLN B O 1
ATOM 25799 N N . PRO B 1 507 ? 60.927 169.029 169.050 1.00 102.80 516 PRO B N 1
ATOM 25800 C CA . PRO B 1 507 ? 59.655 168.387 169.402 1.00 100.53 516 PRO B CA 1
ATOM 25801 C C . PRO B 1 507 ? 59.723 166.876 169.202 1.00 98.21 516 PRO B C 1
ATOM 25802 O O . PRO B 1 507 ? 60.176 166.420 168.152 1.00 95.88 516 PRO B O 1
ATOM 25813 N N . LYS B 1 508 ? 59.281 166.114 170.197 1.00 97.29 517 LYS B N 1
ATOM 25814 C CA . LYS B 1 508 ? 59.371 164.660 170.140 1.00 102.26 517 LYS B CA 1
ATOM 25815 C C . LYS B 1 508 ? 58.523 164.087 169.006 1.00 108.02 517 LYS B C 1
ATOM 25816 O O . LYS B 1 508 ? 57.313 163.909 169.150 1.00 99.64 517 LYS B O 1
ATOM 25835 N N . THR B 1 509 ? 59.176 163.807 167.881 1.00 117.56 518 THR B N 1
ATOM 25836 C CA . THR B 1 509 ? 58.536 163.166 166.737 1.00 125.09 518 THR B CA 1
ATOM 25837 C C . THR B 1 509 ? 59.117 161.771 166.543 1.00 128.98 518 THR B C 1
ATOM 25838 O O . THR B 1 509 ? 60.124 161.422 167.155 1.00 139.05 518 THR B O 1
ATOM 25849 N N . ASP B 1 510 ? 58.483 160.975 165.690 1.00 116.85 519 ASP B N 1
ATOM 25850 C CA . ASP B 1 510 ? 58.928 159.606 165.455 1.00 102.13 519 ASP B CA 1
ATOM 25851 C C . ASP B 1 510 ? 60.262 159.562 164.712 1.00 87.85 519 ASP B C 1
ATOM 25852 O O . ASP B 1 510 ? 60.954 158.543 164.724 1.00 76.81 519 ASP B O 1
ATOM 25861 N N . ALA B 1 511 ? 60.620 160.669 164.068 1.00 88.87 520 ALA B N 1
ATOM 25862 C CA . ALA B 1 511 ? 61.861 160.743 163.303 1.00 89.48 520 ALA B CA 1
ATOM 25863 C C . ALA B 1 511 ? 63.044 161.136 164.186 1.00 91.68 520 ALA B C 1
ATOM 25864 O O . ALA B 1 511 ? 64.134 160.579 164.056 1.00 91.94 520 ALA B O 1
ATOM 25871 N N . SER B 1 512 ? 62.825 162.094 165.082 1.00 91.83 521 SER B N 1
ATOM 25872 C CA . SER B 1 512 ? 63.890 162.577 165.956 1.00 91.37 521 SER B CA 1
ATOM 25873 C C . SER B 1 512 ? 64.290 161.517 166.980 1.00 108.03 521 SER B C 1
ATOM 25874 O O . SER B 1 512 ? 65.441 161.467 167.406 1.00 103.41 521 SER B O 1
ATOM 25882 N N . VAL B 1 513 ? 63.340 160.672 167.370 1.00 118.72 522 VAL B N 1
ATOM 25883 C CA . VAL B 1 513 ? 63.618 159.589 168.311 1.00 125.71 522 VAL B CA 1
ATOM 25884 C C . VAL B 1 513 ? 64.657 158.635 167.729 1.00 105.40 522 VAL B C 1
ATOM 25885 O O . VAL B 1 513 ? 65.467 158.065 168.460 1.00 91.70 522 VAL B O 1
ATOM 25898 N N . LYS B 1 514 ? 64.630 158.466 166.411 1.00 97.69 523 LYS B N 1
ATOM 25899 C CA . LYS B 1 514 ? 65.616 157.637 165.730 1.00 95.62 523 LYS B CA 1
ATOM 25900 C C . LYS B 1 514 ? 66.958 158.357 165.635 1.00 100.35 523 LYS B C 1
ATOM 25901 O O . LYS B 1 514 ? 68.007 157.762 165.878 1.00 100.76 523 LYS B O 1
ATOM 25920 N N . ALA B 1 515 ? 66.918 159.638 165.276 1.00 101.58 524 ALA B N 1
ATOM 25921 C CA . ALA B 1 515 ? 68.132 160.444 165.177 1.00 104.42 524 ALA B CA 1
ATOM 25922 C C . ALA B 1 515 ? 68.833 160.523 166.530 1.00 100.83 524 ALA B C 1
ATOM 25923 O O . ALA B 1 515 ? 70.061 160.507 166.606 1.00 85.78 524 ALA B O 1
ATOM 25930 N N . ILE B 1 516 ? 68.039 160.611 167.591 1.00 104.90 525 ILE B N 1
ATOM 25931 C CA . ILE B 1 516 ? 68.561 160.625 168.951 1.00 103.55 525 ILE B CA 1
ATOM 25932 C C . ILE B 1 516 ? 69.242 159.297 169.274 1.00 78.71 525 ILE B C 1
ATOM 25933 O O . ILE B 1 516 ? 70.197 159.253 170.046 1.00 88.17 525 ILE B O 1
ATOM 25949 N N . PHE B 1 517 ? 68.748 158.219 168.677 1.00 76.93 526 PHE B N 1
ATOM 25950 C CA . PHE B 1 517 ? 69.307 156.893 168.911 1.00 79.60 526 PHE B CA 1
ATOM 25951 C C . PHE B 1 517 ? 70.552 156.648 168.062 1.00 79.12 526 PHE B C 1
ATOM 25952 O O . PHE B 1 517 ? 71.525 156.057 168.529 1.00 80.94 526 PHE B O 1
ATOM 25969 N N . SER B 1 518 ? 70.519 157.104 166.814 1.00 77.37 527 SER B N 1
ATOM 25970 C CA . SER B 1 518 ? 71.615 156.862 165.883 1.00 85.87 527 SER B CA 1
ATOM 25971 C C . SER B 1 518 ? 72.884 157.607 166.288 1.00 95.02 527 SER B C 1
ATOM 25972 O O . SER B 1 518 ? 73.995 157.165 165.991 1.00 96.47 527 SER B O 1
ATOM 25980 N N . LYS B 1 519 ? 72.714 158.740 166.963 1.00 100.36 528 LYS B N 1
ATOM 25981 C CA . LYS B 1 519 ? 73.846 159.562 167.375 1.00 110.85 528 LYS B CA 1
ATOM 25982 C C . LYS B 1 519 ? 74.489 158.998 168.637 1.00 123.37 528 LYS B C 1
ATOM 25983 O O . LYS B 1 519 ? 75.711 159.016 168.780 1.00 104.35 528 LYS B O 1
ATOM 26002 N N . VAL B 1 520 ? 73.661 158.496 169.547 1.00 149.05 529 VAL B N 1
ATOM 26003 C CA . VAL B 1 520 ? 74.153 157.874 170.771 1.00 152.66 529 VAL B CA 1
ATOM 26004 C C . VAL B 1 520 ? 74.900 156.586 170.437 1.00 126.26 529 VAL B C 1
ATOM 26005 O O . VAL B 1 520 ? 75.774 156.152 171.187 1.00 113.31 529 VAL B O 1
ATOM 26035 N N . VAL B 1 522 ? 76.930 156.245 167.859 1.00 133.09 531 VAL B N 1
ATOM 26036 C CA . VAL B 1 522 ? 78.275 156.668 167.484 1.00 122.02 531 VAL B CA 1
ATOM 26037 C C . VAL B 1 522 ? 79.038 157.199 168.696 1.00 97.17 531 VAL B C 1
ATOM 26038 O O . VAL B 1 522 ? 80.252 157.030 168.796 1.00 89.94 531 VAL B O 1
ATOM 26051 N N . ILE B 1 523 ? 78.321 157.846 169.608 1.00 85.20 532 ILE B N 1
ATOM 26052 C CA . ILE B 1 523 ? 78.923 158.382 170.825 1.00 79.60 532 ILE B CA 1
ATOM 26053 C C . ILE B 1 523 ? 79.503 157.270 171.696 1.00 102.02 532 ILE B C 1
ATOM 26054 O O . ILE B 1 523 ? 80.652 157.347 172.130 1.00 91.32 532 ILE B O 1
ATOM 26070 N N . THR B 1 524 ? 78.701 156.243 171.952 1.00 123.02 533 THR B N 1
ATOM 26071 C CA . THR B 1 524 ? 79.119 155.136 172.805 1.00 132.63 533 THR B CA 1
ATOM 26072 C C . THR B 1 524 ? 80.207 154.285 172.158 1.00 97.29 533 THR B C 1
ATOM 26073 O O . THR B 1 524 ? 80.932 153.566 172.845 1.00 72.68 533 THR B O 1
ATOM 26084 N N . ARG B 1 525 ? 80.314 154.365 170.836 1.00 95.62 534 ARG B N 1
ATOM 26085 C CA . ARG B 1 525 ? 81.342 153.631 170.105 1.00 99.07 534 ARG B CA 1
ATOM 26086 C C . ARG B 1 525 ? 82.739 154.109 170.506 1.00 97.44 534 ARG B C 1
ATOM 26087 O O . ARG B 1 525 ? 83.726 153.397 170.318 1.00 95.03 534 ARG B O 1
ATOM 26108 N N . ASN B 1 526 ? 82.809 155.315 171.064 1.00 98.64 535 ASN B N 1
ATOM 26109 C CA . ASN B 1 526 ? 84.069 155.891 171.523 1.00 99.70 535 ASN B CA 1
ATOM 26110 C C . ASN B 1 526 ? 84.287 155.696 173.023 1.00 105.45 535 ASN B C 1
ATOM 26111 O O . ASN B 1 526 ? 85.262 156.200 173.581 1.00 112.13 535 ASN B O 1
ATOM 26122 N N . LEU B 1 527 ? 83.375 154.970 173.666 1.00 100.99 536 LEU B N 1
ATOM 26123 C CA . LEU B 1 527 ? 83.477 154.674 175.094 1.00 91.22 536 LEU B CA 1
ATOM 26124 C C . LEU B 1 527 ? 83.577 153.165 175.321 1.00 84.22 536 LEU B C 1
ATOM 26125 O O . LEU B 1 527 ? 83.163 152.382 174.465 1.00 72.53 536 LEU B O 1
ATOM 26141 N N . PRO B 1 528 ? 84.131 152.750 176.474 1.00 95.48 537 PRO B N 1
ATOM 26142 C CA . PRO B 1 528 ? 84.263 151.320 176.779 1.00 95.57 537 PRO B CA 1
ATOM 26143 C C . PRO B 1 528 ? 82.966 150.700 177.296 1.00 95.12 537 PRO B C 1
ATOM 26144 O O . PRO B 1 528 ? 82.010 151.424 177.581 1.00 96.04 537 PRO B O 1
ATOM 26155 N N . ASP B 1 529 ? 82.944 149.375 177.417 1.00 109.11 538 ASP B N 1
ATOM 26156 C CA . ASP B 1 529 ? 81.765 148.658 177.892 1.00 118.81 538 ASP B CA 1
ATOM 26157 C C . ASP B 1 529 ? 81.900 148.301 179.368 1.00 116.26 538 ASP B C 1
ATOM 26158 O O . ASP B 1 529 ? 80.918 147.954 180.024 1.00 113.37 538 ASP B O 1
ATOM 26167 N N . ASP B 1 535 ? 72.414 148.694 177.269 1.00 100.85 544 ASP B N 1
ATOM 26168 C CA . ASP B 1 535 ? 71.452 149.175 178.253 1.00 109.99 544 ASP B CA 1
ATOM 26169 C C . ASP B 1 535 ? 71.787 150.597 178.697 1.00 106.00 544 ASP B C 1
ATOM 26170 O O . ASP B 1 535 ? 70.932 151.308 179.227 1.00 103.57 544 ASP B O 1
ATOM 26178 N N . PHE B 1 536 ? 73.032 151.007 178.476 1.00 106.36 545 PHE B N 1
ATOM 26179 C CA . PHE B 1 536 ? 73.485 152.339 178.864 1.00 116.90 545 PHE B CA 1
ATOM 26180 C C . PHE B 1 536 ? 72.833 153.432 178.020 1.00 127.67 545 PHE B C 1
ATOM 26181 O O . PHE B 1 536 ? 72.505 154.507 178.526 1.00 139.45 545 PHE B O 1
ATOM 26215 N N . LYS B 1 538 ? 69.946 153.494 176.801 1.00 122.16 547 LYS B N 1
ATOM 26216 C CA . LYS B 1 538 ? 68.581 153.685 177.273 1.00 121.33 547 LYS B CA 1
ATOM 26217 C C . LYS B 1 538 ? 68.530 154.724 178.389 1.00 119.77 547 LYS B C 1
ATOM 26218 O O . LYS B 1 538 ? 67.777 155.695 178.310 1.00 119.87 547 LYS B O 1
ATOM 26237 N N . LYS B 1 539 ? 69.337 154.515 179.424 1.00 117.66 548 LYS B N 1
ATOM 26238 C CA . LYS B 1 539 ? 69.342 155.400 180.584 1.00 116.07 548 LYS B CA 1
ATOM 26239 C C . LYS B 1 539 ? 69.873 156.782 180.228 1.00 123.04 548 LYS B C 1
ATOM 26240 O O . LYS B 1 539 ? 69.355 157.791 180.702 1.00 122.09 548 LYS B O 1
ATOM 26259 N N . PHE B 1 540 ? 70.908 156.822 179.394 1.00 130.92 549 PHE B N 1
ATOM 26260 C CA . PHE B 1 540 ? 71.548 158.081 179.022 1.00 133.26 549 PHE B CA 1
ATOM 26261 C C . PHE B 1 540 ? 70.543 159.059 178.416 1.00 137.15 549 PHE B C 1
ATOM 26262 O O . PHE B 1 540 ? 70.380 160.177 178.907 1.00 146.19 549 PHE B O 1
ATOM 26279 N N . THR B 1 541 ? 69.871 158.632 177.352 1.00 126.95 550 THR B N 1
ATOM 26280 C CA . THR B 1 541 ? 68.882 159.470 176.684 1.00 116.33 550 THR B CA 1
ATOM 26281 C C . THR B 1 541 ? 67.707 159.791 177.601 1.00 106.89 550 THR B C 1
ATOM 26282 O O . THR B 1 541 ? 67.126 160.873 177.519 1.00 104.21 550 THR B O 1
ATOM 26293 N N . GLN B 1 542 ? 67.366 158.849 178.474 1.00 104.24 551 GLN B N 1
ATOM 26294 C CA . GLN B 1 542 ? 66.209 158.997 179.351 1.00 112.05 551 GLN B CA 1
ATOM 26295 C C . GLN B 1 542 ? 66.385 160.158 180.328 1.00 119.03 551 GLN B C 1
ATOM 26296 O O . GLN B 1 542 ? 65.439 160.900 180.593 1.00 119.40 551 GLN B O 1
ATOM 26310 N N . VAL B 1 543 ? 67.593 160.314 180.860 1.00 121.12 552 VAL B N 1
ATOM 26311 C CA . VAL B 1 543 ? 67.879 161.398 181.793 1.00 116.37 552 VAL B CA 1
ATOM 26312 C C . VAL B 1 543 ? 67.839 162.745 181.079 1.00 111.35 552 VAL B C 1
ATOM 26313 O O . VAL B 1 543 ? 67.415 163.748 181.652 1.00 111.05 552 VAL B O 1
ATOM 26326 N N . LEU B 1 544 ? 68.289 162.762 179.829 1.00 109.24 553 LEU B N 1
ATOM 26327 C CA . LEU B 1 544 ? 68.330 163.992 179.046 1.00 107.42 553 LEU B CA 1
ATOM 26328 C C . LEU B 1 544 ? 66.930 164.504 178.712 1.00 114.48 553 LEU B C 1
ATOM 26329 O O . LEU B 1 544 ? 66.683 165.709 178.741 1.00 115.27 553 LEU B O 1
ATOM 26345 N N . GLU B 1 545 ? 66.018 163.590 178.396 1.00 119.50 554 GLU B N 1
ATOM 26346 C CA . GLU B 1 545 ? 64.654 163.972 178.042 1.00 120.30 554 GLU B CA 1
ATOM 26347 C C . GLU B 1 545 ? 63.912 164.568 179.235 1.00 115.48 554 GLU B C 1
ATOM 26348 O O . GLU B 1 545 ? 63.198 165.561 179.098 1.00 102.52 554 GLU B O 1
ATOM 26360 N N . ASP B 1 546 ? 64.087 163.959 180.404 1.00 120.81 555 ASP B N 1
ATOM 26361 C CA . ASP B 1 546 ? 63.406 164.409 181.613 1.00 123.02 555 ASP B CA 1
ATOM 26362 C C . ASP B 1 546 ? 64.141 165.566 182.282 1.00 119.81 555 ASP B C 1
ATOM 26363 O O . ASP B 1 546 ? 63.670 166.703 182.269 1.00 117.01 555 ASP B O 1
ATOM 26372 N N . ASP B 1 547 ? 65.297 165.265 182.866 1.00 125.87 556 ASP B N 1
ATOM 26373 C CA . ASP B 1 547 ? 66.063 166.251 183.622 1.00 128.83 556 ASP B CA 1
ATOM 26374 C C . ASP B 1 547 ? 66.545 167.397 182.735 1.00 124.49 556 ASP B C 1
ATOM 26375 O O . ASP B 1 547 ? 67.279 167.181 181.770 1.00 126.61 556 ASP B O 1
ATOM 26384 N N . GLU B 1 548 ? 66.126 168.613 183.077 1.00 124.05 557 GLU B N 1
ATOM 26385 C CA . GLU B 1 548 ? 66.554 169.816 182.372 1.00 122.60 557 GLU B CA 1
ATOM 26386 C C . GLU B 1 548 ? 67.704 170.489 183.118 1.00 117.39 557 GLU B C 1
ATOM 26387 O O . GLU B 1 548 ? 68.470 171.257 182.535 1.00 119.43 557 GLU B O 1
ATOM 26399 N N . LYS B 1 549 ? 67.820 170.192 184.408 1.00 125.85 558 LYS B N 1
ATOM 26400 C CA . LYS B 1 549 ? 68.868 170.774 185.240 1.00 124.54 558 LYS B CA 1
ATOM 26401 C C . LYS B 1 549 ? 70.250 170.334 184.760 1.00 120.75 558 LYS B C 1
ATOM 26402 O O . LYS B 1 549 ? 71.241 171.035 184.970 1.00 114.34 558 LYS B O 1
ATOM 26421 N N . ILE B 1 550 ? 70.305 169.173 184.113 1.00 127.10 559 ILE B N 1
ATOM 26422 C CA . ILE B 1 550 ? 71.560 168.623 183.610 1.00 126.35 559 ILE B CA 1
ATOM 26423 C C . ILE B 1 550 ? 71.876 169.139 182.208 1.00 118.52 559 ILE B C 1
ATOM 26424 O O . ILE B 1 550 ? 73.038 169.387 181.885 1.00 113.35 559 ILE B O 1
ATOM 26440 N N . ARG B 1 551 ? 70.846 169.287 181.380 1.00 115.47 560 ARG B N 1
ATOM 26441 C CA . ARG B 1 551 ? 71.031 169.747 180.007 1.00 106.54 560 ARG B CA 1
ATOM 26442 C C . ARG B 1 551 ? 71.779 171.075 179.967 1.00 102.22 560 ARG B C 1
ATOM 26443 O O . ARG B 1 551 ? 72.680 171.258 179.151 1.00 100.02 560 ARG B O 1
ATOM 26464 N N . LYS B 1 552 ? 71.405 171.994 180.851 1.00 103.71 561 LYS B N 1
ATOM 26465 C CA . LYS B 1 552 ? 72.092 173.277 180.952 1.00 104.33 561 LYS B CA 1
ATOM 26466 C C . LYS B 1 552 ? 73.569 173.076 181.274 1.00 106.53 561 LYS B C 1
ATOM 26467 O O . LYS B 1 552 ? 74.436 173.695 180.659 1.00 102.94 561 LYS B O 1
ATOM 26486 N N . GLN B 1 553 ? 73.850 172.205 182.239 1.00 106.88 562 GLN B N 1
ATOM 26487 C CA . GLN B 1 553 ? 75.223 171.943 182.656 1.00 107.01 562 GLN B CA 1
ATOM 26488 C C . GLN B 1 553 ? 76.039 171.299 181.540 1.00 98.29 562 GLN B C 1
ATOM 26489 O O . GLN B 1 553 ? 77.262 171.437 181.501 1.00 106.07 562 GLN B O 1
ATOM 26503 N N . LEU B 1 554 ? 75.362 170.599 180.634 1.00 82.06 563 LEU B N 1
ATOM 26504 C CA . LEU B 1 554 ? 76.036 169.950 179.515 1.00 71.99 563 LEU B CA 1
ATOM 26505 C C . LEU B 1 554 ? 76.086 170.873 178.299 1.00 72.29 563 LEU B C 1
ATOM 26506 O O . LEU B 1 554 ? 77.008 170.794 177.491 1.00 62.52 563 LEU B O 1
ATOM 26522 N N . GLU B 1 555 ? 75.090 171.744 178.172 1.00 90.61 564 GLU B N 1
ATOM 26523 C CA . GLU B 1 555 ? 75.082 172.740 177.106 1.00 93.22 564 GLU B CA 1
ATOM 26524 C C . GLU B 1 555 ? 76.254 173.698 177.278 1.00 92.33 564 GLU B C 1
ATOM 26525 O O . GLU B 1 555 ? 76.873 174.121 176.301 1.00 87.46 564 GLU B O 1
ATOM 26537 N N . VAL B 1 556 ? 76.551 174.034 178.529 1.00 90.84 565 VAL B N 1
ATOM 26538 C CA . VAL B 1 556 ? 77.665 174.916 178.853 1.00 93.48 565 VAL B CA 1
ATOM 26539 C C . VAL B 1 556 ? 79.002 174.225 178.616 1.00 76.36 565 VAL B C 1
ATOM 26540 O O . VAL B 1 556 ? 79.935 174.830 178.094 1.00 81.32 565 VAL B O 1
ATOM 26553 N N . LEU B 1 557 ? 79.089 172.959 179.007 1.00 84.41 566 LEU B N 1
ATOM 26554 C CA . LEU B 1 557 ? 80.347 172.222 178.950 1.00 90.07 566 LEU B CA 1
ATOM 26555 C C . LEU B 1 557 ? 80.863 172.055 177.523 1.00 85.72 566 LEU B C 1
ATOM 26556 O O . LEU B 1 557 ? 82.072 172.010 177.297 1.00 92.31 566 LEU B O 1
ATOM 26572 N N . VAL B 1 558 ? 79.945 171.969 176.565 1.00 72.37 567 VAL B N 1
ATOM 26573 C CA . VAL B 1 558 ? 80.307 171.773 175.165 1.00 63.20 567 VAL B CA 1
ATOM 26574 C C . VAL B 1 558 ? 80.367 173.111 174.429 1.00 62.02 567 VAL B C 1
ATOM 26575 O O . VAL B 1 558 ? 80.824 173.181 173.289 1.00 50.19 567 VAL B O 1
ATOM 26588 N N . SER B 1 559 ? 79.916 174.175 175.088 1.00 84.46 568 SER B N 1
ATOM 26589 C CA . SER B 1 559 ? 79.939 175.510 174.497 1.00 84.15 568 SER B CA 1
ATOM 26590 C C . SER B 1 559 ? 81.367 175.920 174.122 1.00 81.53 568 SER B C 1
ATOM 26591 O O . SER B 1 559 ? 82.270 175.828 174.953 1.00 83.39 568 SER B O 1
ATOM 26599 N N . PRO B 1 560 ? 81.582 176.365 172.868 1.00 83.66 569 PRO B N 1
ATOM 26600 C CA . PRO B 1 560 ? 82.922 176.823 172.471 1.00 83.48 569 PRO B CA 1
ATOM 26601 C C . PRO B 1 560 ? 83.464 177.962 173.338 1.00 80.21 569 PRO B C 1
ATOM 26602 O O . PRO B 1 560 ? 84.676 178.178 173.378 1.00 80.72 569 PRO B O 1
ATOM 26613 N N . THR B 1 561 ? 82.570 178.676 174.017 1.00 77.24 570 THR B N 1
ATOM 26614 C CA . THR B 1 561 ? 82.957 179.779 174.890 1.00 73.39 570 THR B CA 1
ATOM 26615 C C . THR B 1 561 ? 83.092 179.317 176.341 1.00 62.99 570 THR B C 1
ATOM 26616 O O . THR B 1 561 ? 83.066 180.128 177.268 1.00 61.45 570 THR B O 1
ATOM 26627 N N . CYS B 1 562 ? 83.242 178.011 176.531 1.00 57.75 571 CYS B N 1
ATOM 26628 C CA . CYS B 1 562 ? 83.363 177.440 177.868 1.00 57.82 571 CYS B CA 1
ATOM 26629 C C . CYS B 1 562 ? 84.791 177.535 178.390 1.00 60.14 571 CYS B C 1
ATOM 26630 O O . CYS B 1 562 ? 85.707 176.930 177.832 1.00 60.81 571 CYS B O 1
ATOM 26638 N N . SER B 1 563 ? 84.974 178.295 179.465 1.00 62.38 572 SER B N 1
ATOM 26639 C CA . SER B 1 563 ? 86.283 178.417 180.095 1.00 67.54 572 SER B CA 1
ATOM 26640 C C . SER B 1 563 ? 86.587 177.168 180.915 1.00 71.47 572 SER B C 1
ATOM 26641 O O . SER B 1 563 ? 85.677 176.436 181.304 1.00 71.10 572 SER B O 1
ATOM 26649 N N . CYS B 1 564 ? 87.868 176.926 181.175 1.00 69.29 573 CYS B N 1
ATOM 26650 C CA . CYS B 1 564 ? 88.285 175.734 181.904 1.00 65.99 573 CYS B CA 1
ATOM 26651 C C . CYS B 1 564 ? 87.790 175.746 183.347 1.00 67.94 573 CYS B C 1
ATOM 26652 O O . CYS B 1 564 ? 87.628 174.692 183.959 1.00 70.04 573 CYS B O 1
ATOM 26660 N N . LYS B 1 565 ? 87.553 176.937 183.889 1.00 70.45 574 LYS B N 1
ATOM 26661 C CA . LYS B 1 565 ? 87.036 177.062 185.248 1.00 68.93 574 LYS B CA 1
ATOM 26662 C C . LYS B 1 565 ? 85.578 176.623 185.307 1.00 66.61 574 LYS B C 1
ATOM 26663 O O . LYS B 1 565 ? 85.158 175.957 186.254 1.00 64.51 574 LYS B O 1
ATOM 26682 N N . GLN B 1 566 ? 84.807 177.011 184.296 1.00 67.10 575 GLN B N 1
ATOM 26683 C CA . GLN B 1 566 ? 83.410 176.610 184.203 1.00 72.00 575 GLN B CA 1
ATOM 26684 C C . GLN B 1 566 ? 83.308 175.101 184.018 1.00 75.07 575 GLN B C 1
ATOM 26685 O O . GLN B 1 566 ? 82.431 174.455 184.592 1.00 77.47 575 GLN B O 1
ATOM 26699 N N . ALA B 1 567 ? 84.216 174.547 183.220 1.00 79.22 576 ALA B N 1
ATOM 26700 C CA . ALA B 1 567 ? 84.234 173.114 182.944 1.00 80.29 576 ALA B CA 1
ATOM 26701 C C . ALA B 1 567 ? 84.413 172.303 184.224 1.00 82.89 576 ALA B C 1
ATOM 26702 O O . ALA B 1 567 ? 83.793 171.254 184.393 1.00 84.17 576 ALA B O 1
ATOM 26709 N N . GLU B 1 568 ? 85.263 172.791 185.122 1.00 84.58 577 GLU B N 1
ATOM 26710 C CA . GLU B 1 568 ? 85.472 172.137 186.408 1.00 85.03 577 GLU B CA 1
ATOM 26711 C C . GLU B 1 568 ? 84.207 172.206 187.253 1.00 81.29 577 GLU B C 1
ATOM 26712 O O . GLU B 1 568 ? 83.864 171.256 187.957 1.00 76.36 577 GLU B O 1
ATOM 26724 N N . GLY B 1 569 ? 83.518 173.339 187.179 1.00 82.70 578 GLY B N 1
ATOM 26725 C CA . GLY B 1 569 ? 82.279 173.529 187.909 1.00 82.45 578 GLY B CA 1
ATOM 26726 C C . GLY B 1 569 ? 81.126 172.767 187.284 1.00 80.94 578 GLY B C 1
ATOM 26727 O O . GLY B 1 569 ? 80.115 172.515 187.936 1.00 78.88 578 GLY B O 1
ATOM 26731 N N . CYS B 1 570 ? 81.278 172.401 186.014 1.00 80.90 579 CYS B N 1
ATOM 26732 C CA . CYS B 1 570 ? 80.250 171.648 185.303 1.00 82.24 579 CYS B CA 1
ATOM 26733 C C . CYS B 1 570 ? 80.298 170.165 185.659 1.00 83.92 579 CYS B C 1
ATOM 26734 O O . CYS B 1 570 ? 79.288 169.582 186.054 1.00 79.98 579 CYS B O 1
ATOM 26742 N N . VAL B 1 571 ? 81.473 169.559 185.519 1.00 98.96 580 VAL B N 1
ATOM 26743 C CA . VAL B 1 571 ? 81.638 168.139 185.808 1.00 103.52 580 VAL B CA 1
ATOM 26744 C C . VAL B 1 571 ? 81.446 167.857 187.294 1.00 84.39 580 VAL B C 1
ATOM 26745 O O . VAL B 1 571 ? 80.983 166.785 187.677 1.00 65.59 580 VAL B O 1
ATOM 26758 N N . ARG B 1 572 ? 81.808 168.827 188.126 1.00 100.54 581 ARG B N 1
ATOM 26759 C CA . ARG B 1 572 ? 81.684 168.694 189.573 1.00 106.75 581 ARG B CA 1
ATOM 26760 C C . ARG B 1 572 ? 80.222 168.783 190.005 1.00 108.47 581 ARG B C 1
ATOM 26761 O O . ARG B 1 572 ? 79.795 168.098 190.935 1.00 111.31 581 ARG B O 1
ATOM 26782 N N . GLU B 1 573 ? 79.464 169.632 189.318 1.00 106.10 582 GLU B N 1
ATOM 26783 C CA . GLU B 1 573 ? 78.062 169.867 189.647 1.00 103.89 582 GLU B CA 1
ATOM 26784 C C . GLU B 1 573 ? 77.159 168.736 189.160 1.00 101.01 582 GLU B C 1
ATOM 26785 O O . GLU B 1 573 ? 76.178 168.389 189.817 1.00 104.32 582 GLU B O 1
ATOM 26797 N N . ILE B 1 574 ? 77.492 168.170 188.005 1.00 94.38 583 ILE B N 1
ATOM 26798 C CA . ILE B 1 574 ? 76.627 167.188 187.359 1.00 95.93 583 ILE B CA 1
ATOM 26799 C C . ILE B 1 574 ? 76.720 165.801 187.994 1.00 99.71 583 ILE B C 1
ATOM 26800 O O . ILE B 1 574 ? 75.719 165.089 188.085 1.00 98.31 583 ILE B O 1
ATOM 26816 N N . THR B 1 575 ? 77.915 165.419 188.432 1.00 105.68 584 THR B N 1
ATOM 26817 C CA . THR B 1 575 ? 78.131 164.082 188.981 1.00 104.48 584 THR B CA 1
ATOM 26818 C C . THR B 1 575 ? 77.381 163.869 190.293 1.00 99.93 584 THR B C 1
ATOM 26819 O O . THR B 1 575 ? 77.235 162.737 190.755 1.00 91.70 584 THR B O 1
ATOM 26830 N N . LYS B 1 576 ? 76.905 164.957 190.889 1.00 107.32 585 LYS B N 1
ATOM 26831 C CA . LYS B 1 576 ? 76.120 164.871 192.113 1.00 108.82 585 LYS B CA 1
ATOM 26832 C C . LYS B 1 576 ? 74.716 164.353 191.814 1.00 110.12 585 LYS B C 1
ATOM 26833 O O . LYS B 1 576 ? 73.821 165.121 191.458 1.00 110.05 585 LYS B O 1
ATOM 26852 N N . LYS B 1 577 ? 74.536 163.042 191.956 1.00 110.71 586 LYS B N 1
ATOM 26853 C CA . LYS B 1 577 ? 73.246 162.406 191.714 1.00 106.13 586 LYS B CA 1
ATOM 26854 C C . LYS B 1 577 ? 73.112 161.125 192.533 1.00 105.68 586 LYS B C 1
ATOM 26855 O O . LYS B 1 577 ? 74.099 160.433 192.789 1.00 104.35 586 LYS B O 1
ATOM 26874 N N . PRO B 1 587 ? 78.515 152.338 188.514 1.00 116.24 596 PRO B N 1
ATOM 26875 C CA . PRO B 1 587 ? 77.883 151.523 187.470 1.00 109.96 596 PRO B CA 1
ATOM 26876 C C . PRO B 1 587 ? 77.540 152.340 186.224 1.00 96.59 596 PRO B C 1
ATOM 26877 O O . PRO B 1 587 ? 78.286 152.300 185.244 1.00 90.29 596 PRO B O 1
ATOM 26888 N N . PHE B 1 588 ? 76.426 153.065 186.263 1.00 91.95 597 PHE B N 1
ATOM 26889 C CA . PHE B 1 588 ? 76.044 153.951 185.169 1.00 91.32 597 PHE B CA 1
ATOM 26890 C C . PHE B 1 588 ? 76.799 155.269 185.284 1.00 93.31 597 PHE B C 1
ATOM 26891 O O . PHE B 1 588 ? 77.265 155.823 184.288 1.00 90.85 597 PHE B O 1
ATOM 26908 N N . LEU B 1 589 ? 76.917 155.760 186.513 1.00 98.31 598 LEU B N 1
ATOM 26909 C CA . LEU B 1 589 ? 77.625 157.004 186.784 1.00 99.46 598 LEU B CA 1
ATOM 26910 C C . LEU B 1 589 ? 79.108 156.869 186.444 1.00 98.10 598 LEU B C 1
ATOM 26911 O O . LEU B 1 589 ? 79.795 157.864 186.211 1.00 97.25 598 LEU B O 1
ATOM 26927 N N . GLU B 1 590 ? 79.595 155.632 186.414 1.00 99.15 599 GLU B N 1
ATOM 26928 C CA . GLU B 1 590 ? 80.971 155.356 186.020 1.00 99.00 599 GLU B CA 1
ATOM 26929 C C . GLU B 1 590 ? 81.164 155.626 184.531 1.00 98.75 599 GLU B C 1
ATOM 26930 O O . GLU B 1 590 ? 82.260 155.970 184.087 1.00 95.11 599 GLU B O 1
ATOM 26959 N N . ILE B 1 592 ? 79.467 157.930 182.781 1.00 105.49 601 ILE B N 1
ATOM 26960 C CA . ILE B 1 592 ? 79.404 159.370 182.568 1.00 92.10 601 ILE B CA 1
ATOM 26961 C C . ILE B 1 592 ? 80.773 160.003 182.786 1.00 91.43 601 ILE B C 1
ATOM 26962 O O . ILE B 1 592 ? 81.159 160.927 182.072 1.00 94.52 601 ILE B O 1
ATOM 26978 N N . LYS B 1 593 ? 81.501 159.501 183.780 1.00 88.49 602 LYS B N 1
ATOM 26979 C CA . LYS B 1 593 ? 82.839 159.998 184.077 1.00 86.55 602 LYS B CA 1
ATOM 26980 C C . LYS B 1 593 ? 83.760 159.858 182.872 1.00 84.65 602 LYS B C 1
ATOM 26981 O O . LYS B 1 593 ? 84.452 160.804 182.499 1.00 87.04 602 LYS B O 1
ATOM 27000 N N . PHE B 1 594 ? 83.762 158.675 182.265 1.00 81.30 603 PHE B N 1
ATOM 27001 C CA . PHE B 1 594 ? 84.615 158.409 181.112 1.00 82.52 603 PHE B CA 1
ATOM 27002 C C . PHE B 1 594 ? 84.257 159.323 179.946 1.00 73.19 603 PHE B C 1
ATOM 27003 O O . PHE B 1 594 ? 85.120 159.691 179.150 1.00 71.71 603 PHE B O 1
ATOM 27020 N N . LEU B 1 595 ? 82.984 159.690 179.848 1.00 70.28 604 LEU B N 1
ATOM 27021 C CA . LEU B 1 595 ? 82.542 160.595 178.796 1.00 68.35 604 LEU B CA 1
ATOM 27022 C C . LEU B 1 595 ? 83.011 162.013 179.095 1.00 70.58 604 LEU B C 1
ATOM 27023 O O . LEU B 1 595 ? 83.735 162.614 178.302 1.00 74.14 604 LEU B O 1
ATOM 27039 N N . LEU B 1 596 ? 82.597 162.533 180.247 1.00 70.18 605 LEU B N 1
ATOM 27040 C CA . LEU B 1 596 ? 82.933 163.895 180.655 1.00 66.95 605 LEU B CA 1
ATOM 27041 C C . LEU B 1 596 ? 84.437 164.157 180.624 1.00 63.52 605 LEU B C 1
ATOM 27042 O O . LEU B 1 596 ? 84.870 165.288 180.412 1.00 65.47 605 LEU B O 1
ATOM 27058 N N . GLU B 1 597 ? 85.227 163.110 180.832 1.00 59.32 606 GLU B N 1
ATOM 27059 C CA . GLU B 1 597 ? 86.679 163.238 180.855 1.00 59.00 606 GLU B CA 1
ATOM 27060 C C . GLU B 1 597 ? 87.251 163.655 179.501 1.00 59.84 606 GLU B C 1
ATOM 27061 O O . GLU B 1 597 ? 88.190 164.449 179.441 1.00 64.12 606 GLU B O 1
ATOM 27073 N N . ARG B 1 598 ? 86.678 163.125 178.423 1.00 58.99 607 ARG B N 1
ATOM 27074 C CA . ARG B 1 598 ? 87.248 163.296 177.087 1.00 60.05 607 ARG B CA 1
ATOM 27075 C C . ARG B 1 598 ? 86.504 164.328 176.232 1.00 62.71 607 ARG B C 1
ATOM 27076 O O . ARG B 1 598 ? 86.803 164.478 175.045 1.00 66.58 607 ARG B O 1
ATOM 27097 N N . ILE B 1 599 ? 85.549 165.038 176.830 1.00 66.31 608 ILE B N 1
ATOM 27098 C CA . ILE B 1 599 ? 84.850 166.122 176.137 1.00 69.42 608 ILE B CA 1
ATOM 27099 C C . ILE B 1 599 ? 85.024 167.450 176.866 1.00 68.81 608 ILE B C 1
ATOM 27100 O O . ILE B 1 599 ? 84.981 168.515 176.251 1.00 66.24 608 ILE B O 1
ATOM 27116 N N . ALA B 1 600 ? 85.219 167.384 178.179 1.00 71.41 609 ALA B N 1
ATOM 27117 C CA . ALA B 1 600 ? 85.339 168.590 178.989 1.00 69.34 609 ALA B CA 1
ATOM 27118 C C . ALA B 1 600 ? 86.643 169.321 178.683 1.00 65.50 609 ALA B C 1
ATOM 27119 O O . ALA B 1 600 ? 87.723 168.773 178.902 1.00 60.96 609 ALA B O 1
ATOM 27126 N N . PRO B 1 601 ? 86.554 170.561 178.171 1.00 67.17 610 PRO B N 1
ATOM 27127 C CA . PRO B 1 601 ? 87.790 171.312 177.937 1.00 71.43 610 PRO B CA 1
ATOM 27128 C C . PRO B 1 601 ? 88.397 171.796 179.247 1.00 73.24 610 PRO B C 1
ATOM 27129 O O . PRO B 1 601 ? 87.907 172.769 179.823 1.00 73.73 610 PRO B O 1
ATOM 27140 N N . VAL B 1 602 ? 89.437 171.115 179.714 1.00 75.56 611 VAL B N 1
ATOM 27141 C CA . VAL B 1 602 ? 90.093 171.476 180.965 1.00 75.02 611 VAL B CA 1
ATOM 27142 C C . VAL B 1 602 ? 91.493 172.039 180.694 1.00 63.41 611 VAL B C 1
ATOM 27143 O O . VAL B 1 602 ? 92.161 172.531 181.605 1.00 57.05 611 VAL B O 1
ATOM 27156 N N . HIS B 1 603 ? 91.922 171.969 179.436 1.00 58.63 612 HIS B N 1
ATOM 27157 C CA . HIS B 1 603 ? 93.229 172.481 179.030 1.00 54.71 612 HIS B CA 1
ATOM 27158 C C . HIS B 1 603 ? 93.123 173.775 178.229 1.00 53.81 612 HIS B C 1
ATOM 27159 O O . HIS B 1 603 ? 93.780 174.767 178.548 1.00 53.02 612 HIS B O 1
ATOM 27173 N N . ILE B 1 604 ? 92.293 173.752 177.190 1.00 53.82 613 ILE B N 1
ATOM 27174 C CA . ILE B 1 604 ? 92.217 174.852 176.234 1.00 50.45 613 ILE B CA 1
ATOM 27175 C C . ILE B 1 604 ? 90.937 175.670 176.384 1.00 52.55 613 ILE B C 1
ATOM 27176 O O . ILE B 1 604 ? 89.830 175.160 176.208 1.00 53.70 613 ILE B O 1
ATOM 27192 N N . ASP B 1 605 ? 91.111 176.944 176.721 1.00 53.42 614 ASP B N 1
ATOM 27193 C CA . ASP B 1 605 ? 90.033 177.922 176.674 1.00 54.59 614 ASP B CA 1
ATOM 27194 C C . ASP B 1 605 ? 90.621 179.243 176.188 1.00 52.62 614 ASP B C 1
ATOM 27195 O O . ASP B 1 605 ? 91.780 179.290 175.774 1.00 48.27 614 ASP B O 1
ATOM 27204 N N . THR B 1 606 ? 89.832 180.311 176.230 1.00 57.51 615 THR B N 1
ATOM 27205 C CA . THR B 1 606 ? 90.281 181.603 175.718 1.00 57.53 615 THR B CA 1
ATOM 27206 C C . THR B 1 606 ? 91.487 182.121 176.498 1.00 57.98 615 THR B C 1
ATOM 27207 O O . THR B 1 606 ? 92.377 182.755 175.931 1.00 56.03 615 THR B O 1
ATOM 27218 N N . GLU B 1 607 ? 91.514 181.845 177.796 1.00 60.69 616 GLU B N 1
ATOM 27219 C CA . GLU B 1 607 ? 92.610 182.291 178.648 1.00 61.61 616 GLU B CA 1
ATOM 27220 C C . GLU B 1 607 ? 93.892 181.522 178.340 1.00 59.02 616 GLU B C 1
ATOM 27221 O O . GLU B 1 607 ? 94.994 182.051 178.487 1.00 57.37 616 GLU B O 1
ATOM 27233 N N . SER B 1 608 ? 93.739 180.273 177.910 1.00 58.18 617 SER B N 1
ATOM 27234 C CA . SER B 1 608 ? 94.880 179.415 177.607 1.00 53.44 617 SER B CA 1
ATOM 27235 C C . SER B 1 608 ? 95.589 179.858 176.334 1.00 50.76 617 SER B C 1
ATOM 27236 O O . SER B 1 608 ? 96.817 179.931 176.293 1.00 51.49 617 SER B O 1
ATOM 27244 N N . ILE B 1 609 ? 94.811 180.142 175.295 1.00 48.44 618 ILE B N 1
ATOM 27245 C CA . ILE B 1 609 ? 95.363 180.612 174.031 1.00 47.51 618 ILE B CA 1
ATOM 27246 C C . ILE B 1 609 ? 96.135 181.909 174.244 1.00 50.04 618 ILE B C 1
ATOM 27247 O O . ILE B 1 609 ? 97.239 182.077 173.727 1.00 46.68 618 ILE B O 1
ATOM 27263 N N . SER B 1 610 ? 95.546 182.823 175.008 1.00 55.15 619 SER B N 1
ATOM 27264 C CA . SER B 1 610 ? 96.190 184.092 175.318 1.00 59.33 619 SER B CA 1
ATOM 27265 C C . SER B 1 610 ? 97.501 183.864 176.065 1.00 62.19 619 SER B C 1
ATOM 27266 O O . SER B 1 610 ? 98.527 184.455 175.728 1.00 64.17 619 SER B O 1
ATOM 27274 N N . ALA B 1 611 ? 97.462 183.002 177.076 1.00 62.40 620 ALA B N 1
ATOM 27275 C CA . ALA B 1 611 ? 98.657 182.668 177.844 1.00 63.50 620 ALA B CA 1
ATOM 27276 C C . ALA B 1 611 ? 99.693 181.996 176.953 1.00 63.54 620 ALA B C 1
ATOM 27277 O O . ALA B 1 611 ? 100.897 182.142 177.163 1.00 63.73 620 ALA B O 1
ATOM 27284 N N . LEU B 1 612 ? 99.213 181.260 175.957 1.00 61.73 621 LEU B N 1
ATOM 27285 C CA . LEU B 1 612 ? 100.092 180.549 175.038 1.00 56.35 621 LEU B CA 1
ATOM 27286 C C . LEU B 1 612 ? 100.757 181.529 174.077 1.00 51.72 621 LEU B C 1
ATOM 27287 O O . LEU B 1 612 ? 101.938 181.394 173.762 1.00 51.12 621 LEU B O 1
ATOM 27303 N N . ILE B 1 613 ? 99.992 182.514 173.615 1.00 49.17 622 ILE B N 1
ATOM 27304 C CA . ILE B 1 613 ? 100.539 183.583 172.787 1.00 47.95 622 ILE B CA 1
ATOM 27305 C C . ILE B 1 613 ? 101.606 184.345 173.563 1.00 53.54 622 ILE B C 1
ATOM 27306 O O . ILE B 1 613 ? 102.656 184.693 173.023 1.00 53.11 622 ILE B O 1
ATOM 27322 N N . LYS B 1 614 ? 101.317 184.605 174.833 1.00 59.42 623 LYS B N 1
ATOM 27323 C CA . LYS B 1 614 ? 102.240 185.316 175.706 1.00 60.93 623 LYS B CA 1
ATOM 27324 C C . LYS B 1 614 ? 103.542 184.536 175.859 1.00 63.50 623 LYS B C 1
ATOM 27325 O O . LYS B 1 614 ? 104.618 185.123 175.974 1.00 68.36 623 LYS B O 1
ATOM 27344 N N . GLN B 1 615 ? 103.439 183.210 175.851 1.00 61.42 624 GLN B N 1
ATOM 27345 C CA . GLN B 1 615 ? 104.611 182.347 175.958 1.00 58.36 624 GLN B CA 1
ATOM 27346 C C . GLN B 1 615 ? 105.482 182.437 174.711 1.00 54.02 624 GLN B C 1
ATOM 27347 O O . GLN B 1 615 ? 106.709 182.467 174.804 1.00 50.49 624 GLN B O 1
ATOM 27361 N N . VAL B 1 616 ? 104.845 182.470 173.544 1.00 54.47 625 VAL B N 1
ATOM 27362 C CA . VAL B 1 616 ? 105.575 182.599 172.289 1.00 55.19 625 VAL B CA 1
ATOM 27363 C C . VAL B 1 616 ? 106.292 183.940 172.243 1.00 55.69 625 VAL B C 1
ATOM 27364 O O . VAL B 1 616 ? 107.489 183.995 171.971 1.00 56.53 625 VAL B O 1
ATOM 27377 N N . ASN B 1 617 ? 105.552 185.014 172.511 1.00 56.05 626 ASN B N 1
ATOM 27378 C CA . ASN B 1 617 ? 106.114 186.362 172.528 1.00 49.29 626 ASN B CA 1
ATOM 27379 C C . ASN B 1 617 ? 107.322 186.463 173.447 1.00 47.58 626 ASN B C 1
ATOM 27380 O O . ASN B 1 617 ? 108.340 187.052 173.084 1.00 46.74 626 ASN B O 1
ATOM 27391 N N . LYS B 1 618 ? 107.203 185.885 174.637 1.00 51.34 627 LYS B N 1
ATOM 27392 C CA . LYS B 1 618 ? 108.301 185.880 175.593 1.00 59.33 627 LYS B CA 1
ATOM 27393 C C . LYS B 1 618 ? 109.513 185.144 175.021 1.00 65.23 627 LYS B C 1
ATOM 27394 O O . LYS B 1 618 ? 110.654 185.459 175.354 1.00 67.42 627 LYS B O 1
ATOM 27413 N N . SER B 1 619 ? 109.258 184.173 174.150 1.00 72.10 628 SER B N 1
ATOM 27414 C CA . SER B 1 619 ? 110.326 183.381 173.549 1.00 79.91 628 SER B CA 1
ATOM 27415 C C . SER B 1 619 ? 110.973 184.106 172.370 1.00 89.03 628 SER B C 1
ATOM 27416 O O . SER B 1 619 ? 112.083 183.765 171.963 1.00 82.76 628 SER B O 1
ATOM 27424 N N . ILE B 1 620 ? 110.281 185.103 171.825 1.00 108.14 629 ILE B N 1
ATOM 27425 C CA . ILE B 1 620 ? 110.820 185.895 170.720 1.00 127.47 629 ILE B CA 1
ATOM 27426 C C . ILE B 1 620 ? 112.061 186.670 171.160 1.00 139.26 629 ILE B C 1
ATOM 27427 O O . ILE B 1 620 ? 113.004 186.837 170.384 1.00 138.60 629 ILE B O 1
ATOM 27443 N N . ASP B 1 621 ? 112.047 187.141 172.405 1.00 149.61 630 ASP B N 1
ATOM 27444 C CA . ASP B 1 621 ? 113.120 187.977 172.935 1.00 158.50 630 ASP B CA 1
ATOM 27445 C C . ASP B 1 621 ? 113.679 187.418 174.243 1.00 140.53 630 ASP B C 1
ATOM 27446 O O . ASP B 1 621 ? 114.707 186.740 174.242 1.00 154.88 630 ASP B O 1
ATOM 27455 N N . GLY B 1 622 ? 113.005 187.702 175.354 1.00 153.99 631 GLY B N 1
ATOM 27456 C CA . GLY B 1 622 ? 113.448 187.231 176.654 1.00 168.77 631 GLY B CA 1
ATOM 27457 C C . GLY B 1 622 ? 113.426 185.719 176.734 1.00 180.81 631 GLY B C 1
ATOM 27458 O O . GLY B 1 622 ? 112.603 185.133 177.437 1.00 176.21 631 GLY B O 1
ATOM 27462 N N . THR B 1 623 ? 114.347 185.089 176.012 1.00 195.54 632 THR B N 1
ATOM 27463 C CA . THR B 1 623 ? 114.379 183.636 175.891 1.00 197.11 632 THR B CA 1
ATOM 27464 C C . THR B 1 623 ? 115.172 182.974 177.017 1.00 194.38 632 THR B C 1
ATOM 27465 O O . THR B 1 623 ? 115.822 181.949 176.810 1.00 181.57 632 THR B O 1
ATOM 27476 N N . ALA B 1 624 ? 115.108 183.555 178.210 1.00 192.33 633 ALA B N 1
ATOM 27477 C CA . ALA B 1 624 ? 115.834 183.022 179.357 1.00 180.40 633 ALA B CA 1
ATOM 27478 C C . ALA B 1 624 ? 115.241 181.695 179.826 1.00 174.69 633 ALA B C 1
ATOM 27479 O O . ALA B 1 624 ? 115.923 180.894 180.465 1.00 173.97 633 ALA B O 1
ATOM 27486 N N . ASP B 1 625 ? 113.971 181.470 179.505 1.00 173.19 634 ASP B N 1
ATOM 27487 C CA . ASP B 1 625 ? 113.274 180.263 179.937 1.00 224.12 634 ASP B CA 1
ATOM 27488 C C . ASP B 1 625 ? 113.524 179.076 179.012 1.00 216.40 634 ASP B C 1
ATOM 27489 O O . ASP B 1 625 ? 113.599 177.937 179.469 1.00 233.14 634 ASP B O 1
ATOM 27498 N N . ASP B 1 626 ? 113.647 179.345 177.716 1.00 194.28 635 ASP B N 1
ATOM 27499 C CA . ASP B 1 626 ? 113.767 178.281 176.722 1.00 163.14 635 ASP B CA 1
ATOM 27500 C C . ASP B 1 626 ? 114.989 177.400 176.956 1.00 119.23 635 ASP B C 1
ATOM 27501 O O . ASP B 1 626 ? 114.865 176.185 177.108 1.00 100.24 635 ASP B O 1
ATOM 27510 N N . GLU B 1 627 ? 116.169 178.011 176.982 1.00 110.79 636 GLU B N 1
ATOM 27511 C CA . GLU B 1 627 ? 117.409 177.256 177.123 1.00 111.86 636 GLU B CA 1
ATOM 27512 C C . GLU B 1 627 ? 117.493 176.591 178.495 1.00 107.67 636 GLU B C 1
ATOM 27513 O O . GLU B 1 627 ? 118.042 175.498 178.630 1.00 108.55 636 GLU B O 1
ATOM 27525 N N . ASP B 1 628 ? 116.949 177.258 179.508 1.00 103.56 637 ASP B N 1
ATOM 27526 C CA . ASP B 1 628 ? 116.917 176.707 180.858 1.00 98.96 637 ASP B CA 1
ATOM 27527 C C . ASP B 1 628 ? 116.022 175.473 180.915 1.00 98.31 637 ASP B C 1
ATOM 27528 O O . ASP B 1 628 ? 116.283 174.539 181.674 1.00 95.95 637 ASP B O 1
ATOM 27537 N N . GLU B 1 629 ? 114.966 175.477 180.106 1.00 97.18 638 GLU B N 1
ATOM 27538 C CA . GLU B 1 629 ? 114.046 174.347 180.039 1.00 92.65 638 GLU B CA 1
ATOM 27539 C C . GLU B 1 629 ? 114.605 173.244 179.138 1.00 91.22 638 GLU B C 1
ATOM 27540 O O . GLU B 1 629 ? 114.084 172.129 179.113 1.00 92.58 638 GLU B O 1
ATOM 27552 N N . GLY B 1 630 ? 115.660 173.567 178.394 1.00 91.91 639 GLY B N 1
ATOM 27553 C CA . GLY B 1 630 ? 116.350 172.590 177.570 1.00 90.68 639 GLY B CA 1
ATOM 27554 C C . GLY B 1 630 ? 115.797 172.486 176.163 1.00 87.80 639 GLY B C 1
ATOM 27555 O O . GLY B 1 630 ? 115.451 171.396 175.705 1.00 78.37 639 GLY B O 1
ATOM 27559 N N . VAL B 1 631 ? 115.717 173.619 175.473 1.00 89.83 640 VAL B N 1
ATOM 27560 C CA . VAL B 1 631 ? 115.241 173.642 174.095 1.00 88.95 640 VAL B CA 1
ATOM 27561 C C . VAL B 1 631 ? 115.750 174.896 173.377 1.00 83.63 640 VAL B C 1
ATOM 27562 O O . VAL B 1 631 ? 115.717 175.989 173.945 1.00 82.05 640 VAL B O 1
ATOM 27575 N N . PRO B 1 632 ? 116.240 174.742 172.131 1.00 79.06 641 PRO B N 1
ATOM 27576 C CA . PRO B 1 632 ? 116.652 175.921 171.355 1.00 73.42 641 PRO B CA 1
ATOM 27577 C C . PRO B 1 632 ? 115.532 176.948 171.206 1.00 64.17 641 PRO B C 1
ATOM 27578 O O . PRO B 1 632 ? 114.365 176.573 171.104 1.00 53.05 641 PRO B O 1
ATOM 27589 N N . THR B 1 633 ? 115.889 178.229 171.195 1.00 74.33 642 THR B N 1
ATOM 27590 C CA . THR B 1 633 ? 114.903 179.303 171.140 1.00 74.16 642 THR B CA 1
ATOM 27591 C C . THR B 1 633 ? 114.046 179.227 169.880 1.00 69.77 642 THR B C 1
ATOM 27592 O O . THR B 1 633 ? 112.819 179.260 169.955 1.00 70.51 642 THR B O 1
ATOM 27603 N N . ASP B 1 634 ? 114.695 179.128 168.724 1.00 65.08 643 ASP B N 1
ATOM 27604 C CA . ASP B 1 634 ? 113.984 179.099 167.452 1.00 65.18 643 ASP B CA 1
ATOM 27605 C C . ASP B 1 634 ? 113.122 177.846 167.326 1.00 59.61 643 ASP B C 1
ATOM 27606 O O . ASP B 1 634 ? 112.061 177.875 166.706 1.00 58.16 643 ASP B O 1
ATOM 27615 N N . GLN B 1 635 ? 113.580 176.750 167.921 1.00 61.35 644 GLN B N 1
ATOM 27616 C CA . GLN B 1 635 ? 112.853 175.485 167.869 1.00 59.94 644 GLN B CA 1
ATOM 27617 C C . GLN B 1 635 ? 111.560 175.552 168.677 1.00 57.87 644 GLN B C 1
ATOM 27618 O O . GLN B 1 635 ? 110.566 174.915 168.327 1.00 60.98 644 GLN B O 1
ATOM 27632 N N . ALA B 1 636 ? 111.579 176.323 169.758 1.00 49.18 645 ALA B N 1
ATOM 27633 C CA . ALA B 1 636 ? 110.417 176.450 170.629 1.00 45.30 645 ALA B CA 1
ATOM 27634 C C . ALA B 1 636 ? 109.333 177.306 169.985 1.00 47.46 645 ALA B C 1
ATOM 27635 O O . ALA B 1 636 ? 108.143 177.091 170.213 1.00 52.60 645 ALA B O 1
ATOM 27642 N N . ILE B 1 637 ? 109.750 178.281 169.185 1.00 48.20 646 ILE B N 1
ATOM 27643 C CA . ILE B 1 637 ? 108.812 179.193 168.543 1.00 46.72 646 ILE B CA 1
ATOM 27644 C C . ILE B 1 637 ? 107.976 178.467 167.495 1.00 48.19 646 ILE B C 1
ATOM 27645 O O . ILE B 1 637 ? 106.764 178.666 167.420 1.00 51.29 646 ILE B O 1
ATOM 27661 N N . ARG B 1 638 ? 108.621 177.632 166.685 1.00 42.34 647 ARG B N 1
ATOM 27662 C CA . ARG B 1 638 ? 107.912 176.866 165.665 1.00 39.40 647 ARG B CA 1
ATOM 27663 C C . ARG B 1 638 ? 106.896 175.937 166.316 1.00 33.22 647 ARG B C 1
ATOM 27664 O O . ARG B 1 638 ? 105.746 175.857 165.883 1.00 28.52 647 ARG B O 1
ATOM 27685 N N . ALA B 1 639 ? 107.332 175.240 167.361 1.00 32.90 648 ALA B N 1
ATOM 27686 C CA . ALA B 1 639 ? 106.462 174.337 168.101 1.00 35.21 648 ALA B CA 1
ATOM 27687 C C . ALA B 1 639 ? 105.259 175.091 168.654 1.00 37.07 648 ALA B C 1
ATOM 27688 O O . ALA B 1 639 ? 104.152 174.558 168.716 1.00 40.65 648 ALA B O 1
ATOM 27695 N N . GLY B 1 640 ? 105.483 176.340 169.047 1.00 35.91 649 GLY B N 1
ATOM 27696 C CA . GLY B 1 640 ? 104.416 177.178 169.557 1.00 36.26 649 GLY B CA 1
ATOM 27697 C C . GLY B 1 640 ? 103.396 177.514 168.486 1.00 34.91 649 GLY B C 1
ATOM 27698 O O . GLY B 1 640 ? 102.196 177.561 168.758 1.00 35.24 649 GLY B O 1
ATOM 27702 N N . LEU B 1 641 ? 103.871 177.744 167.265 1.00 30.91 650 LEU B N 1
ATOM 27703 C CA . LEU B 1 641 ? 102.992 178.114 166.160 1.00 33.94 650 LEU B CA 1
ATOM 27704 C C . LEU B 1 641 ? 102.284 176.899 165.570 1.00 38.78 650 LEU B C 1
ATOM 27705 O O . LEU B 1 641 ? 101.150 177.003 165.097 1.00 40.43 650 LEU B O 1
ATOM 27721 N N . GLU B 1 642 ? 102.951 175.750 165.591 1.00 38.09 651 GLU B N 1
ATOM 27722 C CA . GLU B 1 642 ? 102.323 174.514 165.146 1.00 38.42 651 GLU B CA 1
ATOM 27723 C C . GLU B 1 642 ? 101.234 174.116 166.136 1.00 37.25 651 GLU B C 1
ATOM 27724 O O . GLU B 1 642 ? 100.176 173.622 165.748 1.00 35.94 651 GLU B O 1
ATOM 27736 N N . LEU B 1 643 ? 101.500 174.343 167.418 1.00 34.14 652 LEU B N 1
ATOM 27737 C CA . LEU B 1 643 ? 100.518 174.075 168.460 1.00 32.29 652 LEU B CA 1
ATOM 27738 C C . LEU B 1 643 ? 99.310 174.984 168.285 1.00 34.25 652 LEU B C 1
ATOM 27739 O O . LEU B 1 643 ? 98.168 174.526 168.301 1.00 39.59 652 LEU B O 1
ATOM 27755 N N . LEU B 1 644 ? 99.570 176.275 168.115 1.00 31.45 653 LEU B N 1
ATOM 27756 C CA . LEU B 1 644 ? 98.507 177.251 167.917 1.00 31.92 653 LEU B CA 1
ATOM 27757 C C . LEU B 1 644 ? 97.727 176.962 166.638 1.00 33.93 653 LEU B C 1
ATOM 27758 O O . LEU B 1 644 ? 96.523 177.213 166.570 1.00 36.02 653 LEU B O 1
ATOM 27774 N N . LYS B 1 645 ? 98.411 176.432 165.628 1.00 32.43 654 LYS B N 1
ATOM 27775 C CA . LYS B 1 645 ? 97.749 176.064 164.381 1.00 34.05 654 LYS B CA 1
ATOM 27776 C C . LYS B 1 645 ? 96.789 174.905 164.611 1.00 39.23 654 LYS B C 1
ATOM 27777 O O . LYS B 1 645 ? 95.624 174.973 164.225 1.00 43.63 654 LYS B O 1
ATOM 27796 N N . VAL B 1 646 ? 97.288 173.842 165.237 1.00 37.87 655 VAL B N 1
ATOM 27797 C CA . VAL B 1 646 ? 96.466 172.681 165.559 1.00 35.24 655 VAL B CA 1
ATOM 27798 C C . VAL B 1 646 ? 95.263 173.092 166.401 1.00 37.81 655 VAL B C 1
ATOM 27799 O O . VAL B 1 646 ? 94.158 172.591 166.205 1.00 43.78 655 VAL B O 1
ATOM 27812 N N . LEU B 1 647 ? 95.488 174.009 167.336 1.00 37.20 656 LEU B N 1
ATOM 27813 C CA . LEU B 1 647 ? 94.433 174.464 168.233 1.00 35.72 656 LEU B CA 1
ATOM 27814 C C . LEU B 1 647 ? 93.464 175.427 167.550 1.00 36.79 656 LEU B C 1
ATOM 27815 O O . LEU B 1 647 ? 92.386 175.703 168.075 1.00 36.27 656 LEU B O 1
ATOM 27831 N N . SER B 1 648 ? 93.846 175.939 166.384 1.00 40.65 657 SER B N 1
ATOM 27832 C CA . SER B 1 648 ? 92.984 176.857 165.647 1.00 43.73 657 SER B CA 1
ATOM 27833 C C . SER B 1 648 ? 91.821 176.108 165.006 1.00 46.82 657 SER B C 1
ATOM 27834 O O . SER B 1 648 ? 90.767 176.687 164.754 1.00 50.45 657 SER B O 1
ATOM 27842 N N . PHE B 1 649 ? 92.019 174.819 164.743 1.00 45.39 658 PHE B N 1
ATOM 27843 C CA . PHE B 1 649 ? 90.974 173.989 164.149 1.00 47.40 658 PHE B CA 1
ATOM 27844 C C . PHE B 1 649 ? 89.938 173.555 165.184 1.00 46.68 658 PHE B C 1
ATOM 27845 O O . PHE B 1 649 ? 88.763 173.385 164.860 1.00 48.07 658 PHE B O 1
ATOM 27862 N N . THR B 1 650 ? 90.380 173.379 166.426 1.00 46.75 659 THR B N 1
ATOM 27863 C CA . THR B 1 650 ? 89.531 172.824 167.476 1.00 49.05 659 THR B CA 1
ATOM 27864 C C . THR B 1 650 ? 88.916 173.905 168.365 1.00 49.13 659 THR B C 1
ATOM 27865 O O . THR B 1 650 ? 87.768 173.780 168.794 1.00 51.58 659 THR B O 1
ATOM 27876 N N . HIS B 1 651 ? 89.682 174.958 168.642 1.00 47.83 660 HIS B N 1
ATOM 27877 C CA . HIS B 1 651 ? 89.214 176.059 169.483 1.00 45.17 660 HIS B CA 1
ATOM 27878 C C . HIS B 1 651 ? 89.435 177.409 168.805 1.00 39.56 660 HIS B C 1
ATOM 27879 O O . HIS B 1 651 ? 90.160 178.256 169.324 1.00 37.85 660 HIS B O 1
ATOM 27893 N N . PRO B 1 652 ? 88.800 177.616 167.641 1.00 37.56 661 PRO B N 1
ATOM 27894 C CA . PRO B 1 652 ? 88.971 178.861 166.885 1.00 38.91 661 PRO B CA 1
ATOM 27895 C C . PRO B 1 652 ? 88.405 180.085 167.600 1.00 43.46 661 PRO B C 1
ATOM 27896 O O . PRO B 1 652 ? 88.925 181.189 167.435 1.00 45.60 661 PRO B O 1
ATOM 27907 N N . ILE B 1 653 ? 87.351 179.886 168.383 1.00 46.57 662 ILE B N 1
ATOM 27908 C CA . ILE B 1 653 ? 86.690 180.987 169.077 1.00 50.27 662 ILE B CA 1
ATOM 27909 C C . ILE B 1 653 ? 87.610 181.567 170.148 1.00 49.69 662 ILE B C 1
ATOM 27910 O O . ILE B 1 653 ? 87.525 182.747 170.487 1.00 51.89 662 ILE B O 1
ATOM 27926 N N . SER B 1 654 ? 88.496 180.725 170.670 1.00 50.31 663 SER B N 1
ATOM 27927 C CA . SER B 1 654 ? 89.398 181.120 171.744 1.00 54.62 663 SER B CA 1
ATOM 27928 C C . SER B 1 654 ? 90.505 182.057 171.259 1.00 53.75 663 SER B C 1
ATOM 27929 O O . SER B 1 654 ? 91.205 182.671 172.066 1.00 54.29 663 SER B O 1
ATOM 27937 N N . PHE B 1 655 ? 90.655 182.166 169.941 1.00 51.67 664 PHE B N 1
ATOM 27938 C CA . PHE B 1 655 ? 91.704 182.993 169.349 1.00 48.11 664 PHE B CA 1
ATOM 27939 C C . PHE B 1 655 ? 91.249 184.432 169.129 1.00 49.37 664 PHE B C 1
ATOM 27940 O O . PHE B 1 655 ? 92.074 185.327 168.945 1.00 49.56 664 PHE B O 1
ATOM 27957 N N . HIS B 1 656 ? 89.940 184.656 169.149 1.00 52.28 665 HIS B N 1
ATOM 27958 C CA . HIS B 1 656 ? 89.394 185.964 168.809 1.00 60.80 665 HIS B CA 1
ATOM 27959 C C . HIS B 1 656 ? 89.728 187.004 169.881 1.00 66.47 665 HIS B C 1
ATOM 27960 O O . HIS B 1 656 ? 88.899 187.340 170.727 1.00 69.92 665 HIS B O 1
ATOM 27974 N N . SER B 1 657 ? 90.958 187.508 169.831 1.00 78.32 666 SER B N 1
ATOM 27975 C CA . SER B 1 657 ? 91.418 188.533 170.759 1.00 85.73 666 SER B CA 1
ATOM 27976 C C . SER B 1 657 ? 92.433 189.441 170.076 1.00 82.64 666 SER B C 1
ATOM 27977 O O . SER B 1 657 ? 93.163 189.011 169.184 1.00 87.24 666 SER B O 1
ATOM 27985 N N . ALA B 1 658 ? 92.470 190.700 170.499 1.00 76.17 667 ALA B N 1
ATOM 27986 C CA . ALA B 1 658 ? 93.365 191.684 169.902 1.00 69.18 667 ALA B CA 1
ATOM 27987 C C . ALA B 1 658 ? 94.826 191.302 170.108 1.00 64.94 667 ALA B C 1
ATOM 27988 O O . ALA B 1 658 ? 95.613 191.304 169.163 1.00 56.52 667 ALA B O 1
ATOM 27995 N N . GLU B 1 659 ? 95.183 190.972 171.346 1.00 73.48 668 GLU B N 1
ATOM 27996 C CA . GLU B 1 659 ? 96.565 190.649 171.682 1.00 80.11 668 GLU B CA 1
ATOM 27997 C C . GLU B 1 659 ? 97.054 189.417 170.928 1.00 80.40 668 GLU B C 1
ATOM 27998 O O . GLU B 1 659 ? 98.219 189.346 170.534 1.00 82.71 668 GLU B O 1
ATOM 28010 N N . THR B 1 660 ? 96.165 188.449 170.734 1.00 76.91 669 THR B N 1
ATOM 28011 C CA . THR B 1 660 ? 96.517 187.228 170.020 1.00 70.86 669 THR B CA 1
ATOM 28012 C C . THR B 1 660 ? 96.703 187.512 168.531 1.00 62.06 669 THR B C 1
ATOM 28013 O O . THR B 1 660 ? 97.669 187.054 167.923 1.00 61.25 669 THR B O 1
ATOM 28024 N N . PHE B 1 661 ? 95.781 188.275 167.951 1.00 56.81 670 PHE B N 1
ATOM 28025 C CA . PHE B 1 661 ? 95.864 188.640 166.539 1.00 50.36 670 PHE B CA 1
ATOM 28026 C C . PHE B 1 661 ? 97.054 189.557 166.260 1.00 48.11 670 PHE B C 1
ATOM 28027 O O . PHE B 1 661 ? 97.689 189.458 165.210 1.00 46.64 670 PHE B O 1
ATOM 28044 N N . GLU B 1 662 ? 97.343 190.459 167.192 1.00 50.79 671 GLU B N 1
ATOM 28045 C CA . GLU B 1 662 ? 98.475 191.364 167.044 1.00 57.22 671 GLU B CA 1
ATOM 28046 C C . GLU B 1 662 ? 99.785 190.585 167.028 1.00 57.13 671 GLU B C 1
ATOM 28047 O O . GLU B 1 662 ? 100.693 190.893 166.255 1.00 56.78 671 GLU B O 1
ATOM 28059 N N . SER B 1 663 ? 99.872 189.569 167.880 1.00 52.31 672 SER B N 1
ATOM 28060 C CA . SER B 1 663 ? 101.070 188.745 167.966 1.00 47.53 672 SER B CA 1
ATOM 28061 C C . SER B 1 663 ? 101.256 187.926 166.694 1.00 46.05 672 SER B C 1
ATOM 28062 O O . SER B 1 663 ? 102.372 187.779 166.198 1.00 46.42 672 SER B O 1
ATOM 28070 N N . LEU B 1 664 ? 100.154 187.398 166.169 1.00 44.33 673 LEU B N 1
ATOM 28071 C CA . LEU B 1 664 ? 100.192 186.597 164.950 1.00 44.49 673 LEU B CA 1
ATOM 28072 C C . LEU B 1 664 ? 100.642 187.424 163.753 1.00 44.56 673 LEU B C 1
ATOM 28073 O O . LEU B 1 664 ? 101.251 186.898 162.822 1.00 45.44 673 LEU B O 1
ATOM 28089 N N . LEU B 1 665 ? 100.334 188.716 163.775 1.00 47.65 674 LEU B N 1
ATOM 28090 C CA . LEU B 1 665 ? 100.770 189.616 162.712 1.00 49.19 674 LEU B CA 1
ATOM 28091 C C . LEU B 1 665 ? 102.286 189.749 162.711 1.00 47.22 674 LEU B C 1
ATOM 28092 O O . LEU B 1 665 ? 102.914 189.752 161.654 1.00 50.57 674 LEU B O 1
ATOM 28108 N N . ALA B 1 666 ? 102.869 189.865 163.899 1.00 45.59 675 ALA B N 1
ATOM 28109 C CA . ALA B 1 666 ? 104.318 189.924 164.035 1.00 51.66 675 ALA B CA 1
ATOM 28110 C C . ALA B 1 666 ? 104.956 188.642 163.512 1.00 55.56 675 ALA B C 1
ATOM 28111 O O . ALA B 1 666 ? 105.984 188.682 162.835 1.00 58.17 675 ALA B O 1
ATOM 28118 N N . CYS B 1 667 ? 104.337 187.507 163.827 1.00 56.11 676 CYS B N 1
ATOM 28119 C CA . CYS B 1 667 ? 104.817 186.207 163.365 1.00 55.63 676 CYS B CA 1
ATOM 28120 C C . CYS B 1 667 ? 104.797 186.125 161.844 1.00 54.64 676 CYS B C 1
ATOM 28121 O O . CYS B 1 667 ? 105.616 185.435 161.236 1.00 59.29 676 CYS B O 1
ATOM 28129 N N . LEU B 1 668 ? 103.851 186.831 161.237 1.00 46.82 677 LEU B N 1
ATOM 28130 C CA . LEU B 1 668 ? 103.693 186.821 159.788 1.00 44.41 677 LEU B CA 1
ATOM 28131 C C . LEU B 1 668 ? 104.864 187.511 159.093 1.00 46.17 677 LEU B C 1
ATOM 28132 O O . LEU B 1 668 ? 105.178 187.211 157.941 1.00 42.91 677 LEU B O 1
ATOM 28148 N N . LYS B 1 669 ? 105.512 188.429 159.805 1.00 54.14 678 LYS B N 1
ATOM 28149 C CA . LYS B 1 669 ? 106.593 189.230 159.237 1.00 59.88 678 LYS B CA 1
ATOM 28150 C C . LYS B 1 669 ? 107.969 188.600 159.445 1.00 65.67 678 LYS B C 1
ATOM 28151 O O . LYS B 1 669 ? 108.971 189.106 158.939 1.00 68.61 678 LYS B O 1
ATOM 28187 N N . ASP B 1 671 ? 111.199 185.849 159.448 1.00 63.21 680 ASP B N 1
ATOM 28188 C CA . ASP B 1 671 ? 111.926 185.149 158.392 1.00 63.02 680 ASP B CA 1
ATOM 28189 C C . ASP B 1 671 ? 111.555 183.672 158.315 1.00 58.52 680 ASP B C 1
ATOM 28190 O O . ASP B 1 671 ? 111.477 183.102 157.227 1.00 53.92 680 ASP B O 1
ATOM 28199 N N . ASP B 1 672 ? 111.343 183.056 159.474 1.00 62.06 681 ASP B N 1
ATOM 28200 C CA . ASP B 1 672 ? 111.020 181.635 159.540 1.00 62.15 681 ASP B CA 1
ATOM 28201 C C . ASP B 1 672 ? 109.728 181.348 158.784 1.00 60.25 681 ASP B C 1
ATOM 28202 O O . ASP B 1 672 ? 108.657 181.830 159.155 1.00 64.14 681 ASP B O 1
ATOM 28211 N N . GLU B 1 673 ? 109.836 180.562 157.718 1.00 50.98 682 GLU B N 1
ATOM 28212 C CA . GLU B 1 673 ? 108.690 180.276 156.866 1.00 43.90 682 GLU B CA 1
ATOM 28213 C C . GLU B 1 673 ? 107.630 179.463 157.599 1.00 38.99 682 GLU B C 1
ATOM 28214 O O . GLU B 1 673 ? 106.448 179.795 157.553 1.00 39.11 682 GLU B O 1
ATOM 28226 N N . LYS B 1 674 ? 108.056 178.403 158.278 1.00 37.81 683 LYS B N 1
ATOM 28227 C CA . LYS B 1 674 ? 107.121 177.519 158.967 1.00 38.59 683 LYS B CA 1
ATOM 28228 C C . LYS B 1 674 ? 106.397 178.252 160.095 1.00 39.24 683 LYS B C 1
ATOM 28229 O O . LYS B 1 674 ? 105.369 177.787 160.588 1.00 45.84 683 LYS B O 1
ATOM 28248 N N . VAL B 1 675 ? 106.935 179.399 160.494 1.00 37.06 684 VAL B N 1
ATOM 28249 C CA . VAL B 1 675 ? 106.257 180.281 161.437 1.00 34.70 684 VAL B CA 1
ATOM 28250 C C . VAL B 1 675 ? 105.221 181.127 160.699 1.00 33.04 684 VAL B C 1
ATOM 28251 O O . VAL B 1 675 ? 104.077 181.250 161.137 1.00 32.64 684 VAL B O 1
ATOM 28264 N N . ALA B 1 676 ? 105.636 181.714 159.581 1.00 28.67 685 ALA B N 1
ATOM 28265 C CA . ALA B 1 676 ? 104.747 182.528 158.760 1.00 32.34 685 ALA B CA 1
ATOM 28266 C C . ALA B 1 676 ? 103.608 181.699 158.167 1.00 35.10 685 ALA B C 1
ATOM 28267 O O . ALA B 1 676 ? 102.453 182.124 158.173 1.00 36.17 685 ALA B O 1
ATOM 28274 N N . GLU B 1 677 ? 103.942 180.520 157.648 1.00 34.54 686 GLU B N 1
ATOM 28275 C CA . GLU B 1 677 ? 102.945 179.630 157.061 1.00 33.24 686 GLU B CA 1
ATOM 28276 C C . GLU B 1 677 ? 101.886 179.243 158.086 1.00 35.42 686 GLU B C 1
ATOM 28277 O O . GLU B 1 677 ? 100.711 179.095 157.751 1.00 41.05 686 GLU B O 1
ATOM 28289 N N . ALA B 1 678 ? 102.305 179.085 159.336 1.00 33.69 687 ALA B N 1
ATOM 28290 C CA . ALA B 1 678 ? 101.382 178.729 160.406 1.00 32.03 687 ALA B CA 1
ATOM 28291 C C . ALA B 1 678 ? 100.475 179.906 160.737 1.00 35.49 687 ALA B C 1
ATOM 28292 O O . ALA B 1 678 ? 99.264 179.744 160.885 1.00 38.37 687 ALA B O 1
ATOM 28299 N N . ALA B 1 679 ? 101.067 181.090 160.848 1.00 34.86 688 ALA B N 1
ATOM 28300 C CA . ALA B 1 679 ? 100.316 182.292 161.189 1.00 28.42 688 ALA B CA 1
ATOM 28301 C C . ALA B 1 679 ? 99.216 182.552 160.167 1.00 29.18 688 ALA B C 1
ATOM 28302 O O . ALA B 1 679 ? 98.112 182.961 160.524 1.00 32.82 688 ALA B O 1
ATOM 28309 N N . LEU B 1 680 ? 99.521 182.302 158.898 1.00 27.69 689 LEU B N 1
ATOM 28310 C CA . LEU B 1 680 ? 98.560 182.516 157.823 1.00 29.03 689 LEU B CA 1
ATOM 28311 C C . LEU B 1 680 ? 97.333 181.626 157.979 1.00 31.85 689 LEU B C 1
ATOM 28312 O O . LEU B 1 680 ? 96.213 182.048 157.696 1.00 36.79 689 LEU B O 1
ATOM 28328 N N . GLN B 1 681 ? 97.546 180.396 158.436 1.00 31.15 690 GLN B N 1
ATOM 28329 C CA . GLN B 1 681 ? 96.458 179.432 158.543 1.00 31.33 690 GLN B CA 1
ATOM 28330 C C . GLN B 1 681 ? 95.619 179.668 159.791 1.00 29.63 690 GLN B C 1
ATOM 28331 O O . GLN B 1 681 ? 94.425 179.371 159.802 1.00 34.75 690 GLN B O 1
ATOM 28345 N N . ILE B 1 682 ? 96.235 180.206 160.838 1.00 26.23 691 ILE B N 1
ATOM 28346 C CA . ILE B 1 682 ? 95.498 180.531 162.052 1.00 26.34 691 ILE B CA 1
ATOM 28347 C C . ILE B 1 682 ? 94.519 181.669 161.773 1.00 31.77 691 ILE B C 1
ATOM 28348 O O . ILE B 1 682 ? 93.380 181.639 162.239 1.00 33.61 691 ILE B O 1
ATOM 28364 N N . PHE B 1 683 ? 94.966 182.670 161.016 1.00 34.26 692 PHE B N 1
ATOM 28365 C CA . PHE B 1 683 ? 94.091 183.763 160.598 1.00 33.25 692 PHE B CA 1
ATOM 28366 C C . PHE B 1 683 ? 92.929 183.232 159.772 1.00 37.17 692 PHE B C 1
ATOM 28367 O O . PHE B 1 683 ? 91.794 183.687 159.912 1.00 43.06 692 PHE B O 1
ATOM 28384 N N . LYS B 1 684 ? 93.224 182.265 158.911 1.00 32.92 693 LYS B N 1
ATOM 28385 C CA . LYS B 1 684 ? 92.216 181.677 158.042 1.00 35.72 693 LYS B CA 1
ATOM 28386 C C . LYS B 1 684 ? 91.147 180.935 158.841 1.00 39.37 693 LYS B C 1
ATOM 28387 O O . LYS B 1 684 ? 89.981 180.893 158.443 1.00 38.51 693 LYS B O 1
ATOM 28406 N N . ASN B 1 685 ? 91.550 180.363 159.971 1.00 41.73 694 ASN B N 1
ATOM 28407 C CA . ASN B 1 685 ? 90.659 179.531 160.775 1.00 43.52 694 ASN B CA 1
ATOM 28408 C C . ASN B 1 685 ? 89.977 180.275 161.922 1.00 50.22 694 ASN B C 1
ATOM 28409 O O . ASN B 1 685 ? 89.042 179.749 162.527 1.00 54.00 694 ASN B O 1
ATOM 28420 N N . THR B 1 686 ? 90.435 181.490 162.218 1.00 53.89 695 THR B N 1
ATOM 28421 C CA . THR B 1 686 ? 89.974 182.207 163.406 1.00 57.63 695 THR B CA 1
ATOM 28422 C C . THR B 1 686 ? 89.570 183.656 163.139 1.00 57.93 695 THR B C 1
ATOM 28423 O O . THR B 1 686 ? 88.766 184.224 163.878 1.00 58.66 695 THR B O 1
ATOM 28434 N N . GLY B 1 687 ? 90.123 184.251 162.089 1.00 57.62 696 GLY B N 1
ATOM 28435 C CA . GLY B 1 687 ? 89.937 185.670 161.838 1.00 56.39 696 GLY B CA 1
ATOM 28436 C C . GLY B 1 687 ? 88.645 186.033 161.128 1.00 54.94 696 GLY B C 1
ATOM 28437 O O . GLY B 1 687 ? 88.580 187.053 160.445 1.00 53.61 696 GLY B O 1
ATOM 28441 N N . SER B 1 688 ? 87.611 185.214 161.300 1.00 57.83 697 SER B N 1
ATOM 28442 C CA . SER B 1 688 ? 86.349 185.408 160.589 1.00 61.26 697 SER B CA 1
ATOM 28443 C C . SER B 1 688 ? 85.636 186.705 160.978 1.00 64.59 697 SER B C 1
ATOM 28444 O O . SER B 1 688 ? 84.935 187.301 160.157 1.00 65.21 697 SER B O 1
ATOM 28452 N N . LYS B 1 689 ? 85.814 187.131 162.227 1.00 64.52 698 LYS B N 1
ATOM 28453 C CA . LYS B 1 689 ? 85.157 188.330 162.742 1.00 70.66 698 LYS B CA 1
ATOM 28454 C C . LYS B 1 689 ? 86.176 189.403 163.136 1.00 69.44 698 LYS B C 1
ATOM 28455 O O . LYS B 1 689 ? 86.004 190.105 164.131 1.00 68.42 698 LYS B O 1
ATOM 28474 N N . ILE B 1 690 ? 87.237 189.528 162.345 1.00 69.96 699 ILE B N 1
ATOM 28475 C CA . ILE B 1 690 ? 88.257 190.544 162.591 1.00 68.38 699 ILE B CA 1
ATOM 28476 C C . ILE B 1 690 ? 87.811 191.900 162.056 1.00 71.91 699 ILE B C 1
ATOM 28477 O O . ILE B 1 690 ? 87.971 192.920 162.723 1.00 74.10 699 ILE B O 1
ATOM 28493 N N . GLU B 1 691 ? 87.253 191.904 160.851 1.00 72.47 700 GLU B N 1
ATOM 28494 C CA . GLU B 1 691 ? 86.891 193.147 160.177 1.00 74.10 700 GLU B CA 1
ATOM 28495 C C . GLU B 1 691 ? 85.777 193.923 160.885 1.00 77.32 700 GLU B C 1
ATOM 28496 O O . GLU B 1 691 ? 85.609 195.119 160.643 1.00 79.15 700 GLU B O 1
ATOM 28508 N N . GLU B 1 692 ? 85.027 193.250 161.755 1.00 81.54 701 GLU B N 1
ATOM 28509 C CA . GLU B 1 692 ? 83.888 193.875 162.426 1.00 84.73 701 GLU B CA 1
ATOM 28510 C C . GLU B 1 692 ? 84.207 194.276 163.867 1.00 76.48 701 GLU B C 1
ATOM 28511 O O . GLU B 1 692 ? 83.618 195.221 164.395 1.00 79.08 701 GLU B O 1
ATOM 28523 N N . ASP B 1 693 ? 85.138 193.562 164.497 1.00 67.39 702 ASP B N 1
ATOM 28524 C CA . ASP B 1 693 ? 85.512 193.832 165.885 1.00 63.01 702 ASP B CA 1
ATOM 28525 C C . ASP B 1 693 ? 86.884 194.494 165.991 1.00 59.87 702 ASP B C 1
ATOM 28526 O O . ASP B 1 693 ? 87.142 195.253 166.926 1.00 53.23 702 ASP B O 1
ATOM 28535 N N . PHE B 1 694 ? 87.759 194.198 165.033 1.00 73.25 703 PHE B N 1
ATOM 28536 C CA . PHE B 1 694 ? 89.106 194.761 165.011 1.00 71.91 703 PHE B CA 1
ATOM 28537 C C . PHE B 1 694 ? 89.416 195.371 163.646 1.00 72.47 703 PHE B C 1
ATOM 28538 O O . PHE B 1 694 ? 90.121 194.766 162.840 1.00 73.81 703 PHE B O 1
ATOM 28555 N N . PRO B 1 695 ? 88.890 196.577 163.381 1.00 72.45 704 PRO B N 1
ATOM 28556 C CA . PRO B 1 695 ? 89.073 197.197 162.064 1.00 72.60 704 PRO B CA 1
ATOM 28557 C C . PRO B 1 695 ? 90.525 197.579 161.775 1.00 70.33 704 PRO B C 1
ATOM 28558 O O . PRO B 1 695 ? 90.913 197.668 160.610 1.00 65.66 704 PRO B O 1
ATOM 28569 N N . HIS B 1 696 ? 91.311 197.794 162.826 1.00 69.75 705 HIS B N 1
ATOM 28570 C CA . HIS B 1 696 ? 92.696 198.230 162.670 1.00 71.04 705 HIS B CA 1
ATOM 28571 C C . HIS B 1 696 ? 93.619 197.072 162.299 1.00 67.45 705 HIS B C 1
ATOM 28572 O O . HIS B 1 696 ? 94.614 197.265 161.601 1.00 68.25 705 HIS B O 1
ATOM 28586 N N . ILE B 1 697 ? 93.287 195.872 162.766 1.00 65.37 706 ILE B N 1
ATOM 28587 C CA . ILE B 1 697 ? 94.070 194.685 162.442 1.00 62.05 706 ILE B CA 1
ATOM 28588 C C . ILE B 1 697 ? 93.846 194.299 160.983 1.00 58.45 706 ILE B C 1
ATOM 28589 O O . ILE B 1 697 ? 94.751 193.790 160.322 1.00 59.88 706 ILE B O 1
ATOM 28605 N N . ARG B 1 698 ? 92.635 194.539 160.491 1.00 53.79 707 ARG B N 1
ATOM 28606 C CA . ARG B 1 698 ? 92.321 194.325 159.083 1.00 52.45 707 ARG B CA 1
ATOM 28607 C C . ARG B 1 698 ? 93.225 195.176 158.198 1.00 54.04 707 ARG B C 1
ATOM 28608 O O . ARG B 1 698 ? 93.769 194.697 157.203 1.00 52.71 707 ARG B O 1
ATOM 28629 N N . SER B 1 699 ? 93.371 196.445 158.564 1.00 56.48 708 SER B N 1
ATOM 28630 C CA . SER B 1 699 ? 94.152 197.388 157.774 1.00 59.30 708 SER B CA 1
ATOM 28631 C C . SER B 1 699 ? 95.628 197.012 157.756 1.00 56.08 708 SER B C 1
ATOM 28632 O O . SER B 1 699 ? 96.349 197.346 156.817 1.00 57.68 708 SER B O 1
ATOM 28640 N N . ALA B 1 700 ? 96.071 196.317 158.798 1.00 53.33 709 ALA B N 1
ATOM 28641 C CA . ALA B 1 700 ? 97.466 195.909 158.915 1.00 54.56 709 ALA B CA 1
ATOM 28642 C C . ALA B 1 700 ? 97.713 194.558 158.248 1.00 57.34 709 ALA B C 1
ATOM 28643 O O . ALA B 1 700 ? 98.818 194.282 157.781 1.00 58.41 709 ALA B O 1
ATOM 28650 N N . LEU B 1 701 ? 96.680 193.722 158.199 1.00 58.54 710 LEU B N 1
ATOM 28651 C CA . LEU B 1 701 ? 96.818 192.363 157.685 1.00 57.74 710 LEU B CA 1
ATOM 28652 C C . LEU B 1 701 ? 96.798 192.321 156.160 1.00 57.26 710 LEU B C 1
ATOM 28653 O O . LEU B 1 701 ? 97.650 191.684 155.541 1.00 56.48 710 LEU B O 1
ATOM 28669 N N . LEU B 1 702 ? 95.821 192.998 155.564 1.00 57.23 711 LEU B N 1
ATOM 28670 C CA . LEU B 1 702 ? 95.649 193.007 154.112 1.00 55.70 711 LEU B CA 1
ATOM 28671 C C . LEU B 1 702 ? 96.925 193.324 153.329 1.00 53.32 711 LEU B C 1
ATOM 28672 O O . LEU B 1 702 ? 97.257 192.608 152.385 1.00 54.94 711 LEU B O 1
ATOM 28688 N N . PRO B 1 703 ? 97.643 194.398 153.702 1.00 50.17 712 PRO B N 1
ATOM 28689 C CA . PRO B 1 703 ? 98.860 194.694 152.935 1.00 46.02 712 PRO B CA 1
ATOM 28690 C C . PRO B 1 703 ? 99.891 193.568 153.000 1.00 44.76 712 PRO B C 1
ATOM 28691 O O . PRO B 1 703 ? 100.651 193.376 152.050 1.00 43.32 712 PRO B O 1
ATOM 28702 N N . VAL B 1 704 ? 99.903 192.825 154.102 1.00 45.99 713 VAL B N 1
ATOM 28703 C CA . VAL B 1 704 ? 100.808 191.691 154.239 1.00 47.86 713 VAL B CA 1
ATOM 28704 C C . VAL B 1 704 ? 100.357 190.541 153.345 1.00 49.49 713 VAL B C 1
ATOM 28705 O O . VAL B 1 704 ? 101.179 189.868 152.731 1.00 50.41 713 VAL B O 1
ATOM 28718 N N . LEU B 1 705 ? 99.048 190.316 153.275 1.00 48.12 714 LEU B N 1
ATOM 28719 C CA . LEU B 1 705 ? 98.511 189.233 152.459 1.00 45.71 714 LEU B CA 1
ATOM 28720 C C . LEU B 1 705 ? 98.710 189.528 150.974 1.00 48.82 714 LEU B C 1
ATOM 28721 O O . LEU B 1 705 ? 99.016 188.628 150.190 1.00 50.89 714 LEU B O 1
ATOM 28737 N N . HIS B 1 706 ? 98.540 190.790 150.594 1.00 46.36 715 HIS B N 1
ATOM 28738 C CA . HIS B 1 706 ? 98.781 191.206 149.218 1.00 43.51 715 HIS B CA 1
ATOM 28739 C C . HIS B 1 706 ? 100.246 190.998 148.858 1.00 40.92 715 HIS B C 1
ATOM 28740 O O . HIS B 1 706 ? 100.573 190.589 147.745 1.00 42.11 715 HIS B O 1
ATOM 28754 N N . HIS B 1 707 ? 101.122 191.278 149.817 1.00 40.95 716 HIS B N 1
ATOM 28755 C CA . HIS B 1 707 ? 102.558 191.131 149.620 1.00 43.70 716 HIS B CA 1
ATOM 28756 C C . HIS B 1 707 ? 102.938 189.672 149.367 1.00 47.68 716 HIS B C 1
ATOM 28757 O O . HIS B 1 707 ? 103.670 189.371 148.424 1.00 50.66 716 HIS B O 1
ATOM 28771 N N . LYS B 1 708 ? 102.435 188.771 150.208 1.00 45.32 717 LYS B N 1
ATOM 28772 C CA . LYS B 1 708 ? 102.722 187.346 150.067 1.00 41.39 717 LYS B CA 1
ATOM 28773 C C . LYS B 1 708 ? 102.157 186.811 148.755 1.00 37.55 717 LYS B C 1
ATOM 28774 O O . LYS B 1 708 ? 102.747 185.935 148.124 1.00 34.87 717 LYS B O 1
ATOM 28793 N N . SER B 1 709 ? 101.010 187.345 148.350 1.00 37.98 718 SER B N 1
ATOM 28794 C CA . SER B 1 709 ? 100.347 186.899 147.129 1.00 41.39 718 SER B CA 1
ATOM 28795 C C . SER B 1 709 ? 101.157 187.236 145.882 1.00 45.70 718 SER B C 1
ATOM 28796 O O . SER B 1 709 ? 101.090 186.524 144.881 1.00 52.00 718 SER B O 1
ATOM 28804 N N . LYS B 1 710 ? 101.921 188.322 145.950 1.00 43.39 719 LYS B N 1
ATOM 28805 C CA . LYS B 1 710 ? 102.626 188.842 144.783 1.00 45.06 719 LYS B CA 1
ATOM 28806 C C . LYS B 1 710 ? 104.093 188.418 144.721 1.00 39.10 719 LYS B C 1
ATOM 28807 O O . LYS B 1 710 ? 104.638 188.227 143.632 1.00 35.58 719 LYS B O 1
ATOM 28826 N N . LYS B 1 711 ? 104.725 188.270 145.884 1.00 39.77 720 LYS B N 1
ATOM 28827 C CA . LYS B 1 711 ? 106.166 188.033 145.951 1.00 42.54 720 LYS B CA 1
ATOM 28828 C C . LYS B 1 711 ? 106.529 186.749 146.693 1.00 43.55 720 LYS B C 1
ATOM 28829 O O . LYS B 1 711 ? 107.700 186.506 146.986 1.00 44.48 720 LYS B O 1
ATOM 28848 N N . GLY B 1 712 ? 105.528 185.930 146.992 1.00 44.77 721 GLY B N 1
ATOM 28849 C CA . GLY B 1 712 ? 105.768 184.612 147.555 1.00 42.91 721 GLY B CA 1
ATOM 28850 C C . GLY B 1 712 ? 106.328 184.649 148.965 1.00 40.94 721 GLY B C 1
ATOM 28851 O O . GLY B 1 712 ? 106.220 185.668 149.647 1.00 41.94 721 GLY B O 1
ATOM 28855 N N . PRO B 1 713 ? 106.934 183.535 149.417 1.00 37.82 722 PRO B N 1
ATOM 28856 C CA . PRO B 1 713 ? 107.110 182.279 148.670 1.00 35.93 722 PRO B CA 1
ATOM 28857 C C . PRO B 1 713 ? 105.787 181.585 148.331 1.00 37.29 722 PRO B C 1
ATOM 28858 O O . PRO B 1 713 ? 104.759 181.932 148.914 1.00 41.22 722 PRO B O 1
ATOM 28869 N N . PRO B 1 714 ? 105.819 180.609 147.406 1.00 34.99 723 PRO B N 1
ATOM 28870 C CA . PRO B 1 714 ? 104.620 179.977 146.837 1.00 35.66 723 PRO B CA 1
ATOM 28871 C C . PRO B 1 714 ? 103.589 179.499 147.860 1.00 37.33 723 PRO B C 1
ATOM 28872 O O . PRO B 1 714 ? 102.413 179.833 147.723 1.00 42.74 723 PRO B O 1
ATOM 28883 N N . ARG B 1 715 ? 104.009 178.728 148.857 1.00 34.40 724 ARG B N 1
ATOM 28884 C CA . ARG B 1 715 ? 103.060 178.165 149.811 1.00 34.15 724 ARG B CA 1
ATOM 28885 C C . ARG B 1 715 ? 102.384 179.270 150.620 1.00 33.48 724 ARG B C 1
ATOM 28886 O O . ARG B 1 715 ? 101.195 179.182 150.927 1.00 36.02 724 ARG B O 1
ATOM 28907 N N . GLN B 1 716 ? 103.138 180.314 150.953 1.00 32.51 725 GLN B N 1
ATOM 28908 C CA . GLN B 1 716 ? 102.578 181.445 151.688 1.00 32.66 725 GLN B CA 1
ATOM 28909 C C . GLN B 1 716 ? 101.623 182.237 150.803 1.00 29.73 725 GLN B C 1
ATOM 28910 O O . GLN B 1 716 ? 100.650 182.813 151.290 1.00 37.68 725 GLN B O 1
ATOM 28924 N N . ALA B 1 717 ? 101.904 182.262 149.504 1.00 20.06 726 ALA B N 1
ATOM 28925 C CA . ALA B 1 717 ? 101.032 182.933 148.547 1.00 23.87 726 ALA B CA 1
ATOM 28926 C C . ALA B 1 717 ? 99.690 182.220 148.469 1.00 29.51 726 ALA B C 1
ATOM 28927 O O . ALA B 1 717 ? 98.635 182.856 148.440 1.00 32.28 726 ALA B O 1
ATOM 28934 N N . LYS B 1 718 ? 99.742 180.894 148.431 1.00 33.07 727 LYS B N 1
ATOM 28935 C CA . LYS B 1 718 ? 98.541 180.073 148.391 1.00 31.46 727 LYS B CA 1
ATOM 28936 C C . LYS B 1 718 ? 97.691 180.307 149.634 1.00 30.76 727 LYS B C 1
ATOM 28937 O O . LYS B 1 718 ? 96.497 180.588 149.536 1.00 31.86 727 LYS B O 1
ATOM 28956 N N . TYR B 1 719 ? 98.315 180.188 150.800 1.00 31.73 728 TYR B N 1
ATOM 28957 C CA . TYR B 1 719 ? 97.623 180.404 152.063 1.00 32.16 728 TYR B CA 1
ATOM 28958 C C . TYR B 1 719 ? 97.014 181.804 152.117 1.00 39.43 728 TYR B C 1
ATOM 28959 O O . TYR B 1 719 ? 95.887 181.982 152.585 1.00 39.52 728 TYR B O 1
ATOM 28977 N N . ALA B 1 720 ? 97.760 182.789 151.622 1.00 42.58 729 ALA B N 1
ATOM 28978 C CA . ALA B 1 720 ? 97.327 184.182 151.662 1.00 40.57 729 ALA B CA 1
ATOM 28979 C C . ALA B 1 720 ? 96.011 184.372 150.918 1.00 38.34 729 ALA B C 1
ATOM 28980 O O . ALA B 1 720 ? 95.092 185.014 151.424 1.00 40.91 729 ALA B O 1
ATOM 28987 N N . ILE B 1 721 ? 95.923 183.810 149.718 1.00 31.85 730 ILE B N 1
ATOM 28988 C CA . ILE B 1 721 ? 94.714 183.919 148.913 1.00 28.76 730 ILE B CA 1
ATOM 28989 C C . ILE B 1 721 ? 93.529 183.258 149.608 1.00 30.07 730 ILE B C 1
ATOM 28990 O O . ILE B 1 721 ? 92.460 183.854 149.733 1.00 32.35 730 ILE B O 1
ATOM 29006 N N . HIS B 1 722 ? 93.721 182.024 150.057 1.00 30.16 731 HIS B N 1
ATOM 29007 C CA . HIS B 1 722 ? 92.650 181.287 150.712 1.00 29.05 731 HIS B CA 1
ATOM 29008 C C . HIS B 1 722 ? 92.256 181.934 152.037 1.00 32.21 731 HIS B C 1
ATOM 29009 O O . HIS B 1 722 ? 91.146 181.729 152.525 1.00 35.83 731 HIS B O 1
ATOM 29023 N N . CYS B 1 723 ? 93.162 182.721 152.611 1.00 34.62 732 CYS B N 1
ATOM 29024 C CA . CYS B 1 723 ? 92.859 183.443 153.840 1.00 37.87 732 CYS B CA 1
ATOM 29025 C C . CYS B 1 723 ? 91.951 184.628 153.532 1.00 40.67 732 CYS B C 1
ATOM 29026 O O . CYS B 1 723 ? 90.980 184.871 154.242 1.00 44.24 732 CYS B O 1
ATOM 29034 N N . ILE B 1 724 ? 92.268 185.356 152.466 1.00 38.23 733 ILE B N 1
ATOM 29035 C CA . ILE B 1 724 ? 91.440 186.475 152.026 1.00 40.50 733 ILE B CA 1
ATOM 29036 C C . ILE B 1 724 ? 90.024 186.003 151.708 1.00 44.21 733 ILE B C 1
ATOM 29037 O O . ILE B 1 724 ? 89.044 186.589 152.166 1.00 48.73 733 ILE B O 1
ATOM 29053 N N . HIS B 1 725 ? 89.933 184.940 150.917 1.00 43.48 734 HIS B N 1
ATOM 29054 C CA . HIS B 1 725 ? 88.654 184.371 150.505 1.00 44.35 734 HIS B CA 1
ATOM 29055 C C . HIS B 1 725 ? 87.796 183.942 151.695 1.00 46.51 734 HIS B C 1
ATOM 29056 O O . HIS B 1 725 ? 86.568 183.915 151.607 1.00 48.28 734 HIS B O 1
ATOM 29070 N N . ALA B 1 726 ? 88.449 183.623 152.809 1.00 46.61 735 ALA B N 1
ATOM 29071 C CA . ALA B 1 726 ? 87.777 182.991 153.941 1.00 49.06 735 ALA B CA 1
ATOM 29072 C C . ALA B 1 726 ? 87.156 183.987 154.922 1.00 53.93 735 ALA B C 1
ATOM 29073 O O . ALA B 1 726 ? 86.019 183.795 155.356 1.00 57.96 735 ALA B O 1
ATOM 29080 N N . ILE B 1 727 ? 87.892 185.040 155.273 1.00 53.19 736 ILE B N 1
ATOM 29081 C CA . ILE B 1 727 ? 87.469 185.934 156.352 1.00 53.97 736 ILE B CA 1
ATOM 29082 C C . ILE B 1 727 ? 87.019 187.318 155.877 1.00 58.39 736 ILE B C 1
ATOM 29083 O O . ILE B 1 727 ? 86.152 187.933 156.500 1.00 63.41 736 ILE B O 1
ATOM 29099 N N . PHE B 1 728 ? 87.601 187.807 154.786 1.00 55.86 737 PHE B N 1
ATOM 29100 C CA . PHE B 1 728 ? 87.277 189.142 154.288 1.00 54.96 737 PHE B CA 1
ATOM 29101 C C . PHE B 1 728 ? 86.101 189.112 153.321 1.00 54.95 737 PHE B C 1
ATOM 29102 O O . PHE B 1 728 ? 86.055 188.291 152.406 1.00 54.85 737 PHE B O 1
ATOM 29119 N N . SER B 1 729 ? 85.156 190.023 153.536 1.00 58.28 738 SER B N 1
ATOM 29120 C CA . SER B 1 729 ? 83.987 190.147 152.673 1.00 58.70 738 SER B CA 1
ATOM 29121 C C . SER B 1 729 ? 84.302 191.008 151.452 1.00 56.00 738 SER B C 1
ATOM 29122 O O . SER B 1 729 ? 83.594 190.953 150.446 1.00 53.76 738 SER B O 1
ATOM 29130 N N . SER B 1 730 ? 85.367 191.800 151.545 1.00 52.82 739 SER B N 1
ATOM 29131 C CA . SER B 1 730 ? 85.825 192.608 150.419 1.00 52.50 739 SER B CA 1
ATOM 29132 C C . SER B 1 730 ? 86.702 191.789 149.474 1.00 55.33 739 SER B C 1
ATOM 29133 O O . SER B 1 730 ? 87.343 192.341 148.579 1.00 51.45 739 SER B O 1
ATOM 29141 N N . LYS B 1 731 ? 86.718 190.473 149.685 1.00 58.27 740 LYS B N 1
ATOM 29142 C CA . LYS B 1 731 ? 87.508 189.542 148.880 1.00 55.95 740 LYS B CA 1
ATOM 29143 C C . LYS B 1 731 ? 87.419 189.807 147.378 1.00 51.48 740 LYS B C 1
ATOM 29144 O O . LYS B 1 731 ? 88.417 189.706 146.664 1.00 48.20 740 LYS B O 1
ATOM 29163 N N . GLU B 1 732 ? 86.224 190.147 146.909 1.00 51.48 741 GLU B N 1
ATOM 29164 C CA . GLU B 1 732 ? 85.989 190.356 145.486 1.00 51.58 741 GLU B CA 1
ATOM 29165 C C . GLU B 1 732 ? 86.849 191.500 144.959 1.00 51.49 741 GLU B C 1
ATOM 29166 O O . GLU B 1 732 ? 87.282 191.486 143.808 1.00 51.03 741 GLU B O 1
ATOM 29178 N N . THR B 1 733 ? 87.101 192.485 145.814 1.00 52.16 742 THR B N 1
ATOM 29179 C CA . THR B 1 733 ? 87.918 193.632 145.443 1.00 54.03 742 THR B CA 1
ATOM 29180 C C . THR B 1 733 ? 89.398 193.311 145.602 1.00 52.86 742 THR B C 1
ATOM 29181 O O . THR B 1 733 ? 90.215 193.686 144.761 1.00 53.24 742 THR B O 1
ATOM 29192 N N . GLN B 1 734 ? 89.736 192.610 146.680 1.00 52.56 743 GLN B N 1
ATOM 29193 C CA . GLN B 1 734 ? 91.128 192.300 146.995 1.00 52.60 743 GLN B CA 1
ATOM 29194 C C . GLN B 1 734 ? 91.801 191.499 145.882 1.00 49.94 743 GLN B C 1
ATOM 29195 O O . GLN B 1 734 ? 92.965 191.733 145.560 1.00 49.85 743 GLN B O 1
ATOM 29209 N N . PHE B 1 735 ? 91.066 190.558 145.297 1.00 45.13 744 PHE B N 1
ATOM 29210 C CA . PHE B 1 735 ? 91.599 189.732 144.219 1.00 40.14 744 PHE B CA 1
ATOM 29211 C C . PHE B 1 735 ? 91.917 190.570 142.983 1.00 40.49 744 PHE B C 1
ATOM 29212 O O . PHE B 1 735 ? 92.924 190.342 142.312 1.00 39.88 744 PHE B O 1
ATOM 29229 N N . ALA B 1 736 ? 91.054 191.534 142.683 1.00 47.51 745 ALA B N 1
ATOM 29230 C CA . ALA B 1 736 ? 91.239 192.385 141.513 1.00 47.81 745 ALA B CA 1
ATOM 29231 C C . ALA B 1 736 ? 92.551 193.161 141.599 1.00 44.09 745 ALA B C 1
ATOM 29232 O O . ALA B 1 736 ? 93.282 193.269 140.614 1.00 42.85 745 ALA B O 1
ATOM 29239 N N . GLN B 1 737 ? 92.847 193.684 142.784 1.00 45.21 746 GLN B N 1
ATOM 29240 C CA . GLN B 1 737 ? 94.054 194.479 142.999 1.00 46.81 746 GLN B CA 1
ATOM 29241 C C . GLN B 1 737 ? 95.316 193.613 143.022 1.00 47.18 746 GLN B C 1
ATOM 29242 O O . GLN B 1 737 ? 96.431 194.132 142.957 1.00 49.68 746 GLN B O 1
ATOM 29256 N N . ILE B 1 738 ? 95.131 192.298 143.118 1.00 44.12 747 ILE B N 1
ATOM 29257 C CA . ILE B 1 738 ? 96.242 191.350 143.105 1.00 40.44 747 ILE B CA 1
ATOM 29258 C C . ILE B 1 738 ? 96.416 190.742 141.716 1.00 40.02 747 ILE B C 1
ATOM 29259 O O . ILE B 1 738 ? 97.533 190.453 141.288 1.00 41.81 747 ILE B O 1
ATOM 29275 N N . PHE B 1 739 ? 95.305 190.556 141.013 1.00 40.16 748 PHE B N 1
ATOM 29276 C CA . PHE B 1 739 ? 95.321 189.849 139.741 1.00 43.18 748 PHE B CA 1
ATOM 29277 C C . PHE B 1 739 ? 95.863 190.701 138.593 1.00 50.49 748 PHE B C 1
ATOM 29278 O O . PHE B 1 739 ? 96.599 190.198 137.744 1.00 52.81 748 PHE B O 1
ATOM 29295 N N . GLU B 1 740 ? 95.504 191.982 138.561 1.00 55.76 749 GLU B N 1
ATOM 29296 C CA . GLU B 1 740 ? 95.901 192.843 137.448 1.00 62.81 749 GLU B CA 1
ATOM 29297 C C . GLU B 1 740 ? 97.418 193.066 137.407 1.00 61.66 749 GLU B C 1
ATOM 29298 O O . GLU B 1 740 ? 98.019 192.987 136.335 1.00 63.28 749 GLU B O 1
ATOM 29310 N N . PRO B 1 741 ? 98.047 193.345 138.565 1.00 59.67 750 PRO B N 1
ATOM 29311 C CA . PRO B 1 741 ? 99.512 193.460 138.552 1.00 59.75 750 PRO B CA 1
ATOM 29312 C C . PRO B 1 741 ? 100.225 192.189 138.093 1.00 65.19 750 PRO B C 1
ATOM 29313 O O . PRO B 1 741 ? 101.276 192.278 137.458 1.00 67.95 750 PRO B O 1
ATOM 29324 N N . LEU B 1 742 ? 99.663 191.029 138.417 1.00 67.81 751 LEU B N 1
ATOM 29325 C CA . LEU B 1 742 ? 100.285 189.753 138.073 1.00 69.10 751 LEU B CA 1
ATOM 29326 C C . LEU B 1 742 ? 99.993 189.349 136.632 1.00 73.47 751 LEU B C 1
ATOM 29327 O O . LEU B 1 742 ? 100.768 188.617 136.019 1.00 75.41 751 LEU B O 1
ATOM 29343 N N . HIS B 1 743 ? 98.874 189.824 136.095 1.00 76.11 752 HIS B N 1
ATOM 29344 C CA . HIS B 1 743 ? 98.509 189.523 134.717 1.00 78.35 752 HIS B CA 1
ATOM 29345 C C . HIS B 1 743 ? 99.477 190.209 133.756 1.00 82.06 752 HIS B C 1
ATOM 29346 O O . HIS B 1 743 ? 99.744 189.707 132.664 1.00 81.24 752 HIS B O 1
ATOM 29360 N N . LYS B 1 744 ? 100.000 191.357 134.176 1.00 84.14 753 LYS B N 1
ATOM 29361 C CA . LYS B 1 744 ? 100.976 192.100 133.386 1.00 87.88 753 LYS B CA 1
ATOM 29362 C C . LYS B 1 744 ? 102.398 191.622 133.667 1.00 87.57 753 LYS B C 1
ATOM 29363 O O . LYS B 1 744 ? 103.317 191.887 132.891 1.00 80.66 753 LYS B O 1
ATOM 29382 N N . SER B 1 745 ? 102.573 190.920 134.782 1.00 99.00 754 SER B N 1
ATOM 29383 C CA . SER B 1 745 ? 103.882 190.406 135.174 1.00 100.49 754 SER B CA 1
ATOM 29384 C C . SER B 1 745 ? 104.322 189.238 134.292 1.00 96.92 754 SER B C 1
ATOM 29385 O O . SER B 1 745 ? 105.468 188.792 134.366 1.00 96.74 754 SER B O 1
ATOM 29393 N N . LEU B 1 746 ? 103.410 188.748 133.460 1.00 92.35 755 LEU B N 1
ATOM 29394 C CA . LEU B 1 746 ? 103.682 187.594 132.613 1.00 88.87 755 LEU B CA 1
ATOM 29395 C C . LEU B 1 746 ? 104.444 187.991 131.357 1.00 88.12 755 LEU B C 1
ATOM 29396 O O . LEU B 1 746 ? 103.978 188.814 130.570 1.00 79.54 755 LEU B O 1
ATOM 29412 N N . ASP B 1 747 ? 105.619 187.398 131.175 1.00 97.99 756 ASP B N 1
ATOM 29413 C CA . ASP B 1 747 ? 106.445 187.671 130.007 1.00 97.66 756 ASP B CA 1
ATOM 29414 C C . ASP B 1 747 ? 107.463 186.540 129.830 1.00 103.24 756 ASP B C 1
ATOM 29415 O O . ASP B 1 747 ? 108.198 186.226 130.768 1.00 96.33 756 ASP B O 1
ATOM 29424 N N . PRO B 1 748 ? 107.509 185.918 128.635 1.00 108.58 757 PRO B N 1
ATOM 29425 C CA . PRO B 1 748 ? 108.441 184.800 128.415 1.00 111.17 757 PRO B CA 1
ATOM 29426 C C . PRO B 1 748 ? 109.904 185.132 128.710 1.00 100.27 757 PRO B C 1
ATOM 29427 O O . PRO B 1 748 ? 110.689 184.225 128.982 1.00 98.68 757 PRO B O 1
ATOM 29438 N N . SER B 1 749 ? 110.266 186.408 128.646 1.00 93.74 758 SER B N 1
ATOM 29439 C CA . SER B 1 749 ? 111.624 186.827 128.976 1.00 99.23 758 SER B CA 1
ATOM 29440 C C . SER B 1 749 ? 111.840 186.769 130.486 1.00 107.74 758 SER B C 1
ATOM 29441 O O . SER B 1 749 ? 112.961 186.576 130.959 1.00 107.38 758 SER B O 1
ATOM 29449 N N . ASN B 1 750 ? 110.751 186.933 131.229 1.00 116.42 759 ASN B N 1
ATOM 29450 C CA . ASN B 1 750 ? 110.789 186.933 132.685 1.00 125.14 759 ASN B CA 1
ATOM 29451 C C . ASN B 1 750 ? 110.348 185.588 133.257 1.00 139.09 759 ASN B C 1
ATOM 29452 O O . ASN B 1 750 ? 109.185 185.419 133.618 1.00 152.21 759 ASN B O 1
ATOM 29463 N N . LEU B 1 751 ? 111.277 184.636 133.328 1.00 140.10 760 LEU B N 1
ATOM 29464 C CA . LEU B 1 751 ? 110.992 183.306 133.872 1.00 129.94 760 LEU B CA 1
ATOM 29465 C C . LEU B 1 751 ? 111.672 183.082 135.219 1.00 118.37 760 LEU B C 1
ATOM 29466 O O . LEU B 1 751 ? 111.499 182.032 135.840 1.00 107.31 760 LEU B O 1
ATOM 29482 N N . GLU B 1 752 ? 112.450 184.064 135.663 1.00 124.94 761 GLU B N 1
ATOM 29483 C CA . GLU B 1 752 ? 113.183 183.949 136.918 1.00 123.53 761 GLU B CA 1
ATOM 29484 C C . GLU B 1 752 ? 112.234 183.658 138.076 1.00 115.32 761 GLU B C 1
ATOM 29485 O O . GLU B 1 752 ? 112.588 182.933 139.007 1.00 112.25 761 GLU B O 1
ATOM 29497 N N . HIS B 1 753 ? 111.028 184.213 138.011 1.00 108.23 762 HIS B N 1
ATOM 29498 C CA . HIS B 1 753 ? 110.034 183.974 139.051 1.00 100.59 762 HIS B CA 1
ATOM 29499 C C . HIS B 1 753 ? 108.605 184.175 138.547 1.00 86.94 762 HIS B C 1
ATOM 29500 O O . HIS B 1 753 ? 107.948 185.161 138.881 1.00 83.22 762 HIS B O 1
ATOM 29514 N N . LEU B 1 754 ? 108.136 183.233 137.733 1.00 82.19 763 LEU B N 1
ATOM 29515 C CA . LEU B 1 754 ? 106.719 183.139 137.397 1.00 77.19 763 LEU B CA 1
ATOM 29516 C C . LEU B 1 754 ? 106.045 182.120 138.305 1.00 61.42 763 LEU B C 1
ATOM 29517 O O . LEU B 1 754 ? 104.866 181.809 138.138 1.00 60.00 763 LEU B O 1
ATOM 29533 N N . ILE B 1 755 ? 106.803 181.604 139.266 1.00 52.82 764 ILE B N 1
ATOM 29534 C CA . ILE B 1 755 ? 106.307 180.567 140.156 1.00 50.05 764 ILE B CA 1
ATOM 29535 C C . ILE B 1 755 ? 105.121 181.083 140.962 1.00 48.11 764 ILE B C 1
ATOM 29536 O O . ILE B 1 755 ? 104.012 180.563 140.846 1.00 51.36 764 ILE B O 1
ATOM 29552 N N . THR B 1 756 ? 105.354 182.115 141.767 1.00 41.56 765 THR B N 1
ATOM 29553 C CA . THR B 1 756 ? 104.314 182.632 142.651 1.00 41.36 765 THR B CA 1
ATOM 29554 C C . THR B 1 756 ? 103.165 183.294 141.883 1.00 44.98 765 THR B C 1
ATOM 29555 O O . THR B 1 756 ? 102.004 183.121 142.253 1.00 52.61 765 THR B O 1
ATOM 29566 N N . PRO B 1 757 ? 103.476 184.068 140.829 1.00 41.87 766 PRO B N 1
ATOM 29567 C CA . PRO B 1 757 ? 102.384 184.612 140.012 1.00 40.56 766 PRO B CA 1
ATOM 29568 C C . PRO B 1 757 ? 101.428 183.544 139.478 1.00 38.02 766 PRO B C 1
ATOM 29569 O O . PRO B 1 757 ? 100.216 183.762 139.453 1.00 35.30 766 PRO B O 1
ATOM 29580 N N . LEU B 1 758 ? 101.967 182.403 139.062 1.00 35.95 767 LEU B N 1
ATOM 29581 C CA . LEU B 1 758 ? 101.145 181.336 138.502 1.00 33.97 767 LEU B CA 1
ATOM 29582 C C . LEU B 1 758 ? 100.376 180.604 139.597 1.00 33.46 767 LEU B C 1
ATOM 29583 O O . LEU B 1 758 ? 99.247 180.164 139.383 1.00 36.53 767 LEU B O 1
ATOM 29599 N N . VAL B 1 759 ? 100.990 180.474 140.767 1.00 31.34 768 VAL B N 1
ATOM 29600 C CA . VAL B 1 759 ? 100.315 179.878 141.913 1.00 31.15 768 VAL B CA 1
ATOM 29601 C C . VAL B 1 759 ? 99.104 180.718 142.299 1.00 37.14 768 VAL B C 1
ATOM 29602 O O . VAL B 1 759 ? 97.991 180.207 142.420 1.00 41.79 768 VAL B O 1
ATOM 29615 N N . THR B 1 760 ? 99.336 182.013 142.486 1.00 37.00 769 THR B N 1
ATOM 29616 C CA . THR B 1 760 ? 98.291 182.936 142.907 1.00 36.24 769 THR B CA 1
ATOM 29617 C C . THR B 1 760 ? 97.167 183.019 141.877 1.00 38.99 769 THR B C 1
ATOM 29618 O O . THR B 1 760 ? 95.992 182.924 142.228 1.00 45.67 769 THR B O 1
ATOM 29629 N N . ILE B 1 761 ? 97.530 183.190 140.610 1.00 38.13 770 ILE B N 1
ATOM 29630 C CA . ILE B 1 761 ? 96.545 183.251 139.534 1.00 40.45 770 ILE B CA 1
ATOM 29631 C C . ILE B 1 761 ? 95.700 181.980 139.509 1.00 41.93 770 ILE B C 1
ATOM 29632 O O . ILE B 1 761 ? 94.513 182.020 139.188 1.00 43.27 770 ILE B O 1
ATOM 29648 N N . GLY B 1 762 ? 96.320 180.856 139.854 1.00 40.93 771 GLY B N 1
ATOM 29649 C CA . GLY B 1 762 ? 95.639 179.575 139.844 1.00 39.09 771 GLY B CA 1
ATOM 29650 C C . GLY B 1 762 ? 94.600 179.438 140.940 1.00 35.36 771 GLY B C 1
ATOM 29651 O O . GLY B 1 762 ? 93.511 178.912 140.708 1.00 33.95 771 GLY B O 1
ATOM 29655 N N . HIS B 1 763 ? 94.933 179.909 142.137 1.00 32.42 772 HIS B N 1
ATOM 29656 C CA . HIS B 1 763 ? 94.021 179.806 143.268 1.00 33.47 772 HIS B CA 1
ATOM 29657 C C . HIS B 1 763 ? 92.925 180.861 143.176 1.00 36.21 772 HIS B C 1
ATOM 29658 O O . HIS B 1 763 ? 91.820 180.667 143.683 1.00 39.17 772 HIS B O 1
ATOM 29672 N N . ILE B 1 764 ? 93.230 181.976 142.523 1.00 33.74 773 ILE B N 1
ATOM 29673 C CA . ILE B 1 764 ? 92.221 182.989 142.251 1.00 33.92 773 ILE B CA 1
ATOM 29674 C C . ILE B 1 764 ? 91.242 182.441 141.221 1.00 36.51 773 ILE B C 1
ATOM 29675 O O . ILE B 1 764 ? 90.037 182.675 141.307 1.00 40.59 773 ILE B O 1
ATOM 29691 N N . ALA B 1 765 ? 91.773 181.706 140.249 1.00 34.97 774 ALA B N 1
ATOM 29692 C CA . ALA B 1 765 ? 90.954 181.081 139.217 1.00 31.03 774 ALA B CA 1
ATOM 29693 C C . ALA B 1 765 ? 90.125 179.934 139.790 1.00 34.81 774 ALA B C 1
ATOM 29694 O O . ALA B 1 765 ? 89.175 179.470 139.159 1.00 38.52 774 ALA B O 1
ATOM 29701 N N . LEU B 1 766 ? 90.496 179.484 140.986 1.00 34.94 775 LEU B N 1
ATOM 29702 C CA . LEU B 1 766 ? 89.801 178.392 141.660 1.00 34.10 775 LEU B CA 1
ATOM 29703 C C . LEU B 1 766 ? 88.707 178.926 142.585 1.00 35.77 775 LEU B C 1
ATOM 29704 O O . LEU B 1 766 ? 87.639 178.323 142.711 1.00 37.84 775 LEU B O 1
ATOM 29720 N N . LEU B 1 767 ? 88.985 180.056 143.229 1.00 32.70 776 LEU B N 1
ATOM 29721 C CA . LEU B 1 767 ? 88.055 180.655 144.182 1.00 33.38 776 LEU B CA 1
ATOM 29722 C C . LEU B 1 767 ? 87.184 181.732 143.536 1.00 37.89 776 LEU B C 1
ATOM 29723 O O . LEU B 1 767 ? 86.156 182.125 144.091 1.00 37.43 776 LEU B O 1
ATOM 29739 N N . ALA B 1 768 ? 87.602 182.205 142.366 1.00 39.05 777 ALA B N 1
ATOM 29740 C CA . ALA B 1 768 ? 86.884 183.258 141.659 1.00 38.34 777 ALA B CA 1
ATOM 29741 C C . ALA B 1 768 ? 86.942 183.025 140.153 1.00 41.01 777 ALA B C 1
ATOM 29742 O O . ALA B 1 768 ? 87.592 183.777 139.428 1.00 44.79 777 ALA B O 1
ATOM 29749 N N . PRO B 1 769 ? 86.259 181.972 139.679 1.00 40.55 778 PRO B N 1
ATOM 29750 C CA . PRO B 1 769 ? 86.262 181.615 138.257 1.00 40.27 778 PRO B CA 1
ATOM 29751 C C . PRO B 1 769 ? 85.437 182.574 137.405 1.00 44.81 778 PRO B C 1
ATOM 29752 O O . PRO B 1 769 ? 85.840 182.902 136.288 1.00 43.28 778 PRO B O 1
ATOM 29763 N N . ASP B 1 770 ? 84.300 183.018 137.936 1.00 48.39 779 ASP B N 1
ATOM 29764 C CA . ASP B 1 770 ? 83.391 183.892 137.200 1.00 49.41 779 ASP B CA 1
ATOM 29765 C C . ASP B 1 770 ? 83.935 185.316 137.104 1.00 52.94 779 ASP B C 1
ATOM 29766 O O . ASP B 1 770 ? 83.820 185.967 136.065 1.00 54.09 779 ASP B O 1
ATOM 29775 N N . GLN B 1 771 ? 84.530 185.791 138.193 1.00 50.78 780 GLN B N 1
ATOM 29776 C CA . GLN B 1 771 ? 85.028 187.161 138.268 1.00 45.73 780 GLN B CA 1
ATOM 29777 C C . GLN B 1 771 ? 86.166 187.426 137.282 1.00 46.42 780 GLN B C 1
ATOM 29778 O O . GLN B 1 771 ? 86.344 188.557 136.828 1.00 45.49 780 GLN B O 1
ATOM 29792 N N . PHE B 1 772 ? 86.930 186.385 136.957 1.00 47.74 781 PHE B N 1
ATOM 29793 C CA . PHE B 1 772 ? 88.081 186.515 136.064 1.00 45.26 781 PHE B CA 1
ATOM 29794 C C . PHE B 1 772 ? 88.006 185.531 134.900 1.00 42.97 781 PHE B C 1
ATOM 29795 O O . PHE B 1 772 ? 89.030 185.060 134.412 1.00 47.44 781 PHE B O 1
ATOM 29812 N N . ALA B 1 773 ? 86.795 185.231 134.449 1.00 34.09 782 ALA B N 1
ATOM 29813 C CA . ALA B 1 773 ? 86.607 184.245 133.394 1.00 35.25 782 ALA B CA 1
ATOM 29814 C C . ALA B 1 773 ? 87.224 184.694 132.070 1.00 41.94 782 ALA B C 1
ATOM 29815 O O . ALA B 1 773 ? 87.698 183.868 131.292 1.00 44.34 782 ALA B O 1
ATOM 29822 N N . ALA B 1 774 ? 87.227 186.000 131.817 1.00 54.47 783 ALA B N 1
ATOM 29823 C CA . ALA B 1 774 ? 87.661 186.519 130.519 1.00 59.04 783 ALA B CA 1
ATOM 29824 C C . ALA B 1 774 ? 89.184 186.655 130.400 1.00 55.24 783 ALA B C 1
ATOM 29825 O O . ALA B 1 774 ? 89.754 186.249 129.388 1.00 56.42 783 ALA B O 1
ATOM 29832 N N . PRO B 1 775 ? 89.850 187.230 131.418 1.00 50.62 784 PRO B N 1
ATOM 29833 C CA . PRO B 1 775 ? 91.313 187.310 131.315 1.00 52.38 784 PRO B CA 1
ATOM 29834 C C . PRO B 1 775 ? 91.989 185.941 131.294 1.00 58.46 784 PRO B C 1
ATOM 29835 O O . PRO B 1 775 ? 92.921 185.731 130.518 1.00 60.17 784 PRO B O 1
ATOM 29846 N N . LEU B 1 776 ? 91.522 185.029 132.143 1.00 59.65 785 LEU B N 1
ATOM 29847 C CA . LEU B 1 776 ? 92.104 183.695 132.245 1.00 54.87 785 LEU B CA 1
ATOM 29848 C C . LEU B 1 776 ? 92.036 182.953 130.917 1.00 53.25 785 LEU B C 1
ATOM 29849 O O . LEU B 1 776 ? 93.010 182.335 130.493 1.00 52.66 785 LEU B O 1
ATOM 29865 N N . LYS B 1 777 ? 90.882 183.023 130.264 1.00 56.78 786 LYS B N 1
ATOM 29866 C CA . LYS B 1 777 ? 90.667 182.318 129.006 1.00 61.74 786 LYS B CA 1
ATOM 29867 C C . LYS B 1 777 ? 91.675 182.759 127.948 1.00 64.44 786 LYS B C 1
ATOM 29868 O O . LYS B 1 777 ? 92.250 181.931 127.241 1.00 63.31 786 LYS B O 1
ATOM 29887 N N . SER B 1 778 ? 91.886 184.067 127.846 1.00 70.61 787 SER B N 1
ATOM 29888 C CA . SER B 1 778 ? 92.874 184.611 126.923 1.00 74.11 787 SER B CA 1
ATOM 29889 C C . SER B 1 778 ? 94.281 184.348 127.441 1.00 69.93 787 SER B C 1
ATOM 29890 O O . SER B 1 778 ? 95.199 184.081 126.666 1.00 70.33 787 SER B O 1
ATOM 29898 N N . LEU B 1 779 ? 94.438 184.425 128.757 1.00 73.20 788 LEU B N 1
ATOM 29899 C CA . LEU B 1 779 ? 95.726 184.194 129.398 1.00 78.59 788 LEU B CA 1
ATOM 29900 C C . LEU B 1 779 ? 96.247 182.790 129.099 1.00 74.93 788 LEU B C 1
ATOM 29901 O O . LEU B 1 779 ? 97.342 182.629 128.560 1.00 73.91 788 LEU B O 1
ATOM 29917 N N . VAL B 1 780 ? 95.457 181.782 129.453 1.00 71.20 789 VAL B N 1
ATOM 29918 C CA . VAL B 1 780 ? 95.820 180.394 129.192 1.00 65.19 789 VAL B CA 1
ATOM 29919 C C . VAL B 1 780 ? 96.071 180.175 127.705 1.00 66.51 789 VAL B C 1
ATOM 29920 O O . VAL B 1 780 ? 97.045 179.535 127.316 1.00 67.65 789 VAL B O 1
ATOM 29933 N N . ALA B 1 781 ? 95.185 180.720 126.880 1.00 69.19 790 ALA B N 1
ATOM 29934 C CA . ALA B 1 781 ? 95.223 180.488 125.443 1.00 66.93 790 ALA B CA 1
ATOM 29935 C C . ALA B 1 781 ? 96.470 181.075 124.784 1.00 62.41 790 ALA B C 1
ATOM 29936 O O . ALA B 1 781 ? 97.035 180.468 123.875 1.00 61.23 790 ALA B O 1
ATOM 29943 N N . THR B 1 782 ? 96.897 182.249 125.244 1.00 62.20 791 THR B N 1
ATOM 29944 C CA . THR B 1 782 ? 97.977 182.981 124.584 1.00 63.71 791 THR B CA 1
ATOM 29945 C C . THR B 1 782 ? 99.338 182.800 125.259 1.00 64.16 791 THR B C 1
ATOM 29946 O O . THR B 1 782 ? 100.337 182.570 124.580 1.00 65.26 791 THR B O 1
ATOM 29957 N N . PHE B 1 783 ? 99.381 182.901 126.585 1.00 65.34 792 PHE B N 1
ATOM 29958 C CA . PHE B 1 783 ? 100.652 182.854 127.305 1.00 66.80 792 PHE B CA 1
ATOM 29959 C C . PHE B 1 783 ? 101.059 181.437 127.708 1.00 69.19 792 PHE B C 1
ATOM 29960 O O . PHE B 1 783 ? 102.147 180.978 127.360 1.00 70.54 792 PHE B O 1
ATOM 29977 N N . ILE B 1 784 ? 100.191 180.754 128.448 1.00 66.01 793 ILE B N 1
ATOM 29978 C CA . ILE B 1 784 ? 100.495 179.417 128.953 1.00 63.82 793 ILE B CA 1
ATOM 29979 C C . ILE B 1 784 ? 100.756 178.435 127.818 1.00 64.03 793 ILE B C 1
ATOM 29980 O O . ILE B 1 784 ? 101.797 177.784 127.775 1.00 66.41 793 ILE B O 1
ATOM 29996 N N . VAL B 1 785 ? 99.798 178.323 126.906 1.00 59.87 794 VAL B N 1
ATOM 29997 C CA . VAL B 1 785 ? 99.898 177.365 125.815 1.00 56.50 794 VAL B CA 1
ATOM 29998 C C . VAL B 1 785 ? 100.983 177.753 124.810 1.00 57.63 794 VAL B C 1
ATOM 29999 O O . VAL B 1 785 ? 101.957 177.025 124.639 1.00 50.69 794 VAL B O 1
ATOM 30012 N N . LYS B 1 786 ? 100.817 178.901 124.160 1.00 74.81 795 LYS B N 1
ATOM 30013 C CA . LYS B 1 786 ? 101.652 179.264 123.014 1.00 77.60 795 LYS B CA 1
ATOM 30014 C C . LYS B 1 786 ? 103.025 179.834 123.384 1.00 78.31 795 LYS B C 1
ATOM 30015 O O . LYS B 1 786 ? 104.028 179.485 122.763 1.00 77.24 795 LYS B O 1
ATOM 30034 N N . ASP B 1 787 ? 103.073 180.712 124.380 1.00 83.29 796 ASP B N 1
ATOM 30035 C CA . ASP B 1 787 ? 104.305 181.440 124.682 1.00 90.32 796 ASP B CA 1
ATOM 30036 C C . ASP B 1 787 ? 105.225 180.706 125.659 1.00 91.73 796 ASP B C 1
ATOM 30037 O O . ASP B 1 787 ? 106.432 180.957 125.682 1.00 89.42 796 ASP B O 1
ATOM 30046 N N . LEU B 1 788 ? 104.659 179.803 126.455 1.00 91.66 797 LEU B N 1
ATOM 30047 C CA . LEU B 1 788 ? 105.405 179.151 127.530 1.00 87.66 797 LEU B CA 1
ATOM 30048 C C . LEU B 1 788 ? 105.682 177.676 127.243 1.00 76.74 797 LEU B C 1
ATOM 30049 O O . LEU B 1 788 ? 106.834 177.243 127.249 1.00 75.30 797 LEU B O 1
ATOM 30065 N N . LEU B 1 789 ? 104.626 176.909 126.993 1.00 69.72 798 LEU B N 1
ATOM 30066 C CA . LEU B 1 789 ? 104.757 175.469 126.798 1.00 64.06 798 LEU B CA 1
ATOM 30067 C C . LEU B 1 789 ? 105.164 175.110 125.372 1.00 70.32 798 LEU B C 1
ATOM 30068 O O . LEU B 1 789 ? 105.891 174.141 125.158 1.00 60.51 798 LEU B O 1
ATOM 30101 N N . ASN B 1 791 ? 107.187 176.249 123.385 1.00 111.16 800 ASN B N 1
ATOM 30102 C CA . ASN B 1 791 ? 108.593 176.422 123.033 1.00 113.85 800 ASN B CA 1
ATOM 30103 C C . ASN B 1 791 ? 109.499 176.392 124.258 1.00 107.58 800 ASN B C 1
ATOM 30104 O O . ASN B 1 791 ? 109.189 176.986 125.292 1.00 108.79 800 ASN B O 1
ATOM 30115 N N . ASP B 1 792 ? 110.620 175.689 124.127 1.00 104.55 801 ASP B N 1
ATOM 30116 C CA . ASP B 1 792 ? 111.600 175.575 125.203 1.00 103.81 801 ASP B CA 1
ATOM 30117 C C . ASP B 1 792 ? 112.724 176.579 124.982 1.00 112.06 801 ASP B C 1
ATOM 30118 O O . ASP B 1 792 ? 113.585 176.393 124.121 1.00 106.70 801 ASP B O 1
ATOM 30127 N N . ARG B 1 793 ? 112.699 177.645 125.772 1.00 119.22 802 ARG B N 1
ATOM 30128 C CA . ARG B 1 793 ? 113.633 178.750 125.619 1.00 121.79 802 ARG B CA 1
ATOM 30129 C C . ARG B 1 793 ? 114.993 178.396 126.207 1.00 112.55 802 ARG B C 1
ATOM 30130 O O . ARG B 1 793 ? 116.015 178.498 125.531 1.00 103.62 802 ARG B O 1
ATOM 30151 N N . LEU B 1 794 ? 115.000 177.978 127.469 1.00 118.88 803 LEU B N 1
ATOM 30152 C CA . LEU B 1 794 ? 116.240 177.615 128.150 1.00 127.06 803 LEU B CA 1
ATOM 30153 C C . LEU B 1 794 ? 116.724 176.244 127.662 1.00 137.42 803 LEU B C 1
ATOM 30154 O O . LEU B 1 794 ? 115.906 175.363 127.395 1.00 139.36 803 LEU B O 1
ATOM 30170 N N . PRO B 1 795 ? 118.053 176.055 127.539 1.00 142.01 804 PRO B N 1
ATOM 30171 C CA . PRO B 1 795 ? 118.543 174.796 126.959 1.00 140.29 804 PRO B CA 1
ATOM 30172 C C . PRO B 1 795 ? 118.305 173.562 127.838 1.00 129.41 804 PRO B C 1
ATOM 30173 O O . PRO B 1 795 ? 117.525 172.689 127.462 1.00 113.09 804 PRO B O 1
ATOM 30184 N N . GLY B 1 796 ? 118.971 173.497 128.988 1.00 131.64 805 GLY B N 1
ATOM 30185 C CA . GLY B 1 796 ? 118.940 172.312 129.829 1.00 129.55 805 GLY B CA 1
ATOM 30186 C C . GLY B 1 796 ? 120.054 171.359 129.441 1.00 121.84 805 GLY B C 1
ATOM 30187 O O . GLY B 1 796 ? 120.085 170.850 128.319 1.00 115.23 805 GLY B O 1
ATOM 30191 N N . LYS B 1 797 ? 120.974 171.122 130.372 1.00 117.64 806 LYS B N 1
ATOM 30192 C CA . LYS B 1 797 ? 122.144 170.288 130.113 1.00 118.88 806 LYS B CA 1
ATOM 30193 C C . LYS B 1 797 ? 121.759 168.858 129.752 1.00 115.88 806 LYS B C 1
ATOM 30194 O O . LYS B 1 797 ? 120.835 168.289 130.333 1.00 121.34 806 LYS B O 1
ATOM 30213 N N . LYS B 1 798 ? 122.477 168.279 128.795 1.00 108.68 807 LYS B N 1
ATOM 30214 C CA . LYS B 1 798 ? 122.236 166.899 128.391 1.00 102.28 807 LYS B CA 1
ATOM 30215 C C . LYS B 1 798 ? 122.696 165.928 129.472 1.00 98.07 807 LYS B C 1
ATOM 30216 O O . LYS B 1 798 ? 123.609 166.224 130.243 1.00 93.19 807 LYS B O 1
ATOM 30235 N N . THR B 1 799 ? 122.054 164.765 129.516 1.00 92.78 808 THR B N 1
ATOM 30236 C CA . THR B 1 799 ? 122.373 163.743 130.502 1.00 82.04 808 TH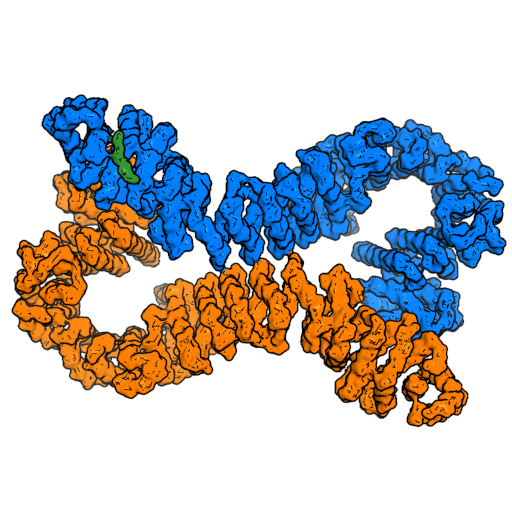R B CA 1
ATOM 30237 C C . THR B 1 799 ? 121.662 162.438 130.164 1.00 74.53 808 THR B C 1
ATOM 30238 O O . THR B 1 799 ? 120.672 162.433 129.433 1.00 72.52 808 THR B O 1
ATOM 30249 N N . THR B 1 800 ? 122.178 161.334 130.696 1.00 73.00 809 THR B N 1
ATOM 30250 C CA . THR B 1 800 ? 121.579 160.021 130.478 1.00 71.73 809 THR B CA 1
ATOM 30251 C C . THR B 1 800 ? 120.554 159.708 131.564 1.00 67.49 809 THR B C 1
ATOM 30252 O O . THR B 1 800 ? 119.698 158.841 131.389 1.00 67.99 809 THR B O 1
ATOM 30263 N N . LYS B 1 801 ? 120.647 160.420 132.684 1.00 62.41 810 LYS B N 1
ATOM 30264 C CA . LYS B 1 801 ? 119.714 160.236 133.790 1.00 57.64 810 LYS B CA 1
ATOM 30265 C C . LYS B 1 801 ? 118.292 160.604 133.381 1.00 52.93 810 LYS B C 1
ATOM 30266 O O . LYS B 1 801 ? 118.089 161.412 132.473 1.00 50.26 810 LYS B O 1
ATOM 30285 N N . LEU B 1 802 ? 117.315 160.007 134.059 1.00 51.88 811 LEU B N 1
ATOM 30286 C CA . LEU B 1 802 ? 115.905 160.271 133.788 1.00 45.44 811 LEU B CA 1
ATOM 30287 C C . LEU B 1 802 ? 115.255 161.084 134.909 1.00 41.83 811 LEU B C 1
ATOM 30288 O O . LEU B 1 802 ? 114.062 161.384 134.853 1.00 42.76 811 LEU B O 1
ATOM 30304 N N . TRP B 1 803 ? 116.040 161.443 135.920 1.00 36.38 812 TRP B N 1
ATOM 30305 C CA . TRP B 1 803 ? 115.510 162.184 137.059 1.00 40.44 812 TRP B CA 1
ATOM 30306 C C . TRP B 1 803 ? 116.620 162.868 137.846 1.00 49.26 812 TRP B C 1
ATOM 30307 O O . TRP B 1 803 ? 117.715 162.326 137.986 1.00 54.97 812 TRP B O 1
ATOM 30328 N N . VAL B 1 804 ? 116.327 164.061 138.355 1.00 51.33 813 VAL B N 1
ATOM 30329 C CA . VAL B 1 804 ? 117.267 164.797 139.193 1.00 48.71 813 VAL B CA 1
ATOM 30330 C C . VAL B 1 804 ? 116.527 165.388 140.387 1.00 48.97 813 VAL B C 1
ATOM 30331 O O . VAL B 1 804 ? 115.306 165.532 140.346 1.00 51.74 813 VAL B O 1
ATOM 30344 N N . PRO B 1 805 ? 117.261 165.730 141.458 1.00 47.54 814 PRO B N 1
ATOM 30345 C CA . PRO B 1 805 ? 116.614 166.370 142.609 1.00 51.24 814 PRO B CA 1
ATOM 30346 C C . PRO B 1 805 ? 115.918 167.672 142.221 1.00 57.32 814 PRO B C 1
ATOM 30347 O O . PRO B 1 805 ? 116.219 168.230 141.165 1.00 57.79 814 PRO B O 1
ATOM 30358 N N . ASP B 1 806 ? 115.003 168.142 143.063 1.00 61.87 815 ASP B N 1
ATOM 30359 C CA . ASP B 1 806 ? 114.215 169.334 142.758 1.00 63.45 815 ASP B CA 1
ATOM 30360 C C . ASP B 1 806 ? 115.094 170.561 142.519 1.00 62.71 815 ASP B C 1
ATOM 30361 O O . ASP B 1 806 ? 114.731 171.453 141.752 1.00 64.87 815 ASP B O 1
ATOM 30370 N N . GLU B 1 807 ? 116.252 170.598 143.172 1.00 61.27 816 GLU B N 1
ATOM 30371 C CA . GLU B 1 807 ? 117.147 171.748 143.083 1.00 59.21 816 GLU B CA 1
ATOM 30372 C C . GLU B 1 807 ? 117.828 171.847 141.720 1.00 56.27 816 GLU B C 1
ATOM 30373 O O . GLU B 1 807 ? 118.168 172.941 141.269 1.00 59.67 816 GLU B O 1
ATOM 30385 N N . GLU B 1 808 ? 118.021 170.704 141.067 1.00 53.46 817 GLU B N 1
ATOM 30386 C CA . GLU B 1 808 ? 118.773 170.650 139.815 1.00 53.65 817 GLU B CA 1
ATOM 30387 C C . GLU B 1 808 ? 117.868 170.721 138.585 1.00 52.66 817 GLU B C 1
ATOM 30388 O O . GLU B 1 808 ? 118.338 170.594 137.454 1.00 53.40 817 GLU B O 1
ATOM 30400 N N . VAL B 1 809 ? 116.573 170.920 138.806 1.00 53.84 818 VAL B N 1
ATOM 30401 C CA . VAL B 1 809 ? 115.632 171.089 137.705 1.00 57.88 818 VAL B CA 1
ATOM 30402 C C . VAL B 1 809 ? 115.739 172.506 137.151 1.00 61.96 818 VAL B C 1
ATOM 30403 O O . VAL B 1 809 ? 115.818 173.472 137.913 1.00 62.81 818 VAL B O 1
ATOM 30416 N N . SER B 1 810 ? 115.745 172.629 135.826 1.00 62.07 819 SER B N 1
ATOM 30417 C CA . SER B 1 810 ? 115.844 173.938 135.189 1.00 61.67 819 SER B CA 1
ATOM 30418 C C . SER B 1 810 ? 114.657 174.804 135.599 1.00 63.49 819 SER B C 1
ATOM 30419 O O . SER B 1 810 ? 113.538 174.306 135.710 1.00 66.91 819 SER B O 1
ATOM 30427 N N . PRO B 1 811 ? 114.896 176.106 135.826 1.00 63.67 820 PRO B N 1
ATOM 30428 C CA . PRO B 1 811 ? 113.824 176.978 136.322 1.00 57.57 820 PRO B CA 1
ATOM 30429 C C . PRO B 1 811 ? 112.658 177.095 135.345 1.00 51.42 820 PRO B C 1
ATOM 30430 O O . PRO B 1 811 ? 111.538 177.384 135.763 1.00 49.25 820 PRO B O 1
ATOM 30441 N N . GLU B 1 812 ? 112.918 176.864 134.062 1.00 47.72 821 GLU B N 1
ATOM 30442 C CA . GLU B 1 812 ? 111.862 176.901 133.058 1.00 46.47 821 GLU B CA 1
ATOM 30443 C C . GLU B 1 812 ? 110.921 175.715 133.238 1.00 44.43 821 GLU B C 1
ATOM 30444 O O . GLU B 1 812 ? 109.711 175.843 133.063 1.00 41.91 821 GLU B O 1
ATOM 30456 N N . THR B 1 813 ? 111.483 174.562 133.586 1.00 47.46 822 THR B N 1
ATOM 30457 C CA . THR B 1 813 ? 110.688 173.355 133.777 1.00 46.36 822 THR B CA 1
ATOM 30458 C C . THR B 1 813 ? 109.769 173.496 134.986 1.00 46.91 822 THR B C 1
ATOM 30459 O O . THR B 1 813 ? 108.610 173.085 134.942 1.00 50.72 822 THR B O 1
ATOM 30487 N N . VAL B 1 815 ? 108.494 176.093 136.027 1.00 40.40 824 VAL B N 1
ATOM 30488 C CA . VAL B 1 815 ? 107.423 177.002 135.634 1.00 39.36 824 VAL B CA 1
ATOM 30489 C C . VAL B 1 815 ? 106.370 176.262 134.814 1.00 37.90 824 VAL B C 1
ATOM 30490 O O . VAL B 1 815 ? 105.172 176.394 135.065 1.00 37.95 824 VAL B O 1
ATOM 30503 N N . LYS B 1 816 ? 106.823 175.484 133.835 1.00 37.58 825 LYS B N 1
ATOM 30504 C CA . LYS B 1 816 ? 105.917 174.741 132.964 1.00 38.85 825 LYS B CA 1
ATOM 30505 C C . LYS B 1 816 ? 105.076 173.756 133.770 1.00 38.69 825 LYS B C 1
ATOM 30506 O O . LYS B 1 816 ? 103.918 173.505 133.439 1.00 35.99 825 LYS B O 1
ATOM 30525 N N . ILE B 1 817 ? 105.661 173.208 134.831 1.00 40.68 826 ILE B N 1
ATOM 30526 C CA . ILE B 1 817 ? 104.931 172.328 135.737 1.00 40.21 826 ILE B CA 1
ATOM 30527 C C . ILE B 1 817 ? 103.886 173.121 136.510 1.00 43.46 826 ILE B C 1
ATOM 30528 O O . ILE B 1 817 ? 102.727 172.718 136.598 1.00 46.19 826 ILE B O 1
ATOM 30544 N N . GLN B 1 818 ? 104.306 174.248 137.073 1.00 44.63 827 GLN B N 1
ATOM 30545 C CA . GLN B 1 818 ? 103.408 175.092 137.847 1.00 42.58 827 GLN B CA 1
ATOM 30546 C C . GLN B 1 818 ? 102.350 175.716 136.942 1.00 45.74 827 GLN B C 1
ATOM 30547 O O . GLN B 1 818 ? 101.267 176.087 137.396 1.00 45.99 827 GLN B O 1
ATOM 30561 N N . ALA B 1 819 ? 102.675 175.826 135.657 1.00 43.92 828 ALA B N 1
ATOM 30562 C CA . ALA B 1 819 ? 101.739 176.347 134.671 1.00 39.02 828 ALA B CA 1
ATOM 30563 C C . ALA B 1 819 ? 100.587 175.369 134.461 1.00 39.38 828 ALA B C 1
ATOM 30564 O O . ALA B 1 819 ? 99.431 175.774 134.361 1.00 36.98 828 ALA B O 1
ATOM 30571 N N . ILE B 1 820 ? 100.910 174.081 134.392 1.00 40.61 829 ILE B N 1
ATOM 30572 C CA . ILE B 1 820 ? 99.892 173.050 134.226 1.00 37.98 829 ILE B CA 1
ATOM 30573 C C . ILE B 1 820 ? 99.039 172.958 135.486 1.00 34.74 829 ILE B C 1
ATOM 30574 O O . ILE B 1 820 ? 97.824 172.790 135.405 1.00 33.36 829 ILE B O 1
ATOM 30590 N N . LYS B 1 821 ? 99.683 173.066 136.644 1.00 32.64 830 LYS B N 1
ATOM 30591 C CA . LYS B 1 821 ? 98.976 173.114 137.919 1.00 32.17 830 LYS B CA 1
ATOM 30592 C C . LYS B 1 821 ? 97.921 174.211 137.895 1.00 36.90 830 LYS B C 1
ATOM 30593 O O . LYS B 1 821 ? 96.816 174.039 138.405 1.00 37.92 830 LYS B O 1
ATOM 30646 N N . VAL B 1 824 ? 94.853 173.327 135.736 1.00 35.78 833 VAL B N 1
ATOM 30647 C CA . VAL B 1 824 ? 93.984 172.380 136.423 1.00 39.36 833 VAL B CA 1
ATOM 30648 C C . VAL B 1 824 ? 93.033 173.108 137.370 1.00 40.04 833 VAL B C 1
ATOM 30649 O O . VAL B 1 824 ? 91.850 172.784 137.436 1.00 44.00 833 VAL B O 1
ATOM 30662 N N . ARG B 1 825 ? 93.553 174.089 138.101 1.00 38.70 834 ARG B N 1
ATOM 30663 C CA . ARG B 1 825 ? 92.734 174.855 139.033 1.00 42.54 834 ARG B CA 1
ATOM 30664 C C . ARG B 1 825 ? 91.762 175.750 138.276 1.00 46.79 834 ARG B C 1
ATOM 30665 O O . ARG B 1 825 ? 90.638 175.984 138.722 1.00 50.50 834 ARG B O 1
ATOM 30686 N N . TRP B 1 826 ? 92.207 176.247 137.127 1.00 43.95 835 TRP B N 1
ATOM 30687 C CA . TRP B 1 826 ? 91.370 177.075 136.272 1.00 40.02 835 TRP B CA 1
ATOM 30688 C C . TRP B 1 826 ? 90.131 176.305 135.830 1.00 41.28 835 TRP B C 1
ATOM 30689 O O . TRP B 1 826 ? 89.032 176.854 135.782 1.00 47.62 835 TRP B O 1
ATOM 30710 N N . LEU B 1 827 ? 90.317 175.026 135.520 1.00 36.08 836 LEU B N 1
ATOM 30711 C CA . LEU B 1 827 ? 89.216 174.168 135.103 1.00 31.69 836 LEU B CA 1
ATOM 30712 C C . LEU B 1 827 ? 88.375 173.724 136.296 1.00 34.65 836 LEU B C 1
ATOM 30713 O O . LEU B 1 827 ? 87.159 173.585 136.188 1.00 39.68 836 LEU B O 1
ATOM 30729 N N . LEU B 1 828 ? 89.025 173.499 137.432 1.00 35.00 837 LEU B N 1
ATOM 30730 C CA . LEU B 1 828 ? 88.326 173.052 138.632 1.00 39.18 837 LEU B CA 1
ATOM 30731 C C . LEU B 1 828 ? 87.470 174.165 139.223 1.00 45.02 837 LEU B C 1
ATOM 30732 O O . LEU B 1 828 ? 86.528 173.902 139.971 1.00 40.21 837 LEU B O 1
ATOM 30748 N N . GLY B 1 829 ? 87.804 175.407 138.889 1.00 60.38 838 GLY B N 1
ATOM 30749 C CA . GLY B 1 829 ? 87.051 176.549 139.369 1.00 61.93 838 GLY B CA 1
ATOM 30750 C C . GLY B 1 829 ? 85.702 176.667 138.688 1.00 58.58 838 GLY B C 1
ATOM 30751 O O . GLY B 1 829 ? 84.669 176.786 139.349 1.00 58.92 838 GLY B O 1
ATOM 30772 N N . LYS B 1 831 ? 84.298 174.375 136.491 1.00 68.55 840 LYS B N 1
ATOM 30773 C CA . LYS B 1 831 ? 83.602 173.089 136.414 1.00 70.18 840 LYS B CA 1
ATOM 30774 C C . LYS B 1 831 ? 82.669 173.055 135.205 1.00 74.35 840 LYS B C 1
ATOM 30775 O O . LYS B 1 831 ? 81.524 172.612 135.303 1.00 74.11 840 LYS B O 1
ATOM 30794 N N . ASN B 1 832 ? 83.178 173.523 134.068 1.00 79.89 841 ASN B N 1
ATOM 30795 C CA . ASN B 1 832 ? 82.383 173.679 132.855 1.00 86.62 841 ASN B CA 1
ATOM 30796 C C . ASN B 1 832 ? 83.155 173.223 131.618 1.00 89.17 841 ASN B C 1
ATOM 30797 O O . ASN B 1 832 ? 84.387 173.228 131.611 1.00 89.92 841 ASN B O 1
ATOM 30808 N N . ASN B 1 833 ? 82.425 172.821 130.580 1.00 91.22 842 ASN B N 1
ATOM 30809 C CA . ASN B 1 833 ? 83.031 172.386 129.324 1.00 94.40 842 ASN B CA 1
ATOM 30810 C C . ASN B 1 833 ? 82.355 173.013 128.101 1.00 93.14 842 ASN B C 1
ATOM 30811 O O . ASN B 1 833 ? 82.848 172.892 126.979 1.00 88.11 842 ASN B O 1
ATOM 30822 N N . HIS B 1 834 ? 81.238 173.700 128.324 1.00 98.64 843 HIS B N 1
ATOM 30823 C CA . HIS B 1 834 ? 80.490 174.324 127.235 1.00 97.92 843 HIS B CA 1
ATOM 30824 C C . HIS B 1 834 ? 81.348 175.304 126.430 1.00 97.66 843 HIS B C 1
ATOM 30825 O O . HIS B 1 834 ? 81.009 175.647 125.296 1.00 97.47 843 HIS B O 1
ATOM 30839 N N . SER B 1 835 ? 82.455 175.746 127.021 1.00 96.97 844 SER B N 1
ATOM 30840 C CA . SER B 1 835 ? 83.395 176.636 126.344 1.00 97.04 844 SER B CA 1
ATOM 30841 C C . SER B 1 835 ? 84.627 175.878 125.841 1.00 93.78 844 SER B C 1
ATOM 30842 O O . SER B 1 835 ? 85.626 176.492 125.465 1.00 93.18 844 SER B O 1
ATOM 30850 N N . LYS B 1 836 ? 84.549 174.547 125.852 1.00 92.24 845 LYS B N 1
ATOM 30851 C CA . LYS B 1 836 ? 85.602 173.681 125.309 1.00 94.70 845 LYS B CA 1
ATOM 30852 C C . LYS B 1 836 ? 86.892 173.696 126.142 1.00 91.25 845 LYS B C 1
ATOM 30853 O O . LYS B 1 836 ? 87.819 172.938 125.864 1.00 93.04 845 LYS B O 1
ATOM 30872 N N . SER B 1 837 ? 86.948 174.542 127.168 1.00 102.18 846 SER B N 1
ATOM 30873 C CA . SER B 1 837 ? 88.166 174.711 127.961 1.00 105.96 846 SER B CA 1
ATOM 30874 C C . SER B 1 837 ? 88.719 173.384 128.484 1.00 99.38 846 SER B C 1
ATOM 30875 O O . SER B 1 837 ? 89.932 173.216 128.618 1.00 98.49 846 SER B O 1
ATOM 30883 N N . GLY B 1 838 ? 87.825 172.443 128.771 1.00 91.65 847 GLY B N 1
ATOM 30884 C CA . GLY B 1 838 ? 88.230 171.129 129.234 1.00 82.51 847 GLY B CA 1
ATOM 30885 C C . GLY B 1 838 ? 88.827 170.296 128.116 1.00 77.27 847 GLY B C 1
ATOM 30886 O O . GLY B 1 838 ? 89.871 169.672 128.288 1.00 83.56 847 GLY B O 1
ATOM 30890 N N . THR B 1 839 ? 88.158 170.291 126.968 1.00 68.01 848 THR B N 1
ATOM 30891 C CA . THR B 1 839 ? 88.594 169.507 125.817 1.00 58.45 848 THR B CA 1
ATOM 30892 C C . THR B 1 839 ? 89.982 169.923 125.335 1.00 58.24 848 THR B C 1
ATOM 30893 O O . THR B 1 839 ? 90.850 169.077 125.119 1.00 60.09 848 THR B O 1
ATOM 30904 N N . SER B 1 840 ? 90.183 171.224 125.162 1.00 59.09 849 SER B N 1
ATOM 30905 C CA . SER B 1 840 ? 91.449 171.740 124.655 1.00 64.77 849 SER B CA 1
ATOM 30906 C C . SER B 1 840 ? 92.599 171.408 125.598 1.00 68.06 849 SER B C 1
ATOM 30907 O O . SER B 1 840 ? 93.719 171.157 125.157 1.00 72.20 849 SER B O 1
ATOM 30915 N N . THR B 1 841 ? 92.314 171.409 126.896 1.00 65.87 850 THR B N 1
ATOM 30916 C CA . THR B 1 841 ? 93.327 171.114 127.903 1.00 63.27 850 THR B CA 1
ATOM 30917 C C . THR B 1 841 ? 93.734 169.643 127.865 1.00 58.59 850 THR B C 1
ATOM 30918 O O . THR B 1 841 ? 94.921 169.322 127.836 1.00 58.89 850 THR B O 1
ATOM 30929 N N . LEU B 1 842 ? 92.746 168.753 127.875 1.00 50.28 851 LEU B N 1
ATOM 30930 C CA . LEU B 1 842 ? 93.012 167.319 127.825 1.00 46.53 851 LEU B CA 1
ATOM 30931 C C . LEU B 1 842 ? 93.803 166.950 126.575 1.00 49.42 851 LEU B C 1
ATOM 30932 O O . LEU B 1 842 ? 94.713 166.125 126.634 1.00 50.17 851 LEU B O 1
ATOM 30948 N N . ARG B 1 843 ? 93.456 167.564 125.447 1.00 54.90 852 ARG B N 1
ATOM 30949 C CA . ARG B 1 843 ? 94.166 167.317 124.199 1.00 62.89 852 ARG B CA 1
ATOM 30950 C C . ARG B 1 843 ? 95.623 167.753 124.325 1.00 62.33 852 ARG B C 1
ATOM 30951 O O . ARG B 1 843 ? 96.517 167.133 123.750 1.00 66.63 852 ARG B O 1
ATOM 30972 N N . LEU B 1 844 ? 95.856 168.821 125.083 1.00 55.49 853 LEU B N 1
ATOM 30973 C CA . LEU B 1 844 ? 97.209 169.317 125.306 1.00 51.56 853 LEU B CA 1
ATOM 30974 C C . LEU B 1 844 ? 97.981 168.361 126.206 1.00 51.15 853 LEU B C 1
ATOM 30975 O O . LEU B 1 844 ? 99.072 167.913 125.853 1.00 51.52 853 LEU B O 1
ATOM 30991 N N . LEU B 1 845 ? 97.408 168.057 127.367 1.00 50.50 854 LEU B N 1
ATOM 30992 C CA . LEU B 1 845 ? 98.035 167.154 128.327 1.00 47.45 854 LEU B CA 1
ATOM 30993 C C . LEU B 1 845 ? 98.331 165.802 127.690 1.00 49.58 854 LEU B C 1
ATOM 30994 O O . LEU B 1 845 ? 99.372 165.198 127.943 1.00 50.82 854 LEU B O 1
ATOM 31010 N N . THR B 1 846 ? 97.405 165.336 126.859 1.00 47.06 855 THR B N 1
ATOM 31011 C CA . THR B 1 846 ? 97.558 164.062 126.171 1.00 44.43 855 THR B CA 1
ATOM 31012 C C . THR B 1 846 ? 98.713 164.115 125.175 1.00 47.67 855 THR B C 1
ATOM 31013 O O . THR B 1 846 ? 99.440 163.137 125.006 1.00 52.55 855 THR B O 1
ATOM 31024 N N . THR B 1 847 ? 98.879 165.260 124.520 1.00 48.69 856 THR B N 1
ATOM 31025 C CA . THR B 1 847 ? 99.939 165.427 123.531 1.00 53.84 856 THR B CA 1
ATOM 31026 C C . THR B 1 847 ? 101.309 165.396 124.197 1.00 58.09 856 THR B C 1
ATOM 31027 O O . THR B 1 847 ? 102.291 164.968 123.592 1.00 63.97 856 THR B O 1
ATOM 31038 N N . ILE B 1 848 ? 101.371 165.853 125.443 1.00 56.10 857 ILE B N 1
ATOM 31039 C CA . ILE B 1 848 ? 102.624 165.855 126.188 1.00 54.15 857 ILE B CA 1
ATOM 31040 C C . ILE B 1 848 ? 103.081 164.427 126.468 1.00 55.57 857 ILE B C 1
ATOM 31041 O O . ILE B 1 848 ? 104.264 164.114 126.348 1.00 59.51 857 ILE B O 1
ATOM 31057 N N . LEU B 1 849 ? 102.141 163.566 126.846 1.00 51.47 858 LEU B N 1
ATOM 31058 C CA . LEU B 1 849 ? 102.450 162.165 127.108 1.00 48.35 858 LEU B CA 1
ATOM 31059 C C . LEU B 1 849 ? 102.833 161.446 125.819 1.00 51.15 858 LEU B C 1
ATOM 31060 O O . LEU B 1 849 ? 103.802 160.687 125.786 1.00 49.61 858 LEU B O 1
ATOM 31076 N N . HIS B 1 850 ? 102.065 161.686 124.761 1.00 57.56 859 HIS B N 1
ATOM 31077 C CA . HIS B 1 850 ? 102.350 161.099 123.456 1.00 63.20 859 HIS B CA 1
ATOM 31078 C C . HIS B 1 850 ? 103.703 161.579 122.939 1.00 63.37 859 HIS B C 1
ATOM 31079 O O . HIS B 1 850 ? 104.368 160.884 122.171 1.00 63.82 859 HIS B O 1
ATOM 31093 N N . SER B 1 851 ? 104.099 162.772 123.370 1.00 62.76 860 SER B N 1
ATOM 31094 C CA . SER B 1 851 ? 105.383 163.347 122.988 1.00 64.97 860 SER B CA 1
ATOM 31095 C C . SER B 1 851 ? 106.498 162.916 123.937 1.00 69.78 860 SER B C 1
ATOM 31096 O O . SER B 1 851 ? 107.655 163.293 123.756 1.00 69.07 860 SER B O 1
ATOM 31104 N N . ASP B 1 852 ? 106.138 162.131 124.948 1.00 76.62 861 ASP B N 1
ATOM 31105 C CA . ASP B 1 852 ? 107.096 161.640 125.936 1.00 83.99 861 ASP B CA 1
ATOM 31106 C C . ASP B 1 852 ? 107.728 162.793 126.721 1.00 79.93 861 ASP B C 1
ATOM 31107 O O . ASP B 1 852 ? 108.847 162.676 127.221 1.00 83.84 861 ASP B O 1
ATOM 31116 N N . GLY B 1 853 ? 107.001 163.903 126.820 1.00 71.62 862 GLY B N 1
ATOM 31117 C CA . GLY B 1 853 ? 107.447 165.055 127.584 1.00 63.34 862 GLY B CA 1
ATOM 31118 C C . GLY B 1 853 ? 108.169 166.098 126.749 1.00 64.25 862 GLY B C 1
ATOM 31119 O O . GLY B 1 853 ? 108.776 167.022 127.294 1.00 57.67 862 GLY B O 1
ATOM 31123 N N . ASP B 1 854 ? 108.103 165.949 125.429 1.00 76.23 863 ASP B N 1
ATOM 31124 C CA . ASP B 1 854 ? 108.736 166.887 124.505 1.00 80.37 863 ASP B CA 1
ATOM 31125 C C . ASP B 1 854 ? 107.680 167.482 123.577 1.00 84.04 863 ASP B C 1
ATOM 31126 O O . ASP B 1 854 ? 107.606 167.135 122.398 1.00 78.01 863 ASP B O 1
ATOM 31135 N N . LEU B 1 855 ? 106.871 168.384 124.122 1.00 91.32 864 LEU B N 1
ATOM 31136 C CA . LEU B 1 855 ? 105.739 168.955 123.398 1.00 97.69 864 LEU B CA 1
ATOM 31137 C C . LEU B 1 855 ? 106.161 169.622 122.090 1.00 95.23 864 LEU B C 1
ATOM 31138 O O . LEU B 1 855 ? 105.420 169.599 121.106 1.00 97.35 864 LEU B O 1
ATOM 31154 N N . THR B 1 856 ? 107.354 170.208 122.080 1.00 86.84 865 THR B N 1
ATOM 31155 C CA . THR B 1 856 ? 107.866 170.886 120.893 1.00 80.29 865 THR B CA 1
ATOM 31156 C C . THR B 1 856 ? 108.354 169.897 119.836 1.00 73.79 865 THR B C 1
ATOM 31157 O O . THR B 1 856 ? 108.526 170.261 118.673 1.00 64.34 865 THR B O 1
ATOM 31168 N N . GLU B 1 857 ? 108.578 168.653 120.258 1.00 84.63 866 GLU B N 1
ATOM 31169 C CA . GLU B 1 857 ? 109.145 167.596 119.412 1.00 89.01 866 GLU B CA 1
ATOM 31170 C C . GLU B 1 857 ? 110.588 167.901 118.993 1.00 92.26 866 GLU B C 1
ATOM 31171 O O . GLU B 1 857 ? 111.162 167.186 118.171 1.00 91.51 866 GLU B O 1
ATOM 31183 N N . GLN B 1 858 ? 111.171 168.949 119.570 1.00 95.60 867 GLN B N 1
ATOM 31184 C CA . GLN B 1 858 ? 112.557 169.314 119.292 1.00 100.34 867 GLN B CA 1
ATOM 31185 C C . GLN B 1 858 ? 113.450 168.826 120.426 1.00 101.67 867 GLN B C 1
ATOM 31186 O O . GLN B 1 858 ? 113.226 169.164 121.588 1.00 104.71 867 GLN B O 1
ATOM 31200 N N . GLY B 1 859 ? 114.458 168.027 120.090 1.00 99.39 868 GLY B N 1
ATOM 31201 C CA . GLY B 1 859 ? 115.373 167.503 121.088 1.00 98.13 868 GLY B CA 1
ATOM 31202 C C . GLY B 1 859 ? 116.218 168.594 121.721 1.00 99.68 868 GLY B C 1
ATOM 31203 O O . GLY B 1 859 ? 117.442 168.598 121.583 1.00 101.07 868 GLY B O 1
ATOM 31207 N N . LYS B 1 860 ? 115.558 169.516 122.419 1.00 97.78 869 LYS B N 1
ATOM 31208 C CA . LYS B 1 860 ? 116.226 170.659 123.035 1.00 96.60 869 LYS B CA 1
ATOM 31209 C C . LYS B 1 860 ? 115.961 170.733 124.541 1.00 93.04 869 LYS B C 1
ATOM 31210 O O . LYS B 1 860 ? 116.309 171.723 125.187 1.00 90.40 869 LYS B O 1
ATOM 31229 N N . ILE B 1 861 ? 115.348 169.687 125.091 1.00 90.79 870 ILE B N 1
ATOM 31230 C CA . ILE B 1 861 ? 115.008 169.652 126.512 1.00 85.18 870 ILE B CA 1
ATOM 31231 C C . ILE B 1 861 ? 115.679 168.469 127.205 1.00 76.39 870 ILE B C 1
ATOM 31232 O O . ILE B 1 861 ? 115.834 167.395 126.622 1.00 68.99 870 ILE B O 1
ATOM 31248 N N . SER B 1 862 ? 116.082 168.686 128.453 1.00 74.11 871 SER B N 1
ATOM 31249 C CA . SER B 1 862 ? 116.776 167.673 129.237 1.00 70.87 871 SER B CA 1
ATOM 31250 C C . SER B 1 862 ? 115.869 166.476 129.500 1.00 63.68 871 SER B C 1
ATOM 31251 O O . SER B 1 862 ? 114.649 166.616 129.544 1.00 63.16 871 SER B O 1
ATOM 31259 N N . LYS B 1 863 ? 116.466 165.301 129.678 1.00 61.97 872 LYS B N 1
ATOM 31260 C CA . LYS B 1 863 ? 115.690 164.083 129.904 1.00 59.81 872 LYS B CA 1
ATOM 31261 C C . LYS B 1 863 ? 115.026 164.078 131.287 1.00 51.75 872 LYS B C 1
ATOM 31262 O O . LYS B 1 863 ? 113.850 163.734 131.400 1.00 46.33 872 LYS B O 1
ATOM 31281 N N . PRO B 1 864 ? 115.770 164.455 132.344 1.00 51.90 873 PRO B N 1
ATOM 31282 C CA . PRO B 1 864 ? 115.121 164.597 133.654 1.00 54.87 873 PRO B CA 1
ATOM 31283 C C . PRO B 1 864 ? 113.967 165.597 133.658 1.00 56.12 873 PRO B C 1
ATOM 31284 O O . PRO B 1 864 ? 113.120 165.538 134.546 1.00 59.38 873 PRO B O 1
ATOM 31295 N N . ASP B 1 865 ? 113.944 166.505 132.687 1.00 54.28 874 ASP B N 1
ATOM 31296 C CA . ASP B 1 865 ? 112.865 167.482 132.587 1.00 53.45 874 ASP B CA 1
ATOM 31297 C C . ASP B 1 865 ? 111.642 166.870 131.912 1.00 49.61 874 ASP B C 1
ATOM 31298 O O . ASP B 1 865 ? 110.510 167.182 132.278 1.00 51.38 874 ASP B O 1
ATOM 31324 N N . SER B 1 867 ? 110.720 163.851 132.163 1.00 52.26 876 SER B N 1
ATOM 31325 C CA . SER B 1 867 ? 110.118 162.959 133.145 1.00 51.27 876 SER B CA 1
ATOM 31326 C C . SER B 1 867 ? 109.124 163.706 134.025 1.00 45.96 876 SER B C 1
ATOM 31327 O O . SER B 1 867 ? 108.018 163.226 134.273 1.00 42.07 876 SER B O 1
ATOM 31335 N N . ARG B 1 868 ? 109.521 164.885 134.488 1.00 44.18 877 ARG B N 1
ATOM 31336 C CA . ARG B 1 868 ? 108.674 165.681 135.366 1.00 43.80 877 ARG B CA 1
ATOM 31337 C C . ARG B 1 868 ? 107.470 166.242 134.612 1.00 43.76 877 ARG B C 1
ATOM 31338 O O . ARG B 1 868 ? 106.419 166.490 135.203 1.00 44.90 877 ARG B O 1
ATOM 31359 N N . LEU B 1 869 ? 107.627 166.433 133.306 1.00 40.37 878 LEU B N 1
ATOM 31360 C CA . LEU B 1 869 ? 106.537 166.919 132.468 1.00 41.05 878 LEU B CA 1
ATOM 31361 C C . LEU B 1 869 ? 105.479 165.837 132.276 1.00 42.41 878 LEU B C 1
ATOM 31362 O O . LEU B 1 869 ? 104.281 166.116 132.331 1.00 42.59 878 LEU B O 1
ATOM 31378 N N . ARG B 1 870 ? 105.925 164.605 132.046 1.00 44.46 879 ARG B N 1
ATOM 31379 C CA . ARG B 1 870 ? 105.010 163.475 131.915 1.00 41.38 879 ARG B CA 1
ATOM 31380 C C . ARG B 1 870 ? 104.262 163.251 133.223 1.00 33.59 879 ARG B C 1
ATOM 31381 O O . ARG B 1 870 ? 103.080 162.912 133.224 1.00 29.20 879 ARG B O 1
ATOM 31402 N N . LEU B 1 871 ? 104.960 163.448 134.337 1.00 32.96 880 LEU B N 1
ATOM 31403 C CA . LEU B 1 871 ? 104.361 163.278 135.654 1.00 31.21 880 LEU B CA 1
ATOM 31404 C C . LEU B 1 871 ? 103.319 164.363 135.908 1.00 35.17 880 LEU B C 1
ATOM 31405 O O . LEU B 1 871 ? 102.253 164.094 136.461 1.00 37.61 880 LEU B O 1
ATOM 31421 N N . ALA B 1 872 ? 103.634 165.587 135.500 1.00 35.84 881 ALA B N 1
ATOM 31422 C CA . ALA B 1 872 ? 102.718 166.709 135.668 1.00 37.51 881 ALA B CA 1
ATOM 31423 C C . ALA B 1 872 ? 101.471 166.517 134.813 1.00 36.20 881 ALA B C 1
ATOM 31424 O O . ALA B 1 872 ? 100.349 166.714 135.281 1.00 39.78 881 ALA B O 1
ATOM 31431 N N . ALA B 1 873 ? 101.676 166.131 133.558 1.00 31.61 882 ALA B N 1
ATOM 31432 C CA . ALA B 1 873 ? 100.570 165.888 132.642 1.00 34.15 882 ALA B CA 1
ATOM 31433 C C . ALA B 1 873 ? 99.718 164.719 133.124 1.00 40.49 882 ALA B C 1
ATOM 31434 O O . ALA B 1 873 ? 98.489 164.771 133.076 1.00 44.16 882 ALA B O 1
ATOM 31441 N N . GLY B 1 874 ? 100.381 163.666 133.591 1.00 39.02 883 GLY B N 1
ATOM 31442 C CA . GLY B 1 874 ? 99.692 162.485 134.075 1.00 36.53 883 GLY B CA 1
ATOM 31443 C C . GLY B 1 874 ? 98.888 162.783 135.324 1.00 37.15 883 GLY B C 1
ATOM 31444 O O . GLY B 1 874 ? 97.708 162.447 135.409 1.00 38.11 883 GLY B O 1
ATOM 31448 N N . SER B 1 875 ? 99.530 163.421 136.297 1.00 36.29 884 SER B N 1
ATOM 31449 C CA . SER B 1 875 ? 98.868 163.781 137.544 1.00 34.16 884 SER B CA 1
ATOM 31450 C C . SER B 1 875 ? 97.695 164.720 137.284 1.00 38.43 884 SER B C 1
ATOM 31451 O O . SER B 1 875 ? 96.723 164.732 138.037 1.00 42.59 884 SER B O 1
ATOM 31459 N N . ALA B 1 876 ? 97.792 165.502 136.213 1.00 39.14 885 ALA B N 1
ATOM 31460 C CA . ALA B 1 876 ? 96.741 166.450 135.864 1.00 41.26 885 ALA B CA 1
ATOM 31461 C C . ALA B 1 876 ? 95.480 165.719 135.418 1.00 41.05 885 ALA B C 1
ATOM 31462 O O . ALA B 1 876 ? 94.393 165.970 135.938 1.00 42.72 885 ALA B O 1
ATOM 31469 N N . ILE B 1 877 ? 95.630 164.815 134.455 1.00 38.25 886 ILE B N 1
ATOM 31470 C CA . ILE B 1 877 ? 94.502 164.042 133.949 1.00 35.58 886 ILE B CA 1
ATOM 31471 C C . ILE B 1 877 ? 93.838 163.262 135.079 1.00 35.66 886 ILE B C 1
ATOM 31472 O O . ILE B 1 877 ? 92.613 163.163 135.140 1.00 40.46 886 ILE B O 1
ATOM 31488 N N . VAL B 1 878 ? 94.653 162.713 135.972 1.00 31.83 887 VAL B N 1
ATOM 31489 C CA . VAL B 1 878 ? 94.145 161.947 137.103 1.00 30.77 887 VAL B CA 1
ATOM 31490 C C . VAL B 1 878 ? 93.363 162.847 138.059 1.00 33.95 887 VAL B C 1
ATOM 31491 O O . VAL B 1 878 ? 92.424 162.398 138.715 1.00 37.24 887 VAL B O 1
ATOM 31504 N N . LYS B 1 879 ? 93.750 164.117 138.131 1.00 33.55 888 LYS B N 1
ATOM 31505 C CA . LYS B 1 879 ? 93.093 165.063 139.028 1.00 34.45 888 LYS B CA 1
ATOM 31506 C C . LYS B 1 879 ? 91.783 165.575 138.432 1.00 38.18 888 LYS B C 1
ATOM 31507 O O . LYS B 1 879 ? 90.791 165.741 139.143 1.00 39.01 888 LYS B O 1
ATOM 31526 N N . LEU B 1 880 ? 91.786 165.829 137.127 1.00 34.23 889 LEU B N 1
ATOM 31527 C CA . LEU B 1 880 ? 90.588 166.297 136.441 1.00 32.13 889 LEU B CA 1
ATOM 31528 C C . LEU B 1 880 ? 89.527 165.204 136.415 1.00 37.52 889 LEU B C 1
ATOM 31529 O O . LEU B 1 880 ? 88.331 165.484 136.478 1.00 43.99 889 LEU B O 1
ATOM 31545 N N . ALA B 1 881 ? 89.974 163.956 136.327 1.00 32.65 890 ALA B N 1
ATOM 31546 C CA . ALA B 1 881 ? 89.063 162.822 136.274 1.00 26.86 890 ALA B CA 1
ATOM 31547 C C . ALA B 1 881 ? 88.289 162.659 137.581 1.00 31.04 890 ALA B C 1
ATOM 31548 O O . ALA B 1 881 ? 87.308 161.918 137.638 1.00 38.96 890 ALA B O 1
ATOM 31555 N N . GLN B 1 882 ? 88.731 163.351 138.628 1.00 31.35 891 GLN B N 1
ATOM 31556 C CA . GLN B 1 882 ? 88.042 163.318 139.915 1.00 38.49 891 GLN B CA 1
ATOM 31557 C C . GLN B 1 882 ? 86.906 164.341 139.955 1.00 43.34 891 GLN B C 1
ATOM 31558 O O . GLN B 1 882 ? 86.143 164.395 140.920 1.00 42.51 891 GLN B O 1
ATOM 31572 N N . GLU B 1 883 ? 86.810 165.154 138.906 1.00 48.93 892 GLU B N 1
ATOM 31573 C CA . GLU B 1 883 ? 85.686 166.067 138.730 1.00 51.13 892 GLU B CA 1
ATOM 31574 C C . GLU B 1 883 ? 84.739 165.468 137.687 1.00 47.80 892 GLU B C 1
ATOM 31575 O O . GLU B 1 883 ? 85.133 165.302 136.532 1.00 48.69 892 GLU B O 1
ATOM 31587 N N . PRO B 1 884 ? 83.494 165.135 138.085 1.00 44.87 893 PRO B N 1
ATOM 31588 C CA . PRO B 1 884 ? 82.575 164.405 137.195 1.00 41.60 893 PRO B CA 1
ATOM 31589 C C . PRO B 1 884 ? 82.386 165.003 135.798 1.00 39.01 893 PRO B C 1
ATOM 31590 O O . PRO B 1 884 ? 82.302 164.248 134.830 1.00 40.99 893 PRO B O 1
ATOM 31601 N N . CYS B 1 885 ? 82.317 166.325 135.694 1.00 39.66 894 CYS B N 1
ATOM 31602 C CA . CYS B 1 885 ? 82.007 166.966 134.418 1.00 44.05 894 CYS B CA 1
ATOM 31603 C C . CYS B 1 885 ? 83.155 166.859 133.415 1.00 48.16 894 CYS B C 1
ATOM 31604 O O . CYS B 1 885 ? 82.936 166.953 132.206 1.00 50.87 894 CYS B O 1
ATOM 31612 N N . TYR B 1 886 ? 84.372 166.662 133.914 1.00 49.96 895 TYR B N 1
ATOM 31613 C CA . TYR B 1 886 ? 85.544 166.527 133.050 1.00 50.56 895 TYR B CA 1
ATOM 31614 C C . TYR B 1 886 ? 85.856 165.065 132.754 1.00 51.16 895 TYR B C 1
ATOM 31615 O O . TYR B 1 886 ? 86.509 164.751 131.758 1.00 52.06 895 TYR B O 1
ATOM 31633 N N . HIS B 1 887 ? 85.392 164.176 133.625 1.00 48.60 896 HIS B N 1
ATOM 31634 C CA . HIS B 1 887 ? 85.549 162.743 133.416 1.00 47.45 896 HIS B CA 1
ATOM 31635 C C . HIS B 1 887 ? 84.864 162.315 132.122 1.00 50.36 896 HIS B C 1
ATOM 31636 O O . HIS B 1 887 ? 85.410 161.531 131.345 1.00 50.24 896 HIS B O 1
ATOM 31650 N N . GLU B 1 888 ? 83.670 162.852 131.892 1.00 58.98 897 GLU B N 1
ATOM 31651 C CA . GLU B 1 888 ? 82.865 162.496 130.727 1.00 68.56 897 GLU B CA 1
ATOM 31652 C C . GLU B 1 888 ? 83.553 162.852 129.408 1.00 73.26 897 GLU B C 1
ATOM 31653 O O . GLU B 1 888 ? 83.161 162.365 128.348 1.00 75.26 897 GLU B O 1
ATOM 31665 N N . ILE B 1 889 ? 84.578 163.697 129.481 1.00 74.84 898 ILE B N 1
ATOM 31666 C CA . ILE B 1 889 ? 85.301 164.143 128.295 1.00 77.30 898 ILE B CA 1
ATOM 31667 C C . ILE B 1 889 ? 86.467 163.212 127.972 1.00 75.18 898 ILE B C 1
ATOM 31668 O O . ILE B 1 889 ? 86.884 163.111 126.819 1.00 73.45 898 ILE B O 1
ATOM 31684 N N . ILE B 1 890 ? 86.989 162.536 128.993 1.00 71.54 899 ILE B N 1
ATOM 31685 C CA . ILE B 1 890 ? 88.165 161.682 128.837 1.00 65.95 899 ILE B CA 1
ATOM 31686 C C . ILE B 1 890 ? 87.964 160.634 127.746 1.00 64.01 899 ILE B C 1
ATOM 31687 O O . ILE B 1 890 ? 87.179 159.698 127.907 1.00 62.29 899 ILE B O 1
ATOM 31703 N N . THR B 1 891 ? 88.681 160.794 126.640 1.00 64.78 900 THR B N 1
ATOM 31704 C CA . THR B 1 891 ? 88.665 159.807 125.569 1.00 66.95 900 THR B CA 1
ATOM 31705 C C . THR B 1 891 ? 89.353 158.535 126.047 1.00 70.68 900 THR B C 1
ATOM 31706 O O . THR B 1 891 ? 90.242 158.587 126.898 1.00 74.80 900 THR B O 1
ATOM 31717 N N . LEU B 1 892 ? 88.937 157.394 125.508 1.00 69.83 901 LEU B N 1
ATOM 31718 C CA . LEU B 1 892 ? 89.581 156.128 125.830 1.00 67.51 901 LEU B CA 1
ATOM 31719 C C . LEU B 1 892 ? 91.061 156.191 125.470 1.00 62.58 901 LEU B C 1
ATOM 31720 O O . LEU B 1 892 ? 91.911 155.730 126.228 1.00 60.85 901 LEU B O 1
ATOM 31736 N N . GLU B 1 893 ? 91.357 156.773 124.312 1.00 63.42 902 GLU B N 1
ATOM 31737 C CA . GLU B 1 893 ? 92.733 157.007 123.894 1.00 64.51 902 GLU B CA 1
ATOM 31738 C C . GLU B 1 893 ? 93.488 157.802 124.955 1.00 63.15 902 GLU B C 1
ATOM 31739 O O . GLU B 1 893 ? 94.625 157.477 125.300 1.00 62.55 902 GLU B O 1
ATOM 31751 N N . GLN B 1 894 ? 92.844 158.845 125.469 1.00 61.27 903 GLN B N 1
ATOM 31752 C CA . GLN B 1 894 ? 93.459 159.715 126.465 1.00 54.08 903 GLN B CA 1
ATOM 31753 C C . GLN B 1 894 ? 93.639 158.992 127.794 1.00 48.77 903 GLN B C 1
ATOM 31754 O O . GLN B 1 894 ? 94.689 159.090 128.428 1.00 46.33 903 GLN B O 1
ATOM 31768 N N . TYR B 1 895 ? 92.607 158.265 128.209 1.00 46.19 904 TYR B N 1
ATOM 31769 C CA . TYR B 1 895 ? 92.652 157.503 129.452 1.00 41.95 904 TYR B CA 1
ATOM 31770 C C . TYR B 1 895 ? 93.691 156.390 129.380 1.00 45.38 904 TYR B C 1
ATOM 31771 O O . TYR B 1 895 ? 94.461 156.186 130.317 1.00 46.31 904 TYR B O 1
ATOM 31789 N N . GLN B 1 896 ? 93.709 155.676 128.260 1.00 46.96 905 GLN B N 1
ATOM 31790 C CA . GLN B 1 896 ? 94.634 154.565 128.074 1.00 43.86 905 GLN B CA 1
ATOM 31791 C C . GLN B 1 896 ? 96.076 155.047 127.975 1.00 42.04 905 GLN B C 1
ATOM 31792 O O . GLN B 1 896 ? 96.978 154.442 128.552 1.00 42.49 905 GLN B O 1
ATOM 31806 N N . LEU B 1 897 ? 96.293 156.135 127.244 1.00 43.66 906 LEU B N 1
ATOM 31807 C CA . LEU B 1 897 ? 97.634 156.690 127.098 1.00 46.13 906 LEU B CA 1
ATOM 31808 C C . LEU B 1 897 ? 98.136 157.223 128.434 1.00 45.38 906 LEU B C 1
ATOM 31809 O O . LEU B 1 897 ? 99.338 157.236 128.699 1.00 48.20 906 LEU B O 1
ATOM 31825 N N . CYS B 1 898 ? 97.205 157.665 129.271 1.00 42.57 907 CYS B N 1
ATOM 31826 C CA . CYS B 1 898 ? 97.543 158.163 130.596 1.00 42.57 907 CYS B CA 1
ATOM 31827 C C . CYS B 1 898 ? 97.899 157.013 131.531 1.00 41.71 907 CYS B C 1
ATOM 31828 O O . CYS B 1 898 ? 98.749 157.157 132.408 1.00 42.53 907 CYS B O 1
ATOM 31836 N N . ALA B 1 899 ? 97.246 155.872 131.335 1.00 40.71 908 ALA B N 1
ATOM 31837 C CA . ALA B 1 899 ? 97.462 154.706 132.185 1.00 39.43 908 ALA B CA 1
ATOM 31838 C C . ALA B 1 899 ? 98.861 154.126 132.005 1.00 41.18 908 ALA B C 1
ATOM 31839 O O . ALA B 1 899 ? 99.408 153.518 132.923 1.00 44.19 908 ALA B O 1
ATOM 31846 N N . LEU B 1 900 ? 99.437 154.315 130.821 1.00 40.92 909 LEU B N 1
ATOM 31847 C CA . LEU B 1 900 ? 100.772 153.799 130.531 1.00 38.53 909 LEU B CA 1
ATOM 31848 C C . LEU B 1 900 ? 101.833 154.441 131.420 1.00 38.75 909 LEU B C 1
ATOM 31849 O O . LEU B 1 900 ? 102.953 153.941 131.521 1.00 41.07 909 LEU B O 1
ATOM 31865 N N . ALA B 1 901 ? 101.477 155.551 132.058 1.00 37.22 910 ALA B N 1
ATOM 31866 C CA . ALA B 1 901 ? 102.403 156.275 132.918 1.00 36.05 910 ALA B CA 1
ATOM 31867 C C . ALA B 1 901 ? 102.850 155.423 134.101 1.00 33.77 910 ALA B C 1
ATOM 31868 O O . ALA B 1 901 ? 103.908 155.667 134.682 1.00 34.77 910 ALA B O 1
ATOM 31875 N N . ILE B 1 902 ? 102.051 154.422 134.457 1.00 32.30 911 ILE B N 1
ATOM 31876 C CA . ILE B 1 902 ? 102.385 153.566 135.589 1.00 36.81 911 ILE B CA 1
ATOM 31877 C C . ILE B 1 902 ? 103.449 152.532 135.198 1.00 38.58 911 ILE B C 1
ATOM 31878 O O . ILE B 1 902 ? 103.887 151.739 136.031 1.00 37.93 911 ILE B O 1
ATOM 31894 N N . ASN B 1 903 ? 103.852 152.549 133.927 1.00 40.97 912 ASN B N 1
ATOM 31895 C CA . ASN B 1 903 ? 104.964 151.732 133.444 1.00 42.16 912 ASN B CA 1
ATOM 31896 C C . ASN B 1 903 ? 106.045 152.590 132.789 1.00 45.49 912 ASN B C 1
ATOM 31897 O O . ASN B 1 903 ? 106.804 152.115 131.943 1.00 50.59 912 ASN B O 1
ATOM 31908 N N . ASP B 1 904 ? 106.106 153.856 133.184 1.00 43.31 913 ASP B N 1
ATOM 31909 C CA . ASP B 1 904 ? 107.089 154.783 132.640 1.00 46.40 913 ASP B CA 1
ATOM 31910 C C . ASP B 1 904 ? 108.503 154.292 132.948 1.00 46.66 913 ASP B C 1
ATOM 31911 O O . ASP B 1 904 ? 108.721 153.597 133.940 1.00 45.32 913 ASP B O 1
ATOM 31920 N N . GLU B 1 905 ? 109.452 154.644 132.085 1.00 46.47 914 GLU B N 1
ATOM 31921 C CA . GLU B 1 905 ? 110.846 154.250 132.266 1.00 46.11 914 GLU B CA 1
ATOM 31922 C C . GLU B 1 905 ? 111.403 154.775 133.584 1.00 42.59 914 GLU B C 1
ATOM 31923 O O . GLU B 1 905 ? 112.186 154.101 134.254 1.00 45.43 914 GLU B O 1
ATOM 31935 N N . CYS B 1 906 ? 110.988 155.982 133.949 1.00 33.48 915 CYS B N 1
ATOM 31936 C CA . CYS B 1 906 ? 111.482 156.638 135.152 1.00 28.85 915 CYS B CA 1
ATOM 31937 C C . CYS B 1 906 ? 110.742 156.152 136.395 1.00 31.91 915 CYS B C 1
ATOM 31938 O O . CYS B 1 906 ? 109.517 156.232 136.471 1.00 35.99 915 CYS B O 1
ATOM 31946 N N . TYR B 1 907 ? 111.501 155.653 137.366 1.00 35.50 916 TYR B N 1
ATOM 31947 C CA . TYR B 1 907 ? 110.941 155.106 138.597 1.00 29.69 916 TYR B CA 1
ATOM 31948 C C . TYR B 1 907 ? 110.122 156.142 139.361 1.00 32.97 916 TYR B C 1
ATOM 31949 O O . TYR B 1 907 ? 109.006 155.860 139.795 1.00 37.90 916 TYR B O 1
ATOM 31967 N N . GLN B 1 908 ? 110.681 157.339 139.521 1.00 30.81 917 GLN B N 1
ATOM 31968 C CA . GLN B 1 908 ? 110.016 158.401 140.270 1.00 29.73 917 GLN B CA 1
ATOM 31969 C C . GLN B 1 908 ? 108.664 158.758 139.663 1.00 32.28 917 GLN B C 1
ATOM 31970 O O . GLN B 1 908 ? 107.734 159.123 140.382 1.00 34.91 917 GLN B O 1
ATOM 31984 N N . VAL B 1 909 ? 108.555 158.657 138.342 1.00 33.24 918 VAL B N 1
ATOM 31985 C CA . VAL B 1 909 ? 107.306 158.975 137.656 1.00 33.05 918 VAL B CA 1
ATOM 31986 C C . VAL B 1 909 ? 106.192 158.015 138.063 1.00 31.27 918 VAL B C 1
ATOM 31987 O O . VAL B 1 909 ? 105.158 158.440 138.577 1.00 34.32 918 VAL B O 1
ATOM 32000 N N . ARG B 1 910 ? 106.401 156.723 137.829 1.00 27.52 919 ARG B N 1
ATOM 32001 C CA . ARG B 1 910 ? 105.374 155.731 138.128 1.00 31.01 919 ARG B CA 1
ATOM 32002 C C . ARG B 1 910 ? 105.220 155.509 139.631 1.00 27.18 919 ARG B C 1
ATOM 32003 O O . ARG B 1 910 ? 104.240 154.912 140.074 1.00 27.33 919 ARG B O 1
ATOM 32024 N N . GLN B 1 911 ? 106.174 155.996 140.416 1.00 26.93 920 GLN B N 1
ATOM 32025 C CA . GLN B 1 911 ? 106.039 155.959 141.867 1.00 29.45 920 GLN B CA 1
ATOM 32026 C C . GLN B 1 911 ? 105.045 157.023 142.308 1.00 33.63 920 GLN B C 1
ATOM 32027 O O . GLN B 1 911 ? 104.100 156.736 143.039 1.00 39.80 920 GLN B O 1
ATOM 32041 N N . VAL B 1 912 ? 105.265 158.253 141.856 1.00 30.12 921 VAL B N 1
ATOM 32042 C CA . VAL B 1 912 ? 104.399 159.364 142.228 1.00 30.90 921 VAL B CA 1
ATOM 32043 C C . VAL B 1 912 ? 103.045 159.230 141.546 1.00 28.90 921 VAL B C 1
ATOM 32044 O O . VAL B 1 912 ? 102.021 159.594 142.118 1.00 31.98 921 VAL B O 1
ATOM 32057 N N . PHE B 1 913 ? 103.041 158.707 140.325 1.00 26.42 922 PHE B N 1
ATOM 32058 C CA . PHE B 1 913 ? 101.795 158.508 139.596 1.00 24.70 922 PHE B CA 1
ATOM 32059 C C . PHE B 1 913 ? 100.883 157.553 140.357 1.00 27.11 922 PHE B C 1
ATOM 32060 O O . PHE B 1 913 ? 99.687 157.803 140.496 1.00 31.50 922 PHE B O 1
ATOM 32077 N N . ALA B 1 914 ? 101.456 156.462 140.854 1.00 25.61 923 ALA B N 1
ATOM 32078 C CA . ALA B 1 914 ? 100.695 155.477 141.613 1.00 21.76 923 ALA B CA 1
ATOM 32079 C C . ALA B 1 914 ? 100.165 156.082 142.909 1.00 25.66 923 ALA B C 1
ATOM 32080 O O . ALA B 1 914 ? 99.129 155.658 143.422 1.00 30.69 923 ALA B O 1
ATOM 32087 N N . GLN B 1 915 ? 100.878 157.074 143.436 1.00 25.14 924 GLN B N 1
ATOM 32088 C CA . GLN B 1 915 ? 100.453 157.747 144.658 1.00 28.39 924 GLN B CA 1
ATOM 32089 C C . GLN B 1 915 ? 99.227 158.613 144.388 1.00 34.70 924 GLN B C 1
ATOM 32090 O O . GLN B 1 915 ? 98.379 158.788 145.263 1.00 39.37 924 GLN B O 1
ATOM 32104 N N . LYS B 1 916 ? 99.133 159.146 143.174 1.00 33.96 925 LYS B N 1
ATOM 32105 C CA . LYS B 1 916 ? 97.999 159.981 142.796 1.00 33.67 925 LYS B CA 1
ATOM 32106 C C . LYS B 1 916 ? 96.753 159.138 142.542 1.00 40.27 925 LYS B C 1
ATOM 32107 O O . LYS B 1 916 ? 95.636 159.569 142.833 1.00 46.70 925 LYS B O 1
ATOM 32126 N N . LEU B 1 917 ? 96.942 157.942 141.994 1.00 36.40 926 LEU B N 1
ATOM 32127 C CA . LEU B 1 917 ? 95.828 157.030 141.782 1.00 34.64 926 LEU B CA 1
ATOM 32128 C C . LEU B 1 917 ? 95.293 156.547 143.123 1.00 34.90 926 LEU B C 1
ATOM 32129 O O . LEU B 1 917 ? 94.082 156.490 143.337 1.00 40.28 926 LEU B O 1
ATOM 32145 N N . HIS B 1 918 ? 96.206 156.207 144.027 1.00 31.55 927 HIS B N 1
ATOM 32146 C CA . HIS B 1 918 ? 95.829 155.704 145.341 1.00 32.51 927 HIS B CA 1
ATOM 32147 C C . HIS B 1 918 ? 95.062 156.762 146.121 1.00 36.91 927 HIS B C 1
ATOM 32148 O O . HIS B 1 918 ? 94.111 156.450 146.837 1.00 41.29 927 HIS B O 1
ATOM 32162 N N . LYS B 1 919 ? 95.471 158.018 145.974 1.00 36.75 928 LYS B N 1
ATOM 32163 C CA . LYS B 1 919 ? 94.824 159.108 146.687 1.00 33.91 928 LYS B CA 1
ATOM 32164 C C . LYS B 1 919 ? 93.413 159.323 146.159 1.00 39.20 928 LYS B C 1
ATOM 32165 O O . LYS B 1 919 ? 92.483 159.549 146.930 1.00 44.94 928 LYS B O 1
ATOM 32184 N N . GLY B 1 920 ? 93.258 159.247 144.842 1.00 40.84 929 GLY B N 1
ATOM 32185 C CA . GLY B 1 920 ? 91.958 159.413 144.218 1.00 39.15 929 GLY B CA 1
ATOM 32186 C C . GLY B 1 920 ? 90.997 158.302 144.597 1.00 38.77 929 GLY B C 1
ATOM 32187 O O . GLY B 1 920 ? 89.837 158.555 144.926 1.00 39.28 929 GLY B O 1
ATOM 32191 N N . LEU B 1 921 ? 91.484 157.065 144.557 1.00 35.46 930 LEU B N 1
ATOM 32192 C CA . LEU B 1 921 ? 90.653 155.908 144.871 1.00 34.80 930 LEU B CA 1
ATOM 32193 C C . LEU B 1 921 ? 90.327 155.845 146.361 1.00 38.37 930 LEU B C 1
ATOM 32194 O O . LEU B 1 921 ? 89.245 155.405 146.748 1.00 41.83 930 LEU B O 1
ATOM 32210 N N . SER B 1 922 ? 91.264 156.287 147.194 1.00 39.96 931 SER B N 1
ATOM 32211 C CA . SER B 1 922 ? 91.050 156.300 148.636 1.00 46.42 931 SER B CA 1
ATOM 32212 C C . SER B 1 922 ? 89.969 157.307 149.009 1.00 51.22 931 SER B C 1
ATOM 32213 O O . SER B 1 922 ? 89.147 157.053 149.889 1.00 51.78 931 SER B O 1
ATOM 32221 N N . ARG B 1 923 ? 89.978 158.450 148.330 1.00 53.93 932 ARG B N 1
ATOM 32222 C CA . ARG B 1 923 ? 88.968 159.481 148.538 1.00 54.60 932 ARG B CA 1
ATOM 32223 C C . ARG B 1 923 ? 87.634 159.089 147.908 1.00 51.24 932 ARG B C 1
ATOM 32224 O O . ARG B 1 923 ? 86.633 159.781 148.088 1.00 54.85 932 ARG B O 1
ATOM 32245 N N . LEU B 1 924 ? 87.632 157.986 147.163 1.00 43.88 933 LEU B N 1
ATOM 32246 C CA . LEU B 1 924 ? 86.443 157.514 146.453 1.00 39.82 933 LEU B CA 1
ATOM 32247 C C . LEU B 1 924 ? 85.965 158.549 145.435 1.00 38.43 933 LEU B C 1
ATOM 32248 O O . LEU B 1 924 ? 84.796 158.560 145.051 1.00 40.42 933 LEU B O 1
ATOM 32264 N N . ARG B 1 925 ? 86.881 159.405 144.989 1.00 40.29 934 ARG B N 1
ATOM 32265 C CA . ARG B 1 925 ? 86.560 160.426 143.996 1.00 49.77 934 ARG B CA 1
ATOM 32266 C C . ARG B 1 925 ? 86.912 159.964 142.587 1.00 48.40 934 ARG B C 1
ATOM 32267 O O . ARG B 1 925 ? 86.435 160.531 141.603 1.00 53.58 934 ARG B O 1
ATOM 32288 N N . LEU B 1 926 ? 87.743 158.930 142.493 1.00 37.33 935 LEU B N 1
ATOM 32289 C CA . LEU B 1 926 ? 88.228 158.450 141.203 1.00 37.31 935 LEU B CA 1
ATOM 32290 C C . LEU B 1 926 ? 87.447 157.213 140.749 1.00 43.47 935 LEU B C 1
ATOM 32291 O O . LEU B 1 926 ? 87.206 156.309 141.552 1.00 43.72 935 LEU B O 1
ATOM 32307 N N . PRO B 1 927 ? 87.038 157.169 139.465 1.00 50.52 936 PRO B N 1
ATOM 32308 C CA . PRO B 1 927 ? 86.340 155.978 138.955 1.00 55.15 936 PRO B CA 1
ATOM 32309 C C . PRO B 1 927 ? 87.190 154.710 139.014 1.00 60.70 936 PRO B C 1
ATOM 32310 O O . PRO B 1 927 ? 88.397 154.786 139.242 1.00 66.26 936 PRO B O 1
ATOM 32321 N N . LEU B 1 928 ? 86.561 153.559 138.794 1.00 58.35 937 LEU B N 1
ATOM 32322 C CA . LEU B 1 928 ? 87.246 152.273 138.898 1.00 56.37 937 LEU B CA 1
ATOM 32323 C C . LEU B 1 928 ? 88.032 151.938 137.638 1.00 57.78 937 LEU B C 1
ATOM 32324 O O . LEU B 1 928 ? 88.921 151.087 137.664 1.00 60.35 937 LEU B O 1
ATOM 32340 N N . GLU B 1 929 ? 87.704 152.601 136.535 1.00 54.07 938 GLU B N 1
ATOM 32341 C CA . GLU B 1 929 ? 88.443 152.405 135.295 1.00 50.89 938 GLU B CA 1
ATOM 32342 C C . GLU B 1 929 ? 89.910 152.766 135.503 1.00 47.54 938 GLU B C 1
ATOM 32343 O O . GLU B 1 929 ? 90.791 152.231 134.832 1.00 49.32 938 GLU B O 1
ATOM 32355 N N . TYR B 1 930 ? 90.160 153.670 136.447 1.00 43.98 939 TYR B N 1
ATOM 32356 C CA . TYR B 1 930 ? 91.517 154.076 136.790 1.00 46.54 939 TYR B CA 1
ATOM 32357 C C . TYR B 1 930 ? 92.152 153.112 137.788 1.00 51.50 939 TYR B C 1
ATOM 32358 O O . TYR B 1 930 ? 93.374 153.070 137.934 1.00 55.29 939 TYR B O 1
ATOM 32393 N N . ALA B 1 932 ? 91.893 149.840 137.540 1.00 42.38 941 ALA B N 1
ATOM 32394 C CA . ALA B 1 932 ? 92.392 148.718 136.754 1.00 40.25 941 ALA B CA 1
ATOM 32395 C C . ALA B 1 932 ? 93.777 149.013 136.186 1.00 40.12 941 ALA B C 1
ATOM 32396 O O . ALA B 1 932 ? 94.425 148.127 135.631 1.00 38.69 941 ALA B O 1
ATOM 32403 N N . ILE B 1 933 ? 94.222 150.260 136.317 1.00 41.50 942 ILE B N 1
ATOM 32404 C CA . ILE B 1 933 ? 95.564 150.643 135.894 1.00 38.78 942 ILE B CA 1
ATOM 32405 C C . ILE B 1 933 ? 96.599 149.899 136.727 1.00 37.63 942 ILE B C 1
ATOM 32406 O O . ILE B 1 933 ? 97.692 149.598 136.251 1.00 40.65 942 ILE B O 1
ATOM 32422 N N . CYS B 1 934 ? 96.243 149.597 137.971 1.00 36.92 943 CYS B N 1
ATOM 32423 C CA . CYS B 1 934 ? 97.142 148.891 138.878 1.00 37.36 943 CYS B CA 1
ATOM 32424 C C . CYS B 1 934 ? 97.423 147.461 138.415 1.00 35.40 943 CYS B C 1
ATOM 32425 O O . CYS B 1 934 ? 98.295 146.789 138.961 1.00 37.62 943 CYS B O 1
ATOM 32433 N N . ALA B 1 935 ? 96.684 146.997 137.413 1.00 36.32 944 ALA B N 1
ATOM 32434 C CA . ALA B 1 935 ? 96.900 145.664 136.860 1.00 37.36 944 ALA B CA 1
ATOM 32435 C C . ALA B 1 935 ? 98.178 145.617 136.032 1.00 39.93 944 ALA B C 1
ATOM 32436 O O . ALA B 1 935 ? 98.767 144.552 135.841 1.00 39.44 944 ALA B O 1
ATOM 32443 N N . LEU B 1 936 ? 98.601 146.777 135.539 1.00 42.03 945 LEU B N 1
ATOM 32444 C CA . LEU B 1 936 ? 99.787 146.863 134.693 1.00 39.88 945 LEU B CA 1
ATOM 32445 C C . LEU B 1 936 ? 101.070 146.910 135.519 1.00 41.82 945 LEU B C 1
ATOM 32446 O O . LEU B 1 936 ? 102.167 146.989 134.967 1.00 43.83 945 LEU B O 1
ATOM 32462 N N . CYS B 1 937 ? 100.933 146.861 136.840 1.00 39.11 946 CYS B N 1
ATOM 32463 C CA . CYS B 1 937 ? 102.092 146.881 137.725 1.00 35.53 946 CYS B CA 1
ATOM 32464 C C . CYS B 1 937 ? 102.790 145.527 137.766 1.00 39.02 946 CYS B C 1
ATOM 32465 O O . CYS B 1 937 ? 103.913 145.416 138.252 1.00 43.73 946 CYS B O 1
ATOM 32473 N N . ALA B 1 938 ? 102.119 144.498 137.256 1.00 36.71 947 ALA B N 1
ATOM 32474 C CA . ALA B 1 938 ? 102.717 143.171 137.163 1.00 30.04 947 ALA B CA 1
ATOM 32475 C C . ALA B 1 938 ? 103.888 143.182 136.183 1.00 36.52 947 ALA B C 1
ATOM 32476 O O . ALA B 1 938 ? 104.768 142.321 136.239 1.00 39.99 947 ALA B O 1
ATOM 32483 N N . LYS B 1 939 ? 103.890 144.167 135.289 1.00 40.04 948 LYS B N 1
ATOM 32484 C CA . LYS B 1 939 ? 104.969 144.343 134.322 1.00 40.59 948 LYS B CA 1
ATOM 32485 C C . LYS B 1 939 ? 106.183 145.034 134.945 1.00 35.94 948 LYS B C 1
ATOM 32486 O O . LYS B 1 939 ? 107.196 145.241 134.277 1.00 36.08 948 LYS B O 1
ATOM 32505 N N . ASP B 1 940 ? 106.080 145.385 136.224 1.00 30.39 949 ASP B N 1
ATOM 32506 C CA . ASP B 1 940 ? 107.104 146.190 136.885 1.00 28.71 949 ASP B CA 1
ATOM 32507 C C . ASP B 1 940 ? 108.223 145.316 137.456 1.00 26.07 949 ASP B C 1
ATOM 32508 O O . ASP B 1 940 ? 107.956 144.402 138.235 1.00 30.28 949 ASP B O 1
ATOM 32517 N N . PRO B 1 941 ? 109.484 145.595 137.075 1.00 22.51 950 PRO B N 1
ATOM 32518 C CA . PRO B 1 941 ? 110.588 144.762 137.565 1.00 22.00 950 PRO B CA 1
ATOM 32519 C C . PRO B 1 941 ? 110.954 145.019 139.026 1.00 26.68 950 PRO B C 1
ATOM 32520 O O . PRO B 1 941 ? 111.646 144.197 139.625 1.00 36.87 950 PRO B O 1
ATOM 32531 N N . VAL B 1 942 ? 110.498 146.135 139.586 1.00 26.21 951 VAL B N 1
ATOM 32532 C CA . VAL B 1 942 ? 110.789 146.475 140.978 1.00 22.52 951 VAL B CA 1
ATOM 32533 C C . VAL B 1 942 ? 109.759 145.845 141.913 1.00 23.43 951 VAL B C 1
ATOM 32534 O O . VAL B 1 942 ? 108.590 146.229 141.906 1.00 27.67 951 VAL B O 1
ATOM 32547 N N . LYS B 1 943 ? 110.200 144.886 142.721 1.00 21.98 952 LYS B N 1
ATOM 32548 C CA . LYS B 1 943 ? 109.299 144.151 143.606 1.00 27.52 952 LYS B CA 1
ATOM 32549 C C . LYS B 1 943 ? 108.593 145.071 144.596 1.00 34.66 952 LYS B C 1
ATOM 32550 O O . LYS B 1 943 ? 107.443 144.831 144.964 1.00 39.92 952 LYS B O 1
ATOM 32569 N N . GLU B 1 944 ? 109.284 146.121 145.026 1.00 38.82 953 GLU B N 1
ATOM 32570 C CA . GLU B 1 944 ? 108.726 147.053 145.997 1.00 41.57 953 GLU B CA 1
ATOM 32571 C C . GLU B 1 944 ? 107.542 147.811 145.402 1.00 39.53 953 GLU B C 1
ATOM 32572 O O . GLU B 1 944 ? 106.605 148.171 146.115 1.00 42.21 953 GLU B O 1
ATOM 32584 N N . ARG B 1 945 ? 107.582 148.042 144.093 1.00 31.22 954 ARG B N 1
ATOM 32585 C CA . ARG B 1 945 ? 106.485 148.713 143.406 1.00 25.71 954 ARG B CA 1
ATOM 32586 C C . ARG B 1 945 ? 105.323 147.754 143.190 1.00 29.72 954 ARG B C 1
ATOM 32587 O O . ARG B 1 945 ? 104.162 148.149 143.276 1.00 35.57 954 ARG B O 1
ATOM 32608 N N . ARG B 1 946 ? 105.635 146.493 142.911 1.00 29.13 955 ARG B N 1
ATOM 32609 C CA . ARG B 1 946 ? 104.604 145.471 142.804 1.00 27.98 955 ARG B CA 1
ATOM 32610 C C . ARG B 1 946 ? 103.878 145.317 144.137 1.00 33.79 955 ARG B C 1
ATOM 32611 O O . ARG B 1 946 ? 102.662 145.138 144.174 1.00 37.05 955 ARG B O 1
ATOM 32632 N N . ALA B 1 947 ? 104.631 145.405 145.230 1.00 34.05 956 ALA B N 1
ATOM 32633 C CA . ALA B 1 947 ? 104.072 145.221 146.566 1.00 32.95 956 ALA B CA 1
ATOM 32634 C C . ALA B 1 947 ? 103.131 146.363 146.942 1.00 37.75 956 ALA B C 1
ATOM 32635 O O . ALA B 1 947 ? 102.050 146.130 147.478 1.00 45.56 956 ALA B O 1
ATOM 32642 N N . HIS B 1 948 ? 103.550 147.595 146.668 1.00 39.44 957 HIS B N 1
ATOM 32643 C CA . HIS B 1 948 ? 102.721 148.766 146.939 1.00 43.77 957 HIS B CA 1
ATOM 32644 C C . HIS B 1 948 ? 101.432 148.707 146.130 1.00 43.61 957 HIS B C 1
ATOM 32645 O O . HIS B 1 948 ? 100.358 149.044 146.627 1.00 51.16 957 HIS B O 1
ATOM 32659 N N . ALA B 1 949 ? 101.549 148.268 144.882 1.00 37.42 958 ALA B N 1
ATOM 32660 C CA . ALA B 1 949 ? 100.406 148.168 143.984 1.00 31.07 958 ALA B CA 1
ATOM 32661 C C . ALA B 1 949 ? 99.351 147.207 144.524 1.00 33.03 958 ALA B C 1
ATOM 32662 O O . ALA B 1 949 ? 98.153 147.441 144.373 1.00 35.92 958 ALA B O 1
ATOM 32669 N N . ARG B 1 950 ? 99.801 146.124 145.149 1.00 35.80 959 ARG B N 1
ATOM 32670 C CA . ARG B 1 950 ? 98.885 145.131 145.697 1.00 41.83 959 ARG B CA 1
ATOM 32671 C C . ARG B 1 950 ? 98.122 145.683 146.898 1.00 46.78 959 ARG B C 1
ATOM 32672 O O . ARG B 1 950 ? 96.893 145.663 146.915 1.00 48.06 959 ARG B O 1
ATOM 32693 N N . GLN B 1 951 ? 98.844 146.183 147.895 1.00 50.80 960 GLN B N 1
ATOM 32694 C CA . GLN B 1 951 ? 98.202 146.672 149.111 1.00 57.88 960 GLN B CA 1
ATOM 32695 C C . GLN B 1 951 ? 97.343 147.903 148.825 1.00 54.31 960 GLN B C 1
ATOM 32696 O O . GLN B 1 951 ? 96.483 148.266 149.626 1.00 55.92 960 GLN B O 1
ATOM 32710 N N . CYS B 1 952 ? 97.574 148.541 147.683 1.00 50.20 961 CYS B N 1
ATOM 32711 C CA . CYS B 1 952 ? 96.691 149.605 147.221 1.00 51.73 961 CYS B CA 1
ATOM 32712 C C . CYS B 1 952 ? 95.336 149.014 146.848 1.00 52.99 961 CYS B C 1
ATOM 32713 O O . CYS B 1 952 ? 94.293 149.511 147.272 1.00 55.93 961 CYS B O 1
ATOM 32721 N N . LEU B 1 953 ? 95.361 147.945 146.057 1.00 49.01 962 LEU B N 1
ATOM 32722 C CA . LEU B 1 953 ? 94.141 147.257 145.653 1.00 41.24 962 LEU B CA 1
ATOM 32723 C C . LEU B 1 953 ? 93.415 146.673 146.860 1.00 41.18 962 LEU B C 1
ATOM 32724 O O . LEU B 1 953 ? 92.188 146.670 146.910 1.00 44.54 962 LEU B O 1
ATOM 32740 N N . VAL B 1 954 ? 94.175 146.179 147.832 1.00 40.38 963 VAL B N 1
ATOM 32741 C CA . VAL B 1 954 ? 93.587 145.622 149.045 1.00 42.68 963 VAL B CA 1
ATOM 32742 C C . VAL B 1 954 ? 92.847 146.700 149.830 1.00 47.68 963 VAL B C 1
ATOM 32743 O O . VAL B 1 954 ? 91.694 146.512 150.217 1.00 54.73 963 VAL B O 1
ATOM 32756 N N . LYS B 1 955 ? 93.516 147.824 150.067 1.00 43.67 964 LYS B N 1
ATOM 32757 C CA . LYS B 1 955 ? 92.927 148.924 150.821 1.00 43.57 964 LYS B CA 1
ATOM 32758 C C . LYS B 1 955 ? 91.654 149.461 150.175 1.00 44.46 964 LYS B C 1
ATOM 32759 O O . LYS B 1 955 ? 90.647 149.666 150.852 1.00 44.55 964 LYS B O 1
ATOM 32778 N N . ASN B 1 956 ? 91.705 149.693 148.866 1.00 45.90 965 ASN B N 1
ATOM 32779 C CA . ASN B 1 956 ? 90.587 150.304 148.155 1.00 49.58 965 ASN B CA 1
ATOM 32780 C C . ASN B 1 956 ? 89.392 149.370 147.985 1.00 58.43 965 ASN B C 1
ATOM 32781 O O . ASN B 1 956 ? 88.246 149.819 147.988 1.00 67.55 965 ASN B O 1
ATOM 32792 N N . ILE B 1 957 ? 89.656 148.078 147.828 1.00 54.63 966 ILE B N 1
ATOM 32793 C CA . ILE B 1 957 ? 88.578 147.103 147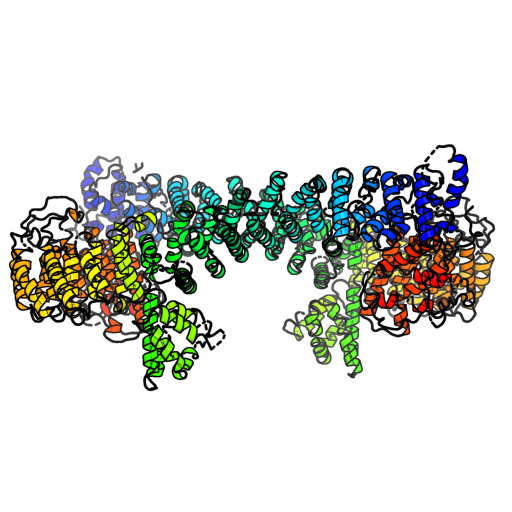.697 1.00 54.21 966 ILE B CA 1
ATOM 32794 C C . ILE B 1 957 ? 87.871 146.906 149.035 1.00 56.83 966 ILE B C 1
ATOM 32795 O O . ILE B 1 957 ? 86.646 146.815 149.088 1.00 61.18 966 ILE B O 1
ATOM 32811 N N . ASN B 1 958 ? 88.647 146.840 150.113 1.00 54.13 967 ASN B N 1
ATOM 32812 C CA . ASN B 1 958 ? 88.094 146.620 151.445 1.00 53.78 967 ASN B CA 1
ATOM 32813 C C . ASN B 1 958 ? 87.166 147.745 151.901 1.00 53.63 967 ASN B C 1
ATOM 32814 O O . ASN B 1 958 ? 86.137 147.488 152.528 1.00 54.50 967 ASN B O 1
ATOM 32825 N N . VAL B 1 959 ? 87.524 148.988 151.589 1.00 53.55 968 VAL B N 1
ATOM 32826 C CA . VAL B 1 959 ? 86.715 150.133 152.004 1.00 59.27 968 VAL B CA 1
ATOM 32827 C C . VAL B 1 959 ? 85.476 150.285 151.127 1.00 65.38 968 VAL B C 1
ATOM 32828 O O . VAL B 1 959 ? 84.436 150.754 151.589 1.00 69.95 968 VAL B O 1
ATOM 32841 N N . ARG B 1 960 ? 85.589 149.891 149.863 1.00 64.00 969 ARG B N 1
ATOM 32842 C CA . ARG B 1 960 ? 84.454 149.946 148.946 1.00 60.29 969 ARG B CA 1
ATOM 32843 C C . ARG B 1 960 ? 83.388 148.923 149.322 1.00 63.41 969 ARG B C 1
ATOM 32844 O O . ARG B 1 960 ? 82.217 149.085 148.981 1.00 65.32 969 ARG B O 1
ATOM 32865 N N . ARG B 1 961 ? 83.800 147.872 150.023 1.00 65.75 970 ARG B N 1
ATOM 32866 C CA . ARG B 1 961 ? 82.876 146.839 150.478 1.00 69.13 970 ARG B CA 1
ATOM 32867 C C . ARG B 1 961 ? 82.305 147.180 151.848 1.00 78.58 970 ARG B C 1
ATOM 32868 O O . ARG B 1 961 ? 81.184 146.792 152.177 1.00 86.28 970 ARG B O 1
ATOM 32889 N N . GLU B 1 962 ? 83.083 147.908 152.642 1.00 79.45 971 GLU B N 1
ATOM 32890 C CA . GLU B 1 962 ? 82.641 148.329 153.965 1.00 83.75 971 GLU B CA 1
ATOM 32891 C C . GLU B 1 962 ? 81.735 149.552 153.861 1.00 85.10 971 GLU B C 1
ATOM 32892 O O . GLU B 1 962 ? 80.895 149.789 154.729 1.00 92.72 971 GLU B O 1
ATOM 32904 N N . TYR B 1 963 ? 81.909 150.326 152.794 1.00 80.58 972 TYR B N 1
ATOM 32905 C CA . TYR B 1 963 ? 81.054 151.480 152.536 1.00 83.24 972 TYR B CA 1
ATOM 32906 C C . TYR B 1 963 ? 79.689 151.027 152.030 1.00 87.01 972 TYR B C 1
ATOM 32907 O O . TYR B 1 963 ? 78.659 151.557 152.444 1.00 87.66 972 TYR B O 1
ATOM 32925 N N . LEU B 1 964 ? 79.686 150.046 151.133 1.00 90.97 973 LEU B N 1
ATOM 32926 C CA . LEU B 1 964 ? 78.438 149.486 150.624 1.00 97.87 973 LEU B CA 1
ATOM 32927 C C . LEU B 1 964 ? 77.722 148.676 151.703 1.00 106.57 973 LEU B C 1
ATOM 32928 O O . LEU B 1 964 ? 76.532 148.385 151.582 1.00 111.43 973 LEU B O 1
ATOM 32944 N N . LYS B 1 965 ? 78.452 148.313 152.754 1.00 106.24 974 LYS B N 1
ATOM 32945 C CA . LYS B 1 965 ? 77.874 147.576 153.872 1.00 105.11 974 LYS B CA 1
ATOM 32946 C C . LYS B 1 965 ? 77.153 148.520 154.828 1.00 102.05 974 LYS B C 1
ATOM 32947 O O . LYS B 1 965 ? 75.961 148.361 155.092 1.00 103.86 974 LYS B O 1
ATOM 32966 N N . GLN B 1 966 ? 77.887 149.500 155.346 1.00 96.54 975 GLN B N 1
ATOM 32967 C CA . GLN B 1 966 ? 77.334 150.453 156.302 1.00 100.51 975 GLN B CA 1
ATOM 32968 C C . GLN B 1 966 ? 76.226 151.294 155.671 1.00 106.59 975 GLN B C 1
ATOM 32969 O O . GLN B 1 966 ? 75.168 151.488 156.271 1.00 108.45 975 GLN B O 1
ATOM 32983 N N . HIS B 1 967 ? 76.474 151.790 154.462 1.00 106.39 976 HIS B N 1
ATOM 32984 C CA . HIS B 1 967 ? 75.458 152.509 153.702 1.00 105.00 976 HIS B CA 1
ATOM 32985 C C . HIS B 1 967 ? 74.730 151.543 152.774 1.00 105.52 976 HIS B C 1
ATOM 32986 O O . HIS B 1 967 ? 74.909 150.329 152.865 1.00 91.57 976 HIS B O 1
ATOM 33000 N N . ALA B 1 968 ? 73.905 152.089 151.888 1.00 127.14 977 ALA B N 1
ATOM 33001 C CA . ALA B 1 968 ? 73.185 151.287 150.907 1.00 133.70 977 ALA B CA 1
ATOM 33002 C C . ALA B 1 968 ? 72.629 152.197 149.820 1.00 149.43 977 ALA B C 1
ATOM 33003 O O . ALA B 1 968 ? 72.034 153.234 150.116 1.00 154.92 977 ALA B O 1
ATOM 33010 N N . ALA B 1 969 ? 72.830 151.812 148.565 1.00 160.20 978 ALA B N 1
ATOM 33011 C CA . ALA B 1 969 ? 72.404 152.636 147.442 1.00 164.91 978 ALA B CA 1
ATOM 33012 C C . ALA B 1 969 ? 72.106 151.786 146.212 1.00 155.33 978 ALA B C 1
ATOM 33013 O O . ALA B 1 969 ? 72.183 150.557 146.256 1.00 155.40 978 ALA B O 1
ATOM 33020 N N . VAL B 1 970 ? 71.764 152.459 145.119 1.00 143.20 979 VAL B N 1
ATOM 33021 C CA . VAL B 1 970 ? 71.397 151.797 143.876 1.00 142.52 979 VAL B CA 1
ATOM 33022 C C . VAL B 1 970 ? 71.788 152.697 142.704 1.00 144.28 979 VAL B C 1
ATOM 33023 O O . VAL B 1 970 ? 72.119 153.867 142.905 1.00 145.24 979 VAL B O 1
ATOM 33036 N N . SER B 1 971 ? 71.764 152.139 141.496 1.00 144.94 980 SER B N 1
ATOM 33037 C CA . SER B 1 971 ? 72.017 152.893 140.269 1.00 143.46 980 SER B CA 1
ATOM 33038 C C . SER B 1 971 ? 73.473 153.372 140.197 1.00 140.12 980 SER B C 1
ATOM 33039 O O . SER B 1 971 ? 74.389 152.555 140.111 1.00 139.16 980 SER B O 1
ATOM 33047 N N . GLU B 1 972 ? 73.688 154.684 140.235 1.00 135.18 981 GLU B N 1
ATOM 33048 C CA . GLU B 1 972 ? 75.024 155.244 140.048 1.00 133.51 981 GLU B CA 1
ATOM 33049 C C . GLU B 1 972 ? 75.947 154.958 141.230 1.00 131.69 981 GLU B C 1
ATOM 33050 O O . GLU B 1 972 ? 77.170 155.012 141.094 1.00 130.44 981 GLU B O 1
ATOM 33062 N N . LYS B 1 973 ? 75.361 154.650 142.384 1.00 127.33 982 LYS B N 1
ATOM 33063 C CA . LYS B 1 973 ? 76.134 154.453 143.609 1.00 118.27 982 LYS B CA 1
ATOM 33064 C C . LYS B 1 973 ? 76.483 152.990 143.877 1.00 105.58 982 LYS B C 1
ATOM 33065 O O . LYS B 1 973 ? 77.308 152.699 144.743 1.00 98.55 982 LYS B O 1
ATOM 33084 N N . LEU B 1 974 ? 75.857 152.075 143.140 1.00 103.34 983 LEU B N 1
ATOM 33085 C CA . LEU B 1 974 ? 76.138 150.650 143.294 1.00 103.20 983 LEU B CA 1
ATOM 33086 C C . LEU B 1 974 ? 76.981 150.129 142.134 1.00 96.51 983 LEU B C 1
ATOM 33087 O O . LEU B 1 974 ? 77.817 149.248 142.319 1.00 97.57 983 LEU B O 1
ATOM 33103 N N . LEU B 1 975 ? 76.762 150.673 140.941 1.00 90.79 984 LEU B N 1
ATOM 33104 C CA . LEU B 1 975 ? 77.554 150.285 139.777 1.00 87.61 984 LEU B CA 1
ATOM 33105 C C . LEU B 1 975 ? 78.968 150.845 139.871 1.00 85.87 984 LEU B C 1
ATOM 33106 O O . LEU B 1 975 ? 79.918 150.247 139.367 1.00 87.37 984 LEU B O 1
ATOM 33122 N N . SER B 1 976 ? 79.101 151.998 140.519 1.00 84.12 985 SER B N 1
ATOM 33123 C CA . SER B 1 976 ? 80.387 152.676 140.612 1.00 81.02 985 SER B CA 1
ATOM 33124 C C . SER B 1 976 ? 81.263 152.112 141.730 1.00 79.83 985 SER B C 1
ATOM 33125 O O . SER B 1 976 ? 82.458 151.894 141.537 1.00 81.28 985 SER B O 1
ATOM 33133 N N . LEU B 1 977 ? 80.663 151.868 142.891 1.00 74.72 986 LEU B N 1
ATOM 33134 C CA . LEU B 1 977 ? 81.428 151.532 144.088 1.00 72.24 986 LEU B CA 1
ATOM 33135 C C . LEU B 1 977 ? 81.647 150.035 144.288 1.00 67.61 986 LEU B C 1
ATOM 33136 O O . LEU B 1 977 ? 82.363 149.634 145.205 1.00 64.81 986 LEU B O 1
ATOM 33152 N N . LEU B 1 978 ? 81.041 149.207 143.444 1.00 70.51 987 LEU B N 1
ATOM 33153 C CA . LEU B 1 978 ? 81.206 147.762 143.579 1.00 73.29 987 LEU B CA 1
ATOM 33154 C C . LEU B 1 978 ? 82.539 147.325 142.964 1.00 71.89 987 LEU B C 1
ATOM 33155 O O . LEU B 1 978 ? 82.749 147.509 141.764 1.00 71.46 987 LEU B O 1
ATOM 33171 N N . PRO B 1 979 ? 83.444 146.747 143.780 1.00 58.26 988 PRO B N 1
ATOM 33172 C CA . PRO B 1 979 ? 84.783 146.400 143.281 1.00 53.77 988 PRO B CA 1
ATOM 33173 C C . PRO B 1 979 ? 84.784 145.468 142.072 1.00 52.15 988 PRO B C 1
ATOM 33174 O O . PRO B 1 979 ? 85.630 145.613 141.189 1.00 53.51 988 PRO B O 1
ATOM 33185 N N . GLU B 1 980 ? 83.845 144.528 142.036 1.00 53.11 989 GLU B N 1
ATOM 33186 C CA . GLU B 1 980 ? 83.829 143.492 141.006 1.00 54.66 989 GLU B CA 1
ATOM 33187 C C . GLU B 1 980 ? 83.707 144.069 139.596 1.00 56.82 989 GLU B C 1
ATOM 33188 O O . GLU B 1 980 ? 83.991 143.381 138.615 1.00 60.13 989 GLU B O 1
ATOM 33200 N N . TYR B 1 981 ? 83.295 145.329 139.496 1.00 56.35 990 TYR B N 1
ATOM 33201 C CA . TYR B 1 981 ? 83.144 145.982 138.198 1.00 58.49 990 TYR B CA 1
ATOM 33202 C C . TYR B 1 981 ? 84.477 146.467 137.629 1.00 57.47 990 TYR B C 1
ATOM 33203 O O . TYR B 1 981 ? 84.508 147.107 136.579 1.00 59.59 990 TYR B O 1
ATOM 33221 N N . VAL B 1 982 ? 85.575 146.159 138.312 1.00 53.37 991 VAL B N 1
ATOM 33222 C CA . VAL B 1 982 ? 86.899 146.534 137.825 1.00 47.57 991 VAL B CA 1
ATOM 33223 C C . VAL B 1 982 ? 87.354 145.594 136.710 1.00 45.71 991 VAL B C 1
ATOM 33224 O O . VAL B 1 982 ? 88.152 145.971 135.851 1.00 45.99 991 VAL B O 1
ATOM 33237 N N . VAL B 1 983 ? 86.836 144.369 136.735 1.00 44.16 992 VAL B N 1
ATOM 33238 C CA . VAL B 1 983 ? 87.280 143.322 135.820 1.00 38.71 992 VAL B CA 1
ATOM 33239 C C . VAL B 1 983 ? 87.019 143.668 134.348 1.00 41.99 992 VAL B C 1
ATOM 33240 O O . VAL B 1 983 ? 87.886 143.438 133.507 1.00 43.24 992 VAL B O 1
ATOM 33253 N N . PRO B 1 984 ? 85.829 144.209 134.025 1.00 45.49 993 PRO B N 1
ATOM 33254 C CA . PRO B 1 984 ? 85.614 144.700 132.656 1.00 45.05 993 PRO B CA 1
ATOM 33255 C C . PRO B 1 984 ? 86.652 145.731 132.202 1.00 42.23 993 PRO B C 1
ATOM 33256 O O . PRO B 1 984 ? 87.118 145.668 131.064 1.00 40.22 993 PRO B O 1
ATOM 33267 N N . TYR B 1 985 ? 86.999 146.669 133.079 1.00 43.27 994 TYR B N 1
ATOM 33268 C CA . TYR B 1 985 ? 87.988 147.693 132.750 1.00 42.26 994 TYR B CA 1
ATOM 33269 C C . TYR B 1 985 ? 89.379 147.085 132.588 1.00 41.15 994 TYR B C 1
ATOM 33270 O O . TYR B 1 985 ? 90.129 147.458 131.686 1.00 39.50 994 TYR B O 1
ATOM 33288 N N . THR B 1 986 ? 89.717 146.154 133.474 1.00 39.76 995 THR B N 1
ATOM 33289 C CA . THR B 1 986 ? 90.998 145.463 133.416 1.00 39.73 995 THR B CA 1
ATOM 33290 C C . THR B 1 986 ? 91.129 144.687 132.111 1.00 42.28 995 THR B C 1
ATOM 33291 O O . THR B 1 986 ? 92.154 144.758 131.433 1.00 44.72 995 THR B O 1
ATOM 33302 N N . ILE B 1 987 ? 90.082 143.944 131.768 1.00 37.37 996 ILE B N 1
ATOM 33303 C CA . ILE B 1 987 ? 90.050 143.183 130.527 1.00 34.50 996 ILE B CA 1
ATOM 33304 C C . ILE B 1 987 ? 90.209 144.100 129.319 1.00 34.49 996 ILE B C 1
ATOM 33305 O O . ILE B 1 987 ? 90.964 143.800 128.393 1.00 34.17 996 ILE B O 1
ATOM 33321 N N . HIS B 1 988 ? 89.493 145.218 129.332 1.00 34.28 997 HIS B N 1
ATOM 33322 C CA . HIS B 1 988 ? 89.522 146.152 128.216 1.00 37.93 997 HIS B CA 1
ATOM 33323 C C . HIS B 1 988 ? 90.876 146.848 128.112 1.00 39.59 997 HIS B C 1
ATOM 33324 O O . HIS B 1 988 ? 91.409 147.024 127.018 1.00 40.70 997 HIS B O 1
ATOM 33338 N N . LEU B 1 989 ? 91.426 147.241 129.257 1.00 42.25 998 LEU B N 1
ATOM 33339 C CA . LEU B 1 989 ? 92.703 147.944 129.294 1.00 40.89 998 LEU B CA 1
ATOM 33340 C C . LEU B 1 989 ? 93.822 147.070 128.744 1.00 43.23 998 LEU B C 1
ATOM 33341 O O . LEU B 1 989 ? 94.618 147.515 127.916 1.00 46.96 998 LEU B O 1
ATOM 33357 N N . LEU B 1 990 ? 93.875 145.826 129.209 1.00 38.14 999 LEU B N 1
ATOM 33358 C CA . LEU B 1 990 ? 94.905 144.888 128.779 1.00 34.34 999 LEU B CA 1
ATOM 33359 C C . LEU B 1 990 ? 94.737 144.514 127.312 1.00 38.40 999 LEU B C 1
ATOM 33360 O O . LEU B 1 990 ? 95.705 144.172 126.635 1.00 42.60 999 LEU B O 1
ATOM 33376 N N . ALA B 1 991 ? 93.504 144.578 126.823 1.00 39.20 1000 ALA B N 1
ATOM 33377 C CA . ALA B 1 991 ? 93.226 144.273 125.426 1.00 43.12 1000 ALA B CA 1
ATOM 33378 C C . ALA B 1 991 ? 93.832 145.329 124.502 1.00 47.53 1000 ALA B C 1
ATOM 33379 O O . ALA B 1 991 ? 94.138 145.047 123.343 1.00 51.99 1000 ALA B O 1
ATOM 33386 N N . HIS B 1 992 ? 94.010 146.538 125.028 1.00 46.91 1001 HIS B N 1
ATOM 33387 C CA . HIS B 1 992 ? 94.536 147.656 124.252 1.00 46.26 1001 HIS B CA 1
ATOM 33388 C C . HIS B 1 992 ? 95.967 148.007 124.644 1.00 47.64 1001 HIS B C 1
ATOM 33389 O O . HIS B 1 992 ? 96.481 149.057 124.260 1.00 48.88 1001 HIS B O 1
ATOM 33403 N N . ASP B 1 993 ? 96.615 147.131 125.404 1.00 48.65 1002 ASP B N 1
ATOM 33404 C CA . ASP B 1 993 ? 97.981 147.399 125.845 1.00 49.78 1002 ASP B CA 1
ATOM 33405 C C . ASP B 1 993 ? 98.938 147.353 124.650 1.00 49.37 1002 ASP B C 1
ATOM 33406 O O . ASP B 1 993 ? 98.785 146.502 123.774 1.00 45.19 1002 ASP B O 1
ATOM 33415 N N . PRO B 1 994 ? 99.921 148.274 124.602 1.00 56.41 1003 PRO B N 1
ATOM 33416 C CA . PRO B 1 994 ? 100.849 148.300 123.462 1.00 58.17 1003 PRO B CA 1
ATOM 33417 C C . PRO B 1 994 ? 101.646 147.007 123.282 1.00 59.69 1003 PRO B C 1
ATOM 33418 O O . PRO B 1 994 ? 101.915 146.616 122.146 1.00 60.66 1003 PRO B O 1
ATOM 33429 N N . ASP B 1 995 ? 102.021 146.364 124.384 1.00 60.09 1004 ASP B N 1
ATOM 33430 C CA . ASP B 1 995 ? 102.822 145.143 124.327 1.00 59.30 1004 ASP B CA 1
ATOM 33431 C C . ASP B 1 995 ? 102.051 144.002 123.674 1.00 60.01 1004 ASP B C 1
ATOM 33432 O O . ASP B 1 995 ? 102.645 143.090 123.097 1.00 66.30 1004 ASP B O 1
ATOM 33441 N N . TYR B 1 996 ? 100.727 144.058 123.767 1.00 53.12 1005 TYR B N 1
ATOM 33442 C CA . TYR B 1 996 ? 99.875 143.011 123.213 1.00 48.25 1005 TYR B CA 1
ATOM 33443 C C . TYR B 1 996 ? 99.616 143.249 121.725 1.00 46.31 1005 TYR B C 1
ATOM 33444 O O . TYR B 1 996 ? 98.642 143.904 121.354 1.00 45.57 1005 TYR B O 1
ATOM 33462 N N . VAL B 1 997 ? 100.494 142.713 120.881 1.00 50.98 1006 VAL B N 1
ATOM 33463 C CA . VAL B 1 997 ? 100.395 142.899 119.434 1.00 58.37 1006 VAL B CA 1
ATOM 33464 C C . VAL B 1 997 ? 99.770 141.678 118.759 1.00 65.07 1006 VAL B C 1
ATOM 33465 O O . VAL B 1 997 ? 98.658 141.749 118.234 1.00 68.91 1006 VAL B O 1
ATOM 33478 N N . LYS B 1 998 ? 100.494 140.563 118.773 1.00 66.46 1007 LYS B N 1
ATOM 33479 C CA . LYS B 1 998 ? 100.014 139.318 118.180 1.00 63.79 1007 LYS B CA 1
ATOM 33480 C C . LYS B 1 998 ? 98.848 138.749 118.982 1.00 57.51 1007 LYS B C 1
ATOM 33481 O O . LYS B 1 998 ? 98.922 138.645 120.205 1.00 57.38 1007 LYS B O 1
ATOM 33500 N N . VAL B 1 999 ? 97.781 138.373 118.285 1.00 58.26 1008 VAL B N 1
ATOM 33501 C CA . VAL B 1 999 ? 96.550 137.924 118.931 1.00 61.56 1008 VAL B CA 1
ATOM 33502 C C . VAL B 1 999 ? 96.754 136.690 119.810 1.00 59.35 1008 VAL B C 1
ATOM 33503 O O . VAL B 1 999 ? 96.198 136.609 120.906 1.00 54.26 1008 VAL B O 1
ATOM 33516 N N . GLN B 1 1000 ? 97.544 135.735 119.321 1.00 62.33 1009 GLN B N 1
ATOM 33517 C CA . GLN B 1 1000 ? 97.675 134.432 119.970 1.00 58.85 1009 GLN B CA 1
ATOM 33518 C C . GLN B 1 1000 ? 99.092 134.114 120.457 1.00 58.25 1009 GLN B C 1
ATOM 33519 O O . GLN B 1 1000 ? 99.410 132.955 120.721 1.00 62.79 1009 GLN B O 1
ATOM 33533 N N . ASP B 1 1001 ? 99.940 135.130 120.581 1.00 54.62 1010 ASP B N 1
ATOM 33534 C CA . ASP B 1 1001 ? 101.299 134.913 121.068 1.00 53.51 1010 ASP B CA 1
ATOM 33535 C C . ASP B 1 1001 ? 101.274 134.446 122.521 1.00 53.77 1010 ASP B C 1
ATOM 33536 O O . ASP B 1 1001 ? 100.569 135.015 123.354 1.00 54.38 1010 ASP B O 1
ATOM 33545 N N . ILE B 1 1002 ? 102.046 133.405 122.815 1.00 54.29 1011 ILE B N 1
ATOM 33546 C CA . ILE B 1 1002 ? 102.029 132.784 124.135 1.00 56.23 1011 ILE B CA 1
ATOM 33547 C C . ILE B 1 1002 ? 102.611 133.713 125.196 1.00 53.39 1011 ILE B C 1
ATOM 33548 O O . ILE B 1 1002 ? 101.995 133.937 126.237 1.00 52.32 1011 ILE B O 1
ATOM 33564 N N . GLU B 1 1003 ? 103.801 134.242 124.930 1.00 53.91 1012 GLU B N 1
ATOM 33565 C CA . GLU B 1 1003 ? 104.469 135.141 125.865 1.00 55.58 1012 GLU B CA 1
ATOM 33566 C C . GLU B 1 1003 ? 103.592 136.345 126.197 1.00 53.26 1012 GLU B C 1
ATOM 33567 O O . GLU B 1 1003 ? 103.445 136.716 127.362 1.00 54.14 1012 GLU B O 1
ATOM 33579 N N . GLN B 1 1004 ? 103.005 136.944 125.166 1.00 49.46 1013 GLN B N 1
ATOM 33580 C CA . GLN B 1 1004 ? 102.175 138.130 125.337 1.00 45.59 1013 GLN B CA 1
ATOM 33581 C C . GLN B 1 1004 ? 100.875 137.808 126.068 1.00 47.46 1013 GLN B C 1
ATOM 33582 O O . GLN B 1 1004 ? 100.361 138.637 126.819 1.00 51.83 1013 GLN B O 1
ATOM 33596 N N . LEU B 1 1005 ? 100.346 136.608 125.849 1.00 43.69 1014 LEU B N 1
ATOM 33597 C CA . LEU B 1 1005 ? 99.119 136.186 126.520 1.00 39.35 1014 LEU B CA 1
ATOM 33598 C C . LEU B 1 1005 ? 99.399 135.757 127.956 1.00 37.98 1014 LEU B C 1
ATOM 33599 O O . LEU B 1 1005 ? 98.516 135.827 128.811 1.00 35.93 1014 LEU B O 1
ATOM 33615 N N . LYS B 1 1006 ? 100.624 135.312 128.220 1.00 41.94 1015 LYS B N 1
ATOM 33616 C CA . LYS B 1 1006 ? 101.047 135.038 129.588 1.00 42.54 1015 LYS B CA 1
ATOM 33617 C C . LYS B 1 1006 ? 101.220 136.356 130.329 1.00 42.84 1015 LYS B C 1
ATOM 33618 O O . LYS B 1 1006 ? 101.027 136.432 131.541 1.00 45.53 1015 LYS B O 1
ATOM 33637 N N . ASP B 1 1007 ? 101.587 137.395 129.587 1.00 42.46 1016 ASP B N 1
ATOM 33638 C CA . ASP B 1 1007 ? 101.719 138.729 130.152 1.00 47.25 1016 ASP B CA 1
ATOM 33639 C C . ASP B 1 1007 ? 100.345 139.245 130.562 1.00 45.35 1016 ASP B C 1
ATOM 33640 O O . ASP B 1 1007 ? 100.174 139.785 131.652 1.00 49.81 1016 ASP B O 1
ATOM 33649 N N . VAL B 1 1008 ? 99.368 139.073 129.677 1.00 41.51 1017 VAL B N 1
ATOM 33650 C CA . VAL B 1 1008 ? 97.984 139.425 129.975 1.00 38.47 1017 VAL B CA 1
ATOM 33651 C C . VAL B 1 1008 ? 97.489 138.648 131.188 1.00 37.09 1017 VAL B C 1
ATOM 33652 O O . VAL B 1 1008 ? 96.757 139.179 132.023 1.00 36.22 1017 VAL B O 1
ATOM 33665 N N . LYS B 1 1009 ? 97.893 137.385 131.273 1.00 38.63 1018 LYS B N 1
ATOM 33666 C CA . LYS B 1 1009 ? 97.457 136.506 132.349 1.00 39.70 1018 LYS B CA 1
ATOM 33667 C C . LYS B 1 1009 ? 97.925 137.003 133.713 1.00 38.98 1018 LYS B C 1
ATOM 33668 O O . LYS B 1 1009 ? 97.127 137.107 134.644 1.00 36.33 1018 LYS B O 1
ATOM 33687 N N . GLU B 1 1010 ? 99.216 137.300 133.834 1.00 43.11 1019 GLU B N 1
ATOM 33688 C CA . GLU B 1 1010 ? 99.777 137.701 135.120 1.00 44.49 1019 GLU B CA 1
ATOM 33689 C C . GLU B 1 1010 ? 99.223 139.054 135.558 1.00 38.45 1019 GLU B C 1
ATOM 33690 O O . GLU B 1 1010 ? 99.143 139.338 136.751 1.00 41.16 1019 GLU B O 1
ATOM 33702 N N . CYS B 1 1011 ? 98.835 139.881 134.592 1.00 31.31 1020 CYS B N 1
ATOM 33703 C CA . CYS B 1 1011 ? 98.200 141.158 134.896 1.00 24.73 1020 CYS B CA 1
ATOM 33704 C C . CYS B 1 1011 ? 96.779 140.947 135.414 1.00 30.81 1020 CYS B C 1
ATOM 33705 O O . CYS B 1 1011 ? 96.364 141.586 136.379 1.00 35.57 1020 CYS B O 1
ATOM 33713 N N . LEU B 1 1012 ? 96.033 140.053 134.770 1.00 28.59 1021 LEU B N 1
ATOM 33714 C CA . LEU B 1 1012 ? 94.676 139.740 135.209 1.00 26.28 1021 LEU B CA 1
ATOM 33715 C C . LEU B 1 1012 ? 94.695 139.074 136.581 1.00 28.74 1021 LEU B C 1
ATOM 33716 O O . LEU B 1 1012 ? 93.892 139.403 137.454 1.00 32.37 1021 LEU B O 1
ATOM 33732 N N . TRP B 1 1013 ? 95.622 138.142 136.770 1.00 32.04 1022 TRP B N 1
ATOM 33733 C CA . TRP B 1 1013 ? 95.741 137.421 138.031 1.00 34.38 1022 TRP B CA 1
ATOM 33734 C C . TRP B 1 1013 ? 96.229 138.346 139.149 1.00 38.81 1022 TRP B C 1
ATOM 33735 O O . TRP B 1 1013 ? 96.073 138.041 140.333 1.00 43.92 1022 TRP B O 1
ATOM 33756 N N . PHE B 1 1014 ? 96.807 139.481 138.765 1.00 35.33 1023 PHE B N 1
ATOM 33757 C CA . PHE B 1 1014 ? 97.337 140.440 139.729 1.00 33.19 1023 PHE B CA 1
ATOM 33758 C C . PHE B 1 1014 ? 96.230 141.020 140.604 1.00 35.05 1023 PHE B C 1
ATOM 33759 O O . PHE B 1 1014 ? 96.413 141.188 141.811 1.00 37.38 1023 PHE B O 1
ATOM 33776 N N . VAL B 1 1015 ? 95.085 141.322 139.994 1.00 38.18 1024 VAL B N 1
ATOM 33777 C CA . VAL B 1 1015 ? 93.966 141.920 140.717 1.00 42.02 1024 VAL B CA 1
ATOM 33778 C C . VAL B 1 1015 ? 92.971 140.846 141.148 1.00 46.71 1024 VAL B C 1
ATOM 33779 O O . VAL B 1 1015 ? 92.372 140.942 142.219 1.00 49.08 1024 VAL B O 1
ATOM 33792 N N . LEU B 1 1016 ? 92.807 139.822 140.315 1.00 46.97 1025 LEU B N 1
ATOM 33793 C CA . LEU B 1 1016 ? 91.829 138.773 140.578 1.00 44.74 1025 LEU B CA 1
ATOM 33794 C C . LEU B 1 1016 ? 92.109 138.054 141.894 1.00 45.40 1025 LEU B C 1
ATOM 33795 O O . LEU B 1 1016 ? 91.194 137.821 142.684 1.00 48.71 1025 LEU B O 1
ATOM 33811 N N . GLU B 1 1017 ? 93.372 137.708 142.124 1.00 42.78 1026 GLU B N 1
ATOM 33812 C CA . GLU B 1 1017 ? 93.773 137.028 143.351 1.00 42.76 1026 GLU B CA 1
ATOM 33813 C C . GLU B 1 1017 ? 93.347 137.824 144.582 1.00 41.04 1026 GLU B C 1
ATOM 33814 O O . GLU B 1 1017 ? 92.946 137.251 145.595 1.00 42.81 1026 GLU B O 1
ATOM 33826 N N . ILE B 1 1018 ? 93.429 139.147 144.478 1.00 41.73 1027 ILE B N 1
ATOM 33827 C CA . ILE B 1 1018 ? 93.050 140.037 145.570 1.00 43.80 1027 ILE B CA 1
ATOM 33828 C C . ILE B 1 1018 ? 91.535 140.213 145.635 1.00 45.64 1027 ILE B C 1
ATOM 33829 O O . ILE B 1 1018 ? 90.955 140.297 146.719 1.00 45.04 1027 ILE B O 1
ATOM 33845 N N . LEU B 1 1019 ? 90.903 140.275 144.469 1.00 43.62 1028 LEU B N 1
ATOM 33846 C CA . LEU B 1 1019 ? 89.464 140.491 144.388 1.00 44.77 1028 LEU B CA 1
ATOM 33847 C C . LEU B 1 1019 ? 88.682 139.260 144.836 1.00 49.17 1028 LEU B C 1
ATOM 33848 O O . LEU B 1 1019 ? 87.571 139.377 145.353 1.00 51.58 1028 LEU B O 1
ATOM 33881 N N . ALA B 1 1021 ? 89.640 136.942 147.081 1.00 58.36 1030 ALA B N 1
ATOM 33882 C CA . ALA B 1 1021 ? 90.021 136.441 148.399 1.00 65.54 1030 ALA B CA 1
ATOM 33883 C C . ALA B 1 1021 ? 88.816 136.221 149.316 1.00 72.74 1030 ALA B C 1
ATOM 33884 O O . ALA B 1 1021 ? 88.733 135.201 150.003 1.00 72.62 1030 ALA B O 1
ATOM 33891 N N . LYS B 1 1022 ? 87.885 137.171 149.324 1.00 78.98 1031 LYS B N 1
ATOM 33892 C CA . LYS B 1 1022 ? 86.734 137.102 150.221 1.00 83.66 1031 LYS B CA 1
ATOM 33893 C C . LYS B 1 1022 ? 85.797 135.961 149.828 1.00 83.17 1031 LYS B C 1
ATOM 33894 O O . LYS B 1 1022 ? 85.438 135.131 150.664 1.00 81.68 1031 LYS B O 1
ATOM 33913 N N . ASN B 1 1023 ? 85.406 135.930 148.557 1.00 87.00 1032 ASN B N 1
ATOM 33914 C CA . ASN B 1 1023 ? 84.604 134.835 148.014 1.00 89.32 1032 ASN B CA 1
ATOM 33915 C C . ASN B 1 1023 ? 83.249 134.696 148.713 1.00 92.99 1032 ASN B C 1
ATOM 33916 O O . ASN B 1 1023 ? 82.825 133.589 149.051 1.00 92.66 1032 ASN B O 1
ATOM 33927 N N . GLU B 1 1024 ? 82.577 135.826 148.923 1.00 94.42 1033 GLU B N 1
ATOM 33928 C CA . GLU B 1 1024 ? 81.261 135.842 149.559 1.00 94.50 1033 GLU B CA 1
ATOM 33929 C C . GLU B 1 1024 ? 80.228 136.518 148.665 1.00 92.63 1033 GLU B C 1
ATOM 33930 O O . GLU B 1 1024 ? 80.577 137.261 147.748 1.00 85.18 1033 GLU B O 1
ATOM 33942 N N . ASN B 1 1025 ? 78.957 136.247 148.948 1.00 97.90 1034 ASN B N 1
ATOM 33943 C CA . ASN B 1 1025 ? 77.841 136.830 148.207 1.00 102.37 1034 ASN B CA 1
ATOM 33944 C C . ASN B 1 1025 ? 77.921 136.532 146.714 1.00 90.00 1034 ASN B C 1
ATOM 33945 O O . ASN B 1 1025 ? 77.573 137.376 145.887 1.00 79.79 1034 ASN B O 1
ATOM 33956 N N . ASN B 1 1026 ? 78.375 135.326 146.384 1.00 90.78 1035 ASN B N 1
ATOM 33957 C CA . ASN B 1 1026 ? 78.493 134.890 144.996 1.00 90.36 1035 ASN B CA 1
ATOM 33958 C C . ASN B 1 1026 ? 79.314 135.869 144.161 1.00 86.82 1035 ASN B C 1
ATOM 33959 O O . ASN B 1 1026 ? 78.939 136.213 143.038 1.00 84.85 1035 ASN B O 1
ATOM 33970 N N . SER B 1 1027 ? 80.432 136.318 144.721 1.00 85.07 1036 SER B N 1
ATOM 33971 C CA . SER B 1 1027 ? 81.305 137.261 144.034 1.00 78.36 1036 SER B CA 1
ATOM 33972 C C . SER B 1 1027 ? 81.913 136.624 142.792 1.00 75.19 1036 SER B C 1
ATOM 33973 O O . SER B 1 1027 ? 81.995 137.254 141.739 1.00 74.72 1036 SER B O 1
ATOM 33981 N N . HIS B 1 1028 ? 82.328 135.369 142.919 1.00 73.02 1037 HIS B N 1
ATOM 33982 C CA . HIS B 1 1028 ? 82.974 134.662 141.821 1.00 74.04 1037 HIS B CA 1
ATOM 33983 C C . HIS B 1 1028 ? 82.005 134.435 140.667 1.00 73.47 1037 HIS B C 1
ATOM 33984 O O . HIS B 1 1028 ? 82.351 134.643 139.503 1.00 76.88 1037 HIS B O 1
ATOM 33998 N N . ALA B 1 1029 ? 80.790 134.008 140.996 1.00 70.84 1038 ALA B N 1
ATOM 33999 C CA . ALA B 1 1029 ? 79.770 133.755 139.988 1.00 68.62 1038 ALA B CA 1
ATOM 34000 C C . ALA B 1 1029 ? 79.406 135.042 139.259 1.00 68.11 1038 ALA B C 1
ATOM 34001 O O . ALA B 1 1029 ? 79.127 135.030 138.061 1.00 70.38 1038 ALA B O 1
ATOM 34008 N N . PHE B 1 1030 ? 79.409 136.151 139.990 1.00 69.22 1039 PHE B N 1
ATOM 34009 C CA . PHE B 1 1030 ? 79.092 137.451 139.409 1.00 69.51 1039 PHE B CA 1
ATOM 34010 C C . PHE B 1 1030 ? 80.161 137.849 138.397 1.00 69.20 1039 PHE B C 1
ATOM 34011 O O . PHE B 1 1030 ? 79.849 138.312 137.301 1.00 67.73 1039 PHE B O 1
ATOM 34028 N N . ILE B 1 1031 ? 81.423 137.663 138.776 1.00 70.02 1040 ILE B N 1
ATOM 34029 C CA . ILE B 1 1031 ? 82.543 137.958 137.892 1.00 69.07 1040 ILE B CA 1
ATOM 34030 C C . ILE B 1 1031 ? 82.464 137.103 136.630 1.00 69.18 1040 ILE B C 1
ATOM 34031 O O . ILE B 1 1031 ? 82.729 137.590 135.531 1.00 68.25 1040 ILE B O 1
ATOM 34047 N N . ARG B 1 1032 ? 82.102 135.833 136.793 1.00 66.84 1041 ARG B N 1
ATOM 34048 C CA . ARG B 1 1032 ? 81.925 134.938 135.654 1.00 65.70 1041 ARG B CA 1
ATOM 34049 C C . ARG B 1 1032 ? 80.870 135.486 134.703 1.00 63.05 1041 ARG B C 1
ATOM 34050 O O . ARG B 1 1032 ? 81.109 135.604 133.502 1.00 63.10 1041 ARG B O 1
ATOM 34071 N N . LYS B 1 1033 ? 79.701 135.808 135.248 1.00 63.50 1042 LYS B N 1
ATOM 34072 C CA . LYS B 1 1033 ? 78.593 136.308 134.443 1.00 68.51 1042 LYS B CA 1
ATOM 34073 C C . LYS B 1 1033 ? 79.004 137.578 133.712 1.00 70.04 1042 LYS B C 1
ATOM 34074 O O . LYS B 1 1033 ? 78.498 137.878 132.630 1.00 71.59 1042 LYS B O 1
ATOM 34110 N N . VAL B 1 1035 ? 82.299 138.347 132.658 1.00 72.05 1044 VAL B N 1
ATOM 34111 C CA . VAL B 1 1035 ? 83.184 137.958 131.567 1.00 71.56 1044 VAL B CA 1
ATOM 34112 C C . VAL B 1 1035 ? 82.402 137.263 130.457 1.00 68.66 1044 VAL B C 1
ATOM 34113 O O . VAL B 1 1035 ? 82.733 137.395 129.279 1.00 63.89 1044 VAL B O 1
ATOM 34126 N N . GLU B 1 1036 ? 81.365 136.523 130.837 1.00 76.05 1045 GLU B N 1
ATOM 34127 C CA . GLU B 1 1036 ? 80.521 135.838 129.865 1.00 79.64 1045 GLU B CA 1
ATOM 34128 C C . GLU B 1 1036 ? 79.776 136.837 128.987 1.00 82.29 1045 GLU B C 1
ATOM 34129 O O . GLU B 1 1036 ? 79.747 136.701 127.765 1.00 78.83 1045 GLU B O 1
ATOM 34141 N N . ASN B 1 1037 ? 79.176 137.842 129.617 1.00 87.80 1046 ASN B N 1
ATOM 34142 C CA . ASN B 1 1037 ? 78.422 138.855 128.888 1.00 92.20 1046 ASN B CA 1
ATOM 34143 C C . ASN B 1 1037 ? 79.310 139.697 127.979 1.00 92.15 1046 ASN B C 1
ATOM 34144 O O . ASN B 1 1037 ? 78.869 140.151 126.926 1.00 85.17 1046 ASN B O 1
ATOM 34155 N N . ILE B 1 1038 ? 80.560 139.902 128.383 1.00 98.31 1047 ILE B N 1
ATOM 34156 C CA . ILE B 1 1038 ? 81.497 140.683 127.582 1.00 104.01 1047 ILE B CA 1
ATOM 34157 C C . ILE B 1 1038 ? 81.815 139.969 126.272 1.00 91.28 1047 ILE B C 1
ATOM 34158 O O . ILE B 1 1038 ? 82.001 140.611 125.240 1.00 88.67 1047 ILE B O 1
ATOM 34174 N N . LYS B 1 1039 ? 81.883 138.642 126.316 1.00 83.02 1048 LYS B N 1
ATOM 34175 C CA . LYS B 1 1039 ? 82.189 137.855 125.125 1.00 87.53 1048 LYS B CA 1
ATOM 34176 C C . LYS B 1 1039 ? 81.096 137.999 124.070 1.00 90.06 1048 LYS B C 1
ATOM 34177 O O . LYS B 1 1039 ? 81.376 137.970 122.870 1.00 91.19 1048 LYS B O 1
ATOM 34196 N N . GLN B 1 1040 ? 79.855 138.155 124.523 1.00 92.24 1049 GLN B N 1
ATOM 34197 C CA . GLN B 1 1040 ? 78.724 138.380 123.627 1.00 94.29 1049 GLN B CA 1
ATOM 34198 C C . GLN B 1 1040 ? 78.466 139.878 123.462 1.00 90.00 1049 GLN B C 1
ATOM 34199 O O . GLN B 1 1040 ? 77.334 140.303 123.228 1.00 90.65 1049 GLN B O 1
ATOM 34213 N N . THR B 1 1041 ? 79.530 140.667 123.590 1.00 88.05 1050 THR B N 1
ATOM 34214 C CA . THR B 1 1041 ? 79.461 142.120 123.455 1.00 85.73 1050 THR B CA 1
ATOM 34215 C C . THR B 1 1041 ? 80.700 142.607 122.708 1.00 80.10 1050 THR B C 1
ATOM 34216 O O . THR B 1 1041 ? 81.765 142.000 122.809 1.00 83.75 1050 THR B O 1
ATOM 34227 N N . LYS B 1 1042 ? 80.559 143.698 121.959 1.00 75.61 1051 LYS B N 1
ATOM 34228 C CA . LYS B 1 1042 ? 81.651 144.202 121.129 1.00 76.66 1051 LYS B CA 1
ATOM 34229 C C . LYS B 1 1042 ? 82.317 145.442 121.724 1.00 76.10 1051 LYS B C 1
ATOM 34230 O O . LYS B 1 1042 ? 81.777 146.084 122.625 1.00 77.46 1051 LYS B O 1
ATOM 34249 N N . ASP B 1 1043 ? 83.499 145.760 121.204 1.00 76.56 1052 ASP B N 1
ATOM 34250 C CA . ASP B 1 1043 ? 84.302 146.878 121.691 1.00 72.57 1052 ASP B CA 1
ATOM 34251 C C . ASP B 1 1043 ? 83.821 148.201 121.099 1.00 71.73 1052 ASP B C 1
ATOM 34252 O O . ASP B 1 1043 ? 83.524 148.288 119.907 1.00 74.51 1052 ASP B O 1
ATOM 34261 N N . ALA B 1 1044 ? 83.757 149.230 121.938 1.00 76.69 1053 ALA B N 1
ATOM 34262 C CA . ALA B 1 1044 ? 83.210 150.522 121.534 1.00 81.91 1053 ALA B CA 1
ATOM 34263 C C . ALA B 1 1044 ? 84.240 151.405 120.827 1.00 85.08 1053 ALA B C 1
ATOM 34264 O O . ALA B 1 1044 ? 83.925 152.525 120.422 1.00 88.58 1053 ALA B O 1
ATOM 34271 N N . GLN B 1 1045 ? 85.462 150.904 120.676 1.00 83.77 1054 GLN B N 1
ATOM 34272 C CA . GLN B 1 1045 ? 86.516 151.656 120.001 1.00 85.36 1054 GLN B CA 1
ATOM 34273 C C . GLN B 1 1045 ? 86.615 151.304 118.518 1.00 92.78 1054 GLN B C 1
ATOM 34274 O O . GLN B 1 1045 ? 87.450 151.854 117.799 1.00 97.82 1054 GLN B O 1
ATOM 34288 N N . GLY B 1 1046 ? 85.765 150.387 118.063 1.00 93.33 1055 GLY B N 1
ATOM 34289 C CA . GLY B 1 1046 ? 85.758 149.986 116.667 1.00 93.15 1055 GLY B CA 1
ATOM 34290 C C . GLY B 1 1046 ? 85.023 148.680 116.434 1.00 94.95 1055 GLY B C 1
ATOM 34291 O O . GLY B 1 1046 ? 85.655 147.648 116.208 1.00 92.49 1055 GLY B O 1
ATOM 34295 N N . PRO B 1 1047 ? 83.681 148.716 116.489 1.00 120.96 1056 PRO B N 1
ATOM 34296 C CA . PRO B 1 1047 ? 82.845 147.529 116.264 1.00 126.68 1056 PRO B CA 1
ATOM 34297 C C . PRO B 1 1047 ? 83.096 146.859 114.913 1.00 112.25 1056 PRO B C 1
ATOM 34298 O O . PRO B 1 1047 ? 82.916 145.647 114.789 1.00 94.58 1056 PRO B O 1
ATOM 34309 N N . ASP B 1 1048 ? 83.500 147.643 113.917 1.00 117.71 1057 ASP B N 1
ATOM 34310 C CA . ASP B 1 1048 ? 83.777 147.114 112.585 1.00 113.58 1057 ASP B CA 1
ATOM 34311 C C . ASP B 1 1048 ? 85.124 146.401 112.545 1.00 106.69 1057 ASP B C 1
ATOM 34312 O O . ASP B 1 1048 ? 85.312 145.455 111.780 1.00 106.93 1057 ASP B O 1
ATOM 34321 N N . ASP B 1 1049 ? 86.060 146.860 113.369 1.00 112.19 1058 ASP B N 1
ATOM 34322 C CA . ASP B 1 1049 ? 87.379 146.243 113.443 1.00 114.21 1058 ASP B CA 1
ATOM 34323 C C . ASP B 1 1049 ? 87.278 144.886 114.137 1.00 112.88 1058 ASP B C 1
ATOM 34324 O O . ASP B 1 1049 ? 87.216 144.806 115.363 1.00 113.09 1058 ASP B O 1
ATOM 34333 N N . ALA B 1 1050 ? 87.255 143.821 113.342 1.00 107.07 1059 ALA B N 1
ATOM 34334 C CA . ALA B 1 1050 ? 87.100 142.472 113.873 1.00 99.44 1059 ALA B CA 1
ATOM 34335 C C . ALA B 1 1050 ? 88.329 142.042 114.666 1.00 86.10 1059 ALA B C 1
ATOM 34336 O O . ALA B 1 1050 ? 88.223 141.262 115.613 1.00 84.23 1059 ALA B O 1
ATOM 34343 N N . LYS B 1 1051 ? 89.492 142.552 114.274 1.00 74.98 1060 LYS B N 1
ATOM 34344 C CA . LYS B 1 1051 ? 90.738 142.233 114.960 1.00 79.56 1060 LYS B CA 1
ATOM 34345 C C . LYS B 1 1051 ? 90.705 142.698 116.412 1.00 82.28 1060 LYS B C 1
ATOM 34346 O O . LYS B 1 1051 ? 91.158 141.985 117.305 1.00 86.52 1060 LYS B O 1
ATOM 34382 N N . ASN B 1 1053 ? 88.009 143.136 118.303 1.00 74.99 1062 ASN B N 1
ATOM 34383 C CA . ASN B 1 1053 ? 87.086 142.259 119.008 1.00 76.14 1062 ASN B CA 1
ATOM 34384 C C . ASN B 1 1053 ? 87.722 140.902 119.275 1.00 66.41 1062 ASN B C 1
ATOM 34385 O O . ASN B 1 1053 ? 87.480 140.289 120.314 1.00 59.98 1062 ASN B O 1
ATOM 34396 N N . GLU B 1 1054 ? 88.544 140.441 118.338 1.00 71.94 1063 GLU B N 1
ATOM 34397 C CA . GLU B 1 1054 ? 89.254 139.179 118.501 1.00 76.61 1063 GLU B CA 1
ATOM 34398 C C . GLU B 1 1054 ? 90.216 139.267 119.682 1.00 76.52 1063 GLU B C 1
ATOM 34399 O O . GLU B 1 1054 ? 90.265 138.368 120.521 1.00 77.21 1063 GLU B O 1
ATOM 34411 N N . LYS B 1 1055 ? 90.977 140.357 119.740 1.00 75.56 1064 LYS B N 1
ATOM 34412 C CA . LYS B 1 1055 ? 91.900 140.594 120.844 1.00 69.90 1064 LYS B CA 1
ATOM 34413 C C . LYS B 1 1055 ? 91.152 140.677 122.169 1.00 64.46 1064 LYS B C 1
ATOM 34414 O O . LYS B 1 1055 ? 91.655 140.236 123.200 1.00 67.12 1064 LYS B O 1
ATOM 34433 N N . LEU B 1 1056 ? 89.951 141.244 122.137 1.00 56.91 1065 LEU B N 1
ATOM 34434 C CA . LEU B 1 1056 ? 89.146 141.385 123.344 1.00 51.45 1065 LEU B CA 1
ATOM 34435 C C . LEU B 1 1056 ? 88.701 140.022 123.864 1.00 50.56 1065 LEU B C 1
ATOM 34436 O O . LEU B 1 1056 ? 88.869 139.715 125.043 1.00 50.62 1065 LEU B O 1
ATOM 34452 N N . TYR B 1 1057 ? 88.140 139.208 122.976 1.00 53.67 1066 TYR B N 1
ATOM 34453 C CA . TYR B 1 1057 ? 87.568 137.923 123.364 1.00 53.21 1066 TYR B CA 1
ATOM 34454 C C . TYR B 1 1057 ? 88.624 136.968 123.907 1.00 47.07 1066 TYR B C 1
ATOM 34455 O O . TYR B 1 1057 ? 88.339 136.166 124.797 1.00 46.23 1066 TYR B O 1
ATOM 34473 N N . THR B 1 1058 ? 89.839 137.048 123.372 1.00 46.19 1067 THR B N 1
ATOM 34474 C CA . THR B 1 1058 ? 90.935 136.222 123.870 1.00 49.49 1067 THR B CA 1
ATOM 34475 C C . THR B 1 1058 ? 91.200 136.530 125.342 1.00 48.93 1067 THR B C 1
ATOM 34476 O O . THR B 1 1058 ? 91.299 135.617 126.162 1.00 49.46 1067 THR B O 1
ATOM 34487 N N . VAL B 1 1059 ? 91.299 137.815 125.673 1.00 44.98 1068 VAL B N 1
ATOM 34488 C CA . VAL B 1 1059 ? 91.534 138.240 127.051 1.00 46.08 1068 VAL B CA 1
ATOM 34489 C C . VAL B 1 1059 ? 90.416 137.755 127.971 1.00 50.82 1068 VAL B C 1
ATOM 34490 O O . VAL B 1 1059 ? 90.661 137.403 129.126 1.00 53.39 1068 VAL B O 1
ATOM 34503 N N . CYS B 1 1060 ? 89.189 137.745 127.458 1.00 51.21 1069 CYS B N 1
ATOM 34504 C CA . CYS B 1 1060 ? 88.050 137.253 128.223 1.00 53.96 1069 CYS B CA 1
ATOM 34505 C C . CYS B 1 1060 ? 88.223 135.782 128.575 1.00 55.62 1069 CYS B C 1
ATOM 34506 O O . CYS B 1 1060 ? 87.916 135.364 129.691 1.00 54.04 1069 CYS B O 1
ATOM 34514 N N . ASP B 1 1061 ? 88.715 134.999 127.620 1.00 58.35 1070 ASP B N 1
ATOM 34515 C CA . ASP B 1 1061 ? 88.898 133.569 127.835 1.00 63.29 1070 ASP B CA 1
ATOM 34516 C C . ASP B 1 1061 ? 90.064 133.312 128.783 1.00 58.57 1070 ASP B C 1
ATOM 34517 O O . ASP B 1 1061 ? 90.018 132.387 129.592 1.00 57.75 1070 ASP B O 1
ATOM 34526 N N . VAL B 1 1062 ? 91.108 134.129 128.683 1.00 52.50 1071 VAL B N 1
ATOM 34527 C CA . VAL B 1 1062 ? 92.226 134.028 129.613 1.00 48.29 1071 VAL B CA 1
ATOM 34528 C C . VAL B 1 1062 ? 91.728 134.332 131.018 1.00 45.45 1071 VAL B C 1
ATOM 34529 O O . VAL B 1 1062 ? 92.075 133.641 131.973 1.00 42.15 1071 VAL B O 1
ATOM 34542 N N . ALA B 1 1063 ? 90.911 135.374 131.134 1.00 46.34 1072 ALA B N 1
ATOM 34543 C CA . ALA B 1 1063 ? 90.316 135.737 132.413 1.00 47.09 1072 ALA B CA 1
ATOM 34544 C C . ALA B 1 1063 ? 89.421 134.614 132.916 1.00 50.67 1072 ALA B C 1
ATOM 34545 O O . ALA B 1 1063 ? 89.327 134.373 134.118 1.00 50.35 1072 ALA B O 1
ATOM 34569 N N . ASN B 1 1065 ? 89.690 131.258 132.322 1.00 50.59 1074 ASN B N 1
ATOM 34570 C CA . ASN B 1 1065 ? 90.457 130.110 132.794 1.00 51.14 1074 ASN B CA 1
ATOM 34571 C C . ASN B 1 1065 ? 91.096 130.336 134.162 1.00 52.30 1074 ASN B C 1
ATOM 34572 O O . ASN B 1 1065 ? 91.285 129.389 134.926 1.00 55.18 1074 ASN B O 1
ATOM 34583 N N . ILE B 1 1066 ? 91.431 131.585 134.471 1.00 51.09 1075 ILE B N 1
ATOM 34584 C CA . ILE B 1 1066 ? 91.980 131.915 135.782 1.00 47.46 1075 ILE B CA 1
ATOM 34585 C C . ILE B 1 1066 ? 90.918 131.667 136.846 1.00 50.24 1075 ILE B C 1
ATOM 34586 O O . ILE B 1 1066 ? 91.196 131.077 137.890 1.00 53.98 1075 ILE B O 1
ATOM 34602 N N . ILE B 1 1067 ? 89.699 132.117 136.568 1.00 49.09 1076 ILE B N 1
ATOM 34603 C CA . ILE B 1 1067 ? 88.581 131.943 137.487 1.00 49.75 1076 ILE B CA 1
ATOM 34604 C C . ILE B 1 1067 ? 88.296 130.464 137.741 1.00 50.17 1076 ILE B C 1
ATOM 34605 O O . ILE B 1 1067 ? 88.163 130.038 138.888 1.00 48.95 1076 ILE B O 1
ATOM 34638 N N . SER B 1 1069 ? 90.227 127.955 137.344 1.00 72.51 1078 SER B N 1
ATOM 34639 C CA . SER B 1 1069 ? 91.388 127.222 137.840 1.00 72.87 1078 SER B CA 1
ATOM 34640 C C . SER B 1 1069 ? 91.736 127.555 139.290 1.00 70.01 1078 SER B C 1
ATOM 34641 O O . SER B 1 1069 ? 92.611 126.920 139.880 1.00 67.34 1078 SER B O 1
ATOM 34649 N N . LYS B 1 1070 ? 91.051 128.543 139.860 1.00 73.15 1079 LYS B N 1
ATOM 34650 C CA . LYS B 1 1070 ? 91.387 129.040 141.192 1.00 78.02 1079 LYS B CA 1
ATOM 34651 C C . LYS B 1 1070 ? 90.207 128.968 142.162 1.00 75.19 1079 LYS B C 1
ATOM 34652 O O . LYS B 1 1070 ? 90.393 129.055 143.378 1.00 65.40 1079 LYS B O 1
ATOM 34671 N N . SER B 1 1071 ? 89.000 128.808 141.625 1.00 79.86 1080 SER B N 1
ATOM 34672 C CA . SER B 1 1071 ? 87.791 128.798 142.444 1.00 85.25 1080 SER B CA 1
ATOM 34673 C C . SER B 1 1071 ? 86.917 127.581 142.172 1.00 77.04 1080 SER B C 1
ATOM 34674 O O . SER B 1 1071 ? 87.047 126.922 141.138 1.00 65.85 1080 SER B O 1
ATOM 34682 N N . THR B 1 1072 ? 86.025 127.299 143.118 1.00 86.06 1081 THR B N 1
ATOM 34683 C CA . THR B 1 1072 ? 85.064 126.208 143.000 1.00 90.82 1081 THR B CA 1
ATOM 34684 C C . THR B 1 1072 ? 83.639 126.727 143.183 1.00 96.85 1081 THR B C 1
ATOM 34685 O O . THR B 1 1072 ? 82.690 125.945 143.263 1.00 102.59 1081 THR B O 1
ATOM 34696 N N . THR B 1 1073 ? 83.500 128.050 143.240 1.00 111.91 1082 THR B N 1
ATOM 34697 C CA . THR B 1 1073 ? 82.225 128.692 143.546 1.00 111.70 1082 THR B CA 1
ATOM 34698 C C . THR B 1 1073 ? 81.749 129.575 142.395 1.00 86.39 1082 THR B C 1
ATOM 34699 O O . THR B 1 1073 ? 80.866 130.414 142.568 1.00 70.10 1082 THR B O 1
ATOM 34710 N N . TYR B 1 1074 ? 82.336 129.384 141.219 1.00 83.34 1083 TYR B N 1
ATOM 34711 C CA . TYR B 1 1074 ? 82.009 130.213 140.063 1.00 88.62 1083 TYR B CA 1
ATOM 34712 C C . TYR B 1 1074 ? 80.826 129.651 139.280 1.00 90.09 1083 TYR B C 1
ATOM 34713 O O . TYR B 1 1074 ? 80.146 130.383 138.561 1.00 88.34 1083 TYR B O 1
ATOM 34731 N N . SER B 1 1075 ? 80.582 128.352 139.424 1.00 94.33 1084 SER B N 1
ATOM 34732 C CA . SER B 1 1075 ? 79.515 127.683 138.684 1.00 91.76 1084 SER B CA 1
ATOM 34733 C C . SER B 1 1075 ? 78.129 128.114 139.159 1.00 90.89 1084 SER B C 1
ATOM 34734 O O . SER B 1 1075 ? 77.136 127.921 138.457 1.00 85.98 1084 SER B O 1
ATOM 34742 N N . LEU B 1 1076 ? 78.069 128.702 140.350 1.00 93.48 1085 LEU B N 1
ATOM 34743 C CA . LEU B 1 1076 ? 76.800 129.111 140.944 1.00 94.06 1085 LEU B CA 1
ATOM 34744 C C . LEU B 1 1076 ? 76.152 130.241 140.149 1.00 99.05 1085 LEU B C 1
ATOM 34745 O O . LEU B 1 1076 ? 76.762 130.804 139.240 1.00 100.66 1085 LEU B O 1
ATOM 34761 N N . GLU B 1 1077 ? 74.909 130.563 140.496 1.00 103.14 1086 GLU B N 1
ATOM 34762 C CA . GLU B 1 1077 ? 74.157 131.603 139.802 1.00 107.81 1086 GLU B CA 1
ATOM 34763 C C . GLU B 1 1077 ? 74.461 132.984 140.373 1.00 104.93 1086 GLU B C 1
ATOM 34764 O O . GLU B 1 1077 ? 74.646 133.143 141.580 1.00 102.40 1086 GLU B O 1
ATOM 34776 N N . SER B 1 1078 ? 74.506 133.980 139.495 1.00 106.05 1087 SER B N 1
ATOM 34777 C CA . SER B 1 1078 ? 74.856 135.340 139.890 1.00 107.03 1087 SER B CA 1
ATOM 34778 C C . SER B 1 1078 ? 73.669 136.049 140.550 1.00 104.22 1087 SER B C 1
ATOM 34779 O O . SER B 1 1078 ? 72.528 135.873 140.122 1.00 97.93 1087 SER B O 1
ATOM 34787 N N . PRO B 1 1079 ? 73.933 136.857 141.595 1.00 108.18 1088 PRO B N 1
ATOM 34788 C CA . PRO B 1 1079 ? 72.851 137.561 142.295 1.00 114.53 1088 PRO B CA 1
ATOM 34789 C C . PRO B 1 1079 ? 72.406 138.842 141.588 1.00 127.29 1088 PRO B C 1
ATOM 34790 O O . PRO B 1 1079 ? 71.535 139.549 142.095 1.00 118.98 1088 PRO B O 1
ATOM 34801 N N . LYS B 1 1080 ? 72.997 139.126 140.431 1.00 142.93 1089 LYS B N 1
ATOM 34802 C CA . LYS B 1 1080 ? 72.752 140.379 139.724 1.00 157.73 1089 LYS B CA 1
ATOM 34803 C C . LYS B 1 1080 ? 73.026 140.239 138.231 1.00 144.83 1089 LYS B C 1
ATOM 34804 O O . LYS B 1 1080 ? 73.837 139.415 137.812 1.00 128.82 1089 LYS B O 1
ATOM 34823 N N . ASP B 1 1081 ? 72.338 141.053 137.438 1.00 156.71 1090 ASP B N 1
ATOM 34824 C CA . ASP B 1 1081 ? 72.597 141.147 136.007 1.00 151.63 1090 ASP B CA 1
ATOM 34825 C C . ASP B 1 1081 ? 73.691 142.190 135.771 1.00 145.00 1090 ASP B C 1
ATOM 34826 O O . ASP B 1 1081 ? 73.483 143.372 136.050 1.00 146.42 1090 ASP B O 1
ATOM 34835 N N . PRO B 1 1082 ? 74.863 141.764 135.264 1.00 130.74 1091 PRO B N 1
ATOM 34836 C CA . PRO B 1 1082 ? 75.983 142.706 135.134 1.00 124.02 1091 PRO B CA 1
ATOM 34837 C C . PRO B 1 1082 ? 75.735 143.817 134.114 1.00 121.70 1091 PRO B C 1
ATOM 34838 O O . PRO B 1 1082 ? 75.499 143.541 132.938 1.00 122.27 1091 PRO B O 1
ATOM 34849 N N . VAL B 1 1083 ? 75.795 145.063 134.577 1.00 121.57 1092 VAL B N 1
ATOM 34850 C CA . VAL B 1 1083 ? 75.621 146.225 133.712 1.00 118.73 1092 VAL B CA 1
ATOM 34851 C C . VAL B 1 1083 ? 76.978 146.722 133.224 1.00 109.96 1092 VAL B C 1
ATOM 34852 O O . VAL B 1 1083 ? 77.666 147.462 133.926 1.00 109.20 1092 VAL B O 1
ATOM 34865 N N . LEU B 1 1084 ? 77.357 146.315 132.018 1.00 102.64 1093 LEU B N 1
ATOM 34866 C CA . LEU B 1 1084 ? 78.666 146.664 131.477 1.00 97.80 1093 LEU B CA 1
ATOM 34867 C C . LEU B 1 1084 ? 78.780 148.165 131.215 1.00 92.08 1093 LEU B C 1
ATOM 34868 O O . LEU B 1 1084 ? 77.791 148.805 130.853 1.00 92.90 1093 LEU B O 1
ATOM 34884 N N . PRO B 1 1085 ? 79.987 148.735 131.402 1.00 86.61 1094 PRO B N 1
ATOM 34885 C CA . PRO B 1 1085 ? 80.221 150.149 131.084 1.00 82.01 1094 PRO B CA 1
ATOM 34886 C C . PRO B 1 1085 ? 79.817 150.508 129.657 1.00 80.18 1094 PRO B C 1
ATOM 34887 O O . PRO B 1 1085 ? 80.273 149.872 128.707 1.00 78.40 1094 PRO B O 1
ATOM 34898 N N . ALA B 1 1086 ? 78.971 151.522 129.518 1.00 81.64 1095 ALA B N 1
ATOM 34899 C CA . ALA B 1 1086 ? 78.445 151.913 128.216 1.00 84.59 1095 ALA B CA 1
ATOM 34900 C C . ALA B 1 1086 ? 79.534 152.472 127.305 1.00 83.75 1095 ALA B C 1
ATOM 34901 O O . ALA B 1 1086 ? 79.454 152.349 126.083 1.00 80.46 1095 ALA B O 1
ATOM 34908 N N . ARG B 1 1087 ? 80.553 153.081 127.902 1.00 85.27 1096 ARG B N 1
ATOM 34909 C CA . ARG B 1 1087 ? 81.600 153.747 127.134 1.00 86.80 1096 ARG B CA 1
ATOM 34910 C C . ARG B 1 1087 ? 82.614 152.767 126.546 1.00 85.79 1096 ARG B C 1
ATOM 34911 O O . ARG B 1 1087 ? 83.323 153.098 125.593 1.00 86.35 1096 ARG B O 1
ATOM 34932 N N . PHE B 1 1088 ? 82.678 151.565 127.115 1.00 82.87 1097 PHE B N 1
ATOM 34933 C CA . PHE B 1 1088 ? 83.673 150.572 126.716 1.00 76.89 1097 PHE B CA 1
ATOM 34934 C C . PHE B 1 1088 ? 83.083 149.460 125.847 1.00 74.93 1097 PHE B C 1
ATOM 34935 O O . PHE B 1 1088 ? 83.765 148.924 124.972 1.00 72.67 1097 PHE B O 1
ATOM 34952 N N . PHE B 1 1089 ? 81.819 149.122 126.091 1.00 78.41 1098 PHE B N 1
ATOM 34953 C CA . PHE B 1 1089 ? 81.179 147.994 125.417 1.00 79.41 1098 PHE B CA 1
ATOM 34954 C C . PHE B 1 1089 ? 79.841 148.382 124.789 1.00 82.05 1098 PHE B C 1
ATOM 34955 O O . PHE B 1 1089 ? 79.203 149.352 125.203 1.00 83.05 1098 PHE B O 1
ATOM 34972 N N . THR B 1 1090 ? 79.427 147.609 123.787 1.00 88.70 1099 THR B N 1
ATOM 34973 C CA . THR B 1 1090 ? 78.182 147.856 123.066 1.00 91.18 1099 THR B CA 1
ATOM 34974 C C . THR B 1 1090 ? 77.445 146.547 122.799 1.00 82.13 1099 THR B C 1
ATOM 34975 O O . THR B 1 1090 ? 77.978 145.650 122.145 1.00 69.42 1099 THR B O 1
ATOM 34986 N N . GLN B 1 1091 ? 76.216 146.451 123.302 1.00 89.48 1100 GLN B N 1
ATOM 34987 C CA . GLN B 1 1091 ? 75.432 145.221 123.203 1.00 89.70 1100 GLN B CA 1
ATOM 34988 C C . GLN B 1 1091 ? 75.225 144.806 121.750 1.00 86.43 1100 GLN B C 1
ATOM 34989 O O . GLN B 1 1091 ? 74.740 143.708 121.475 1.00 85.64 1100 GLN B O 1
ATOM 35003 N N . THR B 1 1099 ? 79.725 130.701 121.042 1.00 92.12 1108 THR B N 1
ATOM 35004 C CA . THR B 1 1099 ? 80.689 130.912 122.115 1.00 92.19 1108 THR B CA 1
ATOM 35005 C C . THR B 1 1099 ? 81.963 130.108 121.871 1.00 93.74 1108 THR B C 1
ATOM 35006 O O . THR B 1 1099 ? 82.327 129.245 122.671 1.00 92.32 1108 THR B O 1
ATOM 35016 N N . LYS B 1 1100 ? 82.636 130.398 120.762 1.00 91.78 1109 LYS B N 1
ATOM 35017 C CA . LYS B 1 1100 ? 83.880 129.715 120.421 1.00 88.99 1109 LYS B CA 1
ATOM 35018 C C . LYS B 1 1100 ? 85.006 130.118 121.367 1.00 83.00 1109 LYS B C 1
ATOM 35019 O O . LYS B 1 1100 ? 85.020 131.233 121.890 1.00 82.09 1109 LYS B O 1
ATOM 35038 N N . ASN B 1 1101 ? 85.949 129.205 121.578 1.00 80.19 1110 ASN B N 1
ATOM 35039 C CA . ASN B 1 1101 ? 87.090 129.458 122.452 1.00 78.25 1110 ASN B CA 1
ATOM 35040 C C . ASN B 1 1101 ? 88.246 130.082 121.674 1.00 75.88 1110 ASN B C 1
ATOM 35041 O O . ASN B 1 1101 ? 88.835 129.441 120.802 1.00 76.60 1110 ASN B O 1
ATOM 35052 N N . TYR B 1 1102 ? 88.565 131.332 121.997 1.00 70.23 1111 TYR B N 1
ATOM 35053 C CA . TYR B 1 1102 ? 89.580 132.087 121.264 1.00 64.01 1111 TYR B CA 1
ATOM 35054 C C . TYR B 1 1102 ? 91.004 131.787 121.737 1.00 61.36 1111 TYR B C 1
ATOM 35055 O O . TYR B 1 1102 ? 91.967 132.327 121.192 1.00 57.32 1111 TYR B O 1
ATOM 35073 N N . LEU B 1 1103 ? 91.138 130.932 122.746 1.00 62.85 1112 LEU B N 1
ATOM 35074 C CA . LEU B 1 1103 ? 92.455 130.580 123.271 1.00 64.25 1112 LEU B CA 1
ATOM 35075 C C . LEU B 1 1103 ? 93.228 129.677 122.318 1.00 74.42 1112 LEU B C 1
ATOM 35076 O O . LEU B 1 1103 ? 92.637 128.813 121.668 1.00 78.38 1112 LEU B O 1
ATOM 35092 N N . PRO B 1 1104 ? 94.555 129.869 122.233 1.00 72.86 1113 PRO B N 1
ATOM 35093 C CA . PRO B 1 1104 ? 95.359 128.844 121.561 1.00 73.35 1113 PRO B CA 1
ATOM 35094 C C . PRO B 1 1104 ? 95.465 127.610 122.455 1.00 75.59 1113 PRO B C 1
ATOM 35095 O O . PRO B 1 1104 ? 95.411 127.759 123.676 1.00 77.27 1113 PRO B O 1
ATOM 35106 N N . PRO B 1 1105 ? 95.602 126.410 121.867 1.00 74.86 1114 PRO B N 1
ATOM 35107 C CA . PRO B 1 1105 ? 95.599 125.182 122.674 1.00 74.20 1114 PRO B CA 1
ATOM 35108 C C . PRO B 1 1105 ? 96.713 125.119 123.718 1.00 74.33 1114 PRO B C 1
ATOM 35109 O O . PRO B 1 1105 ? 96.578 124.413 124.717 1.00 77.01 1114 PRO B O 1
ATOM 35120 N N . GLU B 1 1106 ? 97.796 125.853 123.489 1.00 71.79 1115 GLU B N 1
ATOM 35121 C CA . GLU B 1 1106 ? 98.975 125.765 124.344 1.00 68.49 1115 GLU B CA 1
ATOM 35122 C C . GLU B 1 1106 ? 98.758 126.400 125.718 1.00 67.33 1115 GLU B C 1
ATOM 35123 O O . GLU B 1 1106 ? 99.433 126.045 126.684 1.00 65.08 1115 GLU B O 1
ATOM 35152 N N . LYS B 1 1108 ? 96.318 126.123 127.779 1.00 86.40 1117 LYS B N 1
ATOM 35153 C CA . LYS B 1 1108 ? 95.574 125.296 128.727 1.00 90.77 1117 LYS B CA 1
ATOM 35154 C C . LYS B 1 1108 ? 96.428 124.735 129.869 1.00 94.72 1117 LYS B C 1
ATOM 35155 O O . LYS B 1 1108 ? 95.892 124.324 130.899 1.00 96.05 1117 LYS B O 1
ATOM 35174 N N . SER B 1 1109 ? 97.746 124.724 129.692 1.00 100.62 1118 SER B N 1
ATOM 35175 C CA . SER B 1 1109 ? 98.647 124.117 130.671 1.00 103.28 1118 SER B CA 1
ATOM 35176 C C . SER B 1 1109 ? 99.150 125.114 131.715 1.00 110.58 1118 SER B C 1
ATOM 35177 O O . SER B 1 1109 ? 99.335 124.760 132.881 1.00 110.64 1118 SER B O 1
ATOM 35185 N N . PHE B 1 1110 ? 99.371 126.356 131.297 1.00 113.50 1119 PHE B N 1
ATOM 35186 C CA . PHE B 1 1110 ? 99.964 127.363 132.174 1.00 111.82 1119 PHE B CA 1
ATOM 35187 C C . PHE B 1 1110 ? 99.019 127.813 133.291 1.00 115.87 1119 PHE B C 1
ATOM 35188 O O . PHE B 1 1110 ? 99.430 128.541 134.196 1.00 119.59 1119 PHE B O 1
ATOM 35205 N N . PHE B 1 1111 ? 97.762 127.382 133.227 1.00 114.83 1120 PHE B N 1
ATOM 35206 C CA . PHE B 1 1111 ? 96.794 127.690 134.276 1.00 110.46 1120 PHE B CA 1
ATOM 35207 C C . PHE B 1 1111 ? 96.869 126.665 135.404 1.00 115.22 1120 PHE B C 1
ATOM 35208 O O . PHE B 1 1111 ? 96.977 125.461 135.162 1.00 117.01 1120 PHE B O 1
ATOM 35226 N N . LYS C 2 7 ? 131.844 116.711 125.469 1.00 86.22 7 LYS E N 1
ATOM 35227 C CA . LYS C 2 7 ? 132.078 118.124 125.742 1.00 91.18 7 LYS E CA 1
ATOM 35228 C C . LYS C 2 7 ? 130.787 118.811 126.178 1.00 87.89 7 LYS E C 1
ATOM 35229 O O . LYS C 2 7 ? 129.739 118.638 125.553 1.00 85.17 7 LYS E O 1
ATOM 35247 N N . THR C 2 8 ? 130.873 119.583 127.258 1.00 86.58 8 THR E N 1
ATOM 35248 C CA . THR C 2 8 ? 129.715 120.271 127.817 1.00 87.02 8 THR E CA 1
ATOM 35249 C C . THR C 2 8 ? 130.111 121.630 128.388 1.00 90.70 8 THR E C 1
ATOM 35250 O O . THR C 2 8 ? 131.293 121.979 128.421 1.00 91.43 8 THR E O 1
ATOM 35261 N N . TYR C 2 9 ? 129.115 122.388 128.836 1.00 91.82 9 TYR E N 1
ATOM 35262 C CA . TYR C 2 9 ? 129.349 123.686 129.460 1.00 88.38 9 TYR E CA 1
ATOM 35263 C C . TYR C 2 9 ? 129.437 123.535 130.977 1.00 88.83 9 TYR E C 1
ATOM 35264 O O . TYR C 2 9 ? 128.449 123.195 131.628 1.00 85.11 9 TYR E O 1
ATOM 35282 N N . SER C 2 10 ? 130.618 123.789 131.535 1.00 97.46 10 SER E N 1
ATOM 35283 C CA . SER C 2 10 ? 130.827 123.665 132.976 1.00 98.70 10 SER E CA 1
ATOM 35284 C C . SER C 2 10 ? 131.742 124.759 133.517 1.00 101.32 10 SER E C 1
ATOM 35285 O O . SER C 2 10 ? 132.528 125.352 132.775 1.00 98.36 10 SER E O 1
ATOM 35293 N N . ARG C 2 11 ? 131.631 125.014 134.819 1.00 101.34 11 ARG E N 1
ATOM 35294 C CA . ARG C 2 11 ? 132.420 126.048 135.479 1.00 98.71 11 ARG E CA 1
ATOM 35295 C C . ARG C 2 11 ? 132.906 125.575 136.846 1.00 97.65 11 ARG E C 1
ATOM 35296 O O . ARG C 2 11 ? 132.110 125.344 137.757 1.00 96.85 11 ARG E O 1
#

B-factor: mean 57.42, std 34.36, range [5.38, 326.23]

GO terms:
  GO:0042127 regulation of cell population proliferation (P, IDA)
  GO:0003677 DNA binding (F, IDA)
  GO:0000785 chromatin (C, IDA)
  GO:0005515 protein binding (F, IPI)
  GO:0008283 cell population proliferation (P, TAS)
  GO:0000775 chromosome, centromeric region (C, TAS)
  GO:0005654 nucleoplasm (C, TAS)
  GO:0005694 chromosome (C, TAS)
  GO:0005829 cytosol (C, TAS)
  GO:0005654 nucleoplasm (C, IDA)
  GO:0008285 negative regulation of cell population proliferation (P, IDA)
  GO:0007064 mitotic sister chromatid cohesion (P, IMP)